Protein 1UL5 (pdb70)

Foldseek 3Di:
DAWQPFPQDTGPPPPDDDQSRVANRDVCLVPDQWDCGPVFIWHQAPPPRYTDHPVQDDPDDRHGPPPDPPDDDDDDDPPDDDDVPD

Solvent-accessible surface area: 7539 Å² total; per-residue (Å²): 135,20,121,0,80,0,70,70,24,147,25,103,10,77,159,48,215,42,105,20,75,194,66,131,0,10,105,183,4,15,98,44,43,108,9,94,28,112,76,75,62,32,55,7,0,136,95,48,7,111,37,32,59,66,103,68,34,84,157,47,139,125,10,19,150,178,137,87,123,181,154,106,147,176,201,161,188,130,133,92,108,175,43,81,158,156

Secondary structure (DSSP, 8-state):
--S-EETTEE---SS--SSSGGGT--HHHHHHSEEEETTEEEEE-TTTSSEEEGGGB-SSTTSBSSS---SSS-----S-SS----

Nearest PDB structures (foldseek):
  1ul5-assembly1_A  TM=7.827E-01  e=2.171E-15  Arabidopsis thaliana
  8j49-assembly1_A  TM=8.554E-01  e=1.145E-06  Arabidopsis thaliana
  1ul4-assembly1_A  TM=7.233E-01  e=3.321E-07  Arabidopsis thaliana
  8pfc-assembly4_H  TM=8.030E-01  e=4.231E-06  Arabidopsis thaliana
  8j4b-assembly1_B  TM=7.982E-01  e=1.459E-05  Arabidopsis thaliana

Structure (mmCIF, N/CA/C/O backbone):
data_1UL5
#
_entry.id   1UL5
#
loop_
_entity.id
_entity.type
_entity.pdbx_description
1 polymer 'squamosa promoter binding protein-like 7'
2 non-polymer 'ZINC ION'
#
loop_
_atom_site.group_PDB
_atom_site.id
_atom_site.type_symbol
_atom_site.label_atom_id
_atom_site.label_alt_id
_atom_site.label_comp_id
_atom_site.label_asym_id
_atom_site.label_entity_id
_atom_site.label_seq_id
_atom_site.pdbx_PDB_ins_code
_atom_site.Cartn_x
_atom_site.Cartn_y
_atom_site.Cartn_z
_atom_site.occupancy
_atom_site.B_iso_or_equiv
_atom_site.auth_seq_id
_atom_site.auth_comp_id
_atom_site.auth_asym_id
_atom_site.auth_atom_id
_atom_site.pdbx_PDB_model_num
ATOM 1 N N . VAL A 1 3 ? -7.940 18.474 -15.308 1.00 0.00 135 VAL A N 1
ATOM 2 C CA . VAL A 1 3 ? -8.880 19.421 -14.658 1.00 0.00 135 VAL A CA 1
ATOM 3 C C . VAL A 1 3 ? -8.975 19.161 -13.159 1.00 0.00 135 VAL A C 1
ATOM 4 O O . VAL A 1 3 ? -9.567 18.171 -12.727 1.00 0.00 135 VAL A O 1
ATOM 17 N N . ALA A 1 4 ? -8.388 20.054 -12.369 1.00 0.00 136 ALA A N 1
ATOM 18 C CA . ALA A 1 4 ? -8.407 19.920 -10.917 1.00 0.00 136 ALA A CA 1
ATOM 19 C C . ALA A 1 4 ? -9.831 20.012 -10.377 1.00 0.00 136 ALA A C 1
ATOM 20 O O . ALA A 1 4 ? -10.261 21.066 -9.910 1.00 0.00 136 ALA A O 1
ATOM 27 N N . ARG A 1 5 ? -10.558 18.902 -10.449 1.00 0.00 137 ARG A N 1
ATOM 28 C CA . ARG A 1 5 ? -11.936 18.860 -9.970 1.00 0.00 137 ARG A CA 1
ATOM 29 C C . ARG A 1 5 ? -12.378 17.423 -9.705 1.00 0.00 137 ARG A C 1
ATOM 30 O O . ARG A 1 5 ? -12.435 16.604 -10.623 1.00 0.00 137 ARG A O 1
ATOM 51 N N . CYS A 1 6 ? -12.697 17.125 -8.450 1.00 0.00 138 CYS A N 1
ATOM 52 C CA . CYS A 1 6 ? -13.140 15.790 -8.074 1.00 0.00 138 CYS A CA 1
ATOM 53 C C . CYS A 1 6 ? -14.434 15.437 -8.799 1.00 0.00 138 CYS A C 1
ATOM 54 O O . CYS A 1 6 ? -15.515 15.893 -8.420 1.00 0.00 138 CYS A O 1
ATOM 61 N N . GLN A 1 7 ? -14.312 14.635 -9.853 1.00 0.00 139 GLN A N 1
ATOM 62 C CA . GLN A 1 7 ? -15.467 14.229 -10.652 1.00 0.00 139 GLN A CA 1
ATOM 63 C C . GLN A 1 7 ? -16.105 12.943 -10.131 1.00 0.00 139 GLN A C 1
ATOM 64 O O . GLN A 1 7 ? -16.478 12.067 -10.913 1.00 0.00 139 GLN A O 1
ATOM 78 N N . VAL A 1 8 ? -16.243 12.833 -8.814 1.00 0.00 140 VAL A N 1
ATOM 79 C CA . VAL A 1 8 ? -16.855 11.655 -8.215 1.00 0.00 140 VAL A CA 1
ATOM 80 C C . VAL A 1 8 ? -18.366 11.850 -8.076 1.00 0.00 140 VAL A C 1
ATOM 81 O O . VAL A 1 8 ? -18.816 12.767 -7.394 1.00 0.00 140 VAL A O 1
ATOM 94 N N . PRO A 1 9 ? -19.173 10.994 -8.733 1.00 0.00 141 PRO A N 1
ATOM 95 C CA . PRO A 1 9 ? -20.635 11.083 -8.686 1.00 0.00 141 PRO A CA 1
ATOM 96 C C . PRO A 1 9 ? -21.170 11.431 -7.297 1.00 0.00 141 PRO A C 1
ATOM 97 O O . PRO A 1 9 ? -21.954 12.366 -7.142 1.00 0.00 141 PRO A O 1
ATOM 108 N N . ASP A 1 10 ? -20.745 10.669 -6.295 1.00 0.00 142 ASP A N 1
ATOM 109 C CA . ASP A 1 10 ? -21.188 10.896 -4.923 1.00 0.00 142 ASP A CA 1
ATOM 110 C C . ASP A 1 10 ? -20.465 12.085 -4.290 1.00 0.00 142 ASP A C 1
ATOM 111 O O . ASP A 1 10 ? -20.919 12.630 -3.285 1.00 0.00 142 ASP A O 1
ATOM 120 N N . CYS A 1 11 ? -19.338 12.482 -4.878 1.00 0.00 143 CYS A N 1
ATOM 121 C CA . CYS A 1 11 ? -18.565 13.603 -4.354 1.00 0.00 143 CYS A CA 1
ATOM 122 C C . CYS A 1 11 ? -18.116 14.539 -5.475 1.00 0.00 143 CYS A C 1
ATOM 123 O O . CYS A 1 11 ? -17.110 14.290 -6.143 1.00 0.00 143 CYS A O 1
ATOM 130 N N . GLU A 1 12 ? -18.863 15.621 -5.670 1.00 0.00 144 GLU A N 1
ATOM 131 C CA . GLU A 1 12 ? -18.537 16.601 -6.701 1.00 0.00 144 GLU A CA 1
ATOM 132 C C . GLU A 1 12 ? -17.762 17.767 -6.097 1.00 0.00 144 GLU A C 1
ATOM 133 O O . GLU A 1 12 ? -18.322 18.833 -5.841 1.00 0.00 144 GLU A O 1
ATOM 145 N N . ALA A 1 13 ? -16.472 17.551 -5.863 1.00 0.00 145 ALA A N 1
ATOM 146 C CA . ALA A 1 13 ? -15.617 18.576 -5.276 1.00 0.00 145 ALA A CA 1
ATOM 147 C C . ALA A 1 13 ? -14.968 19.446 -6.347 1.00 0.00 145 ALA A C 1
ATOM 148 O O . ALA A 1 13 ? -14.816 19.027 -7.493 1.00 0.00 145 ALA A O 1
ATOM 155 N N . ASP A 1 14 ? -14.584 20.659 -5.958 1.00 0.00 146 ASP A N 1
ATOM 156 C CA . ASP A 1 14 ? -13.944 21.593 -6.878 1.00 0.00 146 ASP A CA 1
ATOM 157 C C . ASP A 1 14 ? -12.514 21.891 -6.435 1.00 0.00 146 ASP A C 1
ATOM 158 O O . ASP A 1 14 ? -12.175 23.031 -6.112 1.00 0.00 146 ASP A O 1
ATOM 167 N N . ILE A 1 15 ? -11.681 20.856 -6.417 1.00 0.00 147 ILE A N 1
ATOM 168 C CA . ILE A 1 15 ? -10.288 20.994 -6.012 1.00 0.00 147 ILE A CA 1
ATOM 169 C C . ILE A 1 15 ? -9.494 21.821 -7.023 1.00 0.00 147 ILE A C 1
ATOM 170 O O . ILE A 1 15 ? -8.635 21.294 -7.731 1.00 0.00 147 ILE A O 1
ATOM 186 N N . SER A 1 16 ? -9.787 23.117 -7.087 1.00 0.00 148 SER A N 1
ATOM 187 C CA . SER A 1 16 ? -9.098 24.009 -8.013 1.00 0.00 148 SER A CA 1
ATOM 188 C C . SER A 1 16 ? -7.744 24.448 -7.459 1.00 0.00 148 SER A C 1
ATOM 189 O O . SER A 1 16 ? -6.880 24.907 -8.206 1.00 0.00 148 SER A O 1
ATOM 197 N N . GLU A 1 17 ? -7.562 24.310 -6.147 1.00 0.00 149 GLU A N 1
ATOM 198 C CA . GLU A 1 17 ? -6.312 24.701 -5.508 1.00 0.00 149 GLU A CA 1
ATOM 199 C C . GLU A 1 17 ? -5.823 23.623 -4.544 1.00 0.00 149 GLU A C 1
ATOM 200 O O . GLU A 1 17 ? -5.992 23.739 -3.331 1.00 0.00 149 GLU A O 1
ATOM 212 N N . LEU A 1 18 ? -5.211 22.577 -5.092 1.00 0.00 150 LEU A N 1
ATOM 213 C CA . LEU A 1 18 ? -4.694 21.482 -4.282 1.00 0.00 150 LEU A CA 1
ATOM 214 C C . LEU A 1 18 ? -3.218 21.233 -4.584 1.00 0.00 150 LEU A C 1
ATOM 215 O O . LEU A 1 18 ? -2.731 21.572 -5.663 1.00 0.00 150 LEU A O 1
ATOM 231 N N . LYS A 1 19 ? -2.513 20.639 -3.627 1.00 0.00 151 LYS A N 1
ATOM 232 C CA . LYS A 1 19 ? -1.093 20.346 -3.795 1.00 0.00 151 LYS A CA 1
ATOM 233 C C . LYS A 1 19 ? -0.767 18.942 -3.303 1.00 0.00 151 LYS A C 1
ATOM 234 O O . LYS A 1 19 ? -0.258 18.760 -2.195 1.00 0.00 151 LYS A O 1
ATOM 253 N N . GLY A 1 20 ? -1.060 17.950 -4.133 1.00 0.00 152 GLY A N 1
ATOM 254 C CA . GLY A 1 20 ? -0.792 16.571 -3.774 1.00 0.00 152 GLY A CA 1
ATOM 255 C C . GLY A 1 20 ? -0.975 15.623 -4.942 1.00 0.00 152 GLY A C 1
ATOM 256 O O . GLY A 1 20 ? -1.012 16.049 -6.097 1.00 0.00 152 GLY A O 1
ATOM 260 N N . TYR A 1 21 ? -1.092 14.333 -4.643 1.00 0.00 153 TYR A N 1
ATOM 261 C CA . TYR A 1 21 ? -1.275 13.324 -5.680 1.00 0.00 153 TYR A CA 1
ATOM 262 C C . TYR A 1 21 ? -2.759 13.093 -5.976 1.00 0.00 153 TYR A C 1
ATOM 263 O O . TYR A 1 21 ? -3.119 12.151 -6.681 1.00 0.00 153 TYR A O 1
ATOM 281 N N . HIS A 1 22 ? -3.614 13.959 -5.435 1.00 0.00 154 HIS A N 1
ATOM 282 C CA . HIS A 1 22 ? -5.054 13.843 -5.645 1.00 0.00 154 HIS A CA 1
ATOM 283 C C . HIS A 1 22 ? -5.521 14.825 -6.717 1.00 0.00 154 HIS A C 1
ATOM 284 O O . HIS A 1 22 ? -6.507 14.580 -7.411 1.00 0.00 154 HIS A O 1
ATOM 298 N N . LYS A 1 23 ? -4.803 15.937 -6.847 1.00 0.00 155 LYS A N 1
ATOM 299 C CA . LYS A 1 23 ? -5.141 16.956 -7.833 1.00 0.00 155 LYS A CA 1
ATOM 300 C C . LYS A 1 23 ? -4.779 16.497 -9.243 1.00 0.00 155 LYS A C 1
ATOM 301 O O . LYS A 1 23 ? -5.348 16.970 -10.226 1.00 0.00 155 LYS A O 1
ATOM 320 N N . ARG A 1 24 ? -3.825 15.572 -9.337 1.00 0.00 156 ARG A N 1
ATOM 321 C CA . ARG A 1 24 ? -3.386 15.053 -10.627 1.00 0.00 156 ARG A CA 1
ATOM 322 C C . ARG A 1 24 ? -4.198 13.827 -11.042 1.00 0.00 156 ARG A C 1
ATOM 323 O O . ARG A 1 24 ? -3.742 13.021 -11.854 1.00 0.00 156 ARG A O 1
ATOM 344 N N . HIS A 1 25 ? -5.398 13.687 -10.486 1.00 0.00 157 HIS A N 1
ATOM 345 C CA . HIS A 1 25 ? -6.259 12.554 -10.809 1.00 0.00 157 HIS A CA 1
ATOM 346 C C . HIS A 1 25 ? -7.733 12.911 -10.627 1.00 0.00 157 HIS A C 1
ATOM 347 O O . HIS A 1 25 ? -8.573 12.033 -10.426 1.00 0.00 157 HIS A O 1
ATOM 361 N N . ARG A 1 26 ? -8.042 14.204 -10.701 1.00 0.00 158 ARG A N 1
ATOM 362 C CA . ARG A 1 26 ? -9.416 14.676 -10.548 1.00 0.00 158 ARG A CA 1
ATOM 363 C C . ARG A 1 26 ? -10.064 14.091 -9.294 1.00 0.00 158 ARG A C 1
ATOM 364 O O . ARG A 1 26 ? -11.159 13.528 -9.352 1.00 0.00 158 ARG A O 1
ATOM 385 N N . VAL A 1 27 ? -9.381 14.231 -8.163 1.00 0.00 159 VAL A N 1
ATOM 386 C CA . VAL A 1 27 ? -9.884 13.723 -6.892 1.00 0.00 159 VAL A CA 1
ATOM 387 C C . VAL A 1 27 ? -9.436 14.614 -5.736 1.00 0.00 159 VAL A C 1
ATOM 388 O O . VAL A 1 27 ? -8.313 15.118 -5.729 1.00 0.00 159 VAL A O 1
ATOM 401 N N . CYS A 1 28 ? -10.323 14.809 -4.765 1.00 0.00 160 CYS A N 1
ATOM 402 C CA . CYS A 1 28 ? -10.017 15.646 -3.611 1.00 0.00 160 CYS A CA 1
ATOM 403 C C . CYS A 1 28 ? -9.299 14.845 -2.526 1.00 0.00 160 CYS A C 1
ATOM 404 O O . CYS A 1 28 ? -9.246 13.617 -2.578 1.00 0.00 160 CYS A O 1
ATOM 411 N N . LEU A 1 29 ? -8.746 15.553 -1.546 1.00 0.00 161 LEU A N 1
ATOM 412 C CA . LEU A 1 29 ? -8.028 14.912 -0.450 1.00 0.00 161 LEU A CA 1
ATOM 413 C C . LEU A 1 29 ? -8.952 14.001 0.353 1.00 0.00 161 LEU A C 1
ATOM 414 O O . LEU A 1 29 ? -8.560 12.908 0.760 1.00 0.00 161 LEU A O 1
ATOM 430 N N . ARG A 1 30 ? -10.180 14.459 0.580 1.00 0.00 162 ARG A N 1
ATOM 431 C CA . ARG A 1 30 ? -11.159 13.685 1.337 1.00 0.00 162 ARG A CA 1
ATOM 432 C C . ARG A 1 30 ? -11.339 12.295 0.734 1.00 0.00 162 ARG A C 1
ATOM 433 O O . ARG A 1 30 ? -11.545 11.318 1.454 1.00 0.00 162 ARG A O 1
ATOM 454 N N . CYS A 1 31 ? -11.253 12.214 -0.589 1.00 0.00 163 CYS A N 1
ATOM 455 C CA . CYS A 1 31 ? -11.401 10.942 -1.285 1.00 0.00 163 CYS A CA 1
ATOM 456 C C . CYS A 1 31 ? -10.111 10.135 -1.208 1.00 0.00 163 CYS A C 1
ATOM 457 O O . CYS A 1 31 ? -10.135 8.923 -0.993 1.00 0.00 163 CYS A O 1
ATOM 464 N N . ALA A 1 32 ? -8.983 10.820 -1.374 1.00 0.00 164 ALA A N 1
ATOM 465 C CA . ALA A 1 32 ? -7.680 10.169 -1.315 1.00 0.00 164 ALA A CA 1
ATOM 466 C C . ALA A 1 32 ? -7.457 9.533 0.054 1.00 0.00 164 ALA A C 1
ATOM 467 O O . ALA A 1 32 ? -6.757 8.529 0.180 1.00 0.00 164 ALA A O 1
ATOM 474 N N . THR A 1 33 ? -8.063 10.129 1.077 1.00 0.00 165 THR A N 1
ATOM 475 C CA . THR A 1 33 ? -7.941 9.628 2.441 1.00 0.00 165 THR A CA 1
ATOM 476 C C . THR A 1 33 ? -9.105 8.705 2.789 1.00 0.00 165 THR A C 1
ATOM 477 O O . THR A 1 33 ? -8.953 7.767 3.574 1.00 0.00 165 THR A O 1
ATOM 488 N N . ALA A 1 34 ? -10.264 8.975 2.199 1.00 0.00 166 ALA A N 1
ATOM 489 C CA . ALA A 1 34 ? -11.454 8.168 2.442 1.00 0.00 166 ALA A CA 1
ATOM 490 C C . ALA A 1 34 ? -11.247 6.721 2.001 1.00 0.00 166 ALA A C 1
ATOM 491 O O . ALA A 1 34 ? -11.984 5.827 2.419 1.00 0.00 166 ALA A O 1
ATOM 498 N N . SER A 1 35 ? -10.244 6.496 1.155 1.00 0.00 167 SER A N 1
ATOM 499 C CA . SER A 1 35 ? -9.940 5.156 0.657 1.00 0.00 167 SER A CA 1
ATOM 500 C C . SER A 1 35 ? -10.955 4.721 -0.396 1.00 0.00 167 SER A C 1
ATOM 501 O O . SER A 1 35 ? -10.601 4.488 -1.552 1.00 0.00 167 SER A O 1
ATOM 509 N N . PHE A 1 36 ? -12.217 4.611 0.009 1.00 0.00 168 PHE A N 1
ATOM 510 C CA . PHE A 1 36 ? -13.278 4.202 -0.905 1.00 0.00 168 PHE A CA 1
ATOM 511 C C . PHE A 1 36 ? -14.341 5.289 -1.032 1.00 0.00 168 PHE A C 1
ATOM 512 O O . PHE A 1 36 ? -14.595 6.038 -0.089 1.00 0.00 168 PHE A O 1
ATOM 529 N N . VAL A 1 37 ? -14.962 5.364 -2.205 1.00 0.00 169 VAL A N 1
ATOM 530 C CA . VAL A 1 37 ? -16.000 6.355 -2.461 1.00 0.00 169 VAL A CA 1
ATOM 531 C C . VAL A 1 37 ? -17.226 5.709 -3.098 1.00 0.00 169 VAL A C 1
ATOM 532 O O . VAL A 1 37 ? -17.104 4.838 -3.958 1.00 0.00 169 VAL A O 1
ATOM 545 N N . VAL A 1 38 ? -18.408 6.140 -2.667 1.00 0.00 170 VAL A N 1
ATOM 546 C CA . VAL A 1 38 ? -19.656 5.598 -3.194 1.00 0.00 170 VAL A CA 1
ATOM 547 C C . VAL A 1 38 ? -19.916 6.096 -4.614 1.00 0.00 170 VAL A C 1
ATOM 548 O O . VAL A 1 38 ? -20.883 6.814 -4.866 1.00 0.00 170 VAL A O 1
ATOM 561 N N . LEU A 1 39 ? -19.045 5.706 -5.540 1.00 0.00 171 LEU A N 1
ATOM 562 C CA . LEU A 1 39 ? -19.181 6.110 -6.935 1.00 0.00 171 LEU A CA 1
ATOM 563 C C . LEU A 1 39 ? -20.513 5.633 -7.509 1.00 0.00 171 LEU A C 1
ATOM 564 O O . LEU A 1 39 ? -21.368 5.135 -6.778 1.00 0.00 171 LEU A O 1
ATOM 580 N N . ASP A 1 40 ? -20.687 5.795 -8.818 1.00 0.00 172 ASP A N 1
ATOM 581 C CA . ASP A 1 40 ? -21.920 5.387 -9.488 1.00 0.00 172 ASP A CA 1
ATOM 582 C C . ASP A 1 40 ? -22.294 3.949 -9.139 1.00 0.00 172 ASP A C 1
ATOM 583 O O . ASP A 1 40 ? -21.852 3.004 -9.794 1.00 0.00 172 ASP A O 1
ATOM 592 N N . GLY A 1 41 ? -23.119 3.792 -8.107 1.00 0.00 173 GLY A N 1
ATOM 593 C CA . GLY A 1 41 ? -23.552 2.470 -7.685 1.00 0.00 173 GLY A CA 1
ATOM 594 C C . GLY A 1 41 ? -22.406 1.481 -7.567 1.00 0.00 173 GLY A C 1
ATOM 595 O O . GLY A 1 41 ? -22.592 0.281 -7.764 1.00 0.00 173 GLY A O 1
ATOM 599 N N . GLU A 1 42 ? -21.220 1.984 -7.245 1.00 0.00 174 GLU A N 1
ATOM 600 C CA . GLU A 1 42 ? -20.044 1.132 -7.104 1.00 0.00 174 GLU A CA 1
ATOM 601 C C . GLU A 1 42 ? -18.963 1.822 -6.280 1.00 0.00 174 GLU A C 1
ATOM 602 O O . GLU A 1 42 ? -18.635 2.985 -6.516 1.00 0.00 174 GLU A O 1
ATOM 614 N N . ASN A 1 43 ? -18.409 1.096 -5.314 1.00 0.00 175 ASN A N 1
ATOM 615 C CA . ASN A 1 43 ? -17.361 1.637 -4.458 1.00 0.00 175 ASN A CA 1
ATOM 616 C C . ASN A 1 43 ? -15.998 1.513 -5.133 1.00 0.00 175 ASN A C 1
ATOM 617 O O . ASN A 1 43 ? -15.527 0.408 -5.401 1.00 0.00 175 ASN A O 1
ATOM 628 N N . LYS A 1 44 ? -15.375 2.652 -5.411 1.00 0.00 176 LYS A N 1
ATOM 629 C CA . LYS A 1 44 ? -14.071 2.668 -6.059 1.00 0.00 176 LYS A CA 1
ATOM 630 C C . LYS A 1 44 ? -12.956 2.898 -5.046 1.00 0.00 176 LYS A C 1
ATOM 631 O O . LYS A 1 44 ? -13.150 3.580 -4.040 1.00 0.00 176 LYS A O 1
ATOM 650 N N . ARG A 1 45 ? -11.788 2.326 -5.319 1.00 0.00 177 ARG A N 1
ATOM 651 C CA . ARG A 1 45 ? -10.639 2.467 -4.433 1.00 0.00 177 ARG A CA 1
ATOM 652 C C . ARG A 1 45 ? -9.468 3.116 -5.165 1.00 0.00 177 ARG A C 1
ATOM 653 O O . ARG A 1 45 ? -9.050 2.649 -6.224 1.00 0.00 177 ARG A O 1
ATOM 674 N N . TYR A 1 46 ? -8.948 4.198 -4.596 1.00 0.00 178 TYR A N 1
ATOM 675 C CA . TYR A 1 46 ? -7.828 4.913 -5.196 1.00 0.00 178 TYR A CA 1
ATOM 676 C C . TYR A 1 46 ? -6.594 4.021 -5.289 1.00 0.00 178 TYR A C 1
ATOM 677 O O . TYR A 1 46 ? -5.928 3.758 -4.287 1.00 0.00 178 TYR A O 1
ATOM 695 N N . CYS A 1 47 ? -6.295 3.560 -6.500 1.00 0.00 179 CYS A N 1
ATOM 696 C CA . CYS A 1 47 ? -5.140 2.699 -6.728 1.00 0.00 179 CYS A CA 1
ATOM 697 C C . CYS A 1 47 ? -3.856 3.521 -6.778 1.00 0.00 179 CYS A C 1
ATOM 698 O O . CYS A 1 47 ? -3.630 4.276 -7.721 1.00 0.00 179 CYS A O 1
ATOM 705 N N . GLN A 1 48 ? -3.023 3.373 -5.754 1.00 0.00 180 GLN A N 1
ATOM 706 C CA . GLN A 1 48 ? -1.764 4.107 -5.681 1.00 0.00 180 GLN A CA 1
ATOM 707 C C . GLN A 1 48 ? -0.775 3.640 -6.751 1.00 0.00 180 GLN A C 1
ATOM 708 O O . GLN A 1 48 ? 0.248 4.284 -6.982 1.00 0.00 180 GLN A O 1
ATOM 722 N N . GLN A 1 49 ? -1.080 2.518 -7.399 1.00 0.00 181 GLN A N 1
ATOM 723 C CA . GLN A 1 49 ? -0.207 1.976 -8.434 1.00 0.00 181 GLN A CA 1
ATOM 724 C C . GLN A 1 49 ? -0.397 2.708 -9.761 1.00 0.00 181 GLN A C 1
ATOM 725 O O . GLN A 1 49 ? 0.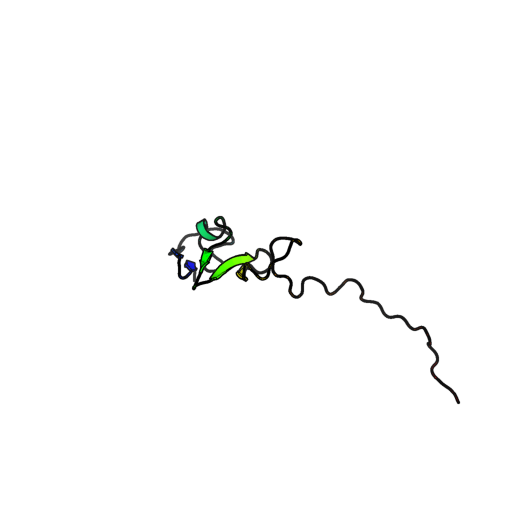557 2.898 -10.516 1.00 0.00 181 GLN A O 1
ATOM 739 N N . CYS A 1 50 ? -1.633 3.109 -10.045 1.00 0.00 182 CYS A N 1
ATOM 740 C CA . CYS A 1 50 ? -1.938 3.811 -11.289 1.00 0.00 182 CYS A CA 1
ATOM 741 C C . CYS A 1 50 ? -2.405 5.241 -11.026 1.00 0.00 182 CYS A C 1
ATOM 742 O O . CYS A 1 50 ? -2.306 6.104 -11.898 1.00 0.00 182 CYS A O 1
ATOM 749 N N . GLY A 1 51 ? -2.916 5.486 -9.824 1.00 0.00 183 GLY A N 1
ATOM 750 C CA . GLY A 1 51 ? -3.390 6.811 -9.478 1.00 0.00 183 GLY A CA 1
ATOM 751 C C . GLY A 1 51 ? -4.881 6.969 -9.704 1.00 0.00 183 GLY A C 1
ATOM 752 O O . GLY A 1 51 ? -5.578 7.578 -8.893 1.00 0.00 183 GLY A O 1
ATOM 756 N N . LYS A 1 52 ? -5.370 6.420 -10.811 1.00 0.00 184 LYS A N 1
ATOM 757 C CA . LYS A 1 52 ? -6.788 6.502 -11.144 1.00 0.00 184 LYS A CA 1
ATOM 758 C C . LYS A 1 52 ? -7.622 5.674 -10.171 1.00 0.00 184 LYS A C 1
ATOM 759 O O . LYS A 1 52 ? -7.093 5.082 -9.231 1.00 0.00 184 LYS A O 1
ATOM 778 N N . PHE A 1 53 ? -8.931 5.638 -10.403 1.00 0.00 185 PHE A N 1
ATOM 779 C CA . PHE A 1 53 ? -9.840 4.885 -9.546 1.00 0.00 185 PHE A CA 1
ATOM 780 C C . PHE A 1 53 ? -10.020 3.459 -10.059 1.00 0.00 185 PHE A C 1
ATOM 781 O O . PHE A 1 53 ? -9.930 3.203 -11.260 1.00 0.00 185 PHE A O 1
ATOM 798 N N . HIS A 1 54 ? -10.276 2.534 -9.139 1.00 0.00 186 HIS A N 1
ATOM 799 C CA . HIS A 1 54 ? -10.473 1.133 -9.494 1.00 0.00 186 HIS A CA 1
ATOM 800 C C . HIS A 1 54 ? -11.645 0.538 -8.721 1.00 0.00 186 HIS A C 1
ATOM 801 O O . HIS A 1 54 ? -12.189 1.170 -7.816 1.00 0.00 186 HIS A O 1
ATOM 815 N N . LEU A 1 55 ? -12.028 -0.682 -9.082 1.00 0.00 187 LEU A N 1
ATOM 816 C CA . LEU A 1 55 ? -13.135 -1.361 -8.419 1.00 0.00 187 LEU A CA 1
ATOM 817 C C . LEU A 1 55 ? -12.663 -2.050 -7.142 1.00 0.00 187 LEU A C 1
ATOM 818 O O . LEU A 1 55 ? -11.639 -2.732 -7.135 1.00 0.00 187 LEU A O 1
ATOM 834 N N . LEU A 1 56 ? -13.419 -1.867 -6.063 1.00 0.00 188 LEU A N 1
ATOM 835 C CA . LEU A 1 56 ? -13.078 -2.469 -4.780 1.00 0.00 188 LEU A CA 1
ATOM 836 C C . LEU A 1 56 ? -13.180 -3.999 -4.818 1.00 0.00 188 LEU A C 1
ATOM 837 O O . LEU A 1 56 ? -12.332 -4.685 -4.249 1.00 0.00 188 LEU A O 1
ATOM 853 N N . PRO A 1 57 ? -14.211 -4.570 -5.480 1.00 0.00 189 PRO A N 1
ATOM 854 C CA . PRO A 1 57 ? -14.370 -6.027 -5.554 1.00 0.00 189 PRO A CA 1
ATOM 855 C C . PRO A 1 57 ? -13.256 -6.700 -6.353 1.00 0.00 189 PRO A C 1
ATOM 856 O O . PRO A 1 57 ? -13.087 -7.917 -6.294 1.00 0.00 189 PRO A O 1
ATOM 867 N N . ASP A 1 58 ? -12.497 -5.902 -7.099 1.00 0.00 190 ASP A N 1
ATOM 868 C CA . ASP A 1 58 ? -11.402 -6.427 -7.905 1.00 0.00 190 ASP A CA 1
ATOM 869 C C . ASP A 1 58 ? -10.060 -6.207 -7.209 1.00 0.00 190 ASP A C 1
ATOM 870 O O . ASP A 1 58 ? -9.078 -5.821 -7.842 1.00 0.00 190 ASP A O 1
ATOM 879 N N . PHE A 1 59 ? -10.030 -6.455 -5.905 1.00 0.00 191 PHE A N 1
ATOM 880 C CA . PHE A 1 59 ? -8.810 -6.285 -5.122 1.00 0.00 191 PHE A CA 1
ATOM 881 C C . PHE A 1 59 ? -8.441 -7.575 -4.398 1.00 0.00 191 PHE A C 1
ATOM 882 O O . PHE A 1 59 ? -9.277 -8.460 -4.220 1.00 0.00 191 PHE A O 1
ATOM 899 N N . ASP A 1 60 ? -7.182 -7.674 -3.981 1.00 0.00 192 ASP A N 1
ATOM 900 C CA . ASP A 1 60 ? -6.701 -8.855 -3.274 1.00 0.00 192 ASP A CA 1
ATOM 901 C C . ASP A 1 60 ? -5.891 -8.458 -2.045 1.00 0.00 192 ASP A C 1
ATOM 902 O O . ASP A 1 60 ? -5.780 -7.278 -1.716 1.00 0.00 192 ASP A O 1
ATOM 911 N N . GLU A 1 61 ? -5.325 -9.453 -1.367 1.00 0.00 193 GLU A N 1
ATOM 912 C CA . GLU A 1 61 ? -4.525 -9.206 -0.173 1.00 0.00 193 GLU A CA 1
ATOM 913 C C . GLU A 1 61 ? -3.187 -8.570 -0.536 1.00 0.00 193 GLU A C 1
ATOM 914 O O . GLU A 1 61 ? -2.632 -7.785 0.234 1.00 0.00 193 GLU A O 1
ATOM 926 N N . GLY A 1 62 ? -2.674 -8.914 -1.713 1.00 0.00 194 GLY A N 1
ATOM 927 C CA . GLY A 1 62 ? -1.405 -8.367 -2.156 1.00 0.00 194 GLY A CA 1
ATOM 928 C C . GLY A 1 62 ? -1.478 -6.876 -2.427 1.00 0.00 194 GLY A C 1
ATOM 929 O O . GLY A 1 62 ? -1.871 -6.455 -3.516 1.00 0.00 194 GLY A O 1
ATOM 933 N N . LYS A 1 63 ? -1.097 -6.078 -1.436 1.00 0.00 195 LYS A N 1
ATOM 934 C CA . LYS A 1 63 ? -1.119 -4.626 -1.571 1.00 0.00 195 LYS A CA 1
ATOM 935 C C . LYS A 1 63 ? -2.533 -4.128 -1.851 1.00 0.00 195 LYS A C 1
ATOM 936 O O . LYS A 1 63 ? -3.463 -4.920 -1.998 1.00 0.00 195 LYS A O 1
ATOM 955 N N . ARG A 1 64 ? -2.687 -2.809 -1.922 1.00 0.00 196 ARG A N 1
ATOM 956 C CA . ARG A 1 64 ? -3.988 -2.204 -2.184 1.00 0.00 196 ARG A CA 1
ATOM 957 C C . ARG A 1 64 ? -4.050 -1.632 -3.596 1.00 0.00 196 ARG A C 1
ATOM 958 O O . ARG A 1 64 ? -4.247 -0.431 -3.785 1.00 0.00 196 ARG A O 1
ATOM 979 N N . SER A 1 65 ? -3.878 -2.501 -4.587 1.00 0.00 197 SER A N 1
ATOM 980 C CA . SER A 1 65 ? -3.912 -2.084 -5.984 1.00 0.00 197 SER A CA 1
ATOM 981 C C . SER A 1 65 ? -4.556 -3.157 -6.855 1.00 0.00 197 SER A C 1
ATOM 982 O O . SER A 1 65 ? -4.854 -4.255 -6.385 1.00 0.00 197 SER A O 1
ATOM 990 N N . CYS A 1 66 ? -4.768 -2.833 -8.127 1.00 0.00 198 CYS A N 1
ATOM 991 C CA . CYS A 1 66 ? -5.377 -3.773 -9.063 1.00 0.00 198 CYS A CA 1
ATOM 992 C C . CYS A 1 66 ? -4.569 -5.062 -9.144 1.00 0.00 198 CYS A C 1
ATOM 993 O O . CYS A 1 66 ? -3.386 -5.088 -8.802 1.00 0.00 198 CYS A O 1
ATOM 1000 N N . ARG A 1 67 ? -5.213 -6.133 -9.597 1.00 0.00 199 ARG A N 1
ATOM 1001 C CA . ARG A 1 67 ? -4.553 -7.428 -9.721 1.00 0.00 199 ARG A CA 1
ATOM 1002 C C . ARG A 1 67 ? -4.286 -7.769 -11.183 1.00 0.00 199 ARG A C 1
ATOM 1003 O O . ARG A 1 67 ? -4.312 -8.937 -11.572 1.00 0.00 199 ARG A O 1
ATOM 1024 N N . ARG A 1 68 ? -4.029 -6.744 -11.990 1.00 0.00 200 ARG A N 1
ATOM 1025 C CA . ARG A 1 68 ? -3.758 -6.938 -13.409 1.00 0.00 200 ARG A CA 1
ATOM 1026 C C . ARG A 1 68 ? -2.367 -6.429 -13.772 1.00 0.00 200 ARG A C 1
ATOM 1027 O O . ARG A 1 68 ? -1.985 -5.319 -13.398 1.00 0.00 200 ARG A O 1
ATOM 1048 N N . LYS A 1 69 ? -1.614 -7.245 -14.500 1.00 0.00 201 LYS A N 1
ATOM 1049 C CA . LYS A 1 69 ? -0.264 -6.875 -14.914 1.00 0.00 201 LYS A CA 1
ATOM 1050 C C . LYS A 1 69 ? 0.622 -6.605 -13.702 1.00 0.00 201 LYS A C 1
ATOM 1051 O O . LYS A 1 69 ? 1.508 -5.751 -13.747 1.00 0.00 201 LYS A O 1
ATOM 1070 N N . LEU A 1 70 ? 0.378 -7.339 -12.621 1.00 0.00 202 LEU A N 1
ATOM 1071 C CA . LEU A 1 70 ? 1.154 -7.178 -11.396 1.00 0.00 202 LEU A CA 1
ATOM 1072 C C . LEU A 1 70 ? 2.483 -7.921 -11.492 1.00 0.00 202 LEU A C 1
ATOM 1073 O O . LEU A 1 70 ? 3.481 -7.505 -10.906 1.00 0.00 202 LEU A O 1
ATOM 1089 N N . GLU A 1 71 ? 2.487 -9.023 -12.236 1.00 0.00 203 GLU A N 1
ATOM 1090 C CA . GLU A 1 71 ? 3.693 -9.824 -12.408 1.00 0.00 203 GLU A CA 1
ATOM 1091 C C . GLU A 1 71 ? 3.918 -10.162 -13.878 1.00 0.00 203 GLU A C 1
ATOM 1092 O O . GLU A 1 71 ? 2.967 -10.347 -14.637 1.00 0.00 203 GLU A O 1
ATOM 1104 N N . ARG A 1 72 ? 5.185 -10.239 -14.274 1.00 0.00 204 ARG A N 1
ATOM 1105 C CA . ARG A 1 72 ? 5.536 -10.554 -15.655 1.00 0.00 204 ARG A CA 1
ATOM 1106 C C . ARG A 1 72 ? 7.012 -10.926 -15.766 1.00 0.00 204 ARG A C 1
ATOM 1107 O O . ARG A 1 72 ? 7.364 -11.935 -16.378 1.00 0.00 204 ARG A O 1
ATOM 1128 N N . HIS A 1 73 ? 7.869 -10.106 -15.169 1.00 0.00 205 HIS A N 1
ATOM 1129 C CA . HIS A 1 73 ? 9.307 -10.347 -15.200 1.00 0.00 205 HIS A CA 1
ATOM 1130 C C . HIS A 1 73 ? 9.756 -11.114 -13.960 1.00 0.00 205 HIS A C 1
ATOM 1131 O O . HIS A 1 73 ? 10.270 -10.527 -13.008 1.00 0.00 205 HIS A O 1
ATOM 1146 N N . ASN A 1 74 ? 9.559 -12.428 -13.981 1.00 0.00 206 ASN A N 1
ATOM 1147 C CA . ASN A 1 74 ? 9.944 -13.275 -12.858 1.00 0.00 206 ASN A CA 1
ATOM 1148 C C . ASN A 1 74 ? 10.488 -14.613 -13.349 1.00 0.00 206 ASN A C 1
ATOM 1149 O O . ASN A 1 74 ? 11.623 -14.980 -13.047 1.00 0.00 206 ASN A O 1
ATOM 1160 N N . ASN A 1 75 ? 9.671 -15.336 -14.107 1.00 0.00 207 ASN A N 1
ATOM 1161 C CA . ASN A 1 75 ? 10.072 -16.633 -14.642 1.00 0.00 207 ASN A CA 1
ATOM 1162 C C . ASN A 1 75 ? 10.525 -16.507 -16.092 1.00 0.00 207 ASN A C 1
ATOM 1163 O O . ASN A 1 75 ? 10.363 -17.433 -16.887 1.00 0.00 207 ASN A O 1
ATOM 1174 N N . ARG A 1 76 ? 11.093 -15.354 -16.432 1.00 0.00 208 ARG A N 1
ATOM 1175 C CA . ARG A 1 76 ? 11.571 -15.108 -17.788 1.00 0.00 208 ARG A CA 1
ATOM 1176 C C . ARG A 1 76 ? 12.913 -15.795 -18.023 1.00 0.00 208 ARG A C 1
ATOM 1177 O O . ARG A 1 76 ? 13.965 -15.256 -17.683 1.00 0.00 208 ARG A O 1
ATOM 1198 N N . ARG A 1 77 ? 12.866 -16.987 -18.609 1.00 0.00 209 ARG A N 1
ATOM 1199 C CA . ARG A 1 77 ? 14.078 -17.748 -18.890 1.00 0.00 209 ARG A CA 1
ATOM 1200 C C . ARG A 1 77 ? 13.944 -18.521 -20.197 1.00 0.00 209 ARG A C 1
ATOM 1201 O O . ARG A 1 77 ? 12.837 -18.751 -20.684 1.00 0.00 209 ARG A O 1
ATOM 1222 N N . LYS A 1 78 ? 15.079 -18.920 -20.763 1.00 0.00 210 LYS A N 1
ATOM 1223 C CA . LYS A 1 78 ? 15.088 -19.670 -22.014 1.00 0.00 210 LYS A CA 1
ATOM 1224 C C . LYS A 1 78 ? 15.817 -21.000 -21.845 1.00 0.00 210 LYS A C 1
ATOM 1225 O O . LYS A 1 78 ? 17.046 -21.056 -21.883 1.00 0.00 210 LYS A O 1
ATOM 1244 N N . ARG A 1 79 ? 15.049 -22.069 -21.656 1.00 0.00 211 ARG A N 1
ATOM 1245 C CA . ARG A 1 79 ? 15.622 -23.398 -21.478 1.00 0.00 211 ARG A CA 1
ATOM 1246 C C . ARG A 1 79 ? 15.546 -24.202 -22.772 1.00 0.00 211 ARG A C 1
ATOM 1247 O O . ARG A 1 79 ? 14.733 -23.912 -23.649 1.00 0.00 211 ARG A O 1
ATOM 1268 N N . LYS A 1 80 ? 16.398 -25.217 -22.881 1.00 0.00 212 LYS A N 1
ATOM 1269 C CA . LYS A 1 80 ? 16.431 -26.067 -24.065 1.00 0.00 212 LYS A CA 1
ATOM 1270 C C . LYS A 1 80 ? 16.826 -27.495 -23.697 1.00 0.00 212 LYS A C 1
ATOM 1271 O O . LYS A 1 80 ? 18.010 -27.829 -23.662 1.00 0.00 212 LYS A O 1
ATOM 1290 N N . PRO A 1 81 ? 15.837 -28.365 -23.413 1.00 0.00 213 PRO A N 1
ATOM 1291 C CA . PRO A 1 81 ? 16.101 -29.760 -23.043 1.00 0.00 213 PRO A CA 1
ATOM 1292 C C . PRO A 1 81 ? 16.606 -30.590 -24.219 1.00 0.00 213 PRO A C 1
ATOM 1293 O O . PRO A 1 81 ? 17.217 -31.642 -24.029 1.00 0.00 213 PRO A O 1
ATOM 1304 N N . VAL A 1 82 ? 16.352 -30.114 -25.434 1.00 0.00 214 VAL A N 1
ATOM 1305 C CA . VAL A 1 82 ? 16.785 -30.818 -26.633 1.00 0.00 214 VAL A CA 1
ATOM 1306 C C . VAL A 1 82 ? 18.103 -30.248 -27.155 1.00 0.00 214 VAL A C 1
ATOM 1307 O O . VAL A 1 82 ? 19.159 -30.856 -26.988 1.00 0.00 214 VAL A O 1
ATOM 1320 N N . ASP A 1 83 ? 18.033 -29.078 -27.782 1.00 0.00 215 ASP A N 1
ATOM 1321 C CA . ASP A 1 83 ? 19.223 -28.427 -28.323 1.00 0.00 215 ASP A CA 1
ATOM 1322 C C . ASP A 1 83 ? 19.946 -29.337 -29.314 1.00 0.00 215 ASP A C 1
ATOM 1323 O O . ASP A 1 83 ? 21.114 -29.676 -29.124 1.00 0.00 215 ASP A O 1
ATOM 1332 N N . LYS A 1 84 ? 19.243 -29.728 -30.374 1.00 0.00 216 LYS A N 1
ATOM 1333 C CA . LYS A 1 84 ? 19.819 -30.596 -31.397 1.00 0.00 216 LYS A CA 1
ATOM 1334 C C . LYS A 1 84 ? 18.793 -30.916 -32.478 1.00 0.00 216 LYS A C 1
ATOM 1335 O O . LYS A 1 84 ? 19.124 -30.980 -33.663 1.00 0.00 216 LYS A O 1
ATOM 1354 N N . GLY A 1 85 ? 17.547 -31.117 -32.064 1.00 0.00 217 GLY A N 1
ATOM 1355 C CA . GLY A 1 85 ? 16.492 -31.430 -33.009 1.00 0.00 217 GLY A CA 1
ATOM 1356 C C . GLY A 1 85 ? 16.547 -32.868 -33.484 1.00 0.00 217 GLY A C 1
ATOM 1357 O O . GLY A 1 85 ? 17.482 -33.599 -33.162 1.00 0.00 217 GLY A O 1
ATOM 1361 N N . GLY A 1 86 ? 15.542 -33.274 -34.254 1.00 0.00 218 GLY A N 1
ATOM 1362 C CA . GLY A 1 86 ? 15.499 -34.632 -34.763 1.00 0.00 218 GLY A CA 1
ATOM 1363 C C . GLY A 1 86 ? 16.585 -34.903 -35.786 1.00 0.00 218 GLY A C 1
ATOM 1364 O O . GLY A 1 86 ? 17.444 -34.055 -36.028 1.00 0.00 218 GLY A O 1
ATOM 1368 N N . VAL A 1 87 ? 16.546 -36.087 -36.389 1.00 0.00 219 VAL A N 1
ATOM 1369 C CA . VAL A 1 87 ? 17.534 -36.466 -37.392 1.00 0.00 219 VAL A CA 1
ATOM 1370 C C . VAL A 1 87 ? 16.962 -37.492 -38.366 1.00 0.00 219 VAL A C 1
ATOM 1371 O O . VAL A 1 87 ? 17.128 -37.371 -39.579 1.00 0.00 219 VAL A O 1
ATOM 1384 N N . ALA A 1 88 ? 16.287 -38.503 -37.826 1.00 0.00 220 ALA A N 1
ATOM 1385 C CA . ALA A 1 88 ? 15.690 -39.548 -38.648 1.00 0.00 220 ALA A CA 1
ATOM 1386 C C . ALA A 1 88 ? 14.168 -39.487 -38.597 1.00 0.00 220 ALA A C 1
ATOM 1387 O O . ALA A 1 88 ? 13.625 -39.188 -37.513 1.00 0.00 220 ALA A O 1
ATOM 1397 N N . VAL A 1 3 ? -7.572 19.332 -15.475 1.00 0.00 135 VAL A N 2
ATOM 1398 C CA . VAL A 1 3 ? -8.584 20.056 -14.665 1.00 0.00 135 VAL A CA 2
ATOM 1399 C C . VAL A 1 3 ? -8.774 19.396 -13.304 1.00 0.00 135 VAL A C 2
ATOM 1400 O O . VAL A 1 3 ? -9.648 18.544 -13.131 1.00 0.00 135 VAL A O 2
ATOM 1413 N N . ALA A 1 4 ? -7.952 19.793 -12.338 1.00 0.00 136 ALA A N 2
ATOM 1414 C CA . ALA A 1 4 ? -8.031 19.241 -10.991 1.00 0.00 136 ALA A CA 2
ATOM 1415 C C . ALA A 1 4 ? -9.413 19.466 -10.385 1.00 0.00 136 ALA A C 2
ATOM 1416 O O . ALA A 1 4 ? -9.718 20.554 -9.899 1.00 0.00 136 ALA A O 2
ATOM 1423 N N . ARG A 1 5 ? -10.245 18.430 -10.424 1.00 0.00 137 ARG A N 2
ATOM 1424 C CA . ARG A 1 5 ? -11.598 18.517 -9.883 1.00 0.00 137 ARG A CA 2
ATOM 1425 C C . ARG A 1 5 ? -12.160 17.126 -9.598 1.00 0.00 137 ARG A C 2
ATOM 1426 O O . ARG A 1 5 ? -12.275 16.297 -10.500 1.00 0.00 137 ARG A O 2
ATOM 1447 N N . CYS A 1 6 ? -12.516 16.879 -8.340 1.00 0.00 138 CYS A N 2
ATOM 1448 C CA . CYS A 1 6 ? -13.073 15.589 -7.947 1.00 0.00 138 CYS A CA 2
ATOM 1449 C C . CYS A 1 6 ? -14.391 15.340 -8.671 1.00 0.00 138 CYS A C 2
ATOM 1450 O O . CYS A 1 6 ? -15.441 15.841 -8.261 1.00 0.00 138 CYS A O 2
ATOM 1457 N N . GLN A 1 7 ? -14.325 14.576 -9.757 1.00 0.00 139 GLN A N 2
ATOM 1458 C CA . GLN A 1 7 ? -15.506 14.270 -10.559 1.00 0.00 139 GLN A CA 2
ATOM 1459 C C . GLN A 1 7 ? -16.223 13.013 -10.066 1.00 0.00 139 GLN A C 2
ATOM 1460 O O . GLN A 1 7 ? -16.668 12.190 -10.865 1.00 0.00 139 GLN A O 2
ATOM 1474 N N . VAL A 1 8 ? -16.349 12.874 -8.749 1.00 0.00 140 VAL A N 2
ATOM 1475 C CA . VAL A 1 8 ? -17.031 11.722 -8.175 1.00 0.00 140 VAL A CA 2
ATOM 1476 C C . VAL A 1 8 ? -18.521 12.015 -8.005 1.00 0.00 140 VAL A C 2
ATOM 1477 O O . VAL A 1 8 ? -18.895 13.059 -7.472 1.00 0.00 140 VAL A O 2
ATOM 1490 N N . PRO A 1 9 ? -19.400 11.104 -8.460 1.00 0.00 141 PRO A N 2
ATOM 1491 C CA . PRO A 1 9 ? -20.851 11.287 -8.356 1.00 0.00 141 PRO A CA 2
ATOM 1492 C C . PRO A 1 9 ? -21.286 11.683 -6.948 1.00 0.00 141 PRO A C 2
ATOM 1493 O O . PRO A 1 9 ? -21.856 12.756 -6.745 1.00 0.00 141 PRO A O 2
ATOM 1504 N N . ASP A 1 10 ? -21.019 10.814 -5.983 1.00 0.00 142 ASP A N 2
ATOM 1505 C CA . ASP A 1 10 ? -21.387 11.074 -4.596 1.00 0.00 142 ASP A CA 2
ATOM 1506 C C . ASP A 1 10 ? -20.556 12.208 -3.997 1.00 0.00 142 ASP A C 2
ATOM 1507 O O . ASP A 1 10 ? -20.879 12.721 -2.924 1.00 0.00 142 ASP A O 2
ATOM 1516 N N . CYS A 1 11 ? -19.485 12.598 -4.685 1.00 0.00 143 CYS A N 2
ATOM 1517 C CA . CYS A 1 11 ? -18.620 13.668 -4.199 1.00 0.00 143 CYS A CA 2
ATOM 1518 C C . CYS A 1 11 ? -18.153 14.569 -5.341 1.00 0.00 143 CYS A C 2
ATOM 1519 O O . CYS A 1 11 ? -17.220 14.232 -6.072 1.00 0.00 143 CYS A O 2
ATOM 1526 N N . GLU A 1 12 ? -18.801 15.722 -5.482 1.00 0.00 144 GLU A N 2
ATOM 1527 C CA . GLU A 1 12 ? -18.446 16.675 -6.528 1.00 0.00 144 GLU A CA 2
ATOM 1528 C C . GLU A 1 12 ? -17.595 17.802 -5.951 1.00 0.00 144 GLU A C 2
ATOM 1529 O O . GLU A 1 12 ? -18.084 18.908 -5.716 1.00 0.00 144 GLU A O 2
ATOM 1541 N N . ALA A 1 13 ? -16.319 17.510 -5.718 1.00 0.00 145 ALA A N 2
ATOM 1542 C CA . ALA A 1 13 ? -15.398 18.496 -5.159 1.00 0.00 145 ALA A CA 2
ATOM 1543 C C . ALA A 1 13 ? -14.704 19.298 -6.252 1.00 0.00 145 ALA A C 2
ATOM 1544 O O . ALA A 1 13 ? -14.553 18.833 -7.381 1.00 0.00 145 ALA A O 2
ATOM 1551 N N . ASP A 1 14 ? -14.276 20.510 -5.904 1.00 0.00 146 ASP A N 2
ATOM 1552 C CA . ASP A 1 14 ? -13.590 21.383 -6.849 1.00 0.00 146 ASP A CA 2
ATOM 1553 C C . ASP A 1 14 ? -12.164 21.667 -6.384 1.00 0.00 146 ASP A C 2
ATOM 1554 O O . ASP A 1 14 ? -11.832 22.790 -6.004 1.00 0.00 146 ASP A O 2
ATOM 1563 N N . ILE A 1 15 ? -11.324 20.636 -6.415 1.00 0.00 147 ILE A N 2
ATOM 1564 C CA . ILE A 1 15 ? -9.933 20.767 -5.994 1.00 0.00 147 ILE A CA 2
ATOM 1565 C C . ILE A 1 15 ? -9.099 21.476 -7.057 1.00 0.00 147 ILE A C 2
ATOM 1566 O O . ILE A 1 15 ? -8.198 20.884 -7.650 1.00 0.00 147 ILE A O 2
ATOM 1582 N N . SER A 1 16 ? -9.402 22.747 -7.291 1.00 0.00 148 SER A N 2
ATOM 1583 C CA . SER A 1 16 ? -8.677 23.535 -8.281 1.00 0.00 148 SER A CA 2
ATOM 1584 C C . SER A 1 16 ? -7.421 24.154 -7.670 1.00 0.00 148 SER A C 2
ATOM 1585 O O . SER A 1 16 ? -6.439 24.404 -8.369 1.00 0.00 148 SER A O 2
ATOM 1593 N N . GLU A 1 17 ? -7.462 24.399 -6.364 1.00 0.00 149 GLU A N 2
ATOM 1594 C CA . GLU A 1 17 ? -6.330 24.990 -5.661 1.00 0.00 149 GLU A CA 2
ATOM 1595 C C . GLU A 1 17 ? -5.458 23.915 -5.016 1.00 0.00 149 GLU A C 2
ATOM 1596 O O . GLU A 1 17 ? -4.266 24.125 -4.789 1.00 0.00 149 GLU A O 2
ATOM 1608 N N . LEU A 1 18 ? -6.058 22.765 -4.720 1.00 0.00 150 LEU A N 2
ATOM 1609 C CA . LEU A 1 18 ? -5.333 21.661 -4.099 1.00 0.00 150 LEU A CA 2
ATOM 1610 C C . LEU A 1 18 ? -4.099 21.283 -4.914 1.00 0.00 150 LEU A C 2
ATOM 1611 O O . LEU A 1 18 ? -4.127 21.297 -6.145 1.00 0.00 150 LEU A O 2
ATOM 1627 N N . LYS A 1 19 ? -3.018 20.949 -4.217 1.00 0.00 151 LYS A N 2
ATOM 1628 C CA . LYS A 1 19 ? -1.771 20.566 -4.872 1.00 0.00 151 LYS A CA 2
ATOM 1629 C C . LYS A 1 19 ? -1.258 19.236 -4.332 1.00 0.00 151 LYS A C 2
ATOM 1630 O O . LYS A 1 19 ? -0.873 19.137 -3.166 1.00 0.00 151 LYS A O 2
ATOM 1649 N N . GLY A 1 20 ? -1.255 18.216 -5.185 1.00 0.00 152 GLY A N 2
ATOM 1650 C CA . GLY A 1 20 ? -0.786 16.906 -4.771 1.00 0.00 152 GLY A CA 2
ATOM 1651 C C . GLY A 1 20 ? -1.052 15.840 -5.814 1.00 0.00 152 GLY A C 2
ATOM 1652 O O . GLY A 1 20 ? -1.288 16.148 -6.982 1.00 0.00 152 GLY A O 2
ATOM 1656 N N . TYR A 1 21 ? -1.017 14.579 -5.393 1.00 0.00 153 TYR A N 2
ATOM 1657 C CA . TYR A 1 21 ? -1.257 13.463 -6.299 1.00 0.00 153 TYR A CA 2
ATOM 1658 C C . TYR A 1 21 ? -2.730 13.388 -6.687 1.00 0.00 153 TYR A C 2
ATOM 1659 O O . TYR A 1 21 ? -3.068 13.032 -7.816 1.00 0.00 153 TYR A O 2
ATOM 1677 N N . HIS A 1 22 ? -3.602 13.729 -5.745 1.00 0.00 154 HIS A N 2
ATOM 1678 C CA . HIS A 1 22 ? -5.041 13.702 -5.987 1.00 0.00 154 HIS A CA 2
ATOM 1679 C C . HIS A 1 22 ? -5.457 14.790 -6.977 1.00 0.00 154 HIS A C 2
ATOM 1680 O O . HIS A 1 22 ? -6.562 14.756 -7.517 1.00 0.00 154 HIS A O 2
ATOM 1694 N N . LYS A 1 23 ? -4.570 15.753 -7.211 1.00 0.00 155 LYS A N 2
ATOM 1695 C CA . LYS A 1 23 ? -4.855 16.843 -8.135 1.00 0.00 155 LYS A CA 2
ATOM 1696 C C . LYS A 1 23 ? -4.758 16.368 -9.581 1.00 0.00 155 LYS A C 2
ATOM 1697 O O . LYS A 1 23 ? -5.522 16.808 -10.441 1.00 0.00 155 LYS A O 2
ATOM 1716 N N . ARG A 1 24 ? -3.814 15.470 -9.841 1.00 0.00 156 ARG A N 2
ATOM 1717 C CA . ARG A 1 24 ? -3.614 14.933 -11.184 1.00 0.00 156 ARG A CA 2
ATOM 1718 C C . ARG A 1 24 ? -4.450 13.674 -11.416 1.00 0.00 156 ARG A C 2
ATOM 1719 O O . ARG A 1 24 ? -4.101 12.838 -12.249 1.00 0.00 156 ARG A O 2
ATOM 1740 N N . HIS A 1 25 ? -5.550 13.540 -10.680 1.00 0.00 157 HIS A N 2
ATOM 1741 C CA . HIS A 1 25 ? -6.419 12.377 -10.821 1.00 0.00 157 HIS A CA 2
ATOM 1742 C C . HIS A 1 25 ? -7.887 12.750 -10.613 1.00 0.00 157 HIS A C 2
ATOM 1743 O O . HIS A 1 25 ? -8.721 11.887 -10.340 1.00 0.00 157 HIS A O 2
ATOM 1757 N N . ARG A 1 26 ? -8.196 14.038 -10.747 1.00 0.00 158 ARG A N 2
ATOM 1758 C CA . ARG A 1 26 ? -9.564 14.522 -10.580 1.00 0.00 158 ARG A CA 2
ATOM 1759 C C . ARG A 1 26 ? -10.206 13.957 -9.313 1.00 0.00 158 ARG A C 2
ATOM 1760 O O . ARG A 1 26 ? -11.234 13.280 -9.375 1.00 0.00 158 ARG A O 2
ATOM 1781 N N . VAL A 1 27 ? -9.596 14.244 -8.169 1.00 0.00 159 VAL A N 2
ATOM 1782 C CA . VAL A 1 27 ? -10.107 13.771 -6.888 1.00 0.00 159 VAL A CA 2
ATOM 1783 C C . VAL A 1 27 ? -9.625 14.668 -5.750 1.00 0.00 159 VAL A C 2
ATOM 1784 O O . VAL A 1 27 ? -8.546 15.253 -5.825 1.00 0.00 159 VAL A O 2
ATOM 1797 N N . CYS A 1 28 ? -10.436 14.777 -4.703 1.00 0.00 160 CYS A N 2
ATOM 1798 C CA . CYS A 1 28 ? -10.094 15.611 -3.558 1.00 0.00 160 CYS A CA 2
ATOM 1799 C C . CYS A 1 28 ? -9.331 14.817 -2.500 1.00 0.00 160 CYS A C 2
ATOM 1800 O O . CYS A 1 28 ? -9.260 13.589 -2.562 1.00 0.00 160 CYS A O 2
ATOM 1807 N N . LEU A 1 29 ? -8.761 15.529 -1.532 1.00 0.00 161 LEU A N 2
ATOM 1808 C CA . LEU A 1 29 ? -8.002 14.896 -0.459 1.00 0.00 161 LEU A CA 2
ATOM 1809 C C . LEU A 1 29 ? -8.906 14.027 0.411 1.00 0.00 161 LEU A C 2
ATOM 1810 O O . LEU A 1 29 ? -8.489 12.976 0.899 1.00 0.00 161 LEU A O 2
ATOM 1826 N N . ARG A 1 30 ? -10.143 14.475 0.603 1.00 0.00 162 ARG A N 2
ATOM 1827 C CA . ARG A 1 30 ? -11.106 13.740 1.417 1.00 0.00 162 ARG A CA 2
ATOM 1828 C C . ARG A 1 30 ? -11.305 12.325 0.883 1.00 0.00 162 ARG A C 2
ATOM 1829 O O . ARG A 1 30 ? -11.510 11.385 1.651 1.00 0.00 162 ARG A O 2
ATOM 1850 N N . CYS A 1 31 ? -11.244 12.182 -0.436 1.00 0.00 163 CYS A N 2
ATOM 1851 C CA . CYS A 1 31 ? -11.418 10.881 -1.072 1.00 0.00 163 CYS A CA 2
ATOM 1852 C C . CYS A 1 31 ? -10.133 10.060 -0.994 1.00 0.00 163 CYS A C 2
ATOM 1853 O O . CYS A 1 31 ? -10.173 8.832 -0.928 1.00 0.00 163 CYS A O 2
ATOM 1860 N N . ALA A 1 32 ? -8.996 10.749 -1.000 1.00 0.00 164 ALA A N 2
ATOM 1861 C CA . ALA A 1 32 ? -7.701 10.084 -0.927 1.00 0.00 164 ALA A CA 2
ATOM 1862 C C . ALA A 1 32 ? -7.533 9.355 0.403 1.00 0.00 164 ALA A C 2
ATOM 1863 O O . ALA A 1 32 ? -6.964 8.265 0.457 1.00 0.00 164 ALA A O 2
ATOM 1870 N N . THR A 1 33 ? -8.038 9.963 1.471 1.00 0.00 165 THR A N 2
ATOM 1871 C CA . THR A 1 33 ? -7.946 9.373 2.801 1.00 0.00 165 THR A CA 2
ATOM 1872 C C . THR A 1 33 ? -9.125 8.444 3.071 1.00 0.00 165 THR A C 2
ATOM 1873 O O . THR A 1 33 ? -9.014 7.494 3.847 1.00 0.00 165 THR A O 2
ATOM 1884 N N . ALA A 1 34 ? -10.254 8.726 2.427 1.00 0.00 166 ALA A N 2
ATOM 1885 C CA . ALA A 1 34 ? -11.454 7.914 2.597 1.00 0.00 166 ALA A CA 2
ATOM 1886 C C . ALA A 1 34 ? -11.239 6.486 2.098 1.00 0.00 166 ALA A C 2
ATOM 1887 O O . ALA A 1 34 ? -12.012 5.584 2.422 1.00 0.00 166 ALA A O 2
ATOM 1894 N N . SER A 1 35 ? -10.186 6.285 1.307 1.00 0.00 167 SER A N 2
ATOM 1895 C CA . SER A 1 35 ? -9.872 4.965 0.765 1.00 0.00 167 SER A CA 2
ATOM 1896 C C . SER A 1 35 ? -10.859 4.580 -0.335 1.00 0.00 167 SER A C 2
ATOM 1897 O O . SER A 1 35 ? -10.480 4.429 -1.497 1.00 0.00 167 SER A O 2
ATOM 1905 N N . PHE A 1 36 ? -12.125 4.425 0.039 1.00 0.00 168 PHE A N 2
ATOM 1906 C CA . PHE A 1 36 ? -13.163 4.059 -0.918 1.00 0.00 168 PHE A CA 2
ATOM 1907 C C . PHE A 1 36 ? -14.336 5.032 -0.847 1.00 0.00 168 PHE A C 2
ATOM 1908 O O . PHE A 1 36 ? -14.654 5.560 0.219 1.00 0.00 168 PHE A O 2
ATOM 1925 N N . VAL A 1 37 ? -14.974 5.263 -1.989 1.00 0.00 169 VAL A N 2
ATOM 1926 C CA . VAL A 1 37 ? -16.112 6.172 -2.057 1.00 0.00 169 VAL A CA 2
ATOM 1927 C C . VAL A 1 37 ? -17.286 5.533 -2.789 1.00 0.00 169 VAL A C 2
ATOM 1928 O O . VAL A 1 37 ? -17.104 4.623 -3.599 1.00 0.00 169 VAL A O 2
ATOM 1941 N N . VAL A 1 38 ? -18.490 6.013 -2.501 1.00 0.00 170 VAL A N 2
ATOM 1942 C CA . VAL A 1 38 ? -19.694 5.487 -3.131 1.00 0.00 170 VAL A CA 2
ATOM 1943 C C . VAL A 1 38 ? -19.887 6.079 -4.525 1.00 0.00 170 VAL A C 2
ATOM 1944 O O . VAL A 1 38 ? -20.782 6.896 -4.746 1.00 0.00 170 VAL A O 2
ATOM 1957 N N . LEU A 1 39 ? -19.042 5.662 -5.461 1.00 0.00 171 LEU A N 2
ATOM 1958 C CA . LEU A 1 39 ? -19.120 6.152 -6.833 1.00 0.00 171 LEU A CA 2
ATOM 1959 C C . LEU A 1 39 ? -20.477 5.825 -7.449 1.00 0.00 171 LEU A C 2
ATOM 1960 O O . LEU A 1 39 ? -21.390 5.375 -6.757 1.00 0.00 171 LEU A O 2
ATOM 1976 N N . ASP A 1 40 ? -20.606 6.059 -8.753 1.00 0.00 172 ASP A N 2
ATOM 1977 C CA . ASP A 1 40 ? -21.856 5.794 -9.462 1.00 0.00 172 ASP A CA 2
ATOM 1978 C C . ASP A 1 40 ? -22.312 4.352 -9.257 1.00 0.00 172 ASP A C 2
ATOM 1979 O O . ASP A 1 40 ? -21.949 3.459 -10.023 1.00 0.00 172 ASP A O 2
ATOM 1988 N N . GLY A 1 41 ? -23.116 4.133 -8.220 1.00 0.00 173 GLY A N 2
ATOM 1989 C CA . GLY A 1 41 ? -23.616 2.799 -7.932 1.00 0.00 173 GLY A CA 2
ATOM 1990 C C . GLY A 1 41 ? -22.509 1.768 -7.818 1.00 0.00 173 GLY A C 2
ATOM 1991 O O . GLY A 1 41 ? -22.726 0.586 -8.086 1.00 0.00 173 GLY A O 2
ATOM 1995 N N . GLU A 1 42 ? -21.322 2.214 -7.423 1.00 0.00 174 GLU A N 2
ATOM 1996 C CA . GLU A 1 42 ? -20.181 1.319 -7.277 1.00 0.00 174 GLU A CA 2
ATOM 1997 C C . GLU A 1 42 ? -19.116 1.933 -6.374 1.00 0.00 174 GLU A C 2
ATOM 1998 O O . GLU A 1 42 ? -18.859 3.134 -6.430 1.00 0.00 174 GLU A O 2
ATOM 2010 N N . ASN A 1 43 ? -18.503 1.098 -5.541 1.00 0.00 175 ASN A N 2
ATOM 2011 C CA . ASN A 1 43 ? -17.464 1.557 -4.625 1.00 0.00 175 ASN A CA 2
ATOM 2012 C C . ASN A 1 43 ? -16.079 1.351 -5.230 1.00 0.00 175 ASN A C 2
ATOM 2013 O O . ASN A 1 43 ? -15.656 0.219 -5.466 1.00 0.00 175 ASN A O 2
ATOM 2024 N N . LYS A 1 44 ? -15.377 2.451 -5.479 1.00 0.00 176 LYS A N 2
ATOM 2025 C CA . LYS A 1 44 ? -14.040 2.390 -6.057 1.00 0.00 176 LYS A CA 2
ATOM 2026 C C . LYS A 1 44 ? -12.979 2.754 -5.023 1.00 0.00 176 LYS A C 2
ATOM 2027 O O . LYS A 1 44 ? -13.222 3.566 -4.130 1.00 0.00 176 LYS A O 2
ATOM 2046 N N . ARG A 1 45 ? -11.803 2.147 -5.152 1.00 0.00 177 ARG A N 2
ATOM 2047 C CA . ARG A 1 45 ? -10.703 2.408 -4.230 1.00 0.00 177 ARG A CA 2
ATOM 2048 C C . ARG A 1 45 ? -9.557 3.118 -4.942 1.00 0.00 177 ARG A C 2
ATOM 2049 O O . ARG A 1 45 ? -9.130 2.703 -6.019 1.00 0.00 177 ARG A O 2
ATOM 2070 N N . TYR A 1 46 ? -9.064 4.191 -4.334 1.00 0.00 178 TYR A N 2
ATOM 2071 C CA . TYR A 1 46 ? -7.967 4.958 -4.913 1.00 0.00 178 TYR A CA 2
ATOM 2072 C C . TYR A 1 46 ? -6.697 4.116 -4.996 1.00 0.00 178 TYR A C 2
ATOM 2073 O O . TYR A 1 46 ? -5.943 4.014 -4.029 1.00 0.00 178 TYR A O 2
ATOM 2091 N N . CYS A 1 47 ? -6.468 3.516 -6.160 1.00 0.00 179 CYS A N 2
ATOM 2092 C CA . CYS A 1 47 ? -5.289 2.685 -6.372 1.00 0.00 179 CYS A CA 2
ATOM 2093 C C . CYS A 1 47 ? -4.016 3.518 -6.259 1.00 0.00 179 CYS A C 2
ATOM 2094 O O . CYS A 1 47 ? -3.735 4.354 -7.114 1.00 0.00 179 CYS A O 2
ATOM 2101 N N . GLN A 1 48 ? -3.256 3.289 -5.196 1.00 0.00 180 GLN A N 2
ATOM 2102 C CA . GLN A 1 48 ? -2.016 4.026 -4.968 1.00 0.00 180 GLN A CA 2
ATOM 2103 C C . GLN A 1 48 ? -0.947 3.670 -6.002 1.00 0.00 180 GLN A C 2
ATOM 2104 O O . GLN A 1 48 ? 0.088 4.330 -6.085 1.00 0.00 180 GLN A O 2
ATOM 2118 N N . GLN A 1 49 ? -1.193 2.621 -6.782 1.00 0.00 181 GLN A N 2
ATOM 2119 C CA . GLN A 1 49 ? -0.239 2.186 -7.796 1.00 0.00 181 GLN A CA 2
ATOM 2120 C C . GLN A 1 49 ? -0.366 3.009 -9.077 1.00 0.00 181 GLN A C 2
ATOM 2121 O O . GLN A 1 49 ? 0.627 3.273 -9.753 1.00 0.00 181 GLN A O 2
ATOM 2135 N N . CYS A 1 50 ? -1.591 3.406 -9.411 1.00 0.00 182 CYS A N 2
ATOM 2136 C CA . CYS A 1 50 ? -1.832 4.190 -10.621 1.00 0.00 182 CYS A CA 2
ATOM 2137 C C . CYS A 1 50 ? -2.425 5.559 -10.294 1.00 0.00 182 CYS A C 2
ATOM 2138 O O . CYS A 1 50 ? -2.297 6.501 -11.077 1.00 0.00 182 CYS A O 2
ATOM 2145 N N . GLY A 1 51 ? -3.077 5.666 -9.143 1.00 0.00 183 GLY A N 2
ATOM 2146 C CA . GLY A 1 51 ? -3.680 6.924 -8.745 1.00 0.00 183 GLY A CA 2
ATOM 2147 C C . GLY A 1 51 ? -5.142 7.012 -9.138 1.00 0.00 183 GLY A C 2
ATOM 2148 O O . GLY A 1 51 ? -5.961 7.543 -8.388 1.00 0.00 183 GLY A O 2
ATOM 2152 N N . LYS A 1 52 ? -5.468 6.492 -10.316 1.00 0.00 184 LYS A N 2
ATOM 2153 C CA . LYS A 1 52 ? -6.841 6.513 -10.808 1.00 0.00 184 LYS A CA 2
ATOM 2154 C C . LYS A 1 52 ? -7.756 5.685 -9.911 1.00 0.00 184 LYS A C 2
ATOM 2155 O O . LYS A 1 52 ? -7.297 5.020 -8.981 1.00 0.00 184 LYS A O 2
ATOM 2174 N N . PHE A 1 53 ? -9.054 5.728 -10.199 1.00 0.00 185 PHE A N 2
ATOM 2175 C CA . PHE A 1 53 ? -10.036 4.980 -9.421 1.00 0.00 185 PHE A CA 2
ATOM 2176 C C . PHE A 1 53 ? -10.220 3.576 -9.986 1.00 0.00 185 PHE A C 2
ATOM 2177 O O . PHE A 1 53 ? -10.372 3.398 -11.195 1.00 0.00 185 PHE A O 2
ATOM 2194 N N . HIS A 1 54 ? -10.204 2.580 -9.106 1.00 0.00 186 HIS A N 2
ATOM 2195 C CA . HIS A 1 54 ? -10.369 1.191 -9.521 1.00 0.00 186 HIS A CA 2
ATOM 2196 C C . HIS A 1 54 ? -11.528 0.531 -8.782 1.00 0.00 186 HIS A C 2
ATOM 2197 O O . HIS A 1 54 ? -11.916 0.966 -7.697 1.00 0.00 186 HIS A O 2
ATOM 2211 N N . LEU A 1 55 ? -12.075 -0.524 -9.378 1.00 0.00 187 LEU A N 2
ATOM 2212 C CA . LEU A 1 55 ? -13.187 -1.252 -8.778 1.00 0.00 187 LEU A CA 2
ATOM 2213 C C . LEU A 1 55 ? -12.694 -2.145 -7.644 1.00 0.00 187 LEU A C 2
ATOM 2214 O O . LEU A 1 55 ? -11.804 -2.976 -7.840 1.00 0.00 187 LEU A O 2
ATOM 2230 N N . LEU A 1 56 ? -13.266 -1.968 -6.456 1.00 0.00 188 LEU A N 2
ATOM 2231 C CA . LEU A 1 56 ? -12.872 -2.759 -5.295 1.00 0.00 188 LEU A CA 2
ATOM 2232 C C . LEU A 1 56 ? -13.082 -4.260 -5.530 1.00 0.00 188 LEU A C 2
ATOM 2233 O O . LEU A 1 56 ? -12.268 -5.070 -5.086 1.00 0.00 188 LEU A O 2
ATOM 2249 N N . PRO A 1 57 ? -14.162 -4.667 -6.231 1.00 0.00 189 PRO A N 2
ATOM 2250 C CA . PRO A 1 57 ? -14.420 -6.088 -6.497 1.00 0.00 189 PRO A CA 2
ATOM 2251 C C . PRO A 1 57 ? -13.242 -6.767 -7.188 1.00 0.00 189 PRO A C 2
ATOM 2252 O O . PRO A 1 57 ? -13.069 -7.982 -7.090 1.00 0.00 189 PRO A O 2
ATOM 2263 N N . ASP A 1 58 ? -12.437 -5.975 -7.889 1.00 0.00 190 ASP A N 2
ATOM 2264 C CA . ASP A 1 58 ? -11.275 -6.499 -8.601 1.00 0.00 190 ASP A CA 2
ATOM 2265 C C . ASP A 1 58 ? -10.238 -7.047 -7.625 1.00 0.00 190 ASP A C 2
ATOM 2266 O O . ASP A 1 58 ? -9.722 -8.149 -7.808 1.00 0.00 190 ASP A O 2
ATOM 2275 N N . PHE A 1 59 ? -9.933 -6.269 -6.589 1.00 0.00 191 PHE A N 2
ATOM 2276 C CA . PHE A 1 59 ? -8.955 -6.682 -5.590 1.00 0.00 191 PHE A CA 2
ATOM 2277 C C . PHE A 1 59 ? -9.500 -6.490 -4.179 1.00 0.00 191 PHE A C 2
ATOM 2278 O O . PHE A 1 59 ? -10.126 -5.474 -3.875 1.00 0.00 191 PHE A O 2
ATOM 2295 N N . ASP A 1 60 ? -9.258 -7.475 -3.319 1.00 0.00 192 ASP A N 2
ATOM 2296 C CA . ASP A 1 60 ? -9.723 -7.419 -1.938 1.00 0.00 192 ASP A CA 2
ATOM 2297 C C . ASP A 1 60 ? -8.878 -6.447 -1.121 1.00 0.00 192 ASP A C 2
ATOM 2298 O O . ASP A 1 60 ? -7.976 -5.797 -1.649 1.00 0.00 192 ASP A O 2
ATOM 2307 N N . GLU A 1 61 ? -9.173 -6.354 0.172 1.00 0.00 193 GLU A N 2
ATOM 2308 C CA . GLU A 1 61 ? -8.439 -5.461 1.062 1.00 0.00 193 GLU A CA 2
ATOM 2309 C C . GLU A 1 61 ? -6.991 -5.916 1.214 1.00 0.00 193 GLU A C 2
ATOM 2310 O O . GLU A 1 61 ? -6.586 -6.932 0.649 1.00 0.00 193 GLU A O 2
ATOM 2322 N N . GLY A 1 62 ? -6.215 -5.155 1.979 1.00 0.00 194 GLY A N 2
ATOM 2323 C CA . GLY A 1 62 ? -4.820 -5.496 2.190 1.00 0.00 194 GLY A CA 2
ATOM 2324 C C . GLY A 1 62 ? -3.912 -4.909 1.127 1.00 0.00 194 GLY A C 2
ATOM 2325 O O . GLY A 1 62 ? -2.927 -4.243 1.442 1.00 0.00 194 GLY A O 2
ATOM 2329 N N . LYS A 1 63 ? -4.242 -5.162 -0.135 1.00 0.00 195 LYS A N 2
ATOM 2330 C CA . LYS A 1 63 ? -3.448 -4.656 -1.248 1.00 0.00 195 LYS A CA 2
ATOM 2331 C C . LYS A 1 63 ? -4.020 -3.344 -1.774 1.00 0.00 195 LYS A C 2
ATOM 2332 O O . LYS A 1 63 ? -5.206 -3.254 -2.091 1.00 0.00 195 LYS A O 2
ATOM 2351 N N . ARG A 1 64 ? -3.168 -2.328 -1.867 1.00 0.00 196 ARG A N 2
ATOM 2352 C CA . ARG A 1 64 ? -3.587 -1.021 -2.358 1.00 0.00 196 ARG A CA 2
ATOM 2353 C C . ARG A 1 64 ? -3.227 -0.851 -3.831 1.00 0.00 196 ARG A C 2
ATOM 2354 O O . ARG A 1 64 ? -2.944 0.256 -4.287 1.00 0.00 196 ARG A O 2
ATOM 2375 N N . SER A 1 65 ? -3.239 -1.957 -4.568 1.00 0.00 197 SER A N 2
ATOM 2376 C CA . SER A 1 65 ? -2.913 -1.930 -5.990 1.00 0.00 197 SER A CA 2
ATOM 2377 C C . SER A 1 65 ? -3.724 -2.972 -6.753 1.00 0.00 197 SER A C 2
ATOM 2378 O O . SER A 1 65 ? -3.946 -4.080 -6.266 1.00 0.00 197 SER A O 2
ATOM 2386 N N . CYS A 1 66 ? -4.164 -2.607 -7.953 1.00 0.00 198 CYS A N 2
ATOM 2387 C CA . CYS A 1 66 ? -4.951 -3.509 -8.788 1.00 0.00 198 CYS A CA 2
ATOM 2388 C C . CYS A 1 66 ? -4.202 -4.813 -9.041 1.00 0.00 198 CYS A C 2
ATOM 2389 O O . CYS A 1 66 ? -3.017 -4.805 -9.376 1.00 0.00 198 CYS A O 2
ATOM 2396 N N . ARG A 1 67 ? -4.901 -5.932 -8.879 1.00 0.00 199 ARG A N 2
ATOM 2397 C CA . ARG A 1 67 ? -4.302 -7.246 -9.088 1.00 0.00 199 ARG A CA 2
ATOM 2398 C C . ARG A 1 67 ? -3.784 -7.385 -10.516 1.00 0.00 199 ARG A C 2
ATOM 2399 O O . ARG A 1 67 ? -4.537 -7.714 -11.432 1.00 0.00 199 ARG A O 2
ATOM 2420 N N . ARG A 1 68 ? -2.491 -7.134 -10.697 1.00 0.00 200 ARG A N 2
ATOM 2421 C CA . ARG A 1 68 ? -1.870 -7.232 -12.012 1.00 0.00 200 ARG A CA 2
ATOM 2422 C C . ARG A 1 68 ? -0.538 -7.971 -11.928 1.00 0.00 200 ARG A C 2
ATOM 2423 O O . ARG A 1 68 ? -0.108 -8.376 -10.848 1.00 0.00 200 ARG A O 2
ATOM 2444 N N . LYS A 1 69 ? 0.112 -8.141 -13.075 1.00 0.00 201 LYS A N 2
ATOM 2445 C CA . LYS A 1 69 ? 1.396 -8.831 -13.130 1.00 0.00 201 LYS A CA 2
ATOM 2446 C C . LYS A 1 69 ? 2.434 -8.124 -12.263 1.00 0.00 201 LYS A C 2
ATOM 2447 O O . LYS A 1 69 ? 3.006 -7.111 -12.666 1.00 0.00 201 LYS A O 2
ATOM 2466 N N . LEU A 1 70 ? 2.671 -8.665 -11.073 1.00 0.00 202 LEU A N 2
ATOM 2467 C CA . LEU A 1 70 ? 3.638 -8.085 -10.149 1.00 0.00 202 LEU A CA 2
ATOM 2468 C C . LEU A 1 70 ? 4.805 -9.040 -9.913 1.00 0.00 202 LEU A C 2
ATOM 2469 O O . LEU A 1 70 ? 4.648 -10.258 -9.989 1.00 0.00 202 LEU A O 2
ATOM 2485 N N . GLU A 1 71 ? 5.975 -8.477 -9.627 1.00 0.00 203 GLU A N 2
ATOM 2486 C CA . GLU A 1 71 ? 7.169 -9.278 -9.381 1.00 0.00 203 GLU A CA 2
ATOM 2487 C C . GLU A 1 71 ? 7.356 -9.530 -7.888 1.00 0.00 203 GLU A C 2
ATOM 2488 O O . GLU A 1 71 ? 7.492 -8.590 -7.102 1.00 0.00 203 GLU A O 2
ATOM 2500 N N . ARG A 1 72 ? 7.362 -10.802 -7.503 1.00 0.00 204 ARG A N 2
ATOM 2501 C CA . ARG A 1 72 ? 7.535 -11.178 -6.104 1.00 0.00 204 ARG A CA 2
ATOM 2502 C C . ARG A 1 72 ? 6.409 -10.610 -5.245 1.00 0.00 204 ARG A C 2
ATOM 2503 O O . ARG A 1 72 ? 5.734 -9.659 -5.639 1.00 0.00 204 ARG A O 2
ATOM 2524 N N . HIS A 1 73 ? 6.213 -11.200 -4.070 1.00 0.00 205 HIS A N 2
ATOM 2525 C CA . HIS A 1 73 ? 5.169 -10.754 -3.155 1.00 0.00 205 HIS A CA 2
ATOM 2526 C C . HIS A 1 73 ? 5.747 -9.862 -2.062 1.00 0.00 205 HIS A C 2
ATOM 2527 O O . HIS A 1 73 ? 6.804 -10.153 -1.502 1.00 0.00 205 HIS A O 2
ATOM 2542 N N . ASN A 1 74 ? 5.044 -8.777 -1.757 1.00 0.00 206 ASN A N 2
ATOM 2543 C CA . ASN A 1 74 ? 5.484 -7.843 -0.728 1.00 0.00 206 ASN A CA 2
ATOM 2544 C C . ASN A 1 74 ? 4.587 -7.929 0.503 1.00 0.00 206 ASN A C 2
ATOM 2545 O O . ASN A 1 74 ? 4.286 -6.919 1.138 1.00 0.00 206 ASN A O 2
ATOM 2556 N N . ASN A 1 75 ? 4.163 -9.145 0.837 1.00 0.00 207 ASN A N 2
ATOM 2557 C CA . ASN A 1 75 ? 3.300 -9.365 1.990 1.00 0.00 207 ASN A CA 2
ATOM 2558 C C . ASN A 1 75 ? 4.045 -10.104 3.097 1.00 0.00 207 ASN A C 2
ATOM 2559 O O . ASN A 1 75 ? 5.134 -10.635 2.878 1.00 0.00 207 ASN A O 2
ATOM 2570 N N . ARG A 1 76 ? 3.452 -10.132 4.286 1.00 0.00 208 ARG A N 2
ATOM 2571 C CA . ARG A 1 76 ? 4.061 -10.806 5.428 1.00 0.00 208 ARG A CA 2
ATOM 2572 C C . ARG A 1 76 ? 5.410 -10.181 5.772 1.00 0.00 208 ARG A C 2
ATOM 2573 O O . ARG A 1 76 ? 6.449 -10.610 5.272 1.00 0.00 208 ARG A O 2
ATOM 2594 N N . ARG A 1 77 ? 5.384 -9.164 6.626 1.00 0.00 209 ARG A N 2
ATOM 2595 C CA . ARG A 1 77 ? 6.603 -8.479 7.035 1.00 0.00 209 ARG A CA 2
ATOM 2596 C C . ARG A 1 77 ? 6.534 -8.079 8.506 1.00 0.00 209 ARG A C 2
ATOM 2597 O O . ARG A 1 77 ? 7.474 -8.310 9.267 1.00 0.00 209 ARG A O 2
ATOM 2618 N N . LYS A 1 78 ? 5.415 -7.478 8.899 1.00 0.00 210 LYS A N 2
ATOM 2619 C CA . LYS A 1 78 ? 5.223 -7.045 10.278 1.00 0.00 210 LYS A CA 2
ATOM 2620 C C . LYS A 1 78 ? 4.094 -7.828 10.942 1.00 0.00 210 LYS A C 2
ATOM 2621 O O . LYS A 1 78 ? 3.140 -8.241 10.284 1.00 0.00 210 LYS A O 2
ATOM 2640 N N . ARG A 1 79 ? 4.212 -8.026 12.251 1.00 0.00 211 ARG A N 2
ATOM 2641 C CA . ARG A 1 79 ? 3.202 -8.758 13.006 1.00 0.00 211 ARG A CA 2
ATOM 2642 C C . ARG A 1 79 ? 2.785 -7.978 14.250 1.00 0.00 211 ARG A C 2
ATOM 2643 O O . ARG A 1 79 ? 3.624 -7.588 15.061 1.00 0.00 211 ARG A O 2
ATOM 2664 N N . LYS A 1 80 ? 1.482 -7.757 14.393 1.00 0.00 212 LYS A N 2
ATOM 2665 C CA . LYS A 1 80 ? 0.953 -7.024 15.538 1.00 0.00 212 LYS A CA 2
ATOM 2666 C C . LYS A 1 80 ? -0.569 -7.132 15.597 1.00 0.00 212 LYS A C 2
ATOM 2667 O O . LYS A 1 80 ? -1.281 -6.256 15.106 1.00 0.00 212 LYS A O 2
ATOM 2686 N N . PRO A 1 81 ? -1.089 -8.214 16.202 1.00 0.00 213 PRO A N 2
ATOM 2687 C CA . PRO A 1 81 ? -2.534 -8.434 16.322 1.00 0.00 213 PRO A CA 2
ATOM 2688 C C . PRO A 1 81 ? -3.183 -7.482 17.321 1.00 0.00 213 PRO A C 2
ATOM 2689 O O . PRO A 1 81 ? -2.978 -7.597 18.529 1.00 0.00 213 PRO A O 2
ATOM 2700 N N . VAL A 1 82 ? -3.971 -6.542 16.808 1.00 0.00 214 VAL A N 2
ATOM 2701 C CA . VAL A 1 82 ? -4.653 -5.571 17.655 1.00 0.00 214 VAL A CA 2
ATOM 2702 C C . VAL A 1 82 ? -6.108 -5.398 17.228 1.00 0.00 214 VAL A C 2
ATOM 2703 O O . VAL A 1 82 ? -6.446 -5.559 16.054 1.00 0.00 214 VAL A O 2
ATOM 2716 N N . ASP A 1 83 ? -6.966 -5.071 18.190 1.00 0.00 215 ASP A N 2
ATOM 2717 C CA . ASP A 1 83 ? -8.384 -4.877 17.914 1.00 0.00 215 ASP A CA 2
ATOM 2718 C C . ASP A 1 83 ? -9.025 -3.977 18.965 1.00 0.00 215 ASP A C 2
ATOM 2719 O O . ASP A 1 83 ? -9.462 -2.866 18.665 1.00 0.00 215 ASP A O 2
ATOM 2728 N N . LYS A 1 84 ? -9.078 -4.466 20.201 1.00 0.00 216 LYS A N 2
ATOM 2729 C CA . LYS A 1 84 ? -9.666 -3.707 21.299 1.00 0.00 216 LYS A CA 2
ATOM 2730 C C . LYS A 1 84 ? -11.135 -3.403 21.026 1.00 0.00 216 LYS A C 2
ATOM 2731 O O . LYS A 1 84 ? -11.462 -2.472 20.292 1.00 0.00 216 LYS A O 2
ATOM 2750 N N . GLY A 1 85 ? -12.019 -4.197 21.625 1.00 0.00 217 GLY A N 2
ATOM 2751 C CA . GLY A 1 85 ? -13.443 -3.997 21.435 1.00 0.00 217 GLY A CA 2
ATOM 2752 C C . GLY A 1 85 ? -13.976 -2.831 22.242 1.00 0.00 217 GLY A C 2
ATOM 2753 O O . GLY A 1 85 ? -14.943 -2.181 21.843 1.00 0.00 217 GLY A O 2
ATOM 2757 N N . GLY A 1 86 ? -13.346 -2.565 23.381 1.00 0.00 218 GLY A N 2
ATOM 2758 C CA . GLY A 1 86 ? -13.777 -1.468 24.230 1.00 0.00 218 GLY A CA 2
ATOM 2759 C C . GLY A 1 86 ? -14.252 -1.939 25.591 1.00 0.00 218 GLY A C 2
ATOM 2760 O O . GLY A 1 86 ? -14.130 -1.219 26.581 1.00 0.00 218 GLY A O 2
ATOM 2764 N N . VAL A 1 87 ? -14.796 -3.150 25.639 1.00 0.00 219 VAL A N 2
ATOM 2765 C CA . VAL A 1 87 ? -15.291 -3.718 26.887 1.00 0.00 219 VAL A CA 2
ATOM 2766 C C . VAL A 1 87 ? -14.200 -4.503 27.609 1.00 0.00 219 VAL A C 2
ATOM 2767 O O . VAL A 1 87 ? -14.247 -4.671 28.828 1.00 0.00 219 VAL A O 2
ATOM 2780 N N . ALA A 1 88 ? -13.219 -4.984 26.851 1.00 0.00 220 ALA A N 2
ATOM 2781 C CA . ALA A 1 88 ? -12.119 -5.751 27.424 1.00 0.00 220 ALA A CA 2
ATOM 2782 C C . ALA A 1 88 ? -10.858 -4.901 27.538 1.00 0.00 220 ALA A C 2
ATOM 2783 O O . ALA A 1 88 ? -10.904 -3.720 27.135 1.00 0.00 220 ALA A O 2
ATOM 2793 N N . VAL A 1 3 ? -7.674 21.378 -14.970 1.00 0.00 135 VAL A N 3
ATOM 2794 C CA . VAL A 1 3 ? -8.331 21.881 -13.733 1.00 0.00 135 VAL A CA 3
ATOM 2795 C C . VAL A 1 3 ? -8.678 20.736 -12.786 1.00 0.00 135 VAL A C 3
ATOM 2796 O O . VAL A 1 3 ? -9.537 19.906 -13.086 1.00 0.00 135 VAL A O 3
ATOM 2809 N N . ALA A 1 4 ? -8.006 20.699 -11.639 1.00 0.00 136 ALA A N 3
ATOM 2810 C CA . ALA A 1 4 ? -8.245 19.657 -10.647 1.00 0.00 136 ALA A CA 3
ATOM 2811 C C . ALA A 1 4 ? -9.635 19.793 -10.034 1.00 0.00 136 ALA A C 3
ATOM 2812 O O . ALA A 1 4 ? -9.976 20.833 -9.471 1.00 0.00 136 ALA A O 3
ATOM 2819 N N . ARG A 1 5 ? -10.434 18.738 -10.150 1.00 0.00 137 ARG A N 3
ATOM 2820 C CA . ARG A 1 5 ? -11.789 18.743 -9.609 1.00 0.00 137 ARG A CA 3
ATOM 2821 C C . ARG A 1 5 ? -12.308 17.319 -9.427 1.00 0.00 137 ARG A C 3
ATOM 2822 O O . ARG A 1 5 ? -12.499 16.589 -10.400 1.00 0.00 137 ARG A O 3
ATOM 2843 N N . CYS A 1 6 ? -12.541 16.929 -8.175 1.00 0.00 138 CYS A N 3
ATOM 2844 C CA . CYS A 1 6 ? -13.045 15.592 -7.873 1.00 0.00 138 CYS A CA 3
ATOM 2845 C C . CYS A 1 6 ? -14.365 15.345 -8.594 1.00 0.00 138 CYS A C 3
ATOM 2846 O O . CYS A 1 6 ? -15.421 15.804 -8.154 1.00 0.00 138 CYS A O 3
ATOM 2853 N N . GLN A 1 7 ? -14.292 14.630 -9.714 1.00 0.00 139 GLN A N 3
ATOM 2854 C CA . GLN A 1 7 ? -15.476 14.334 -10.517 1.00 0.00 139 GLN A CA 3
ATOM 2855 C C . GLN A 1 7 ? -16.151 13.029 -10.092 1.00 0.00 139 GLN A C 3
ATOM 2856 O O . GLN A 1 7 ? -16.583 12.246 -10.937 1.00 0.00 139 GLN A O 3
ATOM 2870 N N . VAL A 1 8 ? -16.256 12.802 -8.786 1.00 0.00 140 VAL A N 3
ATOM 2871 C CA . VAL A 1 8 ? -16.898 11.595 -8.283 1.00 0.00 140 VAL A CA 3
ATOM 2872 C C . VAL A 1 8 ? -18.394 11.836 -8.078 1.00 0.00 140 VAL A C 3
ATOM 2873 O O . VAL A 1 8 ? -18.784 12.782 -7.394 1.00 0.00 140 VAL A O 3
ATOM 2886 N N . PRO A 1 9 ? -19.260 10.993 -8.673 1.00 0.00 141 PRO A N 3
ATOM 2887 C CA . PRO A 1 9 ? -20.714 11.137 -8.550 1.00 0.00 141 PRO A CA 3
ATOM 2888 C C . PRO A 1 9 ? -21.156 11.379 -7.110 1.00 0.00 141 PRO A C 3
ATOM 2889 O O . PRO A 1 9 ? -21.855 12.351 -6.820 1.00 0.00 141 PRO A O 3
ATOM 2900 N N . ASP A 1 10 ? -20.746 10.492 -6.211 1.00 0.00 142 ASP A N 3
ATOM 2901 C CA . ASP A 1 10 ? -21.102 10.613 -4.802 1.00 0.00 142 ASP A CA 3
ATOM 2902 C C . ASP A 1 10 ? -20.333 11.751 -4.134 1.00 0.00 142 ASP A C 3
ATOM 2903 O O . ASP A 1 10 ? -20.785 12.311 -3.135 1.00 0.00 142 ASP A O 3
ATOM 2912 N N . CYS A 1 11 ? -19.169 12.085 -4.684 1.00 0.00 143 CYS A N 3
ATOM 2913 C CA . CYS A 1 11 ? -18.343 13.153 -4.130 1.00 0.00 143 CYS A CA 3
ATOM 2914 C C . CYS A 1 11 ? -17.947 14.162 -5.204 1.00 0.00 143 CYS A C 3
ATOM 2915 O O . CYS A 1 11 ? -16.963 13.972 -5.921 1.00 0.00 143 CYS A O 3
ATOM 2922 N N . GLU A 1 12 ? -18.717 15.240 -5.307 1.00 0.00 144 GLU A N 3
ATOM 2923 C CA . GLU A 1 12 ? -18.443 16.286 -6.287 1.00 0.00 144 GLU A CA 3
ATOM 2924 C C . GLU A 1 12 ? -17.636 17.412 -5.651 1.00 0.00 144 GLU A C 3
ATOM 2925 O O . GLU A 1 12 ? -18.174 18.471 -5.328 1.00 0.00 144 GLU A O 3
ATOM 2937 N N . ALA A 1 13 ? -16.342 17.171 -5.464 1.00 0.00 145 ALA A N 3
ATOM 2938 C CA . ALA A 1 13 ? -15.461 18.161 -4.855 1.00 0.00 145 ALA A CA 3
ATOM 2939 C C . ALA A 1 13 ? -14.837 19.069 -5.907 1.00 0.00 145 ALA A C 3
ATOM 2940 O O . ALA A 1 13 ? -14.591 18.650 -7.037 1.00 0.00 145 ALA A O 3
ATOM 2947 N N . ASP A 1 14 ? -14.578 20.316 -5.525 1.00 0.00 146 ASP A N 3
ATOM 2948 C CA . ASP A 1 14 ? -13.978 21.287 -6.432 1.00 0.00 146 ASP A CA 3
ATOM 2949 C C . ASP A 1 14 ? -12.560 21.638 -5.988 1.00 0.00 146 ASP A C 3
ATOM 2950 O O . ASP A 1 14 ? -12.283 22.770 -5.591 1.00 0.00 146 ASP A O 3
ATOM 2959 N N . ILE A 1 15 ? -11.666 20.657 -6.058 1.00 0.00 147 ILE A N 3
ATOM 2960 C CA . ILE A 1 15 ? -10.278 20.855 -5.664 1.00 0.00 147 ILE A CA 3
ATOM 2961 C C . ILE A 1 15 ? -9.456 21.436 -6.812 1.00 0.00 147 ILE A C 3
ATOM 2962 O O . ILE A 1 15 ? -8.576 20.768 -7.357 1.00 0.00 147 ILE A O 3
ATOM 2978 N N . SER A 1 16 ? -9.746 22.682 -7.176 1.00 0.00 148 SER A N 3
ATOM 2979 C CA . SER A 1 16 ? -9.027 23.345 -8.259 1.00 0.00 148 SER A CA 3
ATOM 2980 C C . SER A 1 16 ? -7.888 24.203 -7.717 1.00 0.00 148 SER A C 3
ATOM 2981 O O . SER A 1 16 ? -7.458 25.159 -8.363 1.00 0.00 148 SER A O 3
ATOM 2989 N N . GLU A 1 17 ? -7.400 23.856 -6.529 1.00 0.00 149 GLU A N 3
ATOM 2990 C CA . GLU A 1 17 ? -6.309 24.597 -5.904 1.00 0.00 149 GLU A CA 3
ATOM 2991 C C . GLU A 1 17 ? -5.517 23.700 -4.958 1.00 0.00 149 GLU A C 3
ATOM 2992 O O . GLU A 1 17 ? -4.959 24.168 -3.965 1.00 0.00 149 GLU A O 3
ATOM 3004 N N . LEU A 1 18 ? -5.472 22.408 -5.270 1.00 0.00 150 LEU A N 3
ATOM 3005 C CA . LEU A 1 18 ? -4.749 21.446 -4.446 1.00 0.00 150 LEU A CA 3
ATOM 3006 C C . LEU A 1 18 ? -3.297 21.324 -4.899 1.00 0.00 150 LEU A C 3
ATOM 3007 O O . LEU A 1 18 ? -2.900 21.904 -5.910 1.00 0.00 150 LEU A O 3
ATOM 3023 N N . LYS A 1 19 ? -2.509 20.564 -4.144 1.00 0.00 151 LYS A N 3
ATOM 3024 C CA . LYS A 1 19 ? -1.102 20.364 -4.468 1.00 0.00 151 LYS A CA 3
ATOM 3025 C C . LYS A 1 19 ? -0.668 18.936 -4.153 1.00 0.00 151 LYS A C 3
ATOM 3026 O O . LYS A 1 19 ? -0.597 18.541 -2.988 1.00 0.00 151 LYS A O 3
ATOM 3045 N N . GLY A 1 20 ? -0.380 18.165 -5.196 1.00 0.00 152 GLY A N 3
ATOM 3046 C CA . GLY A 1 20 ? 0.041 16.790 -5.008 1.00 0.00 152 GLY A CA 3
ATOM 3047 C C . GLY A 1 20 ? -0.235 15.925 -6.221 1.00 0.00 152 GLY A C 3
ATOM 3048 O O . GLY A 1 20 ? -0.263 16.416 -7.350 1.00 0.00 152 GLY A O 3
ATOM 3052 N N . TYR A 1 21 ? -0.441 14.632 -5.989 1.00 0.00 153 TYR A N 3
ATOM 3053 C CA . TYR A 1 21 ? -0.717 13.695 -7.072 1.00 0.00 153 TYR A CA 3
ATOM 3054 C C . TYR A 1 21 ? -2.212 13.629 -7.370 1.00 0.00 153 TYR A C 3
ATOM 3055 O O . TYR A 1 21 ? -2.617 13.309 -8.488 1.00 0.00 153 TYR A O 3
ATOM 3073 N N . HIS A 1 22 ? -3.029 13.929 -6.364 1.00 0.00 154 HIS A N 3
ATOM 3074 C CA . HIS A 1 22 ? -4.479 13.903 -6.523 1.00 0.00 154 HIS A CA 3
ATOM 3075 C C . HIS A 1 22 ? -4.979 15.119 -7.303 1.00 0.00 154 HIS A C 3
ATOM 3076 O O . HIS A 1 22 ? -6.166 15.219 -7.614 1.00 0.00 154 HIS A O 3
ATOM 3090 N N . LYS A 1 23 ? -4.073 16.042 -7.617 1.00 0.00 155 LYS A N 3
ATOM 3091 C CA . LYS A 1 23 ? -4.434 17.244 -8.359 1.00 0.00 155 LYS A CA 3
ATOM 3092 C C . LYS A 1 23 ? -4.524 16.954 -9.854 1.00 0.00 155 LYS A C 3
ATOM 3093 O O . LYS A 1 23 ? -5.400 17.472 -10.545 1.00 0.00 155 LYS A O 3
ATOM 3112 N N . ARG A 1 24 ? -3.610 16.124 -10.348 1.00 0.00 156 ARG A N 3
ATOM 3113 C CA . ARG A 1 24 ? -3.585 15.766 -11.763 1.00 0.00 156 ARG A CA 3
ATOM 3114 C C . ARG A 1 24 ? -4.429 14.522 -12.042 1.00 0.00 156 ARG A C 3
ATOM 3115 O O . ARG A 1 24 ? -4.282 13.888 -13.087 1.00 0.00 156 ARG A O 3
ATOM 3136 N N . HIS A 1 25 ? -5.312 14.175 -11.109 1.00 0.00 157 HIS A N 3
ATOM 3137 C CA . HIS A 1 25 ? -6.170 13.008 -11.270 1.00 0.00 157 HIS A CA 3
ATOM 3138 C C . HIS A 1 25 ? -7.638 13.356 -11.021 1.00 0.00 157 HIS A C 3
ATOM 3139 O O . HIS A 1 25 ? -8.487 12.468 -10.934 1.00 0.00 157 HIS A O 3
ATOM 3153 N N . ARG A 1 26 ? -7.933 14.649 -10.908 1.00 0.00 158 ARG A N 3
ATOM 3154 C CA . ARG A 1 26 ? -9.299 15.108 -10.670 1.00 0.00 158 ARG A CA 3
ATOM 3155 C C . ARG A 1 26 ? -9.919 14.387 -9.475 1.00 0.00 158 ARG A C 3
ATOM 3156 O O . ARG A 1 26 ? -10.988 13.784 -9.584 1.00 0.00 158 ARG A O 3
ATOM 3177 N N . VAL A 1 27 ? -9.240 14.460 -8.335 1.00 0.00 159 VAL A N 3
ATOM 3178 C CA . VAL A 1 27 ? -9.715 13.821 -7.114 1.00 0.00 159 VAL A CA 3
ATOM 3179 C C . VAL A 1 27 ? -9.279 14.613 -5.884 1.00 0.00 159 VAL A C 3
ATOM 3180 O O . VAL A 1 27 ? -8.136 15.060 -5.796 1.00 0.00 159 VAL A O 3
ATOM 3193 N N . CYS A 1 28 ? -10.196 14.787 -4.937 1.00 0.00 160 CYS A N 3
ATOM 3194 C CA . CYS A 1 28 ? -9.902 15.530 -3.718 1.00 0.00 160 CYS A CA 3
ATOM 3195 C C . CYS A 1 28 ? -9.053 14.700 -2.758 1.00 0.00 160 CYS A C 3
ATOM 3196 O O . CYS A 1 28 ? -8.907 13.491 -2.930 1.00 0.00 160 CYS A O 3
ATOM 3203 N N . LEU A 1 29 ? -8.496 15.361 -1.749 1.00 0.00 161 LEU A N 3
ATOM 3204 C CA . LEU A 1 29 ? -7.661 14.693 -0.760 1.00 0.00 161 LEU A CA 3
ATOM 3205 C C . LEU A 1 29 ? -8.475 13.693 0.059 1.00 0.00 161 LEU A C 3
ATOM 3206 O O . LEU A 1 29 ? -8.019 12.584 0.335 1.00 0.00 161 LEU A O 3
ATOM 3222 N N . ARG A 1 30 ? -9.681 14.096 0.444 1.00 0.00 162 ARG A N 3
ATOM 3223 C CA . ARG A 1 30 ? -10.562 13.241 1.236 1.00 0.00 162 ARG A CA 3
ATOM 3224 C C . ARG A 1 30 ? -10.731 11.869 0.590 1.00 0.00 162 ARG A C 3
ATOM 3225 O O . ARG A 1 30 ? -10.908 10.866 1.281 1.00 0.00 162 ARG A O 3
ATOM 3246 N N . CYS A 1 31 ? -10.679 11.831 -0.738 1.00 0.00 163 CYS A N 3
ATOM 3247 C CA . CYS A 1 31 ? -10.829 10.579 -1.472 1.00 0.00 163 CYS A CA 3
ATOM 3248 C C . CYS A 1 31 ? -9.509 9.822 -1.534 1.00 0.00 163 CYS A C 3
ATOM 3249 O O . CYS A 1 31 ? -9.487 8.591 -1.561 1.00 0.00 163 CYS A O 3
ATOM 3256 N N . ALA A 1 32 ? -8.406 10.564 -1.554 1.00 0.00 164 ALA A N 3
ATOM 3257 C CA . ALA A 1 32 ? -7.080 9.961 -1.613 1.00 0.00 164 ALA A CA 3
ATOM 3258 C C . ALA A 1 32 ? -6.774 9.177 -0.340 1.00 0.00 164 ALA A C 3
ATOM 3259 O O . ALA A 1 32 ? -6.021 8.203 -0.365 1.00 0.00 164 ALA A O 3
ATOM 3266 N N . THR A 1 33 ? -7.361 9.609 0.771 1.00 0.00 165 THR A N 3
ATOM 3267 C CA . THR A 1 33 ? -7.150 8.948 2.053 1.00 0.00 165 THR A CA 3
ATOM 3268 C C . THR A 1 33 ? -8.357 8.105 2.451 1.00 0.00 165 THR A C 3
ATOM 3269 O O . THR A 1 33 ? -8.234 7.156 3.225 1.00 0.00 165 THR A O 3
ATOM 3280 N N . ALA A 1 34 ? -9.526 8.456 1.919 1.00 0.00 166 ALA A N 3
ATOM 3281 C CA . ALA A 1 34 ? -10.754 7.729 2.223 1.00 0.00 166 ALA A CA 3
ATOM 3282 C C . ALA A 1 34 ? -10.598 6.239 1.944 1.00 0.00 166 ALA A C 3
ATOM 3283 O O . ALA A 1 34 ? -9.784 5.833 1.114 1.00 0.00 166 ALA A O 3
ATOM 3290 N N . SER A 1 35 ? -11.384 5.426 2.643 1.00 0.00 167 SER A N 3
ATOM 3291 C CA . SER A 1 35 ? -11.335 3.980 2.470 1.00 0.00 167 SER A CA 3
ATOM 3292 C C . SER A 1 35 ? -11.977 3.565 1.151 1.00 0.00 167 SER A C 3
ATOM 3293 O O . SER A 1 35 ? -11.491 2.662 0.469 1.00 0.00 167 SER A O 3
ATOM 3301 N N . PHE A 1 36 ? -13.073 4.229 0.796 1.00 0.00 168 PHE A N 3
ATOM 3302 C CA . PHE A 1 36 ? -13.781 3.928 -0.442 1.00 0.00 168 PHE A CA 3
ATOM 3303 C C . PHE A 1 36 ? -14.829 4.996 -0.742 1.00 0.00 168 PHE A C 3
ATOM 3304 O O . PHE A 1 36 ? -15.177 5.799 0.124 1.00 0.00 168 PHE A O 3
ATOM 3321 N N . VAL A 1 37 ? -15.328 4.997 -1.973 1.00 0.00 169 VAL A N 3
ATOM 3322 C CA . VAL A 1 37 ? -16.336 5.963 -2.388 1.00 0.00 169 VAL A CA 3
ATOM 3323 C C . VAL A 1 37 ? -17.459 5.287 -3.169 1.00 0.00 169 VAL A C 3
ATOM 3324 O O . VAL A 1 37 ? -17.209 4.418 -4.005 1.00 0.00 169 VAL A O 3
ATOM 3337 N N . VAL A 1 38 ? -18.694 5.691 -2.892 1.00 0.00 170 VAL A N 3
ATOM 3338 C CA . VAL A 1 38 ? -19.852 5.124 -3.570 1.00 0.00 170 VAL A CA 3
ATOM 3339 C C . VAL A 1 38 ? -20.052 5.765 -4.939 1.00 0.00 170 VAL A C 3
ATOM 3340 O O . VAL A 1 38 ? -20.985 6.542 -5.143 1.00 0.00 170 VAL A O 3
ATOM 3353 N N . LEU A 1 39 ? -19.168 5.437 -5.874 1.00 0.00 171 LEU A N 3
ATOM 3354 C CA . LEU A 1 39 ? -19.245 5.983 -7.224 1.00 0.00 171 LEU A CA 3
ATOM 3355 C C . LEU A 1 39 ? -20.593 5.664 -7.866 1.00 0.00 171 LEU A C 3
ATOM 3356 O O . LEU A 1 39 ? -21.500 5.154 -7.207 1.00 0.00 171 LEU A O 3
ATOM 3372 N N . ASP A 1 40 ? -20.718 5.972 -9.153 1.00 0.00 172 ASP A N 3
ATOM 3373 C CA . ASP A 1 40 ? -21.958 5.722 -9.885 1.00 0.00 172 ASP A CA 3
ATOM 3374 C C . ASP A 1 40 ? -22.392 4.264 -9.761 1.00 0.00 172 ASP A C 3
ATOM 3375 O O . ASP A 1 40 ? -22.004 3.420 -10.568 1.00 0.00 172 ASP A O 3
ATOM 3384 N N . GLY A 1 41 ? -23.202 3.978 -8.746 1.00 0.00 173 GLY A N 3
ATOM 3385 C CA . GLY A 1 41 ? -23.683 2.624 -8.533 1.00 0.00 173 GLY A CA 3
ATOM 3386 C C . GLY A 1 41 ? -22.562 1.602 -8.484 1.00 0.00 173 GLY A C 3
ATOM 3387 O O . GLY A 1 41 ? -22.750 0.449 -8.869 1.00 0.00 173 GLY A O 3
ATOM 3391 N N . GLU A 1 42 ? -21.395 2.027 -8.013 1.00 0.00 174 GLU A N 3
ATOM 3392 C CA . GLU A 1 42 ? -20.243 1.137 -7.918 1.00 0.00 174 GLU A CA 3
ATOM 3393 C C . GLU A 1 42 ? -19.215 1.676 -6.929 1.00 0.00 174 GLU A C 3
ATOM 3394 O O . GLU A 1 42 ? -18.705 2.786 -7.092 1.00 0.00 174 GLU A O 3
ATOM 3406 N N . ASN A 1 43 ? -18.913 0.884 -5.907 1.00 0.00 175 ASN A N 3
ATOM 3407 C CA . ASN A 1 43 ? -17.943 1.281 -4.893 1.00 0.00 175 ASN A CA 3
ATOM 3408 C C . ASN A 1 43 ? -16.521 1.124 -5.418 1.00 0.00 175 ASN A C 3
ATOM 3409 O O . ASN A 1 43 ? -16.019 0.008 -5.559 1.00 0.00 175 ASN A O 3
ATOM 3420 N N . LYS A 1 44 ? -15.874 2.248 -5.709 1.00 0.00 176 LYS A N 3
ATOM 3421 C CA . LYS A 1 44 ? -14.509 2.233 -6.222 1.00 0.00 176 LYS A CA 3
ATOM 3422 C C . LYS A 1 44 ? -13.512 2.627 -5.139 1.00 0.00 176 LYS A C 3
ATOM 3423 O O . LYS A 1 44 ? -13.822 3.428 -4.257 1.00 0.00 176 LYS A O 3
ATOM 3442 N N . ARG A 1 45 ? -12.312 2.060 -5.213 1.00 0.00 177 ARG A N 3
ATOM 3443 C CA . ARG A 1 45 ? -11.267 2.352 -4.241 1.00 0.00 177 ARG A CA 3
ATOM 3444 C C . ARG A 1 45 ? -10.137 3.150 -4.885 1.00 0.00 177 ARG A C 3
ATOM 3445 O O . ARG A 1 45 ? -9.680 2.824 -5.981 1.00 0.00 177 ARG A O 3
ATOM 3466 N N . TYR A 1 46 ? -9.694 4.198 -4.200 1.00 0.00 178 TYR A N 3
ATOM 3467 C CA . TYR A 1 46 ? -8.621 5.044 -4.707 1.00 0.00 178 TYR A CA 3
ATOM 3468 C C . TYR A 1 46 ? -7.298 4.287 -4.747 1.00 0.00 178 TYR A C 3
ATOM 3469 O O . TYR A 1 46 ? -6.649 4.095 -3.718 1.00 0.00 178 TYR A O 3
ATOM 3487 N N . CYS A 1 47 ? -6.901 3.862 -5.942 1.00 0.00 179 CYS A N 3
ATOM 3488 C CA . CYS A 1 47 ? -5.652 3.129 -6.118 1.00 0.00 179 CYS A CA 3
ATOM 3489 C C . CYS A 1 47 ? -4.482 4.095 -6.283 1.00 0.00 179 CYS A C 3
ATOM 3490 O O . CYS A 1 47 ? -4.305 4.691 -7.343 1.00 0.00 179 CYS A O 3
ATOM 3497 N N . GLN A 1 48 ? -3.692 4.247 -5.227 1.00 0.00 180 GLN A N 3
ATOM 3498 C CA . GLN A 1 48 ? -2.542 5.147 -5.255 1.00 0.00 180 GLN A CA 3
ATOM 3499 C C . GLN A 1 48 ? -1.483 4.662 -6.241 1.00 0.00 180 GLN A C 3
ATOM 3500 O O . GLN A 1 48 ? -0.701 5.455 -6.763 1.00 0.00 180 GLN A O 3
ATOM 3514 N N . GLN A 1 49 ? -1.460 3.356 -6.487 1.00 0.00 181 GLN A N 3
ATOM 3515 C CA . GLN A 1 49 ? -0.490 2.768 -7.405 1.00 0.00 181 GLN A CA 3
ATOM 3516 C C . GLN A 1 49 ? -0.624 3.361 -8.805 1.00 0.00 181 GLN A C 3
ATOM 3517 O O . GLN A 1 49 ? 0.375 3.593 -9.488 1.00 0.00 181 GLN A O 3
ATOM 3531 N N . CYS A 1 50 ? -1.860 3.598 -9.233 1.00 0.00 182 CYS A N 3
ATOM 3532 C CA . CYS A 1 50 ? -2.118 4.154 -10.556 1.00 0.00 182 CYS A CA 3
ATOM 3533 C C . CYS A 1 50 ? -2.686 5.570 -10.465 1.00 0.00 182 CYS A C 3
ATOM 3534 O O . CYS A 1 50 ? -2.592 6.348 -11.414 1.00 0.00 182 CYS A O 3
ATOM 3541 N N . GLY A 1 51 ? -3.280 5.897 -9.321 1.00 0.00 183 GLY A N 3
ATOM 3542 C CA . GLY A 1 51 ? -3.853 7.216 -9.136 1.00 0.00 183 GLY A CA 3
ATOM 3543 C C . GLY A 1 51 ? -5.334 7.254 -9.462 1.00 0.00 183 GLY A C 3
ATOM 3544 O O . GLY A 1 51 ? -6.112 7.908 -8.767 1.00 0.00 183 GLY A O 3
ATOM 3548 N N . LYS A 1 52 ? -5.724 6.553 -10.522 1.00 0.00 184 LYS A N 3
ATOM 3549 C CA . LYS A 1 52 ? -7.121 6.509 -10.939 1.00 0.00 184 LYS A CA 3
ATOM 3550 C C . LYS A 1 52 ? -7.960 5.692 -9.960 1.00 0.00 184 LYS A C 3
ATOM 3551 O O . LYS A 1 52 ? -7.470 5.262 -8.916 1.00 0.00 184 LYS A O 3
ATOM 3570 N N . PHE A 1 53 ? -9.226 5.484 -10.306 1.00 0.00 185 PHE A N 3
ATOM 3571 C CA . PHE A 1 53 ? -10.135 4.719 -9.461 1.00 0.00 185 PHE A CA 3
ATOM 3572 C C . PHE A 1 53 ? -10.278 3.288 -9.971 1.00 0.00 185 PHE A C 3
ATOM 3573 O O . PHE A 1 53 ? -10.178 3.035 -11.172 1.00 0.00 185 PHE A O 3
ATOM 3590 N N . HIS A 1 54 ? -10.514 2.357 -9.052 1.00 0.00 186 HIS A N 3
ATOM 3591 C CA . HIS A 1 54 ? -10.670 0.951 -9.411 1.00 0.00 186 HIS A CA 3
ATOM 3592 C C . HIS A 1 54 ? -11.893 0.347 -8.731 1.00 0.00 186 HIS A C 3
ATOM 3593 O O . HIS A 1 54 ? -12.598 1.024 -7.983 1.00 0.00 186 HIS A O 3
ATOM 3607 N N . LEU A 1 55 ? -12.139 -0.932 -8.995 1.00 0.00 187 LEU A N 3
ATOM 3608 C CA . LEU A 1 55 ? -13.279 -1.630 -8.408 1.00 0.00 187 LEU A CA 3
ATOM 3609 C C . LEU A 1 55 ? -12.898 -2.275 -7.079 1.00 0.00 187 LEU A C 3
ATOM 3610 O O . LEU A 1 55 ? -11.781 -2.768 -6.915 1.00 0.00 187 LEU A O 3
ATOM 3626 N N . LEU A 1 56 ? -13.832 -2.267 -6.133 1.00 0.00 188 LEU A N 3
ATOM 3627 C CA . LEU A 1 56 ? -13.594 -2.850 -4.818 1.00 0.00 188 LEU A CA 3
ATOM 3628 C C . LEU A 1 56 ? -13.579 -4.384 -4.865 1.00 0.00 188 LEU A C 3
ATOM 3629 O O . LEU A 1 56 ? -12.757 -5.011 -4.199 1.00 0.00 188 LEU A O 3
ATOM 3645 N N . PRO A 1 57 ? -14.481 -5.023 -5.645 1.00 0.00 189 PRO A N 3
ATOM 3646 C CA . PRO A 1 57 ? -14.523 -6.487 -5.733 1.00 0.00 189 PRO A CA 3
ATOM 3647 C C . PRO A 1 57 ? -13.320 -7.062 -6.475 1.00 0.00 189 PRO A C 3
ATOM 3648 O O . PRO A 1 57 ? -13.017 -8.250 -6.356 1.00 0.00 189 PRO A O 3
ATOM 3659 N N . ASP A 1 58 ? -12.637 -6.216 -7.240 1.00 0.00 190 ASP A N 3
ATOM 3660 C CA . ASP A 1 58 ? -11.467 -6.648 -7.997 1.00 0.00 190 ASP A CA 3
ATOM 3661 C C . ASP A 1 58 ? -10.180 -6.291 -7.259 1.00 0.00 190 ASP A C 3
ATOM 3662 O O . ASP A 1 58 ? -9.153 -6.015 -7.879 1.00 0.00 190 ASP A O 3
ATOM 3671 N N . PHE A 1 59 ? -10.245 -6.299 -5.932 1.00 0.00 191 PHE A N 3
ATOM 3672 C CA . PHE A 1 59 ? -9.085 -5.977 -5.107 1.00 0.00 191 PHE A CA 3
ATOM 3673 C C . PHE A 1 59 ? -8.512 -7.234 -4.460 1.00 0.00 191 PHE A C 3
ATOM 3674 O O . PHE A 1 59 ? -9.138 -8.294 -4.477 1.00 0.00 191 PHE A O 3
ATOM 3691 N N . ASP A 1 60 ? -7.320 -7.108 -3.889 1.00 0.00 192 ASP A N 3
ATOM 3692 C CA . ASP A 1 60 ? -6.662 -8.233 -3.235 1.00 0.00 192 ASP A CA 3
ATOM 3693 C C . ASP A 1 60 ? -7.256 -8.477 -1.850 1.00 0.00 192 ASP A C 3
ATOM 3694 O O . ASP A 1 60 ? -8.294 -7.919 -1.503 1.00 0.00 192 ASP A O 3
ATOM 3703 N N . GLU A 1 61 ? -6.588 -9.315 -1.065 1.00 0.00 193 GLU A N 3
ATOM 3704 C CA . GLU A 1 61 ? -7.050 -9.632 0.281 1.00 0.00 193 GLU A CA 3
ATOM 3705 C C . GLU A 1 61 ? -6.658 -8.533 1.265 1.00 0.00 193 GLU A C 3
ATOM 3706 O O . GLU A 1 61 ? -5.933 -8.777 2.231 1.00 0.00 193 GLU A O 3
ATOM 3718 N N . GLY A 1 62 ? -7.143 -7.322 1.014 1.00 0.00 194 GLY A N 3
ATOM 3719 C CA . GLY A 1 62 ? -6.835 -6.203 1.884 1.00 0.00 194 GLY A CA 3
ATOM 3720 C C . GLY A 1 62 ? -5.530 -5.522 1.516 1.00 0.00 194 GLY A C 3
ATOM 3721 O O . GLY A 1 62 ? -4.566 -5.556 2.283 1.00 0.00 194 GLY A O 3
ATOM 3725 N N . LYS A 1 63 ? -5.498 -4.905 0.340 1.00 0.00 195 LYS A N 3
ATOM 3726 C CA . LYS A 1 63 ? -4.302 -4.214 -0.128 1.00 0.00 195 LYS A CA 3
ATOM 3727 C C . LYS A 1 63 ? -4.609 -2.756 -0.455 1.00 0.00 195 LYS A C 3
ATOM 3728 O O . LYS A 1 63 ? -5.764 -2.330 -0.411 1.00 0.00 195 LYS A O 3
ATOM 3747 N N . ARG A 1 64 ? -3.569 -1.996 -0.785 1.00 0.00 196 ARG A N 3
ATOM 3748 C CA . ARG A 1 64 ? -3.729 -0.585 -1.120 1.00 0.00 196 ARG A CA 3
ATOM 3749 C C . ARG A 1 64 ? -3.446 -0.332 -2.600 1.00 0.00 196 ARG A C 3
ATOM 3750 O O . ARG A 1 64 ? -3.236 0.808 -3.013 1.00 0.00 196 ARG A O 3
ATOM 3771 N N . SER A 1 65 ? -3.443 -1.399 -3.394 1.00 0.00 197 SER A N 3
ATOM 3772 C CA . SER A 1 65 ? -3.189 -1.285 -4.826 1.00 0.00 197 SER A CA 3
ATOM 3773 C C . SER A 1 65 ? -3.710 -2.510 -5.568 1.00 0.00 197 SER A C 3
ATOM 3774 O O . SER A 1 65 ? -3.796 -3.600 -5.002 1.00 0.00 197 SER A O 3
ATOM 3782 N N . CYS A 1 66 ? -4.056 -2.327 -6.838 1.00 0.00 198 CYS A N 3
ATOM 3783 C CA . CYS A 1 66 ? -4.569 -3.422 -7.655 1.00 0.00 198 CYS A CA 3
ATOM 3784 C C . CYS A 1 66 ? -3.477 -4.452 -7.928 1.00 0.00 198 CYS A C 3
ATOM 3785 O O . CYS A 1 66 ? -2.288 -4.131 -7.913 1.00 0.00 198 CYS A O 3
ATOM 3792 N N . ARG A 1 67 ? -3.890 -5.690 -8.177 1.00 0.00 199 ARG A N 3
ATOM 3793 C CA . ARG A 1 67 ? -2.946 -6.769 -8.453 1.00 0.00 199 ARG A CA 3
ATOM 3794 C C . ARG A 1 67 ? -3.022 -7.198 -9.914 1.00 0.00 199 ARG A C 3
ATOM 3795 O O . ARG A 1 67 ? -3.755 -8.122 -10.263 1.00 0.00 199 ARG A O 3
ATOM 3816 N N . ARG A 1 68 ? -2.260 -6.518 -10.765 1.00 0.00 200 ARG A N 3
ATOM 3817 C CA . ARG A 1 68 ? -2.239 -6.829 -12.189 1.00 0.00 200 ARG A CA 3
ATOM 3818 C C . ARG A 1 68 ? -0.931 -7.511 -12.579 1.00 0.00 200 ARG A C 3
ATOM 3819 O O . ARG A 1 68 ? -0.902 -8.357 -13.472 1.00 0.00 200 ARG A O 3
ATOM 3840 N N . LYS A 1 69 ? 0.150 -7.135 -11.901 1.00 0.00 201 LYS A N 3
ATOM 3841 C CA . LYS A 1 69 ? 1.462 -7.710 -12.176 1.00 0.00 201 LYS A CA 3
ATOM 3842 C C . LYS A 1 69 ? 2.084 -8.279 -10.905 1.00 0.00 201 LYS A C 3
ATOM 3843 O O . LYS A 1 69 ? 3.305 -8.279 -10.746 1.00 0.00 201 LYS A O 3
ATOM 3862 N N . LEU A 1 70 ? 1.237 -8.766 -10.004 1.00 0.00 202 LEU A N 3
ATOM 3863 C CA . LEU A 1 70 ? 1.705 -9.338 -8.748 1.00 0.00 202 LEU A CA 3
ATOM 3864 C C . LEU A 1 70 ? 1.588 -10.860 -8.768 1.00 0.00 202 LEU A C 3
ATOM 3865 O O . LEU A 1 70 ? 2.387 -11.563 -8.149 1.00 0.00 202 LEU A O 3
ATOM 3881 N N . GLU A 1 71 ? 0.587 -11.362 -9.483 1.00 0.00 203 GLU A N 3
ATOM 3882 C CA . GLU A 1 71 ? 0.366 -12.799 -9.585 1.00 0.00 203 GLU A CA 3
ATOM 3883 C C . GLU A 1 71 ? 0.166 -13.219 -11.039 1.00 0.00 203 GLU A C 3
ATOM 3884 O O . GLU A 1 71 ? -0.203 -12.403 -11.885 1.00 0.00 203 GLU A O 3
ATOM 3896 N N . ARG A 1 72 ? 0.410 -14.494 -11.321 1.00 0.00 204 ARG A N 3
ATOM 3897 C CA . ARG A 1 72 ? 0.257 -15.021 -12.673 1.00 0.00 204 ARG A CA 3
ATOM 3898 C C . ARG A 1 72 ? -0.873 -16.046 -12.732 1.00 0.00 204 ARG A C 3
ATOM 3899 O O . ARG A 1 72 ? -1.082 -16.808 -11.789 1.00 0.00 204 ARG A O 3
ATOM 3920 N N . HIS A 1 73 ? -1.596 -16.056 -13.847 1.00 0.00 205 HIS A N 3
ATOM 3921 C CA . HIS A 1 73 ? -2.704 -16.986 -14.030 1.00 0.00 205 HIS A CA 3
ATOM 3922 C C . HIS A 1 73 ? -2.487 -17.853 -15.266 1.00 0.00 205 HIS A C 3
ATOM 3923 O O . HIS A 1 73 ? -2.392 -19.077 -15.169 1.00 0.00 205 HIS A O 3
ATOM 3938 N N . ASN A 1 74 ? -2.410 -17.211 -16.428 1.00 0.00 206 ASN A N 3
ATOM 3939 C CA . ASN A 1 74 ? -2.204 -17.924 -17.683 1.00 0.00 206 ASN A CA 3
ATOM 3940 C C . ASN A 1 74 ? -0.828 -17.616 -18.264 1.00 0.00 206 ASN A C 3
ATOM 3941 O O . ASN A 1 74 ? -0.378 -16.470 -18.247 1.00 0.00 206 ASN A O 3
ATOM 3952 N N . ASN A 1 75 ? -0.164 -18.647 -18.778 1.00 0.00 207 ASN A N 3
ATOM 3953 C CA . ASN A 1 75 ? 1.162 -18.487 -19.366 1.00 0.00 207 ASN A CA 3
ATOM 3954 C C . ASN A 1 75 ? 2.158 -17.979 -18.329 1.00 0.00 207 ASN A C 3
ATOM 3955 O O . ASN A 1 75 ? 2.050 -16.851 -17.849 1.00 0.00 207 ASN A O 3
ATOM 3966 N N . ARG A 1 76 ? 3.131 -18.820 -17.990 1.00 0.00 208 ARG A N 3
ATOM 3967 C CA . ARG A 1 76 ? 4.148 -18.457 -17.010 1.00 0.00 208 ARG A CA 3
ATOM 3968 C C . ARG A 1 76 ? 5.105 -17.414 -17.580 1.00 0.00 208 ARG A C 3
ATOM 3969 O O . ARG A 1 76 ? 5.640 -16.582 -16.848 1.00 0.00 208 ARG A O 3
ATOM 3990 N N . ARG A 1 77 ? 5.316 -17.467 -18.891 1.00 0.00 209 ARG A N 3
ATOM 3991 C CA . ARG A 1 77 ? 6.209 -16.527 -19.561 1.00 0.00 209 ARG A CA 3
ATOM 3992 C C . ARG A 1 77 ? 5.543 -15.933 -20.797 1.00 0.00 209 ARG A C 3
ATOM 3993 O O . ARG A 1 77 ? 4.816 -16.621 -21.515 1.00 0.00 209 ARG A O 3
ATOM 4014 N N . LYS A 1 78 ? 5.797 -14.651 -21.041 1.00 0.00 210 LYS A N 3
ATOM 4015 C CA . LYS A 1 78 ? 5.222 -13.963 -22.192 1.00 0.00 210 LYS A CA 3
ATOM 4016 C C . LYS A 1 78 ? 6.299 -13.632 -23.219 1.00 0.00 210 LYS A C 3
ATOM 4017 O O . LYS A 1 78 ? 6.243 -14.089 -24.360 1.00 0.00 210 LYS A O 3
ATOM 4036 N N . ARG A 1 79 ? 7.279 -12.835 -22.805 1.00 0.00 211 ARG A N 3
ATOM 4037 C CA . ARG A 1 79 ? 8.370 -12.443 -23.689 1.00 0.00 211 ARG A CA 3
ATOM 4038 C C . ARG A 1 79 ? 9.604 -12.044 -22.887 1.00 0.00 211 ARG A C 3
ATOM 4039 O O . ARG A 1 79 ? 10.719 -12.467 -23.191 1.00 0.00 211 ARG A O 3
ATOM 4060 N N . LYS A 1 80 ? 9.395 -11.226 -21.860 1.00 0.00 212 LYS A N 3
ATOM 4061 C CA . LYS A 1 80 ? 10.489 -10.768 -21.012 1.00 0.00 212 LYS A CA 3
ATOM 4062 C C . LYS A 1 80 ? 10.079 -10.778 -19.540 1.00 0.00 212 LYS A C 3
ATOM 4063 O O . LYS A 1 80 ? 9.479 -9.821 -19.051 1.00 0.00 212 LYS A O 3
ATOM 4082 N N . PRO A 1 81 ? 10.394 -11.866 -18.813 1.00 0.00 213 PRO A N 3
ATOM 4083 C CA . PRO A 1 81 ? 10.051 -11.991 -17.393 1.00 0.00 213 PRO A CA 3
ATOM 4084 C C . PRO A 1 81 ? 10.959 -11.158 -16.491 1.00 0.00 213 PRO A C 3
ATOM 4085 O O . PRO A 1 81 ? 10.771 -11.119 -15.275 1.00 0.00 213 PRO A O 3
ATOM 4096 N N . VAL A 1 82 ? 11.946 -10.492 -17.088 1.00 0.00 214 VAL A N 3
ATOM 4097 C CA . VAL A 1 82 ? 12.876 -9.664 -16.329 1.00 0.00 214 VAL A CA 3
ATOM 4098 C C . VAL A 1 82 ? 12.411 -8.209 -16.285 1.00 0.00 214 VAL A C 3
ATOM 4099 O O . VAL A 1 82 ? 13.210 -7.286 -16.440 1.00 0.00 214 VAL A O 3
ATOM 4112 N N . ASP A 1 83 ? 11.114 -8.014 -16.071 1.00 0.00 215 ASP A N 3
ATOM 4113 C CA . ASP A 1 83 ? 10.542 -6.674 -16.004 1.00 0.00 215 ASP A CA 3
ATOM 4114 C C . ASP A 1 83 ? 9.692 -6.510 -14.749 1.00 0.00 215 ASP A C 3
ATOM 4115 O O . ASP A 1 83 ? 8.803 -7.318 -14.480 1.00 0.00 215 ASP A O 3
ATOM 4124 N N . LYS A 1 84 ? 9.969 -5.459 -13.985 1.00 0.00 216 LYS A N 3
ATOM 4125 C CA . LYS A 1 84 ? 9.228 -5.190 -12.759 1.00 0.00 216 LYS A CA 3
ATOM 4126 C C . LYS A 1 84 ? 9.213 -3.698 -12.447 1.00 0.00 216 LYS A C 3
ATOM 4127 O O . LYS A 1 84 ? 8.157 -3.114 -12.205 1.00 0.00 216 LYS A O 3
ATOM 4146 N N . GLY A 1 85 ? 10.393 -3.085 -12.450 1.00 0.00 217 GLY A N 3
ATOM 4147 C CA . GLY A 1 85 ? 10.494 -1.667 -12.165 1.00 0.00 217 GLY A CA 3
ATOM 4148 C C . GLY A 1 85 ? 10.829 -0.848 -13.397 1.00 0.00 217 GLY A C 3
ATOM 4149 O O . GLY A 1 85 ? 10.815 -1.362 -14.516 1.00 0.00 217 GLY A O 3
ATOM 4153 N N . GLY A 1 86 ? 11.129 0.430 -13.191 1.00 0.00 218 GLY A N 3
ATOM 4154 C CA . GLY A 1 86 ? 11.465 1.302 -14.300 1.00 0.00 218 GLY A CA 3
ATOM 4155 C C . GLY A 1 86 ? 11.656 2.742 -13.870 1.00 0.00 218 GLY A C 3
ATOM 4156 O O . GLY A 1 86 ? 11.047 3.653 -14.431 1.00 0.00 218 GLY A O 3
ATOM 4160 N N . VAL A 1 87 ? 12.502 2.949 -12.867 1.00 0.00 219 VAL A N 3
ATOM 4161 C CA . VAL A 1 87 ? 12.773 4.288 -12.358 1.00 0.00 219 VAL A CA 3
ATOM 4162 C C . VAL A 1 87 ? 13.796 5.010 -13.228 1.00 0.00 219 VAL A C 3
ATOM 4163 O O . VAL A 1 87 ? 13.733 6.228 -13.397 1.00 0.00 219 VAL A O 3
ATOM 4176 N N . ALA A 1 88 ? 14.739 4.252 -13.777 1.00 0.00 220 ALA A N 3
ATOM 4177 C CA . ALA A 1 88 ? 15.777 4.819 -14.629 1.00 0.00 220 ALA A CA 3
ATOM 4178 C C . ALA A 1 88 ? 15.454 4.604 -16.104 1.00 0.00 220 ALA A C 3
ATOM 4179 O O . ALA A 1 88 ? 15.418 3.433 -16.536 1.00 0.00 220 ALA A O 3
ATOM 4189 N N . VAL A 1 3 ? -7.049 20.443 -14.989 1.00 0.00 135 VAL A N 4
ATOM 4190 C CA . VAL A 1 3 ? -8.287 20.767 -14.232 1.00 0.00 135 VAL A CA 4
ATOM 4191 C C . VAL A 1 3 ? -8.479 19.812 -13.059 1.00 0.00 135 VAL A C 4
ATOM 4192 O O . VAL A 1 3 ? -9.079 18.748 -13.204 1.00 0.00 135 VAL A O 4
ATOM 4205 N N . ALA A 1 4 ? -7.965 20.201 -11.896 1.00 0.00 136 ALA A N 4
ATOM 4206 C CA . ALA A 1 4 ? -8.081 19.381 -10.697 1.00 0.00 136 ALA A CA 4
ATOM 4207 C C . ALA A 1 4 ? -9.441 19.567 -10.033 1.00 0.00 136 ALA A C 4
ATOM 4208 O O . ALA A 1 4 ? -9.701 20.592 -9.404 1.00 0.00 136 ALA A O 4
ATOM 4215 N N . ARG A 1 5 ? -10.305 18.568 -10.180 1.00 0.00 137 ARG A N 4
ATOM 4216 C CA . ARG A 1 5 ? -11.642 18.620 -9.599 1.00 0.00 137 ARG A CA 4
ATOM 4217 C C . ARG A 1 5 ? -12.196 17.212 -9.392 1.00 0.00 137 ARG A C 4
ATOM 4218 O O . ARG A 1 5 ? -12.398 16.468 -10.351 1.00 0.00 137 ARG A O 4
ATOM 4239 N N . CYS A 1 6 ? -12.447 16.854 -8.134 1.00 0.00 138 CYS A N 4
ATOM 4240 C CA . CYS A 1 6 ? -12.986 15.536 -7.814 1.00 0.00 138 CYS A CA 4
ATOM 4241 C C . CYS A 1 6 ? -14.314 15.315 -8.530 1.00 0.00 138 CYS A C 4
ATOM 4242 O O . CYS A 1 6 ? -15.358 15.794 -8.085 1.00 0.00 138 CYS A O 4
ATOM 4249 N N . GLN A 1 7 ? -14.258 14.600 -9.650 1.00 0.00 139 GLN A N 4
ATOM 4250 C CA . GLN A 1 7 ? -15.449 14.327 -10.449 1.00 0.00 139 GLN A CA 4
ATOM 4251 C C . GLN A 1 7 ? -16.161 13.051 -10.003 1.00 0.00 139 GLN A C 4
ATOM 4252 O O . GLN A 1 7 ? -16.604 12.258 -10.834 1.00 0.00 139 GLN A O 4
ATOM 4266 N N . VAL A 1 8 ? -16.287 12.861 -8.694 1.00 0.00 140 VAL A N 4
ATOM 4267 C CA . VAL A 1 8 ? -16.966 11.685 -8.165 1.00 0.00 140 VAL A CA 4
ATOM 4268 C C . VAL A 1 8 ? -18.458 11.965 -7.981 1.00 0.00 140 VAL A C 4
ATOM 4269 O O . VAL A 1 8 ? -18.836 12.879 -7.251 1.00 0.00 140 VAL A O 4
ATOM 4282 N N . PRO A 1 9 ? -19.330 11.185 -8.647 1.00 0.00 141 PRO A N 4
ATOM 4283 C CA . PRO A 1 9 ? -20.783 11.361 -8.556 1.00 0.00 141 PRO A CA 4
ATOM 4284 C C . PRO A 1 9 ? -21.255 11.671 -7.138 1.00 0.00 141 PRO A C 4
ATOM 4285 O O . PRO A 1 9 ? -21.978 12.642 -6.912 1.00 0.00 141 PRO A O 4
ATOM 4296 N N . ASP A 1 10 ? -20.845 10.840 -6.187 1.00 0.00 142 ASP A N 4
ATOM 4297 C CA . ASP A 1 10 ? -21.228 11.025 -4.793 1.00 0.00 142 ASP A CA 4
ATOM 4298 C C . ASP A 1 10 ? -20.409 12.134 -4.137 1.00 0.00 142 ASP A C 4
ATOM 4299 O O . ASP A 1 10 ? -20.850 12.750 -3.168 1.00 0.00 142 ASP A O 4
ATOM 4308 N N . CYS A 1 11 ? -19.214 12.383 -4.666 1.00 0.00 143 CYS A N 4
ATOM 4309 C CA . CYS A 1 11 ? -18.341 13.418 -4.121 1.00 0.00 143 CYS A CA 4
ATOM 4310 C C . CYS A 1 11 ? -17.854 14.366 -5.214 1.00 0.00 143 CYS A C 4
ATOM 4311 O O . CYS A 1 11 ? -16.785 14.171 -5.791 1.00 0.00 143 CYS A O 4
ATOM 4318 N N . GLU A 1 12 ? -18.645 15.400 -5.486 1.00 0.00 144 GLU A N 4
ATOM 4319 C CA . GLU A 1 12 ? -18.292 16.385 -6.503 1.00 0.00 144 GLU A CA 4
ATOM 4320 C C . GLU A 1 12 ? -17.555 17.559 -5.868 1.00 0.00 144 GLU A C 4
ATOM 4321 O O . GLU A 1 12 ? -18.125 18.633 -5.677 1.00 0.00 144 GLU A O 4
ATOM 4333 N N . ALA A 1 13 ? -16.288 17.341 -5.533 1.00 0.00 145 ALA A N 4
ATOM 4334 C CA . ALA A 1 13 ? -15.472 18.377 -4.909 1.00 0.00 145 ALA A CA 4
ATOM 4335 C C . ALA A 1 13 ? -14.744 19.217 -5.950 1.00 0.00 145 ALA A C 4
ATOM 4336 O O . ALA A 1 13 ? -14.408 18.732 -7.030 1.00 0.00 145 ALA A O 4
ATOM 4343 N N . ASP A 1 14 ? -14.502 20.480 -5.615 1.00 0.00 146 ASP A N 4
ATOM 4344 C CA . ASP A 1 14 ? -13.809 21.393 -6.516 1.00 0.00 146 ASP A CA 4
ATOM 4345 C C . ASP A 1 14 ? -12.410 21.706 -5.993 1.00 0.00 146 ASP A C 4
ATOM 4346 O O . ASP A 1 14 ? -12.184 22.752 -5.383 1.00 0.00 146 ASP A O 4
ATOM 4355 N N . ILE A 1 15 ? -11.476 20.792 -6.235 1.00 0.00 147 ILE A N 4
ATOM 4356 C CA . ILE A 1 15 ? -10.100 20.969 -5.787 1.00 0.00 147 ILE A CA 4
ATOM 4357 C C . ILE A 1 15 ? -9.244 21.618 -6.872 1.00 0.00 147 ILE A C 4
ATOM 4358 O O . ILE A 1 15 ? -8.123 21.182 -7.137 1.00 0.00 147 ILE A O 4
ATOM 4374 N N . SER A 1 16 ? -9.778 22.665 -7.494 1.00 0.00 148 SER A N 4
ATOM 4375 C CA . SER A 1 16 ? -9.063 23.374 -8.549 1.00 0.00 148 SER A CA 4
ATOM 4376 C C . SER A 1 16 ? -7.712 23.879 -8.051 1.00 0.00 148 SER A C 4
ATOM 4377 O O . SER A 1 16 ? -6.759 23.994 -8.821 1.00 0.00 148 SER A O 4
ATOM 4385 N N . GLU A 1 17 ? -7.637 24.177 -6.758 1.00 0.00 149 GLU A N 4
ATOM 4386 C CA . GLU A 1 17 ? -6.402 24.670 -6.157 1.00 0.00 149 GLU A CA 4
ATOM 4387 C C . GLU A 1 17 ? -5.881 23.693 -5.107 1.00 0.00 149 GLU A C 4
ATOM 4388 O O . GLU A 1 17 ? -5.876 23.991 -3.912 1.00 0.00 149 GLU A O 4
ATOM 4400 N N . LEU A 1 18 ? -5.443 22.523 -5.561 1.00 0.00 150 LEU A N 4
ATOM 4401 C CA . LEU A 1 18 ? -4.920 21.499 -4.662 1.00 0.00 150 LEU A CA 4
ATOM 4402 C C . LEU A 1 18 ? -3.418 21.316 -4.860 1.00 0.00 150 LEU A C 4
ATOM 4403 O O . LEU A 1 18 ? -2.817 21.940 -5.734 1.00 0.00 150 LEU A O 4
ATOM 4419 N N . LYS A 1 19 ? -2.820 20.455 -4.043 1.00 0.00 151 LYS A N 4
ATOM 4420 C CA . LYS A 1 19 ? -1.388 20.189 -4.128 1.00 0.00 151 LYS A CA 4
ATOM 4421 C C . LYS A 1 19 ? -1.088 18.725 -3.822 1.00 0.00 151 LYS A C 4
ATOM 4422 O O . LYS A 1 19 ? -1.238 18.273 -2.688 1.00 0.00 151 LYS A O 4
ATOM 4441 N N . GLY A 1 20 ? -0.663 17.988 -4.844 1.00 0.00 152 GLY A N 4
ATOM 4442 C CA . GLY A 1 20 ? -0.348 16.583 -4.664 1.00 0.00 152 GLY A CA 4
ATOM 4443 C C . GLY A 1 20 ? -0.673 15.754 -5.890 1.00 0.00 152 GLY A C 4
ATOM 4444 O O . GLY A 1 20 ? -1.099 16.286 -6.915 1.00 0.00 152 GLY A O 4
ATOM 4448 N N . TYR A 1 21 ? -0.471 14.443 -5.785 1.00 0.00 153 TYR A N 4
ATOM 4449 C CA . TYR A 1 21 ? -0.743 13.536 -6.893 1.00 0.00 153 TYR A CA 4
ATOM 4450 C C . TYR A 1 21 ? -2.242 13.439 -7.168 1.00 0.00 153 TYR A C 4
ATOM 4451 O O . TYR A 1 21 ? -2.658 13.121 -8.281 1.00 0.00 153 TYR A O 4
ATOM 4469 N N . HIS A 1 22 ? -3.049 13.714 -6.146 1.00 0.00 154 HIS A N 4
ATOM 4470 C CA . HIS A 1 22 ? -4.501 13.656 -6.283 1.00 0.00 154 HIS A CA 4
ATOM 4471 C C . HIS A 1 22 ? -5.046 14.872 -7.034 1.00 0.00 154 HIS A C 4
ATOM 4472 O O . HIS A 1 22 ? -6.245 14.958 -7.298 1.00 0.00 154 HIS A O 4
ATOM 4486 N N . LYS A 1 23 ? -4.165 15.808 -7.378 1.00 0.00 155 LYS A N 4
ATOM 4487 C CA . LYS A 1 23 ? -4.572 17.008 -8.097 1.00 0.00 155 LYS A CA 4
ATOM 4488 C C . LYS A 1 23 ? -4.631 16.745 -9.599 1.00 0.00 155 LYS A C 4
ATOM 4489 O O . LYS A 1 23 ? -5.506 17.256 -10.296 1.00 0.00 155 LYS A O 4
ATOM 4508 N N . ARG A 1 24 ? -3.690 15.944 -10.089 1.00 0.00 156 ARG A N 4
ATOM 4509 C CA . ARG A 1 24 ? -3.628 15.610 -11.509 1.00 0.00 156 ARG A CA 4
ATOM 4510 C C . ARG A 1 24 ? -4.434 14.350 -11.824 1.00 0.00 156 ARG A C 4
ATOM 4511 O O . ARG A 1 24 ? -4.155 13.660 -12.805 1.00 0.00 156 ARG A O 4
ATOM 4532 N N . HIS A 1 25 ? -5.431 14.053 -10.995 1.00 0.00 157 HIS A N 4
ATOM 4533 C CA . HIS A 1 25 ? -6.265 12.873 -11.203 1.00 0.00 157 HIS A CA 4
ATOM 4534 C C . HIS A 1 25 ? -7.737 13.172 -10.921 1.00 0.00 157 HIS A C 4
ATOM 4535 O O . HIS A 1 25 ? -8.545 12.256 -10.772 1.00 0.00 157 HIS A O 4
ATOM 4549 N N . ARG A 1 26 ? -8.081 14.457 -10.858 1.00 0.00 158 ARG A N 4
ATOM 4550 C CA . ARG A 1 26 ? -9.457 14.871 -10.601 1.00 0.00 158 ARG A CA 4
ATOM 4551 C C . ARG A 1 26 ? -10.033 14.163 -9.376 1.00 0.00 158 ARG A C 4
ATOM 4552 O O . ARG A 1 26 ? -11.055 13.480 -9.462 1.00 0.00 158 ARG A O 4
ATOM 4573 N N . VAL A 1 27 ? -9.373 14.337 -8.235 1.00 0.00 159 VAL A N 4
ATOM 4574 C CA . VAL A 1 27 ? -9.818 13.721 -6.992 1.00 0.00 159 VAL A CA 4
ATOM 4575 C C . VAL A 1 27 ? -9.329 14.521 -5.786 1.00 0.00 159 VAL A C 4
ATOM 4576 O O . VAL A 1 27 ? -8.229 15.073 -5.802 1.00 0.00 159 VAL A O 4
ATOM 4589 N N . CYS A 1 28 ? -10.157 14.585 -4.747 1.00 0.00 160 CYS A N 4
ATOM 4590 C CA . CYS A 1 28 ? -9.808 15.325 -3.539 1.00 0.00 160 CYS A CA 4
ATOM 4591 C C . CYS A 1 28 ? -9.011 14.455 -2.569 1.00 0.00 160 CYS A C 4
ATOM 4592 O O . CYS A 1 28 ? -8.946 13.236 -2.722 1.00 0.00 160 CYS A O 4
ATOM 4599 N N . LEU A 1 29 ? -8.405 15.095 -1.573 1.00 0.00 161 LEU A N 4
ATOM 4600 C CA . LEU A 1 29 ? -7.611 14.384 -0.578 1.00 0.00 161 LEU A CA 4
ATOM 4601 C C . LEU A 1 29 ? -8.488 13.467 0.269 1.00 0.00 161 LEU A C 4
ATOM 4602 O O . LEU A 1 29 ? -8.045 12.411 0.721 1.00 0.00 161 LEU A O 4
ATOM 4618 N N . ARG A 1 30 ? -9.735 13.878 0.481 1.00 0.00 162 ARG A N 4
ATOM 4619 C CA . ARG A 1 30 ? -10.672 13.093 1.275 1.00 0.00 162 ARG A CA 4
ATOM 4620 C C . ARG A 1 30 ? -10.889 11.713 0.662 1.00 0.00 162 ARG A C 4
ATOM 4621 O O . ARG A 1 30 ? -11.095 10.731 1.375 1.00 0.00 162 ARG A O 4
ATOM 4642 N N . CYS A 1 31 ? -10.839 11.646 -0.664 1.00 0.00 163 CYS A N 4
ATOM 4643 C CA . CYS A 1 31 ? -11.030 10.385 -1.374 1.00 0.00 163 CYS A CA 4
ATOM 4644 C C . CYS A 1 31 ? -9.726 9.595 -1.442 1.00 0.00 163 CYS A C 4
ATOM 4645 O O . CYS A 1 31 ? -9.738 8.365 -1.502 1.00 0.00 163 CYS A O 4
ATOM 4652 N N . ALA A 1 32 ? -8.605 10.307 -1.434 1.00 0.00 164 ALA A N 4
ATOM 4653 C CA . ALA A 1 32 ? -7.294 9.673 -1.496 1.00 0.00 164 ALA A CA 4
ATOM 4654 C C . ALA A 1 32 ? -6.998 8.893 -0.219 1.00 0.00 164 ALA A C 4
ATOM 4655 O O . ALA A 1 32 ? -6.297 7.882 -0.247 1.00 0.00 164 ALA A O 4
ATOM 4662 N N . THR A 1 33 ? -7.536 9.370 0.898 1.00 0.00 165 THR A N 4
ATOM 4663 C CA . THR A 1 33 ? -7.327 8.717 2.186 1.00 0.00 165 THR A CA 4
ATOM 4664 C C . THR A 1 33 ? -8.546 7.896 2.596 1.00 0.00 165 THR A C 4
ATOM 4665 O O . THR A 1 33 ? -8.430 6.934 3.352 1.00 0.00 165 THR A O 4
ATOM 4676 N N . ALA A 1 34 ? -9.716 8.284 2.092 1.00 0.00 166 ALA A N 4
ATOM 4677 C CA . ALA A 1 34 ? -10.955 7.582 2.410 1.00 0.00 166 ALA A CA 4
ATOM 4678 C C . ALA A 1 34 ? -10.847 6.095 2.084 1.00 0.00 166 ALA A C 4
ATOM 4679 O O . ALA A 1 34 ? -10.048 5.691 1.238 1.00 0.00 166 ALA A O 4
ATOM 4686 N N . SER A 1 35 ? -11.655 5.286 2.761 1.00 0.00 167 SER A N 4
ATOM 4687 C CA . SER A 1 35 ? -11.651 3.845 2.546 1.00 0.00 167 SER A CA 4
ATOM 4688 C C . SER A 1 35 ? -12.172 3.501 1.154 1.00 0.00 167 SER A C 4
ATOM 4689 O O . SER A 1 35 ? -11.649 2.607 0.488 1.00 0.00 167 SER A O 4
ATOM 4697 N N . PHE A 1 36 ? -13.205 4.215 0.721 1.00 0.00 168 PHE A N 4
ATOM 4698 C CA . PHE A 1 36 ? -13.796 3.984 -0.593 1.00 0.00 168 PHE A CA 4
ATOM 4699 C C . PHE A 1 36 ? -14.751 5.114 -0.967 1.00 0.00 168 PHE A C 4
ATOM 4700 O O . PHE A 1 36 ? -15.010 6.011 -0.166 1.00 0.00 168 PHE A O 4
ATOM 4717 N N . VAL A 1 37 ? -15.272 5.061 -2.188 1.00 0.00 169 VAL A N 4
ATOM 4718 C CA . VAL A 1 37 ? -16.198 6.078 -2.668 1.00 0.00 169 VAL A CA 4
ATOM 4719 C C . VAL A 1 37 ? -17.435 5.444 -3.295 1.00 0.00 169 VAL A C 4
ATOM 4720 O O . VAL A 1 37 ? -17.335 4.475 -4.046 1.00 0.00 169 VAL A O 4
ATOM 4733 N N . VAL A 1 38 ? -18.600 6.000 -2.981 1.00 0.00 170 VAL A N 4
ATOM 4734 C CA . VAL A 1 38 ? -19.857 5.489 -3.515 1.00 0.00 170 VAL A CA 4
ATOM 4735 C C . VAL A 1 38 ? -20.142 6.071 -4.897 1.00 0.00 170 VAL A C 4
ATOM 4736 O O . VAL A 1 38 ? -21.084 6.844 -5.077 1.00 0.00 170 VAL A O 4
ATOM 4749 N N . LEU A 1 39 ? -19.322 5.693 -5.872 1.00 0.00 171 LEU A N 4
ATOM 4750 C CA . LEU A 1 39 ? -19.484 6.177 -7.238 1.00 0.00 171 LEU A CA 4
ATOM 4751 C C . LEU A 1 39 ? -20.852 5.788 -7.792 1.00 0.00 171 LEU A C 4
ATOM 4752 O O . LEU A 1 39 ? -21.697 5.258 -7.072 1.00 0.00 171 LEU A O 4
ATOM 4768 N N . ASP A 1 40 ? -21.064 6.057 -9.077 1.00 0.00 172 ASP A N 4
ATOM 4769 C CA . ASP A 1 40 ? -22.331 5.738 -9.729 1.00 0.00 172 ASP A CA 4
ATOM 4770 C C . ASP A 1 40 ? -22.668 4.257 -9.584 1.00 0.00 172 ASP A C 4
ATOM 4771 O O . ASP A 1 40 ? -22.293 3.440 -10.426 1.00 0.00 172 ASP A O 4
ATOM 4780 N N . GLY A 1 41 ? -23.379 3.919 -8.513 1.00 0.00 173 GLY A N 4
ATOM 4781 C CA . GLY A 1 41 ? -23.757 2.538 -8.275 1.00 0.00 173 GLY A CA 4
ATOM 4782 C C . GLY A 1 41 ? -22.570 1.593 -8.288 1.00 0.00 173 GLY A C 4
ATOM 4783 O O . GLY A 1 41 ? -22.720 0.403 -8.566 1.00 0.00 173 GLY A O 4
ATOM 4787 N N . GLU A 1 42 ? -21.388 2.123 -7.989 1.00 0.00 174 GLU A N 4
ATOM 4788 C CA . GLU A 1 42 ? -20.174 1.318 -7.969 1.00 0.00 174 GLU A CA 4
ATOM 4789 C C . GLU A 1 42 ? -19.185 1.849 -6.937 1.00 0.00 174 GLU A C 4
ATOM 4790 O O . GLU A 1 42 ? -18.780 3.009 -6.988 1.00 0.00 174 GLU A O 4
ATOM 4802 N N . ASN A 1 43 ? -18.797 0.988 -5.999 1.00 0.00 175 ASN A N 4
ATOM 4803 C CA . ASN A 1 43 ? -17.852 1.370 -4.956 1.00 0.00 175 ASN A CA 4
ATOM 4804 C C . ASN A 1 43 ? -16.418 1.148 -5.420 1.00 0.00 175 ASN A C 4
ATOM 4805 O O . ASN A 1 43 ? -15.943 0.014 -5.482 1.00 0.00 175 ASN A O 4
ATOM 4816 N N . LYS A 1 44 ? -15.731 2.237 -5.749 1.00 0.00 176 LYS A N 4
ATOM 4817 C CA . LYS A 1 44 ? -14.349 2.156 -6.212 1.00 0.00 176 LYS A CA 4
ATOM 4818 C C . LYS A 1 44 ? -13.382 2.649 -5.140 1.00 0.00 176 LYS A C 4
ATOM 4819 O O . LYS A 1 44 ? -13.748 3.449 -4.280 1.00 0.00 176 LYS A O 4
ATOM 4838 N N . ARG A 1 45 ? -12.147 2.162 -5.199 1.00 0.00 177 ARG A N 4
ATOM 4839 C CA . ARG A 1 45 ? -11.123 2.551 -4.237 1.00 0.00 177 ARG A CA 4
ATOM 4840 C C . ARG A 1 45 ? -9.986 3.297 -4.928 1.00 0.00 177 ARG A C 4
ATOM 4841 O O . ARG A 1 45 ? -9.632 2.993 -6.067 1.00 0.00 177 ARG A O 4
ATOM 4862 N N . TYR A 1 46 ? -9.417 4.278 -4.231 1.00 0.00 178 TYR A N 4
ATOM 4863 C CA . TYR A 1 46 ? -8.322 5.067 -4.781 1.00 0.00 178 TYR A CA 4
ATOM 4864 C C . TYR A 1 46 ? -7.047 4.238 -4.888 1.00 0.00 178 TYR A C 4
ATOM 4865 O O . TYR A 1 46 ? -6.566 3.687 -3.897 1.00 0.00 178 TYR A O 4
ATOM 4883 N N . CYS A 1 47 ? -6.502 4.154 -6.098 1.00 0.00 179 CYS A N 4
ATOM 4884 C CA . CYS A 1 47 ? -5.281 3.394 -6.338 1.00 0.00 179 CYS A CA 4
ATOM 4885 C C . CYS A 1 47 ? -4.067 4.317 -6.362 1.00 0.00 179 CYS A C 4
ATOM 4886 O O . CYS A 1 47 ? -3.891 5.100 -7.293 1.00 0.00 179 CYS A O 4
ATOM 4893 N N . GLN A 1 48 ? -3.235 4.222 -5.331 1.00 0.00 180 GLN A N 4
ATOM 4894 C CA . GLN A 1 48 ? -2.041 5.055 -5.233 1.00 0.00 180 GLN A CA 4
ATOM 4895 C C . GLN A 1 48 ? -0.973 4.631 -6.244 1.00 0.00 180 GLN A C 4
ATOM 4896 O O . GLN A 1 48 ? 0.042 5.309 -6.400 1.00 0.00 180 GLN A O 4
ATOM 4910 N N . GLN A 1 49 ? -1.200 3.510 -6.924 1.00 0.00 181 GLN A N 4
ATOM 4911 C CA . GLN A 1 49 ? -0.245 3.012 -7.909 1.00 0.00 181 GLN A CA 4
ATOM 4912 C C . GLN A 1 49 ? -0.523 3.591 -9.294 1.00 0.00 181 GLN A C 4
ATOM 4913 O O . GLN A 1 49 ? 0.392 3.741 -10.105 1.00 0.00 181 GLN A O 4
ATOM 4927 N N . CYS A 1 50 ? -1.785 3.905 -9.565 1.00 0.00 182 CYS A N 4
ATOM 4928 C CA . CYS A 1 50 ? -2.170 4.459 -10.862 1.00 0.00 182 CYS A CA 4
ATOM 4929 C C . CYS A 1 50 ? -2.807 5.838 -10.713 1.00 0.00 182 CYS A C 4
ATOM 4930 O O . CYS A 1 50 ? -2.748 6.661 -11.627 1.00 0.00 182 CYS A O 4
ATOM 4937 N N . GLY A 1 51 ? -3.420 6.086 -9.560 1.00 0.00 183 GLY A N 4
ATOM 4938 C CA . GLY A 1 51 ? -4.061 7.366 -9.321 1.00 0.00 183 GLY A CA 4
ATOM 4939 C C . GLY A 1 51 ? -5.541 7.336 -9.641 1.00 0.00 183 GLY A C 4
ATOM 4940 O O . GLY A 1 51 ? -6.354 7.899 -8.908 1.00 0.00 183 GLY A O 4
ATOM 4944 N N . LYS A 1 52 ? -5.893 6.675 -10.740 1.00 0.00 184 LYS A N 4
ATOM 4945 C CA . LYS A 1 52 ? -7.286 6.572 -11.157 1.00 0.00 184 LYS A CA 4
ATOM 4946 C C . LYS A 1 52 ? -8.097 5.769 -10.146 1.00 0.00 184 LYS A C 4
ATOM 4947 O O . LYS A 1 52 ? -7.584 5.367 -9.102 1.00 0.00 184 LYS A O 4
ATOM 4966 N N . PHE A 1 53 ? -9.368 5.539 -10.460 1.00 0.00 185 PHE A N 4
ATOM 4967 C CA . PHE A 1 53 ? -10.249 4.783 -9.578 1.00 0.00 185 PHE A CA 4
ATOM 4968 C C . PHE A 1 53 ? -10.388 3.340 -10.054 1.00 0.00 185 PHE A C 4
ATOM 4969 O O . PHE A 1 53 ? -10.395 3.070 -11.255 1.00 0.00 185 PHE A O 4
ATOM 4986 N N . HIS A 1 54 ? -10.496 2.417 -9.103 1.00 0.00 186 HIS A N 4
ATOM 4987 C CA . HIS A 1 54 ? -10.632 1.000 -9.425 1.00 0.00 186 HIS A CA 4
ATOM 4988 C C . HIS A 1 54 ? -11.800 0.379 -8.666 1.00 0.00 186 HIS A C 4
ATOM 4989 O O . HIS A 1 54 ? -12.325 0.969 -7.721 1.00 0.00 186 HIS A O 4
ATOM 5003 N N . LEU A 1 55 ? -12.202 -0.817 -9.086 1.00 0.00 187 LEU A N 4
ATOM 5004 C CA . LEU A 1 55 ? -13.308 -1.520 -8.445 1.00 0.00 187 LEU A CA 4
ATOM 5005 C C . LEU A 1 55 ? -12.866 -2.147 -7.125 1.00 0.00 187 LEU A C 4
ATOM 5006 O O . LEU A 1 55 ? -11.749 -2.652 -7.010 1.00 0.00 187 LEU A O 4
ATOM 5022 N N . LEU A 1 56 ? -13.751 -2.109 -6.134 1.00 0.00 188 LEU A N 4
ATOM 5023 C CA . LEU A 1 56 ? -13.454 -2.671 -4.822 1.00 0.00 188 LEU A CA 4
ATOM 5024 C C . LEU A 1 56 ? -13.253 -4.191 -4.882 1.00 0.00 188 LEU A C 4
ATOM 5025 O O . LEU A 1 56 ? -12.348 -4.716 -4.234 1.00 0.00 188 LEU A O 4
ATOM 5041 N N . PRO A 1 57 ? -14.084 -4.931 -5.650 1.00 0.00 189 PRO A N 4
ATOM 5042 C CA . PRO A 1 57 ? -13.950 -6.390 -5.751 1.00 0.00 189 PRO A CA 4
ATOM 5043 C C . PRO A 1 57 ? -12.624 -6.814 -6.375 1.00 0.00 189 PRO A C 4
ATOM 5044 O O . PRO A 1 57 ? -12.231 -7.977 -6.289 1.00 0.00 189 PRO A O 4
ATOM 5055 N N . ASP A 1 58 ? -11.932 -5.865 -7.004 1.00 0.00 190 ASP A N 4
ATOM 5056 C CA . ASP A 1 58 ? -10.650 -6.148 -7.636 1.00 0.00 190 ASP A CA 4
ATOM 5057 C C . ASP A 1 58 ? -9.495 -5.806 -6.699 1.00 0.00 190 ASP A C 4
ATOM 5058 O O . ASP A 1 58 ? -8.464 -5.287 -7.129 1.00 0.00 190 ASP A O 4
ATOM 5067 N N . PHE A 1 59 ? -9.674 -6.100 -5.414 1.00 0.00 191 PHE A N 4
ATOM 5068 C CA . PHE A 1 59 ? -8.649 -5.825 -4.415 1.00 0.00 191 PHE A CA 4
ATOM 5069 C C . PHE A 1 59 ? -8.306 -7.086 -3.627 1.00 0.00 191 PHE A C 4
ATOM 5070 O O . PHE A 1 59 ? -9.024 -8.084 -3.690 1.00 0.00 191 PHE A O 4
ATOM 5087 N N . ASP A 1 60 ? -7.206 -7.033 -2.882 1.00 0.00 192 ASP A N 4
ATOM 5088 C CA . ASP A 1 60 ? -6.770 -8.170 -2.081 1.00 0.00 192 ASP A CA 4
ATOM 5089 C C . ASP A 1 60 ? -6.377 -7.726 -0.676 1.00 0.00 192 ASP A C 4
ATOM 5090 O O . ASP A 1 60 ? -5.952 -6.590 -0.469 1.00 0.00 192 ASP A O 4
ATOM 5099 N N . GLU A 1 61 ? -6.525 -8.630 0.288 1.00 0.00 193 GLU A N 4
ATOM 5100 C CA . GLU A 1 61 ? -6.186 -8.330 1.675 1.00 0.00 193 GLU A CA 4
ATOM 5101 C C . GLU A 1 61 ? -4.676 -8.214 1.852 1.00 0.00 193 GLU A C 4
ATOM 5102 O O . GLU A 1 61 ? -3.977 -9.219 1.978 1.00 0.00 193 GLU A O 4
ATOM 5114 N N . GLY A 1 62 ? -4.179 -6.982 1.860 1.00 0.00 194 GLY A N 4
ATOM 5115 C CA . GLY A 1 62 ? -2.754 -6.758 2.022 1.00 0.00 194 GLY A CA 4
ATOM 5116 C C . GLY A 1 62 ? -2.281 -5.506 1.310 1.00 0.00 194 GLY A C 4
ATOM 5117 O O . GLY A 1 62 ? -1.863 -4.540 1.948 1.00 0.00 194 GLY A O 4
ATOM 5121 N N . LYS A 1 63 ? -2.345 -5.524 -0.017 1.00 0.00 195 LYS A N 4
ATOM 5122 C CA . LYS A 1 63 ? -1.919 -4.383 -0.818 1.00 0.00 195 LYS A CA 4
ATOM 5123 C C . LYS A 1 63 ? -3.024 -3.336 -0.904 1.00 0.00 195 LYS A C 4
ATOM 5124 O O . LYS A 1 63 ? -4.171 -3.599 -0.539 1.00 0.00 195 LYS A O 4
ATOM 5143 N N . ARG A 1 64 ? -2.673 -2.149 -1.388 1.00 0.00 196 ARG A N 4
ATOM 5144 C CA . ARG A 1 64 ? -3.636 -1.062 -1.523 1.00 0.00 196 ARG A CA 4
ATOM 5145 C C . ARG A 1 64 ? -3.754 -0.617 -2.977 1.00 0.00 196 ARG A C 4
ATOM 5146 O O . ARG A 1 64 ? -4.015 0.552 -3.261 1.00 0.00 196 ARG A O 4
ATOM 5167 N N . SER A 1 65 ? -3.561 -1.559 -3.895 1.00 0.00 197 SER A N 4
ATOM 5168 C CA . SER A 1 65 ? -3.647 -1.263 -5.321 1.00 0.00 197 SER A CA 4
ATOM 5169 C C . SER A 1 65 ? -4.229 -2.446 -6.088 1.00 0.00 197 SER A C 4
ATOM 5170 O O . SER A 1 65 ? -4.425 -3.525 -5.528 1.00 0.00 197 SER A O 4
ATOM 5178 N N . CYS A 1 66 ? -4.504 -2.236 -7.370 1.00 0.00 198 CYS A N 4
ATOM 5179 C CA . CYS A 1 66 ? -5.064 -3.283 -8.216 1.00 0.00 198 CYS A CA 4
ATOM 5180 C C . CYS A 1 66 ? -4.140 -4.496 -8.268 1.00 0.00 198 CYS A C 4
ATOM 5181 O O . CYS A 1 66 ? -2.949 -4.394 -7.971 1.00 0.00 198 CYS A O 4
ATOM 5188 N N . ARG A 1 67 ? -4.695 -5.640 -8.651 1.00 0.00 199 ARG A N 4
ATOM 5189 C CA . ARG A 1 67 ? -3.919 -6.872 -8.745 1.00 0.00 199 ARG A CA 4
ATOM 5190 C C . ARG A 1 67 ? -3.565 -7.182 -10.196 1.00 0.00 199 ARG A C 4
ATOM 5191 O O . ARG A 1 67 ? -4.132 -8.089 -10.805 1.00 0.00 199 ARG A O 4
ATOM 5212 N N . ARG A 1 68 ? -2.626 -6.418 -10.746 1.00 0.00 200 ARG A N 4
ATOM 5213 C CA . ARG A 1 68 ? -2.196 -6.609 -12.126 1.00 0.00 200 ARG A CA 4
ATOM 5214 C C . ARG A 1 68 ? -0.687 -6.811 -12.205 1.00 0.00 200 ARG A C 4
ATOM 5215 O O . ARG A 1 68 ? 0.080 -5.849 -12.182 1.00 0.00 200 ARG A O 4
ATOM 5236 N N . LYS A 1 69 ? -0.267 -8.070 -12.302 1.00 0.00 201 LYS A N 4
ATOM 5237 C CA . LYS A 1 69 ? 1.152 -8.400 -12.384 1.00 0.00 201 LYS A CA 4
ATOM 5238 C C . LYS A 1 69 ? 1.887 -7.971 -11.119 1.00 0.00 201 LYS A C 4
ATOM 5239 O O . LYS A 1 69 ? 1.865 -6.799 -10.742 1.00 0.00 201 LYS A O 4
ATOM 5258 N N . LEU A 1 70 ? 2.539 -8.927 -10.465 1.00 0.00 202 LEU A N 4
ATOM 5259 C CA . LEU A 1 70 ? 3.281 -8.649 -9.243 1.00 0.00 202 LEU A CA 4
ATOM 5260 C C . LEU A 1 70 ? 4.517 -9.537 -9.143 1.00 0.00 202 LEU A C 4
ATOM 5261 O O . LEU A 1 70 ? 4.436 -10.754 -9.320 1.00 0.00 202 LEU A O 4
ATOM 5277 N N . GLU A 1 71 ? 5.661 -8.923 -8.858 1.00 0.00 203 GLU A N 4
ATOM 5278 C CA . GLU A 1 71 ? 6.914 -9.659 -8.737 1.00 0.00 203 GLU A CA 4
ATOM 5279 C C . GLU A 1 71 ? 7.963 -8.829 -8.003 1.00 0.00 203 GLU A C 4
ATOM 5280 O O . GLU A 1 71 ? 8.981 -8.442 -8.578 1.00 0.00 203 GLU A O 4
ATOM 5292 N N . ARG A 1 72 ? 7.710 -8.560 -6.726 1.00 0.00 204 ARG A N 4
ATOM 5293 C CA . ARG A 1 72 ? 8.632 -7.778 -5.912 1.00 0.00 204 ARG A CA 4
ATOM 5294 C C . ARG A 1 72 ? 8.833 -6.385 -6.502 1.00 0.00 204 ARG A C 4
ATOM 5295 O O . ARG A 1 72 ? 8.210 -6.028 -7.502 1.00 0.00 204 ARG A O 4
ATOM 5316 N N . HIS A 1 73 ? 9.705 -5.603 -5.876 1.00 0.00 205 HIS A N 4
ATOM 5317 C CA . HIS A 1 73 ? 9.989 -4.249 -6.339 1.00 0.00 205 HIS A CA 4
ATOM 5318 C C . HIS A 1 73 ? 11.404 -4.151 -6.900 1.00 0.00 205 HIS A C 4
ATOM 5319 O O . HIS A 1 73 ? 12.335 -4.757 -6.371 1.00 0.00 205 HIS A O 4
ATOM 5334 N N . ASN A 1 74 ? 11.557 -3.386 -7.977 1.00 0.00 206 ASN A N 4
ATOM 5335 C CA . ASN A 1 74 ? 12.859 -3.209 -8.610 1.00 0.00 206 ASN A CA 4
ATOM 5336 C C . ASN A 1 74 ? 13.238 -1.733 -8.668 1.00 0.00 206 ASN A C 4
ATOM 5337 O O . ASN A 1 74 ? 12.425 -0.860 -8.367 1.00 0.00 206 ASN A O 4
ATOM 5348 N N . ASN A 1 75 ? 14.480 -1.462 -9.057 1.00 0.00 207 ASN A N 4
ATOM 5349 C CA . ASN A 1 75 ? 14.969 -0.091 -9.156 1.00 0.00 207 ASN A CA 4
ATOM 5350 C C . ASN A 1 75 ? 15.474 0.208 -10.564 1.00 0.00 207 ASN A C 4
ATOM 5351 O O . ASN A 1 75 ? 16.460 0.922 -10.742 1.00 0.00 207 ASN A O 4
ATOM 5362 N N . ARG A 1 76 ? 14.791 -0.346 -11.561 1.00 0.00 208 ARG A N 4
ATOM 5363 C CA . ARG A 1 76 ? 15.171 -0.138 -12.954 1.00 0.00 208 ARG A CA 4
ATOM 5364 C C . ARG A 1 76 ? 13.991 -0.400 -13.885 1.00 0.00 208 ARG A C 4
ATOM 5365 O O . ARG A 1 76 ? 13.596 -1.545 -14.095 1.00 0.00 208 ARG A O 4
ATOM 5386 N N . ARG A 1 77 ? 13.434 0.671 -14.439 1.00 0.00 209 ARG A N 4
ATOM 5387 C CA . ARG A 1 77 ? 12.299 0.559 -15.349 1.00 0.00 209 ARG A CA 4
ATOM 5388 C C . ARG A 1 77 ? 12.772 0.398 -16.791 1.00 0.00 209 ARG A C 4
ATOM 5389 O O . ARG A 1 77 ? 13.800 0.950 -17.182 1.00 0.00 209 ARG A O 4
ATOM 5410 N N . LYS A 1 78 ? 12.014 -0.360 -17.575 1.00 0.00 210 LYS A N 4
ATOM 5411 C CA . LYS A 1 78 ? 12.356 -0.593 -18.973 1.00 0.00 210 LYS A CA 4
ATOM 5412 C C . LYS A 1 78 ? 11.122 -0.480 -19.862 1.00 0.00 210 LYS A C 4
ATOM 5413 O O . LYS A 1 78 ? 9.992 -0.625 -19.394 1.00 0.00 210 LYS A O 4
ATOM 5432 N N . ARG A 1 79 ? 11.345 -0.221 -21.146 1.00 0.00 211 ARG A N 4
ATOM 5433 C CA . ARG A 1 79 ? 10.251 -0.089 -22.101 1.00 0.00 211 ARG A CA 4
ATOM 5434 C C . ARG A 1 79 ? 10.533 -0.891 -23.367 1.00 0.00 211 ARG A C 4
ATOM 5435 O O . ARG A 1 79 ? 9.834 -1.856 -23.672 1.00 0.00 211 ARG A O 4
ATOM 5456 N N . LYS A 1 80 ? 11.564 -0.483 -24.101 1.00 0.00 212 LYS A N 4
ATOM 5457 C CA . LYS A 1 80 ? 11.941 -1.164 -25.334 1.00 0.00 212 LYS A CA 4
ATOM 5458 C C . LYS A 1 80 ? 13.454 -1.135 -25.531 1.00 0.00 212 LYS A C 4
ATOM 5459 O O . LYS A 1 80 ? 14.161 -0.379 -24.865 1.00 0.00 212 LYS A O 4
ATOM 5478 N N . PRO A 1 81 ? 13.974 -1.964 -26.455 1.00 0.00 213 PRO A N 4
ATOM 5479 C CA . PRO A 1 81 ? 15.411 -2.028 -26.738 1.00 0.00 213 PRO A CA 4
ATOM 5480 C C . PRO A 1 81 ? 15.939 -0.739 -27.357 1.00 0.00 213 PRO A C 4
ATOM 5481 O O . PRO A 1 81 ? 15.237 0.270 -27.406 1.00 0.00 213 PRO A O 4
ATOM 5492 N N . VAL A 1 82 ? 17.181 -0.780 -27.830 1.00 0.00 214 VAL A N 4
ATOM 5493 C CA . VAL A 1 82 ? 17.803 0.387 -28.445 1.00 0.00 214 VAL A CA 4
ATOM 5494 C C . VAL A 1 82 ? 17.780 0.284 -29.968 1.00 0.00 214 VAL A C 4
ATOM 5495 O O . VAL A 1 82 ? 17.801 -0.813 -30.526 1.00 0.00 214 VAL A O 4
ATOM 5508 N N . ASP A 1 83 ? 17.736 1.433 -30.633 1.00 0.00 215 ASP A N 4
ATOM 5509 C CA . ASP A 1 83 ? 17.711 1.473 -32.091 1.00 0.00 215 ASP A CA 4
ATOM 5510 C C . ASP A 1 83 ? 18.815 2.375 -32.630 1.00 0.00 215 ASP A C 4
ATOM 5511 O O . ASP A 1 83 ? 18.798 3.588 -32.420 1.00 0.00 215 ASP A O 4
ATOM 5520 N N . LYS A 1 84 ? 19.775 1.776 -33.329 1.00 0.00 216 LYS A N 4
ATOM 5521 C CA . LYS A 1 84 ? 20.888 2.526 -33.898 1.00 0.00 216 LYS A CA 4
ATOM 5522 C C . LYS A 1 84 ? 21.693 3.223 -32.804 1.00 0.00 216 LYS A C 4
ATOM 5523 O O . LYS A 1 84 ? 21.271 3.273 -31.648 1.00 0.00 216 LYS A O 4
ATOM 5542 N N . GLY A 1 85 ? 22.849 3.757 -33.178 1.00 0.00 217 GLY A N 4
ATOM 5543 C CA . GLY A 1 85 ? 23.694 4.443 -32.216 1.00 0.00 217 GLY A CA 4
ATOM 5544 C C . GLY A 1 85 ? 24.874 5.135 -32.870 1.00 0.00 217 GLY A C 4
ATOM 5545 O O . GLY A 1 85 ? 24.791 5.565 -34.020 1.00 0.00 217 GLY A O 4
ATOM 5549 N N . GLY A 1 86 ? 25.976 5.242 -32.134 1.00 0.00 218 GLY A N 4
ATOM 5550 C CA . GLY A 1 86 ? 27.163 5.888 -32.665 1.00 0.00 218 GLY A CA 4
ATOM 5551 C C . GLY A 1 86 ? 28.210 4.892 -33.119 1.00 0.00 218 GLY A C 4
ATOM 5552 O O . GLY A 1 86 ? 28.034 3.682 -32.969 1.00 0.00 218 GLY A O 4
ATOM 5556 N N . VAL A 1 87 ? 29.305 5.400 -33.676 1.00 0.00 219 VAL A N 4
ATOM 5557 C CA . VAL A 1 87 ? 30.387 4.545 -34.153 1.00 0.00 219 VAL A CA 4
ATOM 5558 C C . VAL A 1 87 ? 31.429 4.315 -33.063 1.00 0.00 219 VAL A C 4
ATOM 5559 O O . VAL A 1 87 ? 32.085 3.274 -33.029 1.00 0.00 219 VAL A O 4
ATOM 5572 N N . ALA A 1 88 ? 31.575 5.292 -32.175 1.00 0.00 220 ALA A N 4
ATOM 5573 C CA . ALA A 1 88 ? 32.538 5.195 -31.084 1.00 0.00 220 ALA A CA 4
ATOM 5574 C C . ALA A 1 88 ? 31.986 5.821 -29.808 1.00 0.00 220 ALA A C 4
ATOM 5575 O O . ALA A 1 88 ? 32.551 5.554 -28.726 1.00 0.00 220 ALA A O 4
ATOM 5585 N N . VAL A 1 3 ? -7.638 20.745 -15.306 1.00 0.00 135 VAL A N 5
ATOM 5586 C CA . VAL A 1 3 ? -8.286 21.402 -14.140 1.00 0.00 135 VAL A CA 5
ATOM 5587 C C . VAL A 1 3 ? -8.608 20.388 -13.048 1.00 0.00 135 VAL A C 5
ATOM 5588 O O . VAL A 1 3 ? -9.452 19.512 -13.230 1.00 0.00 135 VAL A O 5
ATOM 5601 N N . ALA A 1 4 ? -7.928 20.515 -11.913 1.00 0.00 136 ALA A N 5
ATOM 5602 C CA . ALA A 1 4 ? -8.142 19.610 -10.789 1.00 0.00 136 ALA A CA 5
ATOM 5603 C C . ALA A 1 4 ? -9.543 19.775 -10.212 1.00 0.00 136 ALA A C 5
ATOM 5604 O O . ALA A 1 4 ? -9.896 20.843 -9.710 1.00 0.00 136 ALA A O 5
ATOM 5611 N N . ARG A 1 5 ? -10.339 18.714 -10.290 1.00 0.00 137 ARG A N 5
ATOM 5612 C CA . ARG A 1 5 ? -11.704 18.744 -9.778 1.00 0.00 137 ARG A CA 5
ATOM 5613 C C . ARG A 1 5 ? -12.227 17.332 -9.535 1.00 0.00 137 ARG A C 5
ATOM 5614 O O . ARG A 1 5 ? -12.378 16.547 -10.472 1.00 0.00 137 ARG A O 5
ATOM 5635 N N . CYS A 1 6 ? -12.511 17.013 -8.275 1.00 0.00 138 CYS A N 5
ATOM 5636 C CA . CYS A 1 6 ? -13.027 15.694 -7.925 1.00 0.00 138 CYS A CA 5
ATOM 5637 C C . CYS A 1 6 ? -14.348 15.437 -8.644 1.00 0.00 138 CYS A C 5
ATOM 5638 O O . CYS A 1 6 ? -15.404 15.900 -8.208 1.00 0.00 138 CYS A O 5
ATOM 5645 N N . GLN A 1 7 ? -14.274 14.714 -9.758 1.00 0.00 139 GLN A N 5
ATOM 5646 C CA . GLN A 1 7 ? -15.457 14.412 -10.559 1.00 0.00 139 GLN A CA 5
ATOM 5647 C C . GLN A 1 7 ? -16.149 13.128 -10.101 1.00 0.00 139 GLN A C 5
ATOM 5648 O O . GLN A 1 7 ? -16.582 12.323 -10.926 1.00 0.00 139 GLN A O 5
ATOM 5662 N N . VAL A 1 8 ? -16.273 12.947 -8.792 1.00 0.00 140 VAL A N 5
ATOM 5663 C CA . VAL A 1 8 ? -16.937 11.765 -8.254 1.00 0.00 140 VAL A CA 5
ATOM 5664 C C . VAL A 1 8 ? -18.430 12.033 -8.075 1.00 0.00 140 VAL A C 5
ATOM 5665 O O . VAL A 1 8 ? -18.816 13.028 -7.463 1.00 0.00 140 VAL A O 5
ATOM 5678 N N . PRO A 1 9 ? -19.299 11.156 -8.612 1.00 0.00 141 PRO A N 5
ATOM 5679 C CA . PRO A 1 9 ? -20.752 11.321 -8.508 1.00 0.00 141 PRO A CA 5
ATOM 5680 C C . PRO A 1 9 ? -21.203 11.636 -7.085 1.00 0.00 141 PRO A C 5
ATOM 5681 O O . PRO A 1 9 ? -21.840 12.660 -6.838 1.00 0.00 141 PRO A O 5
ATOM 5692 N N . ASP A 1 10 ? -20.872 10.749 -6.153 1.00 0.00 142 ASP A N 5
ATOM 5693 C CA . ASP A 1 10 ? -21.248 10.934 -4.756 1.00 0.00 142 ASP A CA 5
ATOM 5694 C C . ASP A 1 10 ? -20.455 12.068 -4.109 1.00 0.00 142 ASP A C 5
ATOM 5695 O O . ASP A 1 10 ? -20.854 12.598 -3.072 1.00 0.00 142 ASP A O 5
ATOM 5704 N N . CYS A 1 11 ? -19.330 12.437 -4.719 1.00 0.00 143 CYS A N 5
ATOM 5705 C CA . CYS A 1 11 ? -18.493 13.507 -4.185 1.00 0.00 143 CYS A CA 5
ATOM 5706 C C . CYS A 1 11 ? -18.065 14.480 -5.280 1.00 0.00 143 CYS A C 5
ATOM 5707 O O . CYS A 1 11 ? -17.147 14.201 -6.052 1.00 0.00 143 CYS A O 5
ATOM 5714 N N . GLU A 1 12 ? -18.730 15.630 -5.334 1.00 0.00 144 GLU A N 5
ATOM 5715 C CA . GLU A 1 12 ? -18.414 16.652 -6.325 1.00 0.00 144 GLU A CA 5
ATOM 5716 C C . GLU A 1 12 ? -17.569 17.757 -5.695 1.00 0.00 144 GLU A C 5
ATOM 5717 O O . GLU A 1 12 ? -18.080 18.818 -5.340 1.00 0.00 144 GLU A O 5
ATOM 5729 N N . ALA A 1 13 ? -16.274 17.491 -5.551 1.00 0.00 145 ALA A N 5
ATOM 5730 C CA . ALA A 1 13 ? -15.359 18.456 -4.953 1.00 0.00 145 ALA A CA 5
ATOM 5731 C C . ALA A 1 13 ? -14.748 19.376 -6.006 1.00 0.00 145 ALA A C 5
ATOM 5732 O O . ALA A 1 13 ? -14.488 18.960 -7.133 1.00 0.00 145 ALA A O 5
ATOM 5739 N N . ASP A 1 14 ? -14.521 20.629 -5.623 1.00 0.00 146 ASP A N 5
ATOM 5740 C CA . ASP A 1 14 ? -13.937 21.613 -6.528 1.00 0.00 146 ASP A CA 5
ATOM 5741 C C . ASP A 1 14 ? -12.473 21.863 -6.181 1.00 0.00 146 ASP A C 5
ATOM 5742 O O . ASP A 1 14 ? -12.040 23.009 -6.050 1.00 0.00 146 ASP A O 5
ATOM 5751 N N . ILE A 1 15 ? -11.714 20.782 -6.032 1.00 0.00 147 ILE A N 5
ATOM 5752 C CA . ILE A 1 15 ? -10.297 20.879 -5.699 1.00 0.00 147 ILE A CA 5
ATOM 5753 C C . ILE A 1 15 ? -9.495 21.463 -6.860 1.00 0.00 147 ILE A C 5
ATOM 5754 O O . ILE A 1 15 ? -8.681 20.774 -7.475 1.00 0.00 147 ILE A O 5
ATOM 5770 N N . SER A 1 16 ? -9.726 22.739 -7.155 1.00 0.00 148 SER A N 5
ATOM 5771 C CA . SER A 1 16 ? -9.022 23.411 -8.240 1.00 0.00 148 SER A CA 5
ATOM 5772 C C . SER A 1 16 ? -7.698 23.993 -7.754 1.00 0.00 148 SER A C 5
ATOM 5773 O O . SER A 1 16 ? -6.741 24.107 -8.520 1.00 0.00 148 SER A O 5
ATOM 5781 N N . GLU A 1 17 ? -7.649 24.358 -6.477 1.00 0.00 149 GLU A N 5
ATOM 5782 C CA . GLU A 1 17 ? -6.441 24.927 -5.890 1.00 0.00 149 GLU A CA 5
ATOM 5783 C C . GLU A 1 17 ? -5.766 23.927 -4.955 1.00 0.00 149 GLU A C 5
ATOM 5784 O O . GLU A 1 17 ? -5.274 24.294 -3.888 1.00 0.00 149 GLU A O 5
ATOM 5796 N N . LEU A 1 18 ? -5.746 22.662 -5.365 1.00 0.00 150 LEU A N 5
ATOM 5797 C CA . LEU A 1 18 ? -5.131 21.610 -4.564 1.00 0.00 150 LEU A CA 5
ATOM 5798 C C . LEU A 1 18 ? -3.746 21.261 -5.098 1.00 0.00 150 LEU A C 5
ATOM 5799 O O . LEU A 1 18 ? -3.382 21.649 -6.209 1.00 0.00 150 LEU A O 5
ATOM 5815 N N . LYS A 1 19 ? -2.976 20.529 -4.299 1.00 0.00 151 LYS A N 5
ATOM 5816 C CA . LYS A 1 19 ? -1.630 20.128 -4.693 1.00 0.00 151 LYS A CA 5
ATOM 5817 C C . LYS A 1 19 ? -1.340 18.696 -4.253 1.00 0.00 151 LYS A C 5
ATOM 5818 O O . LYS A 1 19 ? -1.848 18.234 -3.231 1.00 0.00 151 LYS A O 5
ATOM 5837 N N . GLY A 1 20 ? -0.519 18.000 -5.032 1.00 0.00 152 GLY A N 5
ATOM 5838 C CA . GLY A 1 20 ? -0.174 16.627 -4.707 1.00 0.00 152 GLY A CA 5
ATOM 5839 C C . GLY A 1 20 ? -0.417 15.679 -5.863 1.00 0.00 152 GLY A C 5
ATOM 5840 O O . GLY A 1 20 ? -0.322 16.070 -7.027 1.00 0.00 152 GLY A O 5
ATOM 5844 N N . TYR A 1 21 ? -0.732 14.428 -5.544 1.00 0.00 153 TYR A N 5
ATOM 5845 C CA . TYR A 1 21 ? -0.990 13.419 -6.566 1.00 0.00 153 TYR A CA 5
ATOM 5846 C C . TYR A 1 21 ? -2.465 13.401 -6.955 1.00 0.00 153 TYR A C 5
ATOM 5847 O O . TYR A 1 21 ? -2.808 13.166 -8.113 1.00 0.00 153 TYR A O 5
ATOM 5865 N N . HIS A 1 22 ? -3.332 13.652 -5.979 1.00 0.00 154 HIS A N 5
ATOM 5866 C CA . HIS A 1 22 ? -4.772 13.667 -6.224 1.00 0.00 154 HIS A CA 5
ATOM 5867 C C . HIS A 1 22 ? -5.170 14.838 -7.120 1.00 0.00 154 HIS A C 5
ATOM 5868 O O . HIS A 1 22 ? -6.282 14.879 -7.644 1.00 0.00 154 HIS A O 5
ATOM 5882 N N . LYS A 1 23 ? -4.257 15.789 -7.295 1.00 0.00 155 LYS A N 5
ATOM 5883 C CA . LYS A 1 23 ? -4.520 16.956 -8.128 1.00 0.00 155 LYS A CA 5
ATOM 5884 C C . LYS A 1 23 ? -4.543 16.576 -9.605 1.00 0.00 155 LYS A C 5
ATOM 5885 O O . LYS A 1 23 ? -5.371 17.070 -10.371 1.00 0.00 155 LYS A O 5
ATOM 5904 N N . ARG A 1 24 ? -3.626 15.699 -9.999 1.00 0.00 156 ARG A N 5
ATOM 5905 C CA . ARG A 1 24 ? -3.534 15.254 -11.386 1.00 0.00 156 ARG A CA 5
ATOM 5906 C C . ARG A 1 24 ? -4.387 14.011 -11.638 1.00 0.00 156 ARG A C 5
ATOM 5907 O O . ARG A 1 24 ? -4.071 13.206 -12.514 1.00 0.00 156 ARG A O 5
ATOM 5928 N N . HIS A 1 25 ? -5.461 13.851 -10.870 1.00 0.00 157 HIS A N 5
ATOM 5929 C CA . HIS A 1 25 ? -6.341 12.698 -11.030 1.00 0.00 157 HIS A CA 5
ATOM 5930 C C . HIS A 1 25 ? -7.798 13.063 -10.754 1.00 0.00 157 HIS A C 5
ATOM 5931 O O . HIS A 1 25 ? -8.626 12.188 -10.501 1.00 0.00 157 HIS A O 5
ATOM 5945 N N . ARG A 1 26 ? -8.108 14.356 -10.811 1.00 0.00 158 ARG A N 5
ATOM 5946 C CA . ARG A 1 26 ? -9.469 14.838 -10.575 1.00 0.00 158 ARG A CA 5
ATOM 5947 C C . ARG A 1 26 ? -10.090 14.179 -9.344 1.00 0.00 158 ARG A C 5
ATOM 5948 O O . ARG A 1 26 ? -11.127 13.517 -9.437 1.00 0.00 158 ARG A O 5
ATOM 5969 N N . VAL A 1 27 ? -9.452 14.366 -8.194 1.00 0.00 159 VAL A N 5
ATOM 5970 C CA . VAL A 1 27 ? -9.940 13.795 -6.944 1.00 0.00 159 VAL A CA 5
ATOM 5971 C C . VAL A 1 27 ? -9.452 14.609 -5.750 1.00 0.00 159 VAL A C 5
ATOM 5972 O O . VAL A 1 27 ? -8.360 15.178 -5.779 1.00 0.00 159 VAL A O 5
ATOM 5985 N N . CYS A 1 28 ? -10.269 14.667 -4.702 1.00 0.00 160 CYS A N 5
ATOM 5986 C CA . CYS A 1 28 ? -9.918 15.419 -3.503 1.00 0.00 160 CYS A CA 5
ATOM 5987 C C . CYS A 1 28 ? -9.154 14.547 -2.509 1.00 0.00 160 CYS A C 5
ATOM 5988 O O . CYS A 1 28 ? -9.157 13.322 -2.611 1.00 0.00 160 CYS A O 5
ATOM 5995 N N . LEU A 1 29 ? -8.500 15.193 -1.549 1.00 0.00 161 LEU A N 5
ATOM 5996 C CA . LEU A 1 29 ? -7.731 14.482 -0.534 1.00 0.00 161 LEU A CA 5
ATOM 5997 C C . LEU A 1 29 ? -8.624 13.556 0.284 1.00 0.00 161 LEU A C 5
ATOM 5998 O O . LEU A 1 29 ? -8.204 12.477 0.699 1.00 0.00 161 LEU A O 5
ATOM 6014 N N . ARG A 1 30 ? -9.862 13.986 0.511 1.00 0.00 162 ARG A N 5
ATOM 6015 C CA . ARG A 1 30 ? -10.816 13.196 1.282 1.00 0.00 162 ARG A CA 5
ATOM 6016 C C . ARG A 1 30 ? -11.036 11.827 0.644 1.00 0.00 162 ARG A C 5
ATOM 6017 O O . ARG A 1 30 ? -11.217 10.829 1.339 1.00 0.00 162 ARG A O 5
ATOM 6038 N N . CYS A 1 31 ? -11.017 11.789 -0.685 1.00 0.00 163 CYS A N 5
ATOM 6039 C CA . CYS A 1 31 ? -11.214 10.542 -1.416 1.00 0.00 163 CYS A CA 5
ATOM 6040 C C . CYS A 1 31 ? -9.922 9.733 -1.466 1.00 0.00 163 CYS A C 5
ATOM 6041 O O . CYS A 1 31 ? -9.950 8.502 -1.507 1.00 0.00 163 CYS A O 5
ATOM 6048 N N . ALA A 1 32 ? -8.790 10.431 -1.462 1.00 0.00 164 ALA A N 5
ATOM 6049 C CA . ALA A 1 32 ? -7.489 9.778 -1.506 1.00 0.00 164 ALA A CA 5
ATOM 6050 C C . ALA A 1 32 ? -7.200 9.039 -0.204 1.00 0.00 164 ALA A C 5
ATOM 6051 O O . ALA A 1 32 ? -6.519 8.014 -0.198 1.00 0.00 164 ALA A O 5
ATOM 6058 N N . THR A 1 33 ? -7.722 9.567 0.898 1.00 0.00 165 THR A N 5
ATOM 6059 C CA . THR A 1 33 ? -7.520 8.958 2.208 1.00 0.00 165 THR A CA 5
ATOM 6060 C C . THR A 1 33 ? -8.677 8.030 2.569 1.00 0.00 165 THR A C 5
ATOM 6061 O O . THR A 1 33 ? -8.502 7.064 3.312 1.00 0.00 165 THR A O 5
ATOM 6072 N N . ALA A 1 34 ? -9.858 8.331 2.039 1.00 0.00 166 ALA A N 5
ATOM 6073 C CA . ALA A 1 34 ? -11.043 7.523 2.306 1.00 0.00 166 ALA A CA 5
ATOM 6074 C C . ALA A 1 34 ? -10.818 6.067 1.912 1.00 0.00 166 ALA A C 5
ATOM 6075 O O . ALA A 1 34 ? -10.099 5.777 0.957 1.00 0.00 166 ALA A O 5
ATOM 6082 N N . SER A 1 35 ? -11.438 5.157 2.655 1.00 0.00 167 SER A N 5
ATOM 6083 C CA . SER A 1 35 ? -11.304 3.729 2.385 1.00 0.00 167 SER A CA 5
ATOM 6084 C C . SER A 1 35 ? -11.996 3.356 1.078 1.00 0.00 167 SER A C 5
ATOM 6085 O O . SER A 1 35 ? -11.568 2.439 0.377 1.00 0.00 167 SER A O 5
ATOM 6093 N N . PHE A 1 36 ? -13.069 4.072 0.755 1.00 0.00 168 PHE A N 5
ATOM 6094 C CA . PHE A 1 36 ? -13.820 3.815 -0.467 1.00 0.00 168 PHE A CA 5
ATOM 6095 C C . PHE A 1 36 ? -14.946 4.828 -0.640 1.00 0.00 168 PHE A C 5
ATOM 6096 O O . PHE A 1 36 ? -15.559 5.260 0.336 1.00 0.00 168 PHE A O 5
ATOM 6113 N N . VAL A 1 37 ? -15.213 5.202 -1.887 1.00 0.00 169 VAL A N 5
ATOM 6114 C CA . VAL A 1 37 ? -16.268 6.164 -2.187 1.00 0.00 169 VAL A CA 5
ATOM 6115 C C . VAL A 1 37 ? -17.411 5.506 -2.950 1.00 0.00 169 VAL A C 5
ATOM 6116 O O . VAL A 1 37 ? -17.190 4.613 -3.770 1.00 0.00 169 VAL A O 5
ATOM 6129 N N . VAL A 1 38 ? -18.633 5.951 -2.677 1.00 0.00 170 VAL A N 5
ATOM 6130 C CA . VAL A 1 38 ? -19.811 5.404 -3.339 1.00 0.00 170 VAL A CA 5
ATOM 6131 C C . VAL A 1 38 ? -20.007 6.032 -4.716 1.00 0.00 170 VAL A C 5
ATOM 6132 O O . VAL A 1 38 ? -20.899 6.856 -4.914 1.00 0.00 170 VAL A O 5
ATOM 6145 N N . LEU A 1 39 ? -19.166 5.635 -5.666 1.00 0.00 171 LEU A N 5
ATOM 6146 C CA . LEU A 1 39 ? -19.247 6.160 -7.023 1.00 0.00 171 LEU A CA 5
ATOM 6147 C C . LEU A 1 39 ? -20.599 5.834 -7.650 1.00 0.00 171 LEU A C 5
ATOM 6148 O O . LEU A 1 39 ? -21.505 5.348 -6.973 1.00 0.00 171 LEU A O 5
ATOM 6164 N N . ASP A 1 40 ? -20.729 6.109 -8.944 1.00 0.00 172 ASP A N 5
ATOM 6165 C CA . ASP A 1 40 ? -21.974 5.847 -9.661 1.00 0.00 172 ASP A CA 5
ATOM 6166 C C . ASP A 1 40 ? -22.385 4.383 -9.537 1.00 0.00 172 ASP A C 5
ATOM 6167 O O . ASP A 1 40 ? -22.006 3.550 -10.360 1.00 0.00 172 ASP A O 5
ATOM 6176 N N . GLY A 1 41 ? -23.165 4.078 -8.505 1.00 0.00 173 GLY A N 5
ATOM 6177 C CA . GLY A 1 41 ? -23.618 2.714 -8.293 1.00 0.00 173 GLY A CA 5
ATOM 6178 C C . GLY A 1 41 ? -22.474 1.723 -8.212 1.00 0.00 173 GLY A C 5
ATOM 6179 O O . GLY A 1 41 ? -22.646 0.542 -8.516 1.00 0.00 173 GLY A O 5
ATOM 6183 N N . GLU A 1 42 ? -21.304 2.201 -7.802 1.00 0.00 174 GLU A N 5
ATOM 6184 C CA . GLU A 1 42 ? -20.129 1.345 -7.684 1.00 0.00 174 GLU A CA 5
ATOM 6185 C C . GLU A 1 42 ? -19.108 1.953 -6.727 1.00 0.00 174 GLU A C 5
ATOM 6186 O O . GLU A 1 42 ? -18.768 3.131 -6.832 1.00 0.00 174 GLU A O 5
ATOM 6198 N N . ASN A 1 43 ? -18.621 1.140 -5.796 1.00 0.00 175 ASN A N 5
ATOM 6199 C CA . ASN A 1 43 ? -17.637 1.596 -4.822 1.00 0.00 175 ASN A CA 5
ATOM 6200 C C . ASN A 1 43 ? -16.221 1.438 -5.365 1.00 0.00 175 ASN A C 5
ATOM 6201 O O . ASN A 1 43 ? -15.695 0.328 -5.441 1.00 0.00 175 ASN A O 5
ATOM 6212 N N . LYS A 1 44 ? -15.609 2.555 -5.744 1.00 0.00 176 LYS A N 5
ATOM 6213 C CA . LYS A 1 44 ? -14.254 2.539 -6.282 1.00 0.00 176 LYS A CA 5
ATOM 6214 C C . LYS A 1 44 ? -13.251 3.040 -5.247 1.00 0.00 176 LYS A C 5
ATOM 6215 O O . LYS A 1 44 ? -13.567 3.906 -4.431 1.00 0.00 176 LYS A O 5
ATOM 6234 N N . ARG A 1 45 ? -12.043 2.490 -5.286 1.00 0.00 177 ARG A N 5
ATOM 6235 C CA . ARG A 1 45 ? -10.992 2.880 -4.353 1.00 0.00 177 ARG A CA 5
ATOM 6236 C C . ARG A 1 45 ? -9.787 3.444 -5.098 1.00 0.00 177 ARG A C 5
ATOM 6237 O O . ARG A 1 45 ? -9.340 2.878 -6.096 1.00 0.00 177 ARG A O 5
ATOM 6258 N N . TYR A 1 46 ? -9.264 4.563 -4.609 1.00 0.00 178 TYR A N 5
ATOM 6259 C CA . TYR A 1 46 ? -8.110 5.203 -5.229 1.00 0.00 178 TYR A CA 5
ATOM 6260 C C . TYR A 1 46 ? -6.899 4.276 -5.218 1.00 0.00 178 TYR A C 5
ATOM 6261 O O . TYR A 1 46 ? -6.503 3.770 -4.168 1.00 0.00 178 TYR A O 5
ATOM 6279 N N . CYS A 1 47 ? -6.315 4.063 -6.392 1.00 0.00 179 CYS A N 5
ATOM 6280 C CA . CYS A 1 47 ? -5.146 3.201 -6.519 1.00 0.00 179 CYS A CA 5
ATOM 6281 C C . CYS A 1 47 ? -3.862 4.021 -6.467 1.00 0.00 179 CYS A C 5
ATOM 6282 O O . CYS A 1 47 ? -3.604 4.843 -7.345 1.00 0.00 179 CYS A O 5
ATOM 6289 N N . GLN A 1 48 ? -3.061 3.796 -5.432 1.00 0.00 180 GLN A N 5
ATOM 6290 C CA . GLN A 1 48 ? -1.804 4.521 -5.265 1.00 0.00 180 GLN A CA 5
ATOM 6291 C C . GLN A 1 48 ? -0.750 4.065 -6.274 1.00 0.00 180 GLN A C 5
ATOM 6292 O O . GLN A 1 48 ? 0.332 4.647 -6.351 1.00 0.00 180 GLN A O 5
ATOM 6306 N N . GLN A 1 49 ? -1.061 3.023 -7.040 1.00 0.00 181 GLN A N 5
ATOM 6307 C CA . GLN A 1 49 ? -0.125 2.501 -8.030 1.00 0.00 181 GLN A CA 5
ATOM 6308 C C . GLN A 1 49 ? -0.419 3.055 -9.423 1.00 0.00 181 GLN A C 5
ATOM 6309 O O . GLN A 1 49 ? 0.472 3.116 -10.272 1.00 0.00 181 GLN A O 5
ATOM 6323 N N . CYS A 1 50 ? -1.666 3.448 -9.660 1.00 0.00 182 CYS A N 5
ATOM 6324 C CA . CYS A 1 50 ? -2.059 3.987 -10.960 1.00 0.00 182 CYS A CA 5
ATOM 6325 C C . CYS A 1 50 ? -2.626 5.398 -10.833 1.00 0.00 182 CYS A C 5
ATOM 6326 O O . CYS A 1 50 ? -2.531 6.199 -11.762 1.00 0.00 182 CYS A O 5
ATOM 6333 N N . GLY A 1 51 ? -3.218 5.696 -9.683 1.00 0.00 183 GLY A N 5
ATOM 6334 C CA . GLY A 1 51 ? -3.793 7.010 -9.464 1.00 0.00 183 GLY A CA 5
ATOM 6335 C C . GLY A 1 51 ? -5.277 7.047 -9.771 1.00 0.00 183 GLY A C 5
ATOM 6336 O O . GLY A 1 51 ? -6.055 7.653 -9.035 1.00 0.00 183 GLY A O 5
ATOM 6340 N N . LYS A 1 52 ? -5.668 6.395 -10.861 1.00 0.00 184 LYS A N 5
ATOM 6341 C CA . LYS A 1 52 ? -7.068 6.351 -11.265 1.00 0.00 184 LYS A CA 5
ATOM 6342 C C . LYS A 1 52 ? -7.898 5.558 -10.259 1.00 0.00 184 LYS A C 5
ATOM 6343 O O . LYS A 1 52 ? -7.363 5.004 -9.299 1.00 0.00 184 LYS A O 5
ATOM 6362 N N . PHE A 1 53 ? -9.206 5.509 -10.486 1.00 0.00 185 PHE A N 5
ATOM 6363 C CA . PHE A 1 53 ? -10.108 4.783 -9.600 1.00 0.00 185 PHE A CA 5
ATOM 6364 C C . PHE A 1 53 ? -10.291 3.342 -10.067 1.00 0.00 185 PHE A C 5
ATOM 6365 O O . PHE A 1 53 ? -10.419 3.080 -11.263 1.00 0.00 185 PHE A O 5
ATOM 6382 N N . HIS A 1 54 ? -10.300 2.414 -9.117 1.00 0.00 186 HIS A N 5
ATOM 6383 C CA . HIS A 1 54 ? -10.466 0.998 -9.431 1.00 0.00 186 HIS A CA 5
ATOM 6384 C C . HIS A 1 54 ? -11.708 0.432 -8.752 1.00 0.00 186 HIS A C 5
ATOM 6385 O O . HIS A 1 54 ? -12.244 1.029 -7.817 1.00 0.00 186 HIS A O 5
ATOM 6399 N N . LEU A 1 55 ? -12.158 -0.725 -9.224 1.00 0.00 187 LEU A N 5
ATOM 6400 C CA . LEU A 1 55 ? -13.334 -1.377 -8.660 1.00 0.00 187 LEU A CA 5
ATOM 6401 C C . LEU A 1 55 ? -12.972 -2.137 -7.386 1.00 0.00 187 LEU A C 5
ATOM 6402 O O . LEU A 1 55 ? -11.895 -2.725 -7.290 1.00 0.00 187 LEU A O 5
ATOM 6418 N N . LEU A 1 56 ? -13.872 -2.115 -6.408 1.00 0.00 188 LEU A N 5
ATOM 6419 C CA . LEU A 1 56 ? -13.636 -2.796 -5.139 1.00 0.00 188 LEU A CA 5
ATOM 6420 C C . LEU A 1 56 ? -13.522 -4.315 -5.314 1.00 0.00 188 LEU A C 5
ATOM 6421 O O . LEU A 1 56 ? -12.735 -4.957 -4.619 1.00 0.00 188 LEU A O 5
ATOM 6437 N N . PRO A 1 57 ? -14.297 -4.926 -6.237 1.00 0.00 189 PRO A N 5
ATOM 6438 C CA . PRO A 1 57 ? -14.248 -6.375 -6.465 1.00 0.00 189 PRO A CA 5
ATOM 6439 C C . PRO A 1 57 ? -12.989 -6.799 -7.222 1.00 0.00 189 PRO A C 5
ATOM 6440 O O . PRO A 1 57 ? -13.069 -7.414 -8.285 1.00 0.00 189 PRO A O 5
ATOM 6451 N N . ASP A 1 58 ? -11.827 -6.469 -6.665 1.00 0.00 190 ASP A N 5
ATOM 6452 C CA . ASP A 1 58 ? -10.553 -6.818 -7.287 1.00 0.00 190 ASP A CA 5
ATOM 6453 C C . ASP A 1 58 ? -9.383 -6.375 -6.415 1.00 0.00 190 ASP A C 5
ATOM 6454 O O . ASP A 1 58 ? -8.357 -5.918 -6.921 1.00 0.00 190 ASP A O 5
ATOM 6463 N N . PHE A 1 59 ? -9.543 -6.510 -5.103 1.00 0.00 191 PHE A N 5
ATOM 6464 C CA . PHE A 1 59 ? -8.498 -6.122 -4.162 1.00 0.00 191 PHE A CA 5
ATOM 6465 C C . PHE A 1 59 ? -8.243 -7.226 -3.142 1.00 0.00 191 PHE A C 5
ATOM 6466 O O . PHE A 1 59 ? -9.145 -7.995 -2.806 1.00 0.00 191 PHE A O 5
ATOM 6483 N N . ASP A 1 60 ? -7.010 -7.298 -2.653 1.00 0.00 192 ASP A N 5
ATOM 6484 C CA . ASP A 1 60 ? -6.635 -8.309 -1.670 1.00 0.00 192 ASP A CA 5
ATOM 6485 C C . ASP A 1 60 ? -6.313 -7.665 -0.324 1.00 0.00 192 ASP A C 5
ATOM 6486 O O . ASP A 1 60 ? -6.389 -6.445 -0.175 1.00 0.00 192 ASP A O 5
ATOM 6495 N N . GLU A 1 61 ? -5.954 -8.492 0.651 1.00 0.00 193 GLU A N 5
ATOM 6496 C CA . GLU A 1 61 ? -5.621 -8.003 1.985 1.00 0.00 193 GLU A CA 5
ATOM 6497 C C . GLU A 1 61 ? -4.188 -7.487 2.034 1.00 0.00 193 GLU A C 5
ATOM 6498 O O . GLU A 1 61 ? -3.281 -8.181 2.493 1.00 0.00 193 GLU A O 5
ATOM 6510 N N . GLY A 1 62 ? -3.989 -6.262 1.557 1.00 0.00 194 GLY A N 5
ATOM 6511 C CA . GLY A 1 62 ? -2.662 -5.673 1.557 1.00 0.00 194 GLY A CA 5
ATOM 6512 C C . GLY A 1 62 ? -2.692 -4.176 1.329 1.00 0.00 194 GLY A C 5
ATOM 6513 O O . GLY A 1 62 ? -3.158 -3.419 2.181 1.00 0.00 194 GLY A O 5
ATOM 6517 N N . LYS A 1 63 ? -2.193 -3.745 0.174 1.00 0.00 195 LYS A N 5
ATOM 6518 C CA . LYS A 1 63 ? -2.163 -2.326 -0.165 1.00 0.00 195 LYS A CA 5
ATOM 6519 C C . LYS A 1 63 ? -3.400 -1.933 -0.965 1.00 0.00 195 LYS A C 5
ATOM 6520 O O . LYS A 1 63 ? -4.057 -2.781 -1.570 1.00 0.00 195 LYS A O 5
ATOM 6539 N N . ARG A 1 64 ? -3.710 -0.641 -0.968 1.00 0.00 196 ARG A N 5
ATOM 6540 C CA . ARG A 1 64 ? -4.867 -0.133 -1.696 1.00 0.00 196 ARG A CA 5
ATOM 6541 C C . ARG A 1 64 ? -4.550 0.020 -3.181 1.00 0.00 196 ARG A C 5
ATOM 6542 O O . ARG A 1 64 ? -4.588 1.124 -3.725 1.00 0.00 196 ARG A O 5
ATOM 6563 N N . SER A 1 65 ? -4.238 -1.096 -3.832 1.00 0.00 197 SER A N 5
ATOM 6564 C CA . SER A 1 65 ? -3.914 -1.086 -5.255 1.00 0.00 197 SER A CA 5
ATOM 6565 C C . SER A 1 65 ? -4.284 -2.413 -5.909 1.00 0.00 197 SER A C 5
ATOM 6566 O O . SER A 1 65 ? -4.425 -3.433 -5.234 1.00 0.00 197 SER A O 5
ATOM 6574 N N . CYS A 1 66 ? -4.441 -2.390 -7.229 1.00 0.00 198 CYS A N 5
ATOM 6575 C CA . CYS A 1 66 ? -4.795 -3.589 -7.981 1.00 0.00 198 CYS A CA 5
ATOM 6576 C C . CYS A 1 66 ? -3.747 -4.680 -7.792 1.00 0.00 198 CYS A C 5
ATOM 6577 O O . CYS A 1 66 ? -2.582 -4.395 -7.515 1.00 0.00 198 CYS A O 5
ATOM 6584 N N . ARG A 1 67 ? -4.169 -5.932 -7.942 1.00 0.00 199 ARG A N 5
ATOM 6585 C CA . ARG A 1 67 ? -3.266 -7.067 -7.788 1.00 0.00 199 ARG A CA 5
ATOM 6586 C C . ARG A 1 67 ? -2.466 -7.302 -9.066 1.00 0.00 199 ARG A C 5
ATOM 6587 O O . ARG A 1 67 ? -2.774 -8.202 -9.846 1.00 0.00 199 ARG A O 5
ATOM 6608 N N . ARG A 1 68 ? -1.437 -6.486 -9.270 1.00 0.00 200 ARG A N 5
ATOM 6609 C CA . ARG A 1 68 ? -0.590 -6.605 -10.453 1.00 0.00 200 ARG A CA 5
ATOM 6610 C C . ARG A 1 68 ? 0.817 -7.056 -10.073 1.00 0.00 200 ARG A C 5
ATOM 6611 O O . ARG A 1 68 ? 1.460 -7.805 -10.808 1.00 0.00 200 ARG A O 5
ATOM 6632 N N . LYS A 1 69 ? 1.288 -6.593 -8.920 1.00 0.00 201 LYS A N 5
ATOM 6633 C CA . LYS A 1 69 ? 2.619 -6.948 -8.440 1.00 0.00 201 LYS A CA 5
ATOM 6634 C C . LYS A 1 69 ? 2.843 -6.422 -7.025 1.00 0.00 201 LYS A C 5
ATOM 6635 O O . LYS A 1 69 ? 2.818 -5.215 -6.789 1.00 0.00 201 LYS A O 5
ATOM 6654 N N . LEU A 1 70 ? 3.061 -7.338 -6.086 1.00 0.00 202 LEU A N 5
ATOM 6655 C CA . LEU A 1 70 ? 3.287 -6.964 -4.694 1.00 0.00 202 LEU A CA 5
ATOM 6656 C C . LEU A 1 70 ? 4.261 -7.927 -4.021 1.00 0.00 202 LEU A C 5
ATOM 6657 O O . LEU A 1 70 ? 4.353 -9.096 -4.395 1.00 0.00 202 LEU A O 5
ATOM 6673 N N . GLU A 1 71 ? 4.984 -7.426 -3.025 1.00 0.00 203 GLU A N 5
ATOM 6674 C CA . GLU A 1 71 ? 5.952 -8.238 -2.294 1.00 0.00 203 GLU A CA 5
ATOM 6675 C C . GLU A 1 71 ? 7.100 -8.682 -3.199 1.00 0.00 203 GLU A C 5
ATOM 6676 O O . GLU A 1 71 ? 7.839 -9.608 -2.865 1.00 0.00 203 GLU A O 5
ATOM 6688 N N . ARG A 1 72 ? 7.248 -8.017 -4.342 1.00 0.00 204 ARG A N 5
ATOM 6689 C CA . ARG A 1 72 ? 8.310 -8.346 -5.287 1.00 0.00 204 ARG A CA 5
ATOM 6690 C C . ARG A 1 72 ? 8.235 -9.812 -5.709 1.00 0.00 204 ARG A C 5
ATOM 6691 O O . ARG A 1 72 ? 8.601 -10.707 -4.948 1.00 0.00 204 ARG A O 5
ATOM 6712 N N . HIS A 1 73 ? 7.760 -10.048 -6.928 1.00 0.00 205 HIS A N 5
ATOM 6713 C CA . HIS A 1 73 ? 7.638 -11.403 -7.450 1.00 0.00 205 HIS A CA 5
ATOM 6714 C C . HIS A 1 73 ? 9.000 -12.089 -7.500 1.00 0.00 205 HIS A C 5
ATOM 6715 O O . HIS A 1 73 ? 10.038 -11.444 -7.344 1.00 0.00 205 HIS A O 5
ATOM 6730 N N . ASN A 1 74 ? 8.991 -13.400 -7.717 1.00 0.00 206 ASN A N 5
ATOM 6731 C CA . ASN A 1 74 ? 10.226 -14.173 -7.786 1.00 0.00 206 ASN A CA 5
ATOM 6732 C C . ASN A 1 74 ? 9.966 -15.567 -8.348 1.00 0.00 206 ASN A C 5
ATOM 6733 O O . ASN A 1 74 ? 8.864 -16.103 -8.218 1.00 0.00 206 ASN A O 5
ATOM 6744 N N . ASN A 1 75 ? 10.984 -16.148 -8.972 1.00 0.00 207 ASN A N 5
ATOM 6745 C CA . ASN A 1 75 ? 10.865 -17.481 -9.554 1.00 0.00 207 ASN A CA 5
ATOM 6746 C C . ASN A 1 75 ? 11.666 -18.499 -8.749 1.00 0.00 207 ASN A C 5
ATOM 6747 O O . ASN A 1 75 ? 12.176 -19.477 -9.298 1.00 0.00 207 ASN A O 5
ATOM 6758 N N . ARG A 1 76 ? 11.774 -18.265 -7.446 1.00 0.00 208 ARG A N 5
ATOM 6759 C CA . ARG A 1 76 ? 12.513 -19.163 -6.565 1.00 0.00 208 ARG A CA 5
ATOM 6760 C C . ARG A 1 76 ? 13.974 -19.264 -6.995 1.00 0.00 208 ARG A C 5
ATOM 6761 O O . ARG A 1 76 ? 14.332 -20.103 -7.822 1.00 0.00 208 ARG A O 5
ATOM 6782 N N . ARG A 1 77 ? 14.813 -18.402 -6.428 1.00 0.00 209 ARG A N 5
ATOM 6783 C CA . ARG A 1 77 ? 16.236 -18.394 -6.753 1.00 0.00 209 ARG A CA 5
ATOM 6784 C C . ARG A 1 77 ? 17.084 -18.794 -5.546 1.00 0.00 209 ARG A C 5
ATOM 6785 O O . ARG A 1 77 ? 18.282 -19.044 -5.678 1.00 0.00 209 ARG A O 5
ATOM 6806 N N . LYS A 1 78 ? 16.461 -18.848 -4.370 1.00 0.00 210 LYS A N 5
ATOM 6807 C CA . LYS A 1 78 ? 17.167 -19.216 -3.149 1.00 0.00 210 LYS A CA 5
ATOM 6808 C C . LYS A 1 78 ? 18.286 -18.224 -2.847 1.00 0.00 210 LYS A C 5
ATOM 6809 O O . LYS A 1 78 ? 18.632 -17.390 -3.682 1.00 0.00 210 LYS A O 5
ATOM 6828 N N . ARG A 1 79 ? 18.848 -18.322 -1.647 1.00 0.00 211 ARG A N 5
ATOM 6829 C CA . ARG A 1 79 ? 19.927 -17.432 -1.234 1.00 0.00 211 ARG A CA 5
ATOM 6830 C C . ARG A 1 79 ? 20.949 -18.173 -0.375 1.00 0.00 211 ARG A C 5
ATOM 6831 O O . ARG A 1 79 ? 20.647 -19.221 0.198 1.00 0.00 211 ARG A O 5
ATOM 6852 N N . LYS A 1 80 ? 22.154 -17.622 -0.291 1.00 0.00 212 LYS A N 5
ATOM 6853 C CA . LYS A 1 80 ? 23.219 -18.230 0.499 1.00 0.00 212 LYS A CA 5
ATOM 6854 C C . LYS A 1 80 ? 24.013 -17.164 1.252 1.00 0.00 212 LYS A C 5
ATOM 6855 O O . LYS A 1 80 ? 24.117 -16.023 0.801 1.00 0.00 212 LYS A O 5
ATOM 6874 N N . PRO A 1 81 ? 24.585 -17.523 2.416 1.00 0.00 213 PRO A N 5
ATOM 6875 C CA . PRO A 1 81 ? 25.371 -16.587 3.228 1.00 0.00 213 PRO A CA 5
ATOM 6876 C C . PRO A 1 81 ? 26.450 -15.879 2.417 1.00 0.00 213 PRO A C 5
ATOM 6877 O O . PRO A 1 81 ? 26.994 -16.440 1.466 1.00 0.00 213 PRO A O 5
ATOM 6888 N N . VAL A 1 82 ? 26.755 -14.644 2.800 1.00 0.00 214 VAL A N 5
ATOM 6889 C CA . VAL A 1 82 ? 27.770 -13.857 2.108 1.00 0.00 214 VAL A CA 5
ATOM 6890 C C . VAL A 1 82 ? 28.964 -13.589 3.020 1.00 0.00 214 VAL A C 5
ATOM 6891 O O . VAL A 1 82 ? 29.193 -12.458 3.447 1.00 0.00 214 VAL A O 5
ATOM 6904 N N . ASP A 1 83 ? 29.724 -14.640 3.315 1.00 0.00 215 ASP A N 5
ATOM 6905 C CA . ASP A 1 83 ? 30.895 -14.519 4.175 1.00 0.00 215 ASP A CA 5
ATOM 6906 C C . ASP A 1 83 ? 31.724 -15.799 4.149 1.00 0.00 215 ASP A C 5
ATOM 6907 O O . ASP A 1 83 ? 32.953 -15.754 4.087 1.00 0.00 215 ASP A O 5
ATOM 6916 N N . LYS A 1 84 ? 31.044 -16.940 4.195 1.00 0.00 216 LYS A N 5
ATOM 6917 C CA . LYS A 1 84 ? 31.718 -18.234 4.177 1.00 0.00 216 LYS A CA 5
ATOM 6918 C C . LYS A 1 84 ? 32.556 -18.394 2.912 1.00 0.00 216 LYS A C 5
ATOM 6919 O O . LYS A 1 84 ? 32.551 -17.525 2.038 1.00 0.00 216 LYS A O 5
ATOM 6938 N N . GLY A 1 85 ? 33.276 -19.506 2.822 1.00 0.00 217 GLY A N 5
ATOM 6939 C CA . GLY A 1 85 ? 34.109 -19.759 1.660 1.00 0.00 217 GLY A CA 5
ATOM 6940 C C . GLY A 1 85 ? 34.204 -21.234 1.323 1.00 0.00 217 GLY A C 5
ATOM 6941 O O . GLY A 1 85 ? 34.087 -21.619 0.160 1.00 0.00 217 GLY A O 5
ATOM 6945 N N . GLY A 1 86 ? 34.413 -22.060 2.341 1.00 0.00 218 GLY A N 5
ATOM 6946 C CA . GLY A 1 86 ? 34.518 -23.492 2.126 1.00 0.00 218 GLY A CA 5
ATOM 6947 C C . GLY A 1 86 ? 35.585 -24.132 2.993 1.00 0.00 218 GLY A C 5
ATOM 6948 O O . GLY A 1 86 ? 36.474 -24.818 2.489 1.00 0.00 218 GLY A O 5
ATOM 6952 N N . VAL A 1 87 ? 35.496 -23.907 4.300 1.00 0.00 219 VAL A N 5
ATOM 6953 C CA . VAL A 1 87 ? 36.461 -24.466 5.239 1.00 0.00 219 VAL A CA 5
ATOM 6954 C C . VAL A 1 87 ? 35.852 -25.618 6.032 1.00 0.00 219 VAL A C 5
ATOM 6955 O O . VAL A 1 87 ? 36.395 -26.722 6.058 1.00 0.00 219 VAL A O 5
ATOM 6968 N N . ALA A 1 88 ? 34.721 -25.352 6.677 1.00 0.00 220 ALA A N 5
ATOM 6969 C CA . ALA A 1 88 ? 34.038 -26.365 7.470 1.00 0.00 220 ALA A CA 5
ATOM 6970 C C . ALA A 1 88 ? 32.804 -26.891 6.745 1.00 0.00 220 ALA A C 5
ATOM 6971 O O . ALA A 1 88 ? 32.616 -26.535 5.563 1.00 0.00 220 ALA A O 5
ATOM 6981 N N . VAL A 1 3 ? -9.050 19.269 -15.766 1.00 0.00 135 VAL A N 6
ATOM 6982 C CA . VAL A 1 3 ? -9.049 20.269 -14.667 1.00 0.00 135 VAL A CA 6
ATOM 6983 C C . VAL A 1 3 ? -9.143 19.589 -13.307 1.00 0.00 135 VAL A C 6
ATOM 6984 O O . VAL A 1 3 ? -9.999 18.732 -13.086 1.00 0.00 135 VAL A O 6
ATOM 6997 N N . ALA A 1 4 ? -8.257 19.978 -12.394 1.00 0.00 136 ALA A N 6
ATOM 6998 C CA . ALA A 1 4 ? -8.240 19.407 -11.052 1.00 0.00 136 ALA A CA 6
ATOM 6999 C C . ALA A 1 4 ? -9.579 19.616 -10.352 1.00 0.00 136 ALA A C 6
ATOM 7000 O O . ALA A 1 4 ? -9.846 20.688 -9.811 1.00 0.00 136 ALA A O 6
ATOM 7007 N N . ARG A 1 5 ? -10.419 18.586 -10.371 1.00 0.00 137 ARG A N 6
ATOM 7008 C CA . ARG A 1 5 ? -11.731 18.658 -9.741 1.00 0.00 137 ARG A CA 6
ATOM 7009 C C . ARG A 1 5 ? -12.283 17.263 -9.468 1.00 0.00 137 ARG A C 6
ATOM 7010 O O . ARG A 1 5 ? -12.518 16.488 -10.395 1.00 0.00 137 ARG A O 6
ATOM 7031 N N . CYS A 1 6 ? -12.496 16.948 -8.191 1.00 0.00 138 CYS A N 6
ATOM 7032 C CA . CYS A 1 6 ? -13.027 15.645 -7.809 1.00 0.00 138 CYS A CA 6
ATOM 7033 C C . CYS A 1 6 ? -14.377 15.404 -8.477 1.00 0.00 138 CYS A C 6
ATOM 7034 O O . CYS A 1 6 ? -15.417 15.836 -7.977 1.00 0.00 138 CYS A O 6
ATOM 7041 N N . GLN A 1 7 ? -14.343 14.723 -9.620 1.00 0.00 139 GLN A N 6
ATOM 7042 C CA . GLN A 1 7 ? -15.554 14.433 -10.383 1.00 0.00 139 GLN A CA 6
ATOM 7043 C C . GLN A 1 7 ? -16.235 13.148 -9.916 1.00 0.00 139 GLN A C 6
ATOM 7044 O O . GLN A 1 7 ? -16.689 12.347 -10.733 1.00 0.00 139 GLN A O 6
ATOM 7058 N N . VAL A 1 8 ? -16.326 12.961 -8.603 1.00 0.00 140 VAL A N 6
ATOM 7059 C CA . VAL A 1 8 ? -16.975 11.778 -8.053 1.00 0.00 140 VAL A CA 6
ATOM 7060 C C . VAL A 1 8 ? -18.464 12.043 -7.837 1.00 0.00 140 VAL A C 6
ATOM 7061 O O . VAL A 1 8 ? -18.831 12.994 -7.148 1.00 0.00 140 VAL A O 6
ATOM 7074 N N . PRO A 1 9 ? -19.350 11.216 -8.423 1.00 0.00 141 PRO A N 6
ATOM 7075 C CA . PRO A 1 9 ? -20.799 11.386 -8.285 1.00 0.00 141 PRO A CA 6
ATOM 7076 C C . PRO A 1 9 ? -21.218 11.640 -6.841 1.00 0.00 141 PRO A C 6
ATOM 7077 O O . PRO A 1 9 ? -21.957 12.582 -6.555 1.00 0.00 141 PRO A O 6
ATOM 7088 N N . ASP A 1 10 ? -20.740 10.796 -5.934 1.00 0.00 142 ASP A N 6
ATOM 7089 C CA . ASP A 1 10 ? -21.065 10.932 -4.519 1.00 0.00 142 ASP A CA 6
ATOM 7090 C C . ASP A 1 10 ? -20.258 12.056 -3.873 1.00 0.00 142 ASP A C 6
ATOM 7091 O O . ASP A 1 10 ? -20.624 12.560 -2.809 1.00 0.00 142 ASP A O 6
ATOM 7100 N N . CYS A 1 11 ? -19.156 12.446 -4.512 1.00 0.00 143 CYS A N 6
ATOM 7101 C CA . CYS A 1 11 ? -18.307 13.508 -3.984 1.00 0.00 143 CYS A CA 6
ATOM 7102 C C . CYS A 1 11 ? -17.870 14.471 -5.085 1.00 0.00 143 CYS A C 6
ATOM 7103 O O . CYS A 1 11 ? -16.833 14.274 -5.722 1.00 0.00 143 CYS A O 6
ATOM 7110 N N . GLU A 1 12 ? -18.657 15.521 -5.295 1.00 0.00 144 GLU A N 6
ATOM 7111 C CA . GLU A 1 12 ? -18.344 16.522 -6.308 1.00 0.00 144 GLU A CA 6
ATOM 7112 C C . GLU A 1 12 ? -17.542 17.661 -5.687 1.00 0.00 144 GLU A C 6
ATOM 7113 O O . GLU A 1 12 ? -18.061 18.755 -5.468 1.00 0.00 144 GLU A O 6
ATOM 7125 N N . ALA A 1 13 ? -16.276 17.388 -5.390 1.00 0.00 145 ALA A N 6
ATOM 7126 C CA . ALA A 1 13 ? -15.400 18.381 -4.778 1.00 0.00 145 ALA A CA 6
ATOM 7127 C C . ALA A 1 13 ? -14.662 19.206 -5.825 1.00 0.00 145 ALA A C 6
ATOM 7128 O O . ALA A 1 13 ? -14.452 18.757 -6.951 1.00 0.00 145 ALA A O 6
ATOM 7135 N N . ASP A 1 14 ? -14.267 20.415 -5.438 1.00 0.00 146 ASP A N 6
ATOM 7136 C CA . ASP A 1 14 ? -13.543 21.311 -6.334 1.00 0.00 146 ASP A CA 6
ATOM 7137 C C . ASP A 1 14 ? -12.103 21.490 -5.866 1.00 0.00 146 ASP A C 6
ATOM 7138 O O . ASP A 1 14 ? -11.800 22.393 -5.087 1.00 0.00 146 ASP A O 6
ATOM 7147 N N . ILE A 1 15 ? -11.221 20.618 -6.343 1.00 0.00 147 ILE A N 6
ATOM 7148 C CA . ILE A 1 15 ? -9.812 20.671 -5.971 1.00 0.00 147 ILE A CA 6
ATOM 7149 C C . ILE A 1 15 ? -8.989 21.423 -7.013 1.00 0.00 147 ILE A C 6
ATOM 7150 O O . ILE A 1 15 ? -7.820 21.111 -7.239 1.00 0.00 147 ILE A O 6
ATOM 7166 N N . SER A 1 16 ? -9.606 22.417 -7.646 1.00 0.00 148 SER A N 6
ATOM 7167 C CA . SER A 1 16 ? -8.928 23.212 -8.662 1.00 0.00 148 SER A CA 6
ATOM 7168 C C . SER A 1 16 ? -7.704 23.915 -8.078 1.00 0.00 148 SER A C 6
ATOM 7169 O O . SER A 1 16 ? -6.745 24.204 -8.793 1.00 0.00 148 SER A O 6
ATOM 7177 N N . GLU A 1 17 ? -7.746 24.189 -6.778 1.00 0.00 149 GLU A N 6
ATOM 7178 C CA . GLU A 1 17 ? -6.642 24.860 -6.103 1.00 0.00 149 GLU A CA 6
ATOM 7179 C C . GLU A 1 17 ? -6.072 23.986 -4.987 1.00 0.00 149 GLU A C 6
ATOM 7180 O O . GLU A 1 17 ? -5.994 24.408 -3.832 1.00 0.00 149 GLU A O 6
ATOM 7192 N N . LEU A 1 18 ? -5.671 22.769 -5.340 1.00 0.00 150 LEU A N 6
ATOM 7193 C CA . LEU A 1 18 ? -5.107 21.838 -4.370 1.00 0.00 150 LEU A CA 6
ATOM 7194 C C . LEU A 1 18 ? -3.632 21.582 -4.660 1.00 0.00 150 LEU A C 6
ATOM 7195 O O . LEU A 1 18 ? -3.080 22.099 -5.632 1.00 0.00 150 LEU A O 6
ATOM 7211 N N . LYS A 1 19 ? -2.996 20.781 -3.810 1.00 0.00 151 LYS A N 6
ATOM 7212 C CA . LYS A 1 19 ? -1.583 20.458 -3.978 1.00 0.00 151 LYS A CA 6
ATOM 7213 C C . LYS A 1 19 ? -1.320 18.992 -3.652 1.00 0.00 151 LYS A C 6
ATOM 7214 O O . LYS A 1 19 ? -1.317 18.594 -2.487 1.00 0.00 151 LYS A O 6
ATOM 7233 N N . GLY A 1 20 ? -1.098 18.191 -4.690 1.00 0.00 152 GLY A N 6
ATOM 7234 C CA . GLY A 1 20 ? -0.837 16.777 -4.494 1.00 0.00 152 GLY A CA 6
ATOM 7235 C C . GLY A 1 20 ? -1.164 15.951 -5.723 1.00 0.00 152 GLY A C 6
ATOM 7236 O O . GLY A 1 20 ? -1.657 16.479 -6.721 1.00 0.00 152 GLY A O 6
ATOM 7240 N N . TYR A 1 21 ? -0.888 14.653 -5.651 1.00 0.00 153 TYR A N 6
ATOM 7241 C CA . TYR A 1 21 ? -1.156 13.752 -6.767 1.00 0.00 153 TYR A CA 6
ATOM 7242 C C . TYR A 1 21 ? -2.637 13.758 -7.131 1.00 0.00 153 TYR A C 6
ATOM 7243 O O . TYR A 1 21 ? -3.000 13.595 -8.295 1.00 0.00 153 TYR A O 6
ATOM 7261 N N . HIS A 1 22 ? -3.487 13.946 -6.126 1.00 0.00 154 HIS A N 6
ATOM 7262 C CA . HIS A 1 22 ? -4.931 13.973 -6.343 1.00 0.00 154 HIS A CA 6
ATOM 7263 C C . HIS A 1 22 ? -5.326 15.091 -7.306 1.00 0.00 154 HIS A C 6
ATOM 7264 O O . HIS A 1 22 ? -6.411 15.065 -7.889 1.00 0.00 154 HIS A O 6
ATOM 7278 N N . LYS A 1 23 ? -4.444 16.072 -7.471 1.00 0.00 155 LYS A N 6
ATOM 7279 C CA . LYS A 1 23 ? -4.709 17.194 -8.364 1.00 0.00 155 LYS A CA 6
ATOM 7280 C C . LYS A 1 23 ? -4.751 16.735 -9.819 1.00 0.00 155 LYS A C 6
ATOM 7281 O O . LYS A 1 23 ? -5.632 17.133 -10.580 1.00 0.00 155 LYS A O 6
ATOM 7300 N N . ARG A 1 24 ? -3.787 15.901 -10.198 1.00 0.00 156 ARG A N 6
ATOM 7301 C CA . ARG A 1 24 ? -3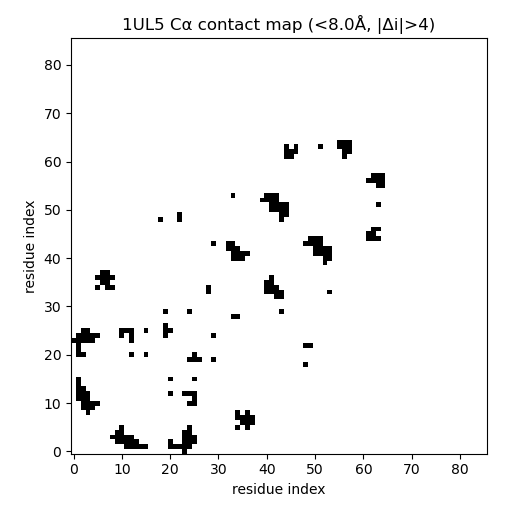.708 15.392 -11.564 1.00 0.00 156 ARG A CA 6
ATOM 7302 C C . ARG A 1 24 ? -4.484 14.084 -11.722 1.00 0.00 156 ARG A C 6
ATOM 7303 O O . ARG A 1 24 ? -4.119 13.235 -12.535 1.00 0.00 156 ARG A O 6
ATOM 7324 N N . HIS A 1 25 ? -5.552 13.920 -10.946 1.00 0.00 157 HIS A N 6
ATOM 7325 C CA . HIS A 1 25 ? -6.364 12.709 -11.016 1.00 0.00 157 HIS A CA 6
ATOM 7326 C C . HIS A 1 25 ? -7.841 13.009 -10.768 1.00 0.00 157 HIS A C 6
ATOM 7327 O O . HIS A 1 25 ? -8.621 12.109 -10.460 1.00 0.00 157 HIS A O 6
ATOM 7341 N N . ARG A 1 26 ? -8.222 14.279 -10.907 1.00 0.00 158 ARG A N 6
ATOM 7342 C CA . ARG A 1 26 ? -9.607 14.694 -10.701 1.00 0.00 158 ARG A CA 6
ATOM 7343 C C . ARG A 1 26 ? -10.183 14.098 -9.417 1.00 0.00 158 ARG A C 6
ATOM 7344 O O . ARG A 1 26 ? -11.229 13.447 -9.435 1.00 0.00 158 ARG A O 6
ATOM 7365 N N . VAL A 1 27 ? -9.494 14.330 -8.305 1.00 0.00 159 VAL A N 6
ATOM 7366 C CA . VAL A 1 27 ? -9.932 13.821 -7.012 1.00 0.00 159 VAL A CA 6
ATOM 7367 C C . VAL A 1 27 ? -9.455 14.728 -5.881 1.00 0.00 159 VAL A C 6
ATOM 7368 O O . VAL A 1 27 ? -8.504 15.491 -6.047 1.00 0.00 159 VAL A O 6
ATOM 7381 N N . CYS A 1 28 ? -10.121 14.645 -4.733 1.00 0.00 160 CYS A N 6
ATOM 7382 C CA . CYS A 1 28 ? -9.760 15.467 -3.583 1.00 0.00 160 CYS A CA 6
ATOM 7383 C C . CYS A 1 28 ? -8.957 14.667 -2.560 1.00 0.00 160 CYS A C 6
ATOM 7384 O O . CYS A 1 28 ? -8.886 13.439 -2.633 1.00 0.00 160 CYS A O 6
ATOM 7391 N N . LEU A 1 29 ? -8.354 15.372 -1.609 1.00 0.00 161 LEU A N 6
ATOM 7392 C CA . LEU A 1 29 ? -7.553 14.734 -0.570 1.00 0.00 161 LEU A CA 6
ATOM 7393 C C . LEU A 1 29 ? -8.407 13.798 0.279 1.00 0.00 161 LEU A C 6
ATOM 7394 O O . LEU A 1 29 ? -7.954 12.728 0.689 1.00 0.00 161 LEU A O 6
ATOM 7410 N N . ARG A 1 30 ? -9.643 14.209 0.545 1.00 0.00 162 ARG A N 6
ATOM 7411 C CA . ARG A 1 30 ? -10.560 13.409 1.351 1.00 0.00 162 ARG A CA 6
ATOM 7412 C C . ARG A 1 30 ? -10.748 12.018 0.753 1.00 0.00 162 ARG A C 6
ATOM 7413 O O . ARG A 1 30 ? -10.905 11.037 1.480 1.00 0.00 162 ARG A O 6
ATOM 7434 N N . CYS A 1 31 ? -10.729 11.939 -0.574 1.00 0.00 163 CYS A N 6
ATOM 7435 C CA . CYS A 1 31 ? -10.899 10.666 -1.265 1.00 0.00 163 CYS A CA 6
ATOM 7436 C C . CYS A 1 31 ? -9.583 9.898 -1.322 1.00 0.00 163 CYS A C 6
ATOM 7437 O O . CYS A 1 31 ? -9.572 8.666 -1.328 1.00 0.00 163 CYS A O 6
ATOM 7444 N N . ALA A 1 32 ? -8.475 10.631 -1.365 1.00 0.00 164 ALA A N 6
ATOM 7445 C CA . ALA A 1 32 ? -7.155 10.016 -1.422 1.00 0.00 164 ALA A CA 6
ATOM 7446 C C . ALA A 1 32 ? -6.869 9.209 -0.159 1.00 0.00 164 ALA A C 6
ATOM 7447 O O . ALA A 1 32 ? -6.302 8.119 -0.223 1.00 0.00 164 ALA A O 6
ATOM 7454 N N . THR A 1 33 ? -7.266 9.755 0.987 1.00 0.00 165 THR A N 6
ATOM 7455 C CA . THR A 1 33 ? -7.052 9.085 2.264 1.00 0.00 165 THR A CA 6
ATOM 7456 C C . THR A 1 33 ? -8.232 8.186 2.620 1.00 0.00 165 THR A C 6
ATOM 7457 O O . THR A 1 33 ? -8.073 7.187 3.322 1.00 0.00 165 THR A O 6
ATOM 7468 N N . ALA A 1 34 ? -9.416 8.548 2.134 1.00 0.00 166 ALA A N 6
ATOM 7469 C CA . ALA A 1 34 ? -10.623 7.772 2.402 1.00 0.00 166 ALA A CA 6
ATOM 7470 C C . ALA A 1 34 ? -10.462 6.326 1.946 1.00 0.00 166 ALA A C 6
ATOM 7471 O O . ALA A 1 34 ? -9.747 6.044 0.986 1.00 0.00 166 ALA A O 6
ATOM 7478 N N . SER A 1 35 ? -11.135 5.412 2.641 1.00 0.00 167 SER A N 6
ATOM 7479 C CA . SER A 1 35 ? -11.066 3.996 2.307 1.00 0.00 167 SER A CA 6
ATOM 7480 C C . SER A 1 35 ? -11.654 3.731 0.924 1.00 0.00 167 SER A C 6
ATOM 7481 O O . SER A 1 35 ? -10.953 3.284 0.016 1.00 0.00 167 SER A O 6
ATOM 7489 N N . PHE A 1 36 ? -12.944 4.010 0.772 1.00 0.00 168 PHE A N 6
ATOM 7490 C CA . PHE A 1 36 ? -13.626 3.802 -0.499 1.00 0.00 168 PHE A CA 6
ATOM 7491 C C . PHE A 1 36 ? -14.559 4.967 -0.815 1.00 0.00 168 PHE A C 6
ATOM 7492 O O . PHE A 1 36 ? -14.715 5.885 -0.010 1.00 0.00 168 PHE A O 6
ATOM 7509 N N . VAL A 1 37 ? -15.175 4.923 -1.993 1.00 0.00 169 VAL A N 6
ATOM 7510 C CA . VAL A 1 37 ? -16.093 5.973 -2.415 1.00 0.00 169 VAL A CA 6
ATOM 7511 C C . VAL A 1 37 ? -17.284 5.392 -3.167 1.00 0.00 169 VAL A C 6
ATOM 7512 O O . VAL A 1 37 ? -17.130 4.501 -4.002 1.00 0.00 169 VAL A O 6
ATOM 7525 N N . VAL A 1 38 ? -18.475 5.902 -2.866 1.00 0.00 170 VAL A N 6
ATOM 7526 C CA . VAL A 1 38 ? -19.692 5.433 -3.515 1.00 0.00 170 VAL A CA 6
ATOM 7527 C C . VAL A 1 38 ? -19.870 6.083 -4.884 1.00 0.00 170 VAL A C 6
ATOM 7528 O O . VAL A 1 38 ? -20.770 6.899 -5.086 1.00 0.00 170 VAL A O 6
ATOM 7541 N N . LEU A 1 39 ? -19.003 5.716 -5.824 1.00 0.00 171 LEU A N 6
ATOM 7542 C CA . LEU A 1 39 ? -19.063 6.263 -7.175 1.00 0.00 171 LEU A CA 6
ATOM 7543 C C . LEU A 1 39 ? -20.415 5.974 -7.820 1.00 0.00 171 LEU A C 6
ATOM 7544 O O . LEU A 1 39 ? -21.337 5.493 -7.160 1.00 0.00 171 LEU A O 6
ATOM 7560 N N . ASP A 1 40 ? -20.529 6.270 -9.112 1.00 0.00 172 ASP A N 6
ATOM 7561 C CA . ASP A 1 40 ? -21.770 6.044 -9.845 1.00 0.00 172 ASP A CA 6
ATOM 7562 C C . ASP A 1 40 ? -22.205 4.585 -9.753 1.00 0.00 172 ASP A C 6
ATOM 7563 O O . ASP A 1 40 ? -21.850 3.767 -10.601 1.00 0.00 172 ASP A O 6
ATOM 7572 N N . GLY A 1 41 ? -22.980 4.267 -8.719 1.00 0.00 173 GLY A N 6
ATOM 7573 C CA . GLY A 1 41 ? -23.454 2.908 -8.535 1.00 0.00 173 GLY A CA 6
ATOM 7574 C C . GLY A 1 41 ? -22.327 1.891 -8.527 1.00 0.00 173 GLY A C 6
ATOM 7575 O O . GLY A 1 41 ? -22.508 0.750 -8.952 1.00 0.00 173 GLY A O 6
ATOM 7579 N N . GLU A 1 42 ? -21.161 2.306 -8.041 1.00 0.00 174 GLU A N 6
ATOM 7580 C CA . GLU A 1 42 ? -20.004 1.422 -7.981 1.00 0.00 174 GLU A CA 6
ATOM 7581 C C . GLU A 1 42 ? -18.985 1.926 -6.964 1.00 0.00 174 GLU A C 6
ATOM 7582 O O . GLU A 1 42 ? -18.489 3.048 -7.069 1.00 0.00 174 GLU A O 6
ATOM 7594 N N . ASN A 1 43 ? -18.674 1.087 -5.981 1.00 0.00 175 ASN A N 6
ATOM 7595 C CA . ASN A 1 43 ? -17.711 1.445 -4.947 1.00 0.00 175 ASN A CA 6
ATOM 7596 C C . ASN A 1 43 ? -16.284 1.245 -5.443 1.00 0.00 175 ASN A C 6
ATOM 7597 O O . ASN A 1 43 ? -15.765 0.129 -5.441 1.00 0.00 175 ASN A O 6
ATOM 7608 N N . LYS A 1 44 ? -15.654 2.334 -5.874 1.00 0.00 176 LYS A N 6
ATOM 7609 C CA . LYS A 1 44 ? -14.287 2.277 -6.377 1.00 0.00 176 LYS A CA 6
ATOM 7610 C C . LYS A 1 44 ? -13.292 2.719 -5.310 1.00 0.00 176 LYS A C 6
ATOM 7611 O O . LYS A 1 44 ? -13.613 3.533 -4.444 1.00 0.00 176 LYS A O 6
ATOM 7630 N N . ARG A 1 45 ? -12.080 2.177 -5.381 1.00 0.00 177 ARG A N 6
ATOM 7631 C CA . ARG A 1 45 ? -11.033 2.514 -4.423 1.00 0.00 177 ARG A CA 6
ATOM 7632 C C . ARG A 1 45 ? -9.894 3.261 -5.111 1.00 0.00 177 ARG A C 6
ATOM 7633 O O . ARG A 1 45 ? -9.521 2.940 -6.239 1.00 0.00 177 ARG A O 6
ATOM 7654 N N . TYR A 1 46 ? -9.348 4.260 -4.425 1.00 0.00 178 TYR A N 6
ATOM 7655 C CA . TYR A 1 46 ? -8.253 5.053 -4.974 1.00 0.00 178 TYR A CA 6
ATOM 7656 C C . TYR A 1 46 ? -6.967 4.236 -5.050 1.00 0.00 178 TYR A C 6
ATOM 7657 O O . TYR A 1 46 ? -6.287 4.034 -4.043 1.00 0.00 178 TYR A O 6
ATOM 7675 N N . CYS A 1 47 ? -6.639 3.772 -6.251 1.00 0.00 179 CYS A N 6
ATOM 7676 C CA . CYS A 1 47 ? -5.432 2.980 -6.464 1.00 0.00 179 CYS A CA 6
ATOM 7677 C C . CYS A 1 47 ? -4.186 3.850 -6.336 1.00 0.00 179 CYS A C 6
ATOM 7678 O O . CYS A 1 47 ? -3.920 4.697 -7.187 1.00 0.00 179 CYS A O 6
ATOM 7685 N N . GLN A 1 48 ? -3.428 3.638 -5.268 1.00 0.00 180 GLN A N 6
ATOM 7686 C CA . GLN A 1 48 ? -2.211 4.408 -5.027 1.00 0.00 180 GLN A CA 6
ATOM 7687 C C . GLN A 1 48 ? -1.100 4.025 -6.006 1.00 0.00 180 GLN A C 6
ATOM 7688 O O . GLN A 1 48 ? -0.068 4.695 -6.074 1.00 0.00 180 GLN A O 6
ATOM 7702 N N . GLN A 1 49 ? -1.308 2.946 -6.755 1.00 0.00 181 GLN A N 6
ATOM 7703 C CA . GLN A 1 49 ? -0.314 2.485 -7.718 1.00 0.00 181 GLN A CA 6
ATOM 7704 C C . GLN A 1 49 ? -0.539 3.104 -9.094 1.00 0.00 181 GLN A C 6
ATOM 7705 O O . GLN A 1 49 ? 0.399 3.248 -9.879 1.00 0.00 181 GLN A O 6
ATOM 7719 N N . CYS A 1 50 ? -1.785 3.463 -9.388 1.00 0.00 182 CYS A N 6
ATOM 7720 C CA . CYS A 1 50 ? -2.121 4.060 -10.677 1.00 0.00 182 CYS A CA 6
ATOM 7721 C C . CYS A 1 50 ? -2.626 5.491 -10.518 1.00 0.00 182 CYS A C 6
ATOM 7722 O O . CYS A 1 50 ? -2.537 6.297 -11.445 1.00 0.00 182 CYS A O 6
ATOM 7729 N N . GLY A 1 51 ? -3.162 5.804 -9.344 1.00 0.00 183 GLY A N 6
ATOM 7730 C CA . GLY A 1 51 ? -3.677 7.137 -9.095 1.00 0.00 183 GLY A CA 6
ATOM 7731 C C . GLY A 1 51 ? -5.165 7.240 -9.365 1.00 0.00 183 GLY A C 6
ATOM 7732 O O . GLY A 1 51 ? -5.891 7.914 -8.633 1.00 0.00 183 GLY A O 6
ATOM 7736 N N . LYS A 1 52 ? -5.620 6.570 -10.420 1.00 0.00 184 LYS A N 6
ATOM 7737 C CA . LYS A 1 52 ? -7.032 6.588 -10.785 1.00 0.00 184 LYS A CA 6
ATOM 7738 C C . LYS A 1 52 ? -7.854 5.740 -9.821 1.00 0.00 184 LYS A C 6
ATOM 7739 O O . LYS A 1 52 ? -7.351 5.288 -8.792 1.00 0.00 184 LYS A O 6
ATOM 7758 N N . PHE A 1 53 ? -9.122 5.525 -10.160 1.00 0.00 185 PHE A N 6
ATOM 7759 C CA . PHE A 1 53 ? -10.015 4.730 -9.323 1.00 0.00 185 PHE A CA 6
ATOM 7760 C C . PHE A 1 53 ? -10.156 3.313 -9.872 1.00 0.00 185 PHE A C 6
ATOM 7761 O O . PHE A 1 53 ? -10.052 3.091 -11.079 1.00 0.00 185 PHE A O 6
ATOM 7778 N N . HIS A 1 54 ? -10.396 2.358 -8.978 1.00 0.00 186 HIS A N 6
ATOM 7779 C CA . HIS A 1 54 ? -10.555 0.964 -9.376 1.00 0.00 186 HIS A CA 6
ATOM 7780 C C . HIS A 1 54 ? -11.725 0.319 -8.640 1.00 0.00 186 HIS A C 6
ATOM 7781 O O . HIS A 1 54 ? -12.098 0.749 -7.550 1.00 0.00 186 HIS A O 6
ATOM 7795 N N . LEU A 1 55 ? -12.301 -0.715 -9.246 1.00 0.00 187 LEU A N 6
ATOM 7796 C CA . LEU A 1 55 ? -13.431 -1.418 -8.650 1.00 0.00 187 LEU A CA 6
ATOM 7797 C C . LEU A 1 55 ? -13.008 -2.169 -7.391 1.00 0.00 187 LEU A C 6
ATOM 7798 O O . LEU A 1 55 ? -11.875 -2.639 -7.286 1.00 0.00 187 LEU A O 6
ATOM 7814 N N . LEU A 1 56 ? -13.928 -2.277 -6.439 1.00 0.00 188 LEU A N 6
ATOM 7815 C CA . LEU A 1 56 ? -13.656 -2.970 -5.185 1.00 0.00 188 LEU A CA 6
ATOM 7816 C C . LEU A 1 56 ? -13.503 -4.484 -5.385 1.00 0.00 188 LEU A C 6
ATOM 7817 O O . LEU A 1 56 ? -12.651 -5.104 -4.748 1.00 0.00 188 LEU A O 6
ATOM 7833 N N . PRO A 1 57 ? -14.316 -5.114 -6.262 1.00 0.00 189 PRO A N 6
ATOM 7834 C CA . PRO A 1 57 ? -14.228 -6.560 -6.499 1.00 0.00 189 PRO A CA 6
ATOM 7835 C C . PRO A 1 57 ? -12.952 -6.959 -7.238 1.00 0.00 189 PRO A C 6
ATOM 7836 O O . PRO A 1 57 ? -12.653 -8.146 -7.375 1.00 0.00 189 PRO A O 6
ATOM 7847 N N . ASP A 1 58 ? -12.200 -5.967 -7.710 1.00 0.00 190 ASP A N 6
ATOM 7848 C CA . ASP A 1 58 ? -10.958 -6.230 -8.428 1.00 0.00 190 ASP A CA 6
ATOM 7849 C C . ASP A 1 58 ? -9.756 -6.137 -7.492 1.00 0.00 190 ASP A C 6
ATOM 7850 O O . ASP A 1 58 ? -8.635 -5.876 -7.930 1.00 0.00 190 ASP A O 6
ATOM 7859 N N . PHE A 1 59 ? -9.995 -6.352 -6.200 1.00 0.00 191 PHE A N 6
ATOM 7860 C CA . PHE A 1 59 ? -8.931 -6.294 -5.203 1.00 0.00 191 PHE A CA 6
ATOM 7861 C C . PHE A 1 59 ? -8.794 -7.628 -4.476 1.00 0.00 191 PHE A C 6
ATOM 7862 O O . PHE A 1 59 ? -9.717 -8.442 -4.476 1.00 0.00 191 PHE A O 6
ATOM 7879 N N . ASP A 1 60 ? -7.637 -7.844 -3.860 1.00 0.00 192 ASP A N 6
ATOM 7880 C CA . ASP A 1 60 ? -7.380 -9.080 -3.130 1.00 0.00 192 ASP A CA 6
ATOM 7881 C C . ASP A 1 60 ? -7.634 -8.892 -1.636 1.00 0.00 192 ASP A C 6
ATOM 7882 O O . ASP A 1 60 ? -7.792 -7.767 -1.160 1.00 0.00 192 ASP A O 6
ATOM 7891 N N . GLU A 1 61 ? -7.671 -9.999 -0.904 1.00 0.00 193 GLU A N 6
ATOM 7892 C CA . GLU A 1 61 ? -7.903 -9.957 0.536 1.00 0.00 193 GLU A CA 6
ATOM 7893 C C . GLU A 1 61 ? -6.652 -9.496 1.276 1.00 0.00 193 GLU A C 6
ATOM 7894 O O . GLU A 1 61 ? -5.570 -10.051 1.090 1.00 0.00 193 GLU A O 6
ATOM 7906 N N . GLY A 1 62 ? -6.808 -8.478 2.115 1.00 0.00 194 GLY A N 6
ATOM 7907 C CA . GLY A 1 62 ? -5.682 -7.959 2.870 1.00 0.00 194 GLY A CA 6
ATOM 7908 C C . GLY A 1 62 ? -5.050 -6.750 2.211 1.00 0.00 194 GLY A C 6
ATOM 7909 O O . GLY A 1 62 ? -4.490 -5.887 2.888 1.00 0.00 194 GLY A O 6
ATOM 7913 N N . LYS A 1 63 ? -5.140 -6.686 0.887 1.00 0.00 195 LYS A N 6
ATOM 7914 C CA . LYS A 1 63 ? -4.571 -5.573 0.135 1.00 0.00 195 LYS A CA 6
ATOM 7915 C C . LYS A 1 63 ? -5.645 -4.547 -0.211 1.00 0.00 195 LYS A C 6
ATOM 7916 O O . LYS A 1 63 ? -6.838 -4.847 -0.182 1.00 0.00 195 LYS A O 6
ATOM 7935 N N . ARG A 1 64 ? -5.212 -3.333 -0.538 1.00 0.00 196 ARG A N 6
ATOM 7936 C CA . ARG A 1 64 ? -6.136 -2.261 -0.891 1.00 0.00 196 ARG A CA 6
ATOM 7937 C C . ARG A 1 64 ? -5.626 -1.479 -2.097 1.00 0.00 196 ARG A C 6
ATOM 7938 O O . ARG A 1 64 ? -5.738 -0.253 -2.148 1.00 0.00 196 ARG A O 6
ATOM 7959 N N . SER A 1 65 ? -5.065 -2.195 -3.064 1.00 0.00 197 SER A N 6
ATOM 7960 C CA . SER A 1 65 ? -4.538 -1.570 -4.272 1.00 0.00 197 SER A CA 6
ATOM 7961 C C . SER A 1 65 ? -4.530 -2.555 -5.435 1.00 0.00 197 SER A C 6
ATOM 7962 O O . SER A 1 65 ? -4.978 -3.694 -5.301 1.00 0.00 197 SER A O 6
ATOM 7970 N N . CYS A 1 66 ? -4.016 -2.110 -6.578 1.00 0.00 198 CYS A N 6
ATOM 7971 C CA . CYS A 1 66 ? -3.948 -2.950 -7.771 1.00 0.00 198 CYS A CA 6
ATOM 7972 C C . CYS A 1 66 ? -3.341 -4.314 -7.452 1.00 0.00 198 CYS A C 6
ATOM 7973 O O . CYS A 1 66 ? -2.373 -4.413 -6.696 1.00 0.00 198 CYS A O 6
ATOM 7980 N N . ARG A 1 67 ? -3.913 -5.362 -8.035 1.00 0.00 199 ARG A N 6
ATOM 7981 C CA . ARG A 1 67 ? -3.430 -6.720 -7.815 1.00 0.00 199 ARG A CA 6
ATOM 7982 C C . ARG A 1 67 ? -2.246 -7.030 -8.726 1.00 0.00 199 ARG A C 6
ATOM 7983 O O . ARG A 1 67 ? -2.413 -7.606 -9.801 1.00 0.00 199 ARG A O 6
ATOM 8004 N N . ARG A 1 68 ? -1.052 -6.645 -8.288 1.00 0.00 200 ARG A N 6
ATOM 8005 C CA . ARG A 1 68 ? 0.159 -6.883 -9.066 1.00 0.00 200 ARG A CA 6
ATOM 8006 C C . ARG A 1 68 ? 1.266 -7.463 -8.191 1.00 0.00 200 ARG A C 6
ATOM 8007 O O . ARG A 1 68 ? 2.450 -7.236 -8.438 1.00 0.00 200 ARG A O 6
ATOM 8028 N N . LYS A 1 69 ? 0.871 -8.215 -7.167 1.00 0.00 201 LYS A N 6
ATOM 8029 C CA . LYS A 1 69 ? 1.829 -8.829 -6.255 1.00 0.00 201 LYS A CA 6
ATOM 8030 C C . LYS A 1 69 ? 2.706 -7.772 -5.590 1.00 0.00 201 LYS A C 6
ATOM 8031 O O . LYS A 1 69 ? 3.813 -7.491 -6.051 1.00 0.00 201 LYS A O 6
ATOM 8050 N N . LEU A 1 70 ? 2.205 -7.190 -4.507 1.00 0.00 202 LEU A N 6
ATOM 8051 C CA . LEU A 1 70 ? 2.944 -6.164 -3.780 1.00 0.00 202 LEU A CA 6
ATOM 8052 C C . LEU A 1 70 ? 3.516 -6.725 -2.481 1.00 0.00 202 LEU A C 6
ATOM 8053 O O . LEU A 1 70 ? 4.576 -6.298 -2.022 1.00 0.00 202 LEU A O 6
ATOM 8069 N N . GLU A 1 71 ? 2.807 -7.685 -1.895 1.00 0.00 203 GLU A N 6
ATOM 8070 C CA . GLU A 1 71 ? 3.244 -8.305 -0.649 1.00 0.00 203 GLU A CA 6
ATOM 8071 C C . GLU A 1 71 ? 2.538 -9.638 -0.428 1.00 0.00 203 GLU A C 6
ATOM 8072 O O . GLU A 1 71 ? 1.308 -9.709 -0.434 1.00 0.00 203 GLU A O 6
ATOM 8084 N N . ARG A 1 72 ? 3.322 -10.693 -0.234 1.00 0.00 204 ARG A N 6
ATOM 8085 C CA . ARG A 1 72 ? 2.772 -12.025 -0.010 1.00 0.00 204 ARG A CA 6
ATOM 8086 C C . ARG A 1 72 ? 2.746 -12.362 1.478 1.00 0.00 204 ARG A C 6
ATOM 8087 O O . ARG A 1 72 ? 1.901 -13.132 1.936 1.00 0.00 204 ARG A O 6
ATOM 8108 N N . HIS A 1 73 ? 3.678 -11.783 2.227 1.00 0.00 205 HIS A N 6
ATOM 8109 C CA . HIS A 1 73 ? 3.762 -12.022 3.663 1.00 0.00 205 HIS A CA 6
ATOM 8110 C C . HIS A 1 73 ? 3.097 -10.892 4.443 1.00 0.00 205 HIS A C 6
ATOM 8111 O O . HIS A 1 73 ? 3.375 -9.716 4.209 1.00 0.00 205 HIS A O 6
ATOM 8126 N N . ASN A 1 74 ? 2.217 -11.257 5.370 1.00 0.00 206 ASN A N 6
ATOM 8127 C CA . ASN A 1 74 ? 1.511 -10.275 6.184 1.00 0.00 206 ASN A CA 6
ATOM 8128 C C . ASN A 1 74 ? 0.737 -10.957 7.308 1.00 0.00 206 ASN A C 6
ATOM 8129 O O . ASN A 1 74 ? 0.565 -12.175 7.306 1.00 0.00 206 ASN A O 6
ATOM 8140 N N . ASN A 1 75 ? 0.272 -10.161 8.267 1.00 0.00 207 ASN A N 6
ATOM 8141 C CA . ASN A 1 75 ? -0.485 -10.688 9.397 1.00 0.00 207 ASN A CA 6
ATOM 8142 C C . ASN A 1 75 ? -1.685 -9.800 9.710 1.00 0.00 207 ASN A C 6
ATOM 8143 O O . ASN A 1 75 ? -1.687 -8.609 9.399 1.00 0.00 207 ASN A O 6
ATOM 8154 N N . ARG A 1 76 ? -2.705 -10.390 10.326 1.00 0.00 208 ARG A N 6
ATOM 8155 C CA . ARG A 1 76 ? -3.912 -9.654 10.682 1.00 0.00 208 ARG A CA 6
ATOM 8156 C C . ARG A 1 76 ? -3.736 -8.924 12.009 1.00 0.00 208 ARG A C 6
ATOM 8157 O O . ARG A 1 76 ? -4.115 -7.761 12.145 1.00 0.00 208 ARG A O 6
ATOM 8178 N N . ARG A 1 77 ? -3.156 -9.616 12.985 1.00 0.00 209 ARG A N 6
ATOM 8179 C CA . ARG A 1 77 ? -2.928 -9.033 14.303 1.00 0.00 209 ARG A CA 6
ATOM 8180 C C . ARG A 1 77 ? -1.561 -9.434 14.846 1.00 0.00 209 ARG A C 6
ATOM 8181 O O . ARG A 1 77 ? -1.270 -10.620 15.010 1.00 0.00 209 ARG A O 6
ATOM 8202 N N . LYS A 1 78 ? -0.724 -8.440 15.124 1.00 0.00 210 LYS A N 6
ATOM 8203 C CA . LYS A 1 78 ? 0.614 -8.689 15.650 1.00 0.00 210 LYS A CA 6
ATOM 8204 C C . LYS A 1 78 ? 0.556 -9.056 17.129 1.00 0.00 210 LYS A C 6
ATOM 8205 O O . LYS A 1 78 ? 0.176 -8.239 17.967 1.00 0.00 210 LYS A O 6
ATOM 8224 N N . ARG A 1 79 ? 0.934 -10.291 17.442 1.00 0.00 211 ARG A N 6
ATOM 8225 C CA . ARG A 1 79 ? 0.926 -10.768 18.820 1.00 0.00 211 ARG A CA 6
ATOM 8226 C C . ARG A 1 79 ? 2.023 -10.091 19.637 1.00 0.00 211 ARG A C 6
ATOM 8227 O O . ARG A 1 79 ? 1.806 -9.702 20.784 1.00 0.00 211 ARG A O 6
ATOM 8248 N N . LYS A 1 80 ? 3.200 -9.954 19.035 1.00 0.00 212 LYS A N 6
ATOM 8249 C CA . LYS A 1 80 ? 4.332 -9.323 19.705 1.00 0.00 212 LYS A CA 6
ATOM 8250 C C . LYS A 1 80 ? 5.421 -8.952 18.700 1.00 0.00 212 LYS A C 6
ATOM 8251 O O . LYS A 1 80 ? 5.452 -9.477 17.587 1.00 0.00 212 LYS A O 6
ATOM 8270 N N . PRO A 1 81 ? 6.328 -8.038 19.080 1.00 0.00 213 PRO A N 6
ATOM 8271 C CA . PRO A 1 81 ? 7.421 -7.596 18.205 1.00 0.00 213 PRO A CA 6
ATOM 8272 C C . PRO A 1 81 ? 8.326 -8.750 17.784 1.00 0.00 213 PRO A C 6
ATOM 8273 O O . PRO A 1 81 ? 9.238 -9.133 18.516 1.00 0.00 213 PRO A O 6
ATOM 8284 N N . VAL A 1 82 ? 8.067 -9.297 16.600 1.00 0.00 214 VAL A N 6
ATOM 8285 C CA . VAL A 1 82 ? 8.861 -10.405 16.083 1.00 0.00 214 VAL A CA 6
ATOM 8286 C C . VAL A 1 82 ? 10.029 -9.896 15.244 1.00 0.00 214 VAL A C 6
ATOM 8287 O O . VAL A 1 82 ? 10.004 -8.772 14.744 1.00 0.00 214 VAL A O 6
ATOM 8300 N N . ASP A 1 83 ? 11.053 -10.731 15.095 1.00 0.00 215 ASP A N 6
ATOM 8301 C CA . ASP A 1 83 ? 12.231 -10.365 14.317 1.00 0.00 215 ASP A CA 6
ATOM 8302 C C . ASP A 1 83 ? 12.551 -11.434 13.277 1.00 0.00 215 ASP A C 6
ATOM 8303 O O . ASP A 1 83 ? 12.183 -12.598 13.436 1.00 0.00 215 ASP A O 6
ATOM 8312 N N . LYS A 1 84 ? 13.235 -11.030 12.212 1.00 0.00 216 LYS A N 6
ATOM 8313 C CA . LYS A 1 84 ? 13.604 -11.953 11.146 1.00 0.00 216 LYS A CA 6
ATOM 8314 C C . LYS A 1 84 ? 14.462 -11.256 10.096 1.00 0.00 216 LYS A C 6
ATOM 8315 O O . LYS A 1 84 ? 14.373 -10.042 9.913 1.00 0.00 216 LYS A O 6
ATOM 8334 N N . GLY A 1 85 ? 15.293 -12.031 9.407 1.00 0.00 217 GLY A N 6
ATOM 8335 C CA . GLY A 1 85 ? 16.156 -11.471 8.384 1.00 0.00 217 GLY A CA 6
ATOM 8336 C C . GLY A 1 85 ? 15.377 -10.774 7.286 1.00 0.00 217 GLY A C 6
ATOM 8337 O O . GLY A 1 85 ? 14.192 -10.477 7.447 1.00 0.00 217 GLY A O 6
ATOM 8341 N N . GLY A 1 86 ? 16.041 -10.510 6.166 1.00 0.00 218 GLY A N 6
ATOM 8342 C CA . GLY A 1 86 ? 15.389 -9.845 5.054 1.00 0.00 218 GLY A CA 6
ATOM 8343 C C . GLY A 1 86 ? 16.293 -9.717 3.844 1.00 0.00 218 GLY A C 6
ATOM 8344 O O . GLY A 1 86 ? 15.843 -9.862 2.706 1.00 0.00 218 GLY A O 6
ATOM 8348 N N . VAL A 1 87 ? 17.571 -9.445 4.088 1.00 0.00 219 VAL A N 6
ATOM 8349 C CA . VAL A 1 87 ? 18.540 -9.297 3.009 1.00 0.00 219 VAL A CA 6
ATOM 8350 C C . VAL A 1 87 ? 19.418 -10.537 2.885 1.00 0.00 219 VAL A C 6
ATOM 8351 O O . VAL A 1 87 ? 19.867 -10.886 1.794 1.00 0.00 219 VAL A O 6
ATOM 8364 N N . ALA A 1 88 ? 19.659 -11.200 4.012 1.00 0.00 220 ALA A N 6
ATOM 8365 C CA . ALA A 1 88 ? 20.484 -12.403 4.028 1.00 0.00 220 ALA A CA 6
ATOM 8366 C C . ALA A 1 88 ? 19.622 -13.660 4.010 1.00 0.00 220 ALA A C 6
ATOM 8367 O O . ALA A 1 88 ? 18.562 -13.659 4.671 1.00 0.00 220 ALA A O 6
ATOM 8377 N N . VAL A 1 3 ? -7.680 17.661 -15.416 1.00 0.00 135 VAL A N 7
ATOM 8378 C CA . VAL A 1 3 ? -8.312 18.806 -14.711 1.00 0.00 135 VAL A CA 7
ATOM 8379 C C . VAL A 1 3 ? -8.447 18.526 -13.218 1.00 0.00 135 VAL A C 7
ATOM 8380 O O . VAL A 1 3 ? -9.173 17.620 -12.810 1.00 0.00 135 VAL A O 7
ATOM 8393 N N . ALA A 1 4 ? -7.744 19.310 -12.409 1.00 0.00 136 ALA A N 7
ATOM 8394 C CA . ALA A 1 4 ? -7.787 19.146 -10.961 1.00 0.00 136 ALA A CA 7
ATOM 8395 C C . ALA A 1 4 ? -9.193 19.382 -10.423 1.00 0.00 136 ALA A C 7
ATOM 8396 O O . ALA A 1 4 ? -9.527 20.487 -9.996 1.00 0.00 136 ALA A O 7
ATOM 8403 N N . ARG A 1 5 ? -10.013 18.337 -10.450 1.00 0.00 137 ARG A N 7
ATOM 8404 C CA . ARG A 1 5 ? -11.386 18.434 -9.967 1.00 0.00 137 ARG A CA 7
ATOM 8405 C C . ARG A 1 5 ? -11.949 17.052 -9.648 1.00 0.00 137 ARG A C 7
ATOM 8406 O O . ARG A 1 5 ? -12.073 16.204 -10.531 1.00 0.00 137 ARG A O 7
ATOM 8427 N N . CYS A 1 6 ? -12.298 16.831 -8.381 1.00 0.00 138 CYS A N 7
ATOM 8428 C CA . CYS A 1 6 ? -12.855 15.552 -7.964 1.00 0.00 138 CYS A CA 7
ATOM 8429 C C . CYS A 1 6 ? -14.159 15.278 -8.702 1.00 0.00 138 CYS A C 7
ATOM 8430 O O . CYS A 1 6 ? -15.228 15.727 -8.287 1.00 0.00 138 CYS A O 7
ATOM 8437 N N . GLN A 1 7 ? -14.054 14.551 -9.812 1.00 0.00 139 GLN A N 7
ATOM 8438 C CA . GLN A 1 7 ? -15.215 14.226 -10.636 1.00 0.00 139 GLN A CA 7
ATOM 8439 C C . GLN A 1 7 ? -15.918 12.955 -10.157 1.00 0.00 139 GLN A C 7
ATOM 8440 O O . GLN A 1 7 ? -16.321 12.120 -10.966 1.00 0.00 139 GLN A O 7
ATOM 8454 N N . VAL A 1 8 ? -16.078 12.819 -8.846 1.00 0.00 140 VAL A N 7
ATOM 8455 C CA . VAL A 1 8 ? -16.749 11.655 -8.283 1.00 0.00 140 VAL A CA 7
ATOM 8456 C C . VAL A 1 8 ? -18.250 11.917 -8.156 1.00 0.00 140 VAL A C 7
ATOM 8457 O O . VAL A 1 8 ? -18.660 12.919 -7.573 1.00 0.00 140 VAL A O 7
ATOM 8470 N N . PRO A 1 9 ? -19.098 11.027 -8.706 1.00 0.00 141 PRO A N 7
ATOM 8471 C CA . PRO A 1 9 ? -20.553 11.184 -8.652 1.00 0.00 141 PRO A CA 7
ATOM 8472 C C . PRO A 1 9 ? -21.048 11.560 -7.257 1.00 0.00 141 PRO A C 7
ATOM 8473 O O . PRO A 1 9 ? -21.764 12.545 -7.088 1.00 0.00 141 PRO A O 7
ATOM 8484 N N . ASP A 1 10 ? -20.662 10.767 -6.265 1.00 0.00 142 ASP A N 7
ATOM 8485 C CA . ASP A 1 10 ? -21.066 11.018 -4.886 1.00 0.00 142 ASP A CA 7
ATOM 8486 C C . ASP A 1 10 ? -20.279 12.175 -4.276 1.00 0.00 142 ASP A C 7
ATOM 8487 O O . ASP A 1 10 ? -20.683 12.740 -3.259 1.00 0.00 142 ASP A O 7
ATOM 8496 N N . CYS A 1 11 ? -19.151 12.526 -4.893 1.00 0.00 143 CYS A N 7
ATOM 8497 C CA . CYS A 1 11 ? -18.320 13.614 -4.391 1.00 0.00 143 CYS A CA 7
ATOM 8498 C C . CYS A 1 11 ? -17.797 14.487 -5.530 1.00 0.00 143 CYS A C 7
ATOM 8499 O O . CYS A 1 11 ? -16.705 14.257 -6.051 1.00 0.00 143 CYS A O 7
ATOM 8506 N N . GLU A 1 12 ? -18.577 15.496 -5.904 1.00 0.00 144 GLU A N 7
ATOM 8507 C CA . GLU A 1 12 ? -18.185 16.411 -6.971 1.00 0.00 144 GLU A CA 7
ATOM 8508 C C . GLU A 1 12 ? -17.491 17.637 -6.386 1.00 0.00 144 GLU A C 7
ATOM 8509 O O . GLU A 1 12 ? -18.063 18.726 -6.342 1.00 0.00 144 GLU A O 7
ATOM 8521 N N . ALA A 1 13 ? -16.261 17.446 -5.924 1.00 0.00 145 ALA A N 7
ATOM 8522 C CA . ALA A 1 13 ? -15.489 18.529 -5.325 1.00 0.00 145 ALA A CA 7
ATOM 8523 C C . ALA A 1 13 ? -14.657 19.273 -6.364 1.00 0.00 145 ALA A C 7
ATOM 8524 O O . ALA A 1 13 ? -14.365 18.746 -7.439 1.00 0.00 145 ALA A O 7
ATOM 8531 N N . ASP A 1 14 ? -14.270 20.500 -6.027 1.00 0.00 146 ASP A N 7
ATOM 8532 C CA . ASP A 1 14 ? -13.464 21.325 -6.919 1.00 0.00 146 ASP A CA 7
ATOM 8533 C C . ASP A 1 14 ? -12.064 21.528 -6.346 1.00 0.00 146 ASP A C 7
ATOM 8534 O O . ASP A 1 14 ? -11.814 22.486 -5.614 1.00 0.00 146 ASP A O 7
ATOM 8543 N N . ILE A 1 15 ? -11.158 20.615 -6.681 1.00 0.00 147 ILE A N 7
ATOM 8544 C CA . ILE A 1 15 ? -9.784 20.684 -6.198 1.00 0.00 147 ILE A CA 7
ATOM 8545 C C . ILE A 1 15 ? -8.877 21.387 -7.205 1.00 0.00 147 ILE A C 7
ATOM 8546 O O . ILE A 1 15 ? -7.748 20.956 -7.443 1.00 0.00 147 ILE A O 7
ATOM 8562 N N . SER A 1 16 ? -9.374 22.470 -7.790 1.00 0.00 148 SER A N 7
ATOM 8563 C CA . SER A 1 16 ? -8.605 23.231 -8.767 1.00 0.00 148 SER A CA 7
ATOM 8564 C C . SER A 1 16 ? -7.457 23.985 -8.099 1.00 0.00 148 SER A C 7
ATOM 8565 O O . SER A 1 16 ? -6.476 24.344 -8.749 1.00 0.00 148 SER A O 7
ATOM 8573 N N . GLU A 1 17 ? -7.587 24.226 -6.796 1.00 0.00 149 GLU A N 7
ATOM 8574 C CA . GLU A 1 17 ? -6.561 24.940 -6.046 1.00 0.00 149 GLU A CA 7
ATOM 8575 C C . GLU A 1 17 ? -5.775 23.992 -5.145 1.00 0.00 149 GLU A C 7
ATOM 8576 O O . GLU A 1 17 ? -4.627 24.264 -4.792 1.00 0.00 149 GLU A O 7
ATOM 8588 N N . LEU A 1 18 ? -6.398 22.877 -4.772 1.00 0.00 150 LEU A N 7
ATOM 8589 C CA . LEU A 1 18 ? -5.755 21.889 -3.910 1.00 0.00 150 LEU A CA 7
ATOM 8590 C C . LEU A 1 18 ? -4.411 21.450 -4.487 1.00 0.00 150 LEU A C 7
ATOM 8591 O O . LEU A 1 18 ? -4.194 21.514 -5.698 1.00 0.00 150 LEU A O 7
ATOM 8607 N N . LYS A 1 19 ? -3.516 21.001 -3.613 1.00 0.00 151 LYS A N 7
ATOM 8608 C CA . LYS A 1 19 ? -2.195 20.549 -4.035 1.00 0.00 151 LYS A CA 7
ATOM 8609 C C . LYS A 1 19 ? -1.938 19.117 -3.578 1.00 0.00 151 LYS A C 7
ATOM 8610 O O . LYS A 1 19 ? -2.414 18.697 -2.522 1.00 0.00 151 LYS A O 7
ATOM 8629 N N . GLY A 1 20 ? -1.181 18.372 -4.378 1.00 0.00 152 GLY A N 7
ATOM 8630 C CA . GLY A 1 20 ? -0.875 16.995 -4.038 1.00 0.00 152 GLY A CA 7
ATOM 8631 C C . GLY A 1 20 ? -1.147 16.042 -5.185 1.00 0.00 152 GLY A C 7
ATOM 8632 O O . GLY A 1 20 ? -1.536 16.464 -6.274 1.00 0.00 152 GLY A O 7
ATOM 8636 N N . TYR A 1 21 ? -0.944 14.751 -4.941 1.00 0.00 153 TYR A N 7
ATOM 8637 C CA . TYR A 1 21 ? -1.170 13.736 -5.964 1.00 0.00 153 TYR A CA 7
ATOM 8638 C C . TYR A 1 21 ? -2.631 13.722 -6.401 1.00 0.00 153 TYR A C 7
ATOM 8639 O O . TYR A 1 21 ? -2.934 13.567 -7.583 1.00 0.00 153 TYR A O 7
ATOM 8657 N N . HIS A 1 22 ? -3.534 13.885 -5.438 1.00 0.00 154 HIS A N 7
ATOM 8658 C CA . HIS A 1 22 ? -4.966 13.890 -5.725 1.00 0.00 154 HIS A CA 7
ATOM 8659 C C . HIS A 1 22 ? -5.326 14.980 -6.732 1.00 0.00 154 HIS A C 7
ATOM 8660 O O . HIS A 1 22 ? -6.370 14.916 -7.380 1.00 0.00 154 HIS A O 7
ATOM 8674 N N . LYS A 1 23 ? -4.459 15.981 -6.860 1.00 0.00 155 LYS A N 7
ATOM 8675 C CA . LYS A 1 23 ? -4.697 17.080 -7.788 1.00 0.00 155 LYS A CA 7
ATOM 8676 C C . LYS A 1 23 ? -4.601 16.605 -9.236 1.00 0.00 155 LYS A C 7
ATOM 8677 O O . LYS A 1 23 ? -5.439 16.950 -10.069 1.00 0.00 155 LYS A O 7
ATOM 8696 N N . ARG A 1 24 ? -3.573 15.815 -9.528 1.00 0.00 156 ARG A N 7
ATOM 8697 C CA . ARG A 1 24 ? -3.366 15.297 -10.876 1.00 0.00 156 ARG A CA 7
ATOM 8698 C C . ARG A 1 24 ? -4.064 13.951 -11.074 1.00 0.00 156 ARG A C 7
ATOM 8699 O O . ARG A 1 24 ? -3.563 13.087 -11.791 1.00 0.00 156 ARG A O 7
ATOM 8720 N N . HIS A 1 25 ? -5.220 13.778 -10.438 1.00 0.00 157 HIS A N 7
ATOM 8721 C CA . HIS A 1 25 ? -5.970 12.533 -10.558 1.00 0.00 157 HIS A CA 7
ATOM 8722 C C . HIS A 1 25 ? -7.476 12.771 -10.433 1.00 0.00 157 HIS A C 7
ATOM 8723 O O . HIS A 1 25 ? -8.238 11.840 -10.172 1.00 0.00 157 HIS A O 7
ATOM 8737 N N . ARG A 1 26 ? -7.902 14.018 -10.628 1.00 0.00 158 ARG A N 7
ATOM 8738 C CA . ARG A 1 26 ? -9.319 14.368 -10.542 1.00 0.00 158 ARG A CA 7
ATOM 8739 C C . ARG A 1 26 ? -9.946 13.834 -9.257 1.00 0.00 158 ARG A C 7
ATOM 8740 O O . ARG A 1 26 ? -11.014 13.219 -9.283 1.00 0.00 158 ARG A O 7
ATOM 8761 N N . VAL A 1 27 ? -9.278 14.076 -8.135 1.00 0.00 159 VAL A N 7
ATOM 8762 C CA . VAL A 1 27 ? -9.768 13.625 -6.837 1.00 0.00 159 VAL A CA 7
ATOM 8763 C C . VAL A 1 27 ? -9.352 14.596 -5.736 1.00 0.00 159 VAL A C 7
ATOM 8764 O O . VAL A 1 27 ? -8.382 15.339 -5.887 1.00 0.00 159 VAL A O 7
ATOM 8777 N N . CYS A 1 28 ? -10.093 14.594 -4.632 1.00 0.00 160 CYS A N 7
ATOM 8778 C CA . CYS A 1 28 ? -9.794 15.484 -3.515 1.00 0.00 160 CYS A CA 7
ATOM 8779 C C . CYS A 1 28 ? -9.093 14.736 -2.384 1.00 0.00 160 CYS A C 7
ATOM 8780 O O . CYS A 1 28 ? -9.036 13.506 -2.379 1.00 0.00 160 CYS A O 7
ATOM 8787 N N . LEU A 1 29 ? -8.561 15.488 -1.426 1.00 0.00 161 LEU A N 7
ATOM 8788 C CA . LEU A 1 29 ? -7.863 14.903 -0.286 1.00 0.00 161 LEU A CA 7
ATOM 8789 C C . LEU A 1 29 ? -8.809 14.050 0.554 1.00 0.00 161 LEU A C 7
ATOM 8790 O O . LEU A 1 29 ? -8.422 13.001 1.069 1.00 0.00 161 LEU A O 7
ATOM 8806 N N . ARG A 1 30 ? -10.048 14.511 0.690 1.00 0.00 162 ARG A N 7
ATOM 8807 C CA . ARG A 1 30 ? -11.050 13.792 1.470 1.00 0.00 162 ARG A CA 7
ATOM 8808 C C . ARG A 1 30 ? -11.229 12.369 0.953 1.00 0.00 162 ARG A C 7
ATOM 8809 O O . ARG A 1 30 ? -11.494 11.446 1.723 1.00 0.00 162 ARG A O 7
ATOM 8830 N N . CYS A 1 31 ? -11.082 12.198 -0.357 1.00 0.00 163 CYS A N 7
ATOM 8831 C CA . CYS A 1 31 ? -11.227 10.886 -0.977 1.00 0.00 163 CYS A CA 7
ATOM 8832 C C . CYS A 1 31 ? -9.932 10.089 -0.867 1.00 0.00 163 CYS A C 7
ATOM 8833 O O . CYS A 1 31 ? -9.952 8.860 -0.786 1.00 0.00 163 CYS A O 7
ATOM 8840 N N . ALA A 1 32 ? -8.805 10.795 -0.867 1.00 0.00 164 ALA A N 7
ATOM 8841 C CA . ALA A 1 32 ? -7.501 10.152 -0.766 1.00 0.00 164 ALA A CA 7
ATOM 8842 C C . ALA A 1 32 ? -7.349 9.426 0.566 1.00 0.00 164 ALA A C 7
ATOM 8843 O O . ALA A 1 32 ? -6.689 8.390 0.649 1.00 0.00 164 ALA A O 7
ATOM 8850 N N . THR A 1 33 ? -7.965 9.977 1.607 1.00 0.00 165 THR A N 7
ATOM 8851 C CA . THR A 1 33 ? -7.901 9.382 2.937 1.00 0.00 165 THR A CA 7
ATOM 8852 C C . THR A 1 33 ? -9.125 8.513 3.211 1.00 0.00 165 THR A C 7
ATOM 8853 O O . THR A 1 33 ? -9.071 7.584 4.017 1.00 0.00 165 THR A O 7
ATOM 8864 N N . ALA A 1 34 ? -10.228 8.818 2.533 1.00 0.00 166 ALA A N 7
ATOM 8865 C CA . ALA A 1 34 ? -11.465 8.065 2.703 1.00 0.00 166 ALA A CA 7
ATOM 8866 C C . ALA A 1 34 ? -11.289 6.604 2.293 1.00 0.00 166 ALA A C 7
ATOM 8867 O O . ALA A 1 34 ? -12.099 5.750 2.653 1.00 0.00 166 ALA A O 7
ATOM 8874 N N . SER A 1 35 ? -10.228 6.321 1.537 1.00 0.00 167 SER A N 7
ATOM 8875 C CA . SER A 1 35 ? -9.952 4.962 1.078 1.00 0.00 167 SER A CA 7
ATOM 8876 C C . SER A 1 35 ? -10.908 4.559 -0.038 1.00 0.00 167 SER A C 7
ATOM 8877 O O . SER A 1 35 ? -10.490 4.319 -1.171 1.00 0.00 167 SER A O 7
ATOM 8885 N N . PHE A 1 36 ? -12.195 4.487 0.288 1.00 0.00 168 PHE A N 7
ATOM 8886 C CA . PHE A 1 36 ? -13.211 4.114 -0.691 1.00 0.00 168 PHE A CA 7
ATOM 8887 C C . PHE A 1 36 ? -14.300 5.179 -0.777 1.00 0.00 168 PHE A C 7
ATOM 8888 O O . PHE A 1 36 ? -14.531 5.924 0.177 1.00 0.00 168 PHE A O 7
ATOM 8905 N N . VAL A 1 37 ? -14.967 5.245 -1.924 1.00 0.00 169 VAL A N 7
ATOM 8906 C CA . VAL A 1 37 ? -16.032 6.218 -2.135 1.00 0.00 169 VAL A CA 7
ATOM 8907 C C . VAL A 1 37 ? -17.234 5.576 -2.818 1.00 0.00 169 VAL A C 7
ATOM 8908 O O . VAL A 1 37 ? -17.088 4.630 -3.593 1.00 0.00 169 VAL A O 7
ATOM 8921 N N . VAL A 1 38 ? -18.421 6.097 -2.527 1.00 0.00 170 VAL A N 7
ATOM 8922 C CA . VAL A 1 38 ? -19.649 5.574 -3.115 1.00 0.00 170 VAL A CA 7
ATOM 8923 C C . VAL A 1 38 ? -19.859 6.126 -4.523 1.00 0.00 170 VAL A C 7
ATOM 8924 O O . VAL A 1 38 ? -20.777 6.912 -4.764 1.00 0.00 170 VAL A O 7
ATOM 8937 N N . LEU A 1 39 ? -19.001 5.711 -5.448 1.00 0.00 171 LEU A N 7
ATOM 8938 C CA . LEU A 1 39 ? -19.091 6.164 -6.833 1.00 0.00 171 LEU A CA 7
ATOM 8939 C C . LEU A 1 39 ? -20.456 5.834 -7.428 1.00 0.00 171 LEU A C 7
ATOM 8940 O O . LEU A 1 39 ? -21.363 5.393 -6.720 1.00 0.00 171 LEU A O 7
ATOM 8956 N N . ASP A 1 40 ? -20.599 6.055 -8.733 1.00 0.00 172 ASP A N 7
ATOM 8957 C CA . ASP A 1 40 ? -21.856 5.787 -9.424 1.00 0.00 172 ASP A CA 7
ATOM 8958 C C . ASP A 1 40 ? -22.321 4.351 -9.194 1.00 0.00 172 ASP A C 7
ATOM 8959 O O . ASP A 1 40 ? -21.963 3.443 -9.947 1.00 0.00 172 ASP A O 7
ATOM 8968 N N . GLY A 1 41 ? -23.121 4.153 -8.152 1.00 0.00 173 GLY A N 7
ATOM 8969 C CA . GLY A 1 41 ? -23.628 2.827 -7.839 1.00 0.00 173 GLY A CA 7
ATOM 8970 C C . GLY A 1 41 ? -22.532 1.783 -7.743 1.00 0.00 173 GLY A C 7
ATOM 8971 O O . GLY A 1 41 ? -22.775 0.597 -7.963 1.00 0.00 173 GLY A O 7
ATOM 8975 N N . GLU A 1 42 ? -21.321 2.224 -7.414 1.00 0.00 174 GLU A N 7
ATOM 8976 C CA . GLU A 1 42 ? -20.188 1.315 -7.291 1.00 0.00 174 GLU A CA 7
ATOM 8977 C C . GLU A 1 42 ? -19.113 1.903 -6.382 1.00 0.00 174 GLU A C 7
ATOM 8978 O O . GLU A 1 42 ? -18.674 3.036 -6.575 1.00 0.00 174 GLU A O 7
ATOM 8990 N N . ASN A 1 43 ? -18.692 1.122 -5.392 1.00 0.00 175 ASN A N 7
ATOM 8991 C CA . ASN A 1 43 ? -17.666 1.562 -4.455 1.00 0.00 175 ASN A CA 7
ATOM 8992 C C . ASN A 1 43 ? -16.272 1.298 -5.015 1.00 0.00 175 ASN A C 7
ATOM 8993 O O . ASN A 1 43 ? -15.836 0.150 -5.104 1.00 0.00 175 ASN A O 7
ATOM 9004 N N . LYS A 1 44 ? -15.579 2.366 -5.393 1.00 0.00 176 LYS A N 7
ATOM 9005 C CA . LYS A 1 44 ? -14.235 2.249 -5.946 1.00 0.00 176 LYS A CA 7
ATOM 9006 C C . LYS A 1 44 ? -13.182 2.621 -4.908 1.00 0.00 176 LYS A C 7
ATOM 9007 O O . LYS A 1 44 ? -13.484 3.275 -3.909 1.00 0.00 176 LYS A O 7
ATOM 9026 N N . ARG A 1 45 ? -11.946 2.197 -5.148 1.00 0.00 177 ARG A N 7
ATOM 9027 C CA . ARG A 1 45 ? -10.848 2.485 -4.234 1.00 0.00 177 ARG A CA 7
ATOM 9028 C C . ARG A 1 45 ? -9.689 3.154 -4.969 1.00 0.00 177 ARG A C 7
ATOM 9029 O O . ARG A 1 45 ? -9.303 2.728 -6.057 1.00 0.00 177 ARG A O 7
ATOM 9050 N N . TYR A 1 46 ? -9.140 4.203 -4.365 1.00 0.00 178 TYR A N 7
ATOM 9051 C CA . TYR A 1 46 ? -8.025 4.931 -4.961 1.00 0.00 178 TYR A CA 7
ATOM 9052 C C . TYR A 1 46 ? -6.797 4.036 -5.094 1.00 0.00 178 TYR A C 7
ATOM 9053 O O . TYR A 1 46 ? -6.171 3.671 -4.099 1.00 0.00 178 TYR A O 7
ATOM 9071 N N . CYS A 1 47 ? -6.460 3.684 -6.330 1.00 0.00 179 CYS A N 7
ATOM 9072 C CA . CYS A 1 47 ? -5.307 2.829 -6.596 1.00 0.00 179 CYS A CA 7
ATOM 9073 C C . CYS A 1 47 ? -4.006 3.613 -6.466 1.00 0.00 179 CYS A C 7
ATOM 9074 O O . CYS A 1 47 ? -3.709 4.483 -7.287 1.00 0.00 179 CYS A O 7
ATOM 9081 N N . GLN A 1 48 ? -3.231 3.297 -5.433 1.00 0.00 180 GLN A N 7
ATOM 9082 C CA . GLN A 1 48 ? -1.957 3.966 -5.190 1.00 0.00 180 GLN A CA 7
ATOM 9083 C C . GLN A 1 48 ? -0.910 3.524 -6.207 1.00 0.00 180 GLN A C 7
ATOM 9084 O O . GLN A 1 48 ? 0.155 3.024 -5.846 1.00 0.00 180 GLN A O 7
ATOM 9098 N N . GLN A 1 49 ? -1.227 3.712 -7.482 1.00 0.00 181 GLN A N 7
ATOM 9099 C CA . GLN A 1 49 ? -0.325 3.338 -8.562 1.00 0.00 181 GLN A CA 7
ATOM 9100 C C . GLN A 1 49 ? -0.746 3.999 -9.871 1.00 0.00 181 GLN A C 7
ATOM 9101 O O . GLN A 1 49 ? 0.093 4.449 -10.650 1.00 0.00 181 GLN A O 7
ATOM 9115 N N . CYS A 1 50 ? -2.053 4.054 -10.106 1.00 0.00 182 CYS A N 7
ATOM 9116 C CA . CYS A 1 50 ? -2.587 4.662 -11.320 1.00 0.00 182 CYS A CA 7
ATOM 9117 C C . CYS A 1 50 ? -3.330 5.955 -11.001 1.00 0.00 182 CYS A C 7
ATOM 9118 O O . CYS A 1 50 ? -3.404 6.862 -11.830 1.00 0.00 182 CYS A O 7
ATOM 9125 N N . GLY A 1 51 ? -3.883 6.034 -9.794 1.00 0.00 183 GLY A N 7
ATOM 9126 C CA . GLY A 1 51 ? -4.615 7.220 -9.389 1.00 0.00 183 GLY A CA 7
ATOM 9127 C C . GLY A 1 51 ? -6.106 7.090 -9.632 1.00 0.00 183 GLY A C 7
ATOM 9128 O O . GLY A 1 51 ? -6.914 7.506 -8.803 1.00 0.00 183 GLY A O 7
ATOM 9132 N N . LYS A 1 52 ? -6.469 6.509 -10.772 1.00 0.00 184 LYS A N 7
ATOM 9133 C CA . LYS A 1 52 ? -7.873 6.323 -11.121 1.00 0.00 184 LYS A CA 7
ATOM 9134 C C . LYS A 1 52 ? -8.595 5.502 -10.059 1.00 0.00 184 LYS A C 7
ATOM 9135 O O . LYS A 1 52 ? -7.963 4.856 -9.223 1.00 0.00 184 LYS A O 7
ATOM 9154 N N . PHE A 1 53 ? -9.923 5.532 -10.095 1.00 0.00 185 PHE A N 7
ATOM 9155 C CA . PHE A 1 53 ? -10.731 4.790 -9.135 1.00 0.00 185 PHE A CA 7
ATOM 9156 C C . PHE A 1 53 ? -11.036 3.386 -9.647 1.00 0.00 185 PHE A C 7
ATOM 9157 O O . PHE A 1 53 ? -11.848 3.208 -10.555 1.00 0.00 185 PHE A O 7
ATOM 9174 N N . HIS A 1 54 ? -10.381 2.390 -9.056 1.00 0.00 186 HIS A N 7
ATOM 9175 C CA . HIS A 1 54 ? -10.584 1.002 -9.450 1.00 0.00 186 HIS A CA 7
ATOM 9176 C C . HIS A 1 54 ? -11.728 0.376 -8.658 1.00 0.00 186 HIS A C 7
ATOM 9177 O O . HIS A 1 54 ? -12.111 0.878 -7.600 1.00 0.00 186 HIS A O 7
ATOM 9191 N N . LEU A 1 55 ? -12.269 -0.722 -9.174 1.00 0.00 187 LEU A N 7
ATOM 9192 C CA . LEU A 1 55 ? -13.369 -1.414 -8.511 1.00 0.00 187 LEU A CA 7
ATOM 9193 C C . LEU A 1 55 ? -12.867 -2.185 -7.292 1.00 0.00 187 LEU A C 7
ATOM 9194 O O . LEU A 1 55 ? -11.837 -2.855 -7.350 1.00 0.00 187 LEU A O 7
ATOM 9210 N N . LEU A 1 56 ? -13.602 -2.082 -6.189 1.00 0.00 188 LEU A N 7
ATOM 9211 C CA . LEU A 1 56 ? -13.232 -2.765 -4.956 1.00 0.00 188 LEU A CA 7
ATOM 9212 C C . LEU A 1 56 ? -13.281 -4.289 -5.105 1.00 0.00 188 LEU A C 7
ATOM 9213 O O . LEU A 1 56 ? -12.399 -4.985 -4.602 1.00 0.00 188 LEU A O 7
ATOM 9229 N N . PRO A 1 57 ? -14.303 -4.848 -5.793 1.00 0.00 189 PRO A N 7
ATOM 9230 C CA . PRO A 1 57 ? -14.411 -6.302 -5.970 1.00 0.00 189 PRO A CA 7
ATOM 9231 C C . PRO A 1 57 ? -13.306 -6.865 -6.860 1.00 0.00 189 PRO A C 7
ATOM 9232 O O . PRO A 1 57 ? -13.102 -8.077 -6.918 1.00 0.00 189 PRO A O 7
ATOM 9243 N N . ASP A 1 58 ? -12.594 -5.979 -7.552 1.00 0.00 190 ASP A N 7
ATOM 9244 C CA . ASP A 1 58 ? -11.511 -6.395 -8.436 1.00 0.00 190 ASP A CA 7
ATOM 9245 C C . ASP A 1 58 ? -10.153 -6.156 -7.779 1.00 0.00 190 ASP A C 7
ATOM 9246 O O . ASP A 1 58 ? -9.331 -5.392 -8.286 1.00 0.00 190 ASP A O 7
ATOM 9255 N N . PHE A 1 59 ? -9.924 -6.816 -6.649 1.00 0.00 191 PHE A N 7
ATOM 9256 C CA . PHE A 1 59 ? -8.669 -6.677 -5.922 1.00 0.00 191 PHE A CA 7
ATOM 9257 C C . PHE A 1 59 ? -8.191 -8.026 -5.396 1.00 0.00 191 PHE A C 7
ATOM 9258 O O . PHE A 1 59 ? -8.983 -8.821 -4.890 1.00 0.00 191 PHE A O 7
ATOM 9275 N N . ASP A 1 60 ? -6.891 -8.276 -5.517 1.00 0.00 192 ASP A N 7
ATOM 9276 C CA . ASP A 1 60 ? -6.308 -9.529 -5.052 1.00 0.00 192 ASP A CA 7
ATOM 9277 C C . ASP A 1 60 ? -5.555 -9.325 -3.741 1.00 0.00 192 ASP A C 7
ATOM 9278 O O . ASP A 1 60 ? -5.179 -8.204 -3.398 1.00 0.00 192 ASP A O 7
ATOM 9287 N N . GLU A 1 61 ? -5.339 -10.416 -3.013 1.00 0.00 193 GLU A N 7
ATOM 9288 C CA . GLU A 1 61 ? -4.633 -10.357 -1.740 1.00 0.00 193 GLU A CA 7
ATOM 9289 C C . GLU A 1 61 ? -3.215 -9.826 -1.929 1.00 0.00 193 GLU A C 7
ATOM 9290 O O . GLU A 1 61 ? -2.352 -10.513 -2.476 1.00 0.00 193 GLU A O 7
ATOM 9302 N N . GLY A 1 62 ? -2.982 -8.599 -1.473 1.00 0.00 194 GLY A N 7
ATOM 9303 C CA . GLY A 1 62 ? -1.667 -7.998 -1.603 1.00 0.00 194 GLY A CA 7
ATOM 9304 C C . GLY A 1 62 ? -1.631 -6.569 -1.102 1.00 0.00 194 GLY A C 7
ATOM 9305 O O . GLY A 1 62 ? -1.631 -6.326 0.105 1.00 0.00 194 GLY A O 7
ATOM 9309 N N . LYS A 1 63 ? -1.601 -5.618 -2.031 1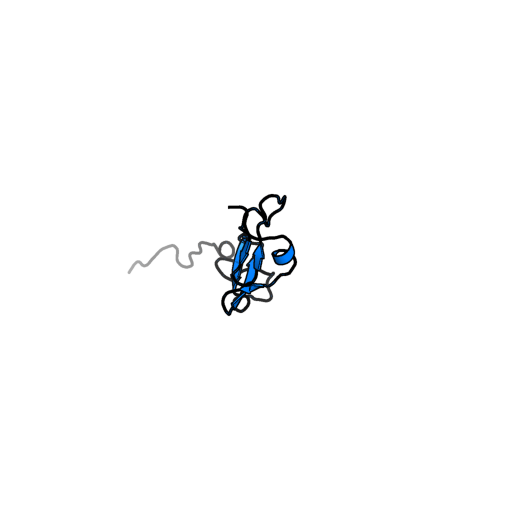.00 0.00 195 LYS A N 7
ATOM 9310 C CA . LYS A 1 63 ? -1.563 -4.204 -1.678 1.00 0.00 195 LYS A CA 7
ATOM 9311 C C . LYS A 1 63 ? -2.876 -3.519 -2.044 1.00 0.00 195 LYS A C 7
ATOM 9312 O O . LYS A 1 63 ? -3.856 -4.177 -2.394 1.00 0.00 195 LYS A O 7
ATOM 9331 N N . ARG A 1 64 ? -2.889 -2.192 -1.964 1.00 0.00 196 ARG A N 7
ATOM 9332 C CA . ARG A 1 64 ? -4.081 -1.419 -2.288 1.00 0.00 196 ARG A CA 7
ATOM 9333 C C . ARG A 1 64 ? -4.040 -0.933 -3.733 1.00 0.00 196 ARG A C 7
ATOM 9334 O O . ARG A 1 64 ? -4.396 0.209 -4.027 1.00 0.00 196 ARG A O 7
ATOM 9355 N N . SER A 1 65 ? -3.603 -1.809 -4.634 1.00 0.00 197 SER A N 7
ATOM 9356 C CA . SER A 1 65 ? -3.515 -1.470 -6.049 1.00 0.00 197 SER A CA 7
ATOM 9357 C C . SER A 1 65 ? -3.779 -2.696 -6.917 1.00 0.00 197 SER A C 7
ATOM 9358 O O . SER A 1 65 ? -3.701 -3.831 -6.446 1.00 0.00 197 SER A O 7
ATOM 9366 N N . CYS A 1 66 ? -4.089 -2.459 -8.185 1.00 0.00 198 CYS A N 7
ATOM 9367 C CA . CYS A 1 66 ? -4.364 -3.543 -9.122 1.00 0.00 198 CYS A CA 7
ATOM 9368 C C . CYS A 1 66 ? -3.137 -4.429 -9.303 1.00 0.00 198 CYS A C 7
ATOM 9369 O O . CYS A 1 66 ? -2.077 -3.963 -9.721 1.00 0.00 198 CYS A O 7
ATOM 9376 N N . ARG A 1 67 ? -3.285 -5.713 -8.985 1.00 0.00 199 ARG A N 7
ATOM 9377 C CA . ARG A 1 67 ? -2.187 -6.663 -9.114 1.00 0.00 199 ARG A CA 7
ATOM 9378 C C . ARG A 1 67 ? -1.763 -6.811 -10.572 1.00 0.00 199 ARG A C 7
ATOM 9379 O O . ARG A 1 67 ? -2.498 -7.366 -11.390 1.00 0.00 199 ARG A O 7
ATOM 9400 N N . ARG A 1 68 ? -0.575 -6.308 -10.892 1.00 0.00 200 ARG A N 7
ATOM 9401 C CA . ARG A 1 68 ? -0.053 -6.383 -12.251 1.00 0.00 200 ARG A CA 7
ATOM 9402 C C . ARG A 1 68 ? 1.457 -6.590 -12.244 1.00 0.00 200 ARG A C 7
ATOM 9403 O O . ARG A 1 68 ? 2.223 -5.653 -12.015 1.00 0.00 200 ARG A O 7
ATOM 9424 N N . LYS A 1 69 ? 1.883 -7.824 -12.499 1.00 0.00 201 LYS A N 7
ATOM 9425 C CA . LYS A 1 69 ? 3.303 -8.155 -12.522 1.00 0.00 201 LYS A CA 7
ATOM 9426 C C . LYS A 1 69 ? 3.953 -7.861 -11.173 1.00 0.00 201 LYS A C 7
ATOM 9427 O O . LYS A 1 69 ? 5.128 -7.502 -11.104 1.00 0.00 201 LYS A O 7
ATOM 9446 N N . LEU A 1 70 ? 3.180 -8.015 -10.103 1.00 0.00 202 LEU A N 7
ATOM 9447 C CA . LEU A 1 70 ? 3.680 -7.767 -8.756 1.00 0.00 202 LEU A CA 7
ATOM 9448 C C . LEU A 1 70 ? 4.685 -8.839 -8.343 1.00 0.00 202 LEU A C 7
ATOM 9449 O O . LEU A 1 70 ? 5.637 -8.563 -7.613 1.00 0.00 202 LEU A O 7
ATOM 9465 N N . GLU A 1 71 ? 4.465 -10.062 -8.815 1.00 0.00 203 GLU A N 7
ATOM 9466 C CA . GLU A 1 71 ? 5.350 -11.175 -8.496 1.00 0.00 203 GLU A CA 7
ATOM 9467 C C . GLU A 1 71 ? 5.219 -12.287 -9.531 1.00 0.00 203 GLU A C 7
ATOM 9468 O O . GLU A 1 71 ? 4.262 -13.061 -9.508 1.00 0.00 203 GLU A O 7
ATOM 9480 N N . ARG A 1 72 ? 6.187 -12.360 -10.438 1.00 0.00 204 ARG A N 7
ATOM 9481 C CA . ARG A 1 72 ? 6.180 -13.378 -11.483 1.00 0.00 204 ARG A CA 7
ATOM 9482 C C . ARG A 1 72 ? 7.538 -13.461 -12.171 1.00 0.00 204 ARG A C 7
ATOM 9483 O O . ARG A 1 72 ? 8.130 -14.536 -12.272 1.00 0.00 204 ARG A O 7
ATOM 9504 N N . HIS A 1 73 ? 8.028 -12.319 -12.642 1.00 0.00 205 HIS A N 7
ATOM 9505 C CA . HIS A 1 73 ? 9.317 -12.261 -13.323 1.00 0.00 205 HIS A CA 7
ATOM 9506 C C . HIS A 1 73 ? 10.245 -11.258 -12.644 1.00 0.00 205 HIS A C 7
ATOM 9507 O O . HIS A 1 73 ? 10.048 -10.047 -12.746 1.00 0.00 205 HIS A O 7
ATOM 9522 N N . ASN A 1 74 ? 11.256 -11.770 -11.950 1.00 0.00 206 ASN A N 7
ATOM 9523 C CA . ASN A 1 74 ? 12.214 -10.920 -11.254 1.00 0.00 206 ASN A CA 7
ATOM 9524 C C . ASN A 1 74 ? 13.556 -11.629 -11.094 1.00 0.00 206 ASN A C 7
ATOM 9525 O O . ASN A 1 74 ? 14.273 -11.405 -10.119 1.00 0.00 206 ASN A O 7
ATOM 9536 N N . ASN A 1 75 ? 13.886 -12.483 -12.057 1.00 0.00 207 ASN A N 7
ATOM 9537 C CA . ASN A 1 75 ? 15.143 -13.223 -12.022 1.00 0.00 207 ASN A CA 7
ATOM 9538 C C . ASN A 1 75 ? 16.216 -12.512 -12.839 1.00 0.00 207 ASN A C 7
ATOM 9539 O O . ASN A 1 75 ? 15.916 -11.621 -13.634 1.00 0.00 207 ASN A O 7
ATOM 9550 N N . ARG A 1 76 ? 17.468 -12.907 -12.635 1.00 0.00 208 ARG A N 7
ATOM 9551 C CA . ARG A 1 76 ? 18.585 -12.307 -13.352 1.00 0.00 208 ARG A CA 7
ATOM 9552 C C . ARG A 1 76 ? 18.979 -13.156 -14.556 1.00 0.00 208 ARG A C 7
ATOM 9553 O O . ARG A 1 76 ? 19.134 -12.645 -15.666 1.00 0.00 208 ARG A O 7
ATOM 9574 N N . ARG A 1 77 ? 19.142 -14.455 -14.330 1.00 0.00 209 ARG A N 7
ATOM 9575 C CA . ARG A 1 77 ? 19.519 -15.376 -15.397 1.00 0.00 209 ARG A CA 7
ATOM 9576 C C . ARG A 1 77 ? 18.677 -16.646 -15.342 1.00 0.00 209 ARG A C 7
ATOM 9577 O O . ARG A 1 77 ? 18.666 -17.353 -14.334 1.00 0.00 209 ARG A O 7
ATOM 9598 N N . LYS A 1 78 ? 17.973 -16.930 -16.434 1.00 0.00 210 LYS A N 7
ATOM 9599 C CA . LYS A 1 78 ? 17.128 -18.116 -16.511 1.00 0.00 210 LYS A CA 7
ATOM 9600 C C . LYS A 1 78 ? 16.996 -18.596 -17.954 1.00 0.00 210 LYS A C 7
ATOM 9601 O O . LYS A 1 78 ? 17.656 -19.550 -18.365 1.00 0.00 210 LYS A O 7
ATOM 9620 N N . ARG A 1 79 ? 16.138 -17.928 -18.721 1.00 0.00 211 ARG A N 7
ATOM 9621 C CA . ARG A 1 79 ? 15.921 -18.286 -20.117 1.00 0.00 211 ARG A CA 7
ATOM 9622 C C . ARG A 1 79 ? 16.381 -17.167 -21.048 1.00 0.00 211 ARG A C 7
ATOM 9623 O O . ARG A 1 79 ? 16.877 -17.424 -22.144 1.00 0.00 211 ARG A O 7
ATOM 9644 N N . LYS A 1 80 ? 16.212 -15.926 -20.603 1.00 0.00 212 LYS A N 7
ATOM 9645 C CA . LYS A 1 80 ? 16.610 -14.770 -21.396 1.00 0.00 212 LYS A CA 7
ATOM 9646 C C . LYS A 1 80 ? 16.978 -13.591 -20.496 1.00 0.00 212 LYS A C 7
ATOM 9647 O O . LYS A 1 80 ? 16.217 -13.229 -19.598 1.00 0.00 212 LYS A O 7
ATOM 9666 N N . PRO A 1 81 ? 18.153 -12.974 -20.720 1.00 0.00 213 PRO A N 7
ATOM 9667 C CA . PRO A 1 81 ? 18.608 -11.835 -19.919 1.00 0.00 213 PRO A CA 7
ATOM 9668 C C . PRO A 1 81 ? 17.866 -10.549 -20.265 1.00 0.00 213 PRO A C 7
ATOM 9669 O O . PRO A 1 81 ? 17.020 -10.530 -21.160 1.00 0.00 213 PRO A O 7
ATOM 9680 N N . VAL A 1 82 ? 18.189 -9.475 -19.553 1.00 0.00 214 VAL A N 7
ATOM 9681 C CA . VAL A 1 82 ? 17.555 -8.184 -19.786 1.00 0.00 214 VAL A CA 7
ATOM 9682 C C . VAL A 1 82 ? 18.492 -7.245 -20.538 1.00 0.00 214 VAL A C 7
ATOM 9683 O O . VAL A 1 82 ? 19.683 -7.169 -20.239 1.00 0.00 214 VAL A O 7
ATOM 9696 N N . ASP A 1 83 ? 17.946 -6.533 -21.518 1.00 0.00 215 ASP A N 7
ATOM 9697 C CA . ASP A 1 83 ? 18.735 -5.600 -22.315 1.00 0.00 215 ASP A CA 7
ATOM 9698 C C . ASP A 1 83 ? 17.867 -4.453 -22.825 1.00 0.00 215 ASP A C 7
ATOM 9699 O O . ASP A 1 83 ? 16.661 -4.607 -23.009 1.00 0.00 215 ASP A O 7
ATOM 9708 N N . LYS A 1 84 ? 18.492 -3.302 -23.054 1.00 0.00 216 LYS A N 7
ATOM 9709 C CA . LYS A 1 84 ? 17.780 -2.128 -23.544 1.00 0.00 216 LYS A CA 7
ATOM 9710 C C . LYS A 1 84 ? 18.755 -1.026 -23.941 1.00 0.00 216 LYS A C 7
ATOM 9711 O O . LYS A 1 84 ? 18.471 0.160 -23.772 1.00 0.00 216 LYS A O 7
ATOM 9730 N N . GLY A 1 85 ? 19.908 -1.425 -24.472 1.00 0.00 217 GLY A N 7
ATOM 9731 C CA . GLY A 1 85 ? 20.908 -0.459 -24.885 1.00 0.00 217 GLY A CA 7
ATOM 9732 C C . GLY A 1 85 ? 20.961 -0.288 -26.390 1.00 0.00 217 GLY A C 7
ATOM 9733 O O . GLY A 1 85 ? 20.056 0.292 -26.987 1.00 0.00 217 GLY A O 7
ATOM 9737 N N . GLY A 1 86 ? 22.026 -0.794 -27.005 1.00 0.00 218 GLY A N 7
ATOM 9738 C CA . GLY A 1 86 ? 22.174 -0.684 -28.445 1.00 0.00 218 GLY A CA 7
ATOM 9739 C C . GLY A 1 86 ? 23.491 -0.048 -28.847 1.00 0.00 218 GLY A C 7
ATOM 9740 O O . GLY A 1 86 ? 24.233 -0.603 -29.655 1.00 0.00 218 GLY A O 7
ATOM 9744 N N . VAL A 1 87 ? 23.781 1.117 -28.279 1.00 0.00 219 VAL A N 7
ATOM 9745 C CA . VAL A 1 87 ? 25.016 1.829 -28.583 1.00 0.00 219 VAL A CA 7
ATOM 9746 C C . VAL A 1 87 ? 25.694 2.314 -27.299 1.00 0.00 219 VAL A C 7
ATOM 9747 O O . VAL A 1 87 ? 25.069 2.357 -26.240 1.00 0.00 219 VAL A O 7
ATOM 9760 N N . ALA A 1 88 ? 26.971 2.682 -27.395 1.00 0.00 220 ALA A N 7
ATOM 9761 C CA . ALA A 1 88 ? 27.713 3.160 -26.234 1.00 0.00 220 ALA A CA 7
ATOM 9762 C C . ALA A 1 88 ? 27.473 4.648 -26.004 1.00 0.00 220 ALA A C 7
ATOM 9763 O O . ALA A 1 88 ? 26.960 5.004 -24.923 1.00 0.00 220 ALA A O 7
ATOM 9773 N N . VAL A 1 3 ? -8.594 18.674 -15.447 1.00 0.00 135 VAL A N 8
ATOM 9774 C CA . VAL A 1 3 ? -8.811 19.795 -14.497 1.00 0.00 135 VAL A CA 8
ATOM 9775 C C . VAL A 1 3 ? -8.945 19.287 -13.065 1.00 0.00 135 VAL A C 8
ATOM 9776 O O . VAL A 1 3 ? -9.767 18.417 -12.780 1.00 0.00 135 VAL A O 8
ATOM 9789 N N . ALA A 1 4 ? -8.131 19.836 -12.169 1.00 0.00 136 ALA A N 8
ATOM 9790 C CA . ALA A 1 4 ? -8.158 19.439 -10.766 1.00 0.00 136 ALA A CA 8
ATOM 9791 C C . ALA A 1 4 ? -9.545 19.643 -10.163 1.00 0.00 136 ALA A C 8
ATOM 9792 O O . ALA A 1 4 ? -9.853 20.713 -9.639 1.00 0.00 136 ALA A O 8
ATOM 9799 N N . ARG A 1 5 ? -10.378 18.611 -10.247 1.00 0.00 137 ARG A N 8
ATOM 9800 C CA . ARG A 1 5 ? -11.733 18.679 -9.713 1.00 0.00 137 ARG A CA 8
ATOM 9801 C C . ARG A 1 5 ? -12.301 17.281 -9.486 1.00 0.00 137 ARG A C 8
ATOM 9802 O O . ARG A 1 5 ? -12.554 16.543 -10.438 1.00 0.00 137 ARG A O 8
ATOM 9823 N N . CYS A 1 6 ? -12.509 16.922 -8.220 1.00 0.00 138 CYS A N 8
ATOM 9824 C CA . CYS A 1 6 ? -13.054 15.614 -7.880 1.00 0.00 138 CYS A CA 8
ATOM 9825 C C . CYS A 1 6 ? -14.386 15.390 -8.591 1.00 0.00 138 CYS A C 8
ATOM 9826 O O . CYS A 1 6 ? -15.428 15.878 -8.149 1.00 0.00 138 CYS A O 8
ATOM 9833 N N . GLN A 1 7 ? -14.334 14.667 -9.706 1.00 0.00 139 GLN A N 8
ATOM 9834 C CA . GLN A 1 7 ? -15.528 14.392 -10.503 1.00 0.00 139 GLN A CA 8
ATOM 9835 C C . GLN A 1 7 ? -16.232 13.111 -10.059 1.00 0.00 139 GLN A C 8
ATOM 9836 O O . GLN A 1 7 ? -16.688 12.327 -10.893 1.00 0.00 139 GLN A O 8
ATOM 9850 N N . VAL A 1 8 ? -16.339 12.904 -8.751 1.00 0.00 140 VAL A N 8
ATOM 9851 C CA . VAL A 1 8 ? -17.010 11.721 -8.227 1.00 0.00 140 VAL A CA 8
ATOM 9852 C C . VAL A 1 8 ? -18.499 12.001 -8.021 1.00 0.00 140 VAL A C 8
ATOM 9853 O O . VAL A 1 8 ? -18.867 12.948 -7.328 1.00 0.00 140 VAL A O 8
ATOM 9866 N N . PRO A 1 9 ? -19.383 11.184 -8.626 1.00 0.00 141 PRO A N 8
ATOM 9867 C CA . PRO A 1 9 ? -20.832 11.361 -8.504 1.00 0.00 141 PRO A CA 8
ATOM 9868 C C . PRO A 1 9 ? -21.273 11.664 -7.075 1.00 0.00 141 PRO A C 8
ATOM 9869 O O . PRO A 1 9 ? -21.947 12.663 -6.822 1.00 0.00 141 PRO A O 8
ATOM 9880 N N . ASP A 1 10 ? -20.891 10.797 -6.145 1.00 0.00 142 ASP A N 8
ATOM 9881 C CA . ASP A 1 10 ? -21.250 10.973 -4.742 1.00 0.00 142 ASP A CA 8
ATOM 9882 C C . ASP A 1 10 ? -20.445 12.103 -4.103 1.00 0.00 142 ASP A C 8
ATOM 9883 O O . ASP A 1 10 ? -20.890 12.720 -3.135 1.00 0.00 142 ASP A O 8
ATOM 9892 N N . CYS A 1 11 ? -19.259 12.366 -4.645 1.00 0.00 143 CYS A N 8
ATOM 9893 C CA . CYS A 1 11 ? -18.398 13.420 -4.117 1.00 0.00 143 CYS A CA 8
ATOM 9894 C C . CYS A 1 11 ? -17.962 14.382 -5.218 1.00 0.00 143 CYS A C 8
ATOM 9895 O O . CYS A 1 11 ? -16.954 14.159 -5.890 1.00 0.00 143 CYS A O 8
ATOM 9902 N N . GLU A 1 12 ? -18.722 15.459 -5.392 1.00 0.00 144 GLU A N 8
ATOM 9903 C CA . GLU A 1 12 ? -18.410 16.459 -6.406 1.00 0.00 144 GLU A CA 8
ATOM 9904 C C . GLU A 1 12 ? -17.613 17.608 -5.793 1.00 0.00 144 GLU A C 8
ATOM 9905 O O . GLU A 1 12 ? -18.150 18.689 -5.548 1.00 0.00 144 GLU A O 8
ATOM 9917 N N . ALA A 1 13 ? -16.332 17.362 -5.542 1.00 0.00 145 ALA A N 8
ATOM 9918 C CA . ALA A 1 13 ? -15.461 18.371 -4.949 1.00 0.00 145 ALA A CA 8
ATOM 9919 C C . ALA A 1 13 ? -14.783 19.216 -6.021 1.00 0.00 145 ALA A C 8
ATOM 9920 O O . ALA A 1 13 ? -14.466 18.727 -7.105 1.00 0.00 145 ALA A O 8
ATOM 9927 N N . ASP A 1 14 ? -14.556 20.488 -5.706 1.00 0.00 146 ASP A N 8
ATOM 9928 C CA . ASP A 1 14 ? -13.911 21.404 -6.639 1.00 0.00 146 ASP A CA 8
ATOM 9929 C C . ASP A 1 14 ? -12.486 21.719 -6.191 1.00 0.00 146 ASP A C 8
ATOM 9930 O O . ASP A 1 14 ? -12.181 22.843 -5.794 1.00 0.00 146 ASP A O 8
ATOM 9939 N N . ILE A 1 15 ? -11.617 20.715 -6.258 1.00 0.00 147 ILE A N 8
ATOM 9940 C CA . ILE A 1 15 ? -10.225 20.879 -5.858 1.00 0.00 147 ILE A CA 8
ATOM 9941 C C . ILE A 1 15 ? -9.433 21.639 -6.920 1.00 0.00 147 ILE A C 8
ATOM 9942 O O . ILE A 1 15 ? -8.539 21.083 -7.560 1.00 0.00 147 ILE A O 8
ATOM 9958 N N . SER A 1 16 ? -9.765 22.913 -7.104 1.00 0.00 148 SER A N 8
ATOM 9959 C CA . SER A 1 16 ? -9.082 23.745 -8.088 1.00 0.00 148 SER A CA 8
ATOM 9960 C C . SER A 1 16 ? -7.985 24.579 -7.435 1.00 0.00 148 SER A C 8
ATOM 9961 O O . SER A 1 16 ? -7.635 25.653 -7.923 1.00 0.00 148 SER A O 8
ATOM 9969 N N . GLU A 1 17 ? -7.445 24.078 -6.326 1.00 0.00 149 GLU A N 8
ATOM 9970 C CA . GLU A 1 17 ? -6.388 24.780 -5.608 1.00 0.00 149 GLU A CA 8
ATOM 9971 C C . GLU A 1 17 ? -5.615 23.825 -4.704 1.00 0.00 149 GLU A C 8
ATOM 9972 O O . GLU A 1 17 ? -5.090 24.228 -3.666 1.00 0.00 149 GLU A O 8
ATOM 9984 N N . LEU A 1 18 ? -5.551 22.560 -5.102 1.00 0.00 150 LEU A N 8
ATOM 9985 C CA . LEU A 1 18 ? -4.842 21.548 -4.326 1.00 0.00 150 LEU A CA 8
ATOM 9986 C C . LEU A 1 18 ? -3.420 21.364 -4.847 1.00 0.00 150 LEU A C 8
ATOM 9987 O O . LEU A 1 18 ? -3.117 21.711 -5.988 1.00 0.00 150 LEU A O 8
ATOM 10003 N N . LYS A 1 19 ? -2.553 20.815 -4.004 1.00 0.00 151 LYS A N 8
ATOM 10004 C CA . LYS A 1 19 ? -1.162 20.583 -4.379 1.00 0.00 151 LYS A CA 8
ATOM 10005 C C . LYS A 1 19 ? -0.721 19.174 -3.997 1.00 0.00 151 LYS A C 8
ATOM 10006 O O . LYS A 1 19 ? -0.468 18.890 -2.826 1.00 0.00 151 LYS A O 8
ATOM 10025 N N . GLY A 1 20 ? -0.633 18.297 -4.991 1.00 0.00 152 GLY A N 8
ATOM 10026 C CA . GLY A 1 20 ? -0.224 16.929 -4.736 1.00 0.00 152 GLY A CA 8
ATOM 10027 C C . GLY A 1 20 ? -0.481 16.016 -5.920 1.00 0.00 152 GLY A C 8
ATOM 10028 O O . GLY A 1 20 ? -0.484 16.463 -7.067 1.00 0.00 152 GLY A O 8
ATOM 10032 N N . TYR A 1 21 ? -0.699 14.735 -5.642 1.00 0.00 153 TYR A N 8
ATOM 10033 C CA . TYR A 1 21 ? -0.958 13.758 -6.693 1.00 0.00 153 TYR A CA 8
ATOM 10034 C C . TYR A 1 21 ? -2.447 13.696 -7.021 1.00 0.00 153 TYR A C 8
ATOM 10035 O O . TYR A 1 21 ? -2.830 13.429 -8.160 1.00 0.00 153 TYR A O 8
ATOM 10053 N N . HIS A 1 22 ? -3.281 13.946 -6.017 1.00 0.00 154 HIS A N 8
ATOM 10054 C CA . HIS A 1 22 ? -4.729 13.920 -6.201 1.00 0.00 154 HIS A CA 8
ATOM 10055 C C . HIS A 1 22 ? -5.200 15.095 -7.058 1.00 0.00 154 HIS A C 8
ATOM 10056 O O . HIS A 1 22 ? -6.349 15.127 -7.501 1.00 0.00 154 HIS A O 8
ATOM 10070 N N . LYS A 1 23 ? -4.311 16.058 -7.290 1.00 0.00 155 LYS A N 8
ATOM 10071 C CA . LYS A 1 23 ? -4.645 17.227 -8.094 1.00 0.00 155 LYS A CA 8
ATOM 10072 C C . LYS A 1 23 ? -4.718 16.868 -9.573 1.00 0.00 155 LYS A C 8
ATOM 10073 O O . LYS A 1 23 ? -5.637 17.280 -10.280 1.00 0.00 155 LYS A O 8
ATOM 10092 N N . ARG A 1 24 ? -3.738 16.097 -10.038 1.00 0.00 156 ARG A N 8
ATOM 10093 C CA . ARG A 1 24 ? -3.686 15.681 -11.436 1.00 0.00 156 ARG A CA 8
ATOM 10094 C C . ARG A 1 24 ? -4.420 14.358 -11.653 1.00 0.00 156 ARG A C 8
ATOM 10095 O O . ARG A 1 24 ? -4.051 13.573 -12.525 1.00 0.00 156 ARG A O 8
ATOM 10116 N N . HIS A 1 25 ? -5.459 14.114 -10.858 1.00 0.00 157 HIS A N 8
ATOM 10117 C CA . HIS A 1 25 ? -6.234 12.882 -10.976 1.00 0.00 157 HIS A CA 8
ATOM 10118 C C . HIS A 1 25 ? -7.725 13.140 -10.762 1.00 0.00 157 HIS A C 8
ATOM 10119 O O . HIS A 1 25 ? -8.498 12.208 -10.544 1.00 0.00 157 HIS A O 8
ATOM 10133 N N . ARG A 1 26 ? -8.128 14.410 -10.830 1.00 0.00 158 ARG A N 8
ATOM 10134 C CA . ARG A 1 26 ? -9.528 14.783 -10.647 1.00 0.00 158 ARG A CA 8
ATOM 10135 C C . ARG A 1 26 ? -10.115 14.137 -9.394 1.00 0.00 158 ARG A C 8
ATOM 10136 O O . ARG A 1 26 ? -11.161 13.486 -9.448 1.00 0.00 158 ARG A O 8
ATOM 10157 N N . VAL A 1 27 ? -9.434 14.322 -8.267 1.00 0.00 159 VAL A N 8
ATOM 10158 C CA . VAL A 1 27 ? -9.882 13.763 -6.998 1.00 0.00 159 VAL A CA 8
ATOM 10159 C C . VAL A 1 27 ? -9.410 14.623 -5.828 1.00 0.00 159 VAL A C 8
ATOM 10160 O O . VAL A 1 27 ? -8.317 15.187 -5.862 1.00 0.00 159 VAL A O 8
ATOM 10173 N N . CYS A 1 28 ? -10.244 14.726 -4.798 1.00 0.00 160 CYS A N 8
ATOM 10174 C CA . CYS A 1 28 ? -9.910 15.522 -3.623 1.00 0.00 160 CYS A CA 8
ATOM 10175 C C . CYS A 1 28 ? -9.083 14.715 -2.625 1.00 0.00 160 CYS A C 8
ATOM 10176 O O . CYS A 1 28 ? -8.969 13.494 -2.740 1.00 0.00 160 CYS A O 8
ATOM 10183 N N . LEU A 1 29 ? -8.505 15.407 -1.647 1.00 0.00 161 LEU A N 8
ATOM 10184 C CA . LEU A 1 29 ? -7.685 14.759 -0.630 1.00 0.00 161 LEU A CA 8
ATOM 10185 C C . LEU A 1 29 ? -8.517 13.806 0.223 1.00 0.00 161 LEU A C 8
ATOM 10186 O O . LEU A 1 29 ? -8.038 12.750 0.638 1.00 0.00 161 LEU A O 8
ATOM 10202 N N . ARG A 1 30 ? -9.763 14.186 0.484 1.00 0.00 162 ARG A N 8
ATOM 10203 C CA . ARG A 1 30 ? -10.662 13.367 1.292 1.00 0.00 162 ARG A CA 8
ATOM 10204 C C . ARG A 1 30 ? -10.837 11.978 0.686 1.00 0.00 162 ARG A C 8
ATOM 10205 O O . ARG A 1 30 ? -10.985 10.991 1.407 1.00 0.00 162 ARG A O 8
ATOM 10226 N N . CYS A 1 31 ? -10.824 11.908 -0.640 1.00 0.00 163 CYS A N 8
ATOM 10227 C CA . CYS A 1 31 ? -10.985 10.638 -1.340 1.00 0.00 163 CYS A CA 8
ATOM 10228 C C . CYS A 1 31 ? -9.670 9.867 -1.380 1.00 0.00 163 CYS A C 8
ATOM 10229 O O . CYS A 1 31 ? -9.660 8.636 -1.413 1.00 0.00 163 CYS A O 8
ATOM 10236 N N . ALA A 1 32 ? -8.559 10.597 -1.379 1.00 0.00 164 ALA A N 8
ATOM 10237 C CA . ALA A 1 32 ? -7.238 9.980 -1.417 1.00 0.00 164 ALA A CA 8
ATOM 10238 C C . ALA A 1 32 ? -6.931 9.257 -0.111 1.00 0.00 164 ALA A C 8
ATOM 10239 O O . ALA A 1 32 ? -6.208 8.260 -0.096 1.00 0.00 164 ALA A O 8
ATOM 10246 N N . THR A 1 33 ? -7.483 9.765 0.987 1.00 0.00 165 THR A N 8
ATOM 10247 C CA . THR A 1 33 ? -7.265 9.166 2.299 1.00 0.00 165 THR A CA 8
ATOM 10248 C C . THR A 1 33 ? -8.411 8.233 2.675 1.00 0.00 165 THR A C 8
ATOM 10249 O O . THR A 1 33 ? -8.220 7.260 3.405 1.00 0.00 165 THR A O 8
ATOM 10260 N N . ALA A 1 34 ? -9.605 8.536 2.172 1.00 0.00 166 ALA A N 8
ATOM 10261 C CA . ALA A 1 34 ? -10.783 7.726 2.457 1.00 0.00 166 ALA A CA 8
ATOM 10262 C C . ALA A 1 34 ? -10.576 6.281 2.014 1.00 0.00 166 ALA A C 8
ATOM 10263 O O . ALA A 1 34 ? -9.910 6.018 1.013 1.00 0.00 166 ALA A O 8
ATOM 10270 N N . SER A 1 35 ? -11.152 5.349 2.766 1.00 0.00 167 SER A N 8
ATOM 10271 C CA . SER A 1 35 ? -11.031 3.930 2.451 1.00 0.00 167 SER A CA 8
ATOM 10272 C C . SER A 1 35 ? -11.649 3.621 1.092 1.00 0.00 167 SER A C 8
ATOM 10273 O O . SER A 1 35 ? -11.046 2.933 0.266 1.00 0.00 167 SER A O 8
ATOM 10281 N N . PHE A 1 36 ? -12.853 4.134 0.864 1.00 0.00 168 PHE A N 8
ATOM 10282 C CA . PHE A 1 36 ? -13.553 3.913 -0.397 1.00 0.00 168 PHE A CA 8
ATOM 10283 C C . PHE A 1 36 ? -14.630 4.970 -0.614 1.00 0.00 168 PHE A C 8
ATOM 10284 O O . PHE A 1 36 ? -14.944 5.747 0.289 1.00 0.00 168 PHE A O 8
ATOM 10301 N N . VAL A 1 37 ? -15.195 4.995 -1.818 1.00 0.00 169 VAL A N 8
ATOM 10302 C CA . VAL A 1 37 ? -16.238 5.957 -2.152 1.00 0.00 169 VAL A CA 8
ATOM 10303 C C . VAL A 1 37 ? -17.351 5.301 -2.961 1.00 0.00 169 VAL A C 8
ATOM 10304 O O . VAL A 1 37 ? -17.123 4.321 -3.670 1.00 0.00 169 VAL A O 8
ATOM 10317 N N . VAL A 1 38 ? -18.556 5.848 -2.850 1.00 0.00 170 VAL A N 8
ATOM 10318 C CA . VAL A 1 38 ? -19.707 5.317 -3.573 1.00 0.00 170 VAL A CA 8
ATOM 10319 C C . VAL A 1 38 ? -19.855 5.986 -4.935 1.00 0.00 170 VAL A C 8
ATOM 10320 O O . VAL A 1 38 ? -20.719 6.841 -5.128 1.00 0.00 170 VAL A O 8
ATOM 10333 N N . LEU A 1 39 ? -19.005 5.592 -5.877 1.00 0.00 171 LEU A N 8
ATOM 10334 C CA . LEU A 1 39 ? -19.042 6.153 -7.223 1.00 0.00 171 LEU A CA 8
ATOM 10335 C C . LEU A 1 39 ? -20.398 5.907 -7.877 1.00 0.00 171 LEU A C 8
ATOM 10336 O O . LEU A 1 39 ? -21.336 5.447 -7.227 1.00 0.00 171 LEU A O 8
ATOM 10352 N N . ASP A 1 40 ? -20.497 6.223 -9.166 1.00 0.00 172 ASP A N 8
ATOM 10353 C CA . ASP A 1 40 ? -21.741 6.042 -9.907 1.00 0.00 172 ASP A CA 8
ATOM 10354 C C . ASP A 1 40 ? -22.232 4.598 -9.816 1.00 0.00 172 ASP A C 8
ATOM 10355 O O . ASP A 1 40 ? -21.889 3.762 -10.651 1.00 0.00 172 ASP A O 8
ATOM 10364 N N . GLY A 1 41 ? -23.042 4.317 -8.801 1.00 0.00 173 GLY A N 8
ATOM 10365 C CA . GLY A 1 41 ? -23.574 2.979 -8.618 1.00 0.00 173 GLY A CA 8
ATOM 10366 C C . GLY A 1 41 ? -22.491 1.917 -8.580 1.00 0.00 173 GLY A C 8
ATOM 10367 O O . GLY A 1 41 ? -22.727 0.767 -8.954 1.00 0.00 173 GLY A O 8
ATOM 10371 N N . GLU A 1 42 ? -21.301 2.300 -8.129 1.00 0.00 174 GLU A N 8
ATOM 10372 C CA . GLU A 1 42 ? -20.181 1.370 -8.047 1.00 0.00 174 GLU A CA 8
ATOM 10373 C C . GLU A 1 42 ? -19.120 1.879 -7.078 1.00 0.00 174 GLU A C 8
ATOM 10374 O O . GLU A 1 42 ? -18.609 2.989 -7.225 1.00 0.00 174 GLU A O 8
ATOM 10386 N N . ASN A 1 43 ? -18.788 1.056 -6.087 1.00 0.00 175 ASN A N 8
ATOM 10387 C CA . ASN A 1 43 ? -17.782 1.421 -5.095 1.00 0.00 175 ASN A CA 8
ATOM 10388 C C . ASN A 1 43 ? -16.378 1.277 -5.671 1.00 0.00 175 ASN A C 8
ATOM 10389 O O . ASN A 1 43 ? -15.965 0.183 -6.058 1.00 0.00 175 ASN A O 8
ATOM 10400 N N . LYS A 1 44 ? -15.647 2.386 -5.727 1.00 0.00 176 LYS A N 8
ATOM 10401 C CA . LYS A 1 44 ? -14.289 2.380 -6.259 1.00 0.00 176 LYS A CA 8
ATOM 10402 C C . LYS A 1 44 ? -13.276 2.739 -5.178 1.00 0.00 176 LYS A C 8
ATOM 10403 O O . LYS A 1 44 ? -13.599 3.432 -4.214 1.00 0.00 176 LYS A O 8
ATOM 10422 N N . ARG A 1 45 ? -12.046 2.261 -5.346 1.00 0.00 177 ARG A N 8
ATOM 10423 C CA . ARG A 1 45 ? -10.981 2.531 -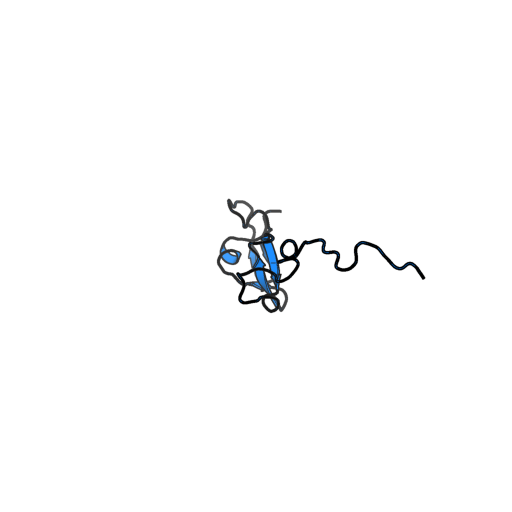4.387 1.00 0.00 177 ARG A CA 8
ATOM 10424 C C . ARG A 1 45 ? -9.810 3.239 -5.062 1.00 0.00 177 ARG A C 8
ATOM 10425 O O . ARG A 1 45 ? -9.381 2.851 -6.148 1.00 0.00 177 ARG A O 8
ATOM 10446 N N . TYR A 1 46 ? -9.301 4.280 -4.411 1.00 0.00 178 TYR A N 8
ATOM 10447 C CA . TYR A 1 46 ? -8.181 5.045 -4.949 1.00 0.00 178 TYR A CA 8
ATOM 10448 C C . TYR A 1 46 ? -6.913 4.197 -4.998 1.00 0.00 178 TYR A C 8
ATOM 10449 O O . TYR A 1 46 ? -6.362 3.828 -3.963 1.00 0.00 178 TYR A O 8
ATOM 10467 N N . CYS A 1 47 ? -6.456 3.898 -6.210 1.00 0.00 179 CYS A N 8
ATOM 10468 C CA . CYS A 1 47 ? -5.250 3.099 -6.396 1.00 0.00 179 CYS A CA 8
ATOM 10469 C C . CYS A 1 47 ? -4.004 3.972 -6.290 1.00 0.00 179 CYS A C 8
ATOM 10470 O O . CYS A 1 47 ? -3.784 4.859 -7.111 1.00 0.00 179 CYS A O 8
ATOM 10477 N N . GLN A 1 48 ? -3.192 3.716 -5.270 1.00 0.00 180 GLN A N 8
ATOM 10478 C CA . GLN A 1 48 ? -1.970 4.483 -5.054 1.00 0.00 180 GLN A CA 8
ATOM 10479 C C . GLN A 1 48 ? -0.895 4.136 -6.085 1.00 0.00 180 GLN A C 8
ATOM 10480 O O . GLN A 1 48 ? 0.162 4.766 -6.122 1.00 0.00 180 GLN A O 8
ATOM 10494 N N . GLN A 1 49 ? -1.162 3.132 -6.917 1.00 0.00 181 GLN A N 8
ATOM 10495 C CA . GLN A 1 49 ? -0.203 2.714 -7.935 1.00 0.00 181 GLN A CA 8
ATOM 10496 C C . GLN A 1 49 ? -0.533 3.324 -9.297 1.00 0.00 181 GLN A C 8
ATOM 10497 O O . GLN A 1 49 ? 0.345 3.466 -10.147 1.00 0.00 181 GLN A O 8
ATOM 10511 N N . CYS A 1 50 ? -1.799 3.677 -9.503 1.00 0.00 182 CYS A N 8
ATOM 10512 C CA . CYS A 1 50 ? -2.227 4.262 -10.771 1.00 0.00 182 CYS A CA 8
ATOM 10513 C C . CYS A 1 50 ? -2.855 5.639 -10.568 1.00 0.00 182 CYS A C 8
ATOM 10514 O O . CYS A 1 50 ? -2.778 6.500 -11.444 1.00 0.00 182 CYS A O 8
ATOM 10521 N N . GLY A 1 51 ? -3.479 5.841 -9.414 1.00 0.00 183 GLY A N 8
ATOM 10522 C CA . GLY A 1 51 ? -4.112 7.114 -9.126 1.00 0.00 183 GLY A CA 8
ATOM 10523 C C . GLY A 1 51 ? -5.589 7.113 -9.463 1.00 0.00 183 GLY A C 8
ATOM 10524 O O . GLY A 1 51 ? -6.405 7.648 -8.711 1.00 0.00 183 GLY A O 8
ATOM 10528 N N . LYS A 1 52 ? -5.935 6.508 -10.594 1.00 0.00 184 LYS A N 8
ATOM 10529 C CA . LYS A 1 52 ? -7.326 6.436 -11.028 1.00 0.00 184 LYS A CA 8
ATOM 10530 C C . LYS A 1 52 ? -8.178 5.690 -10.007 1.00 0.00 184 LYS A C 8
ATOM 10531 O O . LYS A 1 52 ? -7.710 5.361 -8.916 1.00 0.00 184 LYS A O 8
ATOM 10550 N N . PHE A 1 53 ? -9.428 5.423 -10.368 1.00 0.00 185 PHE A N 8
ATOM 10551 C CA . PHE A 1 53 ? -10.345 4.713 -9.482 1.00 0.00 185 PHE A CA 8
ATOM 10552 C C . PHE A 1 53 ? -10.596 3.294 -9.982 1.00 0.00 185 PHE A C 8
ATOM 10553 O O . PHE A 1 53 ? -11.019 3.092 -11.120 1.00 0.00 185 PHE A O 8
ATOM 10570 N N . HIS A 1 54 ? -10.335 2.314 -9.123 1.00 0.00 186 HIS A N 8
ATOM 10571 C CA . HIS A 1 54 ? -10.535 0.913 -9.478 1.00 0.00 186 HIS A CA 8
ATOM 10572 C C . HIS A 1 54 ? -11.762 0.344 -8.772 1.00 0.00 186 HIS A C 8
ATOM 10573 O O . HIS A 1 54 ? -12.247 0.914 -7.795 1.00 0.00 186 HIS A O 8
ATOM 10587 N N . LEU A 1 55 ? -12.256 -0.783 -9.272 1.00 0.00 187 LEU A N 8
ATOM 10588 C CA . LEU A 1 55 ? -13.426 -1.430 -8.689 1.00 0.00 187 LEU A CA 8
ATOM 10589 C C . LEU A 1 55 ? -13.074 -2.089 -7.358 1.00 0.00 187 LEU A C 8
ATOM 10590 O O . LEU A 1 55 ? -11.974 -2.614 -7.185 1.00 0.00 187 LEU A O 8
ATOM 10606 N N . LEU A 1 56 ? -14.014 -2.055 -6.419 1.00 0.00 188 LEU A N 8
ATOM 10607 C CA . LEU A 1 56 ? -13.800 -2.648 -5.104 1.00 0.00 188 LEU A CA 8
ATOM 10608 C C . LEU A 1 56 ? -13.774 -4.179 -5.162 1.00 0.00 188 LEU A C 8
ATOM 10609 O O . LEU A 1 56 ? -13.009 -4.810 -4.434 1.00 0.00 188 LEU A O 8
ATOM 10625 N N . PRO A 1 57 ? -14.603 -4.813 -6.022 1.00 0.00 189 PRO A N 8
ATOM 10626 C CA . PRO A 1 57 ? -14.637 -6.270 -6.135 1.00 0.00 189 PRO A CA 8
ATOM 10627 C C . PRO A 1 57 ? -13.530 -6.809 -7.036 1.00 0.00 189 PRO A C 8
ATOM 10628 O O . PRO A 1 57 ? -13.794 -7.515 -8.009 1.00 0.00 189 PRO A O 8
ATOM 10639 N N . ASP A 1 58 ? -12.288 -6.471 -6.704 1.00 0.00 190 ASP A N 8
ATOM 10640 C CA . ASP A 1 58 ? -11.139 -6.920 -7.480 1.00 0.00 190 ASP A CA 8
ATOM 10641 C C . ASP A 1 58 ? -9.838 -6.662 -6.728 1.00 0.00 190 ASP A C 8
ATOM 10642 O O . ASP A 1 58 ? -8.805 -6.376 -7.335 1.00 0.00 190 ASP A O 8
ATOM 10651 N N . PHE A 1 59 ? -9.896 -6.762 -5.404 1.00 0.00 191 PHE A N 8
ATOM 10652 C CA . PHE A 1 59 ? -8.722 -6.538 -4.567 1.00 0.00 191 PHE A CA 8
ATOM 10653 C C . PHE A 1 59 ? -8.476 -7.730 -3.648 1.00 0.00 191 PHE A C 8
ATOM 10654 O O . PHE A 1 59 ? -9.416 -8.371 -3.181 1.00 0.00 191 PHE A O 8
ATOM 10671 N N . ASP A 1 60 ? -7.204 -8.019 -3.392 1.00 0.00 192 ASP A N 8
ATOM 10672 C CA . ASP A 1 60 ? -6.833 -9.133 -2.528 1.00 0.00 192 ASP A CA 8
ATOM 10673 C C . ASP A 1 60 ? -5.923 -8.665 -1.397 1.00 0.00 192 ASP A C 8
ATOM 10674 O O . ASP A 1 60 ? -5.420 -7.541 -1.416 1.00 0.00 192 ASP A O 8
ATOM 10683 N N . GLU A 1 61 ? -5.716 -9.534 -0.413 1.00 0.00 193 GLU A N 8
ATOM 10684 C CA . GLU A 1 61 ? -4.866 -9.208 0.727 1.00 0.00 193 GLU A CA 8
ATOM 10685 C C . GLU A 1 61 ? -3.443 -8.900 0.273 1.00 0.00 193 GLU A C 8
ATOM 10686 O O . GLU A 1 61 ? -2.735 -9.776 -0.222 1.00 0.00 193 GLU A O 8
ATOM 10698 N N . GLY A 1 62 ? -3.031 -7.647 0.445 1.00 0.00 194 GLY A N 8
ATOM 10699 C CA . GLY A 1 62 ? -1.694 -7.246 0.049 1.00 0.00 194 GLY A CA 8
ATOM 10700 C C . GLY A 1 62 ? -1.669 -5.877 -0.600 1.00 0.00 194 GLY A C 8
ATOM 10701 O O . GLY A 1 62 ? -1.952 -5.740 -1.791 1.00 0.00 194 GLY A O 8
ATOM 10705 N N . LYS A 1 63 ? -1.329 -4.859 0.184 1.00 0.00 195 LYS A N 8
ATOM 10706 C CA . LYS A 1 63 ? -1.269 -3.491 -0.320 1.00 0.00 195 LYS A CA 8
ATOM 10707 C C . LYS A 1 63 ? -2.628 -3.045 -0.845 1.00 0.00 195 LYS A C 8
ATOM 10708 O O . LYS A 1 63 ? -3.542 -3.855 -1.004 1.00 0.00 195 LYS A O 8
ATOM 10727 N N . ARG A 1 64 ? -2.757 -1.749 -1.111 1.00 0.00 196 ARG A N 8
ATOM 10728 C CA . ARG A 1 64 ? -4.007 -1.193 -1.619 1.00 0.00 196 ARG A CA 8
ATOM 10729 C C . ARG A 1 64 ? -3.880 -0.834 -3.096 1.00 0.00 196 ARG A C 8
ATOM 10730 O O . ARG A 1 64 ? -4.184 0.289 -3.502 1.00 0.00 196 ARG A O 8
ATOM 10751 N N . SER A 1 65 ? -3.431 -1.794 -3.897 1.00 0.00 197 SER A N 8
ATOM 10752 C CA . SER A 1 65 ? -3.264 -1.580 -5.329 1.00 0.00 197 SER A CA 8
ATOM 10753 C C . SER A 1 65 ? -3.699 -2.811 -6.118 1.00 0.00 197 SER A C 8
ATOM 10754 O O . SER A 1 65 ? -3.735 -3.920 -5.585 1.00 0.00 197 SER A O 8
ATOM 10762 N N . CYS A 1 66 ? -4.030 -2.606 -7.388 1.00 0.00 198 CYS A N 8
ATOM 10763 C CA . CYS A 1 66 ? -4.464 -3.698 -8.252 1.00 0.00 198 CYS A CA 8
ATOM 10764 C C . CYS A 1 66 ? -3.376 -4.761 -8.374 1.00 0.00 198 CYS A C 8
ATOM 10765 O O . CYS A 1 66 ? -2.199 -4.441 -8.545 1.00 0.00 198 CYS A O 8
ATOM 10772 N N . ARG A 1 67 ? -3.778 -6.024 -8.289 1.00 0.00 199 ARG A N 8
ATOM 10773 C CA . ARG A 1 67 ? -2.836 -7.135 -8.392 1.00 0.00 199 ARG A CA 8
ATOM 10774 C C . ARG A 1 67 ? -2.429 -7.368 -9.843 1.00 0.00 199 ARG A C 8
ATOM 10775 O O . ARG A 1 67 ? -2.985 -8.230 -10.522 1.00 0.00 199 ARG A O 8
ATOM 10796 N N . ARG A 1 68 ? -1.455 -6.595 -10.310 1.00 0.00 200 ARG A N 8
ATOM 10797 C CA . ARG A 1 68 ? -0.973 -6.717 -11.681 1.00 0.00 200 ARG A CA 8
ATOM 10798 C C . ARG A 1 68 ? 0.552 -6.682 -11.726 1.00 0.00 200 ARG A C 8
ATOM 10799 O O . ARG A 1 68 ? 1.175 -5.734 -11.250 1.00 0.00 200 ARG A O 8
ATOM 10820 N N . LYS A 1 69 ? 1.145 -7.723 -12.302 1.00 0.00 201 LYS A N 8
ATOM 10821 C CA . LYS A 1 69 ? 2.597 -7.811 -12.409 1.00 0.00 201 LYS A CA 8
ATOM 10822 C C . LYS A 1 69 ? 3.246 -7.805 -11.031 1.00 0.00 201 LYS A C 8
ATOM 10823 O O . LYS A 1 69 ? 4.347 -7.281 -10.854 1.00 0.00 201 LYS A O 8
ATOM 10842 N N . LEU A 1 70 ? 2.558 -8.388 -10.056 1.00 0.00 202 LEU A N 8
ATOM 10843 C CA . LEU A 1 70 ? 3.068 -8.451 -8.691 1.00 0.00 202 LEU A CA 8
ATOM 10844 C C . LEU A 1 70 ? 3.728 -9.799 -8.419 1.00 0.00 202 LEU A C 8
ATOM 10845 O O . LEU A 1 70 ? 4.674 -9.893 -7.637 1.00 0.00 202 LEU A O 8
ATOM 10861 N N . GLU A 1 71 ? 3.220 -10.842 -9.068 1.00 0.00 203 GLU A N 8
ATOM 10862 C CA . GLU A 1 71 ? 3.760 -12.187 -8.897 1.00 0.00 203 GLU A CA 8
ATOM 10863 C C . GLU A 1 71 ? 3.177 -13.144 -9.932 1.00 0.00 203 GLU A C 8
ATOM 10864 O O . GLU A 1 71 ? 2.056 -13.629 -9.780 1.00 0.00 203 GLU A O 8
ATOM 10876 N N . ARG A 1 72 ? 3.945 -13.409 -10.984 1.00 0.00 204 ARG A N 8
ATOM 10877 C CA . ARG A 1 72 ? 3.503 -14.308 -12.043 1.00 0.00 204 ARG A CA 8
ATOM 10878 C C . ARG A 1 72 ? 4.675 -14.728 -12.925 1.00 0.00 204 ARG A C 8
ATOM 10879 O O . ARG A 1 72 ? 4.531 -14.878 -14.138 1.00 0.00 204 ARG A O 8
ATOM 10900 N N . HIS A 1 73 ? 5.837 -14.916 -12.306 1.00 0.00 205 HIS A N 8
ATOM 10901 C CA . HIS A 1 73 ? 7.035 -15.318 -13.035 1.00 0.00 205 HIS A CA 8
ATOM 10902 C C . HIS A 1 73 ? 7.258 -16.823 -12.927 1.00 0.00 205 HIS A C 8
ATOM 10903 O O . HIS A 1 73 ? 7.782 -17.451 -13.847 1.00 0.00 205 HIS A O 8
ATOM 10918 N N . ASN A 1 74 ? 6.857 -17.397 -11.797 1.00 0.00 206 ASN A N 8
ATOM 10919 C CA . ASN A 1 74 ? 7.014 -18.828 -11.568 1.00 0.00 206 ASN A CA 8
ATOM 10920 C C . ASN A 1 74 ? 5.819 -19.392 -10.806 1.00 0.00 206 ASN A C 8
ATOM 10921 O O . ASN A 1 74 ? 5.002 -18.643 -10.272 1.00 0.00 206 ASN A O 8
ATOM 10932 N N . ASN A 1 75 ? 5.725 -20.717 -10.760 1.00 0.00 207 ASN A N 8
ATOM 10933 C CA . ASN A 1 75 ? 4.630 -21.382 -10.063 1.00 0.00 207 ASN A CA 8
ATOM 10934 C C . ASN A 1 75 ? 5.110 -22.669 -9.398 1.00 0.00 207 ASN A C 8
ATOM 10935 O O . ASN A 1 75 ? 5.946 -23.389 -9.945 1.00 0.00 207 ASN A O 8
ATOM 10946 N N . ARG A 1 76 ? 4.577 -22.951 -8.213 1.00 0.00 208 ARG A N 8
ATOM 10947 C CA . ARG A 1 76 ? 4.949 -24.151 -7.473 1.00 0.00 208 ARG A CA 8
ATOM 10948 C C . ARG A 1 76 ? 3.817 -24.591 -6.548 1.00 0.00 208 ARG A C 8
ATOM 10949 O O . ARG A 1 76 ? 3.652 -24.054 -5.454 1.00 0.00 208 ARG A O 8
ATOM 10970 N N . ARG A 1 77 ? 3.042 -25.573 -6.998 1.00 0.00 209 ARG A N 8
ATOM 10971 C CA . ARG A 1 77 ? 1.925 -26.084 -6.211 1.00 0.00 209 ARG A CA 8
ATOM 10972 C C . ARG A 1 77 ? 1.745 -27.583 -6.435 1.00 0.00 209 ARG A C 8
ATOM 10973 O O . ARG A 1 77 ? 2.265 -28.145 -7.397 1.00 0.00 209 ARG A O 8
ATOM 10994 N N . LYS A 1 78 ? 1.000 -28.222 -5.538 1.00 0.00 210 LYS A N 8
ATOM 10995 C CA . LYS A 1 78 ? 0.749 -29.656 -5.636 1.00 0.00 210 LYS A CA 8
ATOM 10996 C C . LYS A 1 78 ? -0.734 -29.961 -5.444 1.00 0.00 210 LYS A C 8
ATOM 10997 O O . LYS A 1 78 ? -1.418 -30.383 -6.376 1.00 0.00 210 LYS A O 8
ATOM 11016 N N . ARG A 1 79 ? -1.223 -29.745 -4.227 1.00 0.00 211 ARG A N 8
ATOM 11017 C CA . ARG A 1 79 ? -2.625 -29.996 -3.911 1.00 0.00 211 ARG A CA 8
ATOM 11018 C C . ARG A 1 79 ? -2.984 -29.427 -2.543 1.00 0.00 211 ARG A C 8
ATOM 11019 O O . ARG A 1 79 ? -2.554 -29.945 -1.512 1.00 0.00 211 ARG A O 8
ATOM 11040 N N . LYS A 1 80 ? -3.775 -28.359 -2.541 1.00 0.00 212 LYS A N 8
ATOM 11041 C CA . LYS A 1 80 ? -4.194 -27.719 -1.298 1.00 0.00 212 LYS A CA 8
ATOM 11042 C C . LYS A 1 80 ? -5.331 -26.726 -1.549 1.00 0.00 212 LYS A C 8
ATOM 11043 O O . LYS A 1 80 ? -6.439 -26.905 -1.042 1.00 0.00 212 LYS A O 8
ATOM 11062 N N . PRO A 1 81 ? -5.079 -25.663 -2.337 1.00 0.00 213 PRO A N 8
ATOM 11063 C CA . PRO A 1 81 ? -6.098 -24.654 -2.645 1.00 0.00 213 PRO A CA 8
ATOM 11064 C C . PRO A 1 81 ? -7.308 -25.251 -3.353 1.00 0.00 213 PRO A C 8
ATOM 11065 O O . PRO A 1 81 ? -7.174 -26.163 -4.168 1.00 0.00 213 PRO A O 8
ATOM 11076 N N . VAL A 1 82 ? -8.489 -24.731 -3.035 1.00 0.00 214 VAL A N 8
ATOM 11077 C CA . VAL A 1 82 ? -9.724 -25.213 -3.641 1.00 0.00 214 VAL A CA 8
ATOM 11078 C C . VAL A 1 82 ? -9.695 -25.033 -5.158 1.00 0.00 214 VAL A C 8
ATOM 11079 O O . VAL A 1 82 ? -10.167 -24.025 -5.684 1.00 0.00 214 VAL A O 8
ATOM 11092 N N . ASP A 1 83 ? -9.137 -26.019 -5.853 1.00 0.00 215 ASP A N 8
ATOM 11093 C CA . ASP A 1 83 ? -9.045 -25.972 -7.308 1.00 0.00 215 ASP A CA 8
ATOM 11094 C C . ASP A 1 83 ? -9.902 -27.062 -7.943 1.00 0.00 215 ASP A C 8
ATOM 11095 O O . ASP A 1 83 ? -9.766 -28.240 -7.616 1.00 0.00 215 ASP A O 8
ATOM 11104 N N . LYS A 1 84 ? -10.787 -26.659 -8.849 1.00 0.00 216 LYS A N 8
ATOM 11105 C CA . LYS A 1 84 ? -11.667 -27.603 -9.529 1.00 0.00 216 LYS A CA 8
ATOM 11106 C C . LYS A 1 84 ? -11.205 -27.842 -10.962 1.00 0.00 216 LYS A C 8
ATOM 11107 O O . LYS A 1 84 ? -10.927 -26.898 -11.702 1.00 0.00 216 LYS A O 8
ATOM 11126 N N . GLY A 1 85 ? -11.127 -29.110 -11.349 1.00 0.00 217 GLY A N 8
ATOM 11127 C CA . GLY A 1 85 ? -10.698 -29.452 -12.693 1.00 0.00 217 GLY A CA 8
ATOM 11128 C C . GLY A 1 85 ? -10.930 -30.915 -13.023 1.00 0.00 217 GLY A C 8
ATOM 11129 O O . GLY A 1 85 ? -10.486 -31.800 -12.292 1.00 0.00 217 GLY A O 8
ATOM 11133 N N . GLY A 1 86 ? -11.627 -31.167 -14.125 1.00 0.00 218 GLY A N 8
ATOM 11134 C CA . GLY A 1 86 ? -11.905 -32.532 -14.530 1.00 0.00 218 GLY A CA 8
ATOM 11135 C C . GLY A 1 86 ? -13.375 -32.881 -14.419 1.00 0.00 218 GLY A C 8
ATOM 11136 O O . GLY A 1 86 ? -14.030 -33.171 -15.420 1.00 0.00 218 GLY A O 8
ATOM 11140 N N . VAL A 1 87 ? -13.898 -32.852 -13.197 1.00 0.00 219 VAL A N 8
ATOM 11141 C CA . VAL A 1 87 ? -15.300 -33.167 -12.956 1.00 0.00 219 VAL A CA 8
ATOM 11142 C C . VAL A 1 87 ? -16.087 -31.913 -12.590 1.00 0.00 219 VAL A C 8
ATOM 11143 O O . VAL A 1 87 ? -17.226 -31.736 -13.021 1.00 0.00 219 VAL A O 8
ATOM 11156 N N . ALA A 1 88 ? -15.473 -31.047 -11.790 1.00 0.00 220 ALA A N 8
ATOM 11157 C CA . ALA A 1 88 ? -16.115 -29.810 -11.366 1.00 0.00 220 ALA A CA 8
ATOM 11158 C C . ALA A 1 88 ? -15.802 -28.670 -12.329 1.00 0.00 220 ALA A C 8
ATOM 11159 O O . ALA A 1 88 ? -16.757 -28.032 -12.819 1.00 0.00 220 ALA A O 8
ATOM 11169 N N . VAL A 1 3 ? -7.227 19.901 -14.962 1.00 0.00 135 VAL A N 9
ATOM 11170 C CA . VAL A 1 3 ? -8.160 20.609 -14.048 1.00 0.00 135 VAL A CA 9
ATOM 11171 C C . VAL A 1 3 ? -8.439 19.779 -12.798 1.00 0.00 135 VAL A C 9
ATOM 11172 O O . VAL A 1 3 ? -9.095 18.739 -12.865 1.00 0.00 135 VAL A O 9
ATOM 11185 N N . ALA A 1 4 ? -7.935 20.245 -11.660 1.00 0.00 136 ALA A N 9
ATOM 11186 C CA . ALA A 1 4 ? -8.128 19.547 -10.395 1.00 0.00 136 ALA A CA 9
ATOM 11187 C C . ALA A 1 4 ? -9.554 19.720 -9.882 1.00 0.00 136 ALA A C 9
ATOM 11188 O O . ALA A 1 4 ? -9.921 20.781 -9.380 1.00 0.00 136 ALA A O 9
ATOM 11195 N N . ARG A 1 5 ? -10.356 18.667 -10.013 1.00 0.00 137 ARG A N 9
ATOM 11196 C CA . ARG A 1 5 ? -11.742 18.703 -9.565 1.00 0.00 137 ARG A CA 9
ATOM 11197 C C . ARG A 1 5 ? -12.287 17.289 -9.370 1.00 0.00 137 ARG A C 9
ATOM 11198 O O . ARG A 1 5 ? -12.410 16.526 -10.327 1.00 0.00 137 ARG A O 9
ATOM 11219 N N . CYS A 1 6 ? -12.617 16.948 -8.127 1.00 0.00 138 CYS A N 9
ATOM 11220 C CA . CYS A 1 6 ? -13.154 15.627 -7.818 1.00 0.00 138 CYS A CA 9
ATOM 11221 C C . CYS A 1 6 ? -14.445 15.385 -8.593 1.00 0.00 138 CYS A C 9
ATOM 11222 O O . CYS A 1 6 ? -15.511 15.870 -8.211 1.00 0.00 138 CYS A O 9
ATOM 11229 N N . GLN A 1 7 ? -14.334 14.644 -9.691 1.00 0.00 139 GLN A N 9
ATOM 11230 C CA . GLN A 1 7 ? -15.486 14.349 -10.541 1.00 0.00 139 GLN A CA 9
ATOM 11231 C C . GLN A 1 7 ? -16.198 13.064 -10.116 1.00 0.00 139 GLN A C 9
ATOM 11232 O O . GLN A 1 7 ? -16.638 12.284 -10.959 1.00 0.00 139 GLN A O 9
ATOM 11246 N N . VAL A 1 8 ? -16.330 12.856 -8.810 1.00 0.00 140 VAL A N 9
ATOM 11247 C CA . VAL A 1 8 ? -17.008 11.671 -8.300 1.00 0.00 140 VAL A CA 9
ATOM 11248 C C . VAL A 1 8 ? -18.501 11.942 -8.125 1.00 0.00 140 VAL A C 9
ATOM 11249 O O . VAL A 1 8 ? -18.888 12.969 -7.567 1.00 0.00 140 VAL A O 9
ATOM 11262 N N . PRO A 1 9 ? -19.369 11.033 -8.603 1.00 0.00 141 PRO A N 9
ATOM 11263 C CA . PRO A 1 9 ? -20.821 11.194 -8.496 1.00 0.00 141 PRO A CA 9
ATOM 11264 C C . PRO A 1 9 ? -21.264 11.549 -7.081 1.00 0.00 141 PRO A C 9
ATOM 11265 O O . PRO A 1 9 ? -21.819 12.623 -6.844 1.00 0.00 141 PRO A O 9
ATOM 11276 N N . ASP A 1 10 ? -21.018 10.642 -6.143 1.00 0.00 142 ASP A N 9
ATOM 11277 C CA . ASP A 1 10 ? -21.394 10.861 -4.750 1.00 0.00 142 ASP A CA 9
ATOM 11278 C C . ASP A 1 10 ? -20.580 11.991 -4.125 1.00 0.00 142 ASP A C 9
ATOM 11279 O O . ASP A 1 10 ? -20.961 12.540 -3.092 1.00 0.00 142 ASP A O 9
ATOM 11288 N N . CYS A 1 11 ? -19.455 12.335 -4.751 1.00 0.00 143 CYS A N 9
ATOM 11289 C CA . CYS A 1 11 ? -18.598 13.399 -4.238 1.00 0.00 143 CYS A CA 9
ATOM 11290 C C . CYS A 1 11 ? -18.146 14.336 -5.356 1.00 0.00 143 CYS A C 9
ATOM 11291 O O . CYS A 1 11 ? -17.133 14.093 -6.014 1.00 0.00 143 CYS A O 9
ATOM 11298 N N . GLU A 1 12 ? -18.901 15.411 -5.559 1.00 0.00 144 GLU A N 9
ATOM 11299 C CA . GLU A 1 12 ? -18.575 16.390 -6.590 1.00 0.00 144 GLU A CA 9
ATOM 11300 C C . GLU A 1 12 ? -17.800 17.557 -5.988 1.00 0.00 144 GLU A C 9
ATOM 11301 O O . GLU A 1 12 ? -18.339 18.650 -5.810 1.00 0.00 144 GLU A O 9
ATOM 11313 N N . ALA A 1 13 ? -16.535 17.312 -5.665 1.00 0.00 145 ALA A N 9
ATOM 11314 C CA . ALA A 1 13 ? -15.685 18.337 -5.071 1.00 0.00 145 ALA A CA 9
ATOM 11315 C C . ALA A 1 13 ? -14.945 19.139 -6.137 1.00 0.00 145 ALA A C 9
ATOM 11316 O O . ALA A 1 13 ? -14.755 18.673 -7.258 1.00 0.00 145 ALA A O 9
ATOM 11323 N N . ASP A 1 14 ? -14.526 20.345 -5.772 1.00 0.00 146 ASP A N 9
ATOM 11324 C CA . ASP A 1 14 ? -13.800 21.218 -6.689 1.00 0.00 146 ASP A CA 9
ATOM 11325 C C . ASP A 1 14 ? -12.441 21.596 -6.110 1.00 0.00 146 ASP A C 9
ATOM 11326 O O . ASP A 1 14 ? -12.269 22.683 -5.560 1.00 0.00 146 ASP A O 9
ATOM 11335 N N . ILE A 1 15 ? -11.478 20.687 -6.235 1.00 0.00 147 ILE A N 9
ATOM 11336 C CA . ILE A 1 15 ? -10.134 20.920 -5.722 1.00 0.00 147 ILE A CA 9
ATOM 11337 C C . ILE A 1 15 ? -9.243 21.565 -6.780 1.00 0.00 147 ILE A C 9
ATOM 11338 O O . ILE A 1 15 ? -8.134 21.098 -7.043 1.00 0.00 147 ILE A O 9
ATOM 11354 N N . SER A 1 16 ? -9.734 22.645 -7.381 1.00 0.00 148 SER A N 9
ATOM 11355 C CA . SER A 1 16 ? -8.980 23.356 -8.407 1.00 0.00 148 SER A CA 9
ATOM 11356 C C . SER A 1 16 ? -7.704 23.960 -7.830 1.00 0.00 148 SER A C 9
ATOM 11357 O O . SER A 1 16 ? -6.711 24.131 -8.538 1.00 0.00 148 SER A O 9
ATOM 11365 N N . GLU A 1 17 ? -7.737 24.285 -6.541 1.00 0.00 149 GLU A N 9
ATOM 11366 C CA . GLU A 1 17 ? -6.582 24.873 -5.871 1.00 0.00 149 GLU A CA 9
ATOM 11367 C C . GLU A 1 17 ? -5.925 23.866 -4.932 1.00 0.00 149 GLU A C 9
ATOM 11368 O O . GLU A 1 17 ? -5.759 24.128 -3.739 1.00 0.00 149 GLU A O 9
ATOM 11380 N N . LEU A 1 18 ? -5.551 22.712 -5.477 1.00 0.00 150 LEU A N 9
ATOM 11381 C CA . LEU A 1 18 ? -4.909 21.666 -4.688 1.00 0.00 150 LEU A CA 9
ATOM 11382 C C . LEU A 1 18 ? -3.502 21.383 -5.205 1.00 0.00 150 LEU A C 9
ATOM 11383 O O . LEU A 1 18 ? -3.034 22.029 -6.143 1.00 0.00 150 LEU A O 9
ATOM 11399 N N . LYS A 1 19 ? -2.832 20.415 -4.588 1.00 0.00 151 LYS A N 9
ATOM 11400 C CA . LYS A 1 19 ? -1.480 20.048 -4.986 1.00 0.00 151 LYS A CA 9
ATOM 11401 C C . LYS A 1 19 ? -1.135 18.641 -4.508 1.00 0.00 151 LYS A C 9
ATOM 11402 O O . LYS A 1 19 ? -1.740 18.129 -3.567 1.00 0.00 151 LYS A O 9
ATOM 11421 N N . GLY A 1 20 ? -0.159 18.020 -5.165 1.00 0.00 152 GLY A N 9
ATOM 11422 C CA . GLY A 1 20 ? 0.248 16.678 -4.795 1.00 0.00 152 GLY A CA 9
ATOM 11423 C C . GLY A 1 20 ? 0.013 15.671 -5.904 1.00 0.00 152 GLY A C 9
ATOM 11424 O O . GLY A 1 20 ? 0.404 15.896 -7.049 1.00 0.00 152 GLY A O 9
ATOM 11428 N N . TYR A 1 21 ? -0.629 14.558 -5.563 1.00 0.00 153 TYR A N 9
ATOM 11429 C CA . TYR A 1 21 ? -0.918 13.511 -6.538 1.00 0.00 153 TYR A CA 9
ATOM 11430 C C . TYR A 1 21 ? -2.410 13.446 -6.842 1.00 0.00 153 TYR A C 9
ATOM 11431 O O . TYR A 1 21 ? -2.813 13.065 -7.941 1.00 0.00 153 TYR A O 9
ATOM 11449 N N . HIS A 1 22 ? -3.229 13.820 -5.863 1.00 0.00 154 HIS A N 9
ATOM 11450 C CA . HIS A 1 22 ? -4.680 13.803 -6.028 1.00 0.00 154 HIS A CA 9
ATOM 11451 C C . HIS A 1 22 ? -5.162 14.982 -6.873 1.00 0.00 154 HIS A C 9
ATOM 11452 O O . HIS A 1 22 ? -6.350 15.087 -7.179 1.00 0.00 154 HIS A O 9
ATOM 11466 N N . LYS A 1 23 ? -4.242 15.867 -7.248 1.00 0.00 155 LYS A N 9
ATOM 11467 C CA . LYS A 1 23 ? -4.590 17.030 -8.056 1.00 0.00 155 LYS A CA 9
ATOM 11468 C C . LYS A 1 23 ? -4.615 16.671 -9.539 1.00 0.00 155 LYS A C 9
ATOM 11469 O O . LYS A 1 23 ? -5.451 17.165 -10.294 1.00 0.00 155 LYS A O 9
ATOM 11488 N N . ARG A 1 24 ? -3.689 15.807 -9.948 1.00 0.00 156 ARG A N 9
ATOM 11489 C CA . ARG A 1 24 ? -3.600 15.380 -11.340 1.00 0.00 156 ARG A CA 9
ATOM 11490 C C . ARG A 1 24 ? -4.443 14.132 -11.599 1.00 0.00 156 ARG A C 9
ATOM 11491 O O . ARG A 1 24 ? -4.165 13.372 -12.526 1.00 0.00 156 ARG A O 9
ATOM 11512 N N . HIS A 1 25 ? -5.471 13.921 -10.782 1.00 0.00 157 HIS A N 9
ATOM 11513 C CA . HIS A 1 25 ? -6.342 12.760 -10.941 1.00 0.00 157 HIS A CA 9
ATOM 11514 C C . HIS A 1 25 ? -7.802 13.115 -10.665 1.00 0.00 157 HIS A C 9
ATOM 11515 O O . HIS A 1 25 ? -8.636 12.231 -10.466 1.00 0.00 157 HIS A O 9
ATOM 11529 N N . ARG A 1 26 ? -8.110 14.411 -10.664 1.00 0.00 158 ARG A N 9
ATOM 11530 C CA . ARG A 1 26 ? -9.474 14.879 -10.421 1.00 0.00 158 ARG A CA 9
ATOM 11531 C C . ARG A 1 26 ? -10.090 14.199 -9.198 1.00 0.00 158 ARG A C 9
ATOM 11532 O O . ARG A 1 26 ? -11.134 13.552 -9.295 1.00 0.00 158 ARG A O 9
ATOM 11553 N N . VAL A 1 27 ? -9.438 14.356 -8.051 1.00 0.00 159 VAL A N 9
ATOM 11554 C CA . VAL A 1 27 ? -9.919 13.765 -6.807 1.00 0.00 159 VAL A CA 9
ATOM 11555 C C . VAL A 1 27 ? -9.501 14.611 -5.608 1.00 0.00 159 VAL A C 9
ATOM 11556 O O . VAL A 1 27 ? -8.344 15.019 -5.499 1.00 0.00 159 VAL A O 9
ATOM 11569 N N . CYS A 1 28 ? -10.448 14.876 -4.714 1.00 0.00 160 CYS A N 9
ATOM 11570 C CA . CYS A 1 28 ? -10.173 15.681 -3.529 1.00 0.00 160 CYS A CA 9
ATOM 11571 C C . CYS A 1 28 ? -9.375 14.888 -2.498 1.00 0.00 160 CYS A C 9
ATOM 11572 O O . CYS A 1 28 ? -9.342 13.658 -2.534 1.00 0.00 160 CYS A O 9
ATOM 11579 N N . LEU A 1 29 ? -8.726 15.603 -1.584 1.00 0.00 161 LEU A N 9
ATOM 11580 C CA . LEU A 1 29 ? -7.919 14.973 -0.543 1.00 0.00 161 LEU A CA 9
ATOM 11581 C C . LEU A 1 29 ? -8.754 14.012 0.299 1.00 0.00 161 LEU A C 9
ATOM 11582 O O . LEU A 1 29 ? -8.268 12.965 0.728 1.00 0.00 161 LEU A O 9
ATOM 11598 N N . ARG A 1 30 ? -10.010 14.376 0.538 1.00 0.00 162 ARG A N 9
ATOM 11599 C CA . ARG A 1 30 ? -10.909 13.547 1.336 1.00 0.00 162 ARG A CA 9
ATOM 11600 C C . ARG A 1 30 ? -11.002 12.132 0.772 1.00 0.00 162 ARG A C 9
ATOM 11601 O O . ARG A 1 30 ? -10.958 11.152 1.518 1.00 0.00 162 ARG A O 9
ATOM 11622 N N . CYS A 1 31 ? -11.129 12.032 -0.546 1.00 0.00 163 CYS A N 9
ATOM 11623 C CA . CYS A 1 31 ? -11.230 10.737 -1.210 1.00 0.00 163 CYS A CA 9
ATOM 11624 C C . CYS A 1 31 ? -9.889 10.007 -1.193 1.00 0.00 163 CYS A C 9
ATOM 11625 O O . CYS A 1 31 ? -9.839 8.779 -1.279 1.00 0.00 163 CYS A O 9
ATOM 11632 N N . ALA A 1 32 ? -8.805 10.767 -1.084 1.00 0.00 164 ALA A N 9
ATOM 11633 C CA . ALA A 1 32 ? -7.465 10.191 -1.058 1.00 0.00 164 ALA A CA 9
ATOM 11634 C C . ALA A 1 32 ? -7.220 9.418 0.235 1.00 0.00 164 ALA A C 9
ATOM 11635 O O . ALA A 1 32 ? -6.420 8.483 0.264 1.00 0.00 164 ALA A O 9
ATOM 11642 N N . THR A 1 33 ? -7.908 9.816 1.302 1.00 0.00 165 THR A N 9
ATOM 11643 C CA . THR A 1 33 ? -7.755 9.158 2.594 1.00 0.00 165 THR A CA 9
ATOM 11644 C C . THR A 1 33 ? -9.096 8.680 3.145 1.00 0.00 165 THR A C 9
ATOM 11645 O O . THR A 1 33 ? -9.213 8.376 4.332 1.00 0.00 165 THR A O 9
ATOM 11656 N N . ALA A 1 34 ? -10.107 8.611 2.282 1.00 0.00 166 ALA A N 9
ATOM 11657 C CA . ALA A 1 34 ? -11.434 8.167 2.696 1.00 0.00 166 ALA A CA 9
ATOM 11658 C C . ALA A 1 34 ? -11.592 6.655 2.541 1.00 0.00 166 ALA A C 9
ATOM 11659 O O . ALA A 1 34 ? -12.707 6.134 2.598 1.00 0.00 166 ALA A O 9
ATOM 11666 N N . SER A 1 35 ? -10.478 5.953 2.344 1.00 0.00 167 SER A N 9
ATOM 11667 C CA . SER A 1 35 ? -10.502 4.503 2.183 1.00 0.00 167 SER A CA 9
ATOM 11668 C C . SER A 1 35 ? -11.154 4.114 0.858 1.00 0.00 167 SER A C 9
ATOM 11669 O O . SER A 1 35 ? -10.492 3.603 -0.045 1.00 0.00 167 SER A O 9
ATOM 11677 N N . PHE A 1 36 ? -12.457 4.360 0.749 1.00 0.00 168 PHE A N 9
ATOM 11678 C CA . PHE A 1 36 ? -13.197 4.036 -0.466 1.00 0.00 168 PHE A CA 9
ATOM 11679 C C . PHE A 1 36 ? -14.167 5.157 -0.826 1.00 0.00 168 PHE A C 9
ATOM 11680 O O . PHE A 1 36 ? -14.255 6.165 -0.123 1.00 0.00 168 PHE A O 9
ATOM 11697 N N . VAL A 1 37 ? -14.892 4.977 -1.924 1.00 0.00 169 VAL A N 9
ATOM 11698 C CA . VAL A 1 37 ? -15.856 5.973 -2.376 1.00 0.00 169 VAL A CA 9
ATOM 11699 C C . VAL A 1 37 ? -17.044 5.314 -3.069 1.00 0.00 169 VAL A C 9
ATOM 11700 O O . VAL A 1 37 ? -16.880 4.368 -3.840 1.00 0.00 169 VAL A O 9
ATOM 11713 N N . VAL A 1 38 ? -18.240 5.820 -2.788 1.00 0.00 170 VAL A N 9
ATOM 11714 C CA . VAL A 1 38 ? -19.457 5.281 -3.385 1.00 0.00 170 VAL A CA 9
ATOM 11715 C C . VAL A 1 38 ? -19.713 5.894 -4.757 1.00 0.00 170 VAL A C 9
ATOM 11716 O O . VAL A 1 38 ? -20.618 6.713 -4.926 1.00 0.00 170 VAL A O 9
ATOM 11729 N N . LEU A 1 39 ? -18.909 5.495 -5.738 1.00 0.00 171 LEU A N 9
ATOM 11730 C CA . LEU A 1 39 ? -19.049 6.006 -7.096 1.00 0.00 171 LEU A CA 9
ATOM 11731 C C . LEU A 1 39 ? -20.424 5.667 -7.664 1.00 0.00 171 LEU A C 9
ATOM 11732 O O . LEU A 1 39 ? -21.294 5.172 -6.948 1.00 0.00 171 LEU A O 9
ATOM 11748 N N . ASP A 1 40 ? -20.615 5.943 -8.952 1.00 0.00 172 ASP A N 9
ATOM 11749 C CA . ASP A 1 40 ? -21.887 5.672 -9.616 1.00 0.00 172 ASP A CA 9
ATOM 11750 C C . ASP A 1 40 ? -22.309 4.217 -9.435 1.00 0.00 172 ASP A C 9
ATOM 11751 O O . ASP A 1 40 ? -21.974 3.358 -10.252 1.00 0.00 172 ASP A O 9
ATOM 11760 N N . GLY A 1 41 ? -23.047 3.947 -8.362 1.00 0.00 173 GLY A N 9
ATOM 11761 C CA . GLY A 1 41 ? -23.506 2.596 -8.091 1.00 0.00 173 GLY A CA 9
ATOM 11762 C C . GLY A 1 41 ? -22.375 1.586 -8.061 1.00 0.00 173 GLY A C 9
ATOM 11763 O O . GLY A 1 41 ? -22.599 0.390 -8.248 1.00 0.00 173 GLY A O 9
ATOM 11767 N N . GLU A 1 42 ? -21.157 2.063 -7.824 1.00 0.00 174 GLU A N 9
ATOM 11768 C CA . GLU A 1 42 ? -19.991 1.190 -7.772 1.00 0.00 174 GLU A CA 9
ATOM 11769 C C . GLU A 1 42 ? -18.929 1.754 -6.832 1.00 0.00 174 GLU A C 9
ATOM 11770 O O . GLU A 1 42 ? -18.417 2.853 -7.046 1.00 0.00 174 GLU A O 9
ATOM 11782 N N . ASN A 1 43 ? -18.599 0.992 -5.795 1.00 0.00 175 ASN A N 9
ATOM 11783 C CA . ASN A 1 43 ? -17.594 1.416 -4.827 1.00 0.00 175 ASN A CA 9
ATOM 11784 C C . ASN A 1 43 ? -16.194 1.294 -5.418 1.00 0.00 175 ASN A C 9
ATOM 11785 O O . ASN A 1 43 ? -15.707 0.191 -5.667 1.00 0.00 175 ASN A O 9
ATOM 11796 N N . LYS A 1 44 ? -15.551 2.434 -5.645 1.00 0.00 176 LYS A N 9
ATOM 11797 C CA . LYS A 1 44 ? -14.208 2.453 -6.213 1.00 0.00 176 LYS A CA 9
ATOM 11798 C C . LYS A 1 44 ? -13.172 2.827 -5.158 1.00 0.00 176 LYS A C 9
ATOM 11799 O O . LYS A 1 44 ? -13.448 3.612 -4.251 1.00 0.00 176 LYS A O 9
ATOM 11818 N N . ARG A 1 45 ? -11.976 2.259 -5.284 1.00 0.00 177 ARG A N 9
ATOM 11819 C CA . ARG A 1 45 ? -10.894 2.531 -4.345 1.00 0.00 177 ARG A CA 9
ATOM 11820 C C . ARG A 1 45 ? -9.727 3.216 -5.049 1.00 0.00 177 ARG A C 9
ATOM 11821 O O . ARG A 1 45 ? -9.215 2.719 -6.052 1.00 0.00 177 ARG A O 9
ATOM 11842 N N . TYR A 1 46 ? -9.311 4.361 -4.518 1.00 0.00 178 TYR A N 9
ATOM 11843 C CA . TYR A 1 46 ? -8.206 5.116 -5.098 1.00 0.00 178 TYR A CA 9
ATOM 11844 C C . TYR A 1 46 ? -6.930 4.281 -5.131 1.00 0.00 178 TYR A C 9
ATOM 11845 O O . TYR A 1 46 ? -6.345 3.979 -4.090 1.00 0.00 178 TYR A O 9
ATOM 11863 N N . CYS A 1 47 ? -6.502 3.914 -6.335 1.00 0.00 179 CYS A N 9
ATOM 11864 C CA . CYS A 1 47 ? -5.292 3.117 -6.507 1.00 0.00 179 CYS A CA 9
ATOM 11865 C C . CYS A 1 47 ? -4.053 4.006 -6.476 1.00 0.00 179 CYS A C 9
ATOM 11866 O O . CYS A 1 47 ? -3.811 4.780 -7.401 1.00 0.00 179 CYS A O 9
ATOM 11873 N N . GLN A 1 48 ? -3.275 3.894 -5.405 1.00 0.00 180 GLN A N 9
ATOM 11874 C CA . GLN A 1 48 ? -2.063 4.693 -5.252 1.00 0.00 180 GLN A CA 9
ATOM 11875 C C . GLN A 1 48 ? -0.964 4.242 -6.215 1.00 0.00 180 GLN A C 9
ATOM 11876 O O . GLN A 1 48 ? 0.071 4.900 -6.333 1.00 0.00 180 GLN A O 9
ATOM 11890 N N . GLN A 1 49 ? -1.182 3.121 -6.896 1.00 0.00 181 GLN A N 9
ATOM 11891 C CA . GLN A 1 49 ? -0.198 2.597 -7.836 1.00 0.00 181 GLN A CA 9
ATOM 11892 C C . GLN A 1 49 ? -0.429 3.139 -9.245 1.00 0.00 181 GLN A C 9
ATOM 11893 O O . GLN A 1 49 ? 0.509 3.254 -10.033 1.00 0.00 181 GLN A O 9
ATOM 11907 N N . CYS A 1 50 ? -1.680 3.463 -9.559 1.00 0.00 182 CYS A N 9
ATOM 11908 C CA . CYS A 1 50 ? -2.021 3.985 -10.880 1.00 0.00 182 CYS A CA 9
ATOM 11909 C C . CYS A 1 50 ? -2.571 5.406 -10.796 1.00 0.00 182 CYS A C 9
ATOM 11910 O O . CYS A 1 50 ? -2.470 6.176 -11.752 1.00 0.00 182 CYS A O 9
ATOM 11917 N N . GLY A 1 51 ? -3.154 5.748 -9.653 1.00 0.00 183 GLY A N 9
ATOM 11918 C CA . GLY A 1 51 ? -3.710 7.077 -9.475 1.00 0.00 183 GLY A CA 9
ATOM 11919 C C . GLY A 1 51 ? -5.199 7.124 -9.755 1.00 0.00 183 GLY A C 9
ATOM 11920 O O . GLY A 1 51 ? -5.962 7.715 -8.991 1.00 0.00 183 GLY A O 9
ATOM 11924 N N . LYS A 1 52 ? -5.612 6.499 -10.852 1.00 0.00 184 LYS A N 9
ATOM 11925 C CA . LYS A 1 52 ? -7.020 6.472 -11.233 1.00 0.00 184 LYS A CA 9
ATOM 11926 C C . LYS A 1 52 ? -7.830 5.615 -10.265 1.00 0.00 184 LYS A C 9
ATOM 11927 O O . LYS A 1 52 ? -7.274 4.971 -9.376 1.00 0.00 184 LYS A O 9
ATOM 11946 N N . PHE A 1 53 ? -9.147 5.613 -10.444 1.00 0.00 185 PHE A N 9
ATOM 11947 C CA . PHE A 1 53 ? -10.035 4.835 -9.586 1.00 0.00 185 PHE A CA 9
ATOM 11948 C C . PHE A 1 53 ? -10.210 3.419 -10.125 1.00 0.00 185 PHE A C 9
ATOM 11949 O O . PHE A 1 53 ? -10.207 3.201 -11.336 1.00 0.00 185 PHE A O 9
ATOM 11966 N N . HIS A 1 54 ? -10.363 2.460 -9.217 1.00 0.00 186 HIS A N 9
ATOM 11967 C CA . HIS A 1 54 ? -10.541 1.064 -9.601 1.00 0.00 186 HIS A CA 9
ATOM 11968 C C . HIS A 1 54 ? -11.778 0.470 -8.935 1.00 0.00 186 HIS A C 9
ATOM 11969 O O . HIS A 1 54 ? -12.470 1.143 -8.173 1.00 0.00 186 HIS A O 9
ATOM 11983 N N . LEU A 1 55 ? -12.046 -0.799 -9.229 1.00 0.00 187 LEU A N 9
ATOM 11984 C CA . LEU A 1 55 ? -13.196 -1.490 -8.656 1.00 0.00 187 LEU A CA 9
ATOM 11985 C C . LEU A 1 55 ? -12.818 -2.174 -7.344 1.00 0.00 187 LEU A C 9
ATOM 11986 O O . LEU A 1 55 ? -11.717 -2.710 -7.208 1.00 0.00 187 LEU A O 9
ATOM 12002 N N . LEU A 1 56 ? -13.733 -2.149 -6.382 1.00 0.00 188 LEU A N 9
ATOM 12003 C CA . LEU A 1 56 ? -13.491 -2.766 -5.083 1.00 0.00 188 LEU A CA 9
ATOM 12004 C C . LEU A 1 56 ? -13.446 -4.295 -5.174 1.00 0.00 188 LEU A C 9
ATOM 12005 O O . LEU A 1 56 ? -12.607 -4.925 -4.529 1.00 0.00 188 LEU A O 9
ATOM 12021 N N . PRO A 1 57 ? -14.337 -4.931 -5.967 1.00 0.00 189 PRO A N 9
ATOM 12022 C CA . PRO A 1 57 ? -14.351 -6.394 -6.100 1.00 0.00 189 PRO A CA 9
ATOM 12023 C C . PRO A 1 57 ? -13.103 -6.928 -6.798 1.00 0.00 189 PRO A C 9
ATOM 12024 O O . PRO A 1 57 ? -12.750 -8.097 -6.646 1.00 0.00 189 PRO A O 9
ATOM 12035 N N . ASP A 1 58 ? -12.439 -6.066 -7.562 1.00 0.00 190 ASP A N 9
ATOM 12036 C CA . ASP A 1 58 ? -11.230 -6.457 -8.280 1.00 0.00 190 ASP A CA 9
ATOM 12037 C C . ASP A 1 58 ? -10.157 -6.943 -7.313 1.00 0.00 190 ASP A C 9
ATOM 12038 O O . ASP A 1 58 ? -9.575 -8.013 -7.500 1.00 0.00 190 ASP A O 9
ATOM 12047 N N . PHE A 1 59 ? -9.899 -6.153 -6.275 1.00 0.00 191 PHE A N 9
ATOM 12048 C CA . PHE A 1 59 ? -8.897 -6.503 -5.276 1.00 0.00 191 PHE A CA 9
ATOM 12049 C C . PHE A 1 59 ? -9.376 -6.142 -3.874 1.00 0.00 191 PHE A C 9
ATOM 12050 O O . PHE A 1 59 ? -9.942 -5.070 -3.658 1.00 0.00 191 PHE A O 9
ATOM 12067 N N . ASP A 1 60 ? -9.146 -7.042 -2.924 1.00 0.00 192 ASP A N 9
ATOM 12068 C CA . ASP A 1 60 ? -9.552 -6.814 -1.543 1.00 0.00 192 ASP A CA 9
ATOM 12069 C C . ASP A 1 60 ? -9.059 -7.939 -0.638 1.00 0.00 192 ASP A C 9
ATOM 12070 O O . ASP A 1 60 ? -9.752 -8.357 0.288 1.00 0.00 192 ASP A O 9
ATOM 12079 N N . GLU A 1 61 ? -7.854 -8.423 -0.916 1.00 0.00 193 GLU A N 9
ATOM 12080 C CA . GLU A 1 61 ? -7.260 -9.498 -0.131 1.00 0.00 193 GLU A CA 9
ATOM 12081 C C . GLU A 1 61 ? -6.450 -8.935 1.032 1.00 0.00 193 GLU A C 9
ATOM 12082 O O . GLU A 1 61 ? -6.509 -9.449 2.150 1.00 0.00 193 GLU A O 9
ATOM 12094 N N . GLY A 1 62 ? -5.692 -7.877 0.762 1.00 0.00 194 GLY A N 9
ATOM 12095 C CA . GLY A 1 62 ? -4.881 -7.260 1.795 1.00 0.00 194 GLY A CA 9
ATOM 12096 C C . GLY A 1 62 ? -4.348 -5.904 1.379 1.00 0.00 194 GLY A C 9
ATOM 12097 O O . GLY A 1 62 ? -4.336 -4.963 2.174 1.00 0.00 194 GLY A O 9
ATOM 12101 N N . LYS A 1 63 ? -3.904 -5.800 0.131 1.00 0.00 195 LYS A N 9
ATOM 12102 C CA . LYS A 1 63 ? -3.367 -4.547 -0.390 1.00 0.00 195 LYS A CA 9
ATOM 12103 C C . LYS A 1 63 ? -4.487 -3.647 -0.902 1.00 0.00 195 LYS A C 9
ATOM 12104 O O . LYS A 1 63 ? -5.623 -4.088 -1.077 1.00 0.00 195 LYS A O 9
ATOM 12123 N N . ARG A 1 64 ? -4.159 -2.381 -1.141 1.00 0.00 196 ARG A N 9
ATOM 12124 C CA . ARG A 1 64 ? -5.137 -1.418 -1.633 1.00 0.00 196 ARG A CA 9
ATOM 12125 C C . ARG A 1 64 ? -4.863 -1.060 -3.091 1.00 0.00 196 ARG A C 9
ATOM 12126 O O . ARG A 1 64 ? -5.146 0.054 -3.532 1.00 0.00 196 ARG A O 9
ATOM 12147 N N . SER A 1 65 ? -4.311 -2.014 -3.835 1.00 0.00 197 SER A N 9
ATOM 12148 C CA . SER A 1 65 ? -4.000 -1.800 -5.244 1.00 0.00 197 SER A CA 9
ATOM 12149 C C . SER A 1 65 ? -4.471 -2.979 -6.090 1.00 0.00 197 SER A C 9
ATOM 12150 O O . SER A 1 65 ? -4.680 -4.078 -5.577 1.00 0.00 197 SER A O 9
ATOM 12158 N N . CYS A 1 66 ? -4.637 -2.742 -7.387 1.00 0.00 198 CYS A N 9
ATOM 12159 C CA . CYS A 1 66 ? -5.083 -3.785 -8.304 1.00 0.00 198 CYS A CA 9
ATOM 12160 C C . CYS A 1 66 ? -4.117 -4.965 -8.302 1.00 0.00 198 CYS A C 9
ATOM 12161 O O . CYS A 1 66 ? -2.899 -4.782 -8.284 1.00 0.00 198 CYS A O 9
ATOM 12168 N N . ARG A 1 67 ? -4.667 -6.176 -8.319 1.00 0.00 199 ARG A N 9
ATOM 12169 C CA . ARG A 1 67 ? -3.851 -7.385 -8.318 1.00 0.00 199 ARG A CA 9
ATOM 12170 C C . ARG A 1 67 ? -3.578 -7.861 -9.744 1.00 0.00 199 ARG A C 9
ATOM 12171 O O . ARG A 1 67 ? -3.711 -9.046 -10.052 1.00 0.00 199 ARG A O 9
ATOM 12192 N N . ARG A 1 68 ? -3.193 -6.929 -10.609 1.00 0.00 200 ARG A N 9
ATOM 12193 C CA . ARG A 1 68 ? -2.897 -7.254 -12.002 1.00 0.00 200 ARG A CA 9
ATOM 12194 C C . ARG A 1 68 ? -1.622 -6.555 -12.461 1.00 0.00 200 ARG A C 9
ATOM 12195 O O . ARG A 1 68 ? -1.645 -5.386 -12.845 1.00 0.00 200 ARG A O 9
ATOM 12216 N N . LYS A 1 69 ? -0.507 -7.280 -12.418 1.00 0.00 201 LYS A N 9
ATOM 12217 C CA . LYS A 1 69 ? 0.780 -6.730 -12.827 1.00 0.00 201 LYS A CA 9
ATOM 12218 C C . LYS A 1 69 ? 1.190 -5.570 -11.925 1.00 0.00 201 LYS A C 9
ATOM 12219 O O . LYS A 1 69 ? 0.719 -4.446 -12.092 1.00 0.00 201 LYS A O 9
ATOM 12238 N N . LEU A 1 70 ? 2.065 -5.854 -10.967 1.00 0.00 202 LEU A N 9
ATOM 12239 C CA . LEU A 1 70 ? 2.538 -4.834 -10.038 1.00 0.00 202 LEU A CA 9
ATOM 12240 C C . LEU A 1 70 ? 3.656 -4.005 -10.659 1.00 0.00 202 LEU A C 9
ATOM 12241 O O . LEU A 1 70 ? 3.432 -2.884 -11.118 1.00 0.00 202 LEU A O 9
ATOM 12257 N N . GLU A 1 71 ? 4.861 -4.563 -10.670 1.00 0.00 203 GLU A N 9
ATOM 12258 C CA . GLU A 1 71 ? 6.018 -3.878 -11.233 1.00 0.00 203 GLU A CA 9
ATOM 12259 C C . GLU A 1 71 ? 6.713 -4.750 -12.273 1.00 0.00 203 GLU A C 9
ATOM 12260 O O . GLU A 1 71 ? 6.486 -5.959 -12.337 1.00 0.00 203 GLU A O 9
ATOM 12272 N N . ARG A 1 72 ? 7.563 -4.131 -13.084 1.00 0.00 204 ARG A N 9
ATOM 12273 C CA . ARG A 1 72 ? 8.293 -4.850 -14.122 1.00 0.00 204 ARG A CA 9
ATOM 12274 C C . ARG A 1 72 ? 9.798 -4.664 -13.958 1.00 0.00 204 ARG A C 9
ATOM 12275 O O . ARG A 1 72 ? 10.250 -3.880 -13.123 1.00 0.00 204 ARG A O 9
ATOM 12296 N N . HIS A 1 73 ? 10.570 -5.390 -14.760 1.00 0.00 205 HIS A N 9
ATOM 12297 C CA . HIS A 1 73 ? 12.024 -5.305 -14.704 1.00 0.00 205 HIS A CA 9
ATOM 12298 C C . HIS A 1 73 ? 12.529 -4.103 -15.493 1.00 0.00 205 HIS A C 9
ATOM 12299 O O . HIS A 1 73 ? 11.783 -3.491 -16.257 1.00 0.00 205 HIS A O 9
ATOM 12314 N N . ASN A 1 74 ? 13.801 -3.768 -15.303 1.00 0.00 206 ASN A N 9
ATOM 12315 C CA . ASN A 1 74 ? 14.406 -2.636 -15.996 1.00 0.00 206 ASN A CA 9
ATOM 12316 C C . ASN A 1 74 ? 15.528 -3.101 -16.918 1.00 0.00 206 ASN A C 9
ATOM 12317 O O . ASN A 1 74 ? 16.001 -4.233 -16.815 1.00 0.00 206 ASN A O 9
ATOM 12328 N N . ASN A 1 75 ? 15.949 -2.220 -17.819 1.00 0.00 207 ASN A N 9
ATOM 12329 C CA . ASN A 1 75 ? 17.016 -2.541 -18.759 1.00 0.00 207 ASN A CA 9
ATOM 12330 C C . ASN A 1 75 ? 16.633 -3.730 -19.633 1.00 0.00 207 ASN A C 9
ATOM 12331 O O . ASN A 1 75 ? 15.751 -4.513 -19.282 1.00 0.00 207 ASN A O 9
ATOM 12342 N N . ARG A 1 76 ? 17.301 -3.858 -20.776 1.00 0.00 208 ARG A N 9
ATOM 12343 C CA . ARG A 1 76 ? 17.029 -4.951 -21.702 1.00 0.00 208 ARG A CA 9
ATOM 12344 C C . ARG A 1 76 ? 18.130 -6.005 -21.637 1.00 0.00 208 ARG A C 9
ATOM 12345 O O . ARG A 1 76 ? 19.218 -5.814 -22.180 1.00 0.00 208 ARG A O 9
ATOM 12366 N N . ARG A 1 77 ? 17.840 -7.117 -20.971 1.00 0.00 209 ARG A N 9
ATOM 12367 C CA . ARG A 1 77 ? 18.803 -8.202 -20.836 1.00 0.00 209 ARG A CA 9
ATOM 12368 C C . ARG A 1 77 ? 18.171 -9.541 -21.209 1.00 0.00 209 ARG A C 9
ATOM 12369 O O . ARG A 1 77 ? 18.757 -10.330 -21.951 1.00 0.00 209 ARG A O 9
ATOM 12390 N N . LYS A 1 78 ? 16.973 -9.788 -20.689 1.00 0.00 210 LYS A N 9
ATOM 12391 C CA . LYS A 1 78 ? 16.261 -11.029 -20.967 1.00 0.00 210 LYS A CA 9
ATOM 12392 C C . LYS A 1 78 ? 15.531 -10.950 -22.304 1.00 0.00 210 LYS A C 9
ATOM 12393 O O . LYS A 1 78 ? 14.916 -9.935 -22.628 1.00 0.00 210 LYS A O 9
ATOM 12412 N N . ARG A 1 79 ? 15.603 -12.030 -23.076 1.00 0.00 211 ARG A N 9
ATOM 12413 C CA . ARG A 1 79 ? 14.948 -12.083 -24.378 1.00 0.00 211 ARG A CA 9
ATOM 12414 C C . ARG A 1 79 ? 14.964 -13.501 -24.939 1.00 0.00 211 ARG A C 9
ATOM 12415 O O . ARG A 1 79 ? 13.966 -13.979 -25.478 1.00 0.00 211 ARG A O 9
ATOM 12436 N N . LYS A 1 80 ? 16.105 -14.172 -24.804 1.00 0.00 212 LYS A N 9
ATOM 12437 C CA . LYS A 1 80 ? 16.249 -15.537 -25.297 1.00 0.00 212 LYS A CA 9
ATOM 12438 C C . LYS A 1 80 ? 17.437 -16.232 -24.634 1.00 0.00 212 LYS A C 9
ATOM 12439 O O . LYS A 1 80 ? 18.362 -15.577 -24.157 1.00 0.00 212 LYS A O 9
ATOM 12458 N N . PRO A 1 81 ? 17.422 -17.576 -24.593 1.00 0.00 213 PRO A N 9
ATOM 12459 C CA . PRO A 1 81 ? 18.500 -18.358 -23.983 1.00 0.00 213 PRO A CA 9
ATOM 12460 C C . PRO A 1 81 ? 19.777 -18.340 -24.818 1.00 0.00 213 PRO A C 9
ATOM 12461 O O . PRO A 1 81 ? 20.879 -18.464 -24.285 1.00 0.00 213 PRO A O 9
ATOM 12472 N N . VAL A 1 82 ? 19.619 -18.186 -26.128 1.00 0.00 214 VAL A N 9
ATOM 12473 C CA . VAL A 1 82 ? 20.759 -18.152 -27.035 1.00 0.00 214 VAL A CA 9
ATOM 12474 C C . VAL A 1 82 ? 21.691 -16.993 -26.696 1.00 0.00 214 VAL A C 9
ATOM 12475 O O . VAL A 1 82 ? 21.241 -15.903 -26.341 1.00 0.00 214 VAL A O 9
ATOM 12488 N N . ASP A 1 83 ? 22.994 -17.236 -26.805 1.00 0.00 215 ASP A N 9
ATOM 12489 C CA . ASP A 1 83 ? 23.989 -16.212 -26.507 1.00 0.00 215 ASP A CA 9
ATOM 12490 C C . ASP A 1 83 ? 24.491 -15.554 -27.789 1.00 0.00 215 ASP A C 9
ATOM 12491 O O . ASP A 1 83 ? 25.053 -16.216 -28.660 1.00 0.00 215 ASP A O 9
ATOM 12500 N N . LYS A 1 84 ? 24.286 -14.244 -27.893 1.00 0.00 216 LYS A N 9
ATOM 12501 C CA . LYS A 1 84 ? 24.719 -13.496 -29.067 1.00 0.00 216 LYS A CA 9
ATOM 12502 C C . LYS A 1 84 ? 25.966 -12.673 -28.757 1.00 0.00 216 LYS A C 9
ATOM 12503 O O . LYS A 1 84 ? 25.873 -11.505 -28.382 1.00 0.00 216 LYS A O 9
ATOM 12522 N N . GLY A 1 85 ? 27.131 -13.290 -28.920 1.00 0.00 217 GLY A N 9
ATOM 12523 C CA . GLY A 1 85 ? 28.380 -12.600 -28.652 1.00 0.00 217 GLY A CA 9
ATOM 12524 C C . GLY A 1 85 ? 29.178 -12.334 -29.913 1.00 0.00 217 GLY A C 9
ATOM 12525 O O . GLY A 1 85 ? 29.541 -13.264 -30.634 1.00 0.00 217 GLY A O 9
ATOM 12529 N N . GLY A 1 86 ? 29.455 -11.062 -30.179 1.00 0.00 218 GLY A N 9
ATOM 12530 C CA . GLY A 1 86 ? 30.214 -10.700 -31.363 1.00 0.00 218 GLY A CA 9
ATOM 12531 C C . GLY A 1 86 ? 30.963 -9.392 -31.192 1.00 0.00 218 GLY A C 9
ATOM 12532 O O . GLY A 1 86 ? 32.193 -9.378 -31.134 1.00 0.00 218 GLY A O 9
ATOM 12536 N N . VAL A 1 87 ? 30.223 -8.292 -31.111 1.00 0.00 219 VAL A N 9
ATOM 12537 C CA . VAL A 1 87 ? 30.827 -6.974 -30.947 1.00 0.00 219 VAL A CA 9
ATOM 12538 C C . VAL A 1 87 ? 30.502 -6.384 -29.579 1.00 0.00 219 VAL A C 9
ATOM 12539 O O . VAL A 1 87 ? 31.289 -5.624 -29.015 1.00 0.00 219 VAL A O 9
ATOM 12552 N N . ALA A 1 88 ? 29.336 -6.741 -29.047 1.00 0.00 220 ALA A N 9
ATOM 12553 C CA . ALA A 1 88 ? 28.907 -6.247 -27.743 1.00 0.00 220 ALA A CA 9
ATOM 12554 C C . ALA A 1 88 ? 27.967 -7.237 -27.065 1.00 0.00 220 ALA A C 9
ATOM 12555 O O . ALA A 1 88 ? 27.536 -6.956 -25.926 1.00 0.00 220 ALA A O 9
ATOM 12565 N N . VAL A 1 3 ? -8.505 19.711 -15.587 1.00 0.00 135 VAL A N 10
ATOM 12566 C CA . VAL A 1 3 ? -8.305 20.458 -14.319 1.00 0.00 135 VAL A CA 10
ATOM 12567 C C . VAL A 1 3 ? -8.556 19.563 -13.110 1.00 0.00 135 VAL A C 10
ATOM 12568 O O . VAL A 1 3 ? -9.087 18.460 -13.239 1.00 0.00 135 VAL A O 10
ATOM 12581 N N . ALA A 1 4 ? -8.169 20.046 -11.933 1.00 0.00 136 ALA A N 10
ATOM 12582 C CA . ALA A 1 4 ? -8.351 19.291 -10.698 1.00 0.00 136 ALA A CA 10
ATOM 12583 C C . ALA A 1 4 ? -9.748 19.505 -10.124 1.00 0.00 136 ALA A C 10
ATOM 12584 O O . ALA A 1 4 ? -10.084 20.600 -9.674 1.00 0.00 136 ALA A O 10
ATOM 12591 N N . ARG A 1 5 ? -10.559 18.453 -10.149 1.00 0.00 137 ARG A N 10
ATOM 12592 C CA . ARG A 1 5 ? -11.921 18.528 -9.633 1.00 0.00 137 ARG A CA 10
ATOM 12593 C C . ARG A 1 5 ? -12.463 17.136 -9.323 1.00 0.00 137 ARG A C 10
ATOM 12594 O O . ARG A 1 5 ? -12.652 16.320 -10.224 1.00 0.00 137 ARG A O 10
ATOM 12615 N N . CYS A 1 6 ? -12.719 16.871 -8.044 1.00 0.00 138 CYS A N 10
ATOM 12616 C CA . CYS A 1 6 ? -13.249 15.578 -7.631 1.00 0.00 138 CYS A CA 10
ATOM 12617 C C . CYS A 1 6 ? -14.596 15.325 -8.298 1.00 0.00 138 CYS A C 10
ATOM 12618 O O . CYS A 1 6 ? -15.620 15.866 -7.879 1.00 0.00 138 CYS A O 10
ATOM 12625 N N . GLN A 1 7 ? -14.581 14.515 -9.354 1.00 0.00 139 GLN A N 10
ATOM 12626 C CA . GLN A 1 7 ? -15.796 14.205 -10.102 1.00 0.00 139 GLN A CA 10
ATOM 12627 C C . GLN A 1 7 ? -16.518 12.981 -9.544 1.00 0.00 139 GLN A C 10
ATOM 12628 O O . GLN A 1 7 ? -17.043 12.165 -10.302 1.00 0.00 139 GLN A O 10
ATOM 12642 N N . VAL A 1 8 ? -16.563 12.861 -8.222 1.00 0.00 140 VAL A N 10
ATOM 12643 C CA . VAL A 1 8 ? -17.242 11.739 -7.588 1.00 0.00 140 VAL A CA 10
ATOM 12644 C C . VAL A 1 8 ? -18.705 12.089 -7.321 1.00 0.00 140 VAL A C 10
ATOM 12645 O O . VAL A 1 8 ? -19.000 13.131 -6.740 1.00 0.00 140 VAL A O 10
ATOM 12658 N N . PRO A 1 9 ? -19.653 11.231 -7.745 1.00 0.00 141 PRO A N 10
ATOM 12659 C CA . PRO A 1 9 ? -21.082 11.477 -7.543 1.00 0.00 141 PRO A CA 10
ATOM 12660 C C . PRO A 1 9 ? -21.401 11.856 -6.100 1.00 0.00 141 PRO A C 10
ATOM 12661 O O . PRO A 1 9 ? -21.953 12.924 -5.835 1.00 0.00 141 PRO A O 10
ATOM 12672 N N . ASP A 1 10 ? -21.044 10.976 -5.171 1.00 0.00 142 ASP A N 10
ATOM 12673 C CA . ASP A 1 10 ? -21.287 11.219 -3.754 1.00 0.00 142 ASP A CA 10
ATOM 12674 C C . ASP A 1 10 ? -20.457 12.399 -3.252 1.00 0.00 142 ASP A C 10
ATOM 12675 O O . ASP A 1 10 ? -20.837 13.071 -2.294 1.00 0.00 142 ASP A O 10
ATOM 12684 N N . CYS A 1 11 ? -19.319 12.642 -3.899 1.00 0.00 143 CYS A N 10
ATOM 12685 C CA . CYS A 1 11 ? -18.439 13.740 -3.507 1.00 0.00 143 CYS A CA 10
ATOM 12686 C C . CYS A 1 11 ? -18.090 14.627 -4.699 1.00 0.00 143 CYS A C 10
ATOM 12687 O O . CYS A 1 11 ? -17.208 14.299 -5.497 1.00 0.00 143 CYS A O 10
ATOM 12694 N N . GLU A 1 12 ? -18.783 15.757 -4.807 1.00 0.00 144 GLU A N 10
ATOM 12695 C CA . GLU A 1 12 ? -18.544 16.702 -5.892 1.00 0.00 144 GLU A CA 10
ATOM 12696 C C . GLU A 1 12 ? -17.677 17.859 -5.407 1.00 0.00 144 GLU A C 10
ATOM 12697 O O . GLU A 1 12 ? -18.176 18.947 -5.120 1.00 0.00 144 GLU A O 10
ATOM 12709 N N . ALA A 1 13 ? -16.376 17.610 -5.306 1.00 0.00 145 ALA A N 10
ATOM 12710 C CA . ALA A 1 13 ? -15.435 18.622 -4.841 1.00 0.00 145 ALA A CA 10
ATOM 12711 C C . ALA A 1 13 ? -14.882 19.449 -5.997 1.00 0.00 145 ALA A C 10
ATOM 12712 O O . ALA A 1 13 ? -14.640 18.929 -7.086 1.00 0.00 145 ALA A O 10
ATOM 12719 N N . ASP A 1 14 ? -14.679 20.739 -5.746 1.00 0.00 146 ASP A N 10
ATOM 12720 C CA . ASP A 1 14 ? -14.147 21.644 -6.758 1.00 0.00 146 ASP A CA 10
ATOM 12721 C C . ASP A 1 14 ? -12.692 21.995 -6.457 1.00 0.00 146 ASP A C 10
ATOM 12722 O O . ASP A 1 14 ? -12.296 23.158 -6.527 1.00 0.00 146 ASP A O 10
ATOM 12731 N N . ILE A 1 15 ? -11.904 20.979 -6.120 1.00 0.00 147 ILE A N 10
ATOM 12732 C CA . ILE A 1 15 ? -10.493 21.173 -5.805 1.00 0.00 147 ILE A CA 10
ATOM 12733 C C . ILE A 1 15 ? -9.699 21.583 -7.043 1.00 0.00 147 ILE A C 10
ATOM 12734 O O . ILE A 1 15 ? -8.870 20.822 -7.540 1.00 0.00 147 ILE A O 10
ATOM 12750 N N . SER A 1 16 ? -9.954 22.793 -7.538 1.00 0.00 148 SER A N 10
ATOM 12751 C CA . SER A 1 16 ? -9.257 23.297 -8.715 1.00 0.00 148 SER A CA 10
ATOM 12752 C C . SER A 1 16 ? -8.065 24.162 -8.317 1.00 0.00 148 SER A C 10
ATOM 12753 O O . SER A 1 16 ? -7.727 25.125 -9.005 1.00 0.00 148 SER A O 10
ATOM 12761 N N . GLU A 1 17 ? -7.430 23.811 -7.203 1.00 0.00 149 GLU A N 10
ATOM 12762 C CA . GLU A 1 17 ? -6.275 24.556 -6.715 1.00 0.00 149 GLU A CA 10
ATOM 12763 C C . GLU A 1 17 ? -5.451 23.710 -5.748 1.00 0.00 149 GLU A C 10
ATOM 12764 O O . GLU A 1 17 ? -4.795 24.238 -4.851 1.00 0.00 149 GLU A O 10
ATOM 12776 N N . LEU A 1 18 ? -5.485 22.395 -5.940 1.00 0.00 150 LEU A N 10
ATOM 12777 C CA . LEU A 1 18 ? -4.739 21.477 -5.086 1.00 0.00 150 LEU A CA 10
ATOM 12778 C C . LEU A 1 18 ? -3.349 21.214 -5.659 1.00 0.00 150 LEU A C 10
ATOM 12779 O O . LEU A 1 18 ? -2.978 21.766 -6.693 1.00 0.00 150 LEU A O 10
ATOM 12795 N N . LYS A 1 19 ? -2.585 20.365 -4.978 1.00 0.00 151 LYS A N 10
ATOM 12796 C CA . LYS A 1 19 ? -1.237 20.028 -5.421 1.00 0.00 151 LYS A CA 10
ATOM 12797 C C . LYS A 1 19 ? -0.790 18.693 -4.835 1.00 0.00 151 LYS A C 10
ATOM 12798 O O . LYS A 1 19 ? -0.972 18.431 -3.646 1.00 0.00 151 LYS A O 10
ATOM 12817 N N . GLY A 1 20 ? -0.204 17.850 -5.679 1.00 0.00 152 GLY A N 10
ATOM 12818 C CA . GLY A 1 20 ? 0.260 16.550 -5.230 1.00 0.00 152 GLY A CA 10
ATOM 12819 C C . GLY A 1 20 ? -0.057 15.447 -6.222 1.00 0.00 152 GLY A C 10
ATOM 12820 O O . GLY A 1 20 ? 0.297 15.540 -7.396 1.00 0.00 152 GLY A O 10
ATOM 12824 N N . TYR A 1 21 ? -0.725 14.400 -5.746 1.00 0.00 153 TYR A N 10
ATOM 12825 C CA . TYR A 1 21 ? -1.090 13.276 -6.599 1.00 0.00 153 TYR A CA 10
ATOM 12826 C C . TYR A 1 21 ? -2.566 13.334 -6.976 1.00 0.00 153 TYR A C 10
ATOM 12827 O O . TYR A 1 21 ? -2.927 13.163 -8.140 1.00 0.00 153 TYR A O 10
ATOM 12845 N N . HIS A 1 22 ? -3.418 13.578 -5.985 1.00 0.00 154 HIS A N 10
ATOM 12846 C CA . HIS A 1 22 ? -4.857 13.660 -6.216 1.00 0.00 154 HIS A CA 10
ATOM 12847 C C . HIS A 1 22 ? -5.200 14.772 -7.205 1.00 0.00 154 HIS A C 10
ATOM 12848 O O . HIS A 1 22 ? -6.289 14.789 -7.778 1.00 0.00 154 HIS A O 10
ATOM 12862 N N . LYS A 1 23 ? -4.268 15.702 -7.401 1.00 0.00 155 LYS A N 10
ATOM 12863 C CA . LYS A 1 23 ? -4.485 16.814 -8.320 1.00 0.00 155 LYS A CA 10
ATOM 12864 C C . LYS A 1 23 ? -4.567 16.324 -9.763 1.00 0.00 155 LYS A C 10
ATOM 12865 O O . LYS A 1 23 ? -5.405 16.787 -10.537 1.00 0.00 155 LYS A O 10
ATOM 12884 N N . ARG A 1 24 ? -3.690 15.390 -10.118 1.00 0.00 156 ARG A N 10
ATOM 12885 C CA . ARG A 1 24 ? -3.660 14.842 -11.471 1.00 0.00 156 ARG A CA 10
ATOM 12886 C C . ARG A 1 24 ? -4.558 13.613 -11.603 1.00 0.00 156 ARG A C 10
ATOM 12887 O O . ARG A 1 24 ? -4.266 12.708 -12.384 1.00 0.00 156 ARG A O 10
ATOM 12908 N N . HIS A 1 25 ? -5.647 13.580 -10.838 1.00 0.00 157 HIS A N 10
ATOM 12909 C CA . HIS A 1 25 ? -6.572 12.452 -10.887 1.00 0.00 157 HIS A CA 10
ATOM 12910 C C . HIS A 1 25 ? -8.005 12.889 -10.589 1.00 0.00 157 HIS A C 10
ATOM 12911 O O . HIS A 1 25 ? -8.851 12.065 -10.242 1.00 0.00 157 HIS A O 10
ATOM 12925 N N . ARG A 1 26 ? -8.272 14.186 -10.730 1.00 0.00 158 ARG A N 10
ATOM 12926 C CA . ARG A 1 26 ? -9.606 14.734 -10.480 1.00 0.00 158 ARG A CA 10
ATOM 12927 C C . ARG A 1 26 ? -10.219 14.159 -9.203 1.00 0.00 158 ARG A C 10
ATOM 12928 O O . ARG A 1 26 ? -11.301 13.570 -9.230 1.00 0.00 158 ARG A O 10
ATOM 12949 N N . VAL A 1 27 ? -9.518 14.338 -8.087 1.00 0.00 159 VAL A N 10
ATOM 12950 C CA . VAL A 1 27 ? -9.987 13.845 -6.799 1.00 0.00 159 VAL A CA 10
ATOM 12951 C C . VAL A 1 27 ? -9.458 14.715 -5.662 1.00 0.00 159 VAL A C 10
ATOM 12952 O O . VAL A 1 27 ? -8.427 15.371 -5.799 1.00 0.00 159 VAL A O 10
ATOM 12965 N N . CYS A 1 28 ? -10.174 14.722 -4.541 1.00 0.00 160 CYS A N 10
ATOM 12966 C CA . CYS A 1 28 ? -9.773 15.520 -3.387 1.00 0.00 160 CYS A CA 10
ATOM 12967 C C . CYS A 1 28 ? -8.988 14.681 -2.382 1.00 0.00 160 CYS A C 10
ATOM 12968 O O . CYS A 1 28 ? -8.992 13.451 -2.445 1.00 0.00 160 CYS A O 10
ATOM 12975 N N . LEU A 1 29 ? -8.312 15.356 -1.456 1.00 0.00 161 LEU A N 10
ATOM 12976 C CA . LEU A 1 29 ? -7.521 14.677 -0.437 1.00 0.00 161 LEU A CA 10
ATOM 12977 C C . LEU A 1 29 ? -8.408 13.839 0.476 1.00 0.00 161 LEU A C 10
ATOM 12978 O O . LEU A 1 29 ? -7.984 12.804 0.993 1.00 0.00 161 LEU A O 10
ATOM 12994 N N . ARG A 1 30 ? -9.642 14.291 0.675 1.00 0.00 162 ARG A N 10
ATOM 12995 C CA . ARG A 1 30 ? -10.589 13.584 1.528 1.00 0.00 162 ARG A CA 10
ATOM 12996 C C . ARG A 1 30 ? -10.854 12.175 1.003 1.00 0.00 162 ARG A C 10
ATOM 12997 O O . ARG A 1 30 ? -11.049 11.240 1.778 1.00 0.00 162 ARG A O 10
ATOM 13018 N N . CYS A 1 31 ? -10.857 12.033 -0.318 1.00 0.00 163 CYS A N 10
ATOM 13019 C CA . CYS A 1 31 ? -11.098 10.738 -0.946 1.00 0.00 163 CYS A CA 10
ATOM 13020 C C . CYS A 1 31 ? -9.809 9.927 -1.033 1.00 0.00 163 CYS A C 10
ATOM 13021 O O . CYS A 1 31 ? -9.833 8.697 -0.990 1.00 0.00 163 CYS A O 10
ATOM 13028 N N . ALA A 1 32 ? -8.685 10.625 -1.157 1.00 0.00 164 ALA A N 10
ATOM 13029 C CA . ALA A 1 32 ? -7.385 9.971 -1.253 1.00 0.00 164 ALA A CA 10
ATOM 13030 C C . ALA A 1 32 ? -7.050 9.219 0.033 1.00 0.00 164 ALA A C 10
ATOM 13031 O O . ALA A 1 32 ? -6.331 8.221 0.007 1.00 0.00 164 ALA A O 10
ATOM 13038 N N . THR A 1 33 ? -7.573 9.706 1.155 1.00 0.00 165 THR A N 10
ATOM 13039 C CA . THR A 1 33 ? -7.325 9.080 2.448 1.00 0.00 165 THR A CA 10
ATOM 13040 C C . THR A 1 33 ? -8.516 8.240 2.894 1.00 0.00 165 THR A C 10
ATOM 13041 O O . THR A 1 33 ? -8.356 7.243 3.600 1.00 0.00 165 THR A O 10
ATOM 13052 N N . ALA A 1 34 ? -9.714 8.647 2.482 1.00 0.00 166 ALA A N 10
ATOM 13053 C CA . ALA A 1 34 ? -10.932 7.931 2.843 1.00 0.00 166 ALA A CA 10
ATOM 13054 C C . ALA A 1 34 ? -10.872 6.476 2.387 1.00 0.00 166 ALA A C 10
ATOM 13055 O O . ALA A 1 34 ? -10.095 6.123 1.499 1.00 0.00 166 ALA A O 10
ATOM 13062 N N . SER A 1 35 ? -11.696 5.634 3.003 1.00 0.00 167 SER A N 10
ATOM 13063 C CA . SER A 1 35 ? -11.738 4.217 2.663 1.00 0.00 167 SER A CA 10
ATOM 13064 C C . SER A 1 35 ? -12.110 4.020 1.196 1.00 0.00 167 SER A C 10
ATOM 13065 O O . SER A 1 35 ? -11.320 3.496 0.410 1.00 0.00 167 SER A O 10
ATOM 13073 N N . PHE A 1 36 ? -13.317 4.444 0.835 1.00 0.00 168 PHE A N 10
ATOM 13074 C CA . PHE A 1 36 ? -13.792 4.315 -0.537 1.00 0.00 168 PHE A CA 10
ATOM 13075 C C . PHE A 1 36 ? -14.989 5.225 -0.786 1.00 0.00 168 PHE A C 10
ATOM 13076 O O . PHE A 1 36 ? -15.436 5.939 0.112 1.00 0.00 168 PHE A O 10
ATOM 13093 N N . VAL A 1 37 ? -15.506 5.194 -2.010 1.00 0.00 169 VAL A N 10
ATOM 13094 C CA . VAL A 1 37 ? -16.651 6.015 -2.377 1.00 0.00 169 VAL A CA 10
ATOM 13095 C C . VAL A 1 37 ? -17.573 5.272 -3.337 1.00 0.00 169 VAL A C 10
ATOM 13096 O O . VAL A 1 37 ? -17.109 4.566 -4.235 1.00 0.00 169 VAL A O 10
ATOM 13109 N N . VAL A 1 38 ? -18.877 5.432 -3.145 1.00 0.00 170 VAL A N 10
ATOM 13110 C CA . VAL A 1 38 ? -19.859 4.774 -3.998 1.00 0.00 170 VAL A CA 10
ATOM 13111 C C . VAL A 1 38 ? -20.071 5.552 -5.292 1.00 0.00 170 VAL A C 10
ATOM 13112 O O . VAL A 1 38 ? -21.069 6.254 -5.452 1.00 0.00 170 VAL A O 10
ATOM 13125 N N . LEU A 1 39 ? -19.120 5.424 -6.212 1.00 0.00 171 LEU A N 10
ATOM 13126 C CA . LEU A 1 39 ? -19.198 6.115 -7.494 1.00 0.00 171 LEU A CA 10
ATOM 13127 C C . LEU A 1 39 ? -20.485 5.753 -8.231 1.00 0.00 171 LEU A C 10
ATOM 13128 O O . LEU A 1 39 ? -21.373 5.111 -7.667 1.00 0.00 171 LEU A O 10
ATOM 13144 N N . ASP A 1 40 ? -20.585 6.170 -9.489 1.00 0.00 172 ASP A N 10
ATOM 13145 C CA . ASP A 1 40 ? -21.767 5.894 -10.300 1.00 0.00 172 ASP A CA 10
ATOM 13146 C C . ASP A 1 40 ? -22.100 4.405 -10.305 1.00 0.00 172 ASP A C 10
ATOM 13147 O O . ASP A 1 40 ? -21.596 3.647 -11.134 1.00 0.00 172 ASP A O 10
ATOM 13156 N N . GLY A 1 41 ? -22.956 3.993 -9.375 1.00 0.00 173 GLY A N 10
ATOM 13157 C CA . GLY A 1 41 ? -23.351 2.597 -9.288 1.00 0.00 173 GLY A CA 10
ATOM 13158 C C . GLY A 1 41 ? -22.166 1.653 -9.250 1.00 0.00 173 GLY A C 10
ATOM 13159 O O . GLY A 1 41 ? -22.266 0.503 -9.679 1.00 0.00 173 GLY A O 10
ATOM 13163 N N . GLU A 1 42 ? -21.040 2.136 -8.734 1.00 0.00 174 GLU A N 10
ATOM 13164 C CA . GLU A 1 42 ? -19.832 1.323 -8.644 1.00 0.00 174 GLU A CA 10
ATOM 13165 C C . GLU A 1 42 ? -18.898 1.850 -7.560 1.00 0.00 174 GLU A C 10
ATOM 13166 O O . GLU A 1 42 ? -18.503 3.016 -7.579 1.00 0.00 174 GLU A O 10
ATOM 13178 N N . ASN A 1 43 ? -18.548 0.982 -6.617 1.00 0.00 175 ASN A N 10
ATOM 13179 C CA . ASN A 1 43 ? -17.658 1.357 -5.525 1.00 0.00 175 ASN A CA 10
ATOM 13180 C C . ASN A 1 43 ? -16.200 1.294 -5.968 1.00 0.00 175 ASN A C 10
ATOM 13181 O O . ASN A 1 43 ? -15.662 0.216 -6.214 1.00 0.00 175 ASN A O 10
ATOM 13192 N N . LYS A 1 44 ? -15.566 2.459 -6.069 1.00 0.00 176 LYS A N 10
ATOM 13193 C CA . LYS A 1 44 ? -14.169 2.535 -6.485 1.00 0.00 176 LYS A CA 10
ATOM 13194 C C . LYS A 1 44 ? -13.289 3.052 -5.353 1.00 0.00 176 LYS A C 10
ATOM 13195 O O . LYS A 1 44 ? -13.750 3.790 -4.482 1.00 0.00 176 LYS A O 10
ATOM 13214 N N . ARG A 1 45 ? -12.020 2.659 -5.372 1.00 0.00 177 ARG A N 10
ATOM 13215 C CA . ARG A 1 45 ? -11.073 3.083 -4.346 1.00 0.00 177 ARG A CA 10
ATOM 13216 C C . ARG A 1 45 ? -9.775 3.577 -4.977 1.00 0.00 177 ARG A C 10
ATOM 13217 O O . ARG A 1 45 ? -9.298 3.014 -5.962 1.00 0.00 177 ARG A O 10
ATOM 13238 N N . TYR A 1 46 ? -9.207 4.633 -4.403 1.00 0.00 178 TYR A N 10
ATOM 13239 C CA . TYR A 1 46 ? -7.965 5.207 -4.909 1.00 0.00 178 TYR A CA 10
ATOM 13240 C C . TYR A 1 46 ? -6.840 4.174 -4.889 1.00 0.00 178 TYR A C 10
ATOM 13241 O O . TYR A 1 46 ? -6.439 3.700 -3.827 1.00 0.00 178 TYR A O 10
ATOM 13259 N N . CYS A 1 47 ? -6.335 3.835 -6.071 1.00 0.00 179 CYS A N 10
ATOM 13260 C CA . CYS A 1 47 ? -5.256 2.862 -6.190 1.00 0.00 179 CYS A CA 10
ATOM 13261 C C . CYS A 1 47 ? -3.910 3.499 -5.860 1.00 0.00 179 CYS A C 10
ATOM 13262 O O . CYS A 1 47 ? -3.423 4.362 -6.593 1.00 0.00 179 CYS A O 10
ATOM 13269 N N . GLN A 1 48 ? -3.309 3.064 -4.757 1.00 0.00 180 GLN A N 10
ATOM 13270 C CA . GLN A 1 48 ? -2.016 3.585 -4.328 1.00 0.00 180 GLN A CA 10
ATOM 13271 C C . GLN A 1 48 ? -0.900 3.063 -5.225 1.00 0.00 180 GLN A C 10
ATOM 13272 O O . GLN A 1 48 ? 0.049 2.430 -4.758 1.00 0.00 180 GLN A O 10
ATOM 13286 N N . GLN A 1 49 ? -1.025 3.332 -6.517 1.00 0.00 181 GLN A N 10
ATOM 13287 C CA . GLN A 1 49 ? -0.038 2.895 -7.495 1.00 0.00 181 GLN A CA 10
ATOM 13288 C C . GLN A 1 49 ? -0.267 3.581 -8.839 1.00 0.00 181 GLN A C 10
ATOM 13289 O O . GLN A 1 49 ? 0.684 3.959 -9.525 1.00 0.00 181 GLN A O 10
ATOM 13303 N N . CYS A 1 50 ? -1.535 3.742 -9.207 1.00 0.00 182 CYS A N 10
ATOM 13304 C CA . CYS A 1 50 ? -1.889 4.385 -10.469 1.00 0.00 182 CYS A CA 10
ATOM 13305 C C . CYS A 1 50 ? -2.522 5.751 -10.222 1.00 0.00 182 CYS A C 10
ATOM 13306 O O . CYS A 1 50 ? -2.403 6.659 -11.044 1.00 0.00 182 CYS A O 10
ATOM 13313 N N . GLY A 1 51 ? -3.196 5.889 -9.085 1.00 0.00 183 GLY A N 10
ATOM 13314 C CA . GLY A 1 51 ? -3.837 7.147 -8.752 1.00 0.00 183 GLY A CA 10
ATOM 13315 C C . GLY A 1 51 ? -5.308 7.162 -9.117 1.00 0.00 183 GLY A C 10
ATOM 13316 O O . GLY A 1 51 ? -6.153 7.532 -8.301 1.00 0.00 183 GLY A O 10
ATOM 13320 N N . LYS A 1 52 ? -5.616 6.758 -10.345 1.00 0.00 184 LYS A N 10
ATOM 13321 C CA . LYS A 1 52 ? -6.997 6.728 -10.815 1.00 0.00 184 LYS A CA 10
ATOM 13322 C C . LYS A 1 52 ? -7.842 5.802 -9.945 1.00 0.00 184 LYS A C 10
ATOM 13323 O O . LYS A 1 52 ? -7.316 5.077 -9.099 1.00 0.00 184 LYS A O 10
ATOM 13342 N N . PHE A 1 53 ? -9.154 5.831 -10.155 1.00 0.00 185 PHE A N 10
ATOM 13343 C CA . PHE A 1 53 ? -10.070 4.994 -9.388 1.00 0.00 185 PHE A CA 10
ATOM 13344 C C . PHE A 1 53 ? -10.198 3.609 -10.015 1.00 0.00 185 PHE A C 10
ATOM 13345 O O . PHE A 1 53 ? -10.298 3.475 -11.235 1.00 0.00 185 PHE A O 10
ATOM 13362 N N . HIS A 1 54 ? -10.192 2.583 -9.171 1.00 0.00 186 HIS A N 10
ATOM 13363 C CA . HIS A 1 54 ? -10.308 1.206 -9.638 1.00 0.00 186 HIS A CA 10
ATOM 13364 C C . HIS A 1 54 ? -11.549 0.537 -9.057 1.00 0.00 186 HIS A C 10
ATOM 13365 O O . HIS A 1 54 ? -12.317 1.162 -8.326 1.00 0.00 186 HIS A O 10
ATOM 13379 N N . LEU A 1 55 ? -11.737 -0.738 -9.385 1.00 0.00 187 LEU A N 10
ATOM 13380 C CA . LEU A 1 55 ? -12.884 -1.491 -8.891 1.00 0.00 187 LEU A CA 10
ATOM 13381 C C . LEU A 1 55 ? -12.558 -2.160 -7.559 1.00 0.00 187 LEU A C 10
ATOM 13382 O O . LEU A 1 55 ? -11.534 -2.832 -7.423 1.00 0.00 187 LEU A O 10
ATOM 13398 N N . LEU A 1 56 ? -13.433 -1.969 -6.579 1.00 0.00 188 LEU A N 10
ATOM 13399 C CA . LEU A 1 56 ? -13.239 -2.551 -5.255 1.00 0.00 188 LEU A CA 10
ATOM 13400 C C . LEU A 1 56 ? -13.250 -4.085 -5.294 1.00 0.00 188 LEU A C 10
ATOM 13401 O O . LEU A 1 56 ? -12.435 -4.721 -4.626 1.00 0.00 188 LEU A O 10
ATOM 13417 N N . PRO A 1 57 ? -14.165 -4.714 -6.064 1.00 0.00 189 PRO A N 10
ATOM 13418 C CA . PRO A 1 57 ? -14.232 -6.178 -6.145 1.00 0.00 189 PRO A CA 10
ATOM 13419 C C . PRO A 1 57 ? -12.940 -6.792 -6.673 1.00 0.00 189 PRO A C 10
ATOM 13420 O O . PRO A 1 57 ? -12.640 -7.956 -6.410 1.00 0.00 189 PRO A O 10
ATOM 13431 N N . ASP A 1 58 ? -12.174 -5.999 -7.419 1.00 0.00 190 ASP A N 10
ATOM 13432 C CA . ASP A 1 58 ? -10.913 -6.467 -7.980 1.00 0.00 190 ASP A CA 10
ATOM 13433 C C . ASP A 1 58 ? -9.730 -5.870 -7.220 1.00 0.00 190 ASP A C 10
ATOM 13434 O O . ASP A 1 58 ? -8.810 -5.313 -7.819 1.00 0.00 190 ASP A O 10
ATOM 13443 N N . PHE A 1 59 ? -9.765 -5.989 -5.897 1.00 0.00 191 PHE A N 10
ATOM 13444 C CA . PHE A 1 59 ? -8.700 -5.461 -5.051 1.00 0.00 191 PHE A CA 10
ATOM 13445 C C . PHE A 1 59 ? -8.167 -6.536 -4.110 1.00 0.00 191 PHE A C 10
ATOM 13446 O O . PHE A 1 59 ? -8.724 -7.631 -4.020 1.00 0.00 191 PHE A O 10
ATOM 13463 N N . ASP A 1 60 ? -7.083 -6.217 -3.409 1.00 0.00 192 ASP A N 10
ATOM 13464 C CA . ASP A 1 60 ? -6.473 -7.154 -2.473 1.00 0.00 192 ASP A CA 10
ATOM 13465 C C . ASP A 1 60 ? -6.244 -6.494 -1.118 1.00 0.00 192 ASP A C 10
ATOM 13466 O O . ASP A 1 60 ? -6.016 -5.287 -1.035 1.00 0.00 192 ASP A O 10
ATOM 13475 N N . GLU A 1 61 ? -6.307 -7.291 -0.057 1.00 0.00 193 GLU A N 10
ATOM 13476 C CA . GLU A 1 61 ? -6.106 -6.782 1.295 1.00 0.00 193 GLU A CA 10
ATOM 13477 C C . GLU A 1 61 ? -4.623 -6.564 1.580 1.00 0.00 193 GLU A C 10
ATOM 13478 O O . GLU A 1 61 ? -3.786 -7.403 1.244 1.00 0.00 193 GLU A O 10
ATOM 13490 N N . GLY A 1 62 ? -4.304 -5.432 2.200 1.00 0.00 194 GLY A N 10
ATOM 13491 C CA . GLY A 1 62 ? -2.922 -5.125 2.518 1.00 0.00 194 GLY A CA 10
ATOM 13492 C C . GLY A 1 62 ? -2.408 -3.914 1.766 1.00 0.00 194 GLY A C 10
ATOM 13493 O O . GLY A 1 62 ? -2.414 -2.800 2.290 1.00 0.00 194 GLY A O 10
ATOM 13497 N N . LYS A 1 63 ? -1.960 -4.132 0.533 1.00 0.00 195 LYS A N 10
ATOM 13498 C CA . LYS A 1 63 ? -1.438 -3.049 -0.293 1.00 0.00 195 LYS A CA 10
ATOM 13499 C C . LYS A 1 63 ? -2.571 -2.193 -0.851 1.00 0.00 195 LYS A C 10
ATOM 13500 O O . LYS A 1 63 ? -2.407 -0.991 -1.062 1.00 0.00 195 LYS A O 10
ATOM 13519 N N . ARG A 1 64 ? -3.718 -2.820 -1.090 1.00 0.00 196 ARG A N 10
ATOM 13520 C CA . ARG A 1 64 ? -4.878 -2.115 -1.622 1.00 0.00 196 ARG A CA 10
ATOM 13521 C C . ARG A 1 64 ? -4.566 -1.508 -2.987 1.00 0.00 196 ARG A C 10
ATOM 13522 O O . ARG A 1 64 ? -4.574 -0.287 -3.154 1.00 0.00 196 ARG A O 10
ATOM 13543 N N . SER A 1 65 ? -4.289 -2.368 -3.963 1.00 0.00 197 SER A N 10
ATOM 13544 C CA . SER A 1 65 ? -3.974 -1.918 -5.312 1.00 0.00 197 SER A CA 10
ATOM 13545 C C . SER A 1 65 ? -4.181 -3.044 -6.320 1.00 0.00 197 SER A C 10
ATOM 13546 O O . SER A 1 65 ? -4.178 -4.222 -5.960 1.00 0.00 197 SER A O 10
ATOM 13554 N N . CYS A 1 66 ? -4.359 -2.677 -7.586 1.00 0.00 198 CYS A N 10
ATOM 13555 C CA . CYS A 1 66 ? -4.566 -3.659 -8.643 1.00 0.00 198 CYS A CA 10
ATOM 13556 C C . CYS A 1 66 ? -3.358 -4.582 -8.771 1.00 0.00 198 CYS A C 10
ATOM 13557 O O . CYS A 1 66 ? -2.238 -4.126 -9.003 1.00 0.00 198 CYS A O 10
ATOM 13564 N N . ARG A 1 67 ? -3.593 -5.881 -8.620 1.00 0.00 199 ARG A N 10
ATOM 13565 C CA . ARG A 1 67 ? -2.522 -6.867 -8.719 1.00 0.00 199 ARG A CA 10
ATOM 13566 C C . ARG A 1 67 ? -1.945 -6.905 -10.129 1.00 0.00 199 ARG A C 10
ATOM 13567 O O . ARG A 1 67 ? -2.617 -7.319 -11.075 1.00 0.00 199 ARG A O 10
ATOM 13588 N N . ARG A 1 68 ? -0.697 -6.470 -10.264 1.00 0.00 200 ARG A N 10
ATOM 13589 C CA . ARG A 1 68 ? -0.028 -6.455 -11.559 1.00 0.00 200 ARG A CA 10
ATOM 13590 C C . ARG A 1 68 ? 1.458 -6.766 -11.407 1.00 0.00 200 ARG A C 10
ATOM 13591 O O . ARG A 1 68 ? 2.309 -6.082 -11.975 1.00 0.00 200 ARG A O 10
ATOM 13612 N N . LYS A 1 69 ? 1.763 -7.805 -10.636 1.00 0.00 201 LYS A N 10
ATOM 13613 C CA . LYS A 1 69 ? 3.147 -8.209 -10.407 1.00 0.00 201 LYS A CA 10
ATOM 13614 C C . LYS A 1 69 ? 3.933 -7.094 -9.728 1.00 0.00 201 LYS A C 10
ATOM 13615 O O . LYS A 1 69 ? 4.410 -6.166 -10.385 1.00 0.00 201 LYS A O 10
ATOM 13634 N N . LEU A 1 70 ? 4.068 -7.188 -8.409 1.00 0.00 202 LEU A N 10
ATOM 13635 C CA . LEU A 1 70 ? 4.797 -6.190 -7.641 1.00 0.00 202 LEU A CA 10
ATOM 13636 C C . LEU A 1 70 ? 6.260 -6.134 -8.070 1.00 0.00 202 LEU A C 10
ATOM 13637 O O . LEU A 1 70 ? 6.650 -6.748 -9.063 1.00 0.00 202 LEU A O 10
ATOM 13653 N N . GLU A 1 71 ? 7.064 -5.394 -7.315 1.00 0.00 203 GLU A N 10
ATOM 13654 C CA . GLU A 1 71 ? 8.485 -5.258 -7.615 1.00 0.00 203 GLU A CA 10
ATOM 13655 C C . GLU A 1 71 ? 9.212 -4.535 -6.486 1.00 0.00 203 GLU A C 10
ATOM 13656 O O . GLU A 1 71 ? 9.573 -3.365 -6.614 1.00 0.00 203 GLU A O 10
ATOM 13668 N N . ARG A 1 72 ? 9.421 -5.240 -5.379 1.00 0.00 204 ARG A N 10
ATOM 13669 C CA . ARG A 1 72 ? 10.105 -4.666 -4.225 1.00 0.00 204 ARG A CA 10
ATOM 13670 C C . ARG A 1 72 ? 11.547 -5.157 -4.144 1.00 0.00 204 ARG A C 10
ATOM 13671 O O . ARG A 1 72 ? 12.115 -5.262 -3.058 1.00 0.00 204 ARG A O 10
ATOM 13692 N N . HIS A 1 73 ? 12.133 -5.454 -5.300 1.00 0.00 205 HIS A N 10
ATOM 13693 C CA . HIS A 1 73 ? 13.508 -5.934 -5.356 1.00 0.00 205 HIS A CA 10
ATOM 13694 C C . HIS A 1 73 ? 14.487 -4.768 -5.454 1.00 0.00 205 HIS A C 10
ATOM 13695 O O . HIS A 1 73 ? 14.152 -3.706 -5.979 1.00 0.00 205 HIS A O 10
ATOM 13710 N N . ASN A 1 74 ? 15.698 -4.973 -4.946 1.00 0.00 206 ASN A N 10
ATOM 13711 C CA . ASN A 1 74 ? 16.724 -3.939 -4.976 1.00 0.00 206 ASN A CA 10
ATOM 13712 C C . ASN A 1 74 ? 18.090 -4.536 -5.297 1.00 0.00 206 ASN A C 10
ATOM 13713 O O . ASN A 1 74 ? 18.371 -5.685 -4.956 1.00 0.00 206 ASN A O 10
ATOM 13724 N N . ASN A 1 75 ? 18.935 -3.750 -5.956 1.00 0.00 207 ASN A N 10
ATOM 13725 C CA . ASN A 1 75 ? 20.271 -4.202 -6.326 1.00 0.00 207 ASN A CA 10
ATOM 13726 C C . ASN A 1 75 ? 21.288 -3.841 -5.248 1.00 0.00 207 ASN A C 10
ATOM 13727 O O . ASN A 1 75 ? 20.994 -3.069 -4.335 1.00 0.00 207 ASN A O 10
ATOM 13738 N N . ARG A 1 76 ? 22.487 -4.404 -5.363 1.00 0.00 208 ARG A N 10
ATOM 13739 C CA . ARG A 1 76 ? 23.551 -4.140 -4.400 1.00 0.00 208 ARG A CA 10
ATOM 13740 C C . ARG A 1 76 ? 24.481 -3.043 -4.905 1.00 0.00 208 ARG A C 10
ATOM 13741 O O . ARG A 1 76 ? 25.441 -3.313 -5.628 1.00 0.00 208 ARG A O 10
ATOM 13762 N N . ARG A 1 77 ? 24.189 -1.805 -4.523 1.00 0.00 209 ARG A N 10
ATOM 13763 C CA . ARG A 1 77 ? 24.999 -0.665 -4.939 1.00 0.00 209 ARG A CA 10
ATOM 13764 C C . ARG A 1 77 ? 24.762 0.533 -4.027 1.00 0.00 209 ARG A C 10
ATOM 13765 O O . ARG A 1 77 ? 23.824 0.542 -3.229 1.00 0.00 209 ARG A O 10
ATOM 13786 N N . LYS A 1 78 ? 25.618 1.543 -4.147 1.00 0.00 210 LYS A N 10
ATOM 13787 C CA . LYS A 1 78 ? 25.500 2.745 -3.329 1.00 0.00 210 LYS A CA 10
ATOM 13788 C C . LYS A 1 78 ? 25.849 3.990 -4.138 1.00 0.00 210 LYS A C 10
ATOM 13789 O O . LYS A 1 78 ? 26.930 4.081 -4.722 1.00 0.00 210 LYS A O 10
ATOM 13808 N N . ARG A 1 79 ? 24.929 4.948 -4.166 1.00 0.00 211 ARG A N 10
ATOM 13809 C CA . ARG A 1 79 ? 25.139 6.190 -4.900 1.00 0.00 211 ARG A CA 10
ATOM 13810 C C . ARG A 1 79 ? 26.334 6.953 -4.342 1.00 0.00 211 ARG A C 10
ATOM 13811 O O . ARG A 1 79 ? 26.513 7.046 -3.128 1.00 0.00 211 ARG A O 10
ATOM 13832 N N . LYS A 1 80 ? 27.151 7.500 -5.237 1.00 0.00 212 LYS A N 10
ATOM 13833 C CA . LYS A 1 80 ? 28.332 8.254 -4.833 1.00 0.00 212 LYS A CA 10
ATOM 13834 C C . LYS A 1 80 ? 28.792 9.189 -5.951 1.00 0.00 212 LYS A C 10
ATOM 13835 O O . LYS A 1 80 ? 29.542 8.781 -6.838 1.00 0.00 212 LYS A O 10
ATOM 13854 N N . PRO A 1 81 ? 28.350 10.460 -5.927 1.00 0.00 213 PRO A N 10
ATOM 13855 C CA . PRO A 1 81 ? 28.726 11.440 -6.949 1.00 0.00 213 PRO A CA 10
ATOM 13856 C C . PRO A 1 81 ? 30.180 11.880 -6.823 1.00 0.00 213 PRO A C 10
ATOM 13857 O O . PRO A 1 81 ? 30.806 12.280 -7.804 1.00 0.00 213 PRO A O 10
ATOM 13868 N N . VAL A 1 82 ? 30.714 11.803 -5.607 1.00 0.00 214 VAL A N 10
ATOM 13869 C CA . VAL A 1 82 ? 32.095 12.193 -5.353 1.00 0.00 214 VAL A CA 10
ATOM 13870 C C . VAL A 1 82 ? 32.815 11.146 -4.508 1.00 0.00 214 VAL A C 10
ATOM 13871 O O . VAL A 1 82 ? 32.436 10.888 -3.366 1.00 0.00 214 VAL A O 10
ATOM 13884 N N . ASP A 1 83 ? 33.853 10.545 -5.079 1.00 0.00 215 ASP A N 10
ATOM 13885 C CA . ASP A 1 83 ? 34.628 9.527 -4.377 1.00 0.00 215 ASP A CA 10
ATOM 13886 C C . ASP A 1 83 ? 35.936 10.107 -3.849 1.00 0.00 215 ASP A C 10
ATOM 13887 O O . ASP A 1 83 ? 36.270 9.944 -2.676 1.00 0.00 215 ASP A O 10
ATOM 13896 N N . LYS A 1 84 ? 36.671 10.784 -4.725 1.00 0.00 216 LYS A N 10
ATOM 13897 C CA . LYS A 1 84 ? 37.944 11.388 -4.349 1.00 0.00 216 LYS A CA 10
ATOM 13898 C C . LYS A 1 84 ? 38.362 12.449 -5.361 1.00 0.00 216 LYS A C 10
ATOM 13899 O O . LYS A 1 84 ? 38.979 12.140 -6.381 1.00 0.00 216 LYS A O 10
ATOM 13918 N N . GLY A 1 85 ? 38.023 13.702 -5.073 1.00 0.00 217 GLY A N 10
ATOM 13919 C CA . GLY A 1 85 ? 38.371 14.790 -5.966 1.00 0.00 217 GLY A CA 10
ATOM 13920 C C . GLY A 1 85 ? 37.560 14.774 -7.247 1.00 0.00 217 GLY A C 10
ATOM 13921 O O . GLY A 1 85 ? 37.880 14.041 -8.184 1.00 0.00 217 GLY A O 10
ATOM 13925 N N . GLY A 1 86 ? 36.507 15.586 -7.291 1.00 0.00 218 GLY A N 10
ATOM 13926 C CA . GLY A 1 86 ? 35.666 15.648 -8.470 1.00 0.00 218 GLY A CA 10
ATOM 13927 C C . GLY A 1 86 ? 35.692 17.014 -9.129 1.00 0.00 218 GLY A C 10
ATOM 13928 O O . GLY A 1 86 ? 34.646 17.627 -9.345 1.00 0.00 218 GLY A O 10
ATOM 13932 N N . VAL A 1 87 ? 36.890 17.492 -9.448 1.00 0.00 219 VAL A N 10
ATOM 13933 C CA . VAL A 1 87 ? 37.048 18.794 -10.086 1.00 0.00 219 VAL A CA 10
ATOM 13934 C C . VAL A 1 87 ? 37.958 18.701 -11.306 1.00 0.00 219 VAL A C 10
ATOM 13935 O O . VAL A 1 87 ? 37.621 19.196 -12.383 1.00 0.00 219 VAL A O 10
ATOM 13948 N N . ALA A 1 88 ? 39.111 18.065 -11.132 1.00 0.00 220 ALA A N 10
ATOM 13949 C CA . ALA A 1 88 ? 40.069 17.908 -12.220 1.00 0.00 220 ALA A CA 10
ATOM 13950 C C . ALA A 1 88 ? 40.225 16.440 -12.607 1.00 0.00 220 ALA A C 10
ATOM 13951 O O . ALA A 1 88 ? 41.101 16.139 -13.443 1.00 0.00 220 ALA A O 10
ATOM 13961 N N . VAL A 1 3 ? -7.926 20.941 -15.349 1.00 0.00 135 VAL A N 11
ATOM 13962 C CA . VAL A 1 3 ? -8.766 21.521 -14.271 1.00 0.00 135 VAL A CA 11
ATOM 13963 C C . VAL A 1 3 ? -9.015 20.505 -13.162 1.00 0.00 135 VAL A C 11
ATOM 13964 O O . VAL A 1 3 ? -9.950 19.707 -13.235 1.00 0.00 135 VAL A O 11
ATOM 13977 N N . ALA A 1 4 ? -8.172 20.541 -12.134 1.00 0.00 136 ALA A N 11
ATOM 13978 C CA . ALA A 1 4 ? -8.302 19.624 -11.007 1.00 0.00 136 ALA A CA 11
ATOM 13979 C C . ALA A 1 4 ? -9.656 19.778 -10.326 1.00 0.00 136 ALA A C 11
ATOM 13980 O O . ALA A 1 4 ? -9.967 20.831 -9.771 1.00 0.00 136 ALA A O 11
ATOM 13987 N N . ARG A 1 5 ? -10.461 18.722 -10.377 1.00 0.00 137 ARG A N 11
ATOM 13988 C CA . ARG A 1 5 ? -11.785 18.740 -9.768 1.00 0.00 137 ARG A CA 11
ATOM 13989 C C . ARG A 1 5 ? -12.294 17.321 -9.529 1.00 0.00 137 ARG A C 11
ATOM 13990 O O . ARG A 1 5 ? -12.464 16.547 -10.473 1.00 0.00 137 ARG A O 11
ATOM 14011 N N . CYS A 1 6 ? -12.544 16.984 -8.266 1.00 0.00 138 CYS A N 11
ATOM 14012 C CA . CYS A 1 6 ? -13.041 15.657 -7.920 1.00 0.00 138 CYS A CA 11
ATOM 14013 C C . CYS A 1 6 ? -14.365 15.390 -8.626 1.00 0.00 138 CYS A C 11
ATOM 14014 O O . CYS A 1 6 ? -15.425 15.828 -8.172 1.00 0.00 138 CYS A O 11
ATOM 14021 N N . GLN A 1 7 ? -14.290 14.688 -9.754 1.00 0.00 139 GLN A N 11
ATOM 14022 C CA . GLN A 1 7 ? -15.474 14.376 -10.551 1.00 0.00 139 GLN A CA 11
ATOM 14023 C C . GLN A 1 7 ? -16.157 13.087 -10.096 1.00 0.00 139 GLN A C 11
ATOM 14024 O O . GLN A 1 7 ? -16.594 12.286 -10.922 1.00 0.00 139 GLN A O 11
ATOM 14038 N N . VAL A 1 8 ? -16.270 12.894 -8.785 1.00 0.00 140 VAL A N 11
ATOM 14039 C CA . VAL A 1 8 ? -16.923 11.706 -8.253 1.00 0.00 140 VAL A CA 11
ATOM 14040 C C . VAL A 1 8 ? -18.417 11.966 -8.059 1.00 0.00 140 VAL A C 11
ATOM 14041 O O . VAL A 1 8 ? -18.801 12.953 -7.434 1.00 0.00 140 VAL A O 11
ATOM 14054 N N . PRO A 1 9 ? -19.288 11.091 -8.597 1.00 0.00 141 PRO A N 11
ATOM 14055 C CA . PRO A 1 9 ? -20.740 11.250 -8.478 1.00 0.00 141 PRO A CA 11
ATOM 14056 C C . PRO A 1 9 ? -21.179 11.555 -7.049 1.00 0.00 141 PRO A C 11
ATOM 14057 O O . PRO A 1 9 ? -21.826 12.570 -6.791 1.00 0.00 141 PRO A O 11
ATOM 14068 N N . ASP A 1 10 ? -20.824 10.671 -6.125 1.00 0.00 142 ASP A N 11
ATOM 14069 C CA . ASP A 1 10 ? -21.183 10.847 -4.722 1.00 0.00 142 ASP A CA 11
ATOM 14070 C C . ASP A 1 10 ? -20.371 11.970 -4.077 1.00 0.00 142 ASP A C 11
ATOM 14071 O O . ASP A 1 10 ? -20.750 12.492 -3.028 1.00 0.00 142 ASP A O 11
ATOM 14080 N N . CYS A 1 11 ? -19.254 12.337 -4.700 1.00 0.00 143 CYS A N 11
ATOM 14081 C CA . CYS A 1 11 ? -18.401 13.395 -4.169 1.00 0.00 143 CYS A CA 11
ATOM 14082 C C . CYS A 1 11 ? -17.967 14.366 -5.265 1.00 0.00 143 CYS A C 11
ATOM 14083 O O . CYS A 1 11 ? -16.967 14.143 -5.947 1.00 0.00 143 CYS A O 11
ATOM 14090 N N . GLU A 1 12 ? -18.718 15.452 -5.416 1.00 0.00 144 GLU A N 11
ATOM 14091 C CA . GLU A 1 12 ? -18.402 16.465 -6.417 1.00 0.00 144 GLU A CA 11
ATOM 14092 C C . GLU A 1 12 ? -17.583 17.586 -5.784 1.00 0.00 144 GLU A C 11
ATOM 14093 O O . GLU A 1 12 ? -18.097 18.671 -5.513 1.00 0.00 144 GLU A O 11
ATOM 14105 N N . ALA A 1 13 ? -16.306 17.308 -5.539 1.00 0.00 145 ALA A N 11
ATOM 14106 C CA . ALA A 1 13 ? -15.414 18.283 -4.922 1.00 0.00 145 ALA A CA 11
ATOM 14107 C C . ALA A 1 13 ? -14.715 19.144 -5.966 1.00 0.00 145 ALA A C 11
ATOM 14108 O O . ALA A 1 13 ? -14.596 18.758 -7.128 1.00 0.00 145 ALA A O 11
ATOM 14115 N N . ASP A 1 14 ? -14.247 20.311 -5.536 1.00 0.00 146 ASP A N 11
ATOM 14116 C CA . ASP A 1 14 ? -13.551 21.235 -6.423 1.00 0.00 146 ASP A CA 11
ATOM 14117 C C . ASP A 1 14 ? -12.125 21.477 -5.935 1.00 0.00 146 ASP A C 11
ATOM 14118 O O . ASP A 1 14 ? -11.864 22.421 -5.189 1.00 0.00 146 ASP A O 11
ATOM 14127 N N . ILE A 1 15 ? -11.208 20.612 -6.356 1.00 0.00 147 ILE A N 11
ATOM 14128 C CA . ILE A 1 15 ? -9.810 20.722 -5.960 1.00 0.00 147 ILE A CA 11
ATOM 14129 C C . ILE A 1 15 ? -9.024 21.600 -6.930 1.00 0.00 147 ILE A C 11
ATOM 14130 O O . ILE A 1 15 ? -7.948 21.223 -7.395 1.00 0.00 147 ILE A O 11
ATOM 14146 N N . SER A 1 16 ? -9.567 22.775 -7.230 1.00 0.00 148 SER A N 11
ATOM 14147 C CA . SER A 1 16 ? -8.914 23.706 -8.144 1.00 0.00 148 SER A CA 11
ATOM 14148 C C . SER A 1 16 ? -7.705 24.361 -7.484 1.00 0.00 148 SER A C 11
ATOM 14149 O O . SER A 1 16 ? -6.752 24.748 -8.159 1.00 0.00 148 SER A O 11
ATOM 14157 N N . GLU A 1 17 ? -7.751 24.481 -6.159 1.00 0.00 149 GLU A N 11
ATOM 14158 C CA . GLU A 1 17 ? -6.658 25.089 -5.409 1.00 0.00 149 GLU A CA 11
ATOM 14159 C C . GLU A 1 17 ? -5.969 24.058 -4.519 1.00 0.00 149 GLU A C 11
ATOM 14160 O O . GLU A 1 17 ? -5.573 24.360 -3.394 1.00 0.00 149 GLU A O 11
ATOM 14172 N N . LEU A 1 18 ? -5.828 22.839 -5.033 1.00 0.00 150 LEU A N 11
ATOM 14173 C CA . LEU A 1 18 ? -5.186 21.763 -4.286 1.00 0.00 150 LEU A CA 11
ATOM 14174 C C . LEU A 1 18 ? -3.851 21.382 -4.919 1.00 0.00 150 LEU A C 11
ATOM 14175 O O . LEU A 1 18 ? -3.623 21.624 -6.104 1.00 0.00 150 LEU A O 11
ATOM 14191 N N . LYS A 1 19 ? -2.972 20.788 -4.119 1.00 0.00 151 LYS A N 11
ATOM 14192 C CA . LYS A 1 19 ? -1.658 20.373 -4.601 1.00 0.00 151 LYS A CA 11
ATOM 14193 C C . LYS A 1 19 ? -1.368 18.927 -4.214 1.00 0.00 151 LYS A C 11
ATOM 14194 O O . LYS A 1 19 ? -1.734 18.479 -3.128 1.00 0.00 151 LYS A O 11
ATOM 14213 N N . GLY A 1 20 ? -0.706 18.202 -5.111 1.00 0.00 152 GLY A N 11
ATOM 14214 C CA . GLY A 1 20 ? -0.377 16.814 -4.844 1.00 0.00 152 GLY A CA 11
ATOM 14215 C C . GLY A 1 20 ? -0.651 15.913 -6.033 1.00 0.00 152 GLY A C 11
ATOM 14216 O O . GLY A 1 20 ? -0.915 16.392 -7.136 1.00 0.00 152 GLY A O 11
ATOM 14220 N N . TYR A 1 21 ? -0.586 14.605 -5.808 1.00 0.00 153 TYR A N 11
ATOM 14221 C CA . TYR A 1 21 ? -0.827 13.633 -6.868 1.00 0.00 153 TYR A CA 11
ATOM 14222 C C . TYR A 1 21 ? -2.314 13.540 -7.197 1.00 0.00 153 TYR A C 11
ATOM 14223 O O . TYR A 1 21 ? -2.691 13.239 -8.330 1.00 0.00 153 TYR A O 11
ATOM 14241 N N . HIS A 1 22 ? -3.154 13.802 -6.200 1.00 0.00 154 HIS A N 11
ATOM 14242 C CA . HIS A 1 22 ? -4.602 13.748 -6.388 1.00 0.00 154 HIS A CA 11
ATOM 14243 C C . HIS A 1 22 ? -5.096 14.920 -7.239 1.00 0.00 154 HIS A C 11
ATOM 14244 O O . HIS A 1 22 ? -6.254 14.952 -7.651 1.00 0.00 154 HIS A O 11
ATOM 14258 N N . LYS A 1 23 ? -4.213 15.881 -7.498 1.00 0.00 155 LYS A N 11
ATOM 14259 C CA . LYS A 1 23 ? -4.569 17.046 -8.301 1.00 0.00 155 LYS A CA 11
ATOM 14260 C C . LYS A 1 23 ? -4.655 16.681 -9.779 1.00 0.00 155 LYS A C 11
ATOM 14261 O O . LYS A 1 23 ? -5.554 17.134 -10.488 1.00 0.00 155 LYS A O 11
ATOM 14280 N N . ARG A 1 24 ? -3.715 15.860 -10.236 1.00 0.00 156 ARG A N 11
ATOM 14281 C CA . ARG A 1 24 ? -3.681 15.432 -11.631 1.00 0.00 156 ARG A CA 11
ATOM 14282 C C . ARG A 1 24 ? -4.479 14.144 -11.840 1.00 0.00 156 ARG A C 11
ATOM 14283 O O . ARG A 1 24 ? -4.189 13.370 -12.751 1.00 0.00 156 ARG A O 11
ATOM 14304 N N . HIS A 1 25 ? -5.481 13.918 -10.995 1.00 0.00 157 HIS A N 11
ATOM 14305 C CA . HIS A 1 25 ? -6.309 12.721 -11.101 1.00 0.00 157 HIS A CA 11
ATOM 14306 C C . HIS A 1 25 ? -7.784 13.034 -10.840 1.00 0.00 157 HIS A C 11
ATOM 14307 O O . HIS A 1 25 ? -8.587 12.127 -10.623 1.00 0.00 157 HIS A O 11
ATOM 14321 N N . ARG A 1 26 ? -8.135 14.319 -10.864 1.00 0.00 158 ARG A N 11
ATOM 14322 C CA . ARG A 1 26 ? -9.514 14.741 -10.633 1.00 0.00 158 ARG A CA 11
ATOM 14323 C C . ARG A 1 26 ? -10.092 14.086 -9.380 1.00 0.00 158 ARG A C 11
ATOM 14324 O O . ARG A 1 26 ? -11.156 13.466 -9.424 1.00 0.00 158 ARG A O 11
ATOM 14345 N N . VAL A 1 27 ? -9.384 14.229 -8.265 1.00 0.00 159 VAL A N 11
ATOM 14346 C CA . VAL A 1 27 ? -9.822 13.655 -6.998 1.00 0.00 159 VAL A CA 11
ATOM 14347 C C . VAL A 1 27 ? -9.344 14.500 -5.822 1.00 0.00 159 VAL A C 11
ATOM 14348 O O . VAL A 1 27 ? -8.249 15.062 -5.855 1.00 0.00 159 VAL A O 11
ATOM 14361 N N . CYS A 1 28 ? -10.170 14.588 -4.784 1.00 0.00 160 CYS A N 11
ATOM 14362 C CA . CYS A 1 28 ? -9.828 15.370 -3.601 1.00 0.00 160 CYS A CA 11
ATOM 14363 C C . CYS A 1 28 ? -9.037 14.531 -2.600 1.00 0.00 160 CYS A C 11
ATOM 14364 O O . CYS A 1 28 ? -8.940 13.311 -2.735 1.00 0.00 160 CYS A O 11
ATOM 14371 N N . LEU A 1 29 ? -8.470 15.195 -1.598 1.00 0.00 161 LEU A N 11
ATOM 14372 C CA . LEU A 1 29 ? -7.682 14.517 -0.575 1.00 0.00 161 LEU A CA 11
ATOM 14373 C C . LEU A 1 29 ? -8.534 13.528 0.214 1.00 0.00 161 LEU A C 11
ATOM 14374 O O . LEU A 1 29 ? -8.083 12.430 0.539 1.00 0.00 161 LEU A O 11
ATOM 14390 N N . ARG A 1 30 ? -9.766 13.924 0.524 1.00 0.00 162 ARG A N 11
ATOM 14391 C CA . ARG A 1 30 ? -10.676 13.069 1.280 1.00 0.00 162 ARG A CA 11
ATOM 14392 C C . ARG A 1 30 ? -10.862 11.718 0.595 1.00 0.00 162 ARG A C 11
ATOM 14393 O O . ARG A 1 30 ? -11.010 10.692 1.258 1.00 0.00 162 ARG A O 11
ATOM 14414 N N . CYS A 1 31 ? -10.853 11.724 -0.734 1.00 0.00 163 CYS A N 11
ATOM 14415 C CA . CYS A 1 31 ? -11.021 10.497 -1.504 1.00 0.00 163 CYS A CA 11
ATOM 14416 C C . CYS A 1 31 ? -9.710 9.720 -1.582 1.00 0.00 163 CYS A C 11
ATOM 14417 O O . CYS A 1 31 ? -9.711 8.491 -1.658 1.00 0.00 163 CYS A O 11
ATOM 14424 N N . ALA A 1 32 ? -8.596 10.443 -1.563 1.00 0.00 164 ALA A N 11
ATOM 14425 C CA . ALA A 1 32 ? -7.280 9.820 -1.632 1.00 0.00 164 ALA A CA 11
ATOM 14426 C C . ALA A 1 32 ? -6.963 9.064 -0.346 1.00 0.00 164 ALA A C 11
ATOM 14427 O O . ALA A 1 32 ? -6.237 8.070 -0.360 1.00 0.00 164 ALA A O 11
ATOM 14434 N N . THR A 1 33 ? -7.510 9.543 0.768 1.00 0.00 165 THR A N 11
ATOM 14435 C CA . THR A 1 33 ? -7.285 8.913 2.063 1.00 0.00 165 THR A CA 11
ATOM 14436 C C . THR A 1 33 ? -8.455 8.016 2.453 1.00 0.00 165 THR A C 11
ATOM 14437 O O . THR A 1 33 ? -8.287 7.047 3.193 1.00 0.00 165 THR A O 11
ATOM 14448 N N . ALA A 1 34 ? -9.642 8.347 1.952 1.00 0.00 166 ALA A N 11
ATOM 14449 C CA . ALA A 1 34 ? -10.841 7.571 2.250 1.00 0.00 166 ALA A CA 11
ATOM 14450 C C . ALA A 1 34 ? -10.661 6.107 1.862 1.00 0.00 166 ALA A C 11
ATOM 14451 O O . ALA A 1 34 ? -10.004 5.794 0.869 1.00 0.00 166 ALA A O 11
ATOM 14458 N N . SER A 1 35 ? -11.250 5.215 2.653 1.00 0.00 167 SER A N 11
ATOM 14459 C CA . SER A 1 35 ? -11.155 3.783 2.392 1.00 0.00 167 SER A CA 11
ATOM 14460 C C . SER A 1 35 ? -11.854 3.420 1.087 1.00 0.00 167 SER A C 11
ATOM 14461 O O . SER A 1 35 ? -11.413 2.529 0.361 1.00 0.00 167 SER A O 11
ATOM 14469 N N . PHE A 1 36 ? -12.948 4.115 0.794 1.00 0.00 168 PHE A N 11
ATOM 14470 C CA . PHE A 1 36 ? -13.710 3.865 -0.424 1.00 0.00 168 PHE A CA 11
ATOM 14471 C C . PHE A 1 36 ? -14.704 4.992 -0.687 1.00 0.00 168 PHE A C 11
ATOM 14472 O O . PHE A 1 36 ? -14.899 5.869 0.154 1.00 0.00 168 PHE A O 11
ATOM 14489 N N . VAL A 1 37 ? -15.328 4.961 -1.860 1.00 0.00 169 VAL A N 11
ATOM 14490 C CA . VAL A 1 37 ? -16.302 5.977 -2.235 1.00 0.00 169 VAL A CA 11
ATOM 14491 C C . VAL A 1 37 ? -17.446 5.372 -3.041 1.00 0.00 169 VAL A C 11
ATOM 14492 O O . VAL A 1 37 ? -17.231 4.493 -3.877 1.00 0.00 169 VAL A O 11
ATOM 14505 N N . VAL A 1 38 ? -18.660 5.845 -2.786 1.00 0.00 170 VAL A N 11
ATOM 14506 C CA . VAL A 1 38 ? -19.836 5.350 -3.489 1.00 0.00 170 VAL A CA 11
ATOM 14507 C C . VAL A 1 38 ? -19.960 5.988 -4.868 1.00 0.00 170 VAL A C 11
ATOM 14508 O O . VAL A 1 38 ? -20.835 6.821 -5.104 1.00 0.00 170 VAL A O 11
ATOM 14521 N N . LEU A 1 39 ? -19.074 5.594 -5.779 1.00 0.00 171 LEU A N 11
ATOM 14522 C CA . LEU A 1 39 ? -19.084 6.128 -7.136 1.00 0.00 171 LEU A CA 11
ATOM 14523 C C . LEU A 1 39 ? -20.420 5.847 -7.820 1.00 0.00 171 LEU A C 11
ATOM 14524 O O . LEU A 1 39 ? -21.370 5.393 -7.180 1.00 0.00 171 LEU A O 11
ATOM 14540 N N . ASP A 1 40 ? -20.489 6.120 -9.120 1.00 0.00 172 ASP A N 11
ATOM 14541 C CA . ASP A 1 40 ? -21.711 5.896 -9.887 1.00 0.00 172 ASP A CA 11
ATOM 14542 C C . ASP A 1 40 ? -22.175 4.447 -9.772 1.00 0.00 172 ASP A C 11
ATOM 14543 O O . ASP A 1 40 ? -21.811 3.601 -10.590 1.00 0.00 172 ASP A O 11
ATOM 14552 N N . GLY A 1 41 ? -22.980 4.168 -8.751 1.00 0.00 173 GLY A N 11
ATOM 14553 C CA . GLY A 1 41 ? -23.482 2.821 -8.546 1.00 0.00 173 GLY A CA 11
ATOM 14554 C C . GLY A 1 41 ? -22.373 1.789 -8.449 1.00 0.00 173 GLY A C 11
ATOM 14555 O O . GLY A 1 41 ? -22.602 0.602 -8.676 1.00 0.00 173 GLY A O 11
ATOM 14559 N N . GLU A 1 42 ? -21.169 2.243 -8.115 1.00 0.00 174 GLU A N 11
ATOM 14560 C CA . GLU A 1 42 ? -20.024 1.349 -7.993 1.00 0.00 174 GLU A CA 11
ATOM 14561 C C . GLU A 1 42 ? -19.044 1.856 -6.939 1.00 0.00 174 GLU A C 11
ATOM 14562 O O . GLU A 1 42 ? -18.607 3.006 -6.984 1.00 0.00 174 GLU A O 11
ATOM 14574 N N . ASN A 1 43 ? -18.700 0.988 -5.992 1.00 0.00 175 ASN A N 11
ATOM 14575 C CA . ASN A 1 43 ? -17.767 1.347 -4.930 1.00 0.00 175 ASN A CA 11
ATOM 14576 C C . ASN A 1 43 ? -16.327 1.134 -5.383 1.00 0.00 175 ASN A C 11
ATOM 14577 O O . ASN A 1 43 ? -15.854 0.000 -5.473 1.00 0.00 175 ASN A O 11
ATOM 14588 N N . LYS A 1 44 ? -15.634 2.231 -5.673 1.00 0.00 176 LYS A N 11
ATOM 14589 C CA . LYS A 1 44 ? -14.248 2.162 -6.122 1.00 0.00 176 LYS A CA 11
ATOM 14590 C C . LYS A 1 44 ? -13.292 2.662 -5.044 1.00 0.00 176 LYS A C 11
ATOM 14591 O O . LYS A 1 44 ? -13.702 3.339 -4.100 1.00 0.00 176 LYS A O 11
ATOM 14610 N N . ARG A 1 45 ? -12.015 2.323 -5.195 1.00 0.00 177 ARG A N 11
ATOM 14611 C CA . ARG A 1 45 ? -10.994 2.736 -4.239 1.00 0.00 177 ARG A CA 11
ATOM 14612 C C . ARG A 1 45 ? -9.799 3.349 -4.961 1.00 0.00 177 ARG A C 11
ATOM 14613 O O . ARG A 1 45 ? -9.340 2.827 -5.977 1.00 0.00 177 ARG A O 11
ATOM 14634 N N . TYR A 1 46 ? -9.301 4.463 -4.433 1.00 0.00 178 TYR A N 11
ATOM 14635 C CA . TYR A 1 46 ? -8.160 5.148 -5.031 1.00 0.00 178 TYR A CA 11
ATOM 14636 C C . TYR A 1 46 ? -6.944 4.229 -5.108 1.00 0.00 178 TYR A C 11
ATOM 14637 O O . TYR A 1 46 ? -6.430 3.779 -4.083 1.00 0.00 178 TYR A O 11
ATOM 14655 N N . CYS A 1 47 ? -6.490 3.957 -6.326 1.00 0.00 179 CYS A N 11
ATOM 14656 C CA . CYS A 1 47 ? -5.334 3.093 -6.538 1.00 0.00 179 CYS A CA 11
ATOM 14657 C C . CYS A 1 47 ? -4.038 3.891 -6.438 1.00 0.00 179 CYS A C 11
ATOM 14658 O O . CYS A 1 47 ? -3.762 4.751 -7.272 1.00 0.00 179 CYS A O 11
ATOM 14665 N N . GLN A 1 48 ? -3.248 3.605 -5.410 1.00 0.00 180 GLN A N 11
ATOM 14666 C CA . GLN A 1 48 ? -1.982 4.303 -5.201 1.00 0.00 180 GLN A CA 11
ATOM 14667 C C . GLN A 1 48 ? -0.931 3.888 -6.232 1.00 0.00 180 GLN A C 11
ATOM 14668 O O . GLN A 1 48 ? 0.148 4.477 -6.295 1.00 0.00 180 GLN A O 11
ATOM 14682 N N . GLN A 1 49 ? -1.242 2.871 -7.033 1.00 0.00 181 GLN A N 11
ATOM 14683 C CA . GLN A 1 49 ? -0.311 2.390 -8.048 1.00 0.00 181 GLN A CA 11
ATOM 14684 C C . GLN A 1 49 ? -0.583 3.030 -9.406 1.00 0.00 181 GLN A C 11
ATOM 14685 O O . GLN A 1 49 ? 0.317 3.135 -10.241 1.00 0.00 181 GLN A O 11
ATOM 14699 N N . CYS A 1 50 ? -1.825 3.452 -9.630 1.00 0.00 182 CYS A N 11
ATOM 14700 C CA . CYS A 1 50 ? -2.201 4.073 -10.899 1.00 0.00 182 CYS A CA 11
ATOM 14701 C C . CYS A 1 50 ? -2.717 5.495 -10.697 1.00 0.00 182 CYS A C 11
ATOM 14702 O O . CYS A 1 50 ? -2.634 6.328 -11.598 1.00 0.00 182 CYS A O 11
ATOM 14709 N N . GLY A 1 51 ? -3.256 5.766 -9.514 1.00 0.00 183 GLY A N 11
ATOM 14710 C CA . GLY A 1 51 ? -3.781 7.087 -9.224 1.00 0.00 183 GLY A CA 11
ATOM 14711 C C . GLY A 1 51 ? -5.273 7.183 -9.480 1.00 0.00 183 GLY A C 11
ATOM 14712 O O . GLY A 1 51 ? -6.003 7.806 -8.709 1.00 0.00 183 GLY A O 11
ATOM 14716 N N . LYS A 1 52 ? -5.725 6.562 -10.565 1.00 0.00 184 LYS A N 11
ATOM 14717 C CA . LYS A 1 52 ? -7.138 6.578 -10.922 1.00 0.00 184 LYS A CA 11
ATOM 14718 C C . LYS A 1 52 ? -7.963 5.770 -9.923 1.00 0.00 184 LYS A C 11
ATOM 14719 O O . LYS A 1 52 ? -7.477 5.408 -8.851 1.00 0.00 184 LYS A O 11
ATOM 14738 N N . PHE A 1 53 ? -9.213 5.492 -10.282 1.00 0.00 185 PHE A N 11
ATOM 14739 C CA . PHE A 1 53 ? -10.106 4.729 -9.418 1.00 0.00 185 PHE A CA 11
ATOM 14740 C C . PHE A 1 53 ? -10.226 3.285 -9.896 1.00 0.00 185 PHE A C 11
ATOM 14741 O O . PHE A 1 53 ? -10.116 3.006 -11.089 1.00 0.00 185 PHE A O 11
ATOM 14758 N N . HIS A 1 54 ? -10.455 2.372 -8.957 1.00 0.00 186 HIS A N 11
ATOM 14759 C CA . HIS A 1 54 ? -10.593 0.956 -9.283 1.00 0.00 186 HIS A CA 11
ATOM 14760 C C . HIS A 1 54 ? -11.725 0.320 -8.483 1.00 0.00 186 HIS A C 11
ATOM 14761 O O . HIS A 1 54 ? -12.073 0.791 -7.400 1.00 0.00 186 HIS A O 11
ATOM 14775 N N . LEU A 1 55 ? -12.295 -0.751 -9.024 1.00 0.00 187 LEU A N 11
ATOM 14776 C CA . LEU A 1 55 ? -13.389 -1.453 -8.361 1.00 0.00 187 LEU A CA 11
ATOM 14777 C C . LEU A 1 55 ? -12.903 -2.139 -7.087 1.00 0.00 187 LEU A C 11
ATOM 14778 O O . LEU A 1 55 ? -11.794 -2.672 -7.040 1.00 0.00 187 LEU A O 11
ATOM 14794 N N . LEU A 1 56 ? -13.741 -2.120 -6.055 1.00 0.00 188 LEU A N 11
ATOM 14795 C CA . LEU A 1 56 ? -13.400 -2.738 -4.780 1.00 0.00 188 LEU A CA 11
ATOM 14796 C C . LEU A 1 56 ? -13.332 -4.268 -4.881 1.00 0.00 188 LEU A C 11
ATOM 14797 O O . LEU A 1 56 ? -12.457 -4.886 -4.277 1.00 0.00 188 LEU A O 11
ATOM 14813 N N . PRO A 1 57 ? -14.249 -4.914 -5.638 1.00 0.00 189 PRO A N 11
ATOM 14814 C CA . PRO A 1 57 ? -14.246 -6.376 -5.775 1.00 0.00 189 PRO A CA 11
ATOM 14815 C C . PRO A 1 57 ? -13.060 -6.888 -6.586 1.00 0.00 189 PRO A C 11
ATOM 14816 O O . PRO A 1 57 ? -12.811 -8.092 -6.643 1.00 0.00 189 PRO A O 11
ATOM 14827 N N . ASP A 1 58 ? -12.326 -5.971 -7.214 1.00 0.00 190 ASP A N 11
ATOM 14828 C CA . ASP A 1 58 ? -11.168 -6.342 -8.018 1.00 0.00 190 ASP A CA 11
ATOM 14829 C C . ASP A 1 58 ? -9.875 -6.178 -7.220 1.00 0.00 190 ASP A C 11
ATOM 14830 O O . ASP A 1 58 ? -8.805 -5.973 -7.793 1.00 0.00 190 ASP A O 11
ATOM 14839 N N . PHE A 1 59 ? -9.983 -6.269 -5.898 1.00 0.00 191 PHE A N 11
ATOM 14840 C CA . PHE A 1 59 ? -8.823 -6.131 -5.025 1.00 0.00 191 PHE A CA 11
ATOM 14841 C C . PHE A 1 59 ? -8.512 -7.449 -4.322 1.00 0.00 191 PHE A C 11
ATOM 14842 O O . PHE A 1 59 ? -9.407 -8.105 -3.790 1.00 0.00 191 PHE A O 11
ATOM 14859 N N . ASP A 1 60 ? -7.239 -7.829 -4.323 1.00 0.00 192 ASP A N 11
ATOM 14860 C CA . ASP A 1 60 ? -6.810 -9.069 -3.686 1.00 0.00 192 ASP A CA 11
ATOM 14861 C C . ASP A 1 60 ? -6.576 -8.858 -2.194 1.00 0.00 192 ASP A C 11
ATOM 14862 O O . ASP A 1 60 ? -6.598 -7.728 -1.705 1.00 0.00 192 ASP A O 11
ATOM 14871 N N . GLU A 1 61 ? -6.351 -9.953 -1.474 1.00 0.00 193 GLU A N 11
ATOM 14872 C CA . GLU A 1 61 ? -6.113 -9.887 -0.037 1.00 0.00 193 GLU A CA 11
ATOM 14873 C C . GLU A 1 61 ? -4.837 -9.108 0.267 1.00 0.00 193 GLU A C 11
ATOM 14874 O O . GLU A 1 61 ? -3.841 -9.226 -0.446 1.00 0.00 193 GLU A O 11
ATOM 14886 N N . GLY A 1 62 ? -4.875 -8.312 1.330 1.00 0.00 194 GLY A N 11
ATOM 14887 C CA . GLY A 1 62 ? -3.717 -7.525 1.710 1.00 0.00 194 GLY A CA 11
ATOM 14888 C C . GLY A 1 62 ? -3.638 -6.210 0.958 1.00 0.00 194 GLY A C 11
ATOM 14889 O O . GLY A 1 62 ? -3.812 -6.171 -0.259 1.00 0.00 194 GLY A O 11
ATOM 14893 N N . LYS A 1 63 ? -3.375 -5.130 1.687 1.00 0.00 195 LYS A N 11
ATOM 14894 C CA . LYS A 1 63 ? -3.275 -3.806 1.083 1.00 0.00 195 LYS A CA 11
ATOM 14895 C C . LYS A 1 63 ? -4.583 -3.418 0.402 1.00 0.00 195 LYS A C 11
ATOM 14896 O O . LYS A 1 63 ? -5.507 -4.224 0.306 1.00 0.00 195 LYS A O 11
ATOM 14915 N N . ARG A 1 64 ? -4.652 -2.178 -0.070 1.00 0.00 196 ARG A N 11
ATOM 14916 C CA . ARG A 1 64 ? -5.846 -1.682 -0.743 1.00 0.00 196 ARG A CA 11
ATOM 14917 C C . ARG A 1 64 ? -5.478 -0.949 -2.030 1.00 0.00 196 ARG A C 11
ATOM 14918 O O . ARG A 1 64 ? -5.556 0.278 -2.103 1.00 0.00 196 ARG A O 11
ATOM 14939 N N . SER A 1 65 ? -5.078 -1.710 -3.043 1.00 0.00 197 SER A N 11
ATOM 14940 C CA . SER A 1 65 ? -4.697 -1.136 -4.328 1.00 0.00 197 SER A CA 11
ATOM 14941 C C . SER A 1 65 ? -4.756 -2.188 -5.431 1.00 0.00 197 SER A C 11
ATOM 14942 O O . SER A 1 65 ? -5.302 -3.274 -5.237 1.00 0.00 197 SER A O 11
ATOM 14950 N N . CYS A 1 66 ? -4.190 -1.857 -6.590 1.00 0.00 198 CYS A N 11
ATOM 14951 C CA . CYS A 1 66 ? -4.176 -2.773 -7.729 1.00 0.00 198 CYS A CA 11
ATOM 14952 C C . CYS A 1 66 ? -3.721 -4.169 -7.311 1.00 0.00 198 CYS A C 11
ATOM 14953 O O . CYS A 1 66 ? -2.900 -4.320 -6.406 1.00 0.00 198 CYS A O 11
ATOM 14960 N N . ARG A 1 67 ? -4.259 -5.185 -7.977 1.00 0.00 199 ARG A N 11
ATOM 14961 C CA . ARG A 1 67 ? -3.909 -6.568 -7.676 1.00 0.00 199 ARG A CA 11
ATOM 14962 C C . ARG A 1 67 ? -2.640 -6.981 -8.414 1.00 0.00 199 ARG A C 11
ATOM 14963 O O . ARG A 1 67 ? -2.631 -7.094 -9.641 1.00 0.00 199 ARG A O 11
ATOM 14984 N N . ARG A 1 68 ? -1.567 -7.204 -7.661 1.00 0.00 200 ARG A N 11
ATOM 14985 C CA . ARG A 1 68 ? -0.292 -7.603 -8.244 1.00 0.00 200 ARG A CA 11
ATOM 14986 C C . ARG A 1 68 ? 0.514 -8.447 -7.263 1.00 0.00 200 ARG A C 11
ATOM 14987 O O . ARG A 1 68 ? 0.302 -8.383 -6.052 1.00 0.00 200 ARG A O 11
ATOM 15008 N N . LYS A 1 69 ? 1.441 -9.240 -7.793 1.00 0.00 201 LYS A N 11
ATOM 15009 C CA . LYS A 1 69 ? 2.280 -10.096 -6.963 1.00 0.00 201 LYS A CA 11
ATOM 15010 C C . LYS A 1 69 ? 3.253 -9.264 -6.133 1.00 0.00 201 LYS A C 11
ATOM 15011 O O . LYS A 1 69 ? 4.403 -9.061 -6.524 1.00 0.00 201 LYS A O 11
ATOM 15030 N N . LEU A 1 70 ? 2.784 -8.783 -4.986 1.00 0.00 202 LEU A N 11
ATOM 15031 C CA . LEU A 1 70 ? 3.611 -7.972 -4.100 1.00 0.00 202 LEU A CA 11
ATOM 15032 C C . LEU A 1 70 ? 4.412 -8.849 -3.144 1.00 0.00 202 LEU A C 11
ATOM 15033 O O . LEU A 1 70 ? 5.457 -8.438 -2.639 1.00 0.00 202 LEU A O 11
ATOM 15049 N N . GLU A 1 71 ? 3.917 -10.059 -2.895 1.00 0.00 203 GLU A N 11
ATOM 15050 C CA . GLU A 1 71 ? 4.590 -10.992 -1.996 1.00 0.00 203 GLU A CA 11
ATOM 15051 C C . GLU A 1 71 ? 6.033 -11.232 -2.435 1.00 0.00 203 GLU A C 11
ATOM 15052 O O . GLU A 1 71 ? 6.934 -11.339 -1.602 1.00 0.00 203 GLU A O 11
ATOM 15064 N N . ARG A 1 72 ? 6.243 -11.315 -3.744 1.00 0.00 204 ARG A N 11
ATOM 15065 C CA . ARG A 1 72 ? 7.576 -11.541 -4.291 1.00 0.00 204 ARG A CA 11
ATOM 15066 C C . ARG A 1 72 ? 8.027 -10.352 -5.133 1.00 0.00 204 ARG A C 11
ATOM 15067 O O . ARG A 1 72 ? 7.265 -9.833 -5.950 1.00 0.00 204 ARG A O 11
ATOM 15088 N N . HIS A 1 73 ? 9.270 -9.926 -4.928 1.00 0.00 205 HIS A N 11
ATOM 15089 C CA . HIS A 1 73 ? 9.823 -8.797 -5.670 1.00 0.00 205 HIS A CA 11
ATOM 15090 C C . HIS A 1 73 ? 11.010 -9.234 -6.521 1.00 0.00 205 HIS A C 11
ATOM 15091 O O . HIS A 1 73 ? 10.991 -9.101 -7.744 1.00 0.00 205 HIS A O 11
ATOM 15106 N N . ASN A 1 74 ? 12.043 -9.756 -5.866 1.00 0.00 206 ASN A N 11
ATOM 15107 C CA . ASN A 1 74 ? 13.238 -10.213 -6.563 1.00 0.00 206 ASN A CA 11
ATOM 15108 C C . ASN A 1 74 ? 13.259 -11.735 -6.669 1.00 0.00 206 ASN A C 11
ATOM 15109 O O . ASN A 1 74 ? 12.621 -12.430 -5.878 1.00 0.00 206 ASN A O 11
ATOM 15120 N N . ASN A 1 75 ? 13.997 -12.244 -7.650 1.00 0.00 207 ASN A N 11
ATOM 15121 C CA . ASN A 1 75 ? 14.102 -13.684 -7.858 1.00 0.00 207 ASN A CA 11
ATOM 15122 C C . ASN A 1 75 ? 15.401 -14.226 -7.272 1.00 0.00 207 ASN A C 11
ATOM 15123 O O . ASN A 1 75 ? 16.429 -13.548 -7.283 1.00 0.00 207 ASN A O 11
ATOM 15134 N N . ARG A 1 76 ? 15.348 -15.451 -6.761 1.00 0.00 208 ARG A N 11
ATOM 15135 C CA . ARG A 1 76 ? 16.523 -16.085 -6.171 1.00 0.00 208 ARG A CA 11
ATOM 15136 C C . ARG A 1 76 ? 16.743 -17.475 -6.757 1.00 0.00 208 ARG A C 11
ATOM 15137 O O . ARG A 1 76 ? 15.871 -18.019 -7.436 1.00 0.00 208 ARG A O 11
ATOM 15158 N N . ARG A 1 77 ? 17.913 -18.047 -6.487 1.00 0.00 209 ARG A N 11
ATOM 15159 C CA . ARG A 1 77 ? 18.247 -19.375 -6.987 1.00 0.00 209 ARG A CA 11
ATOM 15160 C C . ARG A 1 77 ? 19.449 -19.949 -6.243 1.00 0.00 209 ARG A C 11
ATOM 15161 O O . ARG A 1 77 ? 20.240 -20.705 -6.807 1.00 0.00 209 ARG A O 11
ATOM 15182 N N . LYS A 1 78 ? 19.580 -19.584 -4.971 1.00 0.00 210 LYS A N 11
ATOM 15183 C CA . LYS A 1 78 ? 20.685 -20.064 -4.149 1.00 0.00 210 LYS A CA 11
ATOM 15184 C C . LYS A 1 78 ? 20.176 -20.612 -2.819 1.00 0.00 210 LYS A C 11
ATOM 15185 O O . LYS A 1 78 ? 19.329 -20.000 -2.167 1.00 0.00 210 LYS A O 11
ATOM 15204 N N . ARG A 1 79 ? 20.698 -21.768 -2.424 1.00 0.00 211 ARG A N 11
ATOM 15205 C CA . ARG A 1 79 ? 20.296 -22.400 -1.172 1.00 0.00 211 ARG A CA 11
ATOM 15206 C C . ARG A 1 79 ? 21.014 -21.763 0.014 1.00 0.00 211 ARG A C 11
ATOM 15207 O O . ARG A 1 79 ? 22.055 -21.125 -0.149 1.00 0.00 211 ARG A O 11
ATOM 15228 N N . LYS A 1 80 ? 20.452 -21.943 1.204 1.00 0.00 212 LYS A N 11
ATOM 15229 C CA . LYS A 1 80 ? 21.040 -21.388 2.418 1.00 0.00 212 LYS A CA 11
ATOM 15230 C C . LYS A 1 80 ? 20.593 -22.176 3.650 1.00 0.00 212 LYS A C 11
ATOM 15231 O O . LYS A 1 80 ? 19.410 -22.471 3.808 1.00 0.00 212 LYS A O 11
ATOM 15250 N N . PRO A 1 81 ? 21.537 -22.529 4.541 1.00 0.00 213 PRO A N 11
ATOM 15251 C CA . PRO A 1 81 ? 21.227 -23.286 5.756 1.00 0.00 213 PRO A CA 11
ATOM 15252 C C . PRO A 1 81 ? 20.552 -22.425 6.819 1.00 0.00 213 PRO A C 11
ATOM 15253 O O . PRO A 1 81 ? 20.135 -21.299 6.548 1.00 0.00 213 PRO A O 11
ATOM 15264 N N . VAL A 1 82 ? 20.450 -22.962 8.031 1.00 0.00 214 VAL A N 11
ATOM 15265 C CA . VAL A 1 82 ? 19.828 -22.244 9.136 1.00 0.00 214 VAL A CA 11
ATOM 15266 C C . VAL A 1 82 ? 20.884 -21.620 10.044 1.00 0.00 214 VAL A C 11
ATOM 15267 O O . VAL A 1 82 ? 20.968 -20.397 10.166 1.00 0.00 214 VAL A O 11
ATOM 15280 N N . ASP A 1 83 ? 21.688 -22.468 10.677 1.00 0.00 215 ASP A N 11
ATOM 15281 C CA . ASP A 1 83 ? 22.741 -22.001 11.572 1.00 0.00 215 ASP A CA 11
ATOM 15282 C C . ASP A 1 83 ? 24.106 -22.507 11.117 1.00 0.00 215 ASP A C 11
ATOM 15283 O O . ASP A 1 83 ? 24.256 -23.674 10.756 1.00 0.00 215 ASP A O 11
ATOM 15292 N N . LYS A 1 84 ? 25.096 -21.623 11.139 1.00 0.00 216 LYS A N 11
ATOM 15293 C CA . LYS A 1 84 ? 26.449 -21.980 10.728 1.00 0.00 216 LYS A CA 11
ATOM 15294 C C . LYS A 1 84 ? 27.482 -21.113 11.441 1.00 0.00 216 LYS A C 11
ATOM 15295 O O . LYS A 1 84 ? 27.167 -20.023 11.919 1.00 0.00 216 LYS A O 11
ATOM 15314 N N . GLY A 1 85 ? 28.714 -21.604 11.508 1.00 0.00 217 GLY A N 11
ATOM 15315 C CA . GLY A 1 85 ? 29.774 -20.863 12.164 1.00 0.00 217 GLY A CA 11
ATOM 15316 C C . GLY A 1 85 ? 29.957 -21.269 13.612 1.00 0.00 217 GLY A C 11
ATOM 15317 O O . GLY A 1 85 ? 30.362 -22.395 13.901 1.00 0.00 217 GLY A O 11
ATOM 15321 N N . GLY A 1 86 ? 29.659 -20.350 14.525 1.00 0.00 218 GLY A N 11
ATOM 15322 C CA . GLY A 1 86 ? 29.799 -20.638 15.941 1.00 0.00 218 GLY A CA 11
ATOM 15323 C C . GLY A 1 86 ? 30.604 -19.580 16.670 1.00 0.00 218 GLY A C 11
ATOM 15324 O O . GLY A 1 86 ? 31.449 -19.900 17.507 1.00 0.00 218 GLY A O 11
ATOM 15328 N N . VAL A 1 87 ? 30.342 -18.316 16.354 1.00 0.00 219 VAL A N 11
ATOM 15329 C CA . VAL A 1 87 ? 31.047 -17.208 16.984 1.00 0.00 219 VAL A CA 11
ATOM 15330 C C . VAL A 1 87 ? 30.088 -16.327 17.779 1.00 0.00 219 VAL A C 11
ATOM 15331 O O . VAL A 1 87 ? 30.408 -15.880 18.880 1.00 0.00 219 VAL A O 11
ATOM 15344 N N . ALA A 1 88 ? 28.911 -16.082 17.213 1.00 0.00 220 ALA A N 11
ATOM 15345 C CA . ALA A 1 88 ? 27.905 -15.255 17.869 1.00 0.00 220 ALA A CA 11
ATOM 15346 C C . ALA A 1 88 ? 26.664 -16.071 18.212 1.00 0.00 220 ALA A C 11
ATOM 15347 O O . ALA A 1 88 ? 26.495 -17.165 17.634 1.00 0.00 220 ALA A O 11
ATOM 15357 N N . VAL A 1 3 ? -8.846 18.476 -15.623 1.00 0.00 135 VAL A N 12
ATOM 15358 C CA . VAL A 1 3 ? -8.702 19.615 -14.680 1.00 0.00 135 VAL A CA 12
ATOM 15359 C C . VAL A 1 3 ? -8.823 19.150 -13.232 1.00 0.00 135 VAL A C 12
ATOM 15360 O O . VAL A 1 3 ? -9.578 18.226 -12.929 1.00 0.00 135 VAL A O 12
ATOM 15373 N N . ALA A 1 4 ? -8.074 19.797 -12.345 1.00 0.00 136 ALA A N 12
ATOM 15374 C CA . ALA A 1 4 ? -8.098 19.450 -10.929 1.00 0.00 136 ALA A CA 12
ATOM 15375 C C . ALA A 1 4 ? -9.504 19.589 -10.354 1.00 0.00 136 ALA A C 12
ATOM 15376 O O . ALA A 1 4 ? -9.880 20.653 -9.859 1.00 0.00 136 ALA A O 12
ATOM 15383 N N . ARG A 1 5 ? -10.277 18.511 -10.425 1.00 0.00 137 ARG A N 12
ATOM 15384 C CA . ARG A 1 5 ? -11.644 18.514 -9.914 1.00 0.00 137 ARG A CA 12
ATOM 15385 C C . ARG A 1 5 ? -12.133 17.091 -9.662 1.00 0.00 137 ARG A C 12
ATOM 15386 O O . ARG A 1 5 ? -12.255 16.295 -10.593 1.00 0.00 137 ARG A O 12
ATOM 15407 N N . CYS A 1 6 ? -12.425 16.778 -8.402 1.00 0.00 138 CYS A N 12
ATOM 15408 C CA . CYS A 1 6 ? -12.913 15.451 -8.043 1.00 0.00 138 CYS A CA 12
ATOM 15409 C C . CYS A 1 6 ? -14.216 15.153 -8.778 1.00 0.00 138 CYS A C 12
ATOM 15410 O O . CYS A 1 6 ? -15.289 15.591 -8.366 1.00 0.00 138 CYS A O 12
ATOM 15417 N N . GLN A 1 7 ? -14.104 14.421 -9.883 1.00 0.00 139 GLN A N 12
ATOM 15418 C CA . GLN A 1 7 ? -15.265 14.078 -10.702 1.00 0.00 139 GLN A CA 12
ATOM 15419 C C . GLN A 1 7 ? -15.947 12.793 -10.229 1.00 0.00 139 GLN A C 12
ATOM 15420 O O . GLN A 1 7 ? -16.345 11.961 -11.043 1.00 0.00 139 GLN A O 12
ATOM 15434 N N . VAL A 1 8 ? -16.098 12.640 -8.919 1.00 0.00 140 VAL A N 12
ATOM 15435 C CA . VAL A 1 8 ? -16.753 11.461 -8.368 1.00 0.00 140 VAL A CA 12
ATOM 15436 C C . VAL A 1 8 ? -18.257 11.700 -8.229 1.00 0.00 140 VAL A C 12
ATOM 15437 O O . VAL A 1 8 ? -18.681 12.621 -7.531 1.00 0.00 140 VAL A O 12
ATOM 15450 N N . PRO A 1 9 ? -19.087 10.879 -8.902 1.00 0.00 141 PRO A N 12
ATOM 15451 C CA . PRO A 1 9 ? -20.546 11.012 -8.855 1.00 0.00 141 PRO A CA 12
ATOM 15452 C C . PRO A 1 9 ? -21.075 11.347 -7.463 1.00 0.00 141 PRO A C 12
ATOM 15453 O O . PRO A 1 9 ? -21.844 12.292 -7.292 1.00 0.00 141 PRO A O 12
ATOM 15464 N N . ASP A 1 10 ? -20.663 10.564 -6.471 1.00 0.00 142 ASP A N 12
ATOM 15465 C CA . ASP A 1 10 ? -21.101 10.781 -5.097 1.00 0.00 142 ASP A CA 12
ATOM 15466 C C . ASP A 1 10 ? -20.346 11.938 -4.448 1.00 0.00 142 ASP A C 12
ATOM 15467 O O . ASP A 1 10 ? -20.851 12.575 -3.525 1.00 0.00 142 ASP A O 12
ATOM 15476 N N . CYS A 1 11 ? -19.135 12.201 -4.931 1.00 0.00 143 CYS A N 12
ATOM 15477 C CA . CYS A 1 11 ? -18.319 13.283 -4.386 1.00 0.00 143 CYS A CA 12
ATOM 15478 C C . CYS A 1 11 ? -17.881 14.251 -5.482 1.00 0.00 143 CYS A C 12
ATOM 15479 O O . CYS A 1 11 ? -16.882 14.022 -6.165 1.00 0.00 143 CYS A O 12
ATOM 15486 N N . GLU A 1 12 ? -18.632 15.337 -5.637 1.00 0.00 144 GLU A N 12
ATOM 15487 C CA . GLU A 1 12 ? -18.318 16.348 -6.642 1.00 0.00 144 GLU A CA 12
ATOM 15488 C C . GLU A 1 12 ? -17.525 17.491 -6.017 1.00 0.00 144 GLU A C 12
ATOM 15489 O O . GLU A 1 12 ? -18.071 18.556 -5.730 1.00 0.00 144 GLU A O 12
ATOM 15501 N N . ALA A 1 13 ? -16.236 17.256 -5.799 1.00 0.00 145 ALA A N 12
ATOM 15502 C CA . ALA A 1 13 ? -15.365 18.260 -5.199 1.00 0.00 145 ALA A CA 12
ATOM 15503 C C . ALA A 1 13 ? -14.720 19.147 -6.257 1.00 0.00 145 ALA A C 12
ATOM 15504 O O . ALA A 1 13 ? -14.462 18.709 -7.378 1.00 0.00 145 ALA A O 12
ATOM 15511 N N . ASP A 1 14 ? -14.459 20.398 -5.889 1.00 0.00 146 ASP A N 12
ATOM 15512 C CA . ASP A 1 14 ? -13.840 21.354 -6.802 1.00 0.00 146 ASP A CA 12
ATOM 15513 C C . ASP A 1 14 ? -12.397 21.636 -6.394 1.00 0.00 146 ASP A C 12
ATOM 15514 O O . ASP A 1 14 ? -12.038 22.770 -6.078 1.00 0.00 146 ASP A O 12
ATOM 15523 N N . ILE A 1 15 ? -11.573 20.591 -6.400 1.00 0.00 147 ILE A N 12
ATOM 15524 C CA . ILE A 1 15 ? -10.169 20.721 -6.030 1.00 0.00 147 ILE A CA 12
ATOM 15525 C C . ILE A 1 15 ? -9.390 21.507 -7.083 1.00 0.00 147 ILE A C 12
ATOM 15526 O O . ILE A 1 15 ? -8.527 20.960 -7.772 1.00 0.00 147 ILE A O 12
ATOM 15542 N N . SER A 1 16 ? -9.700 22.794 -7.207 1.00 0.00 148 SER A N 12
ATOM 15543 C CA . SER A 1 16 ? -9.030 23.652 -8.178 1.00 0.00 148 SER A CA 12
ATOM 15544 C C . SER A 1 16 ? -7.705 24.171 -7.628 1.00 0.00 148 SER A C 12
ATOM 15545 O O . SER A 1 16 ? -6.765 24.421 -8.382 1.00 0.00 148 SER A O 12
ATOM 15553 N N . GLU A 1 17 ? -7.638 24.335 -6.310 1.00 0.00 149 GLU A N 12
ATOM 15554 C CA . GLU A 1 17 ? -6.427 24.827 -5.663 1.00 0.00 149 GLU A CA 12
ATOM 15555 C C . GLU A 1 17 ? -5.973 23.877 -4.557 1.00 0.00 149 GLU A C 12
ATOM 15556 O O . GLU A 1 17 ? -5.928 24.247 -3.384 1.00 0.00 149 GLU A O 12
ATOM 15568 N N . LEU A 1 18 ? -5.639 22.649 -4.941 1.00 0.00 150 LEU A N 12
ATOM 15569 C CA . LEU A 1 18 ? -5.187 21.645 -3.983 1.00 0.00 150 LEU A CA 12
ATOM 15570 C C . LEU A 1 18 ? -3.765 21.191 -4.302 1.00 0.00 150 LEU A C 12
ATOM 15571 O O . LEU A 1 18 ? -3.432 20.925 -5.456 1.00 0.00 150 LEU A O 12
ATOM 15587 N N . LYS A 1 19 ? -2.933 21.103 -3.270 1.00 0.00 151 LYS A N 12
ATOM 15588 C CA . LYS A 1 19 ? -1.548 20.679 -3.439 1.00 0.00 151 LYS A CA 12
ATOM 15589 C C . LYS A 1 19 ? -1.409 19.176 -3.222 1.00 0.00 151 LYS A C 12
ATOM 15590 O O . LYS A 1 19 ? -2.129 18.585 -2.415 1.00 0.00 151 LYS A O 12
ATOM 15609 N N . GLY A 1 20 ? -0.478 18.562 -3.945 1.00 0.00 152 GLY A N 12
ATOM 15610 C CA . GLY A 1 20 ? -0.261 17.133 -3.817 1.00 0.00 152 GLY A CA 12
ATOM 15611 C C . GLY A 1 20 ? -0.325 16.414 -5.151 1.00 0.00 152 GLY A C 12
ATOM 15612 O O . GLY A 1 20 ? 0.103 16.948 -6.173 1.00 0.00 152 GLY A O 12
ATOM 15616 N N . TYR A 1 21 ? -0.861 15.197 -5.138 1.00 0.00 153 TYR A N 12
ATOM 15617 C CA . TYR A 1 21 ? -0.980 14.402 -6.355 1.00 0.00 153 TYR A CA 12
ATOM 15618 C C . TYR A 1 21 ? -2.437 14.273 -6.786 1.00 0.00 153 TYR A C 12
ATOM 15619 O O . TYR A 1 21 ? -2.735 14.139 -7.973 1.00 0.00 153 TYR A O 12
ATOM 15637 N N . HIS A 1 22 ? -3.345 14.314 -5.813 1.00 0.00 154 HIS A N 12
ATOM 15638 C CA . HIS A 1 22 ? -4.773 14.202 -6.094 1.00 0.00 154 HIS A CA 12
ATOM 15639 C C . HIS A 1 22 ? -5.230 15.280 -7.075 1.00 0.00 154 HIS A C 12
ATOM 15640 O O . HIS A 1 22 ? -6.255 15.132 -7.739 1.00 0.00 154 HIS A O 12
ATOM 15654 N N . LYS A 1 23 ? -4.466 16.364 -7.160 1.00 0.00 155 LYS A N 12
ATOM 15655 C CA . LYS A 1 23 ? -4.799 17.464 -8.059 1.00 0.00 155 LYS A CA 12
ATOM 15656 C C . LYS A 1 23 ? -4.724 17.019 -9.516 1.00 0.00 155 LYS A C 12
ATOM 15657 O O . LYS A 1 23 ? -5.593 17.349 -10.322 1.00 0.00 155 LYS A O 12
ATOM 15676 N N . ARG A 1 24 ? -3.676 16.269 -9.848 1.00 0.00 156 ARG A N 12
ATOM 15677 C CA . ARG A 1 24 ? -3.485 15.780 -11.210 1.00 0.00 156 ARG A CA 12
ATOM 15678 C C . ARG A 1 24 ? -4.141 14.416 -11.415 1.00 0.00 156 ARG A C 12
ATOM 15679 O O . ARG A 1 24 ? -3.648 13.593 -12.187 1.00 0.00 156 ARG A O 12
ATOM 15700 N N . HIS A 1 25 ? -5.254 14.177 -10.726 1.00 0.00 157 HIS A N 12
ATOM 15701 C CA . HIS A 1 25 ? -5.965 12.908 -10.847 1.00 0.00 157 HIS A CA 12
ATOM 15702 C C . HIS A 1 25 ? -7.471 13.096 -10.675 1.00 0.00 157 HIS A C 12
ATOM 15703 O O . HIS A 1 25 ? -8.193 12.141 -10.389 1.00 0.00 157 HIS A O 12
ATOM 15717 N N . ARG A 1 26 ? -7.940 14.329 -10.856 1.00 0.00 158 ARG A N 12
ATOM 15718 C CA . ARG A 1 26 ? -9.363 14.639 -10.724 1.00 0.00 158 ARG A CA 12
ATOM 15719 C C . ARG A 1 26 ? -9.953 14.021 -9.458 1.00 0.00 158 ARG A C 12
ATOM 15720 O O . ARG A 1 26 ? -10.943 13.289 -9.514 1.00 0.00 158 ARG A O 12
ATOM 15741 N N . VAL A 1 27 ? -9.341 14.323 -8.319 1.00 0.00 159 VAL A N 12
ATOM 15742 C CA . VAL A 1 27 ? -9.803 13.804 -7.037 1.00 0.00 159 VAL A CA 12
ATOM 15743 C C . VAL A 1 27 ? -9.395 14.731 -5.897 1.00 0.00 159 VAL A C 12
ATOM 15744 O O . VAL A 1 27 ? -8.412 15.463 -6.003 1.00 0.00 159 VAL A O 12
ATOM 15757 N N . CYS A 1 28 ? -10.156 14.699 -4.809 1.00 0.00 160 CYS A N 12
ATOM 15758 C CA . CYS A 1 28 ? -9.871 15.544 -3.655 1.00 0.00 160 CYS A CA 12
ATOM 15759 C C . CYS A 1 28 ? -9.068 14.784 -2.601 1.00 0.00 160 CYS A C 12
ATOM 15760 O O . CYS A 1 28 ? -9.012 13.554 -2.615 1.00 0.00 160 CYS A O 12
ATOM 15767 N N . LEU A 1 29 ? -8.446 15.528 -1.693 1.00 0.00 161 LEU A N 12
ATOM 15768 C CA . LEU A 1 29 ? -7.640 14.932 -0.632 1.00 0.00 161 LEU A CA 12
ATOM 15769 C C . LEU A 1 29 ? -8.470 13.977 0.222 1.00 0.00 161 LEU A C 12
ATOM 15770 O O . LEU A 1 29 ? -7.971 12.952 0.686 1.00 0.00 161 LEU A O 12
ATOM 15786 N N . ARG A 1 30 ? -9.737 14.322 0.428 1.00 0.00 162 ARG A N 12
ATOM 15787 C CA . ARG A 1 30 ? -10.636 13.496 1.230 1.00 0.00 162 ARG A CA 12
ATOM 15788 C C . ARG A 1 30 ? -10.730 12.080 0.670 1.00 0.00 162 ARG A C 12
ATOM 15789 O O . ARG A 1 30 ? -10.748 11.106 1.422 1.00 0.00 162 ARG A O 12
ATOM 15810 N N . CYS A 1 31 ? -10.789 11.973 -0.652 1.00 0.00 163 CYS A N 12
ATOM 15811 C CA . CYS A 1 31 ? -10.883 10.676 -1.310 1.00 0.00 163 CYS A CA 12
ATOM 15812 C C . CYS A 1 31 ? -9.530 9.970 -1.320 1.00 0.00 163 CYS A C 12
ATOM 15813 O O . CYS A 1 31 ? -9.460 8.741 -1.332 1.00 0.00 163 CYS A O 12
ATOM 15820 N N . ALA A 1 32 ? -8.457 10.755 -1.314 1.00 0.00 164 ALA A N 12
ATOM 15821 C CA . ALA A 1 32 ? -7.107 10.205 -1.322 1.00 0.00 164 ALA A CA 12
ATOM 15822 C C . ALA A 1 32 ? -6.786 9.513 -0.002 1.00 0.00 164 ALA A C 12
ATOM 15823 O O . ALA A 1 32 ? -6.013 8.557 0.038 1.00 0.00 164 ALA A O 12
ATOM 15830 N N . THR A 1 33 ? -7.386 10.004 1.080 1.00 0.00 165 THR A N 12
ATOM 15831 C CA . THR A 1 33 ? -7.162 9.433 2.402 1.00 0.00 165 THR A CA 12
ATOM 15832 C C . THR A 1 33 ? -8.295 8.491 2.796 1.00 0.00 165 THR A C 12
ATOM 15833 O O . THR A 1 33 ? -8.084 7.526 3.532 1.00 0.00 165 THR A O 12
ATOM 15844 N N . ALA A 1 34 ? -9.495 8.775 2.302 1.00 0.00 166 ALA A N 12
ATOM 15845 C CA . ALA A 1 34 ? -10.659 7.953 2.605 1.00 0.00 166 ALA A CA 12
ATOM 15846 C C . ALA A 1 34 ? -10.444 6.511 2.159 1.00 0.00 166 ALA A C 12
ATOM 15847 O O . ALA A 1 34 ? -9.670 6.243 1.239 1.00 0.00 166 ALA A O 12
ATOM 15854 N N . SER A 1 35 ? -11.134 5.584 2.817 1.00 0.00 167 SER A N 12
ATOM 15855 C CA . SER A 1 35 ? -11.019 4.169 2.488 1.00 0.00 167 SER A CA 12
ATOM 15856 C C . SER A 1 35 ? -11.614 3.879 1.114 1.00 0.00 167 SER A C 12
ATOM 15857 O O . SER A 1 35 ? -11.070 3.085 0.347 1.00 0.00 167 SER A O 12
ATOM 15865 N N . PHE A 1 36 ? -12.732 4.529 0.812 1.00 0.00 168 PHE A N 12
ATOM 15866 C CA . PHE A 1 36 ? -13.401 4.344 -0.470 1.00 0.00 168 PHE A CA 12
ATOM 15867 C C . PHE A 1 36 ? -14.570 5.310 -0.619 1.00 0.00 168 PHE A C 12
ATOM 15868 O O . PHE A 1 36 ? -14.883 6.068 0.301 1.00 0.00 168 PHE A O 12
ATOM 15885 N N . VAL A 1 37 ? -15.214 5.282 -1.781 1.00 0.00 169 VAL A N 12
ATOM 15886 C CA . VAL A 1 37 ? -16.348 6.157 -2.048 1.00 0.00 169 VAL A CA 12
ATOM 15887 C C . VAL A 1 37 ? -17.441 5.423 -2.815 1.00 0.00 169 VAL A C 12
ATOM 15888 O O . VAL A 1 37 ? -17.174 4.438 -3.507 1.00 0.00 169 VAL A O 12
ATOM 15901 N N . VAL A 1 38 ? -18.673 5.905 -2.689 1.00 0.00 170 VAL A N 12
ATOM 15902 C CA . VAL A 1 38 ? -19.805 5.293 -3.371 1.00 0.00 170 VAL A CA 12
ATOM 15903 C C . VAL A 1 38 ? -19.972 5.863 -4.776 1.00 0.00 170 VAL A C 12
ATOM 15904 O O . VAL A 1 38 ? -20.867 6.669 -5.030 1.00 0.00 170 VAL A O 12
ATOM 15917 N N . LEU A 1 39 ? -19.101 5.438 -5.687 1.00 0.00 171 LEU A N 12
ATOM 15918 C CA . LEU A 1 39 ? -19.151 5.907 -7.068 1.00 0.00 171 LEU A CA 12
ATOM 15919 C C . LEU A 1 39 ? -20.487 5.549 -7.714 1.00 0.00 171 LEU A C 12
ATOM 15920 O O . LEU A 1 39 ? -21.408 5.086 -7.041 1.00 0.00 171 LEU A O 12
ATOM 15936 N N . ASP A 1 40 ? -20.588 5.771 -9.022 1.00 0.00 172 ASP A N 12
ATOM 15937 C CA . ASP A 1 40 ? -21.814 5.478 -9.759 1.00 0.00 172 ASP A CA 12
ATOM 15938 C C . ASP A 1 40 ? -22.272 4.040 -9.526 1.00 0.00 172 ASP A C 12
ATOM 15939 O O . ASP A 1 40 ? -21.859 3.124 -10.235 1.00 0.00 172 ASP A O 12
ATOM 15948 N N . GLY A 1 41 ? -23.134 3.853 -8.529 1.00 0.00 173 GLY A N 12
ATOM 15949 C CA . GLY A 1 41 ? -23.642 2.529 -8.219 1.00 0.00 173 GLY A CA 12
ATOM 15950 C C . GLY A 1 41 ? -22.540 1.497 -8.060 1.00 0.00 173 GLY A C 12
ATOM 15951 O O . GLY A 1 41 ? -22.759 0.307 -8.286 1.00 0.00 173 GLY A O 12
ATOM 15955 N N . GLU A 1 42 ? -21.355 1.953 -7.671 1.00 0.00 174 GLU A N 12
ATOM 15956 C CA . GLU A 1 42 ? -20.218 1.059 -7.483 1.00 0.00 174 GLU A CA 12
ATOM 15957 C C . GLU A 1 42 ? -19.165 1.696 -6.585 1.00 0.00 174 GLU A C 12
ATOM 15958 O O . GLU A 1 42 ? -18.807 2.862 -6.763 1.00 0.00 174 GLU A O 12
ATOM 15970 N N . ASN A 1 43 ? -18.670 0.925 -5.623 1.00 0.00 175 ASN A N 12
ATOM 15971 C CA . ASN A 1 43 ? -17.655 1.414 -4.698 1.00 0.00 175 ASN A CA 12
ATOM 15972 C C . ASN A 1 43 ? -16.262 1.264 -5.299 1.00 0.00 175 ASN A C 12
ATOM 15973 O O . ASN A 1 43 ? -15.839 0.162 -5.646 1.00 0.00 175 ASN A O 12
ATOM 15984 N N . LYS A 1 44 ? -15.553 2.382 -5.425 1.00 0.00 176 LYS A N 12
ATOM 15985 C CA . LYS A 1 44 ? -14.209 2.373 -5.989 1.00 0.00 176 LYS A CA 12
ATOM 15986 C C . LYS A 1 44 ? -13.175 2.798 -4.950 1.00 0.00 176 LYS A C 12
ATOM 15987 O O . LYS A 1 44 ? -13.489 3.518 -4.003 1.00 0.00 176 LYS A O 12
ATOM 16006 N N . ARG A 1 45 ? -11.939 2.346 -5.136 1.00 0.00 177 ARG A N 12
ATOM 16007 C CA . ARG A 1 45 ? -10.855 2.677 -4.220 1.00 0.00 177 ARG A CA 12
ATOM 16008 C C . ARG A 1 45 ? -9.731 3.402 -4.952 1.00 0.00 177 ARG A C 12
ATOM 16009 O O . ARG A 1 45 ? -9.474 3.144 -6.128 1.00 0.00 177 ARG A O 12
ATOM 16030 N N . TYR A 1 46 ? -9.062 4.312 -4.250 1.00 0.00 178 TYR A N 12
ATOM 16031 C CA . TYR A 1 46 ? -7.965 5.074 -4.836 1.00 0.00 178 TYR A CA 12
ATOM 16032 C C . TYR A 1 46 ? -6.729 4.200 -5.018 1.00 0.00 178 TYR A C 12
ATOM 16033 O O . TYR A 1 46 ? -5.985 3.955 -4.069 1.00 0.00 178 TYR A O 12
ATOM 16051 N N . CYS A 1 47 ? -6.513 3.737 -6.245 1.00 0.00 179 CYS A N 12
ATOM 16052 C CA . CYS A 1 47 ? -5.363 2.895 -6.554 1.00 0.00 179 CYS A CA 12
ATOM 16053 C C . CYS A 1 47 ? -4.070 3.699 -6.479 1.00 0.00 179 CYS A C 12
ATOM 16054 O O . CYS A 1 47 ? -3.836 4.593 -7.290 1.00 0.00 179 CYS A O 12
ATOM 16061 N N . GLN A 1 48 ? -3.230 3.376 -5.500 1.00 0.00 180 GLN A N 12
ATOM 16062 C CA . GLN A 1 48 ? -1.962 4.075 -5.319 1.00 0.00 180 GLN A CA 12
ATOM 16063 C C . GLN A 1 48 ? -0.952 3.706 -6.407 1.00 0.00 180 GLN A C 12
ATOM 16064 O O . GLN A 1 48 ? 0.128 4.291 -6.482 1.00 0.00 180 GLN A O 12
ATOM 16078 N N . GLN A 1 49 ? -1.302 2.733 -7.247 1.00 0.00 181 GLN A N 12
ATOM 16079 C CA . GLN A 1 49 ? -0.412 2.299 -8.318 1.00 0.00 181 GLN A CA 12
ATOM 16080 C C . GLN A 1 49 ? -0.691 3.051 -9.617 1.00 0.00 181 GLN A C 12
ATOM 16081 O O . GLN A 1 49 ? 0.198 3.208 -10.453 1.00 0.00 181 GLN A O 12
ATOM 16095 N N . CYS A 1 50 ? -1.929 3.508 -9.788 1.00 0.00 182 CYS A N 12
ATOM 16096 C CA . CYS A 1 50 ? -2.311 4.233 -10.996 1.00 0.00 182 CYS A CA 12
ATOM 16097 C C . CYS A 1 50 ? -2.858 5.622 -10.670 1.00 0.00 182 CYS A C 12
ATOM 16098 O O . CYS A 1 50 ? -2.766 6.540 -11.483 1.00 0.00 182 CYS A O 12
ATOM 16105 N N . GLY A 1 51 ? -3.429 5.768 -9.479 1.00 0.00 183 GLY A N 12
ATOM 16106 C CA . GLY A 1 51 ? -3.982 7.047 -9.078 1.00 0.00 183 GLY A CA 12
ATOM 16107 C C . GLY A 1 51 ? -5.469 7.145 -9.354 1.00 0.00 183 GLY A C 12
ATOM 16108 O O . GLY A 1 51 ? -6.227 7.660 -8.533 1.00 0.00 183 GLY A O 12
ATOM 16112 N N . LYS A 1 52 ? -5.886 6.646 -10.512 1.00 0.00 184 LYS A N 12
ATOM 16113 C CA . LYS A 1 52 ? -7.293 6.675 -10.896 1.00 0.00 184 LYS A CA 12
ATOM 16114 C C . LYS A 1 52 ? -8.141 5.876 -9.913 1.00 0.00 184 LYS A C 12
ATOM 16115 O O . LYS A 1 52 ? -7.673 5.492 -8.842 1.00 0.00 184 LYS A O 12
ATOM 16134 N N . PHE A 1 53 ? -9.393 5.625 -10.285 1.00 0.00 185 PHE A N 12
ATOM 16135 C CA . PHE A 1 53 ? -10.307 4.870 -9.434 1.00 0.00 185 PHE A CA 12
ATOM 16136 C C . PHE A 1 53 ? -10.582 3.490 -10.022 1.00 0.00 185 PHE A C 12
ATOM 16137 O O . PHE A 1 53 ? -10.818 3.350 -11.223 1.00 0.00 185 PHE A O 12
ATOM 16154 N N . HIS A 1 54 ? -10.555 2.472 -9.167 1.00 0.00 186 HIS A N 12
ATOM 16155 C CA . HIS A 1 54 ? -10.803 1.100 -9.600 1.00 0.00 186 HIS A CA 12
ATOM 16156 C C . HIS A 1 54 ? -11.989 0.504 -8.850 1.00 0.00 186 HIS A C 12
ATOM 16157 O O . HIS A 1 54 ? -12.620 1.175 -8.034 1.00 0.00 186 HIS A O 12
ATOM 16171 N N . LEU A 1 55 ? -12.286 -0.761 -9.130 1.00 0.00 187 LEU A N 12
ATOM 16172 C CA . LEU A 1 55 ? -13.397 -1.446 -8.478 1.00 0.00 187 LEU A CA 12
ATOM 16173 C C . LEU A 1 55 ? -12.935 -2.130 -7.195 1.00 0.00 187 LEU A C 12
ATOM 16174 O O . LEU A 1 55 ? -11.895 -2.788 -7.170 1.00 0.00 187 LEU A O 12
ATOM 16190 N N . LEU A 1 56 ? -13.714 -1.968 -6.131 1.00 0.00 188 LEU A N 12
ATOM 16191 C CA . LEU A 1 56 ? -13.388 -2.568 -4.843 1.00 0.00 188 LEU A CA 12
ATOM 16192 C C . LEU A 1 56 ? -13.488 -4.098 -4.882 1.00 0.00 188 LEU A C 12
ATOM 16193 O O . LEU A 1 56 ? -12.650 -4.784 -4.295 1.00 0.00 188 LEU A O 12
ATOM 16209 N N . PRO A 1 57 ? -14.506 -4.671 -5.562 1.00 0.00 189 PRO A N 12
ATOM 16210 C CA . PRO A 1 57 ? -14.662 -6.129 -5.636 1.00 0.00 189 PRO A CA 12
ATOM 16211 C C . PRO A 1 57 ? -13.554 -6.796 -6.445 1.00 0.00 189 PRO A C 12
ATOM 16212 O O . PRO A 1 57 ? -13.337 -8.002 -6.341 1.00 0.00 189 PRO A O 12
ATOM 16223 N N . ASP A 1 58 ? -12.852 -6.003 -7.250 1.00 0.00 190 ASP A N 12
ATOM 16224 C CA . ASP A 1 58 ? -11.764 -6.522 -8.072 1.00 0.00 190 ASP A CA 12
ATOM 16225 C C . ASP A 1 58 ? -10.413 -6.269 -7.408 1.00 0.00 190 ASP A C 12
ATOM 16226 O O . ASP A 1 58 ? -9.404 -6.079 -8.084 1.00 0.00 190 ASP A O 12
ATOM 16235 N N . PHE A 1 59 ? -10.407 -6.269 -6.078 1.00 0.00 191 PHE A N 12
ATOM 16236 C CA . PHE A 1 59 ? -9.182 -6.039 -5.319 1.00 0.00 191 PHE A CA 12
ATOM 16237 C C . PHE A 1 59 ? -8.805 -7.273 -4.507 1.00 0.00 191 PHE A C 12
ATOM 16238 O O . PHE A 1 59 ? -9.628 -8.167 -4.299 1.00 0.00 191 PHE A O 12
ATOM 16255 N N . ASP A 1 60 ? -7.558 -7.318 -4.051 1.00 0.00 192 ASP A N 12
ATOM 16256 C CA . ASP A 1 60 ? -7.072 -8.443 -3.261 1.00 0.00 192 ASP A CA 12
ATOM 16257 C C . ASP A 1 60 ? -5.889 -8.025 -2.391 1.00 0.00 192 ASP A C 12
ATOM 16258 O O . ASP A 1 60 ? -5.395 -6.903 -2.497 1.00 0.00 192 ASP A O 12
ATOM 16267 N N . GLU A 1 61 ? -5.441 -8.936 -1.534 1.00 0.00 193 GLU A N 12
ATOM 16268 C CA . GLU A 1 61 ? -4.316 -8.663 -0.647 1.00 0.00 193 GLU A CA 12
ATOM 16269 C C . GLU A 1 61 ? -3.007 -8.624 -1.427 1.00 0.00 193 GLU A C 12
ATOM 16270 O O . GLU A 1 61 ? -2.597 -9.620 -2.022 1.00 0.00 193 GLU A O 12
ATOM 16282 N N . GLY A 1 62 ? -2.353 -7.467 -1.419 1.00 0.00 194 GLY A N 12
ATOM 16283 C CA . GLY A 1 62 ? -1.096 -7.320 -2.128 1.00 0.00 194 GLY A CA 12
ATOM 16284 C C . GLY A 1 62 ? -0.419 -5.994 -1.843 1.00 0.00 194 GLY A C 12
ATOM 16285 O O . GLY A 1 62 ? 0.552 -5.935 -1.088 1.00 0.00 194 GLY A O 12
ATOM 16289 N N . LYS A 1 63 ? -0.933 -4.927 -2.448 1.00 0.00 195 LYS A N 12
ATOM 16290 C CA . LYS A 1 63 ? -0.371 -3.595 -2.255 1.00 0.00 195 LYS A CA 12
ATOM 16291 C C . LYS A 1 63 ? -1.448 -2.525 -2.400 1.00 0.00 195 LYS A C 12
ATOM 16292 O O . LYS A 1 63 ? -1.163 -1.396 -2.801 1.00 0.00 195 LYS A O 12
ATOM 16311 N N . ARG A 1 64 ? -2.685 -2.885 -2.071 1.00 0.00 196 ARG A N 12
ATOM 16312 C CA . ARG A 1 64 ? -3.804 -1.954 -2.164 1.00 0.00 196 ARG A CA 12
ATOM 16313 C C . ARG A 1 64 ? -3.952 -1.422 -3.587 1.00 0.00 196 ARG A C 12
ATOM 16314 O O . ARG A 1 64 ? -4.404 -0.296 -3.797 1.00 0.00 196 ARG A O 12
ATOM 16335 N N . SER A 1 65 ? -3.568 -2.239 -4.563 1.00 0.00 197 SER A N 12
ATOM 16336 C CA . SER A 1 65 ? -3.658 -1.849 -5.965 1.00 0.00 197 SER A CA 12
ATOM 16337 C C . SER A 1 65 ? -4.273 -2.967 -6.802 1.00 0.00 197 SER A C 12
ATOM 16338 O O . SER A 1 65 ? -4.447 -4.090 -6.326 1.00 0.00 197 SER A O 12
ATOM 16346 N N . CYS A 1 66 ? -4.602 -2.652 -8.050 1.00 0.00 198 CYS A N 12
ATOM 16347 C CA . CYS A 1 66 ? -5.199 -3.628 -8.954 1.00 0.00 198 CYS A CA 12
ATOM 16348 C C . CYS A 1 66 ? -4.275 -4.827 -9.148 1.00 0.00 198 CYS A C 12
ATOM 16349 O O . CYS A 1 66 ? -3.057 -4.714 -9.008 1.00 0.00 198 CYS A O 12
ATOM 16356 N N . ARG A 1 67 ? -4.863 -5.973 -9.473 1.00 0.00 199 ARG A N 12
ATOM 16357 C CA . ARG A 1 67 ? -4.093 -7.193 -9.688 1.00 0.00 199 ARG A CA 12
ATOM 16358 C C . ARG A 1 67 ? -3.252 -7.088 -10.955 1.00 0.00 199 ARG A C 12
ATOM 16359 O O . ARG A 1 67 ? -3.669 -7.525 -12.029 1.00 0.00 199 ARG A O 12
ATOM 16380 N N . ARG A 1 68 ? -2.064 -6.506 -10.825 1.00 0.00 200 ARG A N 12
ATOM 16381 C CA . ARG A 1 68 ? -1.163 -6.344 -11.961 1.00 0.00 200 ARG A CA 12
ATOM 16382 C C . ARG A 1 68 ? 0.068 -7.232 -11.810 1.00 0.00 200 ARG A C 12
ATOM 16383 O O . ARG A 1 68 ? 0.305 -7.802 -10.746 1.00 0.00 200 ARG A O 12
ATOM 16404 N N . LYS A 1 69 ? 0.845 -7.342 -12.882 1.00 0.00 201 LYS A N 12
ATOM 16405 C CA . LYS A 1 69 ? 2.052 -8.160 -12.869 1.00 0.00 201 LYS A CA 12
ATOM 16406 C C . LYS A 1 69 ? 3.075 -7.605 -11.882 1.00 0.00 201 LYS A C 12
ATOM 16407 O O . LYS A 1 69 ? 3.843 -6.702 -12.213 1.00 0.00 201 LYS A O 12
ATOM 16426 N N . LEU A 1 70 ? 3.078 -8.152 -10.671 1.00 0.00 202 LEU A N 12
ATOM 16427 C CA . LEU A 1 70 ? 4.007 -7.711 -9.637 1.00 0.00 202 LEU A CA 12
ATOM 16428 C C . LEU A 1 70 ? 5.417 -8.222 -9.920 1.00 0.00 202 LEU A C 12
ATOM 16429 O O . LEU A 1 70 ? 6.404 -7.569 -9.580 1.00 0.00 202 LEU A O 12
ATOM 16445 N N . GLU A 1 71 ? 5.503 -9.392 -10.542 1.00 0.00 203 GLU A N 12
ATOM 16446 C CA . GLU A 1 71 ? 6.793 -9.991 -10.871 1.00 0.00 203 GLU A CA 12
ATOM 16447 C C . GLU A 1 71 ? 6.953 -10.141 -12.379 1.00 0.00 203 GLU A C 12
ATOM 16448 O O . GLU A 1 71 ? 6.575 -11.161 -12.957 1.00 0.00 203 GLU A O 12
ATOM 16460 N N . ARG A 1 72 ? 7.517 -9.119 -13.014 1.00 0.00 204 ARG A N 12
ATOM 16461 C CA . ARG A 1 72 ? 7.728 -9.135 -14.456 1.00 0.00 204 ARG A CA 12
ATOM 16462 C C . ARG A 1 72 ? 9.072 -9.769 -14.804 1.00 0.00 204 ARG A C 12
ATOM 16463 O O . ARG A 1 72 ? 9.874 -10.072 -13.919 1.00 0.00 204 ARG A O 12
ATOM 16484 N N . HIS A 1 73 ? 9.310 -9.970 -16.096 1.00 0.00 205 HIS A N 12
ATOM 16485 C CA . HIS A 1 73 ? 10.556 -10.568 -16.558 1.00 0.00 205 HIS A CA 12
ATOM 16486 C C . HIS A 1 73 ? 10.813 -10.225 -18.022 1.00 0.00 205 HIS A C 12
ATOM 16487 O O . HIS A 1 73 ? 10.137 -10.733 -18.917 1.00 0.00 205 HIS A O 12
ATOM 16502 N N . ASN A 1 74 ? 11.793 -9.359 -18.259 1.00 0.00 206 ASN A N 12
ATOM 16503 C CA . ASN A 1 74 ? 12.139 -8.949 -19.614 1.00 0.00 206 ASN A CA 12
ATOM 16504 C C . ASN A 1 74 ? 12.923 -10.043 -20.330 1.00 0.00 206 ASN A C 12
ATOM 16505 O O . ASN A 1 74 ? 12.825 -10.196 -21.548 1.00 0.00 206 ASN A O 12
ATOM 16516 N N . ASN A 1 75 ? 13.702 -10.803 -19.567 1.00 0.00 207 ASN A N 12
ATOM 16517 C CA . ASN A 1 75 ? 14.504 -11.883 -20.129 1.00 0.00 207 ASN A CA 12
ATOM 16518 C C . ASN A 1 75 ? 13.908 -13.242 -19.776 1.00 0.00 207 ASN A C 12
ATOM 16519 O O . ASN A 1 75 ? 12.916 -13.327 -19.051 1.00 0.00 207 ASN A O 12
ATOM 16530 N N . ARG A 1 76 ? 14.519 -14.303 -20.292 1.00 0.00 208 ARG A N 12
ATOM 16531 C CA . ARG A 1 76 ? 14.050 -15.659 -20.033 1.00 0.00 208 ARG A CA 12
ATOM 16532 C C . ARG A 1 76 ? 15.152 -16.506 -19.405 1.00 0.00 208 ARG A C 12
ATOM 16533 O O . ARG A 1 76 ? 16.009 -17.047 -20.106 1.00 0.00 208 ARG A O 12
ATOM 16554 N N . ARG A 1 77 ? 15.126 -16.616 -18.080 1.00 0.00 209 ARG A N 12
ATOM 16555 C CA . ARG A 1 77 ? 16.124 -17.397 -17.358 1.00 0.00 209 ARG A CA 12
ATOM 16556 C C . ARG A 1 77 ? 15.476 -18.582 -16.648 1.00 0.00 209 ARG A C 12
ATOM 16557 O O . ARG A 1 77 ? 15.061 -18.475 -15.494 1.00 0.00 209 ARG A O 12
ATOM 16578 N N . LYS A 1 78 ? 15.394 -19.709 -17.344 1.00 0.00 210 LYS A N 12
ATOM 16579 C CA . LYS A 1 78 ? 14.798 -20.915 -16.780 1.00 0.00 210 LYS A CA 12
ATOM 16580 C C . LYS A 1 78 ? 15.509 -22.165 -17.290 1.00 0.00 210 LYS A C 12
ATOM 16581 O O . LYS A 1 78 ? 15.711 -22.326 -18.494 1.00 0.00 210 LYS A O 12
ATOM 16600 N N . ARG A 1 79 ? 15.884 -23.043 -16.368 1.00 0.00 211 ARG A N 12
ATOM 16601 C CA . ARG A 1 79 ? 16.573 -24.279 -16.724 1.00 0.00 211 ARG A CA 12
ATOM 16602 C C . ARG A 1 79 ? 15.779 -25.496 -16.262 1.00 0.00 211 ARG A C 12
ATOM 16603 O O . ARG A 1 79 ? 15.189 -25.491 -15.180 1.00 0.00 211 ARG A O 12
ATOM 16624 N N . LYS A 1 80 ? 15.766 -26.537 -17.087 1.00 0.00 212 LYS A N 12
ATOM 16625 C CA . LYS A 1 80 ? 15.045 -27.761 -16.761 1.00 0.00 212 LYS A CA 12
ATOM 16626 C C . LYS A 1 80 ? 15.833 -28.993 -17.204 1.00 0.00 212 LYS A C 12
ATOM 16627 O O . LYS A 1 80 ? 16.321 -29.050 -18.334 1.00 0.00 212 LYS A O 12
ATOM 16646 N N . PRO A 1 81 ? 15.974 -30.002 -16.322 1.00 0.00 213 PRO A N 12
ATOM 16647 C CA . PRO A 1 81 ? 16.709 -31.230 -16.643 1.00 0.00 213 PRO A CA 12
ATOM 16648 C C . PRO A 1 81 ? 16.304 -31.816 -17.992 1.00 0.00 213 PRO A C 12
ATOM 16649 O O . PRO A 1 81 ? 15.190 -32.316 -18.154 1.00 0.00 213 PRO A O 12
ATOM 16660 N N . VAL A 1 82 ? 17.216 -31.752 -18.957 1.00 0.00 214 VAL A N 12
ATOM 16661 C CA . VAL A 1 82 ? 16.949 -32.280 -20.293 1.00 0.00 214 VAL A CA 12
ATOM 16662 C C . VAL A 1 82 ? 18.215 -32.857 -20.936 1.00 0.00 214 VAL A C 12
ATOM 16663 O O . VAL A 1 82 ? 18.284 -34.058 -21.198 1.00 0.00 214 VAL A O 12
ATOM 16676 N N . ASP A 1 83 ? 19.212 -32.011 -21.191 1.00 0.00 215 ASP A N 12
ATOM 16677 C CA . ASP A 1 83 ? 20.456 -32.467 -21.801 1.00 0.00 215 ASP A CA 12
ATOM 16678 C C . ASP A 1 83 ? 21.662 -32.007 -20.988 1.00 0.00 215 ASP A C 12
ATOM 16679 O O . ASP A 1 83 ? 21.564 -31.080 -20.182 1.00 0.00 215 ASP A O 12
ATOM 16688 N N . LYS A 1 84 ? 22.799 -32.660 -21.204 1.00 0.00 216 LYS A N 12
ATOM 16689 C CA . LYS A 1 84 ? 24.024 -32.318 -20.491 1.00 0.00 216 LYS A CA 12
ATOM 16690 C C . LYS A 1 84 ? 25.254 -32.674 -21.321 1.00 0.00 216 LYS A C 12
ATOM 16691 O O . LYS A 1 84 ? 25.610 -33.843 -21.453 1.00 0.00 216 LYS A O 12
ATOM 16710 N N . GLY A 1 85 ? 25.898 -31.654 -21.879 1.00 0.00 217 GLY A N 12
ATOM 16711 C CA . GLY A 1 85 ? 27.082 -31.879 -22.689 1.00 0.00 217 GLY A CA 12
ATOM 16712 C C . GLY A 1 85 ? 27.647 -30.592 -23.259 1.00 0.00 217 GLY A C 12
ATOM 16713 O O . GLY A 1 85 ? 27.028 -29.534 -23.154 1.00 0.00 217 GLY A O 12
ATOM 16717 N N . GLY A 1 86 ? 28.828 -30.684 -23.862 1.00 0.00 218 GLY A N 12
ATOM 16718 C CA . GLY A 1 86 ? 29.457 -29.513 -24.442 1.00 0.00 218 GLY A CA 12
ATOM 16719 C C . GLY A 1 86 ? 30.948 -29.462 -24.171 1.00 0.00 218 GLY A C 12
ATOM 16720 O O . GLY A 1 86 ? 31.483 -28.417 -23.801 1.00 0.00 218 GLY A O 12
ATOM 16724 N N . VAL A 1 87 ? 31.620 -30.593 -24.355 1.00 0.00 219 VAL A N 12
ATOM 16725 C CA . VAL A 1 87 ? 33.057 -30.675 -24.129 1.00 0.00 219 VAL A CA 12
ATOM 16726 C C . VAL A 1 87 ? 33.833 -30.398 -25.412 1.00 0.00 219 VAL A C 12
ATOM 16727 O O . VAL A 1 87 ? 34.943 -29.869 -25.375 1.00 0.00 219 VAL A O 12
ATOM 16740 N N . ALA A 1 88 ? 33.241 -30.759 -26.545 1.00 0.00 220 ALA A N 12
ATOM 16741 C CA . ALA A 1 88 ? 33.876 -30.549 -27.840 1.00 0.00 220 ALA A CA 12
ATOM 16742 C C . ALA A 1 88 ? 32.958 -29.780 -28.783 1.00 0.00 220 ALA A C 12
ATOM 16743 O O . ALA A 1 88 ? 33.386 -28.722 -29.292 1.00 0.00 220 ALA A O 12
ATOM 16753 N N . VAL A 1 3 ? -7.009 21.855 -14.275 1.00 0.00 135 VAL A N 13
ATOM 16754 C CA . VAL A 1 3 ? -8.461 21.832 -13.961 1.00 0.00 135 VAL A CA 13
ATOM 16755 C C . VAL A 1 3 ? -8.798 20.685 -13.012 1.00 0.00 135 VAL A C 13
ATOM 16756 O O . VAL A 1 3 ? -9.651 19.846 -13.310 1.00 0.00 135 VAL A O 13
ATOM 16769 N N . ALA A 1 4 ? -8.125 20.655 -11.867 1.00 0.00 136 ALA A N 13
ATOM 16770 C CA . ALA A 1 4 ? -8.353 19.615 -10.872 1.00 0.00 136 ALA A CA 13
ATOM 16771 C C . ALA A 1 4 ? -9.724 19.768 -10.223 1.00 0.00 136 ALA A C 13
ATOM 16772 O O . ALA A 1 4 ? -10.054 20.825 -9.689 1.00 0.00 136 ALA A O 13
ATOM 16779 N N . ARG A 1 5 ? -10.522 18.705 -10.276 1.00 0.00 137 ARG A N 13
ATOM 16780 C CA . ARG A 1 5 ? -11.859 18.728 -9.693 1.00 0.00 137 ARG A CA 13
ATOM 16781 C C . ARG A 1 5 ? -12.372 17.312 -9.444 1.00 0.00 137 ARG A C 13
ATOM 16782 O O . ARG A 1 5 ? -12.559 16.536 -10.382 1.00 0.00 137 ARG A O 13
ATOM 16803 N N . CYS A 1 6 ? -12.607 16.980 -8.176 1.00 0.00 138 CYS A N 13
ATOM 16804 C CA . CYS A 1 6 ? -13.109 15.657 -7.818 1.00 0.00 138 CYS A CA 13
ATOM 16805 C C . CYS A 1 6 ? -14.454 15.404 -8.489 1.00 0.00 138 CYS A C 13
ATOM 16806 O O . CYS A 1 6 ? -15.495 15.850 -8.004 1.00 0.00 138 CYS A O 13
ATOM 16813 N N . GLN A 1 7 ? -14.416 14.704 -9.620 1.00 0.00 139 GLN A N 13
ATOM 16814 C CA . GLN A 1 7 ? -15.621 14.407 -10.389 1.00 0.00 139 GLN A CA 13
ATOM 16815 C C . GLN A 1 7 ? -16.307 13.123 -9.925 1.00 0.00 139 GLN A C 13
ATOM 16816 O O . GLN A 1 7 ? -16.771 12.331 -10.747 1.00 0.00 139 GLN A O 13
ATOM 16830 N N . VAL A 1 8 ? -16.390 12.921 -8.615 1.00 0.00 140 VAL A N 13
ATOM 16831 C CA . VAL A 1 8 ? -17.045 11.734 -8.079 1.00 0.00 140 VAL A CA 13
ATOM 16832 C C . VAL A 1 8 ? -18.532 12.003 -7.847 1.00 0.00 140 VAL A C 13
ATOM 16833 O O . VAL A 1 8 ? -18.892 12.939 -7.132 1.00 0.00 140 VAL A O 13
ATOM 16846 N N . PRO A 1 9 ? -19.423 11.194 -8.451 1.00 0.00 141 PRO A N 13
ATOM 16847 C CA . PRO A 1 9 ? -20.871 11.364 -8.305 1.00 0.00 141 PRO A CA 13
ATOM 16848 C C . PRO A 1 9 ? -21.292 11.646 -6.865 1.00 0.00 141 PRO A C 13
ATOM 16849 O O . PRO A 1 9 ? -21.981 12.630 -6.591 1.00 0.00 141 PRO A O 13
ATOM 16860 N N . ASP A 1 10 ? -20.878 10.777 -5.950 1.00 0.00 142 ASP A N 13
ATOM 16861 C CA . ASP A 1 10 ? -21.216 10.933 -4.541 1.00 0.00 142 ASP A CA 13
ATOM 16862 C C . ASP A 1 10 ? -20.392 12.042 -3.891 1.00 0.00 142 ASP A C 13
ATOM 16863 O O . ASP A 1 10 ? -20.776 12.582 -2.852 1.00 0.00 142 ASP A O 13
ATOM 16872 N N . CYS A 1 11 ? -19.257 12.379 -4.499 1.00 0.00 143 CYS A N 13
ATOM 16873 C CA . CYS A 1 11 ? -18.390 13.423 -3.963 1.00 0.00 143 CYS A CA 13
ATOM 16874 C C . CYS A 1 11 ? -17.952 14.398 -5.053 1.00 0.00 143 CYS A C 13
ATOM 16875 O O . CYS A 1 11 ? -16.953 14.174 -5.738 1.00 0.00 143 CYS A O 13
ATOM 16882 N N . GLU A 1 12 ? -18.702 15.486 -5.200 1.00 0.00 144 GLU A N 13
ATOM 16883 C CA . GLU A 1 12 ? -18.387 16.504 -6.198 1.00 0.00 144 GLU A CA 13
ATOM 16884 C C . GLU A 1 12 ? -17.564 17.621 -5.567 1.00 0.00 144 GLU A C 13
ATOM 16885 O O . GLU A 1 12 ? -18.079 18.702 -5.281 1.00 0.00 144 GLU A O 13
ATOM 16897 N N . ALA A 1 13 ? -16.282 17.346 -5.339 1.00 0.00 145 ALA A N 13
ATOM 16898 C CA . ALA A 1 13 ? -15.387 18.321 -4.727 1.00 0.00 145 ALA A CA 13
ATOM 16899 C C . ALA A 1 13 ? -14.703 19.193 -5.775 1.00 0.00 145 ALA A C 13
ATOM 16900 O O . ALA A 1 13 ? -14.592 18.812 -6.938 1.00 0.00 145 ALA A O 13
ATOM 16907 N N . ASP A 1 14 ? -14.241 20.363 -5.343 1.00 0.00 146 ASP A N 13
ATOM 16908 C CA . ASP A 1 14 ? -13.557 21.294 -6.233 1.00 0.00 146 ASP A CA 13
ATOM 16909 C C . ASP A 1 14 ? -12.108 21.483 -5.800 1.00 0.00 146 ASP A C 13
ATOM 16910 O O . ASP A 1 14 ? -11.790 22.398 -5.041 1.00 0.00 146 ASP A O 13
ATOM 16919 N N . ILE A 1 15 ? -11.233 20.608 -6.283 1.00 0.00 147 ILE A N 13
ATOM 16920 C CA . ILE A 1 15 ? -9.818 20.668 -5.943 1.00 0.00 147 ILE A CA 13
ATOM 16921 C C . ILE A 1 15 ? -9.024 21.447 -6.990 1.00 0.00 147 ILE A C 13
ATOM 16922 O O . ILE A 1 15 ? -7.854 21.156 -7.237 1.00 0.00 147 ILE A O 13
ATOM 16938 N N . SER A 1 16 ? -9.665 22.440 -7.599 1.00 0.00 148 SER A N 13
ATOM 16939 C CA . SER A 1 16 ? -9.015 23.260 -8.617 1.00 0.00 148 SER A CA 13
ATOM 16940 C C . SER A 1 16 ? -7.749 23.913 -8.069 1.00 0.00 148 SER A C 13
ATOM 16941 O O . SER A 1 16 ? -6.826 24.227 -8.821 1.00 0.00 148 SER A O 13
ATOM 16949 N N . GLU A 1 17 ? -7.711 24.118 -6.756 1.00 0.00 149 GLU A N 13
ATOM 16950 C CA . GLU A 1 17 ? -6.558 24.736 -6.111 1.00 0.00 149 GLU A CA 13
ATOM 16951 C C . GLU A 1 17 ? -5.939 23.799 -5.077 1.00 0.00 149 GLU A C 13
ATOM 16952 O O . GLU A 1 17 ? -5.697 24.192 -3.935 1.00 0.00 149 GLU A O 13
ATOM 16964 N N . LEU A 1 18 ? -5.685 22.560 -5.483 1.00 0.00 150 LEU A N 13
ATOM 16965 C CA . LEU A 1 18 ? -5.093 21.570 -4.591 1.00 0.00 150 LEU A CA 13
ATOM 16966 C C . LEU A 1 18 ? -3.806 21.005 -5.184 1.00 0.00 150 LEU A C 13
ATOM 16967 O O . LEU A 1 18 ? -3.814 20.423 -6.269 1.00 0.00 150 LEU A O 13
ATOM 16983 N N . LYS A 1 19 ? -2.703 21.181 -4.465 1.00 0.00 151 LYS A N 13
ATOM 16984 C CA . LYS A 1 19 ? -1.407 20.690 -4.920 1.00 0.00 151 LYS A CA 13
ATOM 16985 C C . LYS A 1 19 ? -1.171 19.257 -4.449 1.00 0.00 151 LYS A C 13
ATOM 16986 O O . LYS A 1 19 ? -1.431 18.925 -3.293 1.00 0.00 151 LYS A O 13
ATOM 17005 N N . GLY A 1 20 ? -0.675 18.417 -5.352 1.00 0.00 152 GLY A N 13
ATOM 17006 C CA . GLY A 1 20 ? -0.413 17.032 -5.008 1.00 0.00 152 GLY A CA 13
ATOM 17007 C C . GLY A 1 20 ? -0.624 16.092 -6.179 1.00 0.00 152 GLY A C 13
ATOM 17008 O O . GLY A 1 20 ? -0.724 16.530 -7.325 1.00 0.00 152 GLY A O 13
ATOM 17012 N N . TYR A 1 21 ? -0.690 14.795 -5.892 1.00 0.00 153 TYR A N 13
ATOM 17013 C CA . TYR A 1 21 ? -0.891 13.791 -6.930 1.00 0.00 153 TYR A CA 13
ATOM 17014 C C . TYR A 1 21 ? -2.375 13.611 -7.238 1.00 0.00 153 TYR A C 13
ATOM 17015 O O . TYR A 1 21 ? -2.748 13.263 -8.357 1.00 0.00 153 TYR A O 13
ATOM 17033 N N . HIS A 1 22 ? -3.215 13.851 -6.236 1.00 0.00 154 HIS A N 13
ATOM 17034 C CA . HIS A 1 22 ? -4.661 13.715 -6.401 1.00 0.00 154 HIS A CA 13
ATOM 17035 C C . HIS A 1 22 ? -5.223 14.805 -7.312 1.00 0.00 154 HIS A C 13
ATOM 17036 O O . HIS A 1 22 ? -6.380 14.740 -7.726 1.00 0.00 154 HIS A O 13
ATOM 17050 N N . LYS A 1 23 ? -4.404 15.805 -7.624 1.00 0.00 155 LYS A N 13
ATOM 17051 C CA . LYS A 1 23 ? -4.830 16.901 -8.485 1.00 0.00 155 LYS A CA 13
ATOM 17052 C C . LYS A 1 23 ? -4.867 16.462 -9.946 1.00 0.00 155 LYS A C 13
ATOM 17053 O O . LYS A 1 23 ? -5.718 16.905 -10.717 1.00 0.00 155 LYS A O 13
ATOM 17072 N N . ARG A 1 24 ? -3.935 15.592 -10.319 1.00 0.00 156 ARG A N 13
ATOM 17073 C CA . ARG A 1 24 ? -3.856 15.092 -11.689 1.00 0.00 156 ARG A CA 13
ATOM 17074 C C . ARG A 1 24 ? -4.685 13.821 -11.874 1.00 0.00 156 ARG A C 13
ATOM 17075 O O . ARG A 1 24 ? -4.365 12.985 -12.717 1.00 0.00 156 ARG A O 13
ATOM 17096 N N . HIS A 1 25 ? -5.745 13.677 -11.085 1.00 0.00 157 HIS A N 13
ATOM 17097 C CA . HIS A 1 25 ? -6.606 12.501 -11.177 1.00 0.00 157 HIS A CA 13
ATOM 17098 C C . HIS A 1 25 ? -8.052 12.841 -10.824 1.00 0.00 157 HIS A C 13
ATOM 17099 O O . HIS A 1 25 ? -8.836 11.959 -10.473 1.00 0.00 157 HIS A O 13
ATOM 17113 N N . ARG A 1 26 ? -8.402 14.123 -10.922 1.00 0.00 158 ARG A N 13
ATOM 17114 C CA . ARG A 1 26 ? -9.757 14.583 -10.617 1.00 0.00 158 ARG A CA 13
ATOM 17115 C C . ARG A 1 26 ? -10.288 13.945 -9.335 1.00 0.00 158 ARG A C 13
ATOM 17116 O O . ARG A 1 26 ? -11.362 13.340 -9.326 1.00 0.00 158 ARG A O 13
ATOM 17137 N N . VAL A 1 27 ? -9.531 14.086 -8.252 1.00 0.00 159 VAL A N 13
ATOM 17138 C CA . VAL A 1 27 ? -9.921 13.528 -6.963 1.00 0.00 159 VAL A CA 13
ATOM 17139 C C . VAL A 1 27 ? -9.405 14.394 -5.816 1.00 0.00 159 VAL A C 13
ATOM 17140 O O . VAL A 1 27 ? -8.295 14.922 -5.878 1.00 0.00 159 VAL A O 13
ATOM 17153 N N . CYS A 1 28 ? -10.217 14.541 -4.776 1.00 0.00 160 CYS A N 13
ATOM 17154 C CA . CYS A 1 28 ? -9.838 15.349 -3.622 1.00 0.00 160 CYS A CA 13
ATOM 17155 C C . CYS A 1 28 ? -9.030 14.532 -2.616 1.00 0.00 160 CYS A C 13
ATOM 17156 O O . CYS A 1 28 ? -8.998 13.304 -2.680 1.00 0.00 160 CYS A O 13
ATOM 17163 N N . LEU A 1 29 ? -8.376 15.230 -1.693 1.00 0.00 161 LEU A N 13
ATOM 17164 C CA . LEU A 1 29 ? -7.562 14.579 -0.671 1.00 0.00 161 LEU A CA 13
ATOM 17165 C C . LEU A 1 29 ? -8.398 13.623 0.174 1.00 0.00 161 LEU A C 13
ATOM 17166 O O . LEU A 1 29 ? -7.956 12.522 0.505 1.00 0.00 161 LEU A O 13
ATOM 17182 N N . ARG A 1 30 ? -9.606 14.052 0.526 1.00 0.00 162 ARG A N 13
ATOM 17183 C CA . ARG A 1 30 ? -10.504 13.234 1.339 1.00 0.00 162 ARG A CA 13
ATOM 17184 C C . ARG A 1 30 ? -10.735 11.868 0.697 1.00 0.00 162 ARG A C 13
ATOM 17185 O O . ARG A 1 30 ? -10.892 10.864 1.392 1.00 0.00 162 ARG A O 13
ATOM 17206 N N . CYS A 1 31 ? -10.755 11.838 -0.631 1.00 0.00 163 CYS A N 13
ATOM 17207 C CA . CYS A 1 31 ? -10.967 10.594 -1.363 1.00 0.00 163 CYS A CA 13
ATOM 17208 C C . CYS A 1 31 ? -9.678 9.783 -1.441 1.00 0.00 163 CYS A C 13
ATOM 17209 O O . CYS A 1 31 ? -9.707 8.553 -1.481 1.00 0.00 163 CYS A O 13
ATOM 17216 N N . ALA A 1 32 ? -8.546 10.479 -1.460 1.00 0.00 164 ALA A N 13
ATOM 17217 C CA . ALA A 1 32 ? -7.246 9.823 -1.533 1.00 0.00 164 ALA A CA 13
ATOM 17218 C C . ALA A 1 32 ? -6.956 9.037 -0.259 1.00 0.00 164 ALA A C 13
ATOM 17219 O O . ALA A 1 32 ? -6.268 8.017 -0.290 1.00 0.00 164 ALA A O 13
ATOM 17226 N N . THR A 1 33 ? -7.489 9.517 0.861 1.00 0.00 165 THR A N 13
ATOM 17227 C CA . THR A 1 33 ? -7.287 8.859 2.146 1.00 0.00 165 THR A CA 13
ATOM 17228 C C . THR A 1 33 ? -8.476 7.971 2.503 1.00 0.00 165 THR A C 13
ATOM 17229 O O . THR A 1 33 ? -8.335 6.998 3.244 1.00 0.00 165 THR A O 13
ATOM 17240 N N . ALA A 1 34 ? -9.647 8.311 1.972 1.00 0.00 166 ALA A N 13
ATOM 17241 C CA . ALA A 1 34 ? -10.859 7.544 2.236 1.00 0.00 166 ALA A CA 13
ATOM 17242 C C . ALA A 1 34 ? -10.672 6.074 1.871 1.00 0.00 166 ALA A C 13
ATOM 17243 O O . ALA A 1 34 ? -9.981 5.748 0.906 1.00 0.00 166 ALA A O 13
ATOM 17250 N N . SER A 1 35 ? -11.290 5.193 2.650 1.00 0.00 167 SER A N 13
ATOM 17251 C CA . SER A 1 35 ? -11.191 3.759 2.411 1.00 0.00 167 SER A CA 13
ATOM 17252 C C . SER A 1 35 ? -11.882 3.373 1.106 1.00 0.00 167 SER A C 13
ATOM 17253 O O . SER A 1 35 ? -11.482 2.419 0.439 1.00 0.00 167 SER A O 13
ATOM 17261 N N . PHE A 1 36 ? -12.920 4.123 0.747 1.00 0.00 168 PHE A N 13
ATOM 17262 C CA . PHE A 1 36 ? -13.666 3.858 -0.477 1.00 0.00 168 PHE A CA 13
ATOM 17263 C C . PHE A 1 36 ? -14.703 4.947 -0.730 1.00 0.00 168 PHE A C 13
ATOM 17264 O O . PHE A 1 36 ? -15.066 5.694 0.178 1.00 0.00 168 PHE A O 13
ATOM 17281 N N . VAL A 1 37 ? -15.177 5.030 -1.969 1.00 0.00 169 VAL A N 13
ATOM 17282 C CA . VAL A 1 37 ? -16.172 6.028 -2.340 1.00 0.00 169 VAL A CA 13
ATOM 17283 C C . VAL A 1 37 ? -17.296 5.404 -3.161 1.00 0.00 169 VAL A C 13
ATOM 17284 O O . VAL A 1 37 ? -17.058 4.534 -3.999 1.00 0.00 169 VAL A O 13
ATOM 17297 N N . VAL A 1 38 ? -18.523 5.854 -2.914 1.00 0.00 170 VAL A N 13
ATOM 17298 C CA . VAL A 1 38 ? -19.684 5.340 -3.630 1.00 0.00 170 VAL A CA 13
ATOM 17299 C C . VAL A 1 38 ? -19.828 6.007 -4.994 1.00 0.00 170 VAL A C 13
ATOM 17300 O O . VAL A 1 38 ? -20.682 6.873 -5.187 1.00 0.00 170 VAL A O 13
ATOM 17313 N N . LEU A 1 39 ? -18.988 5.597 -5.938 1.00 0.00 171 LEU A N 13
ATOM 17314 C CA . LEU A 1 39 ? -19.021 6.154 -7.286 1.00 0.00 171 LEU A CA 13
ATOM 17315 C C . LEU A 1 39 ? -20.369 5.886 -7.951 1.00 0.00 171 LEU A C 13
ATOM 17316 O O . LEU A 1 39 ? -21.304 5.409 -7.308 1.00 0.00 171 LEU A O 13
ATOM 17332 N N . ASP A 1 40 ? -20.462 6.200 -9.240 1.00 0.00 172 ASP A N 13
ATOM 17333 C CA . ASP A 1 40 ? -21.695 5.996 -9.991 1.00 0.00 172 ASP A CA 13
ATOM 17334 C C . ASP A 1 40 ? -22.133 4.534 -9.946 1.00 0.00 172 ASP A C 13
ATOM 17335 O O . ASP A 1 40 ? -21.739 3.733 -10.792 1.00 0.00 172 ASP A O 13
ATOM 17344 N N . GLY A 1 41 ? -22.952 4.198 -8.955 1.00 0.00 173 GLY A N 13
ATOM 17345 C CA . GLY A 1 41 ? -23.434 2.834 -8.817 1.00 0.00 173 GLY A CA 13
ATOM 17346 C C . GLY A 1 41 ? -22.310 1.817 -8.781 1.00 0.00 173 GLY A C 13
ATOM 17347 O O . GLY A 1 41 ? -22.497 0.661 -9.161 1.00 0.00 173 GLY A O 13
ATOM 17351 N N . GLU A 1 42 ? -21.139 2.247 -8.321 1.00 0.00 174 GLU A N 13
ATOM 17352 C CA . GLU A 1 42 ? -19.982 1.365 -8.237 1.00 0.00 174 GLU A CA 13
ATOM 17353 C C . GLU A 1 42 ? -18.994 1.864 -7.188 1.00 0.00 174 GLU A C 13
ATOM 17354 O O . GLU A 1 42 ? -18.503 2.990 -7.269 1.00 0.00 174 GLU A O 13
ATOM 17366 N N . ASN A 1 43 ? -18.706 1.019 -6.205 1.00 0.00 175 ASN A N 13
ATOM 17367 C CA . ASN A 1 43 ? -17.775 1.373 -5.141 1.00 0.00 175 ASN A CA 13
ATOM 17368 C C . ASN A 1 43 ? -16.331 1.210 -5.604 1.00 0.00 175 ASN A C 13
ATOM 17369 O O . ASN A 1 43 ? -15.859 0.093 -5.814 1.00 0.00 175 ASN A O 13
ATOM 17380 N N . LYS A 1 44 ? -15.636 2.331 -5.762 1.00 0.00 176 LYS A N 13
ATOM 17381 C CA . LYS A 1 44 ? -14.244 2.311 -6.200 1.00 0.00 176 LYS A CA 13
ATOM 17382 C C . LYS A 1 44 ? -13.321 2.802 -5.091 1.00 0.00 176 LYS A C 13
ATOM 17383 O O . LYS A 1 44 ? -13.739 3.542 -4.201 1.00 0.00 176 LYS A O 13
ATOM 17402 N N . ARG A 1 45 ? -12.061 2.381 -5.149 1.00 0.00 177 ARG A N 13
ATOM 17403 C CA . ARG A 1 45 ? -11.077 2.777 -4.148 1.00 0.00 177 ARG A CA 13
ATOM 17404 C C . ARG A 1 45 ? -9.851 3.399 -4.809 1.00 0.00 177 ARG A C 13
ATOM 17405 O O . ARG A 1 45 ? -9.358 2.899 -5.819 1.00 0.00 177 ARG A O 13
ATOM 17426 N N . TYR A 1 46 ? -9.363 4.493 -4.230 1.00 0.00 178 TYR A N 13
ATOM 17427 C CA . TYR A 1 46 ? -8.193 5.181 -4.765 1.00 0.00 178 TYR A CA 13
ATOM 17428 C C . TYR A 1 46 ? -6.977 4.263 -4.758 1.00 0.00 178 TYR A C 13
ATOM 17429 O O . TYR A 1 46 ? -6.448 3.923 -3.700 1.00 0.00 178 TYR A O 13
ATOM 17447 N N . CYS A 1 47 ? -6.540 3.861 -5.947 1.00 0.00 179 CYS A N 13
ATOM 17448 C CA . CYS A 1 47 ? -5.388 2.978 -6.079 1.00 0.00 179 CYS A CA 13
ATOM 17449 C C . CYS A 1 47 ? -4.083 3.739 -5.860 1.00 0.00 179 CYS A C 13
ATOM 17450 O O . CYS A 1 47 ? -3.665 4.530 -6.706 1.00 0.00 179 CYS A O 13
ATOM 17457 N N . GLN A 1 48 ? -3.440 3.484 -4.725 1.00 0.00 180 GLN A N 13
ATOM 17458 C CA . GLN A 1 48 ? -2.178 4.136 -4.393 1.00 0.00 180 GLN A CA 13
ATOM 17459 C C . GLN A 1 48 ? -1.039 3.562 -5.230 1.00 0.00 180 GLN A C 13
ATOM 17460 O O . GLN A 1 48 ? -0.048 3.061 -4.697 1.00 0.00 180 GLN A O 13
ATOM 17474 N N . GLN A 1 49 ? -1.195 3.639 -6.544 1.00 0.00 181 GLN A N 13
ATOM 17475 C CA . GLN A 1 49 ? -0.190 3.130 -7.470 1.00 0.00 181 GLN A CA 13
ATOM 17476 C C . GLN A 1 49 ? -0.405 3.698 -8.869 1.00 0.00 181 GLN A C 13
ATOM 17477 O O . GLN A 1 49 ? 0.552 4.015 -9.574 1.00 0.00 181 GLN A O 13
ATOM 17491 N N . CYS A 1 50 ? -1.670 3.826 -9.267 1.00 0.00 182 CYS A N 13
ATOM 17492 C CA . CYS A 1 50 ? -2.007 4.359 -10.581 1.00 0.00 182 CYS A CA 13
ATOM 17493 C C . CYS A 1 50 ? -2.639 5.743 -10.461 1.00 0.00 182 CYS A C 13
ATOM 17494 O O . CYS A 1 50 ? -2.571 6.550 -11.388 1.00 0.00 182 CYS A O 13
ATOM 17501 N N . GLY A 1 51 ? -3.259 6.011 -9.314 1.00 0.00 183 GLY A N 13
ATOM 17502 C CA . GLY A 1 51 ? -3.892 7.297 -9.098 1.00 0.00 183 GLY A CA 13
ATOM 17503 C C . GLY A 1 51 ? -5.371 7.282 -9.433 1.00 0.00 183 GLY A C 13
ATOM 17504 O O . GLY A 1 51 ? -6.184 7.862 -8.713 1.00 0.00 183 GLY A O 13
ATOM 17508 N N . LYS A 1 52 ? -5.721 6.615 -10.528 1.00 0.00 184 LYS A N 13
ATOM 17509 C CA . LYS A 1 52 ? -7.113 6.527 -10.958 1.00 0.00 184 LYS A CA 13
ATOM 17510 C C . LYS A 1 52 ? -7.926 5.665 -9.996 1.00 0.00 184 LYS A C 13
ATOM 17511 O O . LYS A 1 52 ? -7.388 5.107 -9.039 1.00 0.00 184 LYS A O 13
ATOM 17530 N N . PHE A 1 53 ? -9.225 5.561 -10.259 1.00 0.00 185 PHE A N 13
ATOM 17531 C CA . PHE A 1 53 ? -10.115 4.767 -9.419 1.00 0.00 185 PHE A CA 13
ATOM 17532 C C . PHE A 1 53 ? -10.250 3.347 -9.962 1.00 0.00 185 PHE A C 13
ATOM 17533 O O . PHE A 1 53 ? -10.261 3.136 -11.175 1.00 0.00 185 PHE A O 13
ATOM 17550 N N . HIS A 1 54 ? -10.353 2.379 -9.058 1.00 0.00 186 HIS A N 13
ATOM 17551 C CA . HIS A 1 54 ? -10.487 0.981 -9.449 1.00 0.00 186 HIS A CA 13
ATOM 17552 C C . HIS A 1 54 ? -11.707 0.343 -8.787 1.00 0.00 186 HIS A C 13
ATOM 17553 O O . HIS A 1 54 ? -12.345 0.948 -7.926 1.00 0.00 186 HIS A O 13
ATOM 17567 N N . LEU A 1 55 ? -12.024 -0.881 -9.199 1.00 0.00 187 LEU A N 13
ATOM 17568 C CA . LEU A 1 55 ? -13.168 -1.600 -8.649 1.00 0.00 187 LEU A CA 13
ATOM 17569 C C . LEU A 1 55 ? -12.812 -2.248 -7.314 1.00 0.00 187 LEU A C 13
ATOM 17570 O O . LEU A 1 55 ? -11.719 -2.789 -7.145 1.00 0.00 187 LEU A O 13
ATOM 17586 N N . LEU A 1 56 ? -13.745 -2.188 -6.368 1.00 0.00 188 LEU A N 13
ATOM 17587 C CA . LEU A 1 56 ? -13.534 -2.767 -5.048 1.00 0.00 188 LEU A CA 13
ATOM 17588 C C . LEU A 1 56 ? -13.495 -4.300 -5.093 1.00 0.00 188 LEU A C 13
ATOM 17589 O O . LEU A 1 56 ? -12.675 -4.914 -4.409 1.00 0.00 188 LEU A O 13
ATOM 17605 N N . PRO A 1 57 ? -14.373 -4.953 -5.887 1.00 0.00 189 PRO A N 13
ATOM 17606 C CA . PRO A 1 57 ? -14.392 -6.419 -5.975 1.00 0.00 189 PRO A CA 13
ATOM 17607 C C . PRO A 1 57 ? -13.124 -6.984 -6.606 1.00 0.00 189 PRO A C 13
ATOM 17608 O O . PRO A 1 57 ? -12.865 -8.185 -6.529 1.00 0.00 189 PRO A O 13
ATOM 17619 N N . ASP A 1 58 ? -12.331 -6.114 -7.226 1.00 0.00 190 ASP A N 13
ATOM 17620 C CA . ASP A 1 58 ? -11.089 -6.533 -7.864 1.00 0.00 190 ASP A CA 13
ATOM 17621 C C . ASP A 1 58 ? -9.896 -6.264 -6.952 1.00 0.00 190 ASP A C 13
ATOM 17622 O O . ASP A 1 58 ? -8.788 -6.003 -7.420 1.00 0.00 190 ASP A O 13
ATOM 17631 N N . PHE A 1 59 ? -10.130 -6.330 -5.645 1.00 0.00 191 PHE A N 13
ATOM 17632 C CA . PHE A 1 59 ? -9.076 -6.094 -4.664 1.00 0.00 191 PHE A CA 13
ATOM 17633 C C . PHE A 1 59 ? -8.853 -7.328 -3.797 1.00 0.00 191 PHE A C 13
ATOM 17634 O O . PHE A 1 59 ? -9.670 -8.250 -3.790 1.00 0.00 191 PHE A O 13
ATOM 17651 N N . ASP A 1 60 ? -7.742 -7.339 -3.068 1.00 0.00 192 ASP A N 13
ATOM 17652 C CA . ASP A 1 60 ? -7.411 -8.461 -2.195 1.00 0.00 192 ASP A CA 13
ATOM 17653 C C . ASP A 1 60 ? -6.442 -8.029 -1.100 1.00 0.00 192 ASP A C 13
ATOM 17654 O O . ASP A 1 60 ? -5.960 -6.895 -1.095 1.00 0.00 192 ASP A O 13
ATOM 17663 N N . GLU A 1 61 ? -6.161 -8.938 -0.173 1.00 0.00 193 GLU A N 13
ATOM 17664 C CA . GLU A 1 61 ? -5.249 -8.650 0.929 1.00 0.00 193 GLU A CA 13
ATOM 17665 C C . GLU A 1 61 ? -3.866 -8.277 0.406 1.00 0.00 193 GLU A C 13
ATOM 17666 O O . GLU A 1 61 ? -3.516 -8.590 -0.732 1.00 0.00 193 GLU A O 13
ATOM 17678 N N . GLY A 1 62 ? -3.082 -7.607 1.245 1.00 0.00 194 GLY A N 13
ATOM 17679 C CA . GLY A 1 62 ? -1.746 -7.204 0.850 1.00 0.00 194 GLY A CA 13
ATOM 17680 C C . GLY A 1 62 ? -1.630 -5.706 0.645 1.00 0.00 194 GLY A C 13
ATOM 17681 O O . GLY A 1 62 ? -1.841 -4.927 1.576 1.00 0.00 194 GLY A O 13
ATOM 17685 N N . LYS A 1 63 ? -1.293 -5.302 -0.575 1.00 0.00 195 LYS A N 13
ATOM 17686 C CA . LYS A 1 63 ? -1.147 -3.888 -0.899 1.00 0.00 195 LYS A CA 13
ATOM 17687 C C . LYS A 1 63 ? -2.505 -3.250 -1.177 1.00 0.00 195 LYS A C 13
ATOM 17688 O O . LYS A 1 63 ? -3.493 -3.948 -1.409 1.00 0.00 195 LYS A O 13
ATOM 17707 N N . ARG A 1 64 ? -2.546 -1.923 -1.150 1.00 0.00 196 ARG A N 13
ATOM 17708 C CA . ARG A 1 64 ? -3.783 -1.191 -1.399 1.00 0.00 196 ARG A CA 13
ATOM 17709 C C . ARG A 1 64 ? -3.878 -0.763 -2.861 1.00 0.00 196 ARG A C 13
ATOM 17710 O O . ARG A 1 64 ? -4.256 0.368 -3.166 1.00 0.00 196 ARG A O 13
ATOM 17731 N N . SER A 1 65 ? -3.534 -1.679 -3.763 1.00 0.00 197 SER A N 13
ATOM 17732 C CA . SER A 1 65 ? -3.579 -1.397 -5.193 1.00 0.00 197 SER A CA 13
ATOM 17733 C C . SER A 1 65 ? -4.245 -2.541 -5.953 1.00 0.00 197 SER A C 13
ATOM 17734 O O . SER A 1 65 ? -4.558 -3.584 -5.376 1.00 0.00 197 SER A O 13
ATOM 17742 N N . CYS A 1 66 ? -4.461 -2.336 -7.248 1.00 0.00 198 CYS A N 13
ATOM 17743 C CA . CYS A 1 66 ? -5.092 -3.347 -8.090 1.00 0.00 198 CYS A CA 13
ATOM 17744 C C . CYS A 1 66 ? -4.292 -4.647 -8.074 1.00 0.00 198 CYS A C 13
ATOM 17745 O O . CYS A 1 66 ? -3.114 -4.660 -7.714 1.00 0.00 198 CYS A O 13
ATOM 17752 N N . ARG A 1 67 ? -4.941 -5.739 -8.468 1.00 0.00 199 ARG A N 13
ATOM 17753 C CA . ARG A 1 67 ? -4.294 -7.044 -8.499 1.00 0.00 199 ARG A CA 13
ATOM 17754 C C . ARG A 1 67 ? -3.207 -7.087 -9.570 1.00 0.00 199 ARG A C 13
ATOM 17755 O O . ARG A 1 67 ? -3.472 -6.849 -10.747 1.00 0.00 199 ARG A O 13
ATOM 17776 N N . ARG A 1 68 ? -1.984 -7.394 -9.150 1.00 0.00 200 ARG A N 13
ATOM 17777 C CA . ARG A 1 68 ? -0.858 -7.469 -10.072 1.00 0.00 200 ARG A CA 13
ATOM 17778 C C . ARG A 1 68 ? 0.351 -8.116 -9.402 1.00 0.00 200 ARG A C 13
ATOM 17779 O O . ARG A 1 68 ? 0.393 -8.261 -8.180 1.00 0.00 200 ARG A O 13
ATOM 17800 N N . LYS A 1 69 ? 1.332 -8.504 -10.211 1.00 0.00 201 LYS A N 13
ATOM 17801 C CA . LYS A 1 69 ? 2.542 -9.135 -9.697 1.00 0.00 201 LYS A CA 13
ATOM 17802 C C . LYS A 1 69 ? 3.268 -8.214 -8.722 1.00 0.00 201 LYS A C 13
ATOM 17803 O O . LYS A 1 69 ? 3.892 -7.233 -9.129 1.00 0.00 201 LYS A O 13
ATOM 17822 N N . LEU A 1 70 ? 3.182 -8.535 -7.436 1.00 0.00 202 LEU A N 13
ATOM 17823 C CA . LEU A 1 70 ? 3.832 -7.736 -6.403 1.00 0.00 202 LEU A CA 13
ATOM 17824 C C . LEU A 1 70 ? 5.034 -8.474 -5.822 1.00 0.00 202 LEU A C 13
ATOM 17825 O O . LEU A 1 70 ? 5.251 -9.651 -6.108 1.00 0.00 202 LEU A O 13
ATOM 17841 N N . GLU A 1 71 ? 5.812 -7.773 -5.003 1.00 0.00 203 GLU A N 13
ATOM 17842 C CA . GLU A 1 71 ? 6.993 -8.362 -4.380 1.00 0.00 203 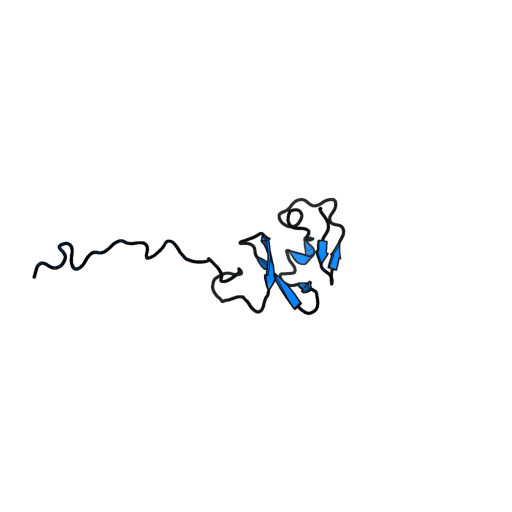GLU A CA 13
ATOM 17843 C C . GLU A 1 71 ? 6.596 -9.363 -3.299 1.00 0.00 203 GLU A C 13
ATOM 17844 O O . GLU A 1 71 ? 5.464 -9.351 -2.814 1.00 0.00 203 GLU A O 13
ATOM 17856 N N . ARG A 1 72 ? 7.534 -10.226 -2.926 1.00 0.00 204 ARG A N 13
ATOM 17857 C CA . ARG A 1 72 ? 7.282 -11.233 -1.901 1.00 0.00 204 ARG A CA 13
ATOM 17858 C C . ARG A 1 72 ? 8.445 -11.312 -0.917 1.00 0.00 204 ARG A C 13
ATOM 17859 O O . ARG A 1 72 ? 9.607 -11.176 -1.301 1.00 0.00 204 ARG A O 13
ATOM 17880 N N . HIS A 1 73 ? 8.124 -11.527 0.355 1.00 0.00 205 HIS A N 13
ATOM 17881 C CA . HIS A 1 73 ? 9.143 -11.623 1.395 1.00 0.00 205 HIS A CA 13
ATOM 17882 C C . HIS A 1 73 ? 9.946 -10.331 1.487 1.00 0.00 205 HIS A C 13
ATOM 17883 O O . HIS A 1 73 ? 11.027 -10.216 0.908 1.00 0.00 205 HIS A O 13
ATOM 17898 N N . ASN A 1 74 ? 9.412 -9.359 2.219 1.00 0.00 206 ASN A N 13
ATOM 17899 C CA . ASN A 1 74 ? 10.079 -8.074 2.389 1.00 0.00 206 ASN A CA 13
ATOM 17900 C C . ASN A 1 74 ? 9.755 -7.468 3.751 1.00 0.00 206 ASN A C 13
ATOM 17901 O O . ASN A 1 74 ? 8.749 -7.812 4.371 1.00 0.00 206 ASN A O 13
ATOM 17912 N N . ASN A 1 75 ? 10.614 -6.563 4.211 1.00 0.00 207 ASN A N 13
ATOM 17913 C CA . ASN A 1 75 ? 10.418 -5.909 5.498 1.00 0.00 207 ASN A CA 13
ATOM 17914 C C . ASN A 1 75 ? 11.488 -4.850 5.737 1.00 0.00 207 ASN A C 13
ATOM 17915 O O . ASN A 1 75 ? 11.187 -3.732 6.156 1.00 0.00 207 ASN A O 13
ATOM 17926 N N . ARG A 1 76 ? 12.738 -5.208 5.467 1.00 0.00 208 ARG A N 13
ATOM 17927 C CA . ARG A 1 76 ? 13.855 -4.289 5.652 1.00 0.00 208 ARG A CA 13
ATOM 17928 C C . ARG A 1 76 ? 14.115 -3.487 4.381 1.00 0.00 208 ARG A C 13
ATOM 17929 O O . ARG A 1 76 ? 13.992 -4.005 3.272 1.00 0.00 208 ARG A O 13
ATOM 17950 N N . ARG A 1 77 ? 14.478 -2.219 4.552 1.00 0.00 209 ARG A N 13
ATOM 17951 C CA . ARG A 1 77 ? 14.756 -1.345 3.418 1.00 0.00 209 ARG A CA 13
ATOM 17952 C C . ARG A 1 77 ? 16.256 -1.240 3.165 1.00 0.00 209 ARG A C 13
ATOM 17953 O O . ARG A 1 77 ? 16.759 -0.186 2.780 1.00 0.00 209 ARG A O 13
ATOM 17974 N N . LYS A 1 78 ? 16.966 -2.343 3.387 1.00 0.00 210 LYS A N 13
ATOM 17975 C CA . LYS A 1 78 ? 18.410 -2.375 3.184 1.00 0.00 210 LYS A CA 13
ATOM 17976 C C . LYS A 1 78 ? 18.880 -3.785 2.843 1.00 0.00 210 LYS A C 13
ATOM 17977 O O . LYS A 1 78 ? 19.154 -4.592 3.732 1.00 0.00 210 LYS A O 13
ATOM 17996 N N . ARG A 1 79 ? 18.972 -4.076 1.549 1.00 0.00 211 ARG A N 13
ATOM 17997 C CA . ARG A 1 79 ? 19.409 -5.389 1.090 1.00 0.00 211 ARG A CA 13
ATOM 17998 C C . ARG A 1 79 ? 20.117 -5.287 -0.257 1.00 0.00 211 ARG A C 13
ATOM 17999 O O . ARG A 1 79 ? 19.501 -4.956 -1.271 1.00 0.00 211 ARG A O 13
ATOM 18020 N N . LYS A 1 80 ? 21.415 -5.572 -0.261 1.00 0.00 212 LYS A N 13
ATOM 18021 C CA . LYS A 1 80 ? 22.208 -5.512 -1.483 1.00 0.00 212 LYS A CA 13
ATOM 18022 C C . LYS A 1 80 ? 23.617 -6.048 -1.242 1.00 0.00 212 LYS A C 13
ATOM 18023 O O . LYS A 1 80 ? 24.553 -5.279 -1.018 1.00 0.00 212 LYS A O 13
ATOM 18042 N N . PRO A 1 81 ? 23.788 -7.381 -1.284 1.00 0.00 213 PRO A N 13
ATOM 18043 C CA . PRO A 1 81 ? 25.092 -8.017 -1.068 1.00 0.00 213 PRO A CA 13
ATOM 18044 C C . PRO A 1 81 ? 26.052 -7.775 -2.229 1.00 0.00 213 PRO A C 13
ATOM 18045 O O . PRO A 1 81 ? 25.629 -7.552 -3.362 1.00 0.00 213 PRO A O 13
ATOM 18056 N N . VAL A 1 82 ? 27.348 -7.823 -1.936 1.00 0.00 214 VAL A N 13
ATOM 18057 C CA . VAL A 1 82 ? 28.368 -7.610 -2.956 1.00 0.00 214 VAL A CA 13
ATOM 18058 C C . VAL A 1 82 ? 29.449 -8.682 -2.876 1.00 0.00 214 VAL A C 13
ATOM 18059 O O . VAL A 1 82 ? 30.230 -8.721 -1.925 1.00 0.00 214 VAL A O 13
ATOM 18072 N N . ASP A 1 83 ? 29.490 -9.551 -3.881 1.00 0.00 215 ASP A N 13
ATOM 18073 C CA . ASP A 1 83 ? 30.477 -10.624 -3.925 1.00 0.00 215 ASP A CA 13
ATOM 18074 C C . ASP A 1 83 ? 31.777 -10.143 -4.558 1.00 0.00 215 ASP A C 13
ATOM 18075 O O . ASP A 1 83 ? 32.793 -9.993 -3.880 1.00 0.00 215 ASP A O 13
ATOM 18084 N N . LYS A 1 84 ? 31.739 -9.902 -5.866 1.00 0.00 216 LYS A N 13
ATOM 18085 C CA . LYS A 1 84 ? 32.915 -9.438 -6.593 1.00 0.00 216 LYS A CA 13
ATOM 18086 C C . LYS A 1 84 ? 34.046 -10.458 -6.504 1.00 0.00 216 LYS A C 13
ATOM 18087 O O . LYS A 1 84 ? 35.224 -10.099 -6.537 1.00 0.00 216 LYS A O 13
ATOM 18106 N N . GLY A 1 85 ? 33.683 -11.732 -6.393 1.00 0.00 217 GLY A N 13
ATOM 18107 C CA . GLY A 1 85 ? 34.678 -12.783 -6.300 1.00 0.00 217 GLY A CA 13
ATOM 18108 C C . GLY A 1 85 ? 34.545 -13.599 -5.029 1.00 0.00 217 GLY A C 13
ATOM 18109 O O . GLY A 1 85 ? 34.910 -14.774 -4.997 1.00 0.00 217 GLY A O 13
ATOM 18113 N N . GLY A 1 86 ? 34.020 -12.974 -3.980 1.00 0.00 218 GLY A N 13
ATOM 18114 C CA . GLY A 1 86 ? 33.849 -13.665 -2.716 1.00 0.00 218 GLY A CA 13
ATOM 18115 C C . GLY A 1 86 ? 35.142 -13.765 -1.932 1.00 0.00 218 GLY A C 13
ATOM 18116 O O . GLY A 1 86 ? 35.341 -14.712 -1.170 1.00 0.00 218 GLY A O 13
ATOM 18120 N N . VAL A 1 87 ? 36.022 -12.788 -2.117 1.00 0.00 219 VAL A N 13
ATOM 18121 C CA . VAL A 1 87 ? 37.302 -12.770 -1.421 1.00 0.00 219 VAL A CA 13
ATOM 18122 C C . VAL A 1 87 ? 37.220 -11.936 -0.143 1.00 0.00 219 VAL A C 13
ATOM 18123 O O . VAL A 1 87 ? 37.965 -10.972 0.033 1.00 0.00 219 VAL A O 13
ATOM 18136 N N . ALA A 1 88 ? 36.307 -12.317 0.745 1.00 0.00 220 ALA A N 13
ATOM 18137 C CA . ALA A 1 88 ? 36.125 -11.606 2.004 1.00 0.00 220 ALA A CA 13
ATOM 18138 C C . ALA A 1 88 ? 36.891 -12.285 3.134 1.00 0.00 220 ALA A C 13
ATOM 18139 O O . ALA A 1 88 ? 36.633 -11.950 4.308 1.00 0.00 220 ALA A O 13
ATOM 18149 N N . VAL A 1 3 ? -7.795 20.973 -15.492 1.00 0.00 135 VAL A N 14
ATOM 18150 C CA . VAL A 1 3 ? -8.011 21.431 -14.097 1.00 0.00 135 VAL A CA 14
ATOM 18151 C C . VAL A 1 3 ? -8.446 20.275 -13.200 1.00 0.00 135 VAL A C 14
ATOM 18152 O O . VAL A 1 3 ? -9.256 19.440 -13.598 1.00 0.00 135 VAL A O 14
ATOM 18165 N N . ALA A 1 4 ? -7.902 20.236 -11.988 1.00 0.00 136 ALA A N 14
ATOM 18166 C CA . ALA A 1 4 ? -8.235 19.184 -11.036 1.00 0.00 136 ALA A CA 14
ATOM 18167 C C . ALA A 1 4 ? -9.618 19.408 -10.433 1.00 0.00 136 ALA A C 14
ATOM 18168 O O . ALA A 1 4 ? -9.931 20.502 -9.964 1.00 0.00 136 ALA A O 14
ATOM 18175 N N . ARG A 1 5 ? -10.442 18.366 -10.454 1.00 0.00 137 ARG A N 14
ATOM 18176 C CA . ARG A 1 5 ? -11.794 18.449 -9.912 1.00 0.00 137 ARG A CA 14
ATOM 18177 C C . ARG A 1 5 ? -12.345 17.059 -9.604 1.00 0.00 137 ARG A C 14
ATOM 18178 O O . ARG A 1 5 ? -12.517 16.239 -10.506 1.00 0.00 137 ARG A O 14
ATOM 18199 N N . CYS A 1 6 ? -12.628 16.801 -8.330 1.00 0.00 138 CYS A N 14
ATOM 18200 C CA . CYS A 1 6 ? -13.169 15.510 -7.921 1.00 0.00 138 CYS A CA 14
ATOM 18201 C C . CYS A 1 6 ? -14.486 15.241 -8.640 1.00 0.00 138 CYS A C 14
ATOM 18202 O O . CYS A 1 6 ? -15.545 15.707 -8.216 1.00 0.00 138 CYS A O 14
ATOM 18209 N N . GLN A 1 7 ? -14.405 14.501 -9.743 1.00 0.00 139 GLN A N 14
ATOM 18210 C CA . GLN A 1 7 ? -15.583 14.184 -10.547 1.00 0.00 139 GLN A CA 14
ATOM 18211 C C . GLN A 1 7 ? -16.293 12.921 -10.066 1.00 0.00 139 GLN A C 14
ATOM 18212 O O . GLN A 1 7 ? -16.741 12.108 -10.875 1.00 0.00 139 GLN A O 14
ATOM 18226 N N . VAL A 1 8 ? -16.413 12.760 -8.752 1.00 0.00 140 VAL A N 14
ATOM 18227 C CA . VAL A 1 8 ? -17.094 11.597 -8.195 1.00 0.00 140 VAL A CA 14
ATOM 18228 C C . VAL A 1 8 ? -18.583 11.891 -8.014 1.00 0.00 140 VAL A C 14
ATOM 18229 O O . VAL A 1 8 ? -18.951 12.881 -7.384 1.00 0.00 140 VAL A O 14
ATOM 18242 N N . PRO A 1 9 ? -19.465 11.044 -8.573 1.00 0.00 141 PRO A N 14
ATOM 18243 C CA . PRO A 1 9 ? -20.916 11.235 -8.471 1.00 0.00 141 PRO A CA 14
ATOM 18244 C C . PRO A 1 9 ? -21.366 11.609 -7.061 1.00 0.00 141 PRO A C 14
ATOM 18245 O O . PRO A 1 9 ? -21.971 12.661 -6.853 1.00 0.00 141 PRO A O 14
ATOM 18256 N N . ASP A 1 10 ? -21.074 10.743 -6.098 1.00 0.00 142 ASP A N 14
ATOM 18257 C CA . ASP A 1 10 ? -21.454 10.985 -4.711 1.00 0.00 142 ASP A CA 14
ATOM 18258 C C . ASP A 1 10 ? -20.632 12.117 -4.096 1.00 0.00 142 ASP A C 14
ATOM 18259 O O . ASP A 1 10 ? -21.041 12.722 -3.105 1.00 0.00 142 ASP A O 14
ATOM 18268 N N . CYS A 1 11 ? -19.471 12.401 -4.683 1.00 0.00 143 CYS A N 14
ATOM 18269 C CA . CYS A 1 11 ? -18.603 13.461 -4.178 1.00 0.00 143 CYS A CA 14
ATOM 18270 C C . CYS A 1 11 ? -18.131 14.376 -5.304 1.00 0.00 143 CYS A C 14
ATOM 18271 O O . CYS A 1 11 ? -17.131 14.100 -5.967 1.00 0.00 143 CYS A O 14
ATOM 18278 N N . GLU A 1 12 ? -18.858 15.470 -5.512 1.00 0.00 144 GLU A N 14
ATOM 18279 C CA . GLU A 1 12 ? -18.512 16.433 -6.553 1.00 0.00 144 GLU A CA 14
ATOM 18280 C C . GLU A 1 12 ? -17.731 17.601 -5.960 1.00 0.00 144 GLU A C 14
ATOM 18281 O O . GLU A 1 12 ? -18.278 18.684 -5.750 1.00 0.00 144 GLU A O 14
ATOM 18293 N N . ALA A 1 13 ? -16.452 17.369 -5.685 1.00 0.00 145 ALA A N 14
ATOM 18294 C CA . ALA A 1 13 ? -15.596 18.399 -5.107 1.00 0.00 145 ALA A CA 14
ATOM 18295 C C . ALA A 1 13 ? -14.906 19.223 -6.188 1.00 0.00 145 ALA A C 14
ATOM 18296 O O . ALA A 1 13 ? -14.625 18.727 -7.279 1.00 0.00 145 ALA A O 14
ATOM 18303 N N . ASP A 1 14 ? -14.632 20.486 -5.873 1.00 0.00 146 ASP A N 14
ATOM 18304 C CA . ASP A 1 14 ? -13.972 21.384 -6.814 1.00 0.00 146 ASP A CA 14
ATOM 18305 C C . ASP A 1 14 ? -12.552 21.700 -6.354 1.00 0.00 146 ASP A C 14
ATOM 18306 O O . ASP A 1 14 ? -12.250 22.827 -5.959 1.00 0.00 146 ASP A O 14
ATOM 18315 N N . ILE A 1 15 ? -11.683 20.695 -6.407 1.00 0.00 147 ILE A N 14
ATOM 18316 C CA . ILE A 1 15 ? -10.294 20.861 -5.994 1.00 0.00 147 ILE A CA 14
ATOM 18317 C C . ILE A 1 15 ? -9.479 21.564 -7.075 1.00 0.00 147 ILE A C 14
ATOM 18318 O O . ILE A 1 15 ? -8.576 20.974 -7.669 1.00 0.00 147 ILE A O 14
ATOM 18334 N N . SER A 1 16 ? -9.800 22.829 -7.326 1.00 0.00 148 SER A N 14
ATOM 18335 C CA . SER A 1 16 ? -9.094 23.609 -8.335 1.00 0.00 148 SER A CA 14
ATOM 18336 C C . SER A 1 16 ? -8.015 24.480 -7.696 1.00 0.00 148 SER A C 14
ATOM 18337 O O . SER A 1 16 ? -7.652 25.528 -8.231 1.00 0.00 148 SER A O 14
ATOM 18345 N N . GLU A 1 17 ? -7.507 24.039 -6.549 1.00 0.00 149 GLU A N 14
ATOM 18346 C CA . GLU A 1 17 ? -6.469 24.778 -5.839 1.00 0.00 149 GLU A CA 14
ATOM 18347 C C . GLU A 1 17 ? -5.726 23.868 -4.866 1.00 0.00 149 GLU A C 14
ATOM 18348 O O . GLU A 1 17 ? -5.237 24.319 -3.831 1.00 0.00 149 GLU A O 14
ATOM 18360 N N . LEU A 1 18 ? -5.645 22.585 -5.207 1.00 0.00 150 LEU A N 14
ATOM 18361 C CA . LEU A 1 18 ? -4.962 21.612 -4.362 1.00 0.00 150 LEU A CA 14
ATOM 18362 C C . LEU A 1 18 ? -3.551 21.343 -4.878 1.00 0.00 150 LEU A C 14
ATOM 18363 O O . LEU A 1 18 ? -3.203 21.733 -5.993 1.00 0.00 150 LEU A O 14
ATOM 18379 N N . LYS A 1 19 ? -2.745 20.676 -4.062 1.00 0.00 151 LYS A N 14
ATOM 18380 C CA . LYS A 1 19 ? -1.373 20.354 -4.435 1.00 0.00 151 LYS A CA 14
ATOM 18381 C C . LYS A 1 19 ? -0.987 18.962 -3.943 1.00 0.00 151 LYS A C 14
ATOM 18382 O O . LYS A 1 19 ? -1.162 18.638 -2.769 1.00 0.00 151 LYS A O 14
ATOM 18401 N N . GLY A 1 20 ? -0.463 18.144 -4.850 1.00 0.00 152 GLY A N 14
ATOM 18402 C CA . GLY A 1 20 ? -0.061 16.797 -4.490 1.00 0.00 152 GLY A CA 14
ATOM 18403 C C . GLY A 1 20 ? -0.210 15.820 -5.638 1.00 0.00 152 GLY A C 14
ATOM 18404 O O . GLY A 1 20 ? 0.302 16.057 -6.733 1.00 0.00 152 GLY A O 14
ATOM 18408 N N . TYR A 1 21 ? -0.911 14.718 -5.389 1.00 0.00 153 TYR A N 14
ATOM 18409 C CA . TYR A 1 21 ? -1.123 13.700 -6.413 1.00 0.00 153 TYR A CA 14
ATOM 18410 C C . TYR A 1 21 ? -2.590 13.642 -6.825 1.00 0.00 153 TYR A C 14
ATOM 18411 O O . TYR A 1 21 ? -2.909 13.395 -7.989 1.00 0.00 153 TYR A O 14
ATOM 18429 N N . HIS A 1 22 ? -3.481 13.869 -5.864 1.00 0.00 154 HIS A N 14
ATOM 18430 C CA . HIS A 1 22 ? -4.915 13.844 -6.132 1.00 0.00 154 HIS A CA 14
ATOM 18431 C C . HIS A 1 22 ? -5.308 14.920 -7.141 1.00 0.00 154 HIS A C 14
ATOM 18432 O O . HIS A 1 22 ? -6.375 14.851 -7.750 1.00 0.00 154 HIS A O 14
ATOM 18446 N N . LYS A 1 23 ? -4.441 15.914 -7.313 1.00 0.00 155 LYS A N 14
ATOM 18447 C CA . LYS A 1 23 ? -4.705 17.002 -8.249 1.00 0.00 155 LYS A CA 14
ATOM 18448 C C . LYS A 1 23 ? -4.734 16.487 -9.685 1.00 0.00 155 LYS A C 14
ATOM 18449 O O . LYS A 1 23 ? -5.601 16.866 -10.472 1.00 0.00 155 LYS A O 14
ATOM 18468 N N . ARG A 1 24 ? -3.779 15.625 -10.019 1.00 0.00 156 ARG A N 14
ATOM 18469 C CA . ARG A 1 24 ? -3.691 15.059 -11.362 1.00 0.00 156 ARG A CA 14
ATOM 18470 C C . ARG A 1 24 ? -4.484 13.756 -11.473 1.00 0.00 156 ARG A C 14
ATOM 18471 O O . ARG A 1 24 ? -4.090 12.846 -12.200 1.00 0.00 156 ARG A O 14
ATOM 18492 N N . HIS A 1 25 ? -5.599 13.671 -10.755 1.00 0.00 157 HIS A N 14
ATOM 18493 C CA . HIS A 1 25 ? -6.432 12.473 -10.788 1.00 0.00 157 HIS A CA 14
ATOM 18494 C C . HIS A 1 25 ? -7.906 12.809 -10.564 1.00 0.00 157 HIS A C 14
ATOM 18495 O O . HIS A 1 25 ? -8.701 11.935 -10.221 1.00 0.00 157 HIS A O 14
ATOM 18509 N N . ARG A 1 26 ? -8.267 14.076 -10.765 1.00 0.00 158 ARG A N 14
ATOM 18510 C CA . ARG A 1 26 ? -9.648 14.525 -10.589 1.00 0.00 158 ARG A CA 14
ATOM 18511 C C . ARG A 1 26 ? -10.261 13.953 -9.312 1.00 0.00 158 ARG A C 14
ATOM 18512 O O . ARG A 1 26 ? -11.287 13.271 -9.354 1.00 0.00 158 ARG A O 14
ATOM 18533 N N . VAL A 1 27 ? -9.626 14.237 -8.180 1.00 0.00 159 VAL A N 14
ATOM 18534 C CA . VAL A 1 27 ? -10.104 13.755 -6.890 1.00 0.00 159 VAL A CA 14
ATOM 18535 C C . VAL A 1 27 ? -9.658 14.684 -5.766 1.00 0.00 159 VAL A C 14
ATOM 18536 O O . VAL A 1 27 ? -8.581 15.277 -5.830 1.00 0.00 159 VAL A O 14
ATOM 18549 N N . CYS A 1 28 ? -10.490 14.811 -4.738 1.00 0.00 160 CYS A N 14
ATOM 18550 C CA . CYS A 1 28 ? -10.178 15.674 -3.606 1.00 0.00 160 CYS A CA 14
ATOM 18551 C C . CYS A 1 28 ? -9.358 14.928 -2.556 1.00 0.00 160 CYS A C 14
ATOM 18552 O O . CYS A 1 28 ? -9.330 13.698 -2.532 1.00 0.00 160 CYS A O 14
ATOM 18559 N N . LEU A 1 29 ? -8.688 15.684 -1.692 1.00 0.00 161 LEU A N 14
ATOM 18560 C CA . LEU A 1 29 ? -7.863 15.101 -0.639 1.00 0.00 161 LEU A CA 14
ATOM 18561 C C . LEU A 1 29 ? -8.687 14.189 0.264 1.00 0.00 161 LEU A C 14
ATOM 18562 O O . LEU A 1 29 ? -8.201 13.160 0.733 1.00 0.00 161 LEU A O 14
ATOM 18578 N N . ARG A 1 30 ? -9.937 14.574 0.508 1.00 0.00 162 ARG A N 14
ATOM 18579 C CA . ARG A 1 30 ? -10.827 13.792 1.357 1.00 0.00 162 ARG A CA 14
ATOM 18580 C C . ARG A 1 30 ? -10.986 12.370 0.826 1.00 0.00 162 ARG A C 14
ATOM 18581 O O . ARG A 1 30 ? -11.095 11.417 1.598 1.00 0.00 162 ARG A O 14
ATOM 18602 N N . CYS A 1 31 ? -10.997 12.236 -0.496 1.00 0.00 163 CYS A N 14
ATOM 18603 C CA . CYS A 1 31 ? -11.144 10.930 -1.130 1.00 0.00 163 CYS A CA 14
ATOM 18604 C C . CYS A 1 31 ? -9.821 10.168 -1.121 1.00 0.00 163 CYS A C 14
ATOM 18605 O O . CYS A 1 31 ? -9.802 8.937 -1.123 1.00 0.00 163 CYS A O 14
ATOM 18612 N N . ALA A 1 32 ? -8.716 10.908 -1.113 1.00 0.00 164 ALA A N 14
ATOM 18613 C CA . ALA A 1 32 ? -7.390 10.302 -1.106 1.00 0.00 164 ALA A CA 14
ATOM 18614 C C . ALA A 1 32 ? -7.092 9.644 0.237 1.00 0.00 164 ALA A C 14
ATOM 18615 O O . ALA A 1 32 ? -6.478 8.578 0.294 1.00 0.00 164 ALA A O 14
ATOM 18622 N N . THR A 1 33 ? -7.530 10.285 1.315 1.00 0.00 165 THR A N 14
ATOM 18623 C CA . THR A 1 33 ? -7.307 9.760 2.658 1.00 0.00 165 THR A CA 14
ATOM 18624 C C . THR A 1 33 ? -8.314 8.666 2.994 1.00 0.00 165 THR A C 14
ATOM 18625 O O . THR A 1 33 ? -7.975 7.674 3.640 1.00 0.00 165 THR A O 14
ATOM 18636 N N . ALA A 1 34 ? -9.553 8.852 2.554 1.00 0.00 166 ALA A N 14
ATOM 18637 C CA . ALA A 1 34 ? -10.609 7.881 2.808 1.00 0.00 166 ALA A CA 14
ATOM 18638 C C . ALA A 1 34 ? -10.327 6.565 2.091 1.00 0.00 166 ALA A C 14
ATOM 18639 O O . ALA A 1 34 ? -9.655 6.540 1.062 1.00 0.00 166 ALA A O 14
ATOM 18646 N N . SER A 1 35 ? -10.847 5.473 2.643 1.00 0.00 167 SER A N 14
ATOM 18647 C CA . SER A 1 35 ? -10.651 4.152 2.055 1.00 0.00 167 SER A CA 14
ATOM 18648 C C . SER A 1 35 ? -11.202 4.103 0.633 1.00 0.00 167 SER A C 14
ATOM 18649 O O . SER A 1 35 ? -10.453 3.928 -0.329 1.00 0.00 167 SER A O 14
ATOM 18657 N N . PHE A 1 36 ? -12.515 4.258 0.509 1.00 0.00 168 PHE A N 14
ATOM 18658 C CA . PHE A 1 36 ? -13.169 4.232 -0.796 1.00 0.00 168 PHE A CA 14
ATOM 18659 C C . PHE A 1 36 ? -14.343 5.205 -0.834 1.00 0.00 168 PHE A C 14
ATOM 18660 O O . PHE A 1 36 ? -14.661 5.850 0.165 1.00 0.00 168 PHE A O 14
ATOM 18677 N N . VAL A 1 37 ? -14.983 5.305 -1.993 1.00 0.00 169 VAL A N 14
ATOM 18678 C CA . VAL A 1 37 ? -16.122 6.200 -2.162 1.00 0.00 169 VAL A CA 14
ATOM 18679 C C . VAL A 1 37 ? -17.228 5.537 -2.976 1.00 0.00 169 VAL A C 14
ATOM 18680 O O . VAL A 1 37 ? -16.958 4.768 -3.898 1.00 0.00 169 VAL A O 14
ATOM 18693 N N . VAL A 1 38 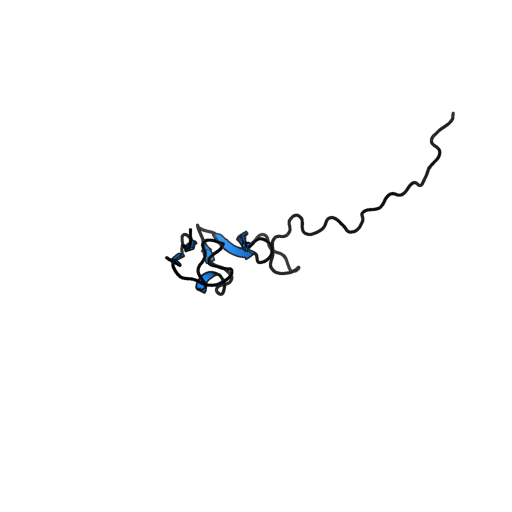? -18.474 5.843 -2.632 1.00 0.00 170 VAL A N 14
ATOM 18694 C CA . VAL A 1 38 ? -19.621 5.277 -3.332 1.00 0.00 170 VAL A CA 14
ATOM 18695 C C . VAL A 1 38 ? -19.795 5.925 -4.702 1.00 0.00 170 VAL A C 14
ATOM 18696 O O . VAL A 1 38 ? -20.660 6.782 -4.891 1.00 0.00 170 VAL A O 14
ATOM 18709 N N . LEU A 1 39 ? -18.967 5.511 -5.656 1.00 0.00 171 LEU A N 14
ATOM 18710 C CA . LEU A 1 39 ? -19.028 6.049 -7.008 1.00 0.00 171 LEU A CA 14
ATOM 18711 C C . LEU A 1 39 ? -20.399 5.810 -7.632 1.00 0.00 171 LEU A C 14
ATOM 18712 O O . LEU A 1 39 ? -21.328 5.363 -6.959 1.00 0.00 171 LEU A O 14
ATOM 18728 N N . ASP A 1 40 ? -20.521 6.115 -8.922 1.00 0.00 172 ASP A N 14
ATOM 18729 C CA . ASP A 1 40 ? -21.780 5.939 -9.640 1.00 0.00 172 ASP A CA 14
ATOM 18730 C C . ASP A 1 40 ? -22.335 4.529 -9.458 1.00 0.00 172 ASP A C 14
ATOM 18731 O O . ASP A 1 40 ? -21.961 3.606 -10.183 1.00 0.00 172 ASP A O 14
ATOM 18740 N N . GLY A 1 41 ? -23.230 4.371 -8.487 1.00 0.00 173 GLY A N 14
ATOM 18741 C CA . GLY A 1 41 ? -23.829 3.074 -8.227 1.00 0.00 173 GLY A CA 14
ATOM 18742 C C . GLY A 1 41 ? -22.799 1.974 -8.054 1.00 0.00 173 GLY A C 14
ATOM 18743 O O . GLY A 1 41 ? -23.044 0.823 -8.416 1.00 0.00 173 GLY A O 14
ATOM 18747 N N . GLU A 1 42 ? -21.644 2.329 -7.502 1.00 0.00 174 GLU A N 14
ATOM 18748 C CA . GLU A 1 42 ? -20.574 1.361 -7.284 1.00 0.00 174 GLU A CA 14
ATOM 18749 C C . GLU A 1 42 ? -19.591 1.864 -6.233 1.00 0.00 174 GLU A C 14
ATOM 18750 O O . GLU A 1 42 ? -19.652 3.019 -5.814 1.00 0.00 174 GLU A O 14
ATOM 18762 N N . ASN A 1 43 ? -18.686 0.987 -5.812 1.00 0.00 175 ASN A N 14
ATOM 18763 C CA . ASN A 1 43 ? -17.687 1.340 -4.810 1.00 0.00 175 ASN A CA 14
ATOM 18764 C C . ASN A 1 43 ? -16.278 1.186 -5.374 1.00 0.00 175 ASN A C 14
ATOM 18765 O O . ASN A 1 43 ? -15.805 0.071 -5.589 1.00 0.00 175 ASN A O 14
ATOM 18776 N N . LYS A 1 44 ? -15.615 2.311 -5.613 1.00 0.00 176 LYS A N 14
ATOM 18777 C CA . LYS A 1 44 ? -14.262 2.298 -6.156 1.00 0.00 176 LYS A CA 14
ATOM 18778 C C . LYS A 1 44 ? -13.237 2.636 -5.077 1.00 0.00 176 LYS A C 14
ATOM 18779 O O . LYS A 1 44 ? -13.530 3.377 -4.140 1.00 0.00 176 LYS A O 14
ATOM 18798 N N . ARG A 1 45 ? -12.034 2.090 -5.221 1.00 0.00 177 ARG A N 14
ATOM 18799 C CA . ARG A 1 45 ? -10.962 2.335 -4.263 1.00 0.00 177 ARG A CA 14
ATOM 18800 C C . ARG A 1 45 ? -9.765 2.990 -4.945 1.00 0.00 177 ARG A C 14
ATOM 18801 O O . ARG A 1 45 ? -9.272 2.498 -5.960 1.00 0.00 177 ARG A O 14
ATOM 18822 N N . TYR A 1 46 ? -9.305 4.101 -4.383 1.00 0.00 178 TYR A N 14
ATOM 18823 C CA . TYR A 1 46 ? -8.168 4.824 -4.940 1.00 0.00 178 TYR A CA 14
ATOM 18824 C C . TYR A 1 46 ? -6.922 3.946 -4.975 1.00 0.00 178 TYR A C 14
ATOM 18825 O O . TYR A 1 46 ? -6.374 3.587 -3.932 1.00 0.00 178 TYR A O 14
ATOM 18843 N N . CYS A 1 47 ? -6.481 3.606 -6.181 1.00 0.00 179 CYS A N 14
ATOM 18844 C CA . CYS A 1 47 ? -5.296 2.771 -6.355 1.00 0.00 179 CYS A CA 14
ATOM 18845 C C . CYS A 1 47 ? -4.034 3.629 -6.390 1.00 0.00 179 CYS A C 14
ATOM 18846 O O . CYS A 1 47 ? -3.784 4.341 -7.360 1.00 0.00 179 CYS A O 14
ATOM 18853 N N . GLN A 1 48 ? -3.247 3.560 -5.323 1.00 0.00 180 GLN A N 14
ATOM 18854 C CA . GLN A 1 48 ? -2.014 4.335 -5.230 1.00 0.00 180 GLN A CA 14
ATOM 18855 C C . GLN A 1 48 ? -0.973 3.856 -6.241 1.00 0.00 180 GLN A C 14
ATOM 18856 O O . GLN A 1 48 ? 0.021 4.540 -6.488 1.00 0.00 180 GLN A O 14
ATOM 18870 N N . GLN A 1 49 ? -1.200 2.679 -6.819 1.00 0.00 181 GLN A N 14
ATOM 18871 C CA . GLN A 1 49 ? -0.270 2.120 -7.795 1.00 0.00 181 GLN A CA 14
ATOM 18872 C C . GLN A 1 49 ? -0.408 2.808 -9.151 1.00 0.00 181 GLN A C 14
ATOM 18873 O O . GLN A 1 49 ? 0.582 3.014 -9.854 1.00 0.00 181 GLN A O 14
ATOM 18887 N N . CYS A 1 50 ? -1.638 3.156 -9.516 1.00 0.00 182 CYS A N 14
ATOM 18888 C CA . CYS A 1 50 ? -1.895 3.814 -10.793 1.00 0.00 182 CYS A CA 14
ATOM 18889 C C . CYS A 1 50 ? -2.370 5.252 -10.592 1.00 0.00 182 CYS A C 14
ATOM 18890 O O . CYS A 1 50 ? -2.256 6.083 -11.493 1.00 0.00 182 CYS A O 14
ATOM 18897 N N . GLY A 1 51 ? -2.906 5.540 -9.410 1.00 0.00 183 GLY A N 14
ATOM 18898 C CA . GLY A 1 51 ? -3.388 6.877 -9.122 1.00 0.00 183 GLY A CA 14
ATOM 18899 C C . GLY A 1 51 ? -4.875 7.028 -9.385 1.00 0.00 183 GLY A C 14
ATOM 18900 O O . GLY A 1 51 ? -5.587 7.663 -8.609 1.00 0.00 183 GLY A O 14
ATOM 18904 N N . LYS A 1 52 ? -5.342 6.442 -10.483 1.00 0.00 184 LYS A N 14
ATOM 18905 C CA . LYS A 1 52 ? -6.752 6.514 -10.846 1.00 0.00 184 LYS A CA 14
ATOM 18906 C C . LYS A 1 52 ? -7.598 5.638 -9.928 1.00 0.00 184 LYS A C 14
ATOM 18907 O O . LYS A 1 52 ? -7.075 4.967 -9.039 1.00 0.00 184 LYS A O 14
ATOM 18926 N N . PHE A 1 53 ? -8.910 5.650 -10.151 1.00 0.00 185 PHE A N 14
ATOM 18927 C CA . PHE A 1 53 ? -9.830 4.856 -9.344 1.00 0.00 185 PHE A CA 14
ATOM 18928 C C . PHE A 1 53 ? -9.951 3.438 -9.894 1.00 0.00 185 PHE A C 14
ATOM 18929 O O . PHE A 1 53 ? -9.711 3.198 -11.077 1.00 0.00 185 PHE A O 14
ATOM 18946 N N . HIS A 1 54 ? -10.331 2.503 -9.028 1.00 0.00 186 HIS A N 14
ATOM 18947 C CA . HIS A 1 54 ? -10.489 1.109 -9.427 1.00 0.00 186 HIS A CA 14
ATOM 18948 C C . HIS A 1 54 ? -11.733 0.500 -8.788 1.00 0.00 186 HIS A C 14
ATOM 18949 O O . HIS A 1 54 ? -12.325 1.084 -7.882 1.00 0.00 186 HIS A O 14
ATOM 18963 N N . LEU A 1 55 ? -12.124 -0.674 -9.270 1.00 0.00 187 LEU A N 14
ATOM 18964 C CA . LEU A 1 55 ? -13.301 -1.361 -8.749 1.00 0.00 187 LEU A CA 14
ATOM 18965 C C . LEU A 1 55 ? -12.945 -2.207 -7.530 1.00 0.00 187 LEU A C 14
ATOM 18966 O O . LEU A 1 55 ? -11.907 -2.868 -7.501 1.00 0.00 187 LEU A O 14
ATOM 18982 N N . LEU A 1 56 ? -13.814 -2.179 -6.523 1.00 0.00 188 LEU A N 14
ATOM 18983 C CA . LEU A 1 56 ? -13.592 -2.942 -5.299 1.00 0.00 188 LEU A CA 14
ATOM 18984 C C . LEU A 1 56 ? -13.568 -4.452 -5.565 1.00 0.00 188 LEU A C 14
ATOM 18985 O O . LEU A 1 56 ? -12.727 -5.160 -5.013 1.00 0.00 188 LEU A O 14
ATOM 19001 N N . PRO A 1 57 ? -14.483 -4.983 -6.406 1.00 0.00 189 PRO A N 14
ATOM 19002 C CA . PRO A 1 57 ? -14.518 -6.422 -6.704 1.00 0.00 189 PRO A CA 14
ATOM 19003 C C . PRO A 1 57 ? -13.227 -6.913 -7.353 1.00 0.00 189 PRO A C 14
ATOM 19004 O O . PRO A 1 57 ? -12.957 -8.114 -7.385 1.00 0.00 189 PRO A O 14
ATOM 19015 N N . ASP A 1 58 ? -12.432 -5.981 -7.875 1.00 0.00 190 ASP A N 14
ATOM 19016 C CA . ASP A 1 58 ? -11.174 -6.327 -8.523 1.00 0.00 190 ASP A CA 14
ATOM 19017 C C . ASP A 1 58 ? -9.994 -6.102 -7.582 1.00 0.00 190 ASP A C 14
ATOM 19018 O O . ASP A 1 58 ? -8.914 -5.695 -8.013 1.00 0.00 190 ASP A O 14
ATOM 19027 N N . PHE A 1 59 ? -10.205 -6.367 -6.297 1.00 0.00 191 PHE A N 14
ATOM 19028 C CA . PHE A 1 59 ? -9.156 -6.195 -5.297 1.00 0.00 191 PHE A CA 14
ATOM 19029 C C . PHE A 1 59 ? -8.835 -7.520 -4.611 1.00 0.00 191 PHE A C 14
ATOM 19030 O O . PHE A 1 59 ? -9.562 -8.501 -4.764 1.00 0.00 191 PHE A O 14
ATOM 19047 N N . ASP A 1 60 ? -7.741 -7.539 -3.857 1.00 0.00 192 ASP A N 14
ATOM 19048 C CA . ASP A 1 60 ? -7.324 -8.743 -3.148 1.00 0.00 192 ASP A CA 14
ATOM 19049 C C . ASP A 1 60 ? -6.413 -8.395 -1.974 1.00 0.00 192 ASP A C 14
ATOM 19050 O O . ASP A 1 60 ? -6.147 -7.223 -1.709 1.00 0.00 192 ASP A O 14
ATOM 19059 N N . GLU A 1 61 ? -5.938 -9.420 -1.275 1.00 0.00 193 GLU A N 14
ATOM 19060 C CA . GLU A 1 61 ? -5.057 -9.222 -0.131 1.00 0.00 193 GLU A CA 14
ATOM 19061 C C . GLU A 1 61 ? -3.686 -8.730 -0.578 1.00 0.00 193 GLU A C 14
ATOM 19062 O O . GLU A 1 61 ? -3.248 -9.009 -1.695 1.00 0.00 193 GLU A O 14
ATOM 19074 N N . GLY A 1 62 ? -3.010 -7.995 0.299 1.00 0.00 194 GLY A N 14
ATOM 19075 C CA . GLY A 1 62 ? -1.694 -7.475 -0.026 1.00 0.00 194 GLY A CA 14
ATOM 19076 C C . GLY A 1 62 ? -1.550 -6.005 0.320 1.00 0.00 194 GLY A C 14
ATOM 19077 O O . GLY A 1 62 ? -1.172 -5.658 1.438 1.00 0.00 194 GLY A O 14
ATOM 19081 N N . LYS A 1 63 ? -1.851 -5.140 -0.643 1.00 0.00 195 LYS A N 14
ATOM 19082 C CA . LYS A 1 63 ? -1.751 -3.700 -0.435 1.00 0.00 195 LYS A CA 14
ATOM 19083 C C . LYS A 1 63 ? -2.846 -2.964 -1.201 1.00 0.00 195 LYS A C 14
ATOM 19084 O O . LYS A 1 63 ? -3.657 -3.580 -1.891 1.00 0.00 195 LYS A O 14
ATOM 19103 N N . ARG A 1 64 ? -2.862 -1.641 -1.074 1.00 0.00 196 ARG A N 14
ATOM 19104 C CA . ARG A 1 64 ? -3.856 -0.819 -1.754 1.00 0.00 196 ARG A CA 14
ATOM 19105 C C . ARG A 1 64 ? -3.497 -0.641 -3.227 1.00 0.00 196 ARG A C 14
ATOM 19106 O O . ARG A 1 64 ? -3.247 0.473 -3.687 1.00 0.00 196 ARG A O 14
ATOM 19127 N N . SER A 1 65 ? -3.471 -1.750 -3.960 1.00 0.00 197 SER A N 14
ATOM 19128 C CA . SER A 1 65 ? -3.143 -1.719 -5.381 1.00 0.00 197 SER A CA 14
ATOM 19129 C C . SER A 1 65 ? -3.750 -2.915 -6.105 1.00 0.00 197 SER A C 14
ATOM 19130 O O . SER A 1 65 ? -3.968 -3.970 -5.508 1.00 0.00 197 SER A O 14
ATOM 19138 N N . CYS A 1 66 ? -4.022 -2.745 -7.394 1.00 0.00 198 CYS A N 14
ATOM 19139 C CA . CYS A 1 66 ? -4.605 -3.811 -8.200 1.00 0.00 198 CYS A CA 14
ATOM 19140 C C . CYS A 1 66 ? -3.602 -4.942 -8.412 1.00 0.00 198 CYS A C 14
ATOM 19141 O O . CYS A 1 66 ? -2.391 -4.731 -8.346 1.00 0.00 198 CYS A O 14
ATOM 19148 N N . ARG A 1 67 ? -4.115 -6.140 -8.666 1.00 0.00 199 ARG A N 14
ATOM 19149 C CA . ARG A 1 67 ? -3.265 -7.304 -8.889 1.00 0.00 199 ARG A CA 14
ATOM 19150 C C . ARG A 1 67 ? -3.648 -8.019 -10.181 1.00 0.00 199 ARG A C 14
ATOM 19151 O O . ARG A 1 67 ? -4.324 -9.047 -10.157 1.00 0.00 199 ARG A O 14
ATOM 19172 N N . ARG A 1 68 ? -3.211 -7.467 -11.308 1.00 0.00 200 ARG A N 14
ATOM 19173 C CA . ARG A 1 68 ? -3.508 -8.049 -12.610 1.00 0.00 200 ARG A CA 14
ATOM 19174 C C . ARG A 1 68 ? -2.481 -9.118 -12.974 1.00 0.00 200 ARG A C 14
ATOM 19175 O O . ARG A 1 68 ? -2.801 -10.094 -13.655 1.00 0.00 200 ARG A O 14
ATOM 19196 N N . LYS A 1 69 ? -1.247 -8.928 -12.519 1.00 0.00 201 LYS A N 14
ATOM 19197 C CA . LYS A 1 69 ? -0.175 -9.875 -12.798 1.00 0.00 201 LYS A CA 14
ATOM 19198 C C . LYS A 1 69 ? 0.992 -9.676 -11.837 1.00 0.00 201 LYS A C 14
ATOM 19199 O O . LYS A 1 69 ? 1.981 -9.025 -12.172 1.00 0.00 201 LYS A O 14
ATOM 19218 N N . LEU A 1 70 ? 0.871 -10.242 -10.639 1.00 0.00 202 LEU A N 14
ATOM 19219 C CA . LEU A 1 70 ? 1.916 -10.126 -9.630 1.00 0.00 202 LEU A CA 14
ATOM 19220 C C . LEU A 1 70 ? 2.589 -11.474 -9.389 1.00 0.00 202 LEU A C 14
ATOM 19221 O O . LEU A 1 70 ? 3.793 -11.542 -9.146 1.00 0.00 202 LEU A O 14
ATOM 19237 N N . GLU A 1 71 ? 1.802 -12.542 -9.458 1.00 0.00 203 GLU A N 14
ATOM 19238 C CA . GLU A 1 71 ? 2.319 -13.889 -9.248 1.00 0.00 203 GLU A CA 14
ATOM 19239 C C . GLU A 1 71 ? 2.950 -14.021 -7.865 1.00 0.00 203 GLU A C 14
ATOM 19240 O O . GLU A 1 71 ? 4.030 -13.488 -7.611 1.00 0.00 203 GLU A O 14
ATOM 19252 N N . ARG A 1 72 ? 2.270 -14.736 -6.976 1.00 0.00 204 ARG A N 14
ATOM 19253 C CA . ARG A 1 72 ? 2.764 -14.939 -5.618 1.00 0.00 204 ARG A CA 14
ATOM 19254 C C . ARG A 1 72 ? 2.655 -16.405 -5.214 1.00 0.00 204 ARG A C 14
ATOM 19255 O O . ARG A 1 72 ? 3.660 -17.109 -5.113 1.00 0.00 204 ARG A O 14
ATOM 19276 N N . HIS A 1 73 ? 1.427 -16.858 -4.980 1.00 0.00 205 HIS A N 14
ATOM 19277 C CA . HIS A 1 73 ? 1.187 -18.241 -4.585 1.00 0.00 205 HIS A CA 14
ATOM 19278 C C . HIS A 1 73 ? 1.887 -18.561 -3.268 1.00 0.00 205 HIS A C 14
ATOM 19279 O O . HIS A 1 73 ? 3.090 -18.824 -3.241 1.00 0.00 205 HIS A O 14
ATOM 19294 N N . ASN A 1 74 ? 1.127 -18.536 -2.178 1.00 0.00 206 ASN A N 14
ATOM 19295 C CA . ASN A 1 74 ? 1.675 -18.822 -0.858 1.00 0.00 206 ASN A CA 14
ATOM 19296 C C . ASN A 1 74 ? 1.804 -20.327 -0.635 1.00 0.00 206 ASN A C 14
ATOM 19297 O O . ASN A 1 74 ? 1.121 -21.120 -1.283 1.00 0.00 206 ASN A O 14
ATOM 19308 N N . ASN A 1 75 ? 2.683 -20.710 0.284 1.00 0.00 207 ASN A N 14
ATOM 19309 C CA . ASN A 1 75 ? 2.901 -22.119 0.593 1.00 0.00 207 ASN A CA 14
ATOM 19310 C C . ASN A 1 75 ? 3.347 -22.295 2.042 1.00 0.00 207 ASN A C 14
ATOM 19311 O O . ASN A 1 75 ? 2.804 -23.122 2.773 1.00 0.00 207 ASN A O 14
ATOM 19322 N N . ARG A 1 76 ? 4.339 -21.511 2.448 1.00 0.00 208 ARG A N 14
ATOM 19323 C CA . ARG A 1 76 ? 4.859 -21.580 3.810 1.00 0.00 208 ARG A CA 14
ATOM 19324 C C . ARG A 1 76 ? 4.947 -20.189 4.430 1.00 0.00 208 ARG A C 14
ATOM 19325 O O . ARG A 1 76 ? 4.659 -19.188 3.775 1.00 0.00 208 ARG A O 14
ATOM 19346 N N . ARG A 1 77 ? 5.345 -20.136 5.698 1.00 0.00 209 ARG A N 14
ATOM 19347 C CA . ARG A 1 77 ? 5.470 -18.868 6.406 1.00 0.00 209 ARG A CA 14
ATOM 19348 C C . ARG A 1 77 ? 6.933 -18.453 6.526 1.00 0.00 209 ARG A C 14
ATOM 19349 O O . ARG A 1 77 ? 7.782 -19.243 6.941 1.00 0.00 209 ARG A O 14
ATOM 19370 N N . LYS A 1 78 ? 7.221 -17.208 6.160 1.00 0.00 210 LYS A N 14
ATOM 19371 C CA . LYS A 1 78 ? 8.582 -16.687 6.226 1.00 0.00 210 LYS A CA 14
ATOM 19372 C C . LYS A 1 78 ? 9.017 -16.489 7.675 1.00 0.00 210 LYS A C 14
ATOM 19373 O O . LYS A 1 78 ? 8.372 -15.765 8.434 1.00 0.00 210 LYS A O 14
ATOM 19392 N N . ARG A 1 79 ? 10.116 -17.136 8.051 1.00 0.00 211 ARG A N 14
ATOM 19393 C CA . ARG A 1 79 ? 10.637 -17.030 9.410 1.00 0.00 211 ARG A CA 14
ATOM 19394 C C . ARG A 1 79 ? 11.886 -16.154 9.443 1.00 0.00 211 ARG A C 14
ATOM 19395 O O . ARG A 1 79 ? 12.214 -15.487 8.461 1.00 0.00 211 ARG A O 14
ATOM 19416 N N . LYS A 1 80 ? 12.580 -16.159 10.577 1.00 0.00 212 LYS A N 14
ATOM 19417 C CA . LYS A 1 80 ? 13.793 -15.364 10.733 1.00 0.00 212 LYS A CA 14
ATOM 19418 C C . LYS A 1 80 ? 14.573 -15.785 11.979 1.00 0.00 212 LYS A C 14
ATOM 19419 O O . LYS A 1 80 ? 15.706 -16.255 11.877 1.00 0.00 212 LYS A O 14
ATOM 19438 N N . PRO A 1 81 ? 13.981 -15.626 13.179 1.00 0.00 213 PRO A N 14
ATOM 19439 C CA . PRO A 1 81 ? 14.642 -16.000 14.436 1.00 0.00 213 PRO A CA 14
ATOM 19440 C C . PRO A 1 81 ? 14.949 -17.492 14.505 1.00 0.00 213 PRO A C 14
ATOM 19441 O O . PRO A 1 81 ? 14.064 -18.327 14.321 1.00 0.00 213 PRO A O 14
ATOM 19452 N N . VAL A 1 82 ? 16.211 -17.819 14.769 1.00 0.00 214 VAL A N 14
ATOM 19453 C CA . VAL A 1 82 ? 16.634 -19.211 14.861 1.00 0.00 214 VAL A CA 14
ATOM 19454 C C . VAL A 1 82 ? 17.930 -19.336 15.657 1.00 0.00 214 VAL A C 14
ATOM 19455 O O . VAL A 1 82 ? 18.819 -18.490 15.550 1.00 0.00 214 VAL A O 14
ATOM 19468 N N . ASP A 1 83 ? 18.031 -20.393 16.454 1.00 0.00 215 ASP A N 14
ATOM 19469 C CA . ASP A 1 83 ? 19.218 -20.628 17.268 1.00 0.00 215 ASP A CA 14
ATOM 19470 C C . ASP A 1 83 ? 20.007 -21.825 16.746 1.00 0.00 215 ASP A C 14
ATOM 19471 O O . ASP A 1 83 ? 19.575 -22.970 16.876 1.00 0.00 215 ASP A O 14
ATOM 19480 N N . LYS A 1 84 ? 21.166 -21.551 16.156 1.00 0.00 216 LYS A N 14
ATOM 19481 C CA . LYS A 1 84 ? 22.017 -22.605 15.614 1.00 0.00 216 LYS A CA 14
ATOM 19482 C C . LYS A 1 84 ? 23.488 -22.217 15.707 1.00 0.00 216 LYS A C 14
ATOM 19483 O O . LYS A 1 84 ? 24.016 -21.531 14.831 1.00 0.00 216 LYS A O 14
ATOM 19502 N N . GLY A 1 85 ? 24.147 -22.661 16.772 1.00 0.00 217 GLY A N 14
ATOM 19503 C CA . GLY A 1 85 ? 25.552 -22.350 16.959 1.00 0.00 217 GLY A CA 14
ATOM 19504 C C . GLY A 1 85 ? 26.439 -23.572 16.829 1.00 0.00 217 GLY A C 14
ATOM 19505 O O . GLY A 1 85 ? 27.553 -23.487 16.311 1.00 0.00 217 GLY A O 14
ATOM 19509 N N . GLY A 1 86 ? 25.945 -24.712 17.299 1.00 0.00 218 GLY A N 14
ATOM 19510 C CA . GLY A 1 86 ? 26.714 -25.941 17.222 1.00 0.00 218 GLY A CA 14
ATOM 19511 C C . GLY A 1 86 ? 25.833 -27.174 17.179 1.00 0.00 218 GLY A C 14
ATOM 19512 O O . GLY A 1 86 ? 26.092 -28.156 17.873 1.00 0.00 218 GLY A O 14
ATOM 19516 N N . VAL A 1 87 ? 24.788 -27.124 16.359 1.00 0.00 219 VAL A N 14
ATOM 19517 C CA . VAL A 1 87 ? 23.866 -28.245 16.225 1.00 0.00 219 VAL A CA 14
ATOM 19518 C C . VAL A 1 87 ? 23.962 -28.873 14.839 1.00 0.00 219 VAL A C 14
ATOM 19519 O O . VAL A 1 87 ? 24.212 -30.071 14.707 1.00 0.00 219 VAL A O 14
ATOM 19532 N N . ALA A 1 88 ? 23.763 -28.058 13.810 1.00 0.00 220 ALA A N 14
ATOM 19533 C CA . ALA A 1 88 ? 23.829 -28.534 12.434 1.00 0.00 220 ALA A CA 14
ATOM 19534 C C . ALA A 1 88 ? 24.333 -27.441 11.497 1.00 0.00 220 ALA A C 14
ATOM 19535 O O . ALA A 1 88 ? 24.125 -26.252 11.813 1.00 0.00 220 ALA A O 14
ATOM 19545 N N . VAL A 1 3 ? -8.629 19.209 -15.563 1.00 0.00 135 VAL A N 15
ATOM 19546 C CA . VAL A 1 3 ? -8.501 20.225 -14.486 1.00 0.00 135 VAL A CA 15
ATOM 19547 C C . VAL A 1 3 ? -8.726 19.602 -13.114 1.00 0.00 135 VAL A C 15
ATOM 19548 O O . VAL A 1 3 ? -9.546 18.698 -12.958 1.00 0.00 135 VAL A O 15
ATOM 19561 N N . ALA A 1 4 ? -7.992 20.092 -12.119 1.00 0.00 136 ALA A N 15
ATOM 19562 C CA . ALA A 1 4 ? -8.112 19.583 -10.757 1.00 0.00 136 ALA A CA 15
ATOM 19563 C C . ALA A 1 4 ? -9.540 19.727 -10.242 1.00 0.00 136 ALA A C 15
ATOM 19564 O O . ALA A 1 4 ? -9.939 20.796 -9.779 1.00 0.00 136 ALA A O 15
ATOM 19571 N N . ARG A 1 5 ? -10.306 18.644 -10.327 1.00 0.00 137 ARG A N 15
ATOM 19572 C CA . ARG A 1 5 ? -11.691 18.652 -9.873 1.00 0.00 137 ARG A CA 15
ATOM 19573 C C . ARG A 1 5 ? -12.187 17.230 -9.620 1.00 0.00 137 ARG A C 15
ATOM 19574 O O . ARG A 1 5 ? -12.320 16.436 -10.552 1.00 0.00 137 ARG A O 15
ATOM 19595 N N . CYS A 1 6 ? -12.466 16.913 -8.357 1.00 0.00 138 CYS A N 15
ATOM 19596 C CA . CYS A 1 6 ? -12.955 15.587 -7.997 1.00 0.00 138 CYS A CA 15
ATOM 19597 C C . CYS A 1 6 ? -14.235 15.271 -8.762 1.00 0.00 138 CYS A C 15
ATOM 19598 O O . CYS A 1 6 ? -15.318 15.729 -8.396 1.00 0.00 138 CYS A O 15
ATOM 19605 N N . GLN A 1 7 ? -14.096 14.497 -9.834 1.00 0.00 139 GLN A N 15
ATOM 19606 C CA . GLN A 1 7 ? -15.232 14.130 -10.674 1.00 0.00 139 GLN A CA 15
ATOM 19607 C C . GLN A 1 7 ? -15.921 12.856 -10.188 1.00 0.00 139 GLN A C 15
ATOM 19608 O O . GLN A 1 7 ? -16.300 12.003 -10.993 1.00 0.00 139 GLN A O 15
ATOM 19622 N N . VAL A 1 8 ? -16.101 12.734 -8.878 1.00 0.00 140 VAL A N 15
ATOM 19623 C CA . VAL A 1 8 ? -16.765 11.566 -8.312 1.00 0.00 140 VAL A CA 15
ATOM 19624 C C . VAL A 1 8 ? -18.271 11.812 -8.209 1.00 0.00 140 VAL A C 15
ATOM 19625 O O . VAL A 1 8 ? -18.702 12.790 -7.601 1.00 0.00 140 VAL A O 15
ATOM 19638 N N . PRO A 1 9 ? -19.101 10.936 -8.812 1.00 0.00 141 PRO A N 15
ATOM 19639 C CA . PRO A 1 9 ? -20.558 11.083 -8.785 1.00 0.00 141 PRO A CA 15
ATOM 19640 C C . PRO A 1 9 ? -21.089 11.426 -7.396 1.00 0.00 141 PRO A C 15
ATOM 19641 O O . PRO A 1 9 ? -21.838 12.389 -7.228 1.00 0.00 141 PRO A O 15
ATOM 19652 N N . ASP A 1 10 ? -20.701 10.633 -6.403 1.00 0.00 142 ASP A N 15
ATOM 19653 C CA . ASP A 1 10 ? -21.143 10.857 -5.032 1.00 0.00 142 ASP A CA 15
ATOM 19654 C C . ASP A 1 10 ? -20.401 12.029 -4.393 1.00 0.00 142 ASP A C 15
ATOM 19655 O O . ASP A 1 10 ? -20.878 12.621 -3.426 1.00 0.00 142 ASP A O 15
ATOM 19664 N N . CYS A 1 11 ? -19.229 12.358 -4.934 1.00 0.00 143 CYS A N 15
ATOM 19665 C CA . CYS A 1 11 ? -18.430 13.457 -4.404 1.00 0.00 143 CYS A CA 15
ATOM 19666 C C . CYS A 1 11 ? -17.970 14.395 -5.519 1.00 0.00 143 CYS A C 15
ATOM 19667 O O . CYS A 1 11 ? -16.941 14.164 -6.156 1.00 0.00 143 CYS A O 15
ATOM 19674 N N . GLU A 1 12 ? -18.738 15.456 -5.744 1.00 0.00 144 GLU A N 15
ATOM 19675 C CA . GLU A 1 12 ? -18.408 16.435 -6.775 1.00 0.00 144 GLU A CA 15
ATOM 19676 C C . GLU A 1 12 ? -17.653 17.612 -6.170 1.00 0.00 144 GLU A C 15
ATOM 19677 O O . GLU A 1 12 ? -18.221 18.682 -5.948 1.00 0.00 144 GLU A O 15
ATOM 19689 N N . ALA A 1 13 ? -16.369 17.404 -5.896 1.00 0.00 145 ALA A N 15
ATOM 19690 C CA . ALA A 1 13 ? -15.533 18.446 -5.307 1.00 0.00 145 ALA A CA 15
ATOM 19691 C C . ALA A 1 13 ? -14.862 19.294 -6.381 1.00 0.00 145 ALA A C 15
ATOM 19692 O O . ALA A 1 13 ? -14.524 18.798 -7.456 1.00 0.00 145 ALA A O 15
ATOM 19699 N N . ASP A 1 14 ? -14.669 20.575 -6.081 1.00 0.00 146 ASP A N 15
ATOM 19700 C CA . ASP A 1 14 ? -14.034 21.493 -7.017 1.00 0.00 146 ASP A CA 15
ATOM 19701 C C . ASP A 1 14 ? -12.619 21.840 -6.561 1.00 0.00 146 ASP A C 15
ATOM 19702 O O . ASP A 1 14 ? -12.297 23.006 -6.329 1.00 0.00 146 ASP A O 15
ATOM 19711 N N . ILE A 1 15 ? -11.779 20.819 -6.432 1.00 0.00 147 ILE A N 15
ATOM 19712 C CA . ILE A 1 15 ? -10.399 21.011 -6.001 1.00 0.00 147 ILE A CA 15
ATOM 19713 C C . ILE A 1 15 ? -9.552 21.621 -7.117 1.00 0.00 147 ILE A C 15
ATOM 19714 O O . ILE A 1 15 ? -8.660 20.968 -7.659 1.00 0.00 147 ILE A O 15
ATOM 19730 N N . SER A 1 16 ? -9.833 22.877 -7.453 1.00 0.00 148 SER A N 15
ATOM 19731 C CA . SER A 1 16 ? -9.093 23.569 -8.504 1.00 0.00 148 SER A CA 15
ATOM 19732 C C . SER A 1 16 ? -7.936 24.379 -7.923 1.00 0.00 148 SER A C 15
ATOM 19733 O O . SER A 1 16 ? -7.497 25.364 -8.517 1.00 0.00 148 SER A O 15
ATOM 19741 N N . GLU A 1 17 ? -7.443 23.960 -6.761 1.00 0.00 149 GLU A N 15
ATOM 19742 C CA . GLU A 1 17 ? -6.336 24.648 -6.107 1.00 0.00 149 GLU A CA 15
ATOM 19743 C C . GLU A 1 17 ? -5.654 23.734 -5.094 1.00 0.00 149 GLU A C 15
ATOM 19744 O O . GLU A 1 17 ? -5.119 24.196 -4.087 1.00 0.00 149 GLU A O 15
ATOM 19756 N N . LEU A 1 18 ? -5.679 22.433 -5.368 1.00 0.00 150 LEU A N 15
ATOM 19757 C CA . LEU A 1 18 ? -5.065 21.451 -4.481 1.00 0.00 150 LEU A CA 15
ATOM 19758 C C . LEU A 1 18 ? -3.556 21.383 -4.704 1.00 0.00 150 LEU A C 15
ATOM 19759 O O . LEU A 1 18 ? -2.992 22.183 -5.449 1.00 0.00 150 LEU A O 15
ATOM 19775 N N . LYS A 1 19 ? -2.910 20.422 -4.050 1.00 0.00 151 LYS A N 15
ATOM 19776 C CA . LYS A 1 19 ? -1.469 20.247 -4.174 1.00 0.00 151 LYS A CA 15
ATOM 19777 C C . LYS A 1 19 ? -1.053 18.839 -3.762 1.00 0.00 151 LYS A C 15
ATOM 19778 O O . LYS A 1 19 ? -1.509 18.321 -2.741 1.00 0.00 151 LYS A O 15
ATOM 19797 N N . GLY A 1 20 ? -0.186 18.224 -4.559 1.00 0.00 152 GLY A N 15
ATOM 19798 C CA . GLY A 1 20 ? 0.276 16.882 -4.258 1.00 0.00 152 GLY A CA 15
ATOM 19799 C C . GLY A 1 20 ? 0.134 15.939 -5.436 1.00 0.00 152 GLY A C 15
ATOM 19800 O O . GLY A 1 20 ? 0.529 16.268 -6.554 1.00 0.00 152 GLY A O 15
ATOM 19804 N N . TYR A 1 21 ? -0.432 14.763 -5.185 1.00 0.00 153 TYR A N 15
ATOM 19805 C CA . TYR A 1 21 ? -0.626 13.767 -6.233 1.00 0.00 153 TYR A CA 15
ATOM 19806 C C . TYR A 1 21 ? -2.103 13.615 -6.578 1.00 0.00 153 TYR A C 15
ATOM 19807 O O . TYR A 1 21 ? -2.453 13.248 -7.700 1.00 0.00 153 TYR A O 15
ATOM 19825 N N . HIS A 1 22 ? -2.970 13.897 -5.608 1.00 0.00 154 HIS A N 15
ATOM 19826 C CA . HIS A 1 22 ? -4.410 13.788 -5.816 1.00 0.00 154 HIS A CA 15
ATOM 19827 C C . HIS A 1 22 ? -4.948 14.952 -6.651 1.00 0.00 154 HIS A C 15
ATOM 19828 O O . HIS A 1 22 ? -6.133 14.988 -6.982 1.00 0.00 154 HIS A O 15
ATOM 19842 N N . LYS A 1 23 ? -4.079 15.898 -6.993 1.00 0.00 155 LYS A N 15
ATOM 19843 C CA . LYS A 1 23 ? -4.481 17.050 -7.789 1.00 0.00 155 LYS A CA 15
ATOM 19844 C C . LYS A 1 23 ? -4.464 16.713 -9.277 1.00 0.00 155 LYS A C 15
ATOM 19845 O O . LYS A 1 23 ? -5.310 17.180 -10.040 1.00 0.00 155 LYS A O 15
ATOM 19864 N N . ARG A 1 24 ? -3.496 15.898 -9.683 1.00 0.00 156 ARG A N 15
ATOM 19865 C CA . ARG A 1 24 ? -3.366 15.498 -11.080 1.00 0.00 156 ARG A CA 15
ATOM 19866 C C . ARG A 1 24 ? -4.148 14.217 -11.370 1.00 0.00 156 ARG A C 15
ATOM 19867 O O . ARG A 1 24 ? -3.880 13.530 -12.357 1.00 0.00 156 ARG A O 15
ATOM 19888 N N . HIS A 1 25 ? -5.116 13.897 -10.514 1.00 0.00 157 HIS A N 15
ATOM 19889 C CA . HIS A 1 25 ? -5.925 12.696 -10.695 1.00 0.00 157 HIS A CA 15
ATOM 19890 C C . HIS A 1 25 ? -7.417 13.007 -10.574 1.00 0.00 157 HIS A C 15
ATOM 19891 O O . HIS A 1 25 ? -8.239 12.098 -10.458 1.00 0.00 157 HIS A O 15
ATOM 19905 N N . ARG A 1 26 ? -7.762 14.292 -10.602 1.00 0.00 158 ARG A N 15
ATOM 19906 C CA . ARG A 1 26 ? -9.157 14.714 -10.498 1.00 0.00 158 ARG A CA 15
ATOM 19907 C C . ARG A 1 26 ? -9.826 14.099 -9.270 1.00 0.00 158 ARG A C 15
ATOM 19908 O O . ARG A 1 26 ? -10.888 13.482 -9.370 1.00 0.00 158 ARG A O 15
ATOM 19929 N N . VAL A 1 27 ? -9.195 14.276 -8.115 1.00 0.00 159 VAL A N 15
ATOM 19930 C CA . VAL A 1 27 ? -9.720 13.746 -6.862 1.00 0.00 159 VAL A CA 15
ATOM 19931 C C . VAL A 1 27 ? -9.319 14.634 -5.689 1.00 0.00 159 VAL A C 15
ATOM 19932 O O . VAL A 1 27 ? -8.241 15.230 -5.690 1.00 0.00 159 VAL A O 15
ATOM 19945 N N . CYS A 1 28 ? -10.192 14.726 -4.691 1.00 0.00 160 CYS A N 15
ATOM 19946 C CA . CYS A 1 28 ? -9.922 15.549 -3.518 1.00 0.00 160 CYS A CA 15
ATOM 19947 C C . CYS A 1 28 ? -9.175 14.756 -2.449 1.00 0.00 160 CYS A C 15
ATOM 19948 O O . CYS A 1 28 ? -9.055 13.533 -2.536 1.00 0.00 160 CYS A O 15
ATOM 19955 N N . LEU A 1 29 ? -8.672 15.462 -1.441 1.00 0.00 161 LEU A N 15
ATOM 19956 C CA . LEU A 1 29 ? -7.932 14.830 -0.353 1.00 0.00 161 LEU A CA 15
ATOM 19957 C C . LEU A 1 29 ? -8.836 13.919 0.470 1.00 0.00 161 LEU A C 15
ATOM 19958 O O . LEU A 1 29 ? -8.409 12.860 0.932 1.00 0.00 161 LEU A O 15
ATOM 19974 N N . ARG A 1 30 ? -10.085 14.336 0.653 1.00 0.00 162 ARG A N 15
ATOM 19975 C CA . ARG A 1 30 ? -11.045 13.555 1.426 1.00 0.00 162 ARG A CA 15
ATOM 19976 C C . ARG A 1 30 ? -11.215 12.157 0.839 1.00 0.00 162 ARG A C 15
ATOM 19977 O O . ARG A 1 30 ? -11.457 11.193 1.565 1.00 0.00 162 ARG A O 15
ATOM 19998 N N . CYS A 1 31 ? -11.087 12.054 -0.481 1.00 0.00 163 CYS A N 15
ATOM 19999 C CA . CYS A 1 31 ? -11.225 10.773 -1.162 1.00 0.00 163 CYS A CA 15
ATOM 20000 C C . CYS A 1 31 ? -9.923 9.982 -1.102 1.00 0.00 163 CYS A C 15
ATOM 20001 O O . CYS A 1 31 ? -9.933 8.751 -1.084 1.00 0.00 163 CYS A O 15
ATOM 20008 N N . ALA A 1 32 ? -8.803 10.697 -1.072 1.00 0.00 164 ALA A N 15
ATOM 20009 C CA . ALA A 1 32 ? -7.491 10.062 -1.014 1.00 0.00 164 ALA A CA 15
ATOM 20010 C C . ALA A 1 32 ? -7.283 9.356 0.322 1.00 0.00 164 ALA A C 15
ATOM 20011 O O . ALA A 1 32 ? -6.790 8.230 0.369 1.00 0.00 164 ALA A O 15
ATOM 20018 N N . THR A 1 33 ? -7.660 10.028 1.406 1.00 0.00 165 THR A N 15
ATOM 20019 C CA . THR A 1 33 ? -7.513 9.464 2.742 1.00 0.00 165 THR A CA 15
ATOM 20020 C C . THR A 1 33 ? -8.646 8.492 3.058 1.00 0.00 165 THR A C 15
ATOM 20021 O O . THR A 1 33 ? -8.467 7.540 3.819 1.00 0.00 165 THR A O 15
ATOM 20032 N N . ALA A 1 34 ? -9.812 8.738 2.469 1.00 0.00 166 ALA A N 15
ATOM 20033 C CA . ALA A 1 34 ? -10.974 7.885 2.688 1.00 0.00 166 ALA A CA 15
ATOM 20034 C C . ALA A 1 34 ? -10.682 6.444 2.281 1.00 0.00 166 ALA A C 15
ATOM 20035 O O . ALA A 1 34 ? -9.857 6.192 1.404 1.00 0.00 166 ALA A O 15
ATOM 20042 N N . SER A 1 35 ? -11.365 5.503 2.925 1.00 0.00 167 SER A N 15
ATOM 20043 C CA . SER A 1 35 ? -11.180 4.087 2.631 1.00 0.00 167 SER A CA 15
ATOM 20044 C C . SER A 1 35 ? -11.762 3.733 1.267 1.00 0.00 167 SER A C 15
ATOM 20045 O O . SER A 1 35 ? -11.211 2.904 0.543 1.00 0.00 167 SER A O 15
ATOM 20053 N N . PHE A 1 36 ? -12.878 4.368 0.921 1.00 0.00 168 PHE A N 15
ATOM 20054 C CA . PHE A 1 36 ? -13.533 4.119 -0.357 1.00 0.00 168 PHE A CA 15
ATOM 20055 C C . PHE A 1 36 ? -14.540 5.219 -0.674 1.00 0.00 168 PHE A C 15
ATOM 20056 O O . PHE A 1 36 ? -14.798 6.096 0.150 1.00 0.00 168 PHE A O 15
ATOM 20073 N N . VAL A 1 37 ? -15.108 5.167 -1.876 1.00 0.00 169 VAL A N 15
ATOM 20074 C CA . VAL A 1 37 ? -16.086 6.158 -2.302 1.00 0.00 169 VAL A CA 15
ATOM 20075 C C . VAL A 1 37 ? -17.284 5.495 -2.972 1.00 0.00 169 VAL A C 15
ATOM 20076 O O . VAL A 1 37 ? -17.139 4.504 -3.687 1.00 0.00 169 VAL A O 15
ATOM 20089 N N . VAL A 1 38 ? -18.469 6.048 -2.734 1.00 0.00 170 VAL A N 15
ATOM 20090 C CA . VAL A 1 38 ? -19.693 5.510 -3.314 1.00 0.00 170 VAL A CA 15
ATOM 20091 C C . VAL A 1 38 ? -19.906 6.037 -4.730 1.00 0.00 170 VAL A C 15
ATOM 20092 O O . VAL A 1 38 ? -20.855 6.776 -4.995 1.00 0.00 170 VAL A O 15
ATOM 20105 N N . LEU A 1 39 ? -19.013 5.652 -5.638 1.00 0.00 171 LEU A N 15
ATOM 20106 C CA . LEU A 1 39 ? -19.101 6.085 -7.028 1.00 0.00 171 LEU A CA 15
ATOM 20107 C C . LEU A 1 39 ? -20.452 5.711 -7.632 1.00 0.00 171 LEU A C 15
ATOM 20108 O O . LEU A 1 39 ? -21.356 5.269 -6.925 1.00 0.00 171 LEU A O 15
ATOM 20124 N N . ASP A 1 40 ? -20.583 5.898 -8.944 1.00 0.00 172 ASP A N 15
ATOM 20125 C CA . ASP A 1 40 ? -21.827 5.584 -9.642 1.00 0.00 172 ASP A CA 15
ATOM 20126 C C . ASP A 1 40 ? -22.266 4.146 -9.377 1.00 0.00 172 ASP A C 15
ATOM 20127 O O . ASP A 1 40 ? -21.893 3.229 -10.107 1.00 0.00 172 ASP A O 15
ATOM 20136 N N . GLY A 1 41 ? -23.062 3.960 -8.327 1.00 0.00 173 GLY A N 15
ATOM 20137 C CA . GLY A 1 41 ? -23.543 2.634 -7.982 1.00 0.00 173 GLY A CA 15
ATOM 20138 C C . GLY A 1 41 ? -22.426 1.614 -7.854 1.00 0.00 173 GLY A C 15
ATOM 20139 O O . GLY A 1 41 ? -22.656 0.414 -7.995 1.00 0.00 173 GLY A O 15
ATOM 20143 N N . GLU A 1 42 ? -21.214 2.092 -7.585 1.00 0.00 174 GLU A N 15
ATOM 20144 C CA . GLU A 1 42 ? -20.063 1.209 -7.440 1.00 0.00 174 GLU A CA 15
ATOM 20145 C C . GLU A 1 42 ? -19.049 1.790 -6.461 1.00 0.00 174 GLU A C 15
ATOM 20146 O O . GLU A 1 42 ? -18.681 2.961 -6.557 1.00 0.00 174 GLU A O 15
ATOM 20158 N N . ASN A 1 43 ? -18.598 0.963 -5.523 1.00 0.00 175 ASN A N 15
ATOM 20159 C CA . ASN A 1 43 ? -17.622 1.395 -4.529 1.00 0.00 175 ASN A CA 15
ATOM 20160 C C . ASN A 1 43 ? -16.203 1.247 -5.067 1.00 0.00 175 ASN A C 15
ATOM 20161 O O . ASN A 1 43 ? -15.631 0.159 -5.047 1.00 0.00 175 ASN A O 15
ATOM 20172 N N . LYS A 1 44 ? -15.643 2.350 -5.553 1.00 0.00 176 LYS A N 15
ATOM 20173 C CA . LYS A 1 44 ? -14.294 2.342 -6.103 1.00 0.00 176 LYS A CA 15
ATOM 20174 C C . LYS A 1 44 ? -13.271 2.760 -5.052 1.00 0.00 176 LYS A C 15
ATOM 20175 O O . LYS A 1 44 ? -13.602 3.455 -4.091 1.00 0.00 176 LYS A O 15
ATOM 20194 N N . ARG A 1 45 ? -12.027 2.333 -5.244 1.00 0.00 177 ARG A N 15
ATOM 20195 C CA . ARG A 1 45 ? -10.952 2.663 -4.315 1.00 0.00 177 ARG A CA 15
ATOM 20196 C C . ARG A 1 45 ? -9.809 3.368 -5.039 1.00 0.00 177 ARG A C 15
ATOM 20197 O O . ARG A 1 45 ? -9.434 2.984 -6.147 1.00 0.00 177 ARG A O 15
ATOM 20218 N N . TYR A 1 46 ? -9.261 4.401 -4.408 1.00 0.00 178 TYR A N 15
ATOM 20219 C CA . TYR A 1 46 ? -8.163 5.160 -4.995 1.00 0.00 178 TYR A CA 15
ATOM 20220 C C . TYR A 1 46 ? -6.911 4.299 -5.129 1.00 0.00 178 TYR A C 15
ATOM 20221 O O . TYR A 1 46 ? -6.228 4.020 -4.144 1.00 0.00 178 TYR A O 15
ATOM 20239 N N . CYS A 1 47 ? -6.615 3.884 -6.357 1.00 0.00 179 CYS A N 15
ATOM 20240 C CA . CYS A 1 47 ? -5.443 3.058 -6.623 1.00 0.00 179 CYS A CA 15
ATOM 20241 C C . CYS A 1 47 ? -4.166 3.888 -6.535 1.00 0.00 179 CYS A C 15
ATOM 20242 O O . CYS A 1 47 ? -3.948 4.794 -7.338 1.00 0.00 179 CYS A O 15
ATOM 20249 N N . GLN A 1 48 ? -3.327 3.575 -5.555 1.00 0.00 180 GLN A N 15
ATOM 20250 C CA . GLN A 1 48 ? -2.073 4.297 -5.360 1.00 0.00 180 GLN A CA 15
ATOM 20251 C C . GLN A 1 48 ? -1.047 3.954 -6.442 1.00 0.00 180 GLN A C 15
ATOM 20252 O O . GLN A 1 48 ? 0.034 4.541 -6.487 1.00 0.00 180 GLN A O 15
ATOM 20266 N N . GLN A 1 49 ? -1.381 2.999 -7.306 1.00 0.00 181 GLN A N 15
ATOM 20267 C CA . GLN A 1 49 ? -0.473 2.588 -8.373 1.00 0.00 181 GLN A CA 15
ATOM 20268 C C . GLN A 1 49 ? -0.799 3.292 -9.689 1.00 0.00 181 GLN A C 15
ATOM 20269 O O . GLN A 1 49 ? 0.072 3.453 -10.545 1.00 0.00 181 GLN A O 15
ATOM 20283 N N . CYS A 1 50 ? -2.054 3.705 -9.853 1.00 0.00 182 CYS A N 15
ATOM 20284 C CA . CYS A 1 50 ? -2.476 4.380 -11.077 1.00 0.00 182 CYS A CA 15
ATOM 20285 C C . CYS A 1 50 ? -3.106 5.739 -10.783 1.00 0.00 182 CYS A C 15
ATOM 20286 O O . CYS A 1 50 ? -3.072 6.643 -11.619 1.00 0.00 182 CYS A O 15
ATOM 20293 N N . GLY A 1 51 ? -3.687 5.881 -9.597 1.00 0.00 183 GLY A N 15
ATOM 20294 C CA . GLY A 1 51 ? -4.317 7.134 -9.228 1.00 0.00 183 GLY A CA 15
ATOM 20295 C C . GLY A 1 51 ? -5.809 7.128 -9.488 1.00 0.00 183 GLY A C 15
ATOM 20296 O O . GLY A 1 51 ? -6.594 7.588 -8.658 1.00 0.00 183 GLY A O 15
ATOM 20300 N N . LYS A 1 52 ? -6.203 6.606 -10.645 1.00 0.00 184 LYS A N 15
ATOM 20301 C CA . LYS A 1 52 ? -7.611 6.540 -11.016 1.00 0.00 184 LYS A CA 15
ATOM 20302 C C . LYS A 1 52 ? -8.405 5.722 -10.002 1.00 0.00 184 LYS A C 15
ATOM 20303 O O . LYS A 1 52 ? -7.856 5.243 -9.010 1.00 0.00 184 LYS A O 15
ATOM 20322 N N . PHE A 1 53 ? -9.700 5.567 -10.259 1.00 0.00 185 PHE A N 15
ATOM 20323 C CA . PHE A 1 53 ? -10.571 4.808 -9.370 1.00 0.00 185 PHE A CA 15
ATOM 20324 C C . PHE A 1 53 ? -10.873 3.429 -9.950 1.00 0.00 185 PHE A C 15
ATOM 20325 O O . PHE A 1 53 ? -11.391 3.312 -11.060 1.00 0.00 185 PHE A O 15
ATOM 20342 N N . HIS A 1 54 ? -10.543 2.389 -9.193 1.00 0.00 186 HIS A N 15
ATOM 20343 C CA . HIS A 1 54 ? -10.778 1.017 -9.631 1.00 0.00 186 HIS A CA 15
ATOM 20344 C C . HIS A 1 54 ? -11.961 0.405 -8.887 1.00 0.00 186 HIS A C 15
ATOM 20345 O O . HIS A 1 54 ? -12.579 1.053 -8.044 1.00 0.00 186 HIS A O 15
ATOM 20359 N N . LEU A 1 55 ? -12.268 -0.850 -9.203 1.00 0.00 187 LEU A N 15
ATOM 20360 C CA . LEU A 1 55 ? -13.376 -1.549 -8.562 1.00 0.00 187 LEU A CA 15
ATOM 20361 C C . LEU A 1 55 ? -12.910 -2.252 -7.290 1.00 0.00 187 LEU A C 15
ATOM 20362 O O . LEU A 1 55 ? -11.825 -2.832 -7.254 1.00 0.00 187 LEU A O 15
ATOM 20378 N N . LEU A 1 56 ? -13.733 -2.192 -6.249 1.00 0.00 188 LEU A N 15
ATOM 20379 C CA . LEU A 1 56 ? -13.401 -2.820 -4.975 1.00 0.00 188 LEU A CA 15
ATOM 20380 C C . LEU A 1 56 ? -13.220 -4.337 -5.109 1.00 0.00 188 LEU A C 15
ATOM 20381 O O . LEU A 1 56 ? -12.301 -4.900 -4.516 1.00 0.00 188 LEU A O 15
ATOM 20397 N N . PRO A 1 57 ? -14.085 -5.038 -5.879 1.00 0.00 189 PRO A N 15
ATOM 20398 C CA . PRO A 1 57 ? -13.968 -6.492 -6.045 1.00 0.00 189 PRO A CA 15
ATOM 20399 C C . PRO A 1 57 ? -12.717 -6.897 -6.818 1.00 0.00 189 PRO A C 15
ATOM 20400 O O . PRO A 1 57 ? -12.357 -8.073 -6.859 1.00 0.00 189 PRO A O 15
ATOM 20411 N N . ASP A 1 58 ? -12.055 -5.920 -7.432 1.00 0.00 190 ASP A N 15
ATOM 20412 C CA . ASP A 1 58 ? -10.845 -6.186 -8.201 1.00 0.00 190 ASP A CA 15
ATOM 20413 C C . ASP A 1 58 ? -9.596 -5.954 -7.354 1.00 0.00 190 ASP A C 15
ATOM 20414 O O . ASP A 1 58 ? -8.610 -5.386 -7.826 1.00 0.00 190 ASP A O 15
ATOM 20423 N N . PHE A 1 59 ? -9.642 -6.401 -6.104 1.00 0.00 191 PHE A N 15
ATOM 20424 C CA . PHE A 1 59 ? -8.514 -6.245 -5.193 1.00 0.00 191 PHE A CA 15
ATOM 20425 C C . PHE A 1 59 ? -8.257 -7.534 -4.420 1.00 0.00 191 PHE A C 15
ATOM 20426 O O . PHE A 1 59 ? -9.174 -8.322 -4.184 1.00 0.00 191 PHE A O 15
ATOM 20443 N N . ASP A 1 60 ? -7.005 -7.743 -4.027 1.00 0.00 192 ASP A N 15
ATOM 20444 C CA . ASP A 1 60 ? -6.628 -8.936 -3.280 1.00 0.00 192 ASP A CA 15
ATOM 20445 C C . ASP A 1 60 ? -6.464 -8.621 -1.798 1.00 0.00 192 ASP A C 15
ATOM 20446 O O . ASP A 1 60 ? -6.702 -7.493 -1.363 1.00 0.00 192 ASP A O 15
ATOM 20455 N N . GLU A 1 61 ? -6.055 -9.622 -1.026 1.00 0.00 193 GLU A N 15
ATOM 20456 C CA . GLU A 1 61 ? -5.859 -9.452 0.410 1.00 0.00 193 GLU A CA 15
ATOM 20457 C C . GLU A 1 61 ? -4.428 -9.019 0.721 1.00 0.00 193 GLU A C 15
ATOM 20458 O O . GLU A 1 61 ? -3.791 -9.548 1.633 1.00 0.00 193 GLU A O 15
ATOM 20470 N N . GLY A 1 62 ? -3.929 -8.051 -0.040 1.00 0.00 194 GLY A N 15
ATOM 20471 C CA . GLY A 1 62 ? -2.579 -7.563 0.171 1.00 0.00 194 GLY A CA 15
ATOM 20472 C C . GLY A 1 62 ? -2.511 -6.049 0.228 1.00 0.00 194 GLY A C 15
ATOM 20473 O O . GLY A 1 62 ? -2.784 -5.448 1.268 1.00 0.00 194 GLY A O 15
ATOM 20477 N N . LYS A 1 63 ? -2.147 -5.432 -0.890 1.00 0.00 195 LYS A N 15
ATOM 20478 C CA . LYS A 1 63 ? -2.045 -3.979 -0.963 1.00 0.00 195 LYS A CA 15
ATOM 20479 C C . LYS A 1 63 ? -3.313 -3.374 -1.556 1.00 0.00 195 LYS A C 15
ATOM 20480 O O . LYS A 1 63 ? -4.205 -4.093 -2.006 1.00 0.00 195 LYS A O 15
ATOM 20499 N N . ARG A 1 64 ? -3.387 -2.047 -1.552 1.00 0.00 196 ARG A N 15
ATOM 20500 C CA . ARG A 1 64 ? -4.545 -1.344 -2.089 1.00 0.00 196 ARG A CA 15
ATOM 20501 C C . ARG A 1 64 ? -4.297 -0.913 -3.532 1.00 0.00 196 ARG A C 15
ATOM 20502 O O . ARG A 1 64 ? -4.171 0.276 -3.824 1.00 0.00 196 ARG A O 15
ATOM 20523 N N . SER A 1 65 ? -4.232 -1.889 -4.431 1.00 0.00 197 SER A N 15
ATOM 20524 C CA . SER A 1 65 ? -3.998 -1.614 -5.843 1.00 0.00 197 SER A CA 15
ATOM 20525 C C . SER A 1 65 ? -4.447 -2.790 -6.706 1.00 0.00 197 SER A C 15
ATOM 20526 O O . SER A 1 65 ? -4.586 -3.912 -6.218 1.00 0.00 197 SER A O 15
ATOM 20534 N N . CYS A 1 66 ? -4.668 -2.526 -7.989 1.00 0.00 198 CYS A N 15
ATOM 20535 C CA . CYS A 1 66 ? -5.100 -3.563 -8.918 1.00 0.00 198 CYS A CA 15
ATOM 20536 C C . CYS A 1 66 ? -4.067 -4.683 -9.001 1.00 0.00 198 CYS A C 15
ATOM 20537 O O . CYS A 1 66 ? -2.870 -4.450 -8.838 1.00 0.00 198 CYS A O 15
ATOM 20544 N N . ARG A 1 67 ? -4.539 -5.899 -9.258 1.00 0.00 199 ARG A N 15
ATOM 20545 C CA . ARG A 1 67 ? -3.656 -7.054 -9.364 1.00 0.00 199 ARG A CA 15
ATOM 20546 C C . ARG A 1 67 ? -3.249 -7.298 -10.814 1.00 0.00 199 ARG A C 15
ATOM 20547 O O . ARG A 1 67 ? -3.735 -8.226 -11.459 1.00 0.00 199 ARG A O 15
ATOM 20568 N N . ARG A 1 68 ? -2.354 -6.457 -11.320 1.00 0.00 200 ARG A N 15
ATOM 20569 C CA . ARG A 1 68 ? -1.881 -6.580 -12.695 1.00 0.00 200 ARG A CA 15
ATOM 20570 C C . ARG A 1 68 ? -0.364 -6.439 -12.762 1.00 0.00 200 ARG A C 15
ATOM 20571 O O . ARG A 1 68 ? 0.163 -5.332 -12.862 1.00 0.00 200 ARG A O 15
ATOM 20592 N N . LYS A 1 69 ? 0.332 -7.570 -12.706 1.00 0.00 201 LYS A N 15
ATOM 20593 C CA . LYS A 1 69 ? 1.790 -7.573 -12.761 1.00 0.00 201 LYS A CA 15
ATOM 20594 C C . LYS A 1 69 ? 2.380 -6.798 -11.587 1.00 0.00 201 LYS A C 15
ATOM 20595 O O . LYS A 1 69 ? 2.808 -5.654 -11.740 1.00 0.00 201 LYS A O 15
ATOM 20614 N N . LEU A 1 70 ? 2.397 -7.427 -10.418 1.00 0.00 202 LEU A N 15
ATOM 20615 C CA . LEU A 1 70 ? 2.935 -6.796 -9.218 1.00 0.00 202 LEU A CA 15
ATOM 20616 C C . LEU A 1 70 ? 4.461 -6.832 -9.219 1.00 0.00 202 LEU A C 15
ATOM 20617 O O . LEU A 1 70 ? 5.112 -5.978 -8.616 1.00 0.00 202 LEU A O 15
ATOM 20633 N N . GLU A 1 71 ? 5.027 -7.824 -9.900 1.00 0.00 203 GLU A N 15
ATOM 20634 C CA . GLU A 1 71 ? 6.477 -7.969 -9.979 1.00 0.00 203 GLU A CA 15
ATOM 20635 C C . GLU A 1 71 ? 7.077 -8.208 -8.597 1.00 0.00 203 GLU A C 15
ATOM 20636 O O . GLU A 1 71 ? 6.553 -7.729 -7.590 1.00 0.00 203 GLU A O 15
ATOM 20648 N N . ARG A 1 72 ? 8.178 -8.951 -8.555 1.00 0.00 204 ARG A N 15
ATOM 20649 C CA . ARG A 1 72 ? 8.849 -9.254 -7.296 1.00 0.00 204 ARG A CA 15
ATOM 20650 C C . ARG A 1 72 ? 10.267 -8.694 -7.288 1.00 0.00 204 ARG A C 15
ATOM 20651 O O . ARG A 1 72 ? 11.108 -9.090 -8.095 1.00 0.00 204 ARG A O 15
ATOM 20672 N N . HIS A 1 73 ? 10.526 -7.767 -6.370 1.00 0.00 205 HIS A N 15
ATOM 20673 C CA . HIS A 1 73 ? 11.843 -7.150 -6.256 1.00 0.00 205 HIS A CA 15
ATOM 20674 C C . HIS A 1 73 ? 12.113 -6.710 -4.822 1.00 0.00 205 HIS A C 15
ATOM 20675 O O . HIS A 1 73 ? 12.813 -5.724 -4.587 1.00 0.00 205 HIS A O 15
ATOM 20690 N N . ASN A 1 74 ? 11.554 -7.444 -3.866 1.00 0.00 206 ASN A N 15
ATOM 20691 C CA . ASN A 1 74 ? 11.735 -7.129 -2.454 1.00 0.00 206 ASN A CA 15
ATOM 20692 C C . ASN A 1 74 ? 13.026 -7.743 -1.921 1.00 0.00 206 ASN A C 15
ATOM 20693 O O . ASN A 1 74 ? 13.741 -8.435 -2.644 1.00 0.00 206 ASN A O 15
ATOM 20704 N N . ASN A 1 75 ? 13.318 -7.482 -0.649 1.00 0.00 207 ASN A N 15
ATOM 20705 C CA . ASN A 1 75 ? 14.522 -8.009 -0.019 1.00 0.00 207 ASN A CA 15
ATOM 20706 C C . ASN A 1 75 ? 14.227 -9.314 0.712 1.00 0.00 207 ASN A C 15
ATOM 20707 O O . ASN A 1 75 ? 13.128 -9.513 1.231 1.00 0.00 207 ASN A O 15
ATOM 20718 N N . ARG A 1 76 ? 15.215 -10.203 0.747 1.00 0.00 208 ARG A N 15
ATOM 20719 C CA . ARG A 1 76 ? 15.063 -11.491 1.414 1.00 0.00 208 ARG A CA 15
ATOM 20720 C C . ARG A 1 76 ? 16.205 -11.735 2.393 1.00 0.00 208 ARG A C 15
ATOM 20721 O O . ARG A 1 76 ? 17.279 -12.195 2.008 1.00 0.00 208 ARG A O 15
ATOM 20742 N N . ARG A 1 77 ? 15.967 -11.423 3.664 1.00 0.00 209 ARG A N 15
ATOM 20743 C CA . ARG A 1 77 ? 16.976 -11.608 4.699 1.00 0.00 209 ARG A CA 15
ATOM 20744 C C . ARG A 1 77 ? 16.703 -12.874 5.505 1.00 0.00 209 ARG A C 15
ATOM 20745 O O . ARG A 1 77 ? 15.551 -13.219 5.768 1.00 0.00 209 ARG A O 15
ATOM 20766 N N . LYS A 1 78 ? 17.771 -13.563 5.895 1.00 0.00 210 LYS A N 15
ATOM 20767 C CA . LYS A 1 78 ? 17.647 -14.792 6.672 1.00 0.00 210 LYS A CA 15
ATOM 20768 C C . LYS A 1 78 ? 18.434 -14.691 7.975 1.00 0.00 210 LYS A C 15
ATOM 20769 O O . LYS A 1 78 ? 18.914 -13.619 8.341 1.00 0.00 210 LYS A O 15
ATOM 20788 N N . ARG A 1 79 ? 18.562 -15.816 8.672 1.00 0.00 211 ARG A N 15
ATOM 20789 C CA . ARG A 1 79 ? 19.291 -15.855 9.935 1.00 0.00 211 ARG A CA 15
ATOM 20790 C C . ARG A 1 79 ? 20.785 -15.651 9.706 1.00 0.00 211 ARG A C 15
ATOM 20791 O O . ARG A 1 79 ? 21.451 -16.490 9.097 1.00 0.00 211 ARG A O 15
ATOM 20812 N N . LYS A 1 80 ? 21.307 -14.533 10.198 1.00 0.00 212 LYS A N 15
ATOM 20813 C CA . LYS A 1 80 ? 22.723 -14.218 10.048 1.00 0.00 212 LYS A CA 15
ATOM 20814 C C . LYS A 1 80 ? 23.259 -13.507 11.291 1.00 0.00 212 LYS A C 15
ATOM 20815 O O . LYS A 1 80 ? 23.207 -12.280 11.381 1.00 0.00 212 LYS A O 15
ATOM 20834 N N . PRO A 1 81 ? 23.781 -14.270 12.266 1.00 0.00 213 PRO A N 15
ATOM 20835 C CA . PRO A 1 81 ? 24.326 -13.703 13.505 1.00 0.00 213 PRO A CA 15
ATOM 20836 C C . PRO A 1 81 ? 25.321 -12.577 13.241 1.00 0.00 213 PRO A C 15
ATOM 20837 O O . PRO A 1 81 ? 25.505 -11.690 14.075 1.00 0.00 213 PRO A O 15
ATOM 20848 N N . VAL A 1 82 ? 25.961 -12.619 12.077 1.00 0.00 214 VAL A N 15
ATOM 20849 C CA . VAL A 1 82 ? 26.936 -11.602 11.704 1.00 0.00 214 VAL A CA 15
ATOM 20850 C C . VAL A 1 82 ? 26.387 -10.690 10.611 1.00 0.00 214 VAL A C 15
ATOM 20851 O O . VAL A 1 82 ? 25.797 -11.157 9.637 1.00 0.00 214 VAL A O 15
ATOM 20864 N N . ASP A 1 83 ? 26.586 -9.386 10.779 1.00 0.00 215 ASP A N 15
ATOM 20865 C CA . ASP A 1 83 ? 26.112 -8.409 9.808 1.00 0.00 215 ASP A CA 15
ATOM 20866 C C . ASP A 1 83 ? 27.218 -8.035 8.827 1.00 0.00 215 ASP A C 15
ATOM 20867 O O . ASP A 1 83 ? 26.960 -7.774 7.653 1.00 0.00 215 ASP A O 15
ATOM 20876 N N . LYS A 1 84 ? 28.452 -8.010 9.319 1.00 0.00 216 LYS A N 15
ATOM 20877 C CA . LYS A 1 84 ? 29.600 -7.666 8.487 1.00 0.00 216 LYS A CA 15
ATOM 20878 C C . LYS A 1 84 ? 30.307 -8.924 7.990 1.00 0.00 216 LYS A C 15
ATOM 20879 O O . LYS A 1 84 ? 30.058 -10.024 8.483 1.00 0.00 216 LYS A O 15
ATOM 20898 N N . GLY A 1 85 ? 31.190 -8.752 7.012 1.00 0.00 217 GLY A N 15
ATOM 20899 C CA . GLY A 1 85 ? 31.921 -9.881 6.465 1.00 0.00 217 GLY A CA 15
ATOM 20900 C C . GLY A 1 85 ? 32.820 -9.486 5.311 1.00 0.00 217 GLY A C 15
ATOM 20901 O O . GLY A 1 85 ? 34.040 -9.636 5.387 1.00 0.00 217 GLY A O 15
ATOM 20905 N N . GLY A 1 86 ? 32.219 -8.980 4.240 1.00 0.00 218 GLY A N 15
ATOM 20906 C CA . GLY A 1 86 ? 32.989 -8.570 3.080 1.00 0.00 218 GLY A CA 15
ATOM 20907 C C . GLY A 1 86 ? 32.418 -7.336 2.412 1.00 0.00 218 GLY A C 15
ATOM 20908 O O . GLY A 1 86 ? 33.155 -6.414 2.063 1.00 0.00 218 GLY A O 15
ATOM 20912 N N . VAL A 1 87 ? 31.101 -7.319 2.231 1.00 0.00 219 VAL A N 15
ATOM 20913 C CA . VAL A 1 87 ? 30.430 -6.190 1.600 1.00 0.00 219 VAL A CA 15
ATOM 20914 C C . VAL A 1 87 ? 29.398 -5.570 2.536 1.00 0.00 219 VAL A C 15
ATOM 20915 O O . VAL A 1 87 ? 28.379 -5.042 2.091 1.00 0.00 219 VAL A O 15
ATOM 20928 N N . ALA A 1 88 ? 29.669 -5.639 3.836 1.00 0.00 220 ALA A N 15
ATOM 20929 C CA . ALA A 1 88 ? 28.764 -5.085 4.834 1.00 0.00 220 ALA A CA 15
ATOM 20930 C C . ALA A 1 88 ? 29.522 -4.246 5.858 1.00 0.00 220 ALA A C 15
ATOM 20931 O O . ALA A 1 88 ? 28.874 -3.718 6.786 1.00 0.00 220 ALA A O 15
ATOM 20941 N N . VAL A 1 3 ? -8.867 18.282 -15.811 1.00 0.00 135 VAL A N 16
ATOM 20942 C CA . VAL A 1 3 ? -9.223 19.406 -14.907 1.00 0.00 135 VAL A CA 16
ATOM 20943 C C . VAL A 1 3 ? -9.273 18.950 -13.454 1.00 0.00 135 VAL A C 16
ATOM 20944 O O . VAL A 1 3 ? -10.098 18.115 -13.083 1.00 0.00 135 VAL A O 16
ATOM 20957 N N . ALA A 1 4 ? -8.385 19.505 -12.633 1.00 0.00 136 ALA A N 16
ATOM 20958 C CA . ALA A 1 4 ? -8.328 19.156 -11.219 1.00 0.00 136 ALA A CA 16
ATOM 20959 C C . ALA A 1 4 ? -9.663 19.434 -10.532 1.00 0.00 136 ALA A C 16
ATOM 20960 O O . ALA A 1 4 ? -9.917 20.550 -10.078 1.00 0.00 136 ALA A O 16
ATOM 20967 N N . ARG A 1 5 ? -10.513 18.415 -10.464 1.00 0.00 137 ARG A N 16
ATOM 20968 C CA . ARG A 1 5 ? -11.823 18.551 -9.838 1.00 0.00 137 ARG A CA 16
ATOM 20969 C C . ARG A 1 5 ? -12.388 17.190 -9.450 1.00 0.00 137 ARG A C 16
ATOM 20970 O O . ARG A 1 5 ? -12.624 16.341 -10.310 1.00 0.00 137 ARG A O 16
ATOM 20991 N N . CYS A 1 6 ? -12.607 16.985 -8.154 1.00 0.00 138 CYS A N 16
ATOM 20992 C CA . CYS A 1 6 ? -13.154 15.722 -7.670 1.00 0.00 138 CYS A CA 16
ATOM 20993 C C . CYS A 1 6 ? -14.534 15.478 -8.267 1.00 0.00 138 CYS A C 16
ATOM 20994 O O . CYS A 1 6 ? -15.543 15.951 -7.740 1.00 0.00 138 CYS A O 16
ATOM 21001 N N . GLN A 1 7 ? -14.563 14.748 -9.379 1.00 0.00 139 GLN A N 16
ATOM 21002 C CA . GLN A 1 7 ? -15.814 14.449 -10.073 1.00 0.00 139 GLN A CA 16
ATOM 21003 C C . GLN A 1 7 ? -16.468 13.172 -9.548 1.00 0.00 139 GLN A C 16
ATOM 21004 O O . GLN A 1 7 ? -16.954 12.351 -10.325 1.00 0.00 139 GLN A O 16
ATOM 21018 N N . VAL A 1 8 ? -16.495 13.014 -8.229 1.00 0.00 140 VAL A N 16
ATOM 21019 C CA . VAL A 1 8 ? -17.109 11.841 -7.620 1.00 0.00 140 VAL A CA 16
ATOM 21020 C C . VAL A 1 8 ? -18.589 12.101 -7.339 1.00 0.00 140 VAL A C 16
ATOM 21021 O O . VAL A 1 8 ? -18.934 13.056 -6.643 1.00 0.00 140 VAL A O 16
ATOM 21034 N N . PRO A 1 9 ? -19.490 11.261 -7.881 1.00 0.00 141 PRO A N 16
ATOM 21035 C CA . PRO A 1 9 ? -20.936 11.416 -7.689 1.00 0.00 141 PRO A CA 16
ATOM 21036 C C . PRO A 1 9 ? -21.309 11.781 -6.254 1.00 0.00 141 PRO A C 16
ATOM 21037 O O . PRO A 1 9 ? -22.045 12.740 -6.019 1.00 0.00 141 PRO A O 16
ATOM 21048 N N . ASP A 1 10 ? -20.800 11.010 -5.300 1.00 0.00 142 ASP A N 16
ATOM 21049 C CA . ASP A 1 10 ? -21.085 11.252 -3.890 1.00 0.00 142 ASP A CA 16
ATOM 21050 C C . ASP A 1 10 ? -20.299 12.450 -3.364 1.00 0.00 142 ASP A C 16
ATOM 21051 O O . ASP A 1 10 ? -20.706 13.091 -2.396 1.00 0.00 142 ASP A O 16
ATOM 21060 N N . CYS A 1 11 ? -19.167 12.745 -3.998 1.00 0.00 143 CYS A N 16
ATOM 21061 C CA . CYS A 1 11 ? -18.330 13.861 -3.575 1.00 0.00 143 CYS A CA 16
ATOM 21062 C C . CYS A 1 11 ? -17.887 14.707 -4.766 1.00 0.00 143 CYS A C 16
ATOM 21063 O O . CYS A 1 11 ? -16.892 14.400 -5.424 1.00 0.00 143 CYS A O 16
ATOM 21070 N N . GLU A 1 12 ? -18.623 15.783 -5.029 1.00 0.00 144 GLU A N 16
ATOM 21071 C CA . GLU A 1 12 ? -18.297 16.684 -6.128 1.00 0.00 144 GLU A CA 16
ATOM 21072 C C . GLU A 1 12 ? -17.528 17.894 -5.608 1.00 0.00 144 GLU A C 16
ATOM 21073 O O . GLU A 1 12 ? -18.073 18.993 -5.501 1.00 0.00 144 GLU A O 16
ATOM 21085 N N . ALA A 1 13 ? -16.261 17.676 -5.269 1.00 0.00 145 ALA A N 16
ATOM 21086 C CA . ALA A 1 13 ? -15.416 18.742 -4.740 1.00 0.00 145 ALA A CA 16
ATOM 21087 C C . ALA A 1 13 ? -14.677 19.481 -5.850 1.00 0.00 145 ALA A C 16
ATOM 21088 O O . ALA A 1 13 ? -14.499 18.957 -6.951 1.00 0.00 145 ALA A O 16
ATOM 21095 N N . ASP A 1 14 ? -14.243 20.701 -5.547 1.00 0.00 146 ASP A N 16
ATOM 21096 C CA . ASP A 1 14 ? -13.516 21.519 -6.510 1.00 0.00 146 ASP A CA 16
ATOM 21097 C C . ASP A 1 14 ? -12.051 21.654 -6.109 1.00 0.00 146 ASP A C 16
ATOM 21098 O O . ASP A 1 14 ? -11.679 22.575 -5.381 1.00 0.00 146 ASP A O 16
ATOM 21107 N N . ILE A 1 15 ? -11.226 20.728 -6.584 1.00 0.00 147 ILE A N 16
ATOM 21108 C CA . ILE A 1 15 ? -9.803 20.738 -6.276 1.00 0.00 147 ILE A CA 16
ATOM 21109 C C . ILE A 1 15 ? -8.996 21.356 -7.414 1.00 0.00 147 ILE A C 16
ATOM 21110 O O . ILE A 1 15 ? -8.150 20.698 -8.020 1.00 0.00 147 ILE A O 16
ATOM 21126 N N . SER A 1 16 ? -9.260 22.626 -7.697 1.00 0.00 148 SER A N 16
ATOM 21127 C CA . SER A 1 16 ? -8.555 23.333 -8.760 1.00 0.00 148 SER A CA 16
ATOM 21128 C C . SER A 1 16 ? -7.398 24.153 -8.195 1.00 0.00 148 SER A C 16
ATOM 21129 O O . SER A 1 16 ? -6.964 25.131 -8.806 1.00 0.00 148 SER A O 16
ATOM 21137 N N . GLU A 1 17 ? -6.902 23.751 -7.028 1.00 0.00 149 GLU A N 16
ATOM 21138 C CA . GLU A 1 17 ? -5.797 24.449 -6.385 1.00 0.00 149 GLU A CA 16
ATOM 21139 C C . GLU A 1 17 ? -5.106 23.555 -5.361 1.00 0.00 149 GLU A C 16
ATOM 21140 O O . GLU A 1 17 ? -4.546 24.039 -4.378 1.00 0.00 149 GLU A O 16
ATOM 21152 N N . LEU A 1 18 ? -5.147 22.247 -5.599 1.00 0.00 150 LEU A N 16
ATOM 21153 C CA . LEU A 1 18 ? -4.523 21.287 -4.695 1.00 0.00 150 LEU A CA 16
ATOM 21154 C C . LEU A 1 18 ? -3.180 20.818 -5.246 1.00 0.00 150 LEU A C 16
ATOM 21155 O O . LEU A 1 18 ? -3.048 20.546 -6.440 1.00 0.00 150 LEU A O 16
ATOM 21171 N N . LYS A 1 19 ? -2.185 20.726 -4.370 1.00 0.00 151 LYS A N 16
ATOM 21172 C CA . LYS A 1 19 ? -0.851 20.289 -4.769 1.00 0.00 151 LYS A CA 16
ATOM 21173 C C . LYS A 1 19 ? -0.539 18.909 -4.201 1.00 0.00 151 LYS A C 16
ATOM 21174 O O . LYS A 1 19 ? -0.738 18.656 -3.014 1.00 0.00 151 LYS A O 16
ATOM 21193 N N . GLY A 1 20 ? -0.047 18.020 -5.059 1.00 0.00 152 GLY A N 16
ATOM 21194 C CA . GLY A 1 20 ? 0.285 16.677 -4.622 1.00 0.00 152 GLY A CA 16
ATOM 21195 C C . GLY A 1 20 ? 0.091 15.646 -5.717 1.00 0.00 152 GLY A C 16
ATOM 21196 O O . GLY A 1 20 ? 0.901 15.552 -6.641 1.00 0.00 152 GLY A O 16
ATOM 21200 N N . TYR A 1 21 ? -0.981 14.869 -5.611 1.00 0.00 153 TYR A N 16
ATOM 21201 C CA . TYR A 1 21 ? -1.278 13.836 -6.599 1.00 0.00 153 TYR A CA 16
ATOM 21202 C C . TYR A 1 21 ? -2.764 13.821 -6.944 1.00 0.00 153 TYR A C 16
ATOM 21203 O O . TYR A 1 21 ? -3.137 13.707 -8.112 1.00 0.00 153 TYR A O 16
ATOM 21221 N N . HIS A 1 22 ? -3.610 13.930 -5.923 1.00 0.00 154 HIS A N 16
ATOM 21222 C CA . HIS A 1 22 ? -5.056 13.927 -6.122 1.00 0.00 154 HIS A CA 16
ATOM 21223 C C . HIS A 1 22 ? -5.487 15.017 -7.102 1.00 0.00 154 HIS A C 16
ATOM 21224 O O . HIS A 1 22 ? -6.573 14.948 -7.679 1.00 0.00 154 HIS A O 16
ATOM 21238 N N . LYS A 1 23 ? -4.637 16.022 -7.287 1.00 0.00 155 LYS A N 16
ATOM 21239 C CA . LYS A 1 23 ? -4.943 17.120 -8.197 1.00 0.00 155 LYS A CA 16
ATOM 21240 C C . LYS A 1 23 ? -4.984 16.634 -9.642 1.00 0.00 155 LYS A C 16
ATOM 21241 O O . LYS A 1 23 ? -5.886 16.990 -10.400 1.00 0.00 155 LYS A O 16
ATOM 21260 N N . ARG A 1 24 ? -4.003 15.821 -10.016 1.00 0.00 156 ARG A N 16
ATOM 21261 C CA . ARG A 1 24 ? -3.925 15.286 -11.371 1.00 0.00 156 ARG A CA 16
ATOM 21262 C C . ARG A 1 24 ? -4.666 13.955 -11.489 1.00 0.00 156 ARG A C 16
ATOM 21263 O O . ARG A 1 24 ? -4.240 13.064 -12.224 1.00 0.00 156 ARG A O 16
ATOM 21284 N N . HIS A 1 25 ? -5.772 13.821 -10.764 1.00 0.00 157 HIS A N 16
ATOM 21285 C CA . HIS A 1 25 ? -6.559 12.593 -10.798 1.00 0.00 157 HIS A CA 16
ATOM 21286 C C . HIS A 1 25 ? -8.044 12.871 -10.566 1.00 0.00 157 HIS A C 16
ATOM 21287 O O . HIS A 1 25 ? -8.808 11.964 -10.237 1.00 0.00 157 HIS A O 16
ATOM 21301 N N . ARG A 1 26 ? -8.451 14.127 -10.742 1.00 0.00 158 ARG A N 16
ATOM 21302 C CA . ARG A 1 26 ? -9.847 14.514 -10.556 1.00 0.00 158 ARG A CA 16
ATOM 21303 C C . ARG A 1 26 ? -10.399 13.985 -9.232 1.00 0.00 158 ARG A C 16
ATOM 21304 O O . ARG A 1 26 ? -11.484 13.404 -9.189 1.00 0.00 158 ARG A O 16
ATOM 21325 N N . VAL A 1 27 ? -9.645 14.193 -8.157 1.00 0.00 159 VAL A N 16
ATOM 21326 C CA . VAL A 1 27 ? -10.055 13.743 -6.832 1.00 0.00 159 VAL A CA 16
ATOM 21327 C C . VAL A 1 27 ? -9.513 14.675 -5.751 1.00 0.00 159 VAL A C 16
ATOM 21328 O O . VAL A 1 27 ? -8.544 15.398 -5.973 1.00 0.00 159 VAL A O 16
ATOM 21341 N N . CYS A 1 28 ? -10.146 14.657 -4.581 1.00 0.00 160 CYS A N 16
ATOM 21342 C CA . CYS A 1 28 ? -9.724 15.510 -3.474 1.00 0.00 160 CYS A CA 16
ATOM 21343 C C . CYS A 1 28 ? -8.951 14.709 -2.426 1.00 0.00 160 CYS A C 16
ATOM 21344 O O . CYS A 1 28 ? -8.867 13.484 -2.503 1.00 0.00 160 CYS A O 16
ATOM 21351 N N . LEU A 1 29 ? -8.385 15.415 -1.452 1.00 0.00 161 LEU A N 16
ATOM 21352 C CA . LEU A 1 29 ? -7.614 14.779 -0.390 1.00 0.00 161 LEU A CA 16
ATOM 21353 C C . LEU A 1 29 ? -8.500 13.885 0.475 1.00 0.00 161 LEU A C 16
ATOM 21354 O O . LEU A 1 29 ? -8.086 12.805 0.895 1.00 0.00 161 LEU A O 16
ATOM 21370 N N . ARG A 1 30 ? -9.717 14.346 0.740 1.00 0.00 162 ARG A N 16
ATOM 21371 C CA . ARG A 1 30 ? -10.659 13.591 1.562 1.00 0.00 162 ARG A CA 16
ATOM 21372 C C . ARG A 1 30 ? -10.927 12.210 0.968 1.00 0.00 162 ARG A C 16
ATOM 21373 O O . ARG A 1 30 ? -11.166 11.247 1.698 1.00 0.00 162 ARG A O 16
ATOM 21394 N N . CYS A 1 31 ? -10.888 12.121 -0.356 1.00 0.00 163 CYS A N 16
ATOM 21395 C CA . CYS A 1 31 ? -11.130 10.854 -1.041 1.00 0.00 163 CYS A CA 16
ATOM 21396 C C . CYS A 1 31 ? -9.846 10.037 -1.150 1.00 0.00 163 CYS A C 16
ATOM 21397 O O . CYS A 1 31 ? -9.883 8.808 -1.174 1.00 0.00 163 CYS A O 16
ATOM 21404 N N . ALA A 1 32 ? -8.713 10.728 -1.215 1.00 0.00 164 ALA A N 16
ATOM 21405 C CA . ALA A 1 32 ? -7.420 10.064 -1.321 1.00 0.00 164 ALA A CA 16
ATOM 21406 C C . ALA A 1 32 ? -7.096 9.282 -0.051 1.00 0.00 164 ALA A C 16
ATOM 21407 O O . ALA A 1 32 ? -6.386 8.277 -0.094 1.00 0.00 164 ALA A O 16
ATOM 21414 N N . THR A 1 33 ? -7.619 9.749 1.077 1.00 0.00 165 THR A N 16
ATOM 21415 C CA . THR A 1 33 ? -7.383 9.093 2.359 1.00 0.00 165 THR A CA 16
ATOM 21416 C C . THR A 1 33 ? -8.580 8.242 2.773 1.00 0.00 165 THR A C 16
ATOM 21417 O O . THR A 1 33 ? -8.429 7.245 3.478 1.00 0.00 165 THR A O 16
ATOM 21428 N N . ALA A 1 34 ? -9.769 8.642 2.332 1.00 0.00 166 ALA A N 16
ATOM 21429 C CA . ALA A 1 34 ? -10.991 7.916 2.659 1.00 0.00 166 ALA A CA 16
ATOM 21430 C C . ALA A 1 34 ? -10.905 6.462 2.206 1.00 0.00 166 ALA A C 16
ATOM 21431 O O . ALA A 1 34 ? -10.093 6.116 1.348 1.00 0.00 166 ALA A O 16
ATOM 21438 N N . SER A 1 35 ? -11.747 5.615 2.789 1.00 0.00 167 SER A N 16
ATOM 21439 C CA . SER A 1 35 ? -11.767 4.198 2.446 1.00 0.00 167 SER A CA 16
ATOM 21440 C C . SER A 1 35 ? -12.176 3.996 0.990 1.00 0.00 167 SER A C 16
ATOM 21441 O O . SER A 1 35 ? -11.378 3.545 0.167 1.00 0.00 167 SER A O 16
ATOM 21449 N N . PHE A 1 36 ? -13.424 4.331 0.679 1.00 0.00 168 PHE A N 16
ATOM 21450 C CA . PHE A 1 36 ? -13.938 4.186 -0.679 1.00 0.00 168 PHE A CA 16
ATOM 21451 C C . PHE A 1 36 ? -15.107 5.133 -0.924 1.00 0.00 168 PHE A C 16
ATOM 21452 O O . PHE A 1 36 ? -15.583 5.799 -0.004 1.00 0.00 168 PHE A O 16
ATOM 21469 N N . VAL A 1 37 ? -15.567 5.188 -2.169 1.00 0.00 169 VAL A N 16
ATOM 21470 C CA . VAL A 1 37 ? -16.681 6.053 -2.536 1.00 0.00 169 VAL A CA 16
ATOM 21471 C C . VAL A 1 37 ? -17.695 5.305 -3.396 1.00 0.00 169 VAL A C 16
ATOM 21472 O O . VAL A 1 37 ? -17.325 4.565 -4.306 1.00 0.00 169 VAL A O 16
ATOM 21485 N N . VAL A 1 38 ? -18.976 5.502 -3.099 1.00 0.00 170 VAL A N 16
ATOM 21486 C CA . VAL A 1 38 ? -20.041 4.844 -3.846 1.00 0.00 170 VAL A CA 16
ATOM 21487 C C . VAL A 1 38 ? -20.315 5.566 -5.163 1.00 0.00 170 VAL A C 16
ATOM 21488 O O . VAL A 1 38 ? -21.360 6.195 -5.333 1.00 0.00 170 VAL A O 16
ATOM 21501 N N . LEU A 1 39 ? -19.370 5.468 -6.092 1.00 0.00 171 LEU A N 16
ATOM 21502 C CA . LEU A 1 39 ? -19.507 6.109 -7.397 1.00 0.00 171 LEU A CA 16
ATOM 21503 C C . LEU A 1 39 ? -20.774 5.632 -8.105 1.00 0.00 171 LEU A C 16
ATOM 21504 O O . LEU A 1 39 ? -21.615 4.963 -7.503 1.00 0.00 171 LEU A O 16
ATOM 21520 N N . ASP A 1 40 ? -20.908 5.983 -9.382 1.00 0.00 172 ASP A N 16
ATOM 21521 C CA . ASP A 1 40 ? -22.077 5.595 -10.167 1.00 0.00 172 ASP A CA 16
ATOM 21522 C C . ASP A 1 40 ? -22.327 4.091 -10.088 1.00 0.00 172 ASP A C 16
ATOM 21523 O O . ASP A 1 40 ? -21.779 3.318 -10.874 1.00 0.00 172 ASP A O 16
ATOM 21532 N N . GLY A 1 41 ? -23.162 3.685 -9.136 1.00 0.00 173 GLY A N 16
ATOM 21533 C CA . GLY A 1 41 ? -23.479 2.275 -8.970 1.00 0.00 173 GLY A CA 16
ATOM 21534 C C . GLY A 1 41 ? -22.243 1.397 -8.926 1.00 0.00 173 GLY A C 16
ATOM 21535 O O . GLY A 1 41 ? -22.293 0.228 -9.312 1.00 0.00 173 GLY A O 16
ATOM 21539 N N . GLU A 1 42 ? -21.135 1.956 -8.455 1.00 0.00 174 GLU A N 16
ATOM 21540 C CA . GLU A 1 42 ? -19.884 1.212 -8.364 1.00 0.00 174 GLU A CA 16
ATOM 21541 C C . GLU A 1 42 ? -18.960 1.823 -7.316 1.00 0.00 174 GLU A C 16
ATOM 21542 O O . GLU A 1 42 ? -18.604 2.999 -7.398 1.00 0.00 174 GLU A O 16
ATOM 21554 N N . ASN A 1 43 ? -18.575 1.017 -6.333 1.00 0.00 175 ASN A N 16
ATOM 21555 C CA . ASN A 1 43 ? -17.690 1.476 -5.270 1.00 0.00 175 ASN A CA 16
ATOM 21556 C C . ASN A 1 43 ? -16.230 1.367 -5.697 1.00 0.00 175 ASN A C 16
ATOM 21557 O O . ASN A 1 43 ? -15.650 0.280 -5.691 1.00 0.00 175 ASN A O 16
ATOM 21568 N N . LYS A 1 44 ? -15.641 2.498 -6.071 1.00 0.00 176 LYS A N 16
ATOM 21569 C CA . LYS A 1 44 ? -14.250 2.528 -6.503 1.00 0.00 176 LYS A CA 16
ATOM 21570 C C . LYS A 1 44 ? -13.328 2.917 -5.352 1.00 0.00 176 LYS A C 16
ATOM 21571 O O . LYS A 1 44 ? -13.721 3.658 -4.450 1.00 0.00 176 LYS A O 16
ATOM 21590 N N . ARG A 1 45 ? -12.099 2.413 -5.388 1.00 0.00 177 ARG A N 16
ATOM 21591 C CA . ARG A 1 45 ? -11.119 2.707 -4.349 1.00 0.00 177 ARG A CA 16
ATOM 21592 C C . ARG A 1 45 ? -9.857 3.317 -4.949 1.00 0.00 177 ARG A C 16
ATOM 21593 O O . ARG A 1 45 ? -9.320 2.812 -5.936 1.00 0.00 177 ARG A O 16
ATOM 21614 N N . TYR A 1 46 ? -9.388 4.406 -4.348 1.00 0.00 178 TYR A N 16
ATOM 21615 C CA . TYR A 1 46 ? -8.187 5.085 -4.825 1.00 0.00 178 TYR A CA 16
ATOM 21616 C C . TYR A 1 46 ? -6.989 4.142 -4.817 1.00 0.00 178 TYR A C 16
ATOM 21617 O O . TYR A 1 46 ? -6.518 3.729 -3.757 1.00 0.00 178 TYR A O 16
ATOM 21635 N N . CYS A 1 47 ? -6.501 3.802 -6.006 1.00 0.00 179 CYS A N 16
ATOM 21636 C CA . CYS A 1 47 ? -5.359 2.905 -6.135 1.00 0.00 179 CYS A CA 16
ATOM 21637 C C . CYS A 1 47 ? -4.051 3.639 -5.847 1.00 0.00 179 CYS A C 16
ATOM 21638 O O . CYS A 1 47 ? -3.617 4.484 -6.630 1.00 0.00 179 CYS A O 16
ATOM 21645 N N . GLN A 1 48 ? -3.427 3.302 -4.723 1.00 0.00 180 GLN A N 16
ATOM 21646 C CA . GLN A 1 48 ? -2.165 3.921 -4.327 1.00 0.00 180 GLN A CA 16
ATOM 21647 C C . GLN A 1 48 ? -1.020 3.419 -5.199 1.00 0.00 180 GLN A C 16
ATOM 21648 O O . GLN A 1 48 ? -0.033 2.877 -4.703 1.00 0.00 180 GLN A O 16
ATOM 21662 N N . GLN A 1 49 ? -1.165 3.604 -6.504 1.00 0.00 181 GLN A N 16
ATOM 21663 C CA . GLN A 1 49 ? -0.153 3.175 -7.461 1.00 0.00 181 GLN A CA 16
ATOM 21664 C C . GLN A 1 49 ? -0.389 3.822 -8.822 1.00 0.00 181 GLN A C 16
ATOM 21665 O O . GLN A 1 49 ? 0.556 4.227 -9.500 1.00 0.00 181 GLN A O 16
ATOM 21679 N N . CYS A 1 50 ? -1.655 3.920 -9.216 1.00 0.00 182 CYS A N 16
ATOM 21680 C CA . CYS A 1 50 ? -2.014 4.522 -10.494 1.00 0.00 182 CYS A CA 16
ATOM 21681 C C . CYS A 1 50 ? -2.740 5.848 -10.285 1.00 0.00 182 CYS A C 16
ATOM 21682 O O . CYS A 1 50 ? -2.674 6.743 -11.128 1.00 0.00 182 CYS A O 16
ATOM 21689 N N . GLY A 1 51 ? -3.430 5.968 -9.154 1.00 0.00 183 GLY A N 16
ATOM 21690 C CA . GLY A 1 51 ? -4.154 7.188 -8.855 1.00 0.00 183 GLY A CA 16
ATOM 21691 C C . GLY A 1 51 ? -5.610 7.121 -9.275 1.00 0.00 183 GLY A C 16
ATOM 21692 O O . GLY A 1 51 ? -6.493 7.583 -8.554 1.00 0.00 183 GLY A O 16
ATOM 21696 N N . LYS A 1 52 ? -5.859 6.545 -10.446 1.00 0.00 184 LYS A N 16
ATOM 21697 C CA . LYS A 1 52 ? -7.218 6.419 -10.963 1.00 0.00 184 LYS A CA 16
ATOM 21698 C C . LYS A 1 52 ? -8.092 5.610 -10.010 1.00 0.00 184 LYS A C 16
ATOM 21699 O O . LYS A 1 52 ? -7.590 4.949 -9.100 1.00 0.00 184 LYS A O 16
ATOM 21718 N N . PHE A 1 53 ? -9.402 5.666 -10.228 1.00 0.00 185 PHE A N 16
ATOM 21719 C CA . PHE A 1 53 ? -10.349 4.938 -9.391 1.00 0.00 185 PHE A CA 16
ATOM 21720 C C . PHE A 1 53 ? -10.591 3.536 -9.941 1.00 0.00 185 PHE A C 16
ATOM 21721 O O . PHE A 1 53 ? -11.170 3.372 -11.015 1.00 0.00 185 PHE A O 16
ATOM 21738 N N . HIS A 1 54 ? -10.145 2.528 -9.199 1.00 0.00 186 HIS A N 16
ATOM 21739 C CA . HIS A 1 54 ? -10.315 1.140 -9.614 1.00 0.00 186 HIS A CA 16
ATOM 21740 C C . HIS A 1 54 ? -11.549 0.524 -8.963 1.00 0.00 186 HIS A C 16
ATOM 21741 O O . HIS A 1 54 ? -12.180 1.136 -8.101 1.00 0.00 186 HIS A O 16
ATOM 21755 N N . LEU A 1 55 ? -11.886 -0.692 -9.381 1.00 0.00 187 LEU A N 16
ATOM 21756 C CA . LEU A 1 55 ? -13.045 -1.392 -8.838 1.00 0.00 187 LEU A CA 16
ATOM 21757 C C . LEU A 1 55 ? -12.678 -2.130 -7.553 1.00 0.00 187 LEU A C 16
ATOM 21758 O O . LEU A 1 55 ? -11.593 -2.699 -7.441 1.00 0.00 187 LEU A O 16
ATOM 21774 N N . LEU A 1 56 ? -13.589 -2.114 -6.586 1.00 0.00 188 LEU A N 16
ATOM 21775 C CA . LEU A 1 56 ? -13.360 -2.779 -5.309 1.00 0.00 188 LEU A CA 16
ATOM 21776 C C . LEU A 1 56 ? -13.092 -4.279 -5.485 1.00 0.00 188 LEU A C 16
ATOM 21777 O O . LEU A 1 56 ? -12.184 -4.818 -4.851 1.00 0.00 188 LEU A O 16
ATOM 21793 N N . PRO A 1 57 ? -13.863 -4.986 -6.341 1.00 0.00 189 PRO A N 16
ATOM 21794 C CA . PRO A 1 57 ? -13.661 -6.425 -6.556 1.00 0.00 189 PRO A CA 16
ATOM 21795 C C . PRO A 1 57 ? -12.265 -6.741 -7.085 1.00 0.00 189 PRO A C 16
ATOM 21796 O O . PRO A 1 57 ? -11.777 -7.863 -6.944 1.00 0.00 189 PRO A O 16
ATOM 21807 N N . ASP A 1 58 ? -11.625 -5.746 -7.691 1.00 0.00 190 ASP A N 16
ATOM 21808 C CA . ASP A 1 58 ? -10.284 -5.920 -8.237 1.00 0.00 190 ASP A CA 16
ATOM 21809 C C . ASP A 1 58 ? -9.223 -5.541 -7.209 1.00 0.00 190 ASP A C 16
ATOM 21810 O O . ASP A 1 58 ? -8.434 -4.620 -7.422 1.00 0.00 190 ASP A O 16
ATOM 21819 N N . PHE A 1 59 ? -9.210 -6.259 -6.089 1.00 0.00 191 PHE A N 16
ATOM 21820 C CA . PHE A 1 59 ? -8.247 -6.001 -5.025 1.00 0.00 191 PHE A CA 16
ATOM 21821 C C . PHE A 1 59 ? -7.984 -7.263 -4.211 1.00 0.00 191 PHE A C 16
ATOM 21822 O O . PHE A 1 59 ? -8.877 -8.087 -4.020 1.00 0.00 191 PHE A O 16
ATOM 21839 N N . ASP A 1 60 ? -6.751 -7.408 -3.736 1.00 0.00 192 ASP A N 16
ATOM 21840 C CA . ASP A 1 60 ? -6.370 -8.571 -2.943 1.00 0.00 192 ASP A CA 16
ATOM 21841 C C . ASP A 1 60 ? -6.183 -8.193 -1.477 1.00 0.00 192 ASP A C 16
ATOM 21842 O O . ASP A 1 60 ? -6.095 -7.014 -1.136 1.00 0.00 192 ASP A O 16
ATOM 21851 N N . GLU A 1 61 ? -6.123 -9.202 -0.614 1.00 0.00 193 GLU A N 16
ATOM 21852 C CA . GLU A 1 61 ? -5.946 -8.978 0.815 1.00 0.00 193 GLU A CA 16
ATOM 21853 C C . GLU A 1 61 ? -4.495 -8.635 1.137 1.00 0.00 193 GLU A C 16
ATOM 21854 O O . GLU A 1 61 ? -3.599 -9.462 0.965 1.00 0.00 193 GLU A O 16
ATOM 21866 N N . GLY A 1 62 ? -4.270 -7.411 1.605 1.00 0.00 194 GLY A N 16
ATOM 21867 C CA . GLY A 1 62 ? -2.926 -6.982 1.942 1.00 0.00 194 GLY A CA 16
ATOM 21868 C C . GLY A 1 62 ? -2.585 -5.627 1.352 1.00 0.00 194 GLY A C 16
ATOM 21869 O O . GLY A 1 62 ? -2.370 -4.660 2.082 1.00 0.00 194 GLY A O 16
ATOM 21873 N N . LYS A 1 63 ? -2.537 -5.557 0.025 1.00 0.00 195 LYS A N 16
ATOM 21874 C CA . LYS A 1 63 ? -2.221 -4.311 -0.663 1.00 0.00 195 LYS A CA 16
ATOM 21875 C C . LYS A 1 63 ? -3.495 -3.569 -1.053 1.00 0.00 195 LYS A C 16
ATOM 21876 O O . LYS A 1 63 ? -4.572 -4.159 -1.125 1.00 0.00 195 LYS A O 16
ATOM 21895 N N . ARG A 1 64 ? -3.363 -2.270 -1.302 1.00 0.00 196 ARG A N 16
ATOM 21896 C CA . ARG A 1 64 ? -4.503 -1.445 -1.686 1.00 0.00 196 ARG A CA 16
ATOM 21897 C C . ARG A 1 64 ? -4.384 -0.998 -3.139 1.00 0.00 196 ARG A C 16
ATOM 21898 O O . ARG A 1 64 ? -4.761 0.121 -3.488 1.00 0.00 196 ARG A O 16
ATOM 21919 N N . SER A 1 65 ? -3.856 -1.879 -3.983 1.00 0.00 197 SER A N 16
ATOM 21920 C CA . SER A 1 65 ? -3.688 -1.575 -5.399 1.00 0.00 197 SER A CA 16
ATOM 21921 C C . SER A 1 65 ? -4.237 -2.703 -6.267 1.00 0.00 197 SER A C 16
ATOM 21922 O O . SER A 1 65 ? -4.503 -3.802 -5.780 1.00 0.00 197 SER A O 16
ATOM 21930 N N . CYS A 1 66 ? -4.402 -2.423 -7.555 1.00 0.00 198 CYS A N 16
ATOM 21931 C CA . CYS A 1 66 ? -4.921 -3.412 -8.495 1.00 0.00 198 CYS A CA 16
ATOM 21932 C C . CYS A 1 66 ? -4.052 -4.666 -8.503 1.00 0.00 198 CYS A C 16
ATOM 21933 O O . CYS A 1 66 ? -2.922 -4.653 -8.016 1.00 0.00 198 CYS A O 16
ATOM 21940 N N . ARG A 1 67 ? -4.590 -5.747 -9.060 1.00 0.00 199 ARG A N 16
ATOM 21941 C CA . ARG A 1 67 ? -3.864 -7.012 -9.132 1.00 0.00 199 ARG A CA 16
ATOM 21942 C C . ARG A 1 67 ? -3.343 -7.260 -10.545 1.00 0.00 199 ARG A C 16
ATOM 21943 O O . ARG A 1 67 ? -3.930 -8.027 -11.306 1.00 0.00 199 ARG A O 16
ATOM 21964 N N . ARG A 1 68 ? -2.237 -6.607 -10.886 1.00 0.00 200 ARG A N 16
ATOM 21965 C CA . ARG A 1 68 ? -1.639 -6.758 -12.207 1.00 0.00 200 ARG A CA 16
ATOM 21966 C C . ARG A 1 68 ? -0.119 -6.839 -12.113 1.00 0.00 200 ARG A C 16
ATOM 21967 O O . ARG A 1 68 ? 0.506 -7.709 -12.719 1.00 0.00 200 ARG A O 16
ATOM 21988 N N . LYS A 1 69 ? 0.466 -5.928 -11.346 1.00 0.00 201 LYS A N 16
ATOM 21989 C CA . LYS A 1 69 ? 1.914 -5.894 -11.167 1.00 0.00 201 LYS A CA 16
ATOM 21990 C C . LYS A 1 69 ? 2.303 -6.409 -9.785 1.00 0.00 201 LYS A C 16
ATOM 21991 O O . LYS A 1 69 ? 3.297 -5.972 -9.207 1.00 0.00 201 LYS A O 16
ATOM 22010 N N . LEU A 1 70 ? 1.512 -7.339 -9.263 1.00 0.00 202 LEU A N 16
ATOM 22011 C CA . LEU A 1 70 ? 1.773 -7.915 -7.948 1.00 0.00 202 LEU A CA 16
ATOM 22012 C C . LEU A 1 70 ? 2.503 -9.249 -8.073 1.00 0.00 202 LEU A C 16
ATOM 22013 O O . LEU A 1 70 ? 2.102 -10.117 -8.849 1.00 0.00 202 LEU A O 16
ATOM 22029 N N . GLU A 1 71 ? 3.574 -9.406 -7.302 1.00 0.00 203 GLU A N 16
ATOM 22030 C CA . GLU A 1 71 ? 4.359 -10.634 -7.327 1.00 0.00 203 GLU A CA 16
ATOM 22031 C C . GLU A 1 71 ? 4.923 -10.895 -8.721 1.00 0.00 203 GLU A C 16
ATOM 22032 O O . GLU A 1 71 ? 4.210 -11.354 -9.613 1.00 0.00 203 GLU A O 16
ATOM 22044 N N . ARG A 1 72 ? 6.205 -10.597 -8.899 1.00 0.00 204 ARG A N 16
ATOM 22045 C CA . ARG A 1 72 ? 6.864 -10.800 -10.186 1.00 0.00 204 ARG A CA 16
ATOM 22046 C C . ARG A 1 72 ? 6.820 -12.269 -10.592 1.00 0.00 204 ARG A C 16
ATOM 22047 O O . ARG A 1 72 ? 6.687 -13.153 -9.747 1.00 0.00 204 ARG A O 16
ATOM 22068 N N . HIS A 1 73 ? 6.933 -12.521 -11.893 1.00 0.00 205 HIS A N 16
ATOM 22069 C CA . HIS A 1 73 ? 6.907 -13.883 -12.412 1.00 0.00 205 HIS A CA 16
ATOM 22070 C C . HIS A 1 73 ? 7.207 -13.904 -13.907 1.00 0.00 205 HIS A C 16
ATOM 22071 O O . HIS A 1 73 ? 6.639 -13.127 -14.675 1.00 0.00 205 HIS A O 16
ATOM 22086 N N . ASN A 1 74 ? 8.104 -14.796 -14.314 1.00 0.00 206 ASN A N 16
ATOM 22087 C CA . ASN A 1 74 ? 8.480 -14.919 -15.717 1.00 0.00 206 ASN A CA 16
ATOM 22088 C C . ASN A 1 74 ? 9.087 -13.619 -16.234 1.00 0.00 206 ASN A C 16
ATOM 22089 O O . ASN A 1 74 ? 8.394 -12.788 -16.821 1.00 0.00 206 ASN A O 16
ATOM 22100 N N . ASN A 1 75 ? 10.388 -13.450 -16.013 1.00 0.00 207 ASN A N 16
ATOM 22101 C CA . ASN A 1 75 ? 11.093 -12.249 -16.456 1.00 0.00 207 ASN A CA 16
ATOM 22102 C C . ASN A 1 75 ? 10.902 -12.023 -17.954 1.00 0.00 207 ASN A C 16
ATOM 22103 O O . ASN A 1 75 ? 10.274 -12.832 -18.639 1.00 0.00 207 ASN A O 16
ATOM 22114 N N . ARG A 1 76 ? 11.445 -10.918 -18.454 1.00 0.00 208 ARG A N 16
ATOM 22115 C CA . ARG A 1 76 ? 11.332 -10.583 -19.870 1.00 0.00 208 ARG A CA 16
ATOM 22116 C C . ARG A 1 76 ? 12.675 -10.744 -20.579 1.00 0.00 208 ARG A C 16
ATOM 22117 O O . ARG A 1 76 ? 12.961 -10.045 -21.549 1.00 0.00 208 ARG A O 16
ATOM 22138 N N . ARG A 1 77 ? 13.491 -11.669 -20.086 1.00 0.00 209 ARG A N 16
ATOM 22139 C CA . ARG A 1 77 ? 14.802 -11.921 -20.673 1.00 0.00 209 ARG A CA 16
ATOM 22140 C C . ARG A 1 77 ? 15.486 -13.102 -19.989 1.00 0.00 209 ARG A C 16
ATOM 22141 O O . ARG A 1 77 ? 15.620 -13.131 -18.766 1.00 0.00 209 ARG A O 16
ATOM 22162 N N . LYS A 1 78 ? 15.913 -14.074 -20.787 1.00 0.00 210 LYS A N 16
ATOM 22163 C CA . LYS A 1 78 ? 16.581 -15.259 -20.258 1.00 0.00 210 LYS A CA 16
ATOM 22164 C C . LYS A 1 78 ? 15.659 -16.028 -19.318 1.00 0.00 210 LYS A C 16
ATOM 22165 O O . LYS A 1 78 ? 14.486 -15.686 -19.167 1.00 0.00 210 LYS A O 16
ATOM 22184 N N . ARG A 1 79 ? 16.196 -17.068 -18.689 1.00 0.00 211 ARG A N 16
ATOM 22185 C CA . ARG A 1 79 ? 15.421 -17.885 -17.764 1.00 0.00 211 ARG A CA 16
ATOM 22186 C C . ARG A 1 79 ? 16.245 -18.248 -16.534 1.00 0.00 211 ARG A C 16
ATOM 22187 O O . ARG A 1 79 ? 15.779 -18.120 -15.401 1.00 0.00 211 ARG A O 16
ATOM 22208 N N . LYS A 1 80 ? 17.474 -18.701 -16.763 1.00 0.00 212 LYS A N 16
ATOM 22209 C CA . LYS A 1 80 ? 18.365 -19.081 -15.674 1.00 0.00 212 LYS A CA 16
ATOM 22210 C C . LYS A 1 80 ? 19.719 -18.388 -15.811 1.00 0.00 212 LYS A C 16
ATOM 22211 O O . LYS A 1 80 ? 20.649 -18.934 -16.407 1.00 0.00 212 LYS A O 16
ATOM 22230 N N . PRO A 1 81 ? 19.850 -17.167 -15.263 1.00 0.00 213 PRO A N 16
ATOM 22231 C CA . PRO A 1 81 ? 21.100 -16.402 -15.330 1.00 0.00 213 PRO A CA 16
ATOM 22232 C C . PRO A 1 81 ? 22.183 -16.983 -14.429 1.00 0.00 213 PRO A C 16
ATOM 22233 O O . PRO A 1 81 ? 22.016 -17.067 -13.213 1.00 0.00 213 PRO A O 16
ATOM 22244 N N . VAL A 1 82 ? 23.296 -17.384 -15.036 1.00 0.00 214 VAL A N 16
ATOM 22245 C CA . VAL A 1 82 ? 24.409 -17.958 -14.290 1.00 0.00 214 VAL A CA 16
ATOM 22246 C C . VAL A 1 82 ? 25.618 -17.027 -14.305 1.00 0.00 214 VAL A C 16
ATOM 22247 O O . VAL A 1 82 ? 26.001 -16.507 -15.353 1.00 0.00 214 VAL A O 16
ATOM 22260 N N . ASP A 1 83 ? 26.213 -16.819 -13.134 1.00 0.00 215 ASP A N 16
ATOM 22261 C CA . ASP A 1 83 ? 27.378 -15.950 -13.013 1.00 0.00 215 ASP A CA 16
ATOM 22262 C C . ASP A 1 83 ? 28.644 -16.767 -12.770 1.00 0.00 215 ASP A C 16
ATOM 22263 O O . ASP A 1 83 ? 29.559 -16.320 -12.079 1.00 0.00 215 ASP A O 16
ATOM 22272 N N . LYS A 1 84 ? 28.686 -17.966 -13.341 1.00 0.00 216 LYS A N 16
ATOM 22273 C CA . LYS A 1 84 ? 29.839 -18.845 -13.187 1.00 0.00 216 LYS A CA 16
ATOM 22274 C C . LYS A 1 84 ? 30.132 -19.591 -14.484 1.00 0.00 216 LYS A C 16
ATOM 22275 O O . LYS A 1 84 ? 30.540 -20.753 -14.465 1.00 0.00 216 LYS A O 16
ATOM 22294 N N . GLY A 1 85 ? 29.920 -18.917 -15.609 1.00 0.00 217 GLY A N 16
ATOM 22295 C CA . GLY A 1 85 ? 30.168 -19.533 -16.900 1.00 0.00 217 GLY A CA 16
ATOM 22296 C C . GLY A 1 85 ? 29.245 -19.005 -17.981 1.00 0.00 217 GLY A C 16
ATOM 22297 O O . GLY A 1 85 ? 28.028 -18.956 -17.798 1.00 0.00 217 GLY A O 16
ATOM 22301 N N . GLY A 1 86 ? 29.824 -18.608 -19.109 1.00 0.00 218 GLY A N 16
ATOM 22302 C CA . GLY A 1 86 ? 29.032 -18.088 -20.208 1.00 0.00 218 GLY A CA 16
ATOM 22303 C C . GLY A 1 86 ? 29.809 -18.026 -21.507 1.00 0.00 218 GLY A C 16
ATOM 22304 O O . GLY A 1 86 ? 30.982 -18.398 -21.554 1.00 0.00 218 GLY A O 16
ATOM 22308 N N . VAL A 1 87 ? 29.156 -17.556 -22.564 1.00 0.00 219 VAL A N 16
ATOM 22309 C CA . VAL A 1 87 ? 29.794 -17.449 -23.872 1.00 0.00 219 VAL A CA 16
ATOM 22310 C C . VAL A 1 87 ? 29.357 -16.178 -24.592 1.00 0.00 219 VAL A C 16
ATOM 22311 O O . VAL A 1 87 ? 29.285 -16.143 -25.820 1.00 0.00 219 VAL A O 16
ATOM 22324 N N . ALA A 1 88 ? 29.067 -15.135 -23.819 1.00 0.00 220 ALA A N 16
ATOM 22325 C CA . ALA A 1 88 ? 28.638 -13.862 -24.385 1.00 0.00 220 ALA A CA 16
ATOM 22326 C C . ALA A 1 88 ? 29.490 -12.711 -23.858 1.00 0.00 220 ALA A C 16
ATOM 22327 O O . ALA A 1 88 ? 30.117 -12.016 -24.683 1.00 0.00 220 ALA A O 16
ATOM 22337 N N . VAL A 1 3 ? -8.389 18.757 -15.737 1.00 0.00 135 VAL A N 17
ATOM 22338 C CA . VAL A 1 3 ? -8.741 19.793 -14.732 1.00 0.00 135 VAL A CA 17
ATOM 22339 C C . VAL A 1 3 ? -8.794 19.200 -13.328 1.00 0.00 135 VAL A C 17
ATOM 22340 O O . VAL A 1 3 ? -9.443 18.178 -13.098 1.00 0.00 135 VAL A O 17
ATOM 22353 N N . ALA A 1 4 ? -8.105 19.845 -12.391 1.00 0.00 136 ALA A N 17
ATOM 22354 C CA . ALA A 1 4 ? -8.074 19.381 -11.009 1.00 0.00 136 ALA A CA 17
ATOM 22355 C C . ALA A 1 4 ? -9.431 19.559 -10.338 1.00 0.00 136 ALA A C 17
ATOM 22356 O O . ALA A 1 4 ? -9.732 20.624 -9.798 1.00 0.00 136 ALA A O 17
ATOM 22363 N N . ARG A 1 5 ? -10.247 18.511 -10.378 1.00 0.00 137 ARG A N 17
ATOM 22364 C CA . ARG A 1 5 ? -11.575 18.555 -9.775 1.00 0.00 137 ARG A CA 17
ATOM 22365 C C . ARG A 1 5 ? -12.102 17.146 -9.520 1.00 0.00 137 ARG A C 17
ATOM 22366 O O . ARG A 1 5 ? -12.265 16.358 -10.451 1.00 0.00 137 ARG A O 17
ATOM 22387 N N . CYS A 1 6 ? -12.381 16.836 -8.255 1.00 0.00 138 CYS A N 17
ATOM 22388 C CA . CYS A 1 6 ? -12.903 15.522 -7.894 1.00 0.00 138 CYS A CA 17
ATOM 22389 C C . CYS A 1 6 ? -14.225 15.270 -8.606 1.00 0.00 138 CYS A C 17
ATOM 22390 O O . CYS A 1 6 ? -15.281 15.717 -8.157 1.00 0.00 138 CYS A O 17
ATOM 22397 N N . GLN A 1 7 ? -14.153 14.568 -9.734 1.00 0.00 139 GLN A N 17
ATOM 22398 C CA . GLN A 1 7 ? -15.337 14.270 -10.538 1.00 0.00 139 GLN A CA 17
ATOM 22399 C C . GLN A 1 7 ? -16.044 12.995 -10.080 1.00 0.00 139 GLN A C 17
ATOM 22400 O O . GLN A 1 7 ? -16.497 12.200 -10.905 1.00 0.00 139 GLN A O 17
ATOM 22414 N N . VAL A 1 8 ? -16.162 12.809 -8.769 1.00 0.00 140 VAL A N 17
ATOM 22415 C CA . VAL A 1 8 ? -16.841 11.636 -8.235 1.00 0.00 140 VAL A CA 17
ATOM 22416 C C . VAL A 1 8 ? -18.329 11.927 -8.046 1.00 0.00 140 VAL A C 17
ATOM 22417 O O . VAL A 1 8 ? -18.694 12.939 -7.447 1.00 0.00 140 VAL A O 17
ATOM 22430 N N . PRO A 1 9 ? -19.216 11.054 -8.558 1.00 0.00 141 PRO A N 17
ATOM 22431 C CA . PRO A 1 9 ? -20.664 11.245 -8.440 1.00 0.00 141 PRO A CA 17
ATOM 22432 C C . PRO A 1 9 ? -21.093 11.565 -7.011 1.00 0.00 141 PRO A C 17
ATOM 22433 O O . PRO A 1 9 ? -21.708 12.600 -6.756 1.00 0.00 141 PRO A O 17
ATOM 22444 N N . ASP A 1 10 ? -20.763 10.673 -6.085 1.00 0.00 142 ASP A N 17
ATOM 22445 C CA . ASP A 1 10 ? -21.112 10.863 -4.683 1.00 0.00 142 ASP A CA 17
ATOM 22446 C C . ASP A 1 10 ? -20.293 11.990 -4.055 1.00 0.00 142 ASP A C 17
ATOM 22447 O O . ASP A 1 10 ? -20.681 12.552 -3.031 1.00 0.00 142 ASP A O 17
ATOM 22456 N N . CYS A 1 11 ? -19.156 12.314 -4.667 1.00 0.00 143 CYS A N 17
ATOM 22457 C CA . CYS A 1 11 ? -18.291 13.372 -4.152 1.00 0.00 143 CYS A CA 17
ATOM 22458 C C . CYS A 1 11 ? -17.847 14.320 -5.265 1.00 0.00 143 CYS A C 17
ATOM 22459 O O . CYS A 1 11 ? -16.850 14.075 -5.945 1.00 0.00 143 CYS A O 17
ATOM 22466 N N . GLU A 1 12 ? -18.587 15.411 -5.435 1.00 0.00 144 GLU A N 17
ATOM 22467 C CA . GLU A 1 12 ? -18.263 16.404 -6.453 1.00 0.00 144 GLU A CA 17
ATOM 22468 C C . GLU A 1 12 ? -17.450 17.540 -5.837 1.00 0.00 144 GLU A C 17
ATOM 22469 O O . GLU A 1 12 ? -17.965 18.633 -5.603 1.00 0.00 144 GLU A O 17
ATOM 22481 N N . ALA A 1 13 ? -16.178 17.266 -5.567 1.00 0.00 145 ALA A N 17
ATOM 22482 C CA . ALA A 1 13 ? -15.293 18.256 -4.965 1.00 0.00 145 ALA A CA 17
ATOM 22483 C C . ALA A 1 13 ? -14.575 19.088 -6.022 1.00 0.00 145 ALA A C 17
ATOM 22484 O O . ALA A 1 13 ? -14.426 18.663 -7.168 1.00 0.00 145 ALA A O 17
ATOM 22491 N N . ASP A 1 14 ? -14.127 20.275 -5.622 1.00 0.00 146 ASP A N 17
ATOM 22492 C CA . ASP A 1 14 ? -13.418 21.173 -6.525 1.00 0.00 146 ASP A CA 17
ATOM 22493 C C . ASP A 1 14 ? -12.005 21.442 -6.019 1.00 0.00 146 ASP A C 17
ATOM 22494 O O . ASP A 1 14 ? -11.771 22.400 -5.280 1.00 0.00 146 ASP A O 17
ATOM 22503 N N . ILE A 1 15 ? -11.068 20.588 -6.415 1.00 0.00 147 ILE A N 17
ATOM 22504 C CA . ILE A 1 15 ? -9.677 20.729 -5.998 1.00 0.00 147 ILE A CA 17
ATOM 22505 C C . ILE A 1 15 ? -8.875 21.544 -7.009 1.00 0.00 147 ILE A C 17
ATOM 22506 O O . ILE A 1 15 ? -7.764 21.166 -7.387 1.00 0.00 147 ILE A O 17
ATOM 22522 N N . SER A 1 16 ? -9.439 22.666 -7.441 1.00 0.00 148 SER A N 17
ATOM 22523 C CA . SER A 1 16 ? -8.773 23.534 -8.403 1.00 0.00 148 SER A CA 17
ATOM 22524 C C . SER A 1 16 ? -7.600 24.267 -7.756 1.00 0.00 148 SER A C 17
ATOM 22525 O O . SER A 1 16 ? -6.643 24.643 -8.431 1.00 0.00 148 SER A O 17
ATOM 22533 N N . GLU A 1 17 ? -7.684 24.465 -6.444 1.00 0.00 149 GLU A N 17
ATOM 22534 C CA . GLU A 1 17 ? -6.630 25.154 -5.706 1.00 0.00 149 GLU A CA 17
ATOM 22535 C C . GLU A 1 17 ? -5.739 24.158 -4.966 1.00 0.00 149 GLU A C 17
ATOM 22536 O O . GLU A 1 17 ? -4.568 24.435 -4.705 1.00 0.00 149 GLU A O 17
ATOM 22548 N N . LEU A 1 18 ? -6.300 23.000 -4.629 1.00 0.00 150 LEU A N 17
ATOM 22549 C CA . LEU A 1 18 ? -5.555 21.966 -3.918 1.00 0.00 150 LEU A CA 17
ATOM 22550 C C . LEU A 1 18 ? -4.277 21.598 -4.667 1.00 0.00 150 LEU A C 17
ATOM 22551 O O . LEU A 1 18 ? -4.187 21.773 -5.881 1.00 0.00 150 LEU A O 17
ATOM 22567 N N . LYS A 1 19 ? -3.294 21.087 -3.934 1.00 0.00 151 LYS A N 17
ATOM 22568 C CA . LYS A 1 19 ? -2.022 20.694 -4.529 1.00 0.00 151 LYS A CA 17
ATOM 22569 C C . LYS A 1 19 ? -1.616 19.296 -4.073 1.00 0.00 151 LYS A C 17
ATOM 22570 O O . LYS A 1 19 ? -2.055 18.824 -3.023 1.00 0.00 151 LYS A O 17
ATOM 22589 N N . GLY A 1 20 ? -0.776 18.640 -4.867 1.00 0.00 152 GLY A N 17
ATOM 22590 C CA . GLY A 1 20 ? -0.326 17.303 -4.527 1.00 0.00 152 GLY A CA 17
ATOM 22591 C C . GLY A 1 20 ? -0.496 16.323 -5.671 1.00 0.00 152 GLY A C 17
ATOM 22592 O O . GLY A 1 20 ? -0.447 16.710 -6.839 1.00 0.00 152 GLY A O 17
ATOM 22596 N N . TYR A 1 21 ? -0.698 15.054 -5.335 1.00 0.00 153 TYR A N 17
ATOM 22597 C CA . TYR A 1 21 ? -0.878 14.016 -6.344 1.00 0.00 153 TYR A CA 17
ATOM 22598 C C . TYR A 1 21 ? -2.336 13.930 -6.783 1.00 0.00 153 TYR A C 17
ATOM 22599 O O . TYR A 1 21 ? -2.629 13.760 -7.967 1.00 0.00 153 TYR A O 17
ATOM 22617 N N . HIS A 1 22 ? -3.247 14.052 -5.822 1.00 0.00 154 HIS A N 17
ATOM 22618 C CA . HIS A 1 22 ? -4.676 13.990 -6.112 1.00 0.00 154 HIS A CA 17
ATOM 22619 C C . HIS A 1 22 ? -5.085 15.069 -7.111 1.00 0.00 154 HIS A C 17
ATOM 22620 O O . HIS A 1 22 ? -6.130 14.966 -7.755 1.00 0.00 154 HIS A O 17
ATOM 22634 N N . LYS A 1 23 ? -4.260 16.105 -7.238 1.00 0.00 155 LYS A N 17
ATOM 22635 C CA . LYS A 1 23 ? -4.543 17.199 -8.158 1.00 0.00 155 LYS A CA 17
ATOM 22636 C C . LYS A 1 23 ? -4.520 16.716 -9.604 1.00 0.00 155 LYS A C 17
ATOM 22637 O O . LYS A 1 23 ? -5.373 17.088 -10.407 1.00 0.00 155 LYS A O 17
ATOM 22656 N N . ARG A 1 24 ? -3.531 15.887 -9.930 1.00 0.00 156 ARG A N 17
ATOM 22657 C CA . ARG A 1 24 ? -3.392 15.355 -11.281 1.00 0.00 156 ARG A CA 17
ATOM 22658 C C . ARG A 1 24 ? -4.144 14.035 -11.445 1.00 0.00 156 ARG A C 17
ATOM 22659 O O . ARG A 1 24 ? -3.724 13.169 -12.212 1.00 0.00 156 ARG A O 17
ATOM 22680 N N . HIS A 1 25 ? -5.254 13.884 -10.728 1.00 0.00 157 HIS A N 17
ATOM 22681 C CA . HIS A 1 25 ? -6.050 12.663 -10.810 1.00 0.00 157 HIS A CA 17
ATOM 22682 C C . HIS A 1 25 ? -7.539 12.950 -10.626 1.00 0.00 157 HIS A C 17
ATOM 22683 O O . HIS A 1 25 ? -8.322 12.043 -10.339 1.00 0.00 157 HIS A O 17
ATOM 22697 N N . ARG A 1 26 ? -7.930 14.213 -10.795 1.00 0.00 158 ARG A N 17
ATOM 22698 C CA . ARG A 1 26 ? -9.328 14.613 -10.652 1.00 0.00 158 ARG A CA 17
ATOM 22699 C C . ARG A 1 26 ? -9.950 14.027 -9.384 1.00 0.00 158 ARG A C 17
ATOM 22700 O O . ARG A 1 26 ? -10.997 13.380 -9.436 1.00 0.00 158 ARG A O 17
ATOM 22721 N N . VAL A 1 27 ? -9.300 14.264 -8.249 1.00 0.00 159 VAL A N 17
ATOM 22722 C CA . VAL A 1 27 ? -9.785 13.764 -6.968 1.00 0.00 159 VAL A CA 17
ATOM 22723 C C . VAL A 1 27 ? -9.362 14.688 -5.830 1.00 0.00 159 VAL A C 17
ATOM 22724 O O . VAL A 1 27 ? -8.402 15.446 -5.960 1.00 0.00 159 VAL A O 17
ATOM 22737 N N . CYS A 1 28 ? -10.085 14.623 -4.716 1.00 0.00 160 CYS A N 17
ATOM 22738 C CA . CYS A 1 28 ? -9.780 15.460 -3.561 1.00 0.00 160 CYS A CA 17
ATOM 22739 C C . CYS A 1 28 ? -8.983 14.686 -2.514 1.00 0.00 160 CYS A C 17
ATOM 22740 O O . CYS A 1 28 ? -8.900 13.459 -2.563 1.00 0.00 160 CYS A O 17
ATOM 22747 N N . LEU A 1 29 ? -8.393 15.415 -1.571 1.00 0.00 161 LEU A N 17
ATOM 22748 C CA . LEU A 1 29 ? -7.599 14.803 -0.512 1.00 0.00 161 LEU A CA 17
ATOM 22749 C C . LEU A 1 29 ? -8.444 13.852 0.330 1.00 0.00 161 LEU A C 17
ATOM 22750 O O . LEU A 1 29 ? -7.972 12.800 0.759 1.00 0.00 161 LEU A O 17
ATOM 22766 N N . ARG A 1 30 ? -9.695 14.233 0.566 1.00 0.00 162 ARG A N 17
ATOM 22767 C CA . ARG A 1 30 ? -10.608 13.417 1.361 1.00 0.00 162 ARG A CA 17
ATOM 22768 C C . ARG A 1 30 ? -10.751 12.016 0.771 1.00 0.00 162 ARG A C 17
ATOM 22769 O O . ARG A 1 30 ? -10.889 11.036 1.502 1.00 0.00 162 ARG A O 17
ATOM 22790 N N . CYS A 1 31 ? -10.717 11.930 -0.554 1.00 0.00 163 CYS A N 17
ATOM 22791 C CA . CYS A 1 31 ? -10.844 10.648 -1.239 1.00 0.00 163 CYS A CA 17
ATOM 22792 C C . CYS A 1 31 ? -9.513 9.904 -1.253 1.00 0.00 163 CYS A C 17
ATOM 22793 O O . CYS A 1 31 ? -9.480 8.674 -1.283 1.00 0.00 163 CYS A O 17
ATOM 22800 N N . ALA A 1 32 ? -8.417 10.655 -1.228 1.00 0.00 164 ALA A N 17
ATOM 22801 C CA . ALA A 1 32 ? -7.085 10.065 -1.238 1.00 0.00 164 ALA A CA 17
ATOM 22802 C C . ALA A 1 32 ? -6.814 9.295 0.053 1.00 0.00 164 ALA A C 17
ATOM 22803 O O . ALA A 1 32 ? -6.123 8.277 0.046 1.00 0.00 164 ALA A O 17
ATOM 22810 N N . THR A 1 33 ? -7.361 9.792 1.157 1.00 0.00 165 THR A N 17
ATOM 22811 C CA . THR A 1 33 ? -7.176 9.152 2.455 1.00 0.00 165 THR A CA 17
ATOM 22812 C C . THR A 1 33 ? -8.339 8.221 2.783 1.00 0.00 165 THR A C 17
ATOM 22813 O O . THR A 1 33 ? -8.174 7.238 3.504 1.00 0.00 165 THR A O 17
ATOM 22824 N N . ALA A 1 34 ? -9.516 8.539 2.251 1.00 0.00 166 ALA A N 17
ATOM 22825 C CA . ALA A 1 34 ? -10.706 7.731 2.490 1.00 0.00 166 ALA A CA 17
ATOM 22826 C C . ALA A 1 34 ? -10.485 6.285 2.059 1.00 0.00 166 ALA A C 17
ATOM 22827 O O . ALA A 1 34 ? -9.626 5.998 1.226 1.00 0.00 166 ALA A O 17
ATOM 22834 N N . SER A 1 35 ? -11.268 5.376 2.633 1.00 0.00 167 SER A N 17
ATOM 22835 C CA . SER A 1 35 ? -11.158 3.958 2.310 1.00 0.00 167 SER A CA 17
ATOM 22836 C C . SER A 1 35 ? -11.794 3.659 0.957 1.00 0.00 167 SER A C 17
ATOM 22837 O O . SER A 1 35 ? -11.147 3.113 0.062 1.00 0.00 167 SER A O 17
ATOM 22845 N N . PHE A 1 36 ? -13.065 4.020 0.813 1.00 0.00 168 PHE A N 17
ATOM 22846 C CA . PHE A 1 36 ? -13.789 3.789 -0.433 1.00 0.00 168 PHE A CA 17
ATOM 22847 C C . PHE A 1 36 ? -14.758 4.931 -0.719 1.00 0.00 168 PHE A C 17
ATOM 22848 O O . PHE A 1 36 ? -14.974 5.801 0.125 1.00 0.00 168 PHE A O 17
ATOM 22865 N N . VAL A 1 37 ? -15.341 4.920 -1.912 1.00 0.00 169 VAL A N 17
ATOM 22866 C CA . VAL A 1 37 ? -16.289 5.954 -2.311 1.00 0.00 169 VAL A CA 17
ATOM 22867 C C . VAL A 1 37 ? -17.429 5.365 -3.132 1.00 0.00 169 VAL A C 17
ATOM 22868 O O . VAL A 1 37 ? -17.210 4.530 -4.011 1.00 0.00 169 VAL A O 17
ATOM 22881 N N . VAL A 1 38 ? -18.650 5.803 -2.841 1.00 0.00 170 VAL A N 17
ATOM 22882 C CA . VAL A 1 38 ? -19.826 5.320 -3.555 1.00 0.00 170 VAL A CA 17
ATOM 22883 C C . VAL A 1 38 ? -19.922 5.951 -4.939 1.00 0.00 170 VAL A C 17
ATOM 22884 O O . VAL A 1 38 ? -20.761 6.820 -5.181 1.00 0.00 170 VAL A O 17
ATOM 22897 N N . LEU A 1 39 ? -19.056 5.512 -5.845 1.00 0.00 171 LEU A N 17
ATOM 22898 C CA . LEU A 1 39 ? -19.042 6.036 -7.205 1.00 0.00 171 LEU A CA 17
ATOM 22899 C C . LEU A 1 39 ? -20.365 5.750 -7.911 1.00 0.00 171 LEU A C 17
ATOM 22900 O O . LEU A 1 39 ? -21.323 5.290 -7.291 1.00 0.00 171 LEU A O 17
ATOM 22916 N N . ASP A 1 40 ? -20.410 6.026 -9.212 1.00 0.00 172 ASP A N 17
ATOM 22917 C CA . ASP A 1 40 ? -21.616 5.802 -10.003 1.00 0.00 172 ASP A CA 17
ATOM 22918 C C . ASP A 1 40 ? -22.090 4.356 -9.889 1.00 0.00 172 ASP A C 17
ATOM 22919 O O . ASP A 1 40 ? -21.688 3.498 -10.675 1.00 0.00 172 ASP A O 17
ATOM 22928 N N . GLY A 1 41 ? -22.950 4.095 -8.909 1.00 0.00 173 GLY A N 17
ATOM 22929 C CA . GLY A 1 41 ? -23.471 2.753 -8.710 1.00 0.00 173 GLY A CA 17
ATOM 22930 C C . GLY A 1 41 ? -22.376 1.709 -8.591 1.00 0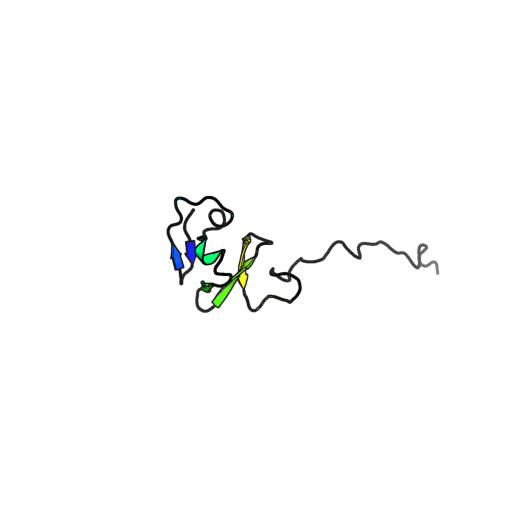.00 173 GLY A C 17
ATOM 22931 O O . GLY A 1 41 ? -22.577 0.548 -8.946 1.00 0.00 173 GLY A O 17
ATOM 22935 N N . GLU A 1 42 ? -21.216 2.123 -8.092 1.00 0.00 174 GLU A N 17
ATOM 22936 C CA . GLU A 1 42 ? -20.089 1.212 -7.930 1.00 0.00 174 GLU A CA 17
ATOM 22937 C C . GLU A 1 42 ? -19.084 1.762 -6.921 1.00 0.00 174 GLU A C 17
ATOM 22938 O O . GLU A 1 42 ? -18.522 2.839 -7.115 1.00 0.00 174 GLU A O 17
ATOM 22950 N N . ASN A 1 43 ? -18.864 1.011 -5.846 1.00 0.00 175 ASN A N 17
ATOM 22951 C CA . ASN A 1 43 ? -17.927 1.422 -4.807 1.00 0.00 175 ASN A CA 17
ATOM 22952 C C . ASN A 1 43 ? -16.488 1.162 -5.242 1.00 0.00 175 ASN A C 17
ATOM 22953 O O . ASN A 1 43 ? -15.986 0.043 -5.126 1.00 0.00 175 ASN A O 17
ATOM 22964 N N . LYS A 1 44 ? -15.830 2.200 -5.745 1.00 0.00 176 LYS A N 17
ATOM 22965 C CA . LYS A 1 44 ? -14.449 2.083 -6.200 1.00 0.00 176 LYS A CA 17
ATOM 22966 C C . LYS A 1 44 ? -13.488 2.694 -5.187 1.00 0.00 176 LYS A C 17
ATOM 22967 O O . LYS A 1 44 ? -13.840 3.626 -4.465 1.00 0.00 176 LYS A O 17
ATOM 22986 N N . ARG A 1 45 ? -12.269 2.164 -5.141 1.00 0.00 177 ARG A N 17
ATOM 22987 C CA . ARG A 1 45 ? -11.255 2.659 -4.218 1.00 0.00 177 ARG A CA 17
ATOM 22988 C C . ARG A 1 45 ? -10.218 3.500 -4.953 1.00 0.00 177 ARG A C 17
ATOM 22989 O O . ARG A 1 45 ? -10.230 3.585 -6.180 1.00 0.00 177 ARG A O 17
ATOM 23010 N N . TYR A 1 46 ? -9.321 4.121 -4.193 1.00 0.00 178 TYR A N 17
ATOM 23011 C CA . TYR A 1 46 ? -8.278 4.957 -4.773 1.00 0.00 178 TYR A CA 17
ATOM 23012 C C . TYR A 1 46 ? -6.971 4.183 -4.913 1.00 0.00 178 TYR A C 17
ATOM 23013 O O . TYR A 1 46 ? -6.243 3.991 -3.939 1.00 0.00 178 TYR A O 17
ATOM 23031 N N . CYS A 1 47 ? -6.678 3.744 -6.133 1.00 0.00 179 CYS A N 17
ATOM 23032 C CA . CYS A 1 47 ? -5.457 2.993 -6.405 1.00 0.00 179 CYS A CA 17
ATOM 23033 C C . CYS A 1 47 ? -4.263 3.934 -6.530 1.00 0.00 179 CYS A C 17
ATOM 23034 O O . CYS A 1 47 ? -4.142 4.668 -7.509 1.00 0.00 179 CYS A O 17
ATOM 23041 N N . GLN A 1 48 ? -3.386 3.908 -5.532 1.00 0.00 180 GLN A N 17
ATOM 23042 C CA . GLN A 1 48 ? -2.203 4.763 -5.531 1.00 0.00 180 GLN A CA 17
ATOM 23043 C C . GLN A 1 48 ? -1.209 4.347 -6.615 1.00 0.00 180 GLN A C 17
ATOM 23044 O O . GLN A 1 48 ? -0.276 5.086 -6.928 1.00 0.00 180 GLN A O 17
ATOM 23058 N N . GLN A 1 49 ? -1.407 3.159 -7.182 1.00 0.00 181 GLN A N 17
ATOM 23059 C CA . GLN A 1 49 ? -0.517 2.654 -8.223 1.00 0.00 181 GLN A CA 17
ATOM 23060 C C . GLN A 1 49 ? -0.800 3.319 -9.568 1.00 0.00 181 GLN A C 17
ATOM 23061 O O . GLN A 1 49 ? 0.116 3.556 -10.355 1.00 0.00 181 GLN A O 17
ATOM 23075 N N . CYS A 1 50 ? -2.071 3.612 -9.831 1.00 0.00 182 CYS A N 17
ATOM 23076 C CA . CYS A 1 50 ? -2.464 4.243 -11.089 1.00 0.00 182 CYS A CA 17
ATOM 23077 C C . CYS A 1 50 ? -3.053 5.633 -10.858 1.00 0.00 182 CYS A C 17
ATOM 23078 O O . CYS A 1 50 ? -3.051 6.473 -11.759 1.00 0.00 182 CYS A O 17
ATOM 23085 N N . GLY A 1 51 ? -3.557 5.871 -9.652 1.00 0.00 183 GLY A N 17
ATOM 23086 C CA . GLY A 1 51 ? -4.142 7.160 -9.336 1.00 0.00 183 GLY A CA 17
ATOM 23087 C C . GLY A 1 51 ? -5.651 7.167 -9.495 1.00 0.00 183 GLY A C 17
ATOM 23088 O O . GLY A 1 51 ? -6.372 7.654 -8.627 1.00 0.00 183 GLY A O 17
ATOM 23092 N N . LYS A 1 52 ? -6.126 6.623 -10.611 1.00 0.00 184 LYS A N 17
ATOM 23093 C CA . LYS A 1 52 ? -7.558 6.568 -10.884 1.00 0.00 184 LYS A CA 17
ATOM 23094 C C . LYS A 1 52 ? -8.273 5.682 -9.869 1.00 0.00 184 LYS A C 17
ATOM 23095 O O . LYS A 1 52 ? -7.644 5.113 -8.977 1.00 0.00 184 LYS A O 17
ATOM 23114 N N . PHE A 1 53 ? -9.590 5.570 -10.011 1.00 0.00 185 PHE A N 17
ATOM 23115 C CA . PHE A 1 53 ? -10.390 4.753 -9.108 1.00 0.00 185 PHE A CA 17
ATOM 23116 C C . PHE A 1 53 ? -10.573 3.344 -9.663 1.00 0.00 185 PHE A C 17
ATOM 23117 O O . PHE A 1 53 ? -10.732 3.159 -10.870 1.00 0.00 185 PHE A O 17
ATOM 23134 N N . HIS A 1 54 ? -10.546 2.355 -8.776 1.00 0.00 186 HIS A N 17
ATOM 23135 C CA . HIS A 1 54 ? -10.708 0.963 -9.178 1.00 0.00 186 HIS A CA 17
ATOM 23136 C C . HIS A 1 54 ? -11.882 0.318 -8.448 1.00 0.00 186 HIS A C 17
ATOM 23137 O O . HIS A 1 54 ? -12.278 0.765 -7.373 1.00 0.00 186 HIS A O 17
ATOM 23151 N N . LEU A 1 55 ? -12.434 -0.734 -9.042 1.00 0.00 187 LEU A N 17
ATOM 23152 C CA . LEU A 1 55 ? -13.566 -1.441 -8.450 1.00 0.00 187 LEU A CA 17
ATOM 23153 C C . LEU A 1 55 ? -13.151 -2.164 -7.172 1.00 0.00 187 LEU A C 17
ATOM 23154 O O . LEU A 1 55 ? -12.017 -2.629 -7.050 1.00 0.00 187 LEU A O 17
ATOM 23170 N N . LEU A 1 56 ? -14.078 -2.256 -6.223 1.00 0.00 188 LEU A N 17
ATOM 23171 C CA . LEU A 1 56 ? -13.813 -2.923 -4.955 1.00 0.00 188 LEU A CA 17
ATOM 23172 C C . LEU A 1 56 ? -13.598 -4.431 -5.135 1.00 0.00 188 LEU A C 17
ATOM 23173 O O . LEU A 1 56 ? -12.718 -5.008 -4.496 1.00 0.00 188 LEU A O 17
ATOM 23189 N N . PRO A 1 57 ? -14.391 -5.106 -5.998 1.00 0.00 189 PRO A N 17
ATOM 23190 C CA . PRO A 1 57 ? -14.243 -6.551 -6.217 1.00 0.00 189 PRO A CA 17
ATOM 23191 C C . PRO A 1 57 ? -12.907 -6.912 -6.862 1.00 0.00 189 PRO A C 17
ATOM 23192 O O . PRO A 1 57 ? -12.516 -8.078 -6.886 1.00 0.00 189 PRO A O 17
ATOM 23203 N N . ASP A 1 58 ? -12.208 -5.907 -7.383 1.00 0.00 190 ASP A N 17
ATOM 23204 C CA . ASP A 1 58 ? -10.917 -6.127 -8.023 1.00 0.00 190 ASP A CA 17
ATOM 23205 C C . ASP A 1 58 ? -9.773 -5.846 -7.051 1.00 0.00 190 ASP A C 17
ATOM 23206 O O . ASP A 1 58 ? -8.727 -5.330 -7.442 1.00 0.00 190 ASP A O 17
ATOM 23215 N N . PHE A 1 59 ? -9.985 -6.188 -5.783 1.00 0.00 191 PHE A N 17
ATOM 23216 C CA . PHE A 1 59 ? -8.974 -5.972 -4.754 1.00 0.00 191 PHE A CA 17
ATOM 23217 C C . PHE A 1 59 ? -8.634 -7.280 -4.045 1.00 0.00 191 PHE A C 17
ATOM 23218 O O . PHE A 1 59 ? -9.348 -8.274 -4.179 1.00 0.00 191 PHE A O 17
ATOM 23235 N N . ASP A 1 60 ? -7.542 -7.269 -3.288 1.00 0.00 192 ASP A N 17
ATOM 23236 C CA . ASP A 1 60 ? -7.108 -8.454 -2.557 1.00 0.00 192 ASP A CA 17
ATOM 23237 C C . ASP A 1 60 ? -6.392 -8.063 -1.266 1.00 0.00 192 ASP A C 17
ATOM 23238 O O . ASP A 1 60 ? -6.062 -6.896 -1.056 1.00 0.00 192 ASP A O 17
ATOM 23247 N N . GLU A 1 61 ? -6.156 -9.049 -0.406 1.00 0.00 193 GLU A N 17
ATOM 23248 C CA . GLU A 1 61 ? -5.479 -8.808 0.863 1.00 0.00 193 GLU A CA 17
ATOM 23249 C C . GLU A 1 61 ? -4.066 -8.282 0.634 1.00 0.00 193 GLU A C 17
ATOM 23250 O O . GLU A 1 61 ? -3.254 -8.922 -0.037 1.00 0.00 193 GLU A O 17
ATOM 23262 N N . GLY A 1 62 ? -3.776 -7.114 1.198 1.00 0.00 194 GLY A N 17
ATOM 23263 C CA . GLY A 1 62 ? -2.459 -6.523 1.043 1.00 0.00 194 GLY A CA 17
ATOM 23264 C C . GLY A 1 62 ? -2.516 -5.016 0.880 1.00 0.00 194 GLY A C 17
ATOM 23265 O O . GLY A 1 62 ? -3.051 -4.313 1.737 1.00 0.00 194 GLY A O 17
ATOM 23269 N N . LYS A 1 63 ? -1.961 -4.521 -0.221 1.00 0.00 195 LYS A N 17
ATOM 23270 C CA . LYS A 1 63 ? -1.950 -3.088 -0.493 1.00 0.00 195 LYS A CA 17
ATOM 23271 C C . LYS A 1 63 ? -3.293 -2.630 -1.051 1.00 0.00 195 LYS A C 17
ATOM 23272 O O . LYS A 1 63 ? -4.220 -3.427 -1.197 1.00 0.00 195 LYS A O 17
ATOM 23291 N N . ARG A 1 64 ? -3.390 -1.341 -1.363 1.00 0.00 196 ARG A N 17
ATOM 23292 C CA . ARG A 1 64 ? -4.620 -0.778 -1.907 1.00 0.00 196 ARG A CA 17
ATOM 23293 C C . ARG A 1 64 ? -4.496 -0.553 -3.412 1.00 0.00 196 ARG A C 17
ATOM 23294 O O . ARG A 1 64 ? -5.094 0.371 -3.963 1.00 0.00 196 ARG A O 17
ATOM 23315 N N . SER A 1 65 ? -3.715 -1.404 -4.069 1.00 0.00 197 SER A N 17
ATOM 23316 C CA . SER A 1 65 ? -3.513 -1.299 -5.509 1.00 0.00 197 SER A CA 17
ATOM 23317 C C . SER A 1 65 ? -4.065 -2.528 -6.225 1.00 0.00 197 SER A C 17
ATOM 23318 O O . SER A 1 65 ? -4.198 -3.597 -5.631 1.00 0.00 197 SER A O 17
ATOM 23326 N N . CYS A 1 66 ? -4.385 -2.365 -7.505 1.00 0.00 198 CYS A N 17
ATOM 23327 C CA . CYS A 1 66 ? -4.926 -3.461 -8.304 1.00 0.00 198 CYS A CA 17
ATOM 23328 C C . CYS A 1 66 ? -3.950 -4.632 -8.351 1.00 0.00 198 CYS A C 17
ATOM 23329 O O . CYS A 1 66 ? -2.736 -4.447 -8.259 1.00 0.00 198 CYS A O 17
ATOM 23336 N N . ARG A 1 67 ? -4.489 -5.839 -8.493 1.00 0.00 199 ARG A N 17
ATOM 23337 C CA . ARG A 1 67 ? -3.668 -7.042 -8.553 1.00 0.00 199 ARG A CA 17
ATOM 23338 C C . ARG A 1 67 ? -3.639 -7.611 -9.968 1.00 0.00 199 ARG A C 17
ATOM 23339 O O . ARG A 1 67 ? -4.666 -8.028 -10.501 1.00 0.00 199 ARG A O 17
ATOM 23360 N N . ARG A 1 68 ? -2.453 -7.628 -10.569 1.00 0.00 200 ARG A N 17
ATOM 23361 C CA . ARG A 1 68 ? -2.291 -8.146 -11.922 1.00 0.00 200 ARG A CA 17
ATOM 23362 C C . ARG A 1 68 ? -0.867 -8.646 -12.145 1.00 0.00 200 ARG A C 17
ATOM 23363 O O . ARG A 1 68 ? 0.084 -7.864 -12.144 1.00 0.00 200 ARG A O 17
ATOM 23384 N N . LYS A 1 69 ? -0.728 -9.953 -12.337 1.00 0.00 201 LYS A N 17
ATOM 23385 C CA . LYS A 1 69 ? 0.580 -10.558 -12.562 1.00 0.00 201 LYS A CA 17
ATOM 23386 C C . LYS A 1 69 ? 1.504 -10.314 -11.374 1.00 0.00 201 LYS A C 17
ATOM 23387 O O . LYS A 1 69 ? 2.718 -10.185 -11.534 1.00 0.00 201 LYS A O 17
ATOM 23406 N N . LEU A 1 70 ? 0.921 -10.250 -10.182 1.00 0.00 202 LEU A N 17
ATOM 23407 C CA . LEU A 1 70 ? 1.692 -10.021 -8.965 1.00 0.00 202 LEU A CA 17
ATOM 23408 C C . LEU A 1 70 ? 2.181 -11.341 -8.376 1.00 0.00 202 LEU A C 17
ATOM 23409 O O . LEU A 1 70 ? 3.245 -11.401 -7.759 1.00 0.00 202 LEU A O 17
ATOM 23425 N N . GLU A 1 71 ? 1.397 -12.397 -8.569 1.00 0.00 203 GLU A N 17
ATOM 23426 C CA . GLU A 1 71 ? 1.751 -13.715 -8.057 1.00 0.00 203 GLU A CA 17
ATOM 23427 C C . GLU A 1 71 ? 1.204 -14.815 -8.962 1.00 0.00 203 GLU A C 17
ATOM 23428 O O . GLU A 1 71 ? 0.056 -15.237 -8.817 1.00 0.00 203 GLU A O 17
ATOM 23440 N N . ARG A 1 72 ? 2.031 -15.276 -9.893 1.00 0.00 204 ARG A N 17
ATOM 23441 C CA . ARG A 1 72 ? 1.629 -16.327 -10.820 1.00 0.00 204 ARG A CA 17
ATOM 23442 C C . ARG A 1 72 ? 1.363 -17.633 -10.079 1.00 0.00 204 ARG A C 17
ATOM 23443 O O . ARG A 1 72 ? 1.907 -17.867 -9.000 1.00 0.00 204 ARG A O 17
ATOM 23464 N N . HIS A 1 73 ? 0.524 -18.480 -10.666 1.00 0.00 205 HIS A N 17
ATOM 23465 C CA . HIS A 1 73 ? 0.187 -19.763 -10.061 1.00 0.00 205 HIS A CA 17
ATOM 23466 C C . HIS A 1 73 ? 1.008 -20.889 -10.681 1.00 0.00 205 HIS A C 17
ATOM 23467 O O . HIS A 1 73 ? 0.548 -22.027 -10.777 1.00 0.00 205 HIS A O 17
ATOM 23482 N N . ASN A 1 74 ? 2.227 -20.565 -11.099 1.00 0.00 206 ASN A N 17
ATOM 23483 C CA . ASN A 1 74 ? 3.113 -21.550 -11.709 1.00 0.00 206 ASN A CA 17
ATOM 23484 C C . ASN A 1 74 ? 4.403 -21.689 -10.909 1.00 0.00 206 ASN A C 17
ATOM 23485 O O . ASN A 1 74 ? 4.886 -20.724 -10.317 1.00 0.00 206 ASN A O 17
ATOM 23496 N N . ASN A 1 75 ? 4.957 -22.897 -10.893 1.00 0.00 207 ASN A N 17
ATOM 23497 C CA . ASN A 1 75 ? 6.193 -23.164 -10.165 1.00 0.00 207 ASN A CA 17
ATOM 23498 C C . ASN A 1 75 ? 7.182 -23.931 -11.036 1.00 0.00 207 ASN A C 17
ATOM 23499 O O . ASN A 1 75 ? 6.999 -25.120 -11.302 1.00 0.00 207 ASN A O 17
ATOM 23510 N N . ARG A 1 76 ? 8.231 -23.245 -11.477 1.00 0.00 208 ARG A N 17
ATOM 23511 C CA . ARG A 1 76 ? 9.249 -23.863 -12.317 1.00 0.00 208 ARG A CA 17
ATOM 23512 C C . ARG A 1 76 ? 10.649 -23.541 -11.804 1.00 0.00 208 ARG A C 17
ATOM 23513 O O . ARG A 1 76 ? 11.051 -22.377 -11.756 1.00 0.00 208 ARG A O 17
ATOM 23534 N N . ARG A 1 77 ? 11.386 -24.576 -11.421 1.00 0.00 209 ARG A N 17
ATOM 23535 C CA . ARG A 1 77 ? 12.741 -24.404 -10.911 1.00 0.00 209 ARG A CA 17
ATOM 23536 C C . ARG A 1 77 ? 12.744 -23.537 -9.657 1.00 0.00 209 ARG A C 17
ATOM 23537 O O . ARG A 1 77 ? 13.080 -22.353 -9.710 1.00 0.00 209 ARG A O 17
ATOM 23558 N N . LYS A 1 78 ? 12.367 -24.131 -8.531 1.00 0.00 210 LYS A N 17
ATOM 23559 C CA . LYS A 1 78 ? 12.328 -23.413 -7.263 1.00 0.00 210 LYS A CA 17
ATOM 23560 C C . LYS A 1 78 ? 12.998 -24.221 -6.157 1.00 0.00 210 LYS A C 17
ATOM 23561 O O . LYS A 1 78 ? 13.806 -23.695 -5.391 1.00 0.00 210 LYS A O 17
ATOM 23580 N N . ARG A 1 79 ? 12.657 -25.503 -6.078 1.00 0.00 211 ARG A N 17
ATOM 23581 C CA . ARG A 1 79 ? 13.225 -26.386 -5.066 1.00 0.00 211 ARG A CA 17
ATOM 23582 C C . ARG A 1 79 ? 13.800 -27.647 -5.704 1.00 0.00 211 ARG A C 17
ATOM 23583 O O . ARG A 1 79 ? 14.913 -28.063 -5.385 1.00 0.00 211 ARG A O 17
ATOM 23604 N N . LYS A 1 80 ? 13.031 -28.251 -6.604 1.00 0.00 212 LYS A N 17
ATOM 23605 C CA . LYS A 1 80 ? 13.463 -29.467 -7.285 1.00 0.00 212 LYS A CA 17
ATOM 23606 C C . LYS A 1 80 ? 13.205 -29.371 -8.787 1.00 0.00 212 LYS A C 17
ATOM 23607 O O . LYS A 1 80 ? 12.154 -29.790 -9.272 1.00 0.00 212 LYS A O 17
ATOM 23626 N N . PRO A 1 81 ? 14.165 -28.813 -9.547 1.00 0.00 213 PRO A N 17
ATOM 23627 C CA . PRO A 1 81 ? 14.036 -28.664 -11.000 1.00 0.00 213 PRO A CA 17
ATOM 23628 C C . PRO A 1 81 ? 13.675 -29.977 -11.686 1.00 0.00 213 PRO A C 17
ATOM 23629 O O . PRO A 1 81 ? 14.425 -30.952 -11.618 1.00 0.00 213 PRO A O 17
ATOM 23640 N N . VAL A 1 82 ? 12.521 -29.997 -12.346 1.00 0.00 214 VAL A N 17
ATOM 23641 C CA . VAL A 1 82 ? 12.061 -31.191 -13.045 1.00 0.00 214 VAL A CA 17
ATOM 23642 C C . VAL A 1 82 ? 12.601 -31.231 -14.471 1.00 0.00 214 VAL A C 17
ATOM 23643 O O . VAL A 1 82 ? 12.175 -30.456 -15.329 1.00 0.00 214 VAL A O 17
ATOM 23656 N N . ASP A 1 83 ? 13.542 -32.136 -14.718 1.00 0.00 215 ASP A N 17
ATOM 23657 C CA . ASP A 1 83 ? 14.141 -32.276 -16.040 1.00 0.00 215 ASP A CA 17
ATOM 23658 C C . ASP A 1 83 ? 14.832 -33.627 -16.184 1.00 0.00 215 ASP A C 17
ATOM 23659 O O . ASP A 1 83 ? 14.843 -34.434 -15.254 1.00 0.00 215 ASP A O 17
ATOM 23668 N N . LYS A 1 84 ? 15.406 -33.870 -17.359 1.00 0.00 216 LYS A N 17
ATOM 23669 C CA . LYS A 1 84 ? 16.099 -35.124 -17.625 1.00 0.00 216 LYS A CA 17
ATOM 23670 C C . LYS A 1 84 ? 17.593 -34.990 -17.349 1.00 0.00 216 LYS A C 17
ATOM 23671 O O . LYS A 1 84 ? 18.210 -35.886 -16.770 1.00 0.00 216 LYS A O 17
ATOM 23690 N N . GLY A 1 85 ? 18.169 -33.866 -17.764 1.00 0.00 217 GLY A N 17
ATOM 23691 C CA . GLY A 1 85 ? 19.586 -33.635 -17.551 1.00 0.00 217 GLY A CA 17
ATOM 23692 C C . GLY A 1 85 ? 20.349 -33.478 -18.850 1.00 0.00 217 GLY A C 17
ATOM 23693 O O . GLY A 1 85 ? 20.409 -32.388 -19.416 1.00 0.00 217 GLY A O 17
ATOM 23697 N N . GLY A 1 86 ? 20.937 -34.574 -19.325 1.00 0.00 218 GLY A N 17
ATOM 23698 C CA . GLY A 1 86 ? 21.695 -34.532 -20.562 1.00 0.00 218 GLY A CA 17
ATOM 23699 C C . GLY A 1 86 ? 23.107 -35.054 -20.393 1.00 0.00 218 GLY A C 17
ATOM 23700 O O . GLY A 1 86 ? 24.056 -34.484 -20.932 1.00 0.00 218 GLY A O 17
ATOM 23704 N N . VAL A 1 87 ? 23.249 -36.141 -19.640 1.00 0.00 219 VAL A N 17
ATOM 23705 C CA . VAL A 1 87 ? 24.556 -36.739 -19.400 1.00 0.00 219 VAL A CA 17
ATOM 23706 C C . VAL A 1 87 ? 24.543 -38.229 -19.724 1.00 0.00 219 VAL A C 17
ATOM 23707 O O . VAL A 1 87 ? 25.410 -38.725 -20.446 1.00 0.00 219 VAL A O 17
ATOM 23720 N N . ALA A 1 88 ? 23.559 -38.939 -19.185 1.00 0.00 220 ALA A N 17
ATOM 23721 C CA . ALA A 1 88 ? 23.433 -40.373 -19.416 1.00 0.00 220 ALA A CA 17
ATOM 23722 C C . ALA A 1 88 ? 21.974 -40.775 -19.590 1.00 0.00 220 ALA A C 17
ATOM 23723 O O . 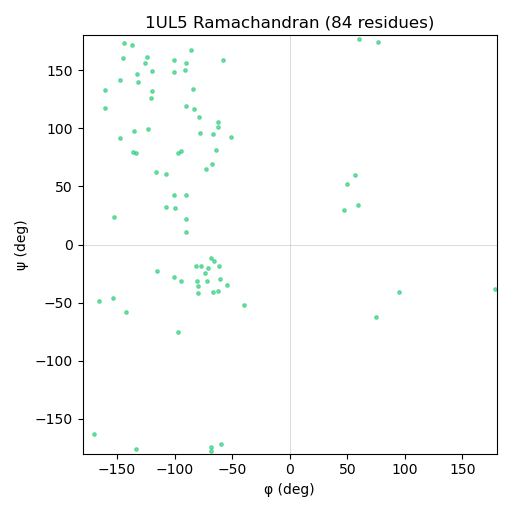ALA A 1 88 ? 21.240 -40.792 -18.581 1.00 0.00 220 ALA A O 17
ATOM 23733 N N . VAL A 1 3 ? -8.665 20.918 -15.378 1.00 0.00 135 VAL A N 18
ATOM 23734 C CA . VAL A 1 3 ? -8.272 21.401 -14.028 1.00 0.00 135 VAL A CA 18
ATOM 23735 C C . VAL A 1 3 ? -8.623 20.379 -12.954 1.00 0.00 135 VAL A C 18
ATOM 23736 O O . VAL A 1 3 ? -9.584 19.621 -13.093 1.00 0.00 135 VAL A O 18
ATOM 23749 N N . ALA A 1 4 ? -7.839 20.363 -11.880 1.00 0.00 136 ALA A N 18
ATOM 23750 C CA . ALA A 1 4 ? -8.067 19.434 -10.780 1.00 0.00 136 ALA A CA 18
ATOM 23751 C C . ALA A 1 4 ? -9.452 19.632 -10.173 1.00 0.00 136 ALA A C 18
ATOM 23752 O O . ALA A 1 4 ? -9.770 20.705 -9.662 1.00 0.00 136 ALA A O 18
ATOM 23759 N N . ARG A 1 5 ? -10.274 18.590 -10.237 1.00 0.00 137 ARG A N 18
ATOM 23760 C CA . ARG A 1 5 ? -11.629 18.651 -9.698 1.00 0.00 137 ARG A CA 18
ATOM 23761 C C . ARG A 1 5 ? -12.182 17.249 -9.448 1.00 0.00 137 ARG A C 18
ATOM 23762 O O . ARG A 1 5 ? -12.309 16.450 -10.377 1.00 0.00 137 ARG A O 18
ATOM 23783 N N . CYS A 1 6 ? -12.517 16.958 -8.194 1.00 0.00 138 CYS A N 18
ATOM 23784 C CA . CYS A 1 6 ? -13.064 15.653 -7.841 1.00 0.00 138 CYS A CA 18
ATOM 23785 C C . CYS A 1 6 ? -14.378 15.416 -8.575 1.00 0.00 138 CYS A C 18
ATOM 23786 O O . CYS A 1 6 ? -15.436 15.873 -8.139 1.00 0.00 138 CYS A O 18
ATOM 23793 N N . GLN A 1 7 ? -14.293 14.713 -9.702 1.00 0.00 139 GLN A N 18
ATOM 23794 C CA . GLN A 1 7 ? -15.469 14.426 -10.522 1.00 0.00 139 GLN A CA 18
ATOM 23795 C C . GLN A 1 7 ? -16.181 13.147 -10.085 1.00 0.00 139 GLN A C 18
ATOM 23796 O O . GLN A 1 7 ? -16.636 12.367 -10.920 1.00 0.00 139 GLN A O 18
ATOM 23810 N N . VAL A 1 8 ? -16.297 12.940 -8.777 1.00 0.00 140 VAL A N 18
ATOM 23811 C CA . VAL A 1 8 ? -16.977 11.760 -8.259 1.00 0.00 140 VAL A CA 18
ATOM 23812 C C . VAL A 1 8 ? -18.466 12.052 -8.063 1.00 0.00 140 VAL A C 18
ATOM 23813 O O . VAL A 1 8 ? -18.831 13.089 -7.513 1.00 0.00 140 VAL A O 18
ATOM 23826 N N . PRO A 1 9 ? -19.349 11.144 -8.516 1.00 0.00 141 PRO A N 18
ATOM 23827 C CA . PRO A 1 9 ? -20.798 11.324 -8.389 1.00 0.00 141 PRO A CA 18
ATOM 23828 C C . PRO A 1 9 ? -21.211 11.722 -6.976 1.00 0.00 141 PRO A C 18
ATOM 23829 O O . PRO A 1 9 ? -21.711 12.825 -6.752 1.00 0.00 141 PRO A O 18
ATOM 23840 N N . ASP A 1 10 ? -20.999 10.819 -6.026 1.00 0.00 142 ASP A N 18
ATOM 23841 C CA . ASP A 1 10 ? -21.351 11.076 -4.635 1.00 0.00 142 ASP A CA 18
ATOM 23842 C C . ASP A 1 10 ? -20.475 12.172 -4.032 1.00 0.00 142 ASP A C 18
ATOM 23843 O O . ASP A 1 10 ? -20.808 12.737 -2.991 1.00 0.00 142 ASP A O 18
ATOM 23852 N N . CYS A 1 11 ? -19.351 12.469 -4.682 1.00 0.00 143 CYS A N 18
ATOM 23853 C CA . CYS A 1 11 ? -18.439 13.498 -4.188 1.00 0.00 143 CYS A CA 18
ATOM 23854 C C . CYS A 1 11 ? -17.958 14.409 -5.315 1.00 0.00 143 CYS A C 18
ATOM 23855 O O . CYS A 1 11 ? -16.897 14.189 -5.898 1.00 0.00 143 CYS A O 18
ATOM 23862 N N . GLU A 1 12 ? -18.744 15.442 -5.608 1.00 0.00 144 GLU A N 18
ATOM 23863 C CA . GLU A 1 12 ? -18.391 16.397 -6.652 1.00 0.00 144 GLU A CA 18
ATOM 23864 C C . GLU A 1 12 ? -17.694 17.607 -6.042 1.00 0.00 144 GLU A C 18
ATOM 23865 O O . GLU A 1 12 ? -18.282 18.682 -5.921 1.00 0.00 144 GLU A O 18
ATOM 23877 N N . ALA A 1 13 ? -16.440 17.419 -5.645 1.00 0.00 145 ALA A N 18
ATOM 23878 C CA . ALA A 1 13 ? -15.664 18.489 -5.029 1.00 0.00 145 ALA A CA 18
ATOM 23879 C C . ALA A 1 13 ? -14.892 19.295 -6.067 1.00 0.00 145 ALA A C 18
ATOM 23880 O O . ALA A 1 13 ? -14.587 18.803 -7.153 1.00 0.00 145 ALA A O 18
ATOM 23887 N N . ASP A 1 14 ? -14.571 20.537 -5.717 1.00 0.00 146 ASP A N 18
ATOM 23888 C CA . ASP A 1 14 ? -13.827 21.420 -6.606 1.00 0.00 146 ASP A CA 18
ATOM 23889 C C . ASP A 1 14 ? -12.420 21.660 -6.068 1.00 0.00 146 ASP A C 18
ATOM 23890 O O . ASP A 1 14 ? -12.169 22.646 -5.376 1.00 0.00 146 ASP A O 18
ATOM 23899 N N . ILE A 1 15 ? -11.506 20.750 -6.390 1.00 0.00 147 ILE A N 18
ATOM 23900 C CA . ILE A 1 15 ? -10.126 20.856 -5.935 1.00 0.00 147 ILE A CA 18
ATOM 23901 C C . ILE A 1 15 ? -9.253 21.562 -6.970 1.00 0.00 147 ILE A C 18
ATOM 23902 O O . ILE A 1 15 ? -8.117 21.159 -7.217 1.00 0.00 147 ILE A O 18
ATOM 23918 N N . SER A 1 16 ? -9.791 22.619 -7.570 1.00 0.00 148 SER A N 18
ATOM 23919 C CA . SER A 1 16 ? -9.058 23.379 -8.577 1.00 0.00 148 SER A CA 18
ATOM 23920 C C . SER A 1 16 ? -7.816 24.030 -7.973 1.00 0.00 148 SER A C 18
ATOM 23921 O O . SER A 1 16 ? -6.814 24.230 -8.660 1.00 0.00 148 SER A O 18
ATOM 23929 N N . GLU A 1 17 ? -7.890 24.360 -6.688 1.00 0.00 149 GLU A N 18
ATOM 23930 C CA . GLU A 1 17 ? -6.771 24.989 -5.996 1.00 0.00 149 GLU A CA 18
ATOM 23931 C C . GLU A 1 17 ? -6.109 24.012 -5.027 1.00 0.00 149 GLU A C 18
ATOM 23932 O O . GLU A 1 17 ? -5.780 24.371 -3.896 1.00 0.00 149 GLU A O 18
ATOM 23944 N N . LEU A 1 18 ? -5.920 22.777 -5.478 1.00 0.00 150 LEU A N 18
ATOM 23945 C CA . LEU A 1 18 ? -5.299 21.747 -4.653 1.00 0.00 150 LEU A CA 18
ATOM 23946 C C . LEU A 1 18 ? -4.046 21.194 -5.326 1.00 0.00 150 LEU A C 18
ATOM 23947 O O . LEU A 1 18 ? -4.128 20.535 -6.363 1.00 0.00 150 LEU A O 18
ATOM 23963 N N . LYS A 1 19 ? -2.891 21.467 -4.732 1.00 0.00 151 LYS A N 18
ATOM 23964 C CA . LYS A 1 19 ? -1.622 20.996 -5.276 1.00 0.00 151 LYS A CA 18
ATOM 23965 C C . LYS A 1 19 ? -1.211 19.675 -4.632 1.00 0.00 151 LYS A C 18
ATOM 23966 O O . LYS A 1 19 ? -1.134 19.566 -3.409 1.00 0.00 151 LYS A O 18
ATOM 23985 N N . GLY A 1 20 ? -0.948 18.674 -5.467 1.00 0.00 152 GLY A N 18
ATOM 23986 C CA . GLY A 1 20 ? -0.549 17.374 -4.962 1.00 0.00 152 GLY A CA 18
ATOM 23987 C C . GLY A 1 20 ? -0.770 16.267 -5.974 1.00 0.00 152 GLY A C 18
ATOM 23988 O O . GLY A 1 20 ? -0.982 16.532 -7.158 1.00 0.00 152 GLY A O 18
ATOM 23992 N N . TYR A 1 21 ? -0.718 15.023 -5.508 1.00 0.00 153 TYR A N 18
ATOM 23993 C CA . TYR A 1 21 ? -0.913 13.871 -6.382 1.00 0.00 153 TYR A CA 18
ATOM 23994 C C . TYR A 1 21 ? -2.374 13.746 -6.799 1.00 0.00 153 TYR A C 18
ATOM 23995 O O . TYR A 1 21 ? -2.679 13.487 -7.964 1.00 0.00 153 TYR A O 18
ATOM 24013 N N . HIS A 1 22 ? -3.278 13.931 -5.840 1.00 0.00 154 HIS A N 18
ATOM 24014 C CA . HIS A 1 22 ? -4.710 13.841 -6.108 1.00 0.00 154 HIS A CA 18
ATOM 24015 C C . HIS A 1 22 ? -5.146 14.888 -7.132 1.00 0.00 154 HIS A C 18
ATOM 24016 O O . HIS A 1 22 ? -6.208 14.764 -7.741 1.00 0.00 154 HIS A O 18
ATOM 24030 N N . LYS A 1 23 ? -4.325 15.915 -7.316 1.00 0.00 155 LYS A N 18
ATOM 24031 C CA . LYS A 1 23 ? -4.632 16.978 -8.267 1.00 0.00 155 LYS A CA 18
ATOM 24032 C C . LYS A 1 23 ? -4.648 16.444 -9.695 1.00 0.00 155 LYS A C 18
ATOM 24033 O O . LYS A 1 23 ? -5.503 16.817 -10.498 1.00 0.00 155 LYS A O 18
ATOM 24052 N N . ARG A 1 24 ? -3.696 15.570 -10.006 1.00 0.00 156 ARG A N 18
ATOM 24053 C CA . ARG A 1 24 ? -3.596 14.985 -11.338 1.00 0.00 156 ARG A CA 18
ATOM 24054 C C . ARG A 1 24 ? -4.396 13.687 -11.443 1.00 0.00 156 ARG A C 18
ATOM 24055 O O . ARG A 1 24 ? -4.015 12.775 -12.179 1.00 0.00 156 ARG A O 18
ATOM 24076 N N . HIS A 1 25 ? -5.502 13.604 -10.711 1.00 0.00 157 HIS A N 18
ATOM 24077 C CA . HIS A 1 25 ? -6.340 12.411 -10.736 1.00 0.00 157 HIS A CA 18
ATOM 24078 C C . HIS A 1 25 ? -7.813 12.756 -10.518 1.00 0.00 157 HIS A C 18
ATOM 24079 O O . HIS A 1 25 ? -8.614 11.890 -10.169 1.00 0.00 157 HIS A O 18
ATOM 24093 N N . ARG A 1 26 ? -8.165 14.024 -10.730 1.00 0.00 158 ARG A N 18
ATOM 24094 C CA . ARG A 1 26 ? -9.545 14.481 -10.560 1.00 0.00 158 ARG A CA 18
ATOM 24095 C C . ARG A 1 26 ? -10.157 13.936 -9.269 1.00 0.00 158 ARG A C 18
ATOM 24096 O O . ARG A 1 26 ? -11.244 13.358 -9.278 1.00 0.00 158 ARG A O 18
ATOM 24117 N N . VAL A 1 27 ? -9.449 14.128 -8.161 1.00 0.00 159 VAL A N 18
ATOM 24118 C CA . VAL A 1 27 ? -9.917 13.658 -6.861 1.00 0.00 159 VAL A CA 18
ATOM 24119 C C . VAL A 1 27 ? -9.475 14.602 -5.747 1.00 0.00 159 VAL A C 18
ATOM 24120 O O . VAL A 1 27 ? -8.390 15.179 -5.806 1.00 0.00 159 VAL A O 18
ATOM 24133 N N . CYS A 1 28 ? -10.323 14.759 -4.734 1.00 0.00 160 CYS A N 18
ATOM 24134 C CA . CYS A 1 28 ? -10.014 15.636 -3.613 1.00 0.00 160 CYS A CA 18
ATOM 24135 C C . CYS A 1 28 ? -9.190 14.904 -2.555 1.00 0.00 160 CYS A C 18
ATOM 24136 O O . CYS A 1 28 ? -9.111 13.675 -2.555 1.00 0.00 160 CYS A O 18
ATOM 24143 N N . LEU A 1 29 ? -8.575 15.667 -1.656 1.00 0.00 161 LEU A N 18
ATOM 24144 C CA . LEU A 1 29 ? -7.755 15.093 -0.595 1.00 0.00 161 LEU A CA 18
ATOM 24145 C C . LEU A 1 29 ? -8.571 14.145 0.281 1.00 0.00 161 LEU A C 18
ATOM 24146 O O . LEU A 1 29 ? -8.085 13.091 0.689 1.00 0.00 161 LEU A O 18
ATOM 24162 N N . ARG A 1 30 ? -9.811 14.529 0.567 1.00 0.00 162 ARG A N 18
ATOM 24163 C CA . ARG A 1 30 ? -10.693 13.714 1.399 1.00 0.00 162 ARG A CA 18
ATOM 24164 C C . ARG A 1 30 ? -10.848 12.307 0.828 1.00 0.00 162 ARG A C 18
ATOM 24165 O O . ARG A 1 30 ? -10.973 11.336 1.573 1.00 0.00 162 ARG A O 18
ATOM 24186 N N . CYS A 1 31 ? -10.839 12.205 -0.496 1.00 0.00 163 CYS A N 18
ATOM 24187 C CA . CYS A 1 31 ? -10.980 10.917 -1.163 1.00 0.00 163 CYS A CA 18
ATOM 24188 C C . CYS A 1 31 ? -9.665 10.145 -1.144 1.00 0.00 163 CYS A C 18
ATOM 24189 O O . CYS A 1 31 ? -9.655 8.915 -1.121 1.00 0.00 163 CYS A O 18
ATOM 24196 N N . ALA A 1 32 ? -8.554 10.877 -1.154 1.00 0.00 164 ALA A N 18
ATOM 24197 C CA . ALA A 1 32 ? -7.233 10.260 -1.138 1.00 0.00 164 ALA A CA 18
ATOM 24198 C C . ALA A 1 32 ? -7.000 9.489 0.156 1.00 0.00 164 ALA A C 18
ATOM 24199 O O . ALA A 1 32 ? -6.486 8.371 0.141 1.00 0.00 164 ALA A O 18
ATOM 24206 N N . THR A 1 33 ? -7.383 10.093 1.277 1.00 0.00 165 THR A N 18
ATOM 24207 C CA . THR A 1 33 ? -7.215 9.464 2.580 1.00 0.00 165 THR A CA 18
ATOM 24208 C C . THR A 1 33 ? -8.317 8.445 2.848 1.00 0.00 165 THR A C 18
ATOM 24209 O O . THR A 1 33 ? -8.088 7.423 3.495 1.00 0.00 165 THR A O 18
ATOM 24220 N N . ALA A 1 34 ? -9.514 8.731 2.345 1.00 0.00 166 ALA A N 18
ATOM 24221 C CA . ALA A 1 34 ? -10.652 7.839 2.530 1.00 0.00 166 ALA A CA 18
ATOM 24222 C C . ALA A 1 34 ? -10.373 6.463 1.937 1.00 0.00 166 ALA A C 18
ATOM 24223 O O . ALA A 1 34 ? -9.746 6.344 0.883 1.00 0.00 166 ALA A O 18
ATOM 24230 N N . SER A 1 35 ? -10.842 5.422 2.618 1.00 0.00 167 SER A N 18
ATOM 24231 C CA . SER A 1 35 ? -10.643 4.054 2.157 1.00 0.00 167 SER A CA 18
ATOM 24232 C C . SER A 1 35 ? -11.264 3.848 0.779 1.00 0.00 167 SER A C 18
ATOM 24233 O O . SER A 1 35 ? -10.557 3.644 -0.207 1.00 0.00 167 SER A O 18
ATOM 24241 N N . PHE A 1 36 ? -12.591 3.902 0.720 1.00 0.00 168 PHE A N 18
ATOM 24242 C CA . PHE A 1 36 ? -13.310 3.723 -0.536 1.00 0.00 168 PHE A CA 18
ATOM 24243 C C . PHE A 1 36 ? -14.410 4.768 -0.685 1.00 0.00 168 PHE A C 18
ATOM 24244 O O . PHE A 1 36 ? -14.819 5.398 0.290 1.00 0.00 168 PHE A O 18
ATOM 24261 N N . VAL A 1 37 ? -14.884 4.948 -1.915 1.00 0.00 169 VAL A N 18
ATOM 24262 C CA . VAL A 1 37 ? -15.938 5.918 -2.192 1.00 0.00 169 VAL A CA 18
ATOM 24263 C C . VAL A 1 37 ? -17.105 5.268 -2.927 1.00 0.00 169 VAL A C 18
ATOM 24264 O O . VAL A 1 37 ? -16.919 4.323 -3.694 1.00 0.00 169 VAL A O 18
ATOM 24277 N N . VAL A 1 38 ? -18.307 5.779 -2.688 1.00 0.00 170 VAL A N 18
ATOM 24278 C CA . VAL A 1 38 ? -19.504 5.248 -3.329 1.00 0.00 170 VAL A CA 18
ATOM 24279 C C . VAL A 1 38 ? -19.737 5.905 -4.686 1.00 0.00 170 VAL A C 18
ATOM 24280 O O . VAL A 1 38 ? -20.631 6.738 -4.841 1.00 0.00 170 VAL A O 18
ATOM 24293 N N . LEU A 1 39 ? -18.925 5.525 -5.667 1.00 0.00 171 LEU A N 18
ATOM 24294 C CA . LEU A 1 39 ? -19.041 6.075 -7.012 1.00 0.00 171 LEU A CA 18
ATOM 24295 C C . LEU A 1 39 ? -20.415 5.773 -7.606 1.00 0.00 171 LEU A C 18
ATOM 24296 O O . LEU A 1 39 ? -21.307 5.285 -6.913 1.00 0.00 171 LEU A O 18
ATOM 24312 N N . ASP A 1 40 ? -20.580 6.072 -8.892 1.00 0.00 172 ASP A N 18
ATOM 24313 C CA . ASP A 1 40 ? -21.848 5.838 -9.578 1.00 0.00 172 ASP A CA 18
ATOM 24314 C C . ASP A 1 40 ? -22.287 4.382 -9.446 1.00 0.00 172 ASP A C 18
ATOM 24315 O O . ASP A 1 40 ? -21.935 3.540 -10.271 1.00 0.00 172 ASP A O 18
ATOM 24324 N N . GLY A 1 41 ? -23.063 4.095 -8.404 1.00 0.00 173 GLY A N 18
ATOM 24325 C CA . GLY A 1 41 ? -23.545 2.742 -8.182 1.00 0.00 173 GLY A CA 18
ATOM 24326 C C . GLY A 1 41 ? -22.428 1.717 -8.169 1.00 0.00 173 GLY A C 18
ATOM 24327 O O . GLY A 1 41 ? -22.645 0.549 -8.489 1.00 0.00 173 GLY A O 18
ATOM 24331 N N . GLU A 1 42 ? -21.229 2.154 -7.798 1.00 0.00 174 GLU A N 18
ATOM 24332 C CA . GLU A 1 42 ? -20.076 1.264 -7.745 1.00 0.00 174 GLU A CA 18
ATOM 24333 C C . GLU A 1 42 ? -19.007 1.814 -6.806 1.00 0.00 174 GLU A C 18
ATOM 24334 O O . GLU A 1 42 ? -18.512 2.926 -6.995 1.00 0.00 174 GLU A O 18
ATOM 24346 N N . ASN A 1 43 ? -18.654 1.029 -5.795 1.00 0.00 175 ASN A N 18
ATOM 24347 C CA . ASN A 1 43 ? -17.642 1.437 -4.827 1.00 0.00 175 ASN A CA 18
ATOM 24348 C C . ASN A 1 43 ? -16.243 1.330 -5.426 1.00 0.00 175 ASN A C 18
ATOM 24349 O O . ASN A 1 43 ? -15.752 0.233 -5.693 1.00 0.00 175 ASN A O 18
ATOM 24360 N N . LYS A 1 44 ? -15.607 2.478 -5.636 1.00 0.00 176 LYS A N 18
ATOM 24361 C CA . LYS A 1 44 ? -14.266 2.514 -6.205 1.00 0.00 176 LYS A CA 18
ATOM 24362 C C . LYS A 1 44 ? -13.220 2.761 -5.121 1.00 0.00 176 LYS A C 18
ATOM 24363 O O . LYS A 1 44 ? -13.460 3.506 -4.172 1.00 0.00 176 LYS A O 18
ATOM 24382 N N . ARG A 1 45 ? -12.060 2.132 -5.273 1.00 0.00 177 ARG A N 18
ATOM 24383 C CA . ARG A 1 45 ? -10.976 2.284 -4.310 1.00 0.00 177 ARG A CA 18
ATOM 24384 C C . ARG A 1 45 ? -9.771 2.960 -4.956 1.00 0.00 177 ARG A C 18
ATOM 24385 O O . ARG A 1 45 ? -9.229 2.469 -5.946 1.00 0.00 177 ARG A O 18
ATOM 24406 N N . TYR A 1 46 ? -9.357 4.088 -4.389 1.00 0.00 178 TYR A N 18
ATOM 24407 C CA . TYR A 1 46 ? -8.217 4.831 -4.912 1.00 0.00 178 TYR A CA 18
ATOM 24408 C C . TYR A 1 46 ? -6.955 3.973 -4.905 1.00 0.00 178 TYR A C 18
ATOM 24409 O O . TYR A 1 46 ? -6.399 3.676 -3.847 1.00 0.00 178 TYR A O 18
ATOM 24427 N N . CYS A 1 47 ? -6.509 3.578 -6.093 1.00 0.00 179 CYS A N 18
ATOM 24428 C CA . CYS A 1 47 ? -5.313 2.755 -6.227 1.00 0.00 179 CYS A CA 18
ATOM 24429 C C . CYS A 1 47 ? -4.055 3.588 -6.002 1.00 0.00 179 CYS A C 18
ATOM 24430 O O . CYS A 1 47 ? -3.764 4.506 -6.765 1.00 0.00 179 CYS A O 18
ATOM 24437 N N . GLN A 1 48 ? -3.316 3.262 -4.949 1.00 0.00 180 GLN A N 18
ATOM 24438 C CA . GLN A 1 48 ? -2.090 3.985 -4.621 1.00 0.00 180 GLN A CA 18
ATOM 24439 C C . GLN A 1 48 ? -0.965 3.660 -5.607 1.00 0.00 180 GLN A C 18
ATOM 24440 O O . GLN A 1 48 ? 0.100 4.275 -5.562 1.00 0.00 180 GLN A O 18
ATOM 24454 N N . GLN A 1 49 ? -1.200 2.692 -6.489 1.00 0.00 181 GLN A N 18
ATOM 24455 C CA . GLN A 1 49 ? -0.193 2.297 -7.470 1.00 0.00 181 GLN A CA 18
ATOM 24456 C C . GLN A 1 49 ? -0.407 3.001 -8.808 1.00 0.00 181 GLN A C 18
ATOM 24457 O O . GLN A 1 49 ? 0.532 3.171 -9.585 1.00 0.00 181 GLN A O 18
ATOM 24471 N N . CYS A 1 50 ? -1.647 3.406 -9.079 1.00 0.00 182 CYS A N 18
ATOM 24472 C CA . CYS A 1 50 ? -1.967 4.083 -10.332 1.00 0.00 182 CYS A CA 18
ATOM 24473 C C . CYS A 1 50 ? -2.534 5.479 -10.085 1.00 0.00 182 CYS A C 18
ATOM 24474 O O . CYS A 1 50 ? -2.375 6.377 -10.911 1.00 0.00 182 CYS A O 18
ATOM 24481 N N . GLY A 1 51 ? -3.197 5.656 -8.947 1.00 0.00 183 GLY A N 18
ATOM 24482 C CA . GLY A 1 51 ? -3.777 6.943 -8.620 1.00 0.00 183 GLY A CA 18
ATOM 24483 C C . GLY A 1 51 ? -5.238 7.038 -9.017 1.00 0.00 183 GLY A C 18
ATOM 24484 O O . GLY A 1 51 ? -6.057 7.574 -8.272 1.00 0.00 183 GLY A O 18
ATOM 24488 N N . LYS A 1 52 ? -5.562 6.513 -10.193 1.00 0.00 184 LYS A N 18
ATOM 24489 C CA . LYS A 1 52 ? -6.934 6.537 -10.690 1.00 0.00 184 LYS A CA 18
ATOM 24490 C C . LYS A 1 52 ? -7.850 5.708 -9.796 1.00 0.00 184 LYS A C 18
ATOM 24491 O O . LYS A 1 52 ? -7.414 5.153 -8.787 1.00 0.00 184 LYS A O 18
ATOM 24510 N N . PHE A 1 53 ? -9.124 5.629 -10.171 1.00 0.00 185 PHE A N 18
ATOM 24511 C CA . PHE A 1 53 ? -10.102 4.869 -9.401 1.00 0.00 185 PHE A CA 18
ATOM 24512 C C . PHE A 1 53 ? -10.296 3.474 -9.987 1.00 0.00 185 PHE A C 18
ATOM 24513 O O . PHE A 1 53 ? -10.484 3.316 -11.193 1.00 0.00 185 PHE A O 18
ATOM 24530 N N . HIS A 1 54 ? -10.250 2.463 -9.123 1.00 0.00 186 HIS A N 18
ATOM 24531 C CA . HIS A 1 54 ? -10.423 1.080 -9.552 1.00 0.00 186 HIS A CA 18
ATOM 24532 C C . HIS A 1 54 ? -11.695 0.483 -8.957 1.00 0.00 186 HIS A C 18
ATOM 24533 O O . HIS A 1 54 ? -12.362 1.111 -8.135 1.00 0.00 186 HIS A O 18
ATOM 24547 N N . LEU A 1 55 ? -12.021 -0.735 -9.375 1.00 0.00 187 LEU A N 18
ATOM 24548 C CA . LEU A 1 55 ? -13.210 -1.418 -8.881 1.00 0.00 187 LEU A CA 18
ATOM 24549 C C . LEU A 1 55 ? -12.884 -2.243 -7.639 1.00 0.00 187 LEU A C 18
ATOM 24550 O O . LEU A 1 55 ? -11.860 -2.922 -7.585 1.00 0.00 187 LEU A O 18
ATOM 24566 N N . LEU A 1 56 ? -13.765 -2.180 -6.645 1.00 0.00 188 LEU A N 18
ATOM 24567 C CA . LEU A 1 56 ? -13.570 -2.920 -5.405 1.00 0.00 188 LEU A CA 18
ATOM 24568 C C . LEU A 1 56 ? -13.612 -4.437 -5.630 1.00 0.00 188 LEU A C 18
ATOM 24569 O O . LEU A 1 56 ? -12.814 -5.167 -5.042 1.00 0.00 188 LEU A O 18
ATOM 24585 N N . PRO A 1 57 ? -14.538 -4.947 -6.473 1.00 0.00 189 PRO A N 18
ATOM 24586 C CA . PRO A 1 57 ? -14.635 -6.390 -6.731 1.00 0.00 189 PRO A CA 18
ATOM 24587 C C . PRO A 1 57 ? -13.396 -6.944 -7.430 1.00 0.00 189 PRO A C 18
ATOM 24588 O O . PRO A 1 57 ? -13.194 -8.157 -7.481 1.00 0.00 189 PRO A O 18
ATOM 24599 N N . ASP A 1 58 ? -12.567 -6.053 -7.964 1.00 0.00 190 ASP A N 18
ATOM 24600 C CA . ASP A 1 58 ? -11.350 -6.462 -8.654 1.00 0.00 190 ASP A CA 18
ATOM 24601 C C . ASP A 1 58 ? -10.136 -6.348 -7.735 1.00 0.00 190 ASP A C 18
ATOM 24602 O O . ASP A 1 58 ? -9.020 -6.101 -8.191 1.00 0.00 190 ASP A O 18
ATOM 24611 N N . PHE A 1 59 ? -10.363 -6.531 -6.438 1.00 0.00 191 PHE A N 18
ATOM 24612 C CA . PHE A 1 59 ? -9.290 -6.449 -5.454 1.00 0.00 191 PHE A CA 18
ATOM 24613 C C . PHE A 1 59 ? -9.085 -7.789 -4.757 1.00 0.00 191 PHE A C 18
ATOM 24614 O O . PHE A 1 59 ? -9.966 -8.650 -4.774 1.00 0.00 191 PHE A O 18
ATOM 24631 N N . ASP A 1 60 ? -7.918 -7.961 -4.145 1.00 0.00 192 ASP A N 18
ATOM 24632 C CA . ASP A 1 60 ? -7.598 -9.197 -3.441 1.00 0.00 192 ASP A CA 18
ATOM 24633 C C . ASP A 1 60 ? -6.919 -8.903 -2.108 1.00 0.00 192 ASP A C 18
ATOM 24634 O O . ASP A 1 60 ? -6.605 -7.753 -1.800 1.00 0.00 192 ASP A O 18
ATOM 24643 N N . GLU A 1 61 ? -6.692 -9.949 -1.321 1.00 0.00 193 GLU A N 18
ATOM 24644 C CA . GLU A 1 61 ? -6.048 -9.803 -0.019 1.00 0.00 193 GLU A CA 18
ATOM 24645 C C . GLU A 1 61 ? -4.545 -9.597 -0.177 1.00 0.00 193 GLU A C 18
ATOM 24646 O O . GLU A 1 61 ? -3.903 -10.246 -1.002 1.00 0.00 193 GLU A O 18
ATOM 24658 N N . GLY A 1 62 ? -3.991 -8.690 0.621 1.00 0.00 194 GLY A N 18
ATOM 24659 C CA . GLY A 1 62 ? -2.568 -8.414 0.556 1.00 0.00 194 GLY A CA 18
ATOM 24660 C C . GLY A 1 62 ? -2.266 -6.930 0.494 1.00 0.00 194 GLY A C 18
ATOM 24661 O O . GLY A 1 62 ? -1.559 -6.397 1.349 1.00 0.00 194 GLY A O 18
ATOM 24665 N N . LYS A 1 63 ? -2.807 -6.262 -0.520 1.00 0.00 195 LYS A N 18
ATOM 24666 C CA . LYS A 1 63 ? -2.590 -4.830 -0.692 1.00 0.00 195 LYS A CA 18
ATOM 24667 C C . LYS A 1 63 ? -3.872 -4.136 -1.145 1.00 0.00 195 LYS A C 18
ATOM 24668 O O . LYS A 1 63 ? -4.872 -4.791 -1.442 1.00 0.00 195 LYS A O 18
ATOM 24687 N N . ARG A 1 64 ? -3.835 -2.809 -1.196 1.00 0.00 196 ARG A N 18
ATOM 24688 C CA . ARG A 1 64 ? -4.992 -2.028 -1.614 1.00 0.00 196 ARG A CA 18
ATOM 24689 C C . ARG A 1 64 ? -4.827 -1.533 -3.047 1.00 0.00 196 ARG A C 18
ATOM 24690 O O . ARG A 1 64 ? -5.245 -0.426 -3.384 1.00 0.00 196 ARG A O 18
ATOM 24711 N N . SER A 1 65 ? -4.214 -2.362 -3.887 1.00 0.00 197 SER A N 18
ATOM 24712 C CA . SER A 1 65 ? -3.994 -2.008 -5.284 1.00 0.00 197 SER A CA 18
ATOM 24713 C C . SER A 1 65 ? -4.389 -3.158 -6.205 1.00 0.00 197 SER A C 18
ATOM 24714 O O . SER A 1 65 ? -4.678 -4.263 -5.747 1.00 0.00 197 SER A O 18
ATOM 24722 N N . CYS A 1 66 ? -4.398 -2.888 -7.508 1.00 0.00 198 CYS A N 18
ATOM 24723 C CA . CYS A 1 66 ? -4.757 -3.900 -8.494 1.00 0.00 198 CYS A CA 18
ATOM 24724 C C . CYS A 1 66 ? -3.704 -5.002 -8.554 1.00 0.00 198 CYS A C 18
ATOM 24725 O O . CYS A 1 66 ? -2.514 -4.747 -8.369 1.00 0.00 198 CYS A O 18
ATOM 24732 N N . ARG A 1 67 ? -4.149 -6.227 -8.813 1.00 0.00 199 ARG A N 18
ATOM 24733 C CA . ARG A 1 67 ? -3.245 -7.368 -8.897 1.00 0.00 199 ARG A CA 18
ATOM 24734 C C . ARG A 1 67 ? -2.586 -7.440 -10.271 1.00 0.00 199 ARG A C 18
ATOM 24735 O O . ARG A 1 67 ? -3.087 -8.107 -11.177 1.00 0.00 199 ARG A O 18
ATOM 24756 N N . ARG A 1 68 ? -1.461 -6.748 -10.420 1.00 0.00 200 ARG A N 18
ATOM 24757 C CA . ARG A 1 68 ? -0.734 -6.732 -11.684 1.00 0.00 200 ARG A CA 18
ATOM 24758 C C . ARG A 1 68 ? 0.471 -7.665 -11.631 1.00 0.00 200 ARG A C 18
ATOM 24759 O O . ARG A 1 68 ? 0.841 -8.277 -12.633 1.00 0.00 200 ARG A O 18
ATOM 24780 N N . LYS A 1 69 ? 1.080 -7.770 -10.454 1.00 0.00 201 LYS A N 18
ATOM 24781 C CA . LYS A 1 69 ? 2.246 -8.629 -10.271 1.00 0.00 201 LYS A CA 18
ATOM 24782 C C . LYS A 1 69 ? 2.243 -9.261 -8.883 1.00 0.00 201 LYS A C 18
ATOM 24783 O O . LYS A 1 69 ? 3.299 -9.518 -8.306 1.00 0.00 201 LYS A O 18
ATOM 24802 N N . LEU A 1 70 ? 1.051 -9.508 -8.353 1.00 0.00 202 LEU A N 18
ATOM 24803 C CA . LEU A 1 70 ? 0.911 -10.112 -7.033 1.00 0.00 202 LEU A CA 18
ATOM 24804 C C . LEU A 1 70 ? 1.195 -11.610 -7.084 1.00 0.00 202 LEU A C 18
ATOM 24805 O O . LEU A 1 70 ? 1.615 -12.204 -6.091 1.00 0.00 202 LEU A O 18
ATOM 24821 N N . GLU A 1 71 ? 0.960 -12.215 -8.249 1.00 0.00 203 GLU A N 18
ATOM 24822 C CA . GLU A 1 71 ? 1.188 -13.648 -8.442 1.00 0.00 203 GLU A CA 18
ATOM 24823 C C . GLU A 1 71 ? 0.675 -14.461 -7.254 1.00 0.00 203 GLU A C 18
ATOM 24824 O O . GLU A 1 71 ? 1.397 -14.683 -6.282 1.00 0.00 203 GLU A O 18
ATOM 24836 N N . ARG A 1 72 ? -0.575 -14.901 -7.342 1.00 0.00 204 ARG A N 18
ATOM 24837 C CA . ARG A 1 72 ? -1.184 -15.689 -6.275 1.00 0.00 204 ARG A CA 18
ATOM 24838 C C . ARG A 1 72 ? -0.538 -17.069 -6.182 1.00 0.00 204 ARG A C 18
ATOM 24839 O O . ARG A 1 72 ? 0.264 -17.449 -7.034 1.00 0.00 204 ARG A O 18
ATOM 24860 N N . HIS A 1 73 ? -0.895 -17.814 -5.140 1.00 0.00 205 HIS A N 18
ATOM 24861 C CA . HIS A 1 73 ? -0.351 -19.152 -4.935 1.00 0.00 205 HIS A CA 18
ATOM 24862 C C . HIS A 1 73 ? -1.411 -20.089 -4.369 1.00 0.00 205 HIS A C 18
ATOM 24863 O O . HIS A 1 73 ? -2.485 -19.651 -3.954 1.00 0.00 205 HIS A O 18
ATOM 24878 N N . ASN A 1 74 ? -1.104 -21.383 -4.351 1.00 0.00 206 ASN A N 18
ATOM 24879 C CA . ASN A 1 74 ? -2.032 -22.382 -3.833 1.00 0.00 206 ASN A CA 18
ATOM 24880 C C . ASN A 1 74 ? -1.278 -23.535 -3.180 1.00 0.00 206 ASN A C 18
ATOM 24881 O O . ASN A 1 74 ? -0.426 -24.168 -3.804 1.00 0.00 206 ASN A O 18
ATOM 24892 N N . ASN A 1 75 ? -1.600 -23.805 -1.919 1.00 0.00 207 ASN A N 18
ATOM 24893 C CA . ASN A 1 75 ? -0.955 -24.884 -1.179 1.00 0.00 207 ASN A CA 18
ATOM 24894 C C . ASN A 1 75 ? -1.992 -25.784 -0.516 1.00 0.00 207 ASN A C 18
ATOM 24895 O O . ASN A 1 75 ? -1.937 -27.007 -0.641 1.00 0.00 207 ASN A O 18
ATOM 24906 N N . ARG A 1 76 ? -2.938 -25.170 0.187 1.00 0.00 208 ARG A N 18
ATOM 24907 C CA . ARG A 1 76 ? -3.989 -25.915 0.870 1.00 0.00 208 ARG A CA 18
ATOM 24908 C C . ARG A 1 76 ? -3.397 -26.879 1.894 1.00 0.00 208 ARG A C 18
ATOM 24909 O O . ARG A 1 76 ? -3.046 -28.012 1.564 1.00 0.00 208 ARG A O 18
ATOM 24930 N N . ARG A 1 77 ? -3.289 -26.420 3.137 1.00 0.00 209 ARG A N 18
ATOM 24931 C CA . ARG A 1 77 ? -2.740 -27.242 4.209 1.00 0.00 209 ARG A CA 18
ATOM 24932 C C . ARG A 1 77 ? -3.556 -27.082 5.488 1.00 0.00 209 ARG A C 18
ATOM 24933 O O . ARG A 1 77 ? -4.359 -26.156 5.613 1.00 0.00 209 ARG A O 18
ATOM 24954 N N . LYS A 1 78 ? -3.346 -27.989 6.437 1.00 0.00 210 LYS A N 18
ATOM 24955 C CA . LYS A 1 78 ? -4.061 -27.947 7.706 1.00 0.00 210 LYS A CA 18
ATOM 24956 C C . LYS A 1 78 ? -3.555 -26.804 8.581 1.00 0.00 210 LYS A C 18
ATOM 24957 O O . LYS A 1 78 ? -2.507 -26.219 8.309 1.00 0.00 210 LYS A O 18
ATOM 24976 N N . ARG A 1 79 ? -4.307 -26.493 9.631 1.00 0.00 211 ARG A N 18
ATOM 24977 C CA . ARG A 1 79 ? -3.935 -25.420 10.546 1.00 0.00 211 ARG A CA 18
ATOM 24978 C C . ARG A 1 79 ? -2.868 -25.888 11.529 1.00 0.00 211 ARG A C 18
ATOM 24979 O O . ARG A 1 79 ? -2.560 -27.077 11.607 1.00 0.00 211 ARG A O 18
ATOM 25000 N N . LYS A 1 80 ? -2.306 -24.945 12.278 1.00 0.00 212 LYS A N 18
ATOM 25001 C CA . LYS A 1 80 ? -1.273 -25.262 13.258 1.00 0.00 212 LYS A CA 18
ATOM 25002 C C . LYS A 1 80 ? -1.451 -24.429 14.526 1.00 0.00 212 LYS A C 18
ATOM 25003 O O . LYS A 1 80 ? -1.929 -23.295 14.472 1.00 0.00 212 LYS A O 18
ATOM 25022 N N . PRO A 1 81 ? -1.067 -24.984 15.689 1.00 0.00 213 PRO A N 18
ATOM 25023 C CA . PRO A 1 81 ? -1.188 -24.285 16.973 1.00 0.00 213 PRO A CA 18
ATOM 25024 C C . PRO A 1 81 ? -0.192 -23.138 17.103 1.00 0.00 213 PRO A C 18
ATOM 25025 O O . PRO A 1 81 ? -0.441 -22.165 17.814 1.00 0.00 213 PRO A O 18
ATOM 25036 N N . VAL A 1 82 ? 0.937 -23.260 16.412 1.00 0.00 214 VAL A N 18
ATOM 25037 C CA . VAL A 1 82 ? 1.970 -22.232 16.451 1.00 0.00 214 VAL A CA 18
ATOM 25038 C C . VAL A 1 82 ? 2.694 -22.138 15.111 1.00 0.00 214 VAL A C 18
ATOM 25039 O O . VAL A 1 82 ? 3.165 -23.140 14.575 1.00 0.00 214 VAL A O 18
ATOM 25052 N N . ASP A 1 83 ? 2.779 -20.924 14.575 1.00 0.00 215 ASP A N 18
ATOM 25053 C CA . ASP A 1 83 ? 3.444 -20.697 13.297 1.00 0.00 215 ASP A CA 18
ATOM 25054 C C . ASP A 1 83 ? 4.955 -20.597 13.481 1.00 0.00 215 ASP A C 18
ATOM 25055 O O . ASP A 1 83 ? 5.715 -21.347 12.870 1.00 0.00 215 ASP A O 18
ATOM 25064 N N . LYS A 1 84 ? 5.382 -19.665 14.327 1.00 0.00 216 LYS A N 18
ATOM 25065 C CA . LYS A 1 84 ? 6.802 -19.465 14.592 1.00 0.00 216 LYS A CA 18
ATOM 25066 C C . LYS A 1 84 ? 7.219 -20.166 15.882 1.00 0.00 216 LYS A C 18
ATOM 25067 O O . LYS A 1 84 ? 6.967 -19.668 16.979 1.00 0.00 216 LYS A O 18
ATOM 25086 N N . GLY A 1 85 ? 7.855 -21.324 15.741 1.00 0.00 217 GLY A N 18
ATOM 25087 C CA . GLY A 1 85 ? 8.296 -22.074 16.903 1.00 0.00 217 GLY A CA 18
ATOM 25088 C C . GLY A 1 85 ? 9.049 -23.335 16.528 1.00 0.00 217 GLY A C 18
ATOM 25089 O O . GLY A 1 85 ? 8.473 -24.422 16.494 1.00 0.00 217 GLY A O 18
ATOM 25093 N N . GLY A 1 86 ? 10.339 -23.191 16.246 1.00 0.00 218 GLY A N 18
ATOM 25094 C CA . GLY A 1 86 ? 11.151 -24.334 15.875 1.00 0.00 218 GLY A CA 18
ATOM 25095 C C . GLY A 1 86 ? 12.454 -23.933 15.214 1.00 0.00 218 GLY A C 18
ATOM 25096 O O . GLY A 1 86 ? 13.528 -24.364 15.630 1.00 0.00 218 GLY A O 18
ATOM 25100 N N . VAL A 1 87 ? 12.358 -23.104 14.178 1.00 0.00 219 VAL A N 18
ATOM 25101 C CA . VAL A 1 87 ? 13.538 -22.644 13.458 1.00 0.00 219 VAL A CA 18
ATOM 25102 C C . VAL A 1 87 ? 13.480 -21.140 13.214 1.00 0.00 219 VAL A C 18
ATOM 25103 O O . VAL A 1 87 ? 13.999 -20.642 12.214 1.00 0.00 219 VAL A O 18
ATOM 25116 N N . ALA A 1 88 ? 12.847 -20.421 14.134 1.00 0.00 220 ALA A N 18
ATOM 25117 C CA . ALA A 1 88 ? 12.721 -18.972 14.019 1.00 0.00 220 ALA A CA 18
ATOM 25118 C C . ALA A 1 88 ? 13.187 -18.278 15.294 1.00 0.00 220 ALA A C 18
ATOM 25119 O O . ALA A 1 88 ? 12.956 -17.058 15.420 1.00 0.00 220 ALA A O 18
ATOM 25129 N N . VAL A 1 3 ? -7.816 19.910 -15.377 1.00 0.00 135 VAL A N 19
ATOM 25130 C CA . VAL A 1 3 ? -8.811 20.570 -14.490 1.00 0.00 135 VAL A CA 19
ATOM 25131 C C . VAL A 1 3 ? -8.929 19.838 -13.157 1.00 0.00 135 VAL A C 19
ATOM 25132 O O . VAL A 1 3 ? -9.529 18.766 -13.077 1.00 0.00 135 VAL A O 19
ATOM 25145 N N . ALA A 1 4 ? -8.351 20.426 -12.114 1.00 0.00 136 ALA A N 19
ATOM 25146 C CA . ALA A 1 4 ? -8.391 19.831 -10.782 1.00 0.00 136 ALA A CA 19
ATOM 25147 C C . ALA A 1 4 ? -9.785 19.943 -10.173 1.00 0.00 136 ALA A C 19
ATOM 25148 O O . ALA A 1 4 ? -10.156 20.987 -9.637 1.00 0.00 136 ALA A O 19
ATOM 25155 N N . ARG A 1 5 ? -10.553 18.862 -10.260 1.00 0.00 137 ARG A N 19
ATOM 25156 C CA . ARG A 1 5 ? -11.908 18.842 -9.718 1.00 0.00 137 ARG A CA 19
ATOM 25157 C C . ARG A 1 5 ? -12.387 17.410 -9.501 1.00 0.00 137 ARG A C 19
ATOM 25158 O O . ARG A 1 5 ? -12.515 16.638 -10.451 1.00 0.00 137 ARG A O 19
ATOM 25179 N N . CYS A 1 6 ? -12.659 17.060 -8.245 1.00 0.00 138 CYS A N 19
ATOM 25180 C CA . CYS A 1 6 ? -13.131 15.720 -7.915 1.00 0.00 138 CYS A CA 19
ATOM 25181 C C . CYS A 1 6 ? -14.445 15.430 -8.631 1.00 0.00 138 CYS A C 19
ATOM 25182 O O . CYS A 1 6 ? -15.515 15.850 -8.186 1.00 0.00 138 CYS A O 19
ATOM 25189 N N . GLN A 1 7 ? -14.350 14.723 -9.754 1.00 0.00 139 GLN A N 19
ATOM 25190 C CA . GLN A 1 7 ? -15.522 14.387 -10.559 1.00 0.00 139 GLN A CA 19
ATOM 25191 C C . GLN A 1 7 ? -16.181 13.085 -10.107 1.00 0.00 139 GLN A C 19
ATOM 25192 O O . GLN A 1 7 ? -16.600 12.276 -10.937 1.00 0.00 139 GLN A O 19
ATOM 25206 N N . VAL A 1 8 ? -16.292 12.887 -8.798 1.00 0.00 140 VAL A N 19
ATOM 25207 C CA . VAL A 1 8 ? -16.923 11.685 -8.271 1.00 0.00 140 VAL A CA 19
ATOM 25208 C C . VAL A 1 8 ? -18.424 11.914 -8.079 1.00 0.00 140 VAL A C 19
ATOM 25209 O O . VAL A 1 8 ? -18.827 12.871 -7.420 1.00 0.00 140 VAL A O 19
ATOM 25222 N N . PRO A 1 9 ? -19.278 11.047 -8.657 1.00 0.00 141 PRO A N 19
ATOM 25223 C CA . PRO A 1 9 ? -20.732 11.178 -8.544 1.00 0.00 141 PRO A CA 19
ATOM 25224 C C . PRO A 1 9 ? -21.183 11.454 -7.113 1.00 0.00 141 PRO A C 19
ATOM 25225 O O . PRO A 1 9 ? -21.894 12.424 -6.853 1.00 0.00 141 PRO A O 19
ATOM 25236 N N . ASP A 1 10 ? -20.766 10.597 -6.189 1.00 0.00 142 ASP A N 19
ATOM 25237 C CA . ASP A 1 10 ? -21.130 10.751 -4.785 1.00 0.00 142 ASP A CA 19
ATOM 25238 C C . ASP A 1 10 ? -20.364 11.905 -4.141 1.00 0.00 142 ASP A C 19
ATOM 25239 O O . ASP A 1 10 ? -20.816 12.484 -3.153 1.00 0.00 142 ASP A O 19
ATOM 25248 N N . CYS A 1 11 ? -19.201 12.233 -4.700 1.00 0.00 143 CYS A N 19
ATOM 25249 C CA . CYS A 1 11 ? -18.381 13.317 -4.168 1.00 0.00 143 CYS A CA 19
ATOM 25250 C C . CYS A 1 11 ? -17.983 14.302 -5.264 1.00 0.00 143 CYS A C 19
ATOM 25251 O O . CYS A 1 11 ? -16.965 14.123 -5.936 1.00 0.00 143 CYS A O 19
ATOM 25258 N N . GLU A 1 12 ? -18.788 15.346 -5.433 1.00 0.00 144 GLU A N 19
ATOM 25259 C CA . GLU A 1 12 ? -18.516 16.366 -6.439 1.00 0.00 144 GLU A CA 19
ATOM 25260 C C . GLU A 1 12 ? -17.750 17.531 -5.820 1.00 0.00 144 GLU A C 19
ATOM 25261 O O . GLU A 1 12 ? -18.316 18.594 -5.563 1.00 0.00 144 GLU A O 19
ATOM 25273 N N . ALA A 1 13 ? -16.463 17.316 -5.572 1.00 0.00 145 ALA A N 19
ATOM 25274 C CA . ALA A 1 13 ? -15.618 18.341 -4.970 1.00 0.00 145 ALA A CA 19
ATOM 25275 C C . ALA A 1 13 ? -14.960 19.219 -6.029 1.00 0.00 145 ALA A C 19
ATOM 25276 O O . ALA A 1 13 ? -14.774 18.799 -7.171 1.00 0.00 145 ALA A O 19
ATOM 25283 N N . ASP A 1 14 ? -14.607 20.440 -5.638 1.00 0.00 146 ASP A N 19
ATOM 25284 C CA . ASP A 1 14 ? -13.964 21.381 -6.548 1.00 0.00 146 ASP A CA 19
ATOM 25285 C C . ASP A 1 14 ? -12.559 21.726 -6.063 1.00 0.00 146 ASP A C 19
ATOM 25286 O O . ASP A 1 14 ? -12.330 22.797 -5.501 1.00 0.00 146 ASP A O 19
ATOM 25295 N N . ILE A 1 15 ? -11.624 20.808 -6.284 1.00 0.00 147 ILE A N 19
ATOM 25296 C CA . ILE A 1 15 ? -10.241 21.009 -5.872 1.00 0.00 147 ILE A CA 19
ATOM 25297 C C . ILE A 1 15 ? -9.474 21.841 -6.896 1.00 0.00 147 ILE A C 19
ATOM 25298 O O . ILE A 1 15 ? -8.559 21.345 -7.555 1.00 0.00 147 ILE A O 19
ATOM 25314 N N . SER A 1 16 ? -9.851 23.110 -7.026 1.00 0.00 148 SER A N 19
ATOM 25315 C CA . SER A 1 16 ? -9.194 24.007 -7.970 1.00 0.00 148 SER A CA 19
ATOM 25316 C C . SER A 1 16 ? -8.113 24.833 -7.278 1.00 0.00 148 SER A C 19
ATOM 25317 O O . SER A 1 16 ? -7.765 25.923 -7.733 1.00 0.00 148 SER A O 19
ATOM 25325 N N . GLU A 1 17 ? -7.584 24.309 -6.176 1.00 0.00 149 GLU A N 19
ATOM 25326 C CA . GLU A 1 17 ? -6.542 24.998 -5.425 1.00 0.00 149 GLU A CA 19
ATOM 25327 C C . GLU A 1 17 ? -5.777 24.022 -4.536 1.00 0.00 149 GLU A C 19
ATOM 25328 O O . GLU A 1 17 ? -5.270 24.399 -3.479 1.00 0.00 149 GLU A O 19
ATOM 25340 N N . LEU A 1 18 ? -5.697 22.768 -4.970 1.00 0.00 150 LEU A N 19
ATOM 25341 C CA . LEU A 1 18 ? -4.994 21.739 -4.212 1.00 0.00 150 LEU A CA 19
ATOM 25342 C C . LEU A 1 18 ? -3.613 21.477 -4.806 1.00 0.00 150 LEU A C 19
ATOM 25343 O O . LEU A 1 18 ? -3.366 21.763 -5.979 1.00 0.00 150 LEU A O 19
ATOM 25359 N N . LYS A 1 19 ? -2.716 20.933 -3.990 1.00 0.00 151 LYS A N 19
ATOM 25360 C CA . LYS A 1 19 ? -1.362 20.632 -4.435 1.00 0.00 151 LYS A CA 19
ATOM 25361 C C . LYS A 1 19 ? -0.953 19.220 -4.024 1.00 0.00 151 LYS A C 19
ATOM 25362 O O . LYS A 1 19 ? -0.820 18.924 -2.838 1.00 0.00 151 LYS A O 19
ATOM 25381 N N . GLY A 1 20 ? -0.754 18.356 -5.015 1.00 0.00 152 GLY A N 19
ATOM 25382 C CA . GLY A 1 20 ? -0.363 16.987 -4.735 1.00 0.00 152 GLY A CA 19
ATOM 25383 C C . GLY A 1 20 ? -0.557 16.072 -5.928 1.00 0.00 152 GLY A C 19
ATOM 25384 O O . GLY A 1 20 ? -0.488 16.515 -7.075 1.00 0.00 152 GLY A O 19
ATOM 25388 N N . TYR A 1 21 ? -0.800 14.795 -5.658 1.00 0.00 153 TYR A N 19
ATOM 25389 C CA . TYR A 1 21 ? -1.005 13.815 -6.718 1.00 0.00 153 TYR A CA 19
ATOM 25390 C C . TYR A 1 21 ? -2.474 13.750 -7.122 1.00 0.00 153 TYR A C 19
ATOM 25391 O O . TYR A 1 21 ? -2.800 13.540 -8.290 1.00 0.00 153 TYR A O 19
ATOM 25409 N N . HIS A 1 22 ? -3.359 13.937 -6.146 1.00 0.00 154 HIS A N 19
ATOM 25410 C CA . HIS A 1 22 ? -4.796 13.902 -6.400 1.00 0.00 154 HIS A CA 19
ATOM 25411 C C . HIS A 1 22 ? -5.204 14.970 -7.411 1.00 0.00 154 HIS A C 19
ATOM 25412 O O . HIS A 1 22 ? -6.264 14.875 -8.031 1.00 0.00 154 HIS A O 19
ATOM 25426 N N . LYS A 1 23 ? -4.362 15.985 -7.574 1.00 0.00 155 LYS A N 19
ATOM 25427 C CA . LYS A 1 23 ? -4.642 17.066 -8.511 1.00 0.00 155 LYS A CA 19
ATOM 25428 C C . LYS A 1 23 ? -4.617 16.560 -9.950 1.00 0.00 155 LYS A C 19
ATOM 25429 O O . LYS A 1 23 ? -5.401 17.002 -10.789 1.00 0.00 155 LYS A O 19
ATOM 25448 N N . ARG A 1 24 ? -3.707 15.631 -10.228 1.00 0.00 156 ARG A N 19
ATOM 25449 C CA . ARG A 1 24 ? -3.574 15.064 -11.565 1.00 0.00 156 ARG A CA 19
ATOM 25450 C C . ARG A 1 24 ? -4.450 13.823 -11.740 1.00 0.00 156 ARG A C 19
ATOM 25451 O O . ARG A 1 24 ? -4.188 12.990 -12.609 1.00 0.00 156 ARG A O 19
ATOM 25472 N N . HIS A 1 25 ? -5.487 13.699 -10.918 1.00 0.00 157 HIS A N 19
ATOM 25473 C CA . HIS A 1 25 ? -6.387 12.553 -10.998 1.00 0.00 157 HIS A CA 19
ATOM 25474 C C . HIS A 1 25 ? -7.840 12.967 -10.769 1.00 0.00 157 HIS A C 19
ATOM 25475 O O . HIS A 1 25 ? -8.696 12.127 -10.495 1.00 0.00 157 HIS A O 19
ATOM 25489 N N . ARG A 1 26 ? -8.114 14.266 -10.886 1.00 0.00 158 ARG A N 19
ATOM 25490 C CA . ARG A 1 26 ? -9.467 14.787 -10.695 1.00 0.00 158 ARG A CA 19
ATOM 25491 C C . ARG A 1 26 ? -10.111 14.212 -9.435 1.00 0.00 158 ARG A C 19
ATOM 25492 O O . ARG A 1 26 ? -11.177 13.598 -9.493 1.00 0.00 158 ARG A O 19
ATOM 25513 N N . VAL A 1 27 ? -9.455 14.415 -8.298 1.00 0.00 159 VAL A N 19
ATOM 25514 C CA . VAL A 1 27 ? -9.960 13.919 -7.024 1.00 0.00 159 VAL A CA 19
ATOM 25515 C C . VAL A 1 27 ? -9.491 14.804 -5.872 1.00 0.00 159 VAL A C 19
ATOM 25516 O O . VAL A 1 27 ? -8.436 15.433 -5.952 1.00 0.00 159 VAL A O 19
ATOM 25529 N N . CYS A 1 28 ? -10.283 14.854 -4.806 1.00 0.00 160 CYS A N 19
ATOM 25530 C CA . CYS A 1 28 ? -9.947 15.670 -3.645 1.00 0.00 160 CYS A CA 19
ATOM 25531 C C . CYS A 1 28 ? -9.096 14.884 -2.650 1.00 0.00 160 CYS A C 19
ATOM 25532 O O . CYS A 1 28 ? -9.053 13.655 -2.688 1.00 0.00 160 CYS A O 19
ATOM 25539 N N . LEU A 1 29 ? -8.414 15.606 -1.765 1.00 0.00 161 LEU A N 19
ATOM 25540 C CA . LEU A 1 29 ? -7.557 14.981 -0.762 1.00 0.00 161 LEU A CA 19
ATOM 25541 C C . LEU A 1 29 ? -8.342 14.002 0.105 1.00 0.00 161 LEU A C 19
ATOM 25542 O O . LEU A 1 29 ? -7.852 12.921 0.435 1.00 0.00 161 LEU A O 19
ATOM 25558 N N . ARG A 1 30 ? -9.559 14.385 0.476 1.00 0.00 162 ARG A N 19
ATOM 25559 C CA . ARG A 1 30 ? -10.410 13.540 1.310 1.00 0.00 162 ARG A CA 19
ATOM 25560 C C . ARG A 1 30 ? -10.582 12.154 0.696 1.00 0.00 162 ARG A C 19
ATOM 25561 O O . ARG A 1 30 ? -10.614 11.149 1.406 1.00 0.00 162 ARG A O 19
ATOM 25582 N N . CYS A 1 31 ? -10.694 12.105 -0.628 1.00 0.00 163 CYS A N 19
ATOM 25583 C CA . CYS A 1 31 ? -10.863 10.842 -1.333 1.00 0.00 163 CYS A CA 19
ATOM 25584 C C . CYS A 1 31 ? -9.555 10.059 -1.360 1.00 0.00 163 CYS A C 19
ATOM 25585 O O . CYS A 1 31 ? -9.551 8.831 -1.278 1.00 0.00 163 CYS A O 19
ATOM 25592 N N . ALA A 1 32 ? -8.444 10.780 -1.470 1.00 0.00 164 ALA A N 19
ATOM 25593 C CA . ALA A 1 32 ? -7.127 10.157 -1.503 1.00 0.00 164 ALA A CA 19
ATOM 25594 C C . ALA A 1 32 ? -6.794 9.517 -0.159 1.00 0.00 164 ALA A C 19
ATOM 25595 O O . ALA A 1 32 ? -6.086 8.513 -0.095 1.00 0.00 164 ALA A O 19
ATOM 25602 N N . THR A 1 33 ? -7.313 10.108 0.913 1.00 0.00 165 THR A N 19
ATOM 25603 C CA . THR A 1 33 ? -7.074 9.602 2.259 1.00 0.00 165 THR A CA 19
ATOM 25604 C C . THR A 1 33 ? -8.137 8.584 2.657 1.00 0.00 165 THR A C 19
ATOM 25605 O O . THR A 1 33 ? -7.855 7.622 3.371 1.00 0.00 165 THR A O 19
ATOM 25616 N N . ALA A 1 34 ? -9.362 8.803 2.189 1.00 0.00 166 ALA A N 19
ATOM 25617 C CA . ALA A 1 34 ? -10.470 7.907 2.495 1.00 0.00 166 ALA A CA 19
ATOM 25618 C C . ALA A 1 34 ? -10.204 6.503 1.962 1.00 0.00 166 ALA A C 19
ATOM 25619 O O . ALA A 1 34 ? -9.366 6.311 1.083 1.00 0.00 166 ALA A O 19
ATOM 25626 N N . SER A 1 35 ? -10.924 5.524 2.503 1.00 0.00 167 SER A N 19
ATOM 25627 C CA . SER A 1 35 ? -10.766 4.138 2.082 1.00 0.00 167 SER A CA 19
ATOM 25628 C C . SER A 1 35 ? -11.380 3.913 0.704 1.00 0.00 167 SER A C 19
ATOM 25629 O O . SER A 1 35 ? -10.690 3.525 -0.238 1.00 0.00 167 SER A O 19
ATOM 25637 N N . PHE A 1 36 ? -12.680 4.161 0.596 1.00 0.00 168 PHE A N 19
ATOM 25638 C CA . PHE A 1 36 ? -13.390 3.986 -0.667 1.00 0.00 168 PHE A CA 19
ATOM 25639 C C . PHE A 1 36 ? -14.477 5.042 -0.831 1.00 0.00 168 PHE A C 19
ATOM 25640 O O . PHE A 1 36 ? -14.701 5.862 0.061 1.00 0.00 168 PHE A O 19
ATOM 25657 N N . VAL A 1 37 ? -15.153 5.016 -1.975 1.00 0.00 169 VAL A N 19
ATOM 25658 C CA . VAL A 1 37 ? -16.219 5.971 -2.256 1.00 0.00 169 VAL A CA 19
ATOM 25659 C C . VAL A 1 37 ? -17.361 5.311 -3.019 1.00 0.00 169 VAL A C 19
ATOM 25660 O O . VAL A 1 37 ? -17.143 4.392 -3.809 1.00 0.00 169 VAL A O 19
ATOM 25673 N N . VAL A 1 38 ? -18.578 5.783 -2.779 1.00 0.00 170 VAL A N 19
ATOM 25674 C CA . VAL A 1 38 ? -19.755 5.239 -3.444 1.00 0.00 170 VAL A CA 19
ATOM 25675 C C . VAL A 1 38 ? -19.962 5.888 -4.810 1.00 0.00 170 VAL A C 19
ATOM 25676 O O . VAL A 1 38 ? -20.880 6.687 -4.997 1.00 0.00 170 VAL A O 19
ATOM 25689 N N . LEU A 1 39 ? -19.102 5.542 -5.761 1.00 0.00 171 LEU A N 19
ATOM 25690 C CA . LEU A 1 39 ? -19.189 6.090 -7.109 1.00 0.00 171 LEU A CA 19
ATOM 25691 C C . LEU A 1 39 ? -20.551 5.790 -7.732 1.00 0.00 171 LEU A C 19
ATOM 25692 O O . LEU A 1 39 ? -21.458 5.304 -7.055 1.00 0.00 171 LEU A O 19
ATOM 25708 N N . ASP A 1 40 ? -20.689 6.085 -9.021 1.00 0.00 172 ASP A N 19
ATOM 25709 C CA . ASP A 1 40 ? -21.943 5.849 -9.732 1.00 0.00 172 ASP A CA 19
ATOM 25710 C C . ASP A 1 40 ? -22.376 4.391 -9.613 1.00 0.00 172 ASP A C 19
ATOM 25711 O O . ASP A 1 40 ? -22.008 3.555 -10.439 1.00 0.00 172 ASP A O 19
ATOM 25720 N N . GLY A 1 41 ? -23.162 4.093 -8.582 1.00 0.00 173 GLY A N 19
ATOM 25721 C CA . GLY A 1 41 ? -23.637 2.737 -8.374 1.00 0.00 173 GLY A CA 19
ATOM 25722 C C . GLY A 1 41 ? -22.511 1.721 -8.339 1.00 0.00 173 GLY A C 19
ATOM 25723 O O . GLY A 1 41 ? -22.712 0.551 -8.665 1.00 0.00 173 GLY A O 19
ATOM 25727 N N . GLU A 1 42 ? -21.323 2.168 -7.947 1.00 0.00 174 GLU A N 19
ATOM 25728 C CA . GLU A 1 42 ? -20.163 1.288 -7.874 1.00 0.00 174 GLU A CA 19
ATOM 25729 C C . GLU A 1 42 ? -19.124 1.834 -6.898 1.00 0.00 174 GLU A C 19
ATOM 25730 O O . GLU A 1 42 ? -18.604 2.934 -7.083 1.00 0.00 174 GLU A O 19
ATOM 25742 N N . ASN A 1 43 ? -18.827 1.056 -5.864 1.00 0.00 175 ASN A N 19
ATOM 25743 C CA . ASN A 1 43 ? -17.848 1.461 -4.860 1.00 0.00 175 ASN A CA 19
ATOM 25744 C C . ASN A 1 43 ? -16.430 1.311 -5.399 1.00 0.00 175 ASN A C 19
ATOM 25745 O O . ASN A 1 43 ? -15.914 0.198 -5.517 1.00 0.00 175 ASN A O 19
ATOM 25756 N N . LYS A 1 44 ? -15.805 2.435 -5.729 1.00 0.00 176 LYS A N 19
ATOM 25757 C CA . LYS A 1 44 ? -14.447 2.426 -6.260 1.00 0.00 176 LYS A CA 19
ATOM 25758 C C . LYS A 1 44 ? -13.424 2.651 -5.151 1.00 0.00 176 LYS A C 19
ATOM 25759 O O . LYS A 1 44 ? -13.717 3.297 -4.144 1.00 0.00 176 LYS A O 19
ATOM 25778 N N . ARG A 1 45 ? -12.223 2.117 -5.345 1.00 0.00 177 ARG A N 19
ATOM 25779 C CA . ARG A 1 45 ? -11.153 2.260 -4.365 1.00 0.00 177 ARG A CA 19
ATOM 25780 C C . ARG A 1 45 ? -9.935 2.937 -4.987 1.00 0.00 177 ARG A C 19
ATOM 25781 O O . ARG A 1 45 ? -9.382 2.453 -5.975 1.00 0.00 177 ARG A O 19
ATOM 25802 N N . TYR A 1 46 ? -9.526 4.058 -4.405 1.00 0.00 178 TYR A N 19
ATOM 25803 C CA . TYR A 1 46 ? -8.376 4.802 -4.905 1.00 0.00 178 TYR A CA 19
ATOM 25804 C C . TYR A 1 46 ? -7.117 3.941 -4.890 1.00 0.00 178 TYR A C 19
ATOM 25805 O O . TYR A 1 46 ? -6.630 3.551 -3.829 1.00 0.00 178 TYR A O 19
ATOM 25823 N N . CYS A 1 47 ? -6.594 3.647 -6.077 1.00 0.00 179 CYS A N 19
ATOM 25824 C CA . CYS A 1 47 ? -5.391 2.834 -6.207 1.00 0.00 179 CYS A CA 19
ATOM 25825 C C . CYS A 1 47 ? -4.140 3.696 -6.085 1.00 0.00 179 CYS A C 19
ATOM 25826 O O . CYS A 1 47 ? -3.860 4.524 -6.949 1.00 0.00 179 CYS A O 19
ATOM 25833 N N . GLN A 1 48 ? -3.392 3.498 -5.005 1.00 0.00 180 GLN A N 19
ATOM 25834 C CA . GLN A 1 48 ? -2.172 4.263 -4.769 1.00 0.00 180 GLN A CA 19
ATOM 25835 C C . GLN A 1 48 ? -1.055 3.854 -5.730 1.00 0.00 180 GLN A C 19
ATOM 25836 O O . GLN A 1 48 ? -0.011 4.503 -5.787 1.00 0.00 180 GLN A O 19
ATOM 25850 N N . GLN A 1 49 ? -1.273 2.776 -6.479 1.00 0.00 181 GLN A N 19
ATOM 25851 C CA . GLN A 1 49 ? -0.275 2.292 -7.425 1.00 0.00 181 GLN A CA 19
ATOM 25852 C C . GLN A 1 49 ? -0.467 2.917 -8.806 1.00 0.00 181 GLN A C 19
ATOM 25853 O O . GLN A 1 49 ? 0.488 3.059 -9.569 1.00 0.00 181 GLN A O 19
ATOM 25867 N N . CYS A 1 50 ? -1.705 3.282 -9.126 1.00 0.00 182 CYS A N 19
ATOM 25868 C CA . CYS A 1 50 ? -2.011 3.884 -10.423 1.00 0.00 182 CYS A CA 19
ATOM 25869 C C . CYS A 1 50 ? -2.520 5.315 -10.267 1.00 0.00 182 CYS A C 19
ATOM 25870 O O . CYS A 1 50 ? -2.368 6.137 -11.171 1.00 0.00 182 CYS A O 19
ATOM 25877 N N . GLY A 1 51 ? -3.126 5.607 -9.123 1.00 0.00 183 GLY A N 19
ATOM 25878 C CA . GLY A 1 51 ? -3.649 6.938 -8.878 1.00 0.00 183 GLY A CA 19
ATOM 25879 C C . GLY A 1 51 ? -5.119 7.056 -9.223 1.00 0.00 183 GLY A C 19
ATOM 25880 O O . GLY A 1 51 ? -5.887 7.680 -8.491 1.00 0.00 183 GLY A O 19
ATOM 25884 N N . LYS A 1 52 ? -5.514 6.456 -10.342 1.00 0.00 184 LYS A N 19
ATOM 25885 C CA . LYS A 1 52 ? -6.904 6.498 -10.783 1.00 0.00 184 LYS A CA 19
ATOM 25886 C C . LYS A 1 52 ? -7.796 5.678 -9.856 1.00 0.00 184 LYS A C 19
ATOM 25887 O O . LYS A 1 52 ? -7.323 5.091 -8.882 1.00 0.00 184 LYS A O 19
ATOM 25906 N N . PHE A 1 53 ? -9.089 5.642 -10.165 1.00 0.00 185 PHE A N 19
ATOM 25907 C CA . PHE A 1 53 ? -10.047 4.894 -9.360 1.00 0.00 185 PHE A CA 19
ATOM 25908 C C . PHE A 1 53 ? -10.230 3.479 -9.903 1.00 0.00 185 PHE A C 19
ATOM 25909 O O . PHE A 1 53 ? -10.287 3.271 -11.115 1.00 0.00 185 PHE A O 19
ATOM 25926 N N . HIS A 1 54 ? -10.324 2.511 -8.997 1.00 0.00 186 HIS A N 19
ATOM 25927 C CA . HIS A 1 54 ? -10.503 1.115 -9.381 1.00 0.00 186 HIS A CA 19
ATOM 25928 C C . HIS A 1 54 ? -11.768 0.539 -8.753 1.00 0.00 186 HIS A C 19
ATOM 25929 O O . HIS A 1 54 ? -12.433 1.200 -7.957 1.00 0.00 186 HIS A O 19
ATOM 25943 N N . LEU A 1 55 ? -12.091 -0.699 -9.114 1.00 0.00 187 LEU A N 19
ATOM 25944 C CA . LEU A 1 55 ? -13.274 -1.364 -8.581 1.00 0.00 187 LEU A CA 19
ATOM 25945 C C . LEU A 1 55 ? -12.939 -2.130 -7.305 1.00 0.00 187 LEU A C 19
ATOM 25946 O O . LEU A 1 55 ? -11.851 -2.692 -7.174 1.00 0.00 187 LEU A O 19
ATOM 25962 N N . LEU A 1 56 ? -13.881 -2.150 -6.368 1.00 0.00 188 LEU A N 19
ATOM 25963 C CA . LEU A 1 56 ? -13.686 -2.847 -5.102 1.00 0.00 188 LEU A CA 19
ATOM 25964 C C . LEU A 1 56 ? -13.665 -4.369 -5.282 1.00 0.00 188 LEU A C 19
ATOM 25965 O O . LEU A 1 56 ? -12.873 -5.053 -4.633 1.00 0.00 188 LEU A O 19
ATOM 25981 N N . PRO A 1 57 ? -14.526 -4.937 -6.158 1.00 0.00 189 PRO A N 19
ATOM 25982 C CA . PRO A 1 57 ? -14.561 -6.388 -6.376 1.00 0.00 189 PRO A CA 19
ATOM 25983 C C . PRO A 1 57 ? -13.321 -6.901 -7.102 1.00 0.00 189 PRO A C 19
ATOM 25984 O O . PRO A 1 57 ? -13.095 -8.109 -7.184 1.00 0.00 189 PRO A O 19
ATOM 25995 N N . ASP A 1 58 ? -12.517 -5.981 -7.628 1.00 0.00 190 ASP A N 19
ATOM 25996 C CA . ASP A 1 58 ? -11.301 -6.348 -8.343 1.00 0.00 190 ASP A CA 19
ATOM 25997 C C . ASP A 1 58 ? -10.079 -6.221 -7.436 1.00 0.00 190 ASP A C 19
ATOM 25998 O O . ASP A 1 58 ? -8.980 -5.917 -7.900 1.00 0.00 190 ASP A O 19
ATOM 26007 N N . PHE A 1 59 ? -10.282 -6.454 -6.144 1.00 0.00 191 PHE A N 19
ATOM 26008 C CA . PHE A 1 59 ? -9.198 -6.364 -5.170 1.00 0.00 191 PHE A CA 19
ATOM 26009 C C . PHE A 1 59 ? -9.008 -7.691 -4.443 1.00 0.00 191 PHE A C 19
ATOM 26010 O O . PHE A 1 59 ? -9.972 -8.406 -4.172 1.00 0.00 191 PHE A O 19
ATOM 26027 N N . ASP A 1 60 ? -7.757 -8.013 -4.131 1.00 0.00 192 ASP A N 19
ATOM 26028 C CA . ASP A 1 60 ? -7.439 -9.254 -3.433 1.00 0.00 192 ASP A CA 19
ATOM 26029 C C . ASP A 1 60 ? -6.889 -8.969 -2.039 1.00 0.00 192 ASP A C 19
ATOM 26030 O O . ASP A 1 60 ? -6.291 -7.921 -1.798 1.00 0.00 192 ASP A O 19
ATOM 26039 N N . GLU A 1 61 ? -7.097 -9.911 -1.123 1.00 0.00 193 GLU A N 19
ATOM 26040 C CA . GLU A 1 61 ? -6.622 -9.762 0.247 1.00 0.00 193 GLU A CA 19
ATOM 26041 C C . GLU A 1 61 ? -5.107 -9.591 0.284 1.00 0.00 193 GLU A C 19
ATOM 26042 O O . GLU A 1 61 ? -4.360 -10.535 0.024 1.00 0.00 193 GLU A O 19
ATOM 26054 N N . GLY A 1 62 ? -4.659 -8.384 0.608 1.00 0.00 194 GLY A N 19
ATOM 26055 C CA . GLY A 1 62 ? -3.235 -8.113 0.673 1.00 0.00 194 GLY A CA 19
ATOM 26056 C C . GLY A 1 62 ? -2.928 -6.631 0.764 1.00 0.00 194 GLY A C 19
ATOM 26057 O O . GLY A 1 62 ? -3.232 -5.988 1.767 1.00 0.00 194 GLY A O 19
ATOM 26061 N N . LYS A 1 63 ? -2.324 -6.089 -0.289 1.00 0.00 195 LYS A N 19
ATOM 26062 C CA . LYS A 1 63 ? -1.974 -4.673 -0.325 1.00 0.00 195 LYS A CA 19
ATOM 26063 C C . LYS A 1 63 ? -3.097 -3.851 -0.949 1.00 0.00 195 LYS A C 19
ATOM 26064 O O . LYS A 1 63 ? -4.148 -4.386 -1.305 1.00 0.00 195 LYS A O 19
ATOM 26083 N N . ARG A 1 64 ? -2.869 -2.548 -1.078 1.00 0.00 196 ARG A N 19
ATOM 26084 C CA . ARG A 1 64 ? -3.861 -1.652 -1.659 1.00 0.00 196 ARG A CA 19
ATOM 26085 C C . ARG A 1 64 ? -3.577 -1.411 -3.138 1.00 0.00 196 ARG A C 19
ATOM 26086 O O . ARG A 1 64 ? -3.737 -0.298 -3.639 1.00 0.00 196 ARG A O 19
ATOM 26107 N N . SER A 1 65 ? -3.154 -2.462 -3.832 1.00 0.00 197 SER A N 19
ATOM 26108 C CA . SER A 1 65 ? -2.849 -2.368 -5.255 1.00 0.00 197 SER A CA 19
ATOM 26109 C C . SER A 1 65 ? -3.635 -3.403 -6.051 1.00 0.00 197 SER A C 19
ATOM 26110 O O . SER A 1 65 ? -3.848 -4.524 -5.590 1.00 0.00 197 SER A O 19
ATOM 26118 N N . CYS A 1 66 ? -4.067 -3.019 -7.249 1.00 0.00 198 CYS A N 19
ATOM 26119 C CA . CYS A 1 66 ? -4.833 -3.915 -8.110 1.00 0.00 198 CYS A CA 19
ATOM 26120 C C . CYS A 1 66 ? -4.073 -5.213 -8.368 1.00 0.00 198 CYS A C 19
ATOM 26121 O O . CYS A 1 66 ? -2.980 -5.203 -8.934 1.00 0.00 198 CYS A O 19
ATOM 26128 N N . ARG A 1 67 ? -4.663 -6.328 -7.950 1.00 0.00 199 ARG A N 19
ATOM 26129 C CA . ARG A 1 67 ? -4.048 -7.638 -8.133 1.00 0.00 199 ARG A CA 19
ATOM 26130 C C . ARG A 1 67 ? -2.681 -7.703 -7.452 1.00 0.00 199 ARG A C 19
ATOM 26131 O O . ARG A 1 67 ? -2.574 -8.129 -6.302 1.00 0.00 199 ARG A O 19
ATOM 26152 N N . ARG A 1 68 ? -1.638 -7.277 -8.164 1.00 0.00 200 ARG A N 19
ATOM 26153 C CA . ARG A 1 68 ? -0.284 -7.289 -7.622 1.00 0.00 200 ARG A CA 19
ATOM 26154 C C . ARG A 1 68 ? 0.709 -6.725 -8.633 1.00 0.00 200 ARG A C 19
ATOM 26155 O O . ARG A 1 68 ? 0.866 -7.263 -9.730 1.00 0.00 200 ARG A O 19
ATOM 26176 N N . LYS A 1 69 ? 1.377 -5.639 -8.258 1.00 0.00 201 LYS A N 19
ATOM 26177 C CA . LYS A 1 69 ? 2.355 -5.004 -9.133 1.00 0.00 201 LYS A CA 19
ATOM 26178 C C . LYS A 1 69 ? 3.499 -4.399 -8.324 1.00 0.00 201 LYS A C 19
ATOM 26179 O O . LYS A 1 69 ? 3.988 -3.314 -8.637 1.00 0.00 201 LYS A O 19
ATOM 26198 N N . LEU A 1 70 ? 3.921 -5.110 -7.283 1.00 0.00 202 LEU A N 19
ATOM 26199 C CA . LEU A 1 70 ? 5.006 -4.643 -6.429 1.00 0.00 202 LEU A CA 19
ATOM 26200 C C . LEU A 1 70 ? 6.236 -5.534 -6.578 1.00 0.00 202 LEU A C 19
ATOM 26201 O O . LEU A 1 70 ? 6.187 -6.731 -6.296 1.00 0.00 202 LEU A O 19
ATOM 26217 N N . GLU A 1 71 ? 7.338 -4.940 -7.026 1.00 0.00 203 GLU A N 19
ATOM 26218 C CA . GLU A 1 71 ? 8.582 -5.678 -7.213 1.00 0.00 203 GLU A CA 19
ATOM 26219 C C . GLU A 1 71 ? 9.170 -6.102 -5.871 1.00 0.00 203 GLU A C 19
ATOM 26220 O O . GLU A 1 71 ? 10.015 -5.407 -5.306 1.00 0.00 203 GLU A O 19
ATOM 26232 N N . ARG A 1 72 ? 8.719 -7.245 -5.367 1.00 0.00 204 ARG A N 19
ATOM 26233 C CA . ARG A 1 72 ? 9.202 -7.762 -4.092 1.00 0.00 204 ARG A CA 19
ATOM 26234 C C . ARG A 1 72 ? 10.625 -8.296 -4.224 1.00 0.00 204 ARG A C 19
ATOM 26235 O O . ARG A 1 72 ? 10.966 -8.944 -5.213 1.00 0.00 204 ARG A O 19
ATOM 26256 N N . HIS A 1 73 ? 11.451 -8.017 -3.221 1.00 0.00 205 HIS A N 19
ATOM 26257 C CA . HIS A 1 73 ? 12.838 -8.469 -3.224 1.00 0.00 205 HIS A CA 19
ATOM 26258 C C . HIS A 1 73 ? 12.954 -9.874 -2.645 1.00 0.00 205 HIS A C 19
ATOM 26259 O O . HIS A 1 73 ? 13.262 -10.828 -3.359 1.00 0.00 205 HIS A O 19
ATOM 26274 N N . ASN A 1 74 ? 12.705 -9.994 -1.345 1.00 0.00 206 ASN A N 19
ATOM 26275 C CA . ASN A 1 74 ? 12.782 -11.284 -0.668 1.00 0.00 206 ASN A CA 19
ATOM 26276 C C . ASN A 1 74 ? 11.740 -11.379 0.442 1.00 0.00 206 ASN A C 19
ATOM 26277 O O . ASN A 1 74 ? 11.267 -10.362 0.952 1.00 0.00 206 ASN A O 19
ATOM 26288 N N . ASN A 1 75 ? 11.387 -12.605 0.815 1.00 0.00 207 ASN A N 19
ATOM 26289 C CA . ASN A 1 75 ? 10.402 -12.832 1.864 1.00 0.00 207 ASN A CA 19
ATOM 26290 C C . ASN A 1 75 ? 10.963 -12.446 3.230 1.00 0.00 207 ASN A C 19
ATOM 26291 O O . ASN A 1 75 ? 10.454 -11.537 3.887 1.00 0.00 207 ASN A O 19
ATOM 26302 N N . ARG A 1 76 ? 12.013 -13.142 3.650 1.00 0.00 208 ARG A N 19
ATOM 26303 C CA . ARG A 1 76 ? 12.643 -12.872 4.938 1.00 0.00 208 ARG A CA 19
ATOM 26304 C C . ARG A 1 76 ? 13.367 -11.530 4.919 1.00 0.00 208 ARG A C 19
ATOM 26305 O O . ARG A 1 76 ? 13.722 -11.019 3.857 1.00 0.00 208 ARG A O 19
ATOM 26326 N N . ARG A 1 77 ? 13.583 -10.964 6.102 1.00 0.00 209 ARG A N 19
ATOM 26327 C CA . ARG A 1 77 ? 14.266 -9.681 6.223 1.00 0.00 209 ARG A CA 19
ATOM 26328 C C . ARG A 1 77 ? 15.582 -9.835 6.979 1.00 0.00 209 ARG A C 19
ATOM 26329 O O . ARG A 1 77 ? 15.941 -10.934 7.401 1.00 0.00 209 ARG A O 19
ATOM 26350 N N . LYS A 1 78 ? 16.295 -8.727 7.147 1.00 0.00 210 LYS A N 19
ATOM 26351 C CA . LYS A 1 78 ? 17.570 -8.737 7.855 1.00 0.00 210 LYS A CA 19
ATOM 26352 C C . LYS A 1 78 ? 18.566 -9.666 7.165 1.00 0.00 210 LYS A C 19
ATOM 26353 O O . LYS A 1 78 ? 18.230 -10.343 6.194 1.00 0.00 210 LYS A O 19
ATOM 26372 N N . ARG A 1 79 ? 19.794 -9.691 7.674 1.00 0.00 211 ARG A N 19
ATOM 26373 C CA . ARG A 1 79 ? 20.839 -10.536 7.110 1.00 0.00 211 ARG A CA 19
ATOM 26374 C C . ARG A 1 79 ? 21.161 -11.700 8.043 1.00 0.00 211 ARG A C 19
ATOM 26375 O O . ARG A 1 79 ? 20.557 -11.840 9.106 1.00 0.00 211 ARG A O 19
ATOM 26396 N N . LYS A 1 80 ? 22.116 -12.531 7.637 1.00 0.00 212 LYS A N 19
ATOM 26397 C CA . LYS A 1 80 ? 22.517 -13.682 8.439 1.00 0.00 212 LYS A CA 19
ATOM 26398 C C . LYS A 1 80 ? 24.026 -13.683 8.674 1.00 0.00 212 LYS A C 19
ATOM 26399 O O . LYS A 1 80 ? 24.749 -14.514 8.123 1.00 0.00 212 LYS A O 19
ATOM 26418 N N . PRO A 1 81 ? 24.524 -12.745 9.500 1.00 0.00 213 PRO A N 19
ATOM 26419 C CA . PRO A 1 81 ? 25.954 -12.643 9.806 1.00 0.00 213 PRO A CA 19
ATOM 26420 C C . PRO A 1 81 ? 26.438 -13.787 10.690 1.00 0.00 213 PRO A C 19
ATOM 26421 O O . PRO A 1 81 ? 25.819 -14.106 11.705 1.00 0.00 213 PRO A O 19
ATOM 26432 N N . VAL A 1 82 ? 27.549 -14.403 10.298 1.00 0.00 214 VAL A N 19
ATOM 26433 C CA . VAL A 1 82 ? 28.116 -15.512 11.055 1.00 0.00 214 VAL A CA 19
ATOM 26434 C C . VAL A 1 82 ? 29.244 -15.039 11.967 1.00 0.00 214 VAL A C 19
ATOM 26435 O O . VAL A 1 82 ? 30.148 -15.805 12.300 1.00 0.00 214 VAL A O 19
ATOM 26448 N N . ASP A 1 83 ? 29.184 -13.774 12.370 1.00 0.00 215 ASP A N 19
ATOM 26449 C CA . ASP A 1 83 ? 30.201 -13.201 13.245 1.00 0.00 215 ASP A CA 19
ATOM 26450 C C . ASP A 1 83 ? 31.580 -13.270 12.600 1.00 0.00 215 ASP A C 19
ATOM 26451 O O . ASP A 1 83 ? 32.592 -13.413 13.287 1.00 0.00 215 ASP A O 19
ATOM 26460 N N . LYS A 1 84 ? 31.617 -13.164 11.275 1.00 0.00 216 LYS A N 19
ATOM 26461 C CA . LYS A 1 84 ? 32.875 -13.212 10.537 1.00 0.00 216 LYS A CA 19
ATOM 26462 C C . LYS A 1 84 ? 32.637 -13.013 9.044 1.00 0.00 216 LYS A C 19
ATOM 26463 O O . LYS A 1 84 ? 32.054 -13.869 8.379 1.00 0.00 216 LYS A O 19
ATOM 26482 N N . GLY A 1 85 ? 33.094 -11.880 8.523 1.00 0.00 217 GLY A N 19
ATOM 26483 C CA . GLY A 1 85 ? 32.924 -11.590 7.113 1.00 0.00 217 GLY A CA 19
ATOM 26484 C C . GLY A 1 85 ? 33.824 -10.465 6.639 1.00 0.00 217 GLY A C 19
ATOM 26485 O O . GLY A 1 85 ? 35.000 -10.682 6.350 1.00 0.00 217 GLY A O 19
ATOM 26489 N N . GLY A 1 86 ? 33.269 -9.259 6.559 1.00 0.00 218 GLY A N 19
ATOM 26490 C CA . GLY A 1 86 ? 34.043 -8.115 6.118 1.00 0.00 218 GLY A CA 19
ATOM 26491 C C . GLY A 1 86 ? 34.390 -8.183 4.644 1.00 0.00 218 GLY A C 19
ATOM 26492 O O . GLY A 1 86 ? 35.416 -7.653 4.215 1.00 0.00 218 GLY A O 19
ATOM 26496 N N . VAL A 1 87 ? 33.534 -8.837 3.865 1.00 0.00 219 VAL A N 19
ATOM 26497 C CA . VAL A 1 87 ? 33.756 -8.972 2.430 1.00 0.00 219 VAL A CA 19
ATOM 26498 C C . VAL A 1 87 ? 32.440 -8.847 1.664 1.00 0.00 219 VAL A C 19
ATOM 26499 O O . VAL A 1 87 ? 31.363 -8.914 2.255 1.00 0.00 219 VAL A O 19
ATOM 26512 N N . ALA A 1 88 ? 32.529 -8.664 0.347 1.00 0.00 220 ALA A N 19
ATOM 26513 C CA . ALA A 1 88 ? 31.339 -8.532 -0.485 1.00 0.00 220 ALA A CA 19
ATOM 26514 C C . ALA A 1 88 ? 31.323 -9.583 -1.590 1.00 0.00 220 ALA A C 19
ATOM 26515 O O . ALA A 1 88 ? 30.417 -10.444 -1.573 1.00 0.00 220 ALA A O 19
ATOM 26525 N N . VAL A 1 3 ? -6.773 21.044 -14.888 1.00 0.00 135 VAL A N 20
ATOM 26526 C CA . VAL A 1 3 ? -7.792 21.452 -13.884 1.00 0.00 135 VAL A CA 20
ATOM 26527 C C . VAL A 1 3 ? -8.093 20.317 -12.909 1.00 0.00 135 VAL A C 20
ATOM 26528 O O . VAL A 1 3 ? -8.506 19.229 -13.313 1.00 0.00 135 VAL A O 20
ATOM 26541 N N . ALA A 1 4 ? -7.881 20.577 -11.624 1.00 0.00 136 ALA A N 20
ATOM 26542 C CA . ALA A 1 4 ? -8.129 19.578 -10.590 1.00 0.00 136 ALA A CA 20
ATOM 26543 C C . ALA A 1 4 ? -9.560 19.666 -10.075 1.00 0.00 136 ALA A C 20
ATOM 26544 O O . ALA A 1 4 ? -9.992 20.712 -9.590 1.00 0.00 136 ALA A O 20
ATOM 26551 N N . ARG A 1 5 ? -10.291 18.562 -10.183 1.00 0.00 137 ARG A N 20
ATOM 26552 C CA . ARG A 1 5 ? -11.677 18.516 -9.728 1.00 0.00 137 ARG A CA 20
ATOM 26553 C C . ARG A 1 5 ? -12.129 17.076 -9.505 1.00 0.00 137 ARG A C 20
ATOM 26554 O O . ARG A 1 5 ? -12.146 16.270 -10.435 1.00 0.00 137 ARG A O 20
ATOM 26575 N N . CYS A 1 6 ? -12.508 16.759 -8.270 1.00 0.00 138 CYS A N 20
ATOM 26576 C CA . CYS A 1 6 ? -12.972 15.417 -7.941 1.00 0.00 138 CYS A CA 20
ATOM 26577 C C . CYS A 1 6 ? -14.258 15.109 -8.701 1.00 0.00 138 CYS A C 20
ATOM 26578 O O . CYS A 1 6 ? -15.341 15.550 -8.314 1.00 0.00 138 CYS A O 20
ATOM 26585 N N . GLN A 1 7 ? -14.123 14.371 -9.799 1.00 0.00 139 GLN A N 20
ATOM 26586 C CA . GLN A 1 7 ? -15.264 14.022 -10.641 1.00 0.00 139 GLN A CA 20
ATOM 26587 C C . GLN A 1 7 ? -15.968 12.748 -10.170 1.00 0.00 139 GLN A C 20
ATOM 26588 O O . GLN A 1 7 ? -16.383 11.926 -10.986 1.00 0.00 139 GLN A O 20
ATOM 26602 N N . VAL A 1 8 ? -16.121 12.593 -8.859 1.00 0.00 140 VAL A N 20
ATOM 26603 C CA . VAL A 1 8 ? -16.796 11.422 -8.315 1.00 0.00 140 VAL A CA 20
ATOM 26604 C C . VAL A 1 8 ? -18.295 11.693 -8.174 1.00 0.00 140 VAL A C 20
ATOM 26605 O O . VAL A 1 8 ? -18.693 12.671 -7.543 1.00 0.00 140 VAL A O 20
ATOM 26618 N N . PRO A 1 9 ? -19.152 10.841 -8.766 1.00 0.00 141 PRO A N 20
ATOM 26619 C CA . PRO A 1 9 ? -20.606 11.011 -8.703 1.00 0.00 141 PRO A CA 20
ATOM 26620 C C . PRO A 1 9 ? -21.098 11.321 -7.292 1.00 0.00 141 PRO A C 20
ATOM 26621 O O . PRO A 1 9 ? -21.809 12.302 -7.074 1.00 0.00 141 PRO A O 20
ATOM 26632 N N . ASP A 1 10 ? -20.719 10.479 -6.338 1.00 0.00 142 ASP A N 20
ATOM 26633 C CA . ASP A 1 10 ? -21.125 10.668 -4.949 1.00 0.00 142 ASP A CA 20
ATOM 26634 C C . ASP A 1 10 ? -20.366 11.825 -4.304 1.00 0.00 142 ASP A C 20
ATOM 26635 O O . ASP A 1 10 ? -20.842 12.429 -3.343 1.00 0.00 142 ASP A O 20
ATOM 26644 N N . CYS A 1 11 ? -19.184 12.129 -4.833 1.00 0.00 143 CYS A N 20
ATOM 26645 C CA . CYS A 1 11 ? -18.366 13.214 -4.297 1.00 0.00 143 CYS A CA 20
ATOM 26646 C C . CYS A 1 11 ? -17.948 14.186 -5.397 1.00 0.00 143 CYS A C 20
ATOM 26647 O O . CYS A 1 11 ? -16.997 13.932 -6.139 1.00 0.00 143 CYS A O 20
ATOM 26654 N N . GLU A 1 12 ? -18.661 15.304 -5.490 1.00 0.00 144 GLU A N 20
ATOM 26655 C CA . GLU A 1 12 ? -18.361 16.324 -6.491 1.00 0.00 144 GLU A CA 20
ATOM 26656 C C . GLU A 1 12 ? -17.585 17.474 -5.860 1.00 0.00 144 GLU A C 20
ATOM 26657 O O . GLU A 1 12 ? -18.160 18.501 -5.502 1.00 0.00 144 GLU A O 20
ATOM 26669 N N . ALA A 1 13 ? -16.278 17.288 -5.718 1.00 0.00 145 ALA A N 20
ATOM 26670 C CA . ALA A 1 13 ? -15.421 18.304 -5.119 1.00 0.00 145 ALA A CA 20
ATOM 26671 C C . ALA A 1 13 ? -14.868 19.262 -6.167 1.00 0.00 145 ALA A C 20
ATOM 26672 O O . ALA A 1 13 ? -14.532 18.855 -7.280 1.00 0.00 145 ALA A O 20
ATOM 26679 N N . ASP A 1 14 ? -14.769 20.536 -5.798 1.00 0.00 146 ASP A N 20
ATOM 26680 C CA . ASP A 1 14 ? -14.250 21.557 -6.699 1.00 0.00 146 ASP A CA 20
ATOM 26681 C C . ASP A 1 14 ? -12.825 21.942 -6.312 1.00 0.00 146 ASP A C 20
ATOM 26682 O O . ASP A 1 14 ? -12.483 23.123 -6.250 1.00 0.00 146 ASP A O 20
ATOM 26691 N N . ILE A 1 15 ? -11.999 20.934 -6.049 1.00 0.00 147 ILE A N 20
ATOM 26692 C CA . ILE A 1 15 ? -10.610 21.158 -5.664 1.00 0.00 147 ILE A CA 20
ATOM 26693 C C . ILE A 1 15 ? -9.800 21.734 -6.824 1.00 0.00 147 ILE A C 20
ATOM 26694 O O . ILE A 1 15 ? -8.932 21.060 -7.382 1.00 0.00 147 ILE A O 20
ATOM 26710 N N . SER A 1 16 ? -10.083 22.982 -7.185 1.00 0.00 148 SER A N 20
ATOM 26711 C CA . SER A 1 16 ? -9.376 23.639 -8.279 1.00 0.00 148 SER A CA 20
ATOM 26712 C C . SER A 1 16 ? -8.201 24.463 -7.757 1.00 0.00 148 SER A C 20
ATOM 26713 O O . SER A 1 16 ? -7.822 25.469 -8.357 1.00 0.00 148 SER A O 20
ATOM 26721 N N . GLU A 1 17 ? -7.626 24.030 -6.638 1.00 0.00 149 GLU A N 20
ATOM 26722 C CA . GLU A 1 17 ? -6.493 24.728 -6.040 1.00 0.00 149 GLU A CA 20
ATOM 26723 C C . GLU A 1 17 ? -5.725 23.809 -5.094 1.00 0.00 149 GLU A C 20
ATOM 26724 O O . GLU A 1 17 ? -5.124 24.267 -4.122 1.00 0.00 149 GLU A O 20
ATOM 26736 N N . LEU A 1 18 ? -5.750 22.512 -5.385 1.00 0.00 150 LEU A N 20
ATOM 26737 C CA . LEU A 1 18 ? -5.057 21.530 -4.559 1.00 0.00 150 LEU A CA 20
ATOM 26738 C C . LEU A 1 18 ? -3.645 21.280 -5.082 1.00 0.00 150 LEU A C 20
ATOM 26739 O O . LEU A 1 18 ? -3.374 21.446 -6.272 1.00 0.00 150 LEU A O 20
ATOM 26755 N N . LYS A 1 19 ? -2.750 20.879 -4.185 1.00 0.00 151 LYS A N 20
ATOM 26756 C CA . LYS A 1 19 ? -1.367 20.604 -4.555 1.00 0.00 151 LYS A CA 20
ATOM 26757 C C . LYS A 1 19 ? -0.943 19.219 -4.075 1.00 0.00 151 LYS A C 20
ATOM 26758 O O . LYS A 1 19 ? -1.217 18.835 -2.938 1.00 0.00 151 LYS A O 20
ATOM 26777 N N . GLY A 1 20 ? -0.273 18.475 -4.947 1.00 0.00 152 GLY A N 20
ATOM 26778 C CA . GLY A 1 20 ? 0.178 17.141 -4.592 1.00 0.00 152 GLY A CA 20
ATOM 26779 C C . GLY A 1 20 ? 0.061 16.164 -5.745 1.00 0.00 152 GLY A C 20
ATOM 26780 O O . GLY A 1 20 ? 0.608 16.397 -6.824 1.00 0.00 152 GLY A O 20
ATOM 26784 N N . TYR A 1 21 ? -0.652 15.066 -5.517 1.00 0.00 153 TYR A N 20
ATOM 26785 C CA . TYR A 1 21 ? -0.839 14.049 -6.545 1.00 0.00 153 TYR A CA 20
ATOM 26786 C C . TYR A 1 21 ? -2.305 13.950 -6.957 1.00 0.00 153 TYR A C 20
ATOM 26787 O O . TYR A 1 21 ? -2.617 13.759 -8.132 1.00 0.00 153 TYR A O 20
ATOM 26805 N N . HIS A 1 22 ? -3.199 14.082 -5.982 1.00 0.00 154 HIS A N 20
ATOM 26806 C CA . HIS A 1 22 ? -4.632 14.008 -6.246 1.00 0.00 154 HIS A CA 20
ATOM 26807 C C . HIS A 1 22 ? -5.074 15.110 -7.208 1.00 0.00 154 HIS A C 20
ATOM 26808 O O . HIS A 1 22 ? -6.136 15.020 -7.823 1.00 0.00 154 HIS A O 20
ATOM 26822 N N . LYS A 1 23 ? -4.254 16.151 -7.333 1.00 0.00 155 LYS A N 20
ATOM 26823 C CA . LYS A 1 23 ? -4.566 17.266 -8.217 1.00 0.00 155 LYS A CA 20
ATOM 26824 C C . LYS A 1 23 ? -4.550 16.830 -9.678 1.00 0.00 155 LYS A C 20
ATOM 26825 O O . LYS A 1 23 ? -5.397 17.245 -10.471 1.00 0.00 155 LYS A O 20
ATOM 26844 N N . ARG A 1 24 ? -3.578 15.995 -10.033 1.00 0.00 156 ARG A N 20
ATOM 26845 C CA . ARG A 1 24 ? -3.449 15.508 -11.403 1.00 0.00 156 ARG A CA 20
ATOM 26846 C C . ARG A 1 24 ? -4.226 14.209 -11.616 1.00 0.00 156 ARG A C 20
ATOM 26847 O O . ARG A 1 24 ? -3.892 13.418 -12.498 1.00 0.00 156 ARG A O 20
ATOM 26868 N N . HIS A 1 25 ? -5.262 13.992 -10.811 1.00 0.00 157 HIS A N 20
ATOM 26869 C CA . HIS A 1 25 ? -6.075 12.786 -10.928 1.00 0.00 157 HIS A CA 20
ATOM 26870 C C . HIS A 1 25 ? -7.557 13.091 -10.713 1.00 0.00 157 HIS A C 20
ATOM 26871 O O . HIS A 1 25 ? -8.357 12.186 -10.482 1.00 0.00 157 HIS A O 20
ATOM 26885 N N . ARG A 1 26 ? -7.918 14.372 -10.792 1.00 0.00 158 ARG A N 20
ATOM 26886 C CA . ARG A 1 26 ? -9.305 14.791 -10.607 1.00 0.00 158 ARG A CA 20
ATOM 26887 C C . ARG A 1 26 ? -9.921 14.141 -9.370 1.00 0.00 158 ARG A C 20
ATOM 26888 O O . ARG A 1 26 ? -10.892 13.388 -9.466 1.00 0.00 158 ARG A O 20
ATOM 26909 N N . VAL A 1 27 ? -9.348 14.437 -8.209 1.00 0.00 159 VAL A N 20
ATOM 26910 C CA . VAL A 1 27 ? -9.835 13.886 -6.950 1.00 0.00 159 VAL A CA 20
ATOM 26911 C C . VAL A 1 27 ? -9.407 14.757 -5.774 1.00 0.00 159 VAL A C 20
ATOM 26912 O O . VAL A 1 27 ? -8.331 15.356 -5.794 1.00 0.00 159 VAL A O 20
ATOM 26925 N N . CYS A 1 28 ? -10.255 14.830 -4.755 1.00 0.00 160 CYS A N 20
ATOM 26926 C CA . CYS A 1 28 ? -9.965 15.632 -3.574 1.00 0.00 160 CYS A CA 20
ATOM 26927 C C . CYS A 1 28 ? -9.124 14.847 -2.570 1.00 0.00 160 CYS A C 20
ATOM 26928 O O . CYS A 1 28 ? -9.123 13.616 -2.574 1.00 0.00 160 CYS A O 20
ATOM 26935 N N . LEU A 1 29 ? -8.408 15.570 -1.713 1.00 0.00 161 LEU A N 20
ATOM 26936 C CA . LEU A 1 29 ? -7.560 14.946 -0.703 1.00 0.00 161 LEU A CA 20
ATOM 26937 C C . LEU A 1 29 ? -8.369 14.016 0.197 1.00 0.00 161 LEU A C 20
ATOM 26938 O O . LEU A 1 29 ? -7.853 13.017 0.699 1.00 0.00 161 LEU A O 20
ATOM 26954 N N . ARG A 1 30 ? -9.639 14.352 0.399 1.00 0.00 162 ARG A N 20
ATOM 26955 C CA . ARG A 1 30 ? -10.518 13.547 1.242 1.00 0.00 162 ARG A CA 20
ATOM 26956 C C . ARG A 1 30 ? -10.645 12.126 0.704 1.00 0.00 162 ARG A C 20
ATOM 26957 O O . ARG A 1 30 ? -10.669 11.162 1.471 1.00 0.00 162 ARG A O 20
ATOM 26978 N N . CYS A 1 31 ? -10.727 12.001 -0.616 1.00 0.00 163 CYS A N 20
ATOM 26979 C CA . CYS A 1 31 ? -10.853 10.695 -1.254 1.00 0.00 163 CYS A CA 20
ATOM 26980 C C . CYS A 1 31 ? -9.512 9.969 -1.279 1.00 0.00 163 CYS A C 20
ATOM 26981 O O . CYS A 1 31 ? -9.462 8.738 -1.269 1.00 0.00 163 CYS A O 20
ATOM 26988 N N . ALA A 1 32 ? -8.427 10.736 -1.313 1.00 0.00 164 ALA A N 20
ATOM 26989 C CA . ALA A 1 32 ? -7.086 10.163 -1.340 1.00 0.00 164 ALA A CA 20
ATOM 26990 C C . ALA A 1 32 ? -6.773 9.437 -0.036 1.00 0.00 164 ALA A C 20
ATOM 26991 O O . ALA A 1 32 ? -6.023 8.460 -0.024 1.00 0.00 164 ALA A O 20
ATOM 26998 N N . THR A 1 33 ? -7.351 9.921 1.058 1.00 0.00 165 THR A N 20
ATOM 26999 C CA . THR A 1 33 ? -7.132 9.318 2.368 1.00 0.00 165 THR A CA 20
ATOM 27000 C C . THR A 1 33 ? -8.292 8.407 2.756 1.00 0.00 165 THR A C 20
ATOM 27001 O O . THR A 1 33 ? -8.111 7.431 3.482 1.00 0.00 165 THR A O 20
ATOM 27012 N N . ALA A 1 34 ? -9.485 8.736 2.269 1.00 0.00 166 ALA A N 20
ATOM 27013 C CA . ALA A 1 34 ? -10.675 7.947 2.566 1.00 0.00 166 ALA A CA 20
ATOM 27014 C C . ALA A 1 34 ? -10.500 6.499 2.119 1.00 0.00 166 ALA A C 20
ATOM 27015 O O . ALA A 1 34 ? -9.732 6.211 1.202 1.00 0.00 166 ALA A O 20
ATOM 27022 N N . SER A 1 35 ? -11.220 5.593 2.772 1.00 0.00 167 SER A N 20
ATOM 27023 C CA . SER A 1 35 ? -11.145 4.175 2.442 1.00 0.00 167 SER A CA 20
ATOM 27024 C C . SER A 1 35 ? -11.683 3.913 1.039 1.00 0.00 167 SER A C 20
ATOM 27025 O O . SER A 1 35 ? -11.037 3.249 0.228 1.00 0.00 167 SER A O 20
ATOM 27033 N N . PHE A 1 36 ? -12.871 4.440 0.758 1.00 0.00 168 PHE A N 20
ATOM 27034 C CA . PHE A 1 36 ? -13.497 4.264 -0.547 1.00 0.00 168 PHE A CA 20
ATOM 27035 C C . PHE A 1 36 ? -14.616 5.279 -0.756 1.00 0.00 168 PHE A C 20
ATOM 27036 O O . PHE A 1 36 ? -14.906 6.089 0.126 1.00 0.00 168 PHE A O 20
ATOM 27053 N N . VAL A 1 37 ? -15.243 5.229 -1.925 1.00 0.00 169 VAL A N 20
ATOM 27054 C CA . VAL A 1 37 ? -16.332 6.143 -2.250 1.00 0.00 169 VAL A CA 20
ATOM 27055 C C . VAL A 1 37 ? -17.423 5.437 -3.047 1.00 0.00 169 VAL A C 20
ATOM 27056 O O . VAL A 1 37 ? -17.139 4.583 -3.886 1.00 0.00 169 VAL A O 20
ATOM 27069 N N . VAL A 1 38 ? -18.674 5.801 -2.780 1.00 0.00 170 VAL A N 20
ATOM 27070 C CA . VAL A 1 38 ? -19.807 5.203 -3.472 1.00 0.00 170 VAL A CA 20
ATOM 27071 C C . VAL A 1 38 ? -19.987 5.815 -4.859 1.00 0.00 170 VAL A C 20
ATOM 27072 O O . VAL A 1 38 ? -20.900 6.609 -5.086 1.00 0.00 170 VAL A O 20
ATOM 27085 N N . LEU A 1 39 ? -19.109 5.440 -5.784 1.00 0.00 171 LEU A N 20
ATOM 27086 C CA . LEU A 1 39 ? -19.169 5.952 -7.149 1.00 0.00 171 LEU A CA 20
ATOM 27087 C C . LEU A 1 39 ? -20.532 5.666 -7.779 1.00 0.00 171 LEU A C 20
ATOM 27088 O O . LEU A 1 39 ? -21.458 5.228 -7.098 1.00 0.00 171 LEU A O 20
ATOM 27104 N N . ASP A 1 40 ? -20.646 5.922 -9.080 1.00 0.00 172 ASP A N 20
ATOM 27105 C CA . ASP A 1 40 ? -21.896 5.698 -9.802 1.00 0.00 172 ASP A CA 20
ATOM 27106 C C . ASP A 1 40 ? -22.393 4.265 -9.613 1.00 0.00 172 ASP A C 20
ATOM 27107 O O . ASP A 1 40 ? -22.057 3.374 -10.392 1.00 0.00 172 ASP A O 20
ATOM 27116 N N . GLY A 1 41 ? -23.195 4.055 -8.574 1.00 0.00 173 GLY A N 20
ATOM 27117 C CA . GLY A 1 41 ? -23.728 2.733 -8.300 1.00 0.00 173 GLY A CA 20
ATOM 27118 C C . GLY A 1 41 ? -22.645 1.674 -8.192 1.00 0.00 173 GLY A C 20
ATOM 27119 O O . GLY A 1 41 ? -22.915 0.485 -8.363 1.00 0.00 173 GLY A O 20
ATOM 27123 N N . GLU A 1 42 ? -21.420 2.103 -7.907 1.00 0.00 174 GLU A N 20
ATOM 27124 C CA . GLU A 1 42 ? -20.299 1.181 -7.780 1.00 0.00 174 GLU A CA 20
ATOM 27125 C C . GLU A 1 42 ? -19.280 1.697 -6.769 1.00 0.00 174 GLU A C 20
ATOM 27126 O O . GLU A 1 42 ? -18.839 2.845 -6.846 1.00 0.00 174 GLU A O 20
ATOM 27138 N N . ASN A 1 43 ? -18.909 0.843 -5.821 1.00 0.00 175 ASN A N 20
ATOM 27139 C CA . ASN A 1 43 ? -17.940 1.211 -4.797 1.00 0.00 175 ASN A CA 20
ATOM 27140 C C . ASN A 1 43 ? -16.517 1.099 -5.332 1.00 0.00 175 ASN A C 20
ATOM 27141 O O . ASN A 1 43 ? -15.999 -0.001 -5.521 1.00 0.00 175 ASN A O 20
ATOM 27152 N N . LYS A 1 44 ? -15.891 2.246 -5.579 1.00 0.00 176 LYS A N 20
ATOM 27153 C CA . LYS A 1 44 ? -14.527 2.275 -6.096 1.00 0.00 176 LYS A CA 20
ATOM 27154 C C . LYS A 1 44 ? -13.526 2.580 -4.985 1.00 0.00 176 LYS A C 20
ATOM 27155 O O . LYS A 1 44 ? -13.872 3.192 -3.975 1.00 0.00 176 LYS A O 20
ATOM 27174 N N . ARG A 1 45 ? -12.285 2.150 -5.182 1.00 0.00 177 ARG A N 20
ATOM 27175 C CA . ARG A 1 45 ? -11.230 2.378 -4.200 1.00 0.00 177 ARG A CA 20
ATOM 27176 C C . ARG A 1 45 ? -10.014 3.025 -4.852 1.00 0.00 177 ARG A C 20
ATOM 27177 O O . ARG A 1 45 ? -9.551 2.582 -5.902 1.00 0.00 177 ARG A O 20
ATOM 27198 N N . TYR A 1 46 ? -9.499 4.076 -4.220 1.00 0.00 178 TYR A N 20
ATOM 27199 C CA . TYR A 1 46 ? -8.335 4.786 -4.738 1.00 0.00 178 TYR A CA 20
ATOM 27200 C C . TYR A 1 46 ? -7.135 3.850 -4.855 1.00 0.00 178 TYR A C 20
ATOM 27201 O O . TYR A 1 46 ? -6.633 3.339 -3.853 1.00 0.00 178 TYR A O 20
ATOM 27219 N N . CYS A 1 47 ? -6.679 3.631 -6.084 1.00 0.00 179 CYS A N 20
ATOM 27220 C CA . CYS A 1 47 ? -5.537 2.757 -6.331 1.00 0.00 179 CYS A CA 20
ATOM 27221 C C . CYS A 1 47 ? -4.225 3.511 -6.147 1.00 0.00 179 CYS A C 20
ATOM 27222 O O . CYS A 1 47 ? -3.852 4.340 -6.978 1.00 0.00 179 CYS A O 20
ATOM 27229 N N . GLN A 1 48 ? -3.524 3.211 -5.057 1.00 0.00 180 GLN A N 20
ATOM 27230 C CA . GLN A 1 48 ? -2.250 3.855 -4.760 1.00 0.00 180 GLN A CA 20
ATOM 27231 C C . GLN A 1 48 ? -1.150 3.326 -5.674 1.00 0.00 180 GLN A C 20
ATOM 27232 O O . GLN A 1 48 ? -0.133 2.807 -5.212 1.00 0.00 180 GLN A O 20
ATOM 27246 N N . GLN A 1 49 ? -1.367 3.462 -6.974 1.00 0.00 181 GLN A N 20
ATOM 27247 C CA . GLN A 1 49 ? -0.403 3.002 -7.967 1.00 0.00 181 GLN A CA 20
ATOM 27248 C C . GLN A 1 49 ? -0.692 3.619 -9.333 1.00 0.00 181 GLN A C 20
ATOM 27249 O O . GLN A 1 49 ? 0.228 3.965 -10.075 1.00 0.00 181 GLN A O 20
ATOM 27263 N N . CYS A 1 50 ? -1.974 3.755 -9.658 1.00 0.00 182 CYS A N 20
ATOM 27264 C CA . CYS A 1 50 ? -2.380 4.332 -10.937 1.00 0.00 182 CYS A CA 20
ATOM 27265 C C . CYS A 1 50 ? -2.941 5.738 -10.750 1.00 0.00 182 CYS A C 20
ATOM 27266 O O . CYS A 1 50 ? -2.917 6.553 -11.672 1.00 0.00 182 CYS A O 20
ATOM 27273 N N . GLY A 1 51 ? -3.448 6.018 -9.553 1.00 0.00 183 GLY A N 20
ATOM 27274 C CA . GLY A 1 51 ? -4.008 7.325 -9.273 1.00 0.00 183 GLY A CA 20
ATOM 27275 C C . GLY A 1 51 ? -5.516 7.355 -9.430 1.00 0.00 183 GLY A C 20
ATOM 27276 O O . GLY A 1 51 ? -6.230 7.827 -8.544 1.00 0.00 183 GLY A O 20
ATOM 27280 N N . LYS A 1 52 ? -6.001 6.847 -10.558 1.00 0.00 184 LYS A N 20
ATOM 27281 C CA . LYS A 1 52 ? -7.434 6.815 -10.827 1.00 0.00 184 LYS A CA 20
ATOM 27282 C C . LYS A 1 52 ? -8.146 5.868 -9.867 1.00 0.00 184 LYS A C 20
ATOM 27283 O O . LYS A 1 52 ? -7.520 5.273 -8.989 1.00 0.00 184 LYS A O 20
ATOM 27302 N N . PHE A 1 53 ? -9.457 5.732 -10.039 1.00 0.00 185 PHE A N 20
ATOM 27303 C CA . PHE A 1 53 ? -10.252 4.857 -9.187 1.00 0.00 185 PHE A CA 20
ATOM 27304 C C . PHE A 1 53 ? -10.418 3.480 -9.821 1.00 0.00 185 PHE A C 20
ATOM 27305 O O . PHE A 1 53 ? -10.397 3.342 -11.044 1.00 0.00 185 PHE A O 20
ATOM 27322 N N . HIS A 1 54 ? -10.587 2.463 -8.980 1.00 0.00 186 HIS A N 20
ATOM 27323 C CA . HIS A 1 54 ? -10.757 1.095 -9.458 1.00 0.00 186 HIS A CA 20
ATOM 27324 C C . HIS A 1 54 ? -11.960 0.435 -8.794 1.00 0.00 186 HIS A C 20
ATOM 27325 O O . HIS A 1 54 ? -12.645 1.047 -7.975 1.00 0.00 186 HIS A O 20
ATOM 27339 N N . LEU A 1 55 ? -12.206 -0.822 -9.149 1.00 0.00 187 LEU A N 20
ATOM 27340 C CA . LEU A 1 55 ? -13.323 -1.571 -8.584 1.00 0.00 187 LEU A CA 20
ATOM 27341 C C . LEU A 1 55 ? -12.892 -2.312 -7.323 1.00 0.00 187 LEU A C 20
ATOM 27342 O O . LEU A 1 55 ? -11.857 -2.979 -7.306 1.00 0.00 187 LEU A O 20
ATOM 27358 N N . LEU A 1 56 ? -13.688 -2.189 -6.267 1.00 0.00 188 LEU A N 20
ATOM 27359 C CA . LEU A 1 56 ? -13.384 -2.846 -5.002 1.00 0.00 188 LEU A CA 20
ATOM 27360 C C . LEU A 1 56 ? -13.457 -4.373 -5.121 1.00 0.00 188 LEU A C 20
ATOM 27361 O O . LEU A 1 56 ? -12.691 -5.080 -4.467 1.00 0.00 188 LEU A O 20
ATOM 27377 N N . PRO A 1 57 ? -14.372 -4.915 -5.954 1.00 0.00 189 PRO A N 20
ATOM 27378 C CA . PRO A 1 57 ? -14.504 -6.367 -6.125 1.00 0.00 189 PRO A CA 20
ATOM 27379 C C . PRO A 1 57 ? -13.205 -7.012 -6.598 1.00 0.00 189 PRO A C 20
ATOM 27380 O O . PRO A 1 57 ? -12.933 -8.176 -6.301 1.00 0.00 189 PRO A O 20
ATOM 27391 N N . ASP A 1 58 ? -12.406 -6.248 -7.336 1.00 0.00 190 ASP A N 20
ATOM 27392 C CA . ASP A 1 58 ? -11.136 -6.743 -7.852 1.00 0.00 190 ASP A CA 20
ATOM 27393 C C . ASP A 1 58 ? -9.987 -6.377 -6.916 1.00 0.00 190 ASP A C 20
ATOM 27394 O O . ASP A 1 58 ? -9.088 -5.620 -7.284 1.00 0.00 190 ASP A O 20
ATOM 27403 N N . PHE A 1 59 ? -10.024 -6.921 -5.704 1.00 0.00 191 PHE A N 20
ATOM 27404 C CA . PHE A 1 59 ? -8.986 -6.652 -4.715 1.00 0.00 191 PHE A CA 20
ATOM 27405 C C . PHE A 1 59 ? -8.775 -7.862 -3.808 1.00 0.00 191 PHE A C 20
ATOM 27406 O O . PHE A 1 59 ? -9.728 -8.553 -3.448 1.00 0.00 191 PHE A O 20
ATOM 27423 N N . ASP A 1 60 ? -7.523 -8.112 -3.443 1.00 0.00 192 ASP A N 20
ATOM 27424 C CA . ASP A 1 60 ? -7.190 -9.238 -2.579 1.00 0.00 192 ASP A CA 20
ATOM 27425 C C . ASP A 1 60 ? -6.200 -8.820 -1.497 1.00 0.00 192 ASP A C 20
ATOM 27426 O O . ASP A 1 60 ? -5.821 -7.653 -1.406 1.00 0.00 192 ASP A O 20
ATOM 27435 N N . GLU A 1 61 ? -5.786 -9.781 -0.676 1.00 0.00 193 GLU A N 20
ATOM 27436 C CA . GLU A 1 61 ? -4.840 -9.510 0.400 1.00 0.00 193 GLU A CA 20
ATOM 27437 C C . GLU A 1 61 ? -3.454 -9.205 -0.158 1.00 0.00 193 GLU A C 20
ATOM 27438 O O . GLU A 1 61 ? -3.171 -9.471 -1.325 1.00 0.00 193 GLU A O 20
ATOM 27450 N N . GLY A 1 62 ? -2.592 -8.643 0.686 1.00 0.00 194 GLY A N 20
ATOM 27451 C CA . GLY A 1 62 ? -1.247 -8.311 0.259 1.00 0.00 194 GLY A CA 20
ATOM 27452 C C . GLY A 1 62 ? -1.035 -6.815 0.119 1.00 0.00 194 GLY A C 20
ATOM 27453 O O . GLY A 1 62 ? -0.386 -6.193 0.958 1.00 0.00 194 GLY A O 20
ATOM 27457 N N . LYS A 1 63 ? -1.585 -6.240 -0.946 1.00 0.00 195 LYS A N 20
ATOM 27458 C CA . LYS A 1 63 ? -1.452 -4.808 -1.194 1.00 0.00 195 LYS A CA 20
ATOM 27459 C C . LYS A 1 63 ? -2.804 -4.185 -1.522 1.00 0.00 195 LYS A C 20
ATOM 27460 O O . LYS A 1 63 ? -3.812 -4.886 -1.636 1.00 0.00 195 LYS A O 20
ATOM 27479 N N . ARG A 1 64 ? -2.820 -2.864 -1.675 1.00 0.00 196 ARG A N 20
ATOM 27480 C CA . ARG A 1 64 ? -4.051 -2.148 -1.992 1.00 0.00 196 ARG A CA 20
ATOM 27481 C C . ARG A 1 64 ? -4.028 -1.635 -3.429 1.00 0.00 196 ARG A C 20
ATOM 27482 O O . ARG A 1 64 ? -4.486 -0.528 -3.712 1.00 0.00 196 ARG A O 20
ATOM 27503 N N . SER A 1 65 ? -3.494 -2.451 -4.334 1.00 0.00 197 SER A N 20
ATOM 27504 C CA . SER A 1 65 ? -3.413 -2.080 -5.744 1.00 0.00 197 SER A CA 20
ATOM 27505 C C . SER A 1 65 ? -4.068 -3.141 -6.623 1.00 0.00 197 SER A C 20
ATOM 27506 O O . SER A 1 65 ? -4.259 -4.281 -6.200 1.00 0.00 197 SER A O 20
ATOM 27514 N N . CYS A 1 66 ? -4.412 -2.759 -7.848 1.00 0.00 198 CYS A N 20
ATOM 27515 C CA . CYS A 1 66 ? -5.047 -3.677 -8.787 1.00 0.00 198 CYS A CA 20
ATOM 27516 C C . CYS A 1 66 ? -4.146 -4.874 -9.076 1.00 0.00 198 CYS A C 20
ATOM 27517 O O . CYS A 1 66 ? -2.930 -4.732 -9.199 1.00 0.00 198 CYS A O 20
ATOM 27524 N N . ARG A 1 67 ? -4.753 -6.050 -9.185 1.00 0.00 199 ARG A N 20
ATOM 27525 C CA . ARG A 1 67 ? -4.007 -7.273 -9.462 1.00 0.00 199 ARG A CA 20
ATOM 27526 C C . ARG A 1 67 ? -3.883 -7.504 -10.966 1.00 0.00 199 ARG A C 20
ATOM 27527 O O . ARG A 1 67 ? -4.266 -8.556 -11.479 1.00 0.00 199 ARG A O 20
ATOM 27548 N N . ARG A 1 68 ? -3.343 -6.512 -11.668 1.00 0.00 200 ARG A N 20
ATOM 27549 C CA . ARG A 1 68 ? -3.168 -6.607 -13.114 1.00 0.00 200 ARG A CA 20
ATOM 27550 C C . ARG A 1 68 ? -1.725 -6.947 -13.468 1.00 0.00 200 ARG A C 20
ATOM 27551 O O . ARG A 1 68 ? -1.462 -7.635 -14.453 1.00 0.00 200 ARG A O 20
ATOM 27572 N N . LYS A 1 69 ? -0.792 -6.460 -12.656 1.00 0.00 201 LYS A N 20
ATOM 27573 C CA . LYS A 1 69 ? 0.627 -6.712 -12.885 1.00 0.00 201 LYS A CA 20
ATOM 27574 C C . LYS A 1 69 ? 1.332 -7.076 -11.582 1.00 0.00 201 LYS A C 20
ATOM 27575 O O . LYS A 1 69 ? 2.496 -6.730 -11.377 1.00 0.00 201 LYS A O 20
ATOM 27594 N N . LEU A 1 70 ? 0.619 -7.774 -10.703 1.00 0.00 202 LEU A N 20
ATOM 27595 C CA . LEU A 1 70 ? 1.178 -8.182 -9.420 1.00 0.00 202 LEU A CA 20
ATOM 27596 C C . LEU A 1 70 ? 1.886 -9.528 -9.539 1.00 0.00 202 LEU A C 20
ATOM 27597 O O . LEU A 1 70 ? 3.112 -9.592 -9.610 1.00 0.00 202 LEU A O 20
ATOM 27613 N N . GLU A 1 71 ? 1.101 -10.598 -9.558 1.00 0.00 203 GLU A N 20
ATOM 27614 C CA . GLU A 1 71 ? 1.648 -11.947 -9.669 1.00 0.00 203 GLU A CA 20
ATOM 27615 C C . GLU A 1 71 ? 0.767 -12.819 -10.555 1.00 0.00 203 GLU A C 20
ATOM 27616 O O . GLU A 1 71 ? 0.540 -13.994 -10.260 1.00 0.00 203 GLU A O 20
ATOM 27628 N N . ARG A 1 72 ? 0.274 -12.241 -11.645 1.00 0.00 204 ARG A N 20
ATOM 27629 C CA . ARG A 1 72 ? -0.582 -12.967 -12.576 1.00 0.00 204 ARG A CA 20
ATOM 27630 C C . ARG A 1 72 ? 0.176 -14.118 -13.228 1.00 0.00 204 ARG A C 20
ATOM 27631 O O . ARG A 1 72 ? -0.307 -15.250 -13.267 1.00 0.00 204 ARG A O 20
ATOM 27652 N N . HIS A 1 73 ? 1.367 -13.822 -13.738 1.00 0.00 205 HIS A N 20
ATOM 27653 C CA . HIS A 1 73 ? 2.193 -14.832 -14.389 1.00 0.00 205 HIS A CA 20
ATOM 27654 C C . HIS A 1 73 ? 3.025 -15.597 -13.363 1.00 0.00 205 HIS A C 20
ATOM 27655 O O . HIS A 1 73 ? 2.922 -15.355 -12.161 1.00 0.00 205 HIS A O 20
ATOM 27670 N N . ASN A 1 74 ? 3.848 -16.521 -13.847 1.00 0.00 206 ASN A N 20
ATOM 27671 C CA . ASN A 1 74 ? 4.697 -17.322 -12.972 1.00 0.00 206 ASN A CA 20
ATOM 27672 C C . ASN A 1 74 ? 5.712 -18.124 -13.783 1.00 0.00 206 ASN A C 20
ATOM 27673 O O . ASN A 1 74 ? 6.068 -19.244 -13.419 1.00 0.00 206 ASN A O 20
ATOM 27684 N N . ASN A 1 75 ? 6.175 -17.541 -14.885 1.00 0.00 207 ASN A N 20
ATOM 27685 C CA . ASN A 1 75 ? 7.148 -18.201 -15.748 1.00 0.00 207 ASN A CA 20
ATOM 27686 C C . ASN A 1 75 ? 8.517 -17.535 -15.632 1.00 0.00 207 ASN A C 20
ATOM 27687 O O . ASN A 1 75 ? 8.619 -16.310 -15.569 1.00 0.00 207 ASN A O 20
ATOM 27698 N N . ARG A 1 76 ? 9.566 -18.350 -15.607 1.00 0.00 208 ARG A N 20
ATOM 27699 C CA . ARG A 1 76 ? 10.928 -17.842 -15.499 1.00 0.00 208 ARG A CA 20
ATOM 27700 C C . ARG A 1 76 ? 11.521 -17.584 -16.881 1.00 0.00 208 ARG A C 20
ATOM 27701 O O . ARG A 1 76 ? 11.903 -18.517 -17.587 1.00 0.00 208 ARG A O 20
ATOM 27722 N N . ARG A 1 77 ? 11.595 -16.313 -17.261 1.00 0.00 209 ARG A N 20
ATOM 27723 C CA . ARG A 1 77 ? 12.141 -15.931 -18.557 1.00 0.00 209 ARG A CA 20
ATOM 27724 C C . ARG A 1 77 ? 13.660 -16.067 -18.569 1.00 0.00 209 ARG A C 20
ATOM 27725 O O . ARG A 1 77 ? 14.262 -16.503 -17.588 1.00 0.00 209 ARG A O 20
ATOM 27746 N N . LYS A 1 78 ? 14.274 -15.689 -19.685 1.00 0.00 210 LYS A N 20
ATOM 27747 C CA . LYS A 1 78 ? 15.723 -15.767 -19.825 1.00 0.00 210 LYS A CA 20
ATOM 27748 C C . LYS A 1 78 ? 16.341 -14.373 -19.876 1.00 0.00 210 LYS A C 20
ATOM 27749 O O . LYS A 1 78 ? 15.641 -13.367 -19.756 1.00 0.00 210 LYS A O 20
ATOM 27768 N N . ARG A 1 79 ? 17.658 -14.321 -20.057 1.00 0.00 211 ARG A N 20
ATOM 27769 C CA . ARG A 1 79 ? 18.370 -13.051 -20.124 1.00 0.00 211 ARG A CA 20
ATOM 27770 C C . ARG A 1 79 ? 18.334 -12.482 -21.538 1.00 0.00 211 ARG A C 20
ATOM 27771 O O . ARG A 1 79 ? 18.157 -11.278 -21.730 1.00 0.00 211 ARG A O 20
ATOM 27792 N N . LYS A 1 80 ? 18.505 -13.355 -22.526 1.00 0.00 212 LYS A N 20
ATOM 27793 C CA . LYS A 1 80 ? 18.492 -12.939 -23.925 1.00 0.00 212 LYS A CA 20
ATOM 27794 C C . LYS A 1 80 ? 17.308 -13.556 -24.666 1.00 0.00 212 LYS A C 20
ATOM 27795 O O . LYS A 1 80 ? 17.431 -14.622 -25.269 1.00 0.00 212 LYS A O 20
ATOM 27814 N N . PRO A 1 81 ? 16.139 -12.893 -24.631 1.00 0.00 213 PRO A N 20
ATOM 27815 C CA . PRO A 1 81 ? 14.934 -13.384 -25.305 1.00 0.00 213 PRO A CA 20
ATOM 27816 C C . PRO A 1 81 ? 15.030 -13.274 -26.824 1.00 0.00 213 PRO A C 20
ATOM 27817 O O . PRO A 1 81 ? 14.402 -14.041 -27.553 1.00 0.00 213 PRO A O 20
ATOM 27828 N N . VAL A 1 82 ? 15.821 -12.315 -27.293 1.00 0.00 214 VAL A N 20
ATOM 27829 C CA . VAL A 1 82 ? 16.000 -12.105 -28.724 1.00 0.00 214 VAL A CA 20
ATOM 27830 C C . VAL A 1 82 ? 17.480 -11.987 -29.078 1.00 0.00 214 VAL A C 20
ATOM 27831 O O . VAL A 1 82 ? 18.028 -10.886 -29.140 1.00 0.00 214 VAL A O 20
ATOM 27844 N N . ASP A 1 83 ? 18.119 -13.128 -29.310 1.00 0.00 215 ASP A N 20
ATOM 27845 C CA . ASP A 1 83 ? 19.536 -13.155 -29.657 1.00 0.00 215 ASP A CA 20
ATOM 27846 C C . ASP A 1 83 ? 19.957 -14.548 -30.115 1.00 0.00 215 ASP A C 20
ATOM 27847 O O . ASP A 1 83 ? 19.759 -15.531 -29.400 1.00 0.00 215 ASP A O 20
ATOM 27856 N N . LYS A 1 84 ? 20.540 -14.624 -31.306 1.00 0.00 216 LYS A N 20
ATOM 27857 C CA . LYS A 1 84 ? 20.991 -15.898 -31.856 1.00 0.00 216 LYS A CA 20
ATOM 27858 C C . LYS A 1 84 ? 22.450 -15.816 -32.295 1.00 0.00 216 LYS A C 20
ATOM 27859 O O . LYS A 1 84 ? 22.857 -16.466 -33.257 1.00 0.00 216 LYS A O 20
ATOM 27878 N N . GLY A 1 85 ? 23.231 -15.012 -31.581 1.00 0.00 217 GLY A N 20
ATOM 27879 C CA . GLY A 1 85 ? 24.636 -14.859 -31.911 1.00 0.00 217 GLY A CA 20
ATOM 27880 C C . GLY A 1 85 ? 25.289 -13.723 -31.148 1.00 0.00 217 GLY A C 20
ATOM 27881 O O . GLY A 1 85 ? 25.847 -13.931 -30.071 1.00 0.00 217 GLY A O 20
ATOM 27885 N N . GLY A 1 86 ? 25.222 -12.519 -31.708 1.00 0.00 218 GLY A N 20
ATOM 27886 C CA . GLY A 1 86 ? 25.815 -11.365 -31.059 1.00 0.00 218 GLY A CA 20
ATOM 27887 C C . GLY A 1 86 ? 27.234 -11.105 -31.523 1.00 0.00 218 GLY A C 20
ATOM 27888 O O . GLY A 1 86 ? 27.597 -9.969 -31.828 1.00 0.00 218 GLY A O 20
ATOM 27892 N N . VAL A 1 87 ? 28.040 -12.161 -31.579 1.00 0.00 219 VAL A N 20
ATOM 27893 C CA . VAL A 1 87 ? 29.427 -12.040 -32.009 1.00 0.00 219 VAL A CA 20
ATOM 27894 C C . VAL A 1 87 ? 29.579 -12.408 -33.481 1.00 0.00 219 VAL A C 20
ATOM 27895 O O . VAL A 1 87 ? 30.393 -11.824 -34.196 1.00 0.00 219 VAL A O 20
ATOM 27908 N N . ALA A 1 88 ? 28.788 -13.378 -33.928 1.00 0.00 220 ALA A N 20
ATOM 27909 C CA . ALA A 1 88 ? 28.833 -13.824 -35.314 1.00 0.00 220 ALA A CA 20
ATOM 27910 C C . ALA A 1 88 ? 27.546 -14.544 -35.701 1.00 0.00 220 ALA A C 20
ATOM 27911 O O . ALA A 1 88 ? 27.366 -15.701 -35.271 1.00 0.00 220 ALA A O 20
#

Radius of gyration: 21.12 Å; Cα contacts (8 Å, |Δi|>4): 114; chains: 1; bounding box: 43×64×41 Å

Organism: Arabidopsis thaliana (NCBI:txid3702)

CATH classification: 4.10.1100.10

InterPro domains:
  IPR004333 SBP domain [PF03110] (138-211)
  IPR004333 SBP domain [PS51141] (135-212)
  IPR036893 SBP domain superfamily [G3DSA:4.10.1100.10] (134-199)
  IPR036893 SBP domain superfamily [SSF103612] (136-216)
  IPR044817 Squamosa promoter-binding-like protein [PTHR31251] (88-548)

Sequence (86 aa):
VARCQVPDCEADISELKGYHKRHRVCLRCATASFVVLDGENKRYCQQCGKFHLLPDFDEGKRSCRRKLERHNNRRKRKPVDKGGVAVARCQVPDCEADISELKGYHKRHRVCLRCATASFVVLDGENKRYCQQCGKFHLLPDFDEGKRSCRRKLERHNNRRKRKPVDKGGVAVARCQVPDCEADISELKGYHKRHRVCLRCATASFVVLDGENKRYCQQCGKFHLLPDFDEGKRSCRRKLERHNNRRKRKPVDKGGVAVARCQVPDCEADISELKGYHKRHRVCLRCATASFVVLDGENKRYCQQCGKFHLLPDFDEGKRSCRRKLERHNNRRKRKPVDKGGVAVARCQVPDCEADISELKGYHKRHRVCLRCATASFVVLDGENKRYCQQCGKFHLLPDFDEGKRSCRRKLERHNNRRKRKPVDKGGVAVARCQVPDCEADISELKGYHKRHRVCLRCATASFVVLDGENKRYCQQCGKFHLLPDFDEGKRSCRRKLERHNNRRKRKPVDKGGVAVARCQVPDCEADISELKGYHKRHRVCLRCATASFVVLDGENKRYCQQCGKFHLLPDFDEGKRSCRRKLERHNNRRKRKPVDKGGVAVARCQVPDCEADISELKGYHKRHRVCLRCATASFVVLDGENKRYCQQCGKFHLLPDFDEGKRSCRRKLERHNNRRKRKPVDKGGVAVARCQVPDCEADISELKGYHKRHRVCLRCATASFVVLDGENKRYCQQCGKFHLLPDFDEGKRSCRRKLERHNNRRKRKPVDKGGVAVARCQVPDCEADISELKGYHKRHRVCLRCATASFVVLDGENKRYCQQCGKFHLLPDFDEGKRSCRRKLERHNNRRKRKPVDKGGVAVARCQVPDCEADISELKGYHKRHRVCLRCATASFVVLDGENKRYCQQCGKFHLLPDFDEGKRSCRRKLERHNNRRKRKPVDKGGVAVARCQVPDCEADISELKGYHKRHRVCLRCATASFVVLDGENKRYCQQCGKFHLLPDFDEGKRSCRRKLERHNNRRKRKPVDKGGVAVARCQVPDCEADISELKGYHKRHRVCLRCATASFVVLDGENKRYCQQCGKFHLLPDFDEGKRSCRRKLERHNNRRKRKPVDKGGVAVARCQVPDCEADISELKGYHKRHRVCLRCATASFVVLDGENKRYCQQCGKFHLLPDFDEGKRSCRRKLERHNNRRKRKPVDKGGVAVARCQVPDCEADISELKGYHKRHRVCLRCATASFVVLDGENKRYCQQCGKFHLLPDFDEGKRSCRRKLERHNNRRKRKPVDKGGVAVARCQVPDCEADISELKGYHKRHRVCLRCATASFVVLDGENKRYCQQCGKFHLLPDFDEGKRSCRRKLERHNNRRKRKPVDKGGVAVARCQVPDCEADISELKGYHKRHRVCLRCATASFVVLDGENKRYCQQCGKFHLLPDFDEGKRSCRRKLERHNNRRKRKPVDKGGVAVARCQVPDCEADISELKGYHKRHRVCLRCATASFVVLDGENKRYCQQCGKFHLLPDFDEGKRSCRRKLERHNNRRKRKPVDKGGVAVARCQVPDCEADISELKGYHKRHRVCLRCATASFVVLDGENKRYCQQCGKFHLLPDFDEGKRSCRRKLERHNNRRKRKPVDKGGVAVARCQVPDCEADISELKGYHKRHRVCLRCATASFVVLDGENKRYCQQCGKFHLLPDFDEGKRSCRRKLERHNNRRKRKPVDKGGVA

GO terms:
  GO:0016607 nuclear speck (C, IDA)
  GO:0042803 protein homodimerization activity (F, IDA)
  GO:0006355 regulation of DNA-templated transcription (P, IDA)
  GO:0035874 cellular response to copper ion starvation (P, IMP)
  GO:0048638 regulation of developmental growth (P, IMP)
  GO:0005515 protein binding (F, IPI)
  GO:0006355 regulation of DNA-templated transcription (P, TAS)
  GO:0055070 copper ion homeostasis (P, IMP)
  GO:0006878 intracellular copper ion homeostasis (P, IMP)
  GO:0000976 transcription cis-regulatory region binding (F, IPI)
  GO:0003677 DNA binding (F, IPI)
  GO:0006355 regulation of DNA-templated transcription (P, IPI)